Protein AF-G0S4T0-F1 (afdb_monomer)

Organism: Chaetomium thermophilum (strain DSM 1495 / CBS 144.50 / IMI 039719) (NCBI:txid759272)

pLDDT: mean 84.36, std 14.98, range [29.61, 98.5]

Structure (mmCIF, N/CA/C/O backbone):
data_AF-G0S4T0-F1
#
_entry.id   AF-G0S4T0-F1
#
loop_
_atom_site.group_PDB
_atom_site.id
_atom_site.type_symbol
_atom_site.label_atom_id
_atom_site.label_alt_id
_atom_site.label_comp_id
_atom_site.label_asym_id
_atom_site.label_entity_id
_atom_site.label_seq_id
_atom_site.pdbx_PDB_ins_code
_atom_site.Cartn_x
_atom_site.Cartn_y
_atom_site.Cartn_z
_atom_site.occupancy
_atom_site.B_iso_or_equiv
_atom_site.auth_seq_id
_atom_site.auth_comp_id
_atom_site.auth_asym_id
_atom_site.auth_atom_id
_atom_site.pdbx_PDB_model_num
ATOM 1 N N . MET A 1 1 ? -26.804 16.956 -7.515 1.00 52.75 1 MET A N 1
ATOM 2 C CA . MET A 1 1 ? -27.312 18.328 -7.286 1.00 52.75 1 MET A CA 1
ATOM 3 C C . MET A 1 1 ? -27.982 18.770 -8.578 1.00 52.75 1 MET A C 1
ATOM 5 O O . MET A 1 1 ? -27.443 18.426 -9.620 1.00 52.75 1 MET A O 1
ATOM 9 N N . THR A 1 2 ? -29.139 19.435 -8.528 1.00 63.75 2 THR A N 1
ATOM 10 C CA . THR A 1 2 ? -29.900 19.812 -9.740 1.00 63.75 2 THR A CA 1
ATOM 11 C C . THR A 1 2 ? -29.415 21.128 -10.353 1.00 63.75 2 THR A C 1
ATOM 13 O O . THR A 1 2 ? -29.312 21.211 -11.567 1.00 63.75 2 THR A O 1
ATOM 16 N N . ASP A 1 3 ? -29.043 22.106 -9.520 1.00 73.56 3 ASP A N 1
ATOM 17 C CA . ASP A 1 3 ? -28.564 23.423 -9.960 1.00 73.56 3 ASP A CA 1
ATOM 18 C C . ASP A 1 3 ? -27.061 23.533 -9.684 1.00 73.56 3 ASP A C 1
ATOM 20 O O . ASP A 1 3 ? -26.628 24.034 -8.643 1.00 73.56 3 ASP A O 1
ATOM 24 N N . LEU A 1 4 ? -26.254 22.976 -10.587 1.00 81.94 4 LEU A N 1
ATOM 25 C CA . LEU A 1 4 ? -24.801 23.080 -10.504 1.00 81.94 4 LEU A CA 1
ATOM 26 C C . LEU A 1 4 ? -24.353 24.475 -10.945 1.00 81.94 4 LEU A C 1
ATOM 28 O O . LEU A 1 4 ? -24.836 25.025 -11.933 1.00 81.94 4 LEU A O 1
ATOM 32 N N . ARG A 1 5 ? -23.383 25.054 -10.235 1.00 88.00 5 ARG A N 1
ATOM 33 C CA . ARG A 1 5 ? -22.699 26.254 -10.722 1.00 88.00 5 ARG A CA 1
ATOM 34 C C . ARG A 1 5 ? -21.817 25.902 -11.910 1.00 88.00 5 ARG A C 1
ATOM 36 O O . ARG A 1 5 ? -21.495 24.745 -12.156 1.00 88.00 5 ARG A O 1
ATOM 43 N N . LYS A 1 6 ? -21.400 26.921 -12.657 1.00 90.38 6 LYS A N 1
ATOM 44 C CA . LYS A 1 6 ? -20.755 26.747 -13.964 1.00 90.38 6 LYS A CA 1
ATOM 45 C C . LYS A 1 6 ? -19.537 25.814 -13.948 1.00 90.38 6 LYS A C 1
ATOM 47 O O . LYS A 1 6 ? -19.388 25.018 -14.870 1.00 90.38 6 LYS A O 1
ATOM 52 N N . LEU A 1 7 ? -18.661 25.910 -12.944 1.00 89.88 7 LEU A N 1
ATOM 53 C CA . LEU A 1 7 ? -17.497 25.023 -12.855 1.00 89.88 7 LEU A CA 1
ATOM 54 C C . LEU A 1 7 ? -17.924 23.587 -12.544 1.00 89.88 7 LEU A C 1
ATOM 56 O O . LEU A 1 7 ? -17.498 22.667 -13.232 1.00 89.88 7 LEU A O 1
ATOM 60 N N . GLU A 1 8 ? -18.768 23.400 -11.536 1.00 88.00 8 GLU A N 1
ATOM 61 C CA . GLU A 1 8 ? -19.253 22.097 -11.091 1.00 88.00 8 GLU A CA 1
ATOM 62 C C . GLU A 1 8 ? -20.064 21.400 -12.199 1.00 88.00 8 GLU A C 1
ATOM 64 O O . GLU A 1 8 ? -19.932 20.193 -12.386 1.00 88.00 8 GLU A O 1
ATOM 69 N N . ALA A 1 9 ? -20.826 22.155 -12.998 1.00 89.19 9 ALA A N 1
ATOM 70 C CA . ALA A 1 9 ? -21.534 21.663 -14.180 1.00 89.19 9 ALA A CA 1
ATOM 71 C C . ALA A 1 9 ? -20.563 21.177 -15.271 1.00 89.19 9 ALA A C 1
ATOM 73 O O . ALA A 1 9 ? -20.759 20.109 -15.848 1.00 89.19 9 ALA A O 1
ATOM 74 N N . LEU A 1 10 ? -19.477 21.919 -15.522 1.00 91.94 10 LEU A N 1
ATOM 75 C CA . LEU A 1 10 ? -18.427 21.508 -16.460 1.00 91.94 10 LEU A CA 1
ATOM 76 C C . LEU A 1 10 ? -17.632 20.299 -15.955 1.00 91.94 10 LEU A C 1
ATOM 78 O O . LEU A 1 10 ? -17.264 19.444 -16.753 1.00 91.94 10 LEU A O 1
ATOM 82 N N . GLN A 1 11 ? -17.371 20.210 -14.650 1.00 87.56 11 GLN A N 1
ATOM 83 C CA . GLN A 1 11 ? -16.727 19.047 -14.033 1.00 87.56 11 GLN A CA 1
ATOM 84 C C . GLN A 1 11 ? -17.621 17.807 -14.101 1.00 87.56 11 GLN A C 1
ATOM 86 O O . GLN A 1 11 ? -17.123 16.722 -14.386 1.00 87.56 11 GLN A O 1
ATOM 91 N N . ALA A 1 12 ? -18.930 17.966 -13.888 1.00 85.56 12 ALA A N 1
ATOM 92 C CA . ALA A 1 12 ? -19.895 16.890 -14.069 1.00 85.56 12 ALA A CA 1
ATOM 93 C C . ALA A 1 12 ? -19.914 16.419 -15.529 1.00 85.56 12 ALA A C 1
ATOM 95 O O . ALA A 1 12 ? -19.723 15.235 -15.781 1.00 85.56 12 ALA A O 1
ATOM 96 N N . LEU A 1 13 ? -20.028 17.339 -16.497 1.00 91.62 13 LEU A N 1
ATOM 97 C CA . LEU A 1 13 ? -19.987 17.000 -17.924 1.00 91.62 13 LEU A CA 1
ATOM 98 C C . LEU A 1 13 ? -18.681 16.288 -18.304 1.00 91.62 13 LEU A C 1
ATOM 100 O O . LEU A 1 13 ? -18.696 15.306 -19.040 1.00 91.62 13 LEU A O 1
ATOM 104 N N . HIS A 1 14 ? -17.551 16.774 -17.790 1.00 91.75 14 HIS A N 1
ATOM 105 C CA . HIS A 1 14 ? -16.242 16.167 -18.010 1.00 91.75 14 HIS A CA 1
ATOM 106 C C . HIS A 1 14 ? -16.177 14.735 -17.483 1.00 91.75 14 HIS A C 1
ATOM 108 O O . HIS A 1 14 ? -15.740 13.849 -18.213 1.00 91.75 14 HIS A O 1
ATOM 114 N N . ALA A 1 15 ? -16.654 14.495 -16.260 1.00 83.56 15 ALA A N 1
ATOM 115 C CA . ALA A 1 15 ? -16.682 13.163 -15.664 1.00 83.56 15 ALA A CA 1
ATOM 116 C C . ALA A 1 15 ? -17.523 12.183 -16.498 1.00 83.56 15 ALA A C 1
ATOM 118 O O . ALA A 1 15 ? -17.068 11.071 -16.767 1.00 83.56 15 ALA A O 1
ATOM 119 N N . GLU A 1 16 ? -18.691 12.617 -16.980 1.00 88.31 16 GLU A N 1
ATOM 120 C CA . GLU A 1 16 ? -19.539 11.807 -17.862 1.00 88.31 16 GLU A CA 1
ATOM 121 C C . GLU A 1 16 ? -18.854 11.510 -19.210 1.00 88.31 16 GLU A C 1
ATOM 123 O O . GLU A 1 16 ? -18.912 10.390 -19.715 1.00 88.31 16 GLU A O 1
ATOM 128 N N . LEU A 1 17 ? -18.139 12.480 -19.790 1.00 91.69 17 LEU A N 1
ATOM 129 C CA . LEU A 1 17 ? -17.374 12.271 -21.025 1.00 91.69 17 LEU A CA 1
ATOM 130 C C . LEU A 1 17 ? -16.202 11.302 -20.828 1.00 91.69 17 LEU A C 1
ATOM 132 O O . LEU A 1 17 ? -15.964 10.441 -21.674 1.00 91.69 17 LEU A O 1
ATOM 136 N N . VAL A 1 18 ? -15.477 11.408 -19.712 1.00 87.81 18 VAL A N 1
ATOM 137 C CA . VAL A 1 18 ? -14.422 10.448 -19.357 1.00 87.81 18 VAL A CA 1
ATOM 138 C C . VAL A 1 18 ? -15.008 9.048 -19.185 1.00 87.81 18 VAL A C 1
ATOM 140 O O . VAL A 1 18 ? -14.393 8.084 -19.639 1.00 87.81 18 VAL A O 1
ATOM 143 N N . ALA A 1 19 ? -16.196 8.930 -18.585 1.00 84.19 19 ALA A N 1
ATOM 144 C CA . ALA A 1 19 ? -16.891 7.658 -18.447 1.00 84.19 19 ALA A CA 1
ATOM 145 C C . ALA A 1 19 ? -17.165 7.022 -19.818 1.00 84.19 19 ALA A C 1
ATOM 147 O O . ALA A 1 19 ? -16.706 5.906 -20.063 1.00 84.19 19 ALA A O 1
ATOM 148 N N . VAL A 1 20 ? -17.771 7.762 -20.753 1.00 89.50 20 VAL A N 1
ATOM 149 C CA . VAL A 1 20 ? -18.024 7.275 -22.123 1.00 89.50 20 VAL A CA 1
ATOM 150 C C . VAL A 1 20 ? -16.730 6.907 -22.844 1.00 89.50 20 VAL A C 1
ATOM 152 O O . VAL A 1 20 ? -16.654 5.851 -23.470 1.00 89.50 20 VAL A O 1
ATOM 155 N N . ARG A 1 21 ? -15.682 7.729 -22.712 1.00 87.75 21 ARG A N 1
ATOM 156 C CA . ARG A 1 21 ? -14.370 7.460 -23.317 1.00 87.75 21 ARG A CA 1
ATOM 157 C C . ARG A 1 21 ? -13.716 6.184 -22.780 1.00 87.75 21 ARG A C 1
ATOM 159 O O . ARG A 1 21 ? -12.954 5.543 -23.497 1.00 87.75 21 ARG A O 1
ATOM 166 N N . GLN A 1 22 ? -14.018 5.821 -21.538 1.00 84.12 22 GLN A N 1
ATOM 167 C CA . GLN A 1 22 ? -13.604 4.582 -20.879 1.00 84.12 22 GLN A CA 1
ATOM 168 C C . GLN A 1 22 ? -14.656 3.463 -21.041 1.00 84.12 22 GLN A C 1
ATOM 170 O O . GLN A 1 22 ? -14.699 2.537 -20.231 1.00 84.12 22 GLN A O 1
ATOM 175 N N . HIS A 1 23 ? -15.500 3.569 -22.076 1.00 87.12 23 HIS A N 1
ATOM 176 C CA . HIS A 1 23 ? -16.539 2.616 -22.485 1.00 87.12 23 HIS A CA 1
ATOM 177 C C . HIS A 1 23 ? -17.623 2.373 -21.423 1.00 87.12 23 HIS A C 1
ATOM 179 O O . HIS A 1 23 ? -18.139 1.263 -21.282 1.00 87.12 23 HIS A O 1
ATOM 185 N N . ARG A 1 24 ? -17.982 3.425 -20.676 1.00 80.44 24 ARG A N 1
ATOM 186 C CA . ARG A 1 24 ? -19.045 3.422 -19.659 1.00 80.44 24 ARG A CA 1
ATOM 187 C C . ARG A 1 24 ? -20.207 4.314 -20.087 1.00 80.44 24 ARG A C 1
ATOM 189 O O . ARG A 1 24 ? -20.037 5.511 -20.303 1.00 80.44 24 ARG A O 1
ATOM 196 N N . PHE A 1 25 ? -21.388 3.724 -20.244 1.00 86.38 25 PHE A N 1
ATOM 197 C CA . PHE A 1 25 ? -22.523 4.340 -20.946 1.00 86.38 25 PHE A CA 1
ATOM 198 C C . PHE A 1 25 ? -23.758 4.553 -20.056 1.00 86.38 25 PHE A C 1
ATOM 200 O O . PHE A 1 25 ? -24.836 4.875 -20.554 1.00 86.38 25 PHE A O 1
ATOM 207 N N . GLU A 1 26 ? -23.636 4.373 -18.740 1.00 79.50 26 GLU A N 1
ATOM 208 C CA . GLU A 1 26 ? -24.748 4.497 -17.789 1.00 79.50 26 GLU A CA 1
ATOM 209 C C . GLU A 1 26 ? -25.265 5.943 -17.696 1.00 79.50 26 GLU A C 1
ATOM 211 O O . GLU A 1 26 ? -26.459 6.173 -17.498 1.00 79.50 26 GLU A O 1
ATOM 216 N N . GLY A 1 27 ? -24.370 6.918 -17.880 1.00 79.69 27 GLY A N 1
ATOM 217 C CA . GLY A 1 27 ? -24.631 8.348 -17.732 1.00 79.69 27 GLY A CA 1
ATOM 218 C C . GLY A 1 27 ? -25.017 9.096 -19.012 1.00 79.69 27 GLY A C 1
ATOM 219 O O . GLY A 1 27 ? -25.104 10.321 -19.004 1.00 79.69 27 GLY A O 1
ATOM 220 N N . LEU A 1 28 ? -25.302 8.411 -20.126 1.00 86.94 28 LEU A N 1
ATOM 221 C CA . LEU A 1 28 ? -25.573 9.088 -21.407 1.00 86.94 28 LEU A CA 1
ATOM 222 C C . LEU A 1 28 ? -26.723 10.113 -21.339 1.00 86.94 28 LEU A C 1
ATOM 224 O O . LEU A 1 28 ? -26.668 11.150 -21.995 1.00 86.94 28 LEU A O 1
ATOM 228 N N . GLN A 1 29 ? -27.752 9.863 -20.522 1.00 85.19 29 GLN A N 1
ATOM 229 C CA . GLN A 1 29 ? -28.877 10.792 -20.367 1.00 85.19 29 GLN A CA 1
ATOM 230 C C . GLN A 1 29 ? -28.498 12.070 -19.595 1.00 85.19 29 GLN A C 1
ATOM 232 O O . GLN A 1 29 ? -28.962 13.163 -19.935 1.00 85.19 29 GLN A O 1
ATOM 237 N N . VAL A 1 30 ? -27.679 11.944 -18.544 1.00 84.94 30 VAL A N 1
ATOM 238 C CA . VAL A 1 30 ? -27.189 13.107 -17.788 1.00 84.94 30 VAL A CA 1
ATOM 239 C C . VAL A 1 30 ? -26.162 13.881 -18.606 1.00 84.94 30 VAL A C 1
ATOM 241 O O . VAL A 1 30 ? -26.233 15.107 -18.644 1.00 84.94 30 VAL A O 1
ATOM 244 N N . LEU A 1 31 ? -25.304 13.175 -19.347 1.00 88.94 31 LEU A N 1
ATOM 245 C CA . LEU A 1 31 ? -24.364 13.762 -20.293 1.00 88.94 31 LEU A CA 1
ATOM 246 C C . LEU A 1 31 ? -25.091 14.651 -21.299 1.00 88.94 31 LEU A C 1
ATOM 248 O O . LEU A 1 31 ? -24.734 15.815 -21.425 1.00 88.94 31 LEU A O 1
ATOM 252 N N . GLU A 1 32 ? -26.142 14.148 -21.951 1.00 89.50 32 GLU A N 1
ATOM 253 C CA . GLU A 1 32 ? -26.919 14.927 -22.925 1.00 89.50 32 GLU A CA 1
ATOM 254 C C . GLU A 1 32 ? -27.532 16.190 -22.295 1.00 89.50 32 GLU A C 1
ATOM 256 O O . GLU A 1 32 ? -27.494 17.273 -22.877 1.00 89.50 32 GLU A O 1
ATOM 261 N N . THR A 1 33 ? -28.045 16.079 -21.065 1.00 89.88 33 THR A N 1
ATOM 262 C CA . THR A 1 33 ? -28.641 17.211 -20.334 1.00 89.88 33 THR A CA 1
ATOM 263 C C . THR A 1 33 ? -27.601 18.297 -20.043 1.00 89.88 33 THR A C 1
ATOM 265 O O . THR A 1 33 ? -27.838 19.475 -20.312 1.00 89.88 33 THR A O 1
ATOM 268 N N . LEU A 1 34 ? -26.430 17.897 -19.540 1.00 90.50 34 LEU A N 1
ATOM 269 C CA . LEU A 1 34 ? -25.319 18.803 -19.241 1.00 90.50 34 LEU A CA 1
ATOM 270 C C . LEU A 1 34 ? -24.696 19.385 -20.518 1.00 90.50 34 LEU A C 1
ATOM 272 O O . LEU A 1 34 ? -24.255 20.536 -20.534 1.00 90.50 34 LEU A O 1
ATOM 276 N N . LEU A 1 35 ? -24.671 18.611 -21.604 1.00 91.06 35 LEU A N 1
ATOM 277 C CA . LEU A 1 35 ? -24.161 19.047 -22.899 1.00 91.06 35 LEU A CA 1
ATOM 278 C C . LEU A 1 35 ? -25.045 20.150 -23.492 1.00 91.06 35 LEU A C 1
ATOM 280 O O . LEU A 1 35 ? -24.530 21.163 -23.974 1.00 91.06 35 LEU A O 1
ATOM 284 N N . GLU A 1 36 ? -26.369 20.000 -23.396 1.00 89.75 36 GLU A N 1
ATOM 285 C CA . GLU A 1 36 ? -27.314 21.045 -23.789 1.00 89.75 36 GLU A CA 1
ATOM 286 C C . GLU A 1 36 ? -27.168 22.301 -22.921 1.00 89.75 36 GLU A C 1
ATOM 288 O O . GLU A 1 36 ? -27.088 23.406 -23.467 1.00 89.75 36 GLU A O 1
ATOM 293 N N . GLU A 1 37 ? -27.030 22.143 -21.601 1.00 90.12 37 GLU A N 1
ATOM 294 C CA . GLU A 1 37 ? -26.842 23.247 -20.649 1.00 90.12 37 GLU A CA 1
ATOM 295 C C . GLU A 1 37 ? -25.604 24.103 -20.973 1.00 90.12 37 GLU A C 1
ATOM 297 O O . GLU A 1 37 ? -25.636 25.331 -20.871 1.00 90.12 37 GLU A O 1
ATOM 302 N N . GLN A 1 38 ? -24.518 23.475 -21.428 1.00 91.81 38 GLN A N 1
ATOM 303 C CA . GLN A 1 38 ? -23.260 24.163 -21.725 1.00 91.81 38 GLN A CA 1
ATOM 304 C C . GLN A 1 38 ? -23.141 24.662 -23.178 1.00 91.81 38 GLN A C 1
ATOM 306 O O . GLN A 1 38 ? -22.125 25.269 -23.526 1.00 91.81 38 GLN A O 1
ATOM 311 N N . THR A 1 39 ? -24.165 24.500 -24.028 1.00 90.06 39 THR A N 1
ATOM 312 C CA . THR A 1 39 ? -24.124 24.870 -25.464 1.00 90.06 39 THR A CA 1
ATOM 313 C C . THR A 1 39 ? -23.591 26.292 -25.715 1.00 90.06 39 THR A C 1
ATOM 315 O O . THR A 1 39 ? -22.756 26.511 -26.602 1.00 90.06 39 THR A O 1
ATOM 318 N N . ASP A 1 40 ? -24.026 27.276 -24.923 1.00 88.88 40 ASP A N 1
ATOM 319 C CA . ASP A 1 40 ? -23.587 28.669 -25.072 1.00 88.88 40 ASP A CA 1
ATOM 320 C C . ASP A 1 40 ? -22.102 28.855 -24.728 1.00 88.88 40 ASP A C 1
ATOM 322 O O . ASP A 1 40 ? -21.379 29.569 -25.435 1.00 88.88 40 ASP A O 1
ATOM 326 N N . ALA A 1 41 ? -21.626 28.180 -23.677 1.00 90.00 41 ALA A N 1
ATOM 327 C CA . ALA A 1 41 ? -20.220 28.195 -23.284 1.00 90.00 41 ALA A CA 1
ATOM 328 C C . ALA A 1 41 ? -19.342 27.569 -24.377 1.00 90.00 41 ALA A C 1
ATOM 330 O O . ALA A 1 41 ? -18.299 28.131 -24.732 1.00 90.00 41 ALA A O 1
ATOM 331 N N . PHE A 1 42 ? -19.807 26.470 -24.979 1.00 91.31 42 PHE A N 1
ATOM 332 C CA . PHE A 1 42 ? -19.127 25.807 -26.086 1.00 91.31 42 PHE A CA 1
ATOM 333 C C . PHE A 1 42 ? -18.969 26.730 -27.300 1.00 91.31 42 PHE A C 1
ATOM 335 O O . PHE A 1 42 ? -17.863 26.935 -27.813 1.00 91.31 42 PHE A O 1
ATOM 342 N N . LYS A 1 43 ? -20.058 27.387 -27.709 1.00 88.62 43 LYS A N 1
ATOM 343 C CA . LYS A 1 43 ? -20.060 28.303 -28.855 1.00 88.62 43 LYS A CA 1
ATOM 344 C C . LYS A 1 43 ? -19.193 29.544 -28.629 1.00 88.62 43 LYS A C 1
ATOM 346 O O . LYS A 1 43 ? -18.567 30.035 -29.577 1.00 88.62 43 LYS A O 1
ATOM 351 N N . ALA A 1 44 ? -19.150 30.052 -27.396 1.00 88.94 44 ALA A N 1
ATOM 352 C CA . ALA A 1 44 ? -18.340 31.207 -27.019 1.00 88.94 44 ALA A CA 1
ATOM 353 C C . ALA A 1 44 ? -16.828 30.929 -27.082 1.00 88.94 44 ALA A C 1
ATOM 355 O O . ALA A 1 44 ? -16.065 31.870 -27.291 1.00 88.94 44 ALA A O 1
ATOM 356 N N . LEU A 1 45 ? -16.401 29.666 -26.935 1.00 90.62 45 LEU A N 1
ATOM 357 C CA . LEU A 1 45 ? -15.004 29.216 -26.989 1.00 90.62 45 LEU A CA 1
ATOM 358 C C . LEU A 1 45 ? -14.074 30.096 -26.140 1.00 90.62 45 LEU A C 1
ATOM 360 O O . LEU A 1 45 ? -13.277 30.868 -26.674 1.00 90.62 45 LEU A O 1
ATOM 364 N N . ILE A 1 46 ? -14.217 30.005 -24.811 1.00 91.81 46 ILE A N 1
ATOM 365 C CA . ILE A 1 46 ? -13.421 30.732 -23.798 1.00 91.81 46 ILE A CA 1
ATOM 366 C C . ILE A 1 46 ? -13.269 32.247 -24.053 1.00 91.81 46 ILE A C 1
ATOM 368 O O . ILE A 1 46 ? -12.283 32.860 -23.629 1.00 91.81 46 ILE A O 1
ATOM 372 N N . ALA A 1 47 ? -14.232 32.868 -24.743 1.00 88.81 47 ALA A N 1
ATOM 373 C CA . ALA A 1 47 ? -14.249 34.309 -24.957 1.00 88.81 47 ALA A CA 1
ATOM 374 C C . ALA A 1 47 ? -14.250 35.044 -23.610 1.00 88.81 47 ALA A C 1
ATOM 376 O O . ALA A 1 47 ? -15.124 34.831 -22.774 1.00 88.81 47 ALA A O 1
ATOM 377 N N . LYS A 1 48 ? -13.262 35.922 -23.412 1.00 89.94 48 LYS A N 1
ATOM 378 C CA . LYS A 1 48 ? -13.076 36.703 -22.185 1.00 89.94 48 LYS A CA 1
ATOM 379 C C . LYS A 1 48 ? -13.823 38.040 -22.294 1.00 89.94 48 LYS A C 1
ATOM 381 O O . LYS A 1 48 ? -13.402 38.872 -23.104 1.00 89.94 48 LYS A O 1
ATOM 386 N N . PRO A 1 49 ? -14.886 38.292 -21.504 1.00 89.56 49 PRO A N 1
ATOM 387 C CA . PRO A 1 49 ? -15.544 39.595 -21.477 1.00 89.56 49 PRO A CA 1
ATOM 388 C C . PRO A 1 49 ? -14.556 40.693 -21.068 1.00 89.56 49 PRO A C 1
ATOM 390 O O . PRO A 1 49 ? -13.876 40.576 -20.047 1.00 89.56 49 PRO A O 1
ATOM 393 N N . ALA A 1 50 ? -14.464 41.752 -21.875 1.00 88.00 50 ALA A N 1
ATOM 394 C CA . ALA A 1 50 ? -13.542 42.852 -21.620 1.00 88.00 50 ALA A CA 1
ATOM 395 C C . ALA A 1 50 ? -13.971 43.671 -20.394 1.00 88.00 50 ALA A C 1
ATOM 397 O O . ALA A 1 50 ? -15.164 43.807 -20.107 1.00 88.00 50 ALA A O 1
ATOM 398 N N . ARG A 1 51 ? -12.987 44.253 -19.708 1.00 90.44 51 ARG A N 1
ATOM 399 C CA . ARG A 1 51 ? -13.200 45.193 -18.606 1.00 90.44 51 ARG A CA 1
ATOM 400 C C . ARG A 1 51 ? -14.069 46.375 -19.048 1.00 90.44 51 ARG A C 1
ATOM 402 O O . ARG A 1 51 ? -13.816 46.956 -20.106 1.00 90.44 51 ARG A O 1
ATOM 409 N N . ASP A 1 52 ? -15.060 46.756 -18.241 1.00 90.06 52 ASP A N 1
ATOM 410 C CA . ASP A 1 52 ? -15.970 47.864 -18.558 1.00 90.06 52 ASP A CA 1
ATOM 411 C C . ASP A 1 52 ? -15.908 48.937 -17.467 1.00 90.06 52 ASP A C 1
ATOM 413 O O . ASP A 1 52 ? -16.140 48.701 -16.283 1.00 90.06 52 ASP A O 1
ATOM 417 N N . THR A 1 53 ? -15.641 50.175 -17.885 1.00 88.12 53 THR A N 1
ATOM 418 C CA . THR A 1 53 ? -15.639 51.332 -16.982 1.00 88.12 53 THR A CA 1
ATOM 419 C C . THR A 1 53 ? -17.008 51.546 -16.338 1.00 88.12 53 THR A C 1
ATOM 421 O O . THR A 1 53 ? -17.073 51.993 -15.194 1.00 88.12 53 THR A O 1
ATOM 424 N N . LYS A 1 54 ? -18.102 51.200 -17.027 1.00 87.25 54 LYS A N 1
ATOM 425 C CA . LYS A 1 54 ? -19.456 51.301 -16.472 1.00 87.25 54 LYS A CA 1
ATOM 426 C C . LYS A 1 54 ? -19.653 50.348 -15.293 1.00 87.25 54 LYS A C 1
ATOM 428 O O . LYS A 1 54 ? -20.167 50.771 -14.259 1.00 87.25 54 LYS A O 1
ATOM 433 N N . ASP A 1 55 ? -19.234 49.095 -15.441 1.00 86.50 55 ASP A N 1
ATOM 434 C CA . ASP A 1 55 ? -19.352 48.083 -14.389 1.00 86.50 55 ASP A CA 1
ATOM 435 C C . ASP A 1 55 ? -18.407 48.398 -13.219 1.00 86.50 55 ASP A C 1
ATOM 437 O O . ASP A 1 55 ? -18.798 48.294 -12.056 1.00 86.50 55 ASP A O 1
ATOM 441 N N . ARG A 1 56 ? -17.206 48.915 -13.513 1.00 86.75 56 ARG A N 1
ATOM 442 C CA . ARG A 1 56 ? -16.269 49.429 -12.506 1.00 86.75 56 ARG A CA 1
ATOM 443 C C . ARG A 1 56 ? -16.840 50.582 -11.682 1.00 86.75 56 ARG A C 1
ATOM 445 O O . ARG A 1 56 ? -16.715 50.582 -10.456 1.00 86.75 56 ARG A O 1
ATOM 452 N N . GLU A 1 57 ? -17.442 51.578 -12.334 1.00 83.62 57 GLU A N 1
ATOM 453 C CA . GLU A 1 57 ? -18.088 52.693 -11.634 1.00 83.62 57 GLU A CA 1
ATOM 454 C C . GLU A 1 57 ? -19.293 52.221 -10.819 1.00 83.62 57 GLU A C 1
ATOM 456 O O . GLU A 1 57 ? -19.484 52.701 -9.701 1.00 83.62 57 GLU A O 1
ATOM 461 N N . ALA A 1 58 ? -20.077 51.272 -11.340 1.00 82.12 58 ALA A N 1
ATOM 462 C CA . ALA A 1 58 ? -21.215 50.704 -10.625 1.00 82.12 58 ALA A CA 1
ATOM 463 C C . ALA A 1 58 ? -20.773 50.003 -9.330 1.00 82.12 58 ALA A C 1
ATOM 465 O O . ALA A 1 58 ? -21.315 50.307 -8.266 1.00 82.12 58 ALA A O 1
ATOM 466 N N . LEU A 1 59 ? -19.740 49.152 -9.400 1.00 81.44 59 LEU A N 1
ATOM 467 C CA . LEU A 1 59 ? -19.188 48.460 -8.230 1.00 81.44 59 LEU A CA 1
ATOM 468 C C . LEU A 1 59 ? -18.640 49.436 -7.180 1.00 81.44 59 LEU A C 1
ATOM 470 O O . LEU A 1 59 ? -18.860 49.243 -5.989 1.00 81.44 59 LEU A O 1
ATOM 474 N N . GLY A 1 60 ? -17.938 50.490 -7.610 1.00 76.50 60 GLY A N 1
ATOM 475 C CA . GLY A 1 60 ? -17.310 51.442 -6.691 1.00 76.50 60 GLY A CA 1
ATOM 476 C C . GLY A 1 60 ? -18.268 52.474 -6.084 1.00 76.50 60 GLY A C 1
ATOM 477 O O . GLY A 1 60 ? -18.055 52.924 -4.960 1.00 76.50 60 GLY A O 1
ATOM 478 N N . LYS A 1 61 ? -19.308 52.891 -6.818 1.00 77.00 61 LYS A N 1
ATOM 479 C CA . LYS A 1 61 ? -20.195 53.997 -6.414 1.00 77.00 61 LYS A CA 1
ATOM 480 C C . LYS A 1 61 ? -21.412 53.534 -5.621 1.00 77.00 61 LYS A C 1
ATOM 482 O O . LYS A 1 61 ? -21.879 54.272 -4.752 1.00 77.00 61 LYS A O 1
ATOM 487 N N . GLU A 1 62 ? -21.906 52.328 -5.895 1.00 72.94 62 GLU A N 1
ATOM 488 C CA . GLU A 1 62 ? -23.040 51.721 -5.192 1.00 72.94 62 GLU A CA 1
ATOM 489 C C . GLU A 1 62 ? -22.684 50.320 -4.643 1.00 72.94 62 GLU A C 1
ATOM 491 O O . GLU A 1 62 ? -23.336 49.338 -5.002 1.00 72.94 62 GLU A O 1
ATOM 496 N N . PRO A 1 63 ? -21.685 50.202 -3.737 1.00 73.62 63 PRO A N 1
ATOM 497 C CA . PRO A 1 63 ? -21.179 48.928 -3.212 1.00 73.62 63 PRO A CA 1
ATOM 498 C C . PRO A 1 63 ? -22.147 48.323 -2.182 1.00 73.62 63 PRO A C 1
ATOM 500 O O . PRO A 1 63 ? -21.848 48.241 -0.995 1.00 73.62 63 PRO A O 1
ATOM 503 N N . LYS A 1 64 ? -23.377 48.013 -2.596 1.00 73.56 64 LYS A N 1
ATOM 504 C CA . LYS A 1 64 ? -24.416 47.493 -1.695 1.00 73.56 64 LYS A CA 1
ATOM 505 C C . LYS A 1 64 ? -25.145 46.297 -2.263 1.00 73.56 64 LYS A C 1
ATOM 507 O O . LYS A 1 64 ? -25.303 45.310 -1.560 1.00 73.56 64 LYS A O 1
ATOM 512 N N . LYS A 1 65 ? -25.627 46.386 -3.502 1.00 78.38 65 LYS A N 1
ATOM 513 C CA . LYS A 1 65 ? -26.423 45.325 -4.122 1.00 78.38 65 LYS A CA 1
ATOM 514 C C . LYS A 1 65 ? -25.939 45.058 -5.532 1.00 78.38 65 LYS A C 1
ATOM 516 O O . LYS A 1 65 ? -25.860 45.984 -6.334 1.00 78.38 65 LYS A O 1
ATOM 521 N N . LEU A 1 66 ? -25.677 43.795 -5.828 1.00 75.69 66 LEU A N 1
ATOM 522 C CA . LEU A 1 66 ? -25.314 43.326 -7.153 1.00 75.69 66 LEU A CA 1
ATOM 523 C C . LEU A 1 66 ? -26.371 42.345 -7.640 1.00 75.69 66 LEU A C 1
ATOM 525 O O . LEU A 1 66 ? -26.741 41.422 -6.924 1.00 75.69 66 LEU A O 1
ATOM 529 N N . LYS A 1 67 ? -26.839 42.550 -8.869 1.00 80.62 67 LYS A N 1
ATOM 530 C CA . LYS A 1 67 ? -27.704 41.594 -9.560 1.00 80.62 67 LYS A CA 1
ATOM 531 C C . LYS A 1 67 ? -26.896 40.877 -10.631 1.00 80.62 67 LYS A C 1
ATOM 533 O O . LYS A 1 67 ? -26.433 41.530 -11.574 1.00 80.62 67 LYS A O 1
ATOM 538 N N . ILE A 1 68 ? -26.735 39.567 -10.483 1.00 76.06 68 ILE A N 1
ATOM 539 C CA . ILE A 1 68 ? -26.140 38.683 -11.490 1.00 76.06 68 ILE A CA 1
ATOM 540 C C . ILE A 1 68 ? -27.231 37.700 -11.908 1.00 76.06 68 ILE A C 1
ATOM 542 O O . ILE A 1 68 ? -27.711 36.925 -11.092 1.00 76.06 68 ILE A O 1
ATOM 546 N N . GLY A 1 69 ? -27.653 37.762 -13.173 1.00 74.75 69 GLY A N 1
ATOM 547 C CA . GLY A 1 69 ? -28.798 36.980 -13.642 1.00 74.75 69 GLY A CA 1
ATOM 548 C C . GLY A 1 69 ? -30.087 37.360 -12.906 1.00 74.75 69 GLY A C 1
ATOM 549 O O . GLY A 1 69 ? -30.454 38.539 -12.875 1.00 74.75 69 GLY A O 1
ATOM 550 N N . GLU A 1 70 ? -30.757 36.357 -12.340 1.00 77.44 70 GLU A N 1
ATOM 551 C CA . GLU A 1 70 ? -32.018 36.499 -11.598 1.00 77.44 70 GLU A CA 1
ATOM 552 C C . GLU A 1 70 ? -31.820 36.735 -10.087 1.00 77.44 7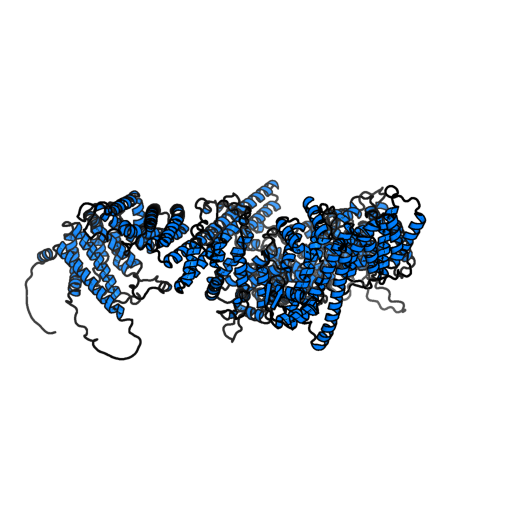0 GLU A C 1
ATOM 554 O O . GLU A 1 70 ? -32.733 37.228 -9.426 1.00 77.44 70 GLU A O 1
ATOM 559 N N . GLU A 1 71 ? -30.619 36.477 -9.559 1.00 80.44 71 GLU A N 1
ATOM 560 C CA . GLU A 1 71 ? -30.304 36.538 -8.126 1.00 80.44 71 GLU A CA 1
ATOM 561 C C . GLU A 1 71 ? -29.755 37.913 -7.685 1.00 80.44 71 GLU A C 1
ATOM 563 O O . GLU A 1 71 ? -29.006 38.591 -8.405 1.00 80.44 71 GLU A O 1
ATOM 568 N N . GLU A 1 72 ? -30.128 38.346 -6.471 1.00 82.62 72 GLU A N 1
ATOM 569 C CA . GLU A 1 72 ? -29.662 39.596 -5.847 1.00 82.62 72 GLU A CA 1
ATOM 570 C C . GLU A 1 72 ? -28.734 39.314 -4.652 1.00 82.62 72 GLU A C 1
ATOM 572 O O . GLU A 1 72 ? -29.171 38.796 -3.627 1.00 82.62 72 GLU A O 1
ATOM 577 N N . TYR A 1 73 ? -27.480 39.769 -4.719 1.00 83.69 73 TYR A N 1
ATOM 578 C CA . TYR A 1 73 ? -26.485 39.608 -3.652 1.00 83.69 73 TYR A CA 1
ATOM 579 C C . TYR A 1 73 ? -26.189 40.937 -2.949 1.00 83.69 73 TYR A C 1
ATOM 581 O O . TYR A 1 73 ? -26.209 42.010 -3.566 1.00 83.69 73 TYR A O 1
ATOM 589 N N . SER A 1 74 ? -25.886 40.881 -1.649 1.00 84.56 74 SER A N 1
ATOM 590 C CA . SER A 1 74 ? -25.443 42.043 -0.870 1.00 84.56 74 SER A CA 1
ATOM 591 C C . SER A 1 74 ? -23.919 42.090 -0.828 1.00 84.56 74 SER A C 1
ATOM 593 O O . SER A 1 74 ? -23.298 41.192 -0.272 1.00 84.56 74 SER A O 1
ATOM 595 N N . LEU A 1 75 ? -23.318 43.149 -1.367 1.00 83.94 75 LEU A N 1
ATOM 596 C CA . LEU A 1 75 ? -21.862 43.292 -1.406 1.00 83.94 75 LEU A CA 1
ATOM 597 C C . LEU A 1 75 ? -21.346 44.015 -0.156 1.00 83.94 75 LEU A C 1
ATOM 599 O O . LEU A 1 75 ? -21.866 45.073 0.202 1.00 83.94 75 LEU A O 1
ATOM 603 N N . ASN A 1 76 ? -20.311 43.471 0.488 1.00 86.75 76 ASN A N 1
ATOM 604 C CA . ASN A 1 76 ? -19.505 44.192 1.477 1.00 86.75 76 ASN A CA 1
ATOM 605 C C . ASN A 1 76 ? -18.295 44.865 0.788 1.00 86.75 76 ASN A C 1
ATOM 607 O O . ASN A 1 76 ? -17.971 44.569 -0.363 1.00 86.75 76 ASN A O 1
ATOM 611 N N . GLU A 1 77 ? -17.640 45.808 1.471 1.00 85.56 77 GLU A N 1
ATOM 612 C CA . GLU A 1 77 ? -16.518 46.558 0.881 1.00 85.56 77 GLU A CA 1
ATOM 613 C C . GLU A 1 77 ? -15.328 45.650 0.522 1.00 85.56 77 GLU A C 1
ATOM 615 O O . GLU A 1 77 ? -14.692 45.861 -0.511 1.00 85.56 77 GLU A O 1
ATOM 620 N N . ASP A 1 78 ? -15.072 44.610 1.320 1.00 87.38 78 ASP A N 1
ATOM 621 C CA . ASP A 1 78 ? -13.997 43.642 1.075 1.00 87.38 78 ASP A CA 1
ATOM 622 C C . ASP A 1 78 ? -14.238 42.836 -0.211 1.00 87.38 78 ASP A C 1
ATOM 624 O O . ASP A 1 78 ? -13.362 42.788 -1.073 1.00 87.38 78 ASP A O 1
ATOM 628 N N . PHE A 1 79 ? -15.454 42.324 -0.425 1.00 89.94 79 PHE A N 1
ATOM 629 C CA . PHE A 1 79 ? -15.817 41.601 -1.646 1.00 89.94 79 PHE A CA 1
ATOM 630 C C . PHE A 1 79 ? -15.732 42.493 -2.888 1.00 89.94 79 PHE A C 1
ATOM 632 O O . PHE A 1 79 ? -15.290 42.052 -3.950 1.00 89.94 79 PHE A O 1
ATOM 639 N N . VAL A 1 80 ? -16.115 43.772 -2.781 1.00 89.12 80 VAL A N 1
ATOM 640 C CA . VAL A 1 80 ? -15.946 44.732 -3.887 1.00 89.12 80 VAL A CA 1
ATOM 641 C C . VAL A 1 80 ? -14.464 44.901 -4.223 1.00 89.12 80 VAL A C 1
ATOM 643 O O . VAL A 1 80 ? -14.108 44.917 -5.402 1.00 89.12 80 VAL A O 1
ATOM 646 N N . ASN A 1 81 ? -13.586 44.982 -3.221 1.00 90.94 81 ASN A N 1
ATOM 647 C CA . ASN A 1 81 ? -12.144 45.063 -3.448 1.00 90.94 81 ASN A CA 1
ATOM 648 C C . ASN A 1 81 ? -11.598 43.798 -4.121 1.00 90.94 81 ASN A C 1
ATOM 650 O O . ASN A 1 81 ? -10.814 43.917 -5.066 1.00 90.94 81 ASN A O 1
ATOM 654 N N . ASP A 1 82 ? -12.055 42.615 -3.709 1.00 92.56 82 ASP A N 1
ATOM 655 C CA . ASP A 1 82 ? -11.685 41.351 -4.349 1.00 92.56 82 ASP A CA 1
ATOM 656 C C . ASP A 1 82 ? -12.185 41.275 -5.800 1.00 92.56 82 ASP A C 1
ATOM 658 O O . ASP A 1 82 ? -11.426 40.874 -6.683 1.00 92.56 82 ASP A O 1
ATOM 662 N N . CYS A 1 83 ? -13.396 41.763 -6.099 1.00 92.25 83 CYS A N 1
ATOM 663 C CA . CYS A 1 83 ? -13.907 41.855 -7.474 1.00 92.25 83 CYS A CA 1
ATOM 664 C C . CYS A 1 83 ? -13.018 42.740 -8.351 1.00 92.25 83 CYS A C 1
ATOM 666 O O . CYS A 1 83 ? -12.672 42.376 -9.478 1.00 92.25 83 CYS A O 1
ATOM 668 N N . LEU A 1 84 ? -12.641 43.919 -7.840 1.00 92.38 84 LEU A N 1
ATOM 669 C CA . LEU A 1 84 ? -11.780 44.856 -8.560 1.00 92.38 84 LEU A CA 1
ATOM 670 C C . LEU A 1 84 ? -10.365 44.298 -8.729 1.00 92.38 84 LEU A C 1
ATOM 672 O O . LEU A 1 84 ? -9.731 44.586 -9.746 1.00 92.38 84 LEU A O 1
ATOM 676 N N . LYS A 1 85 ? -9.882 43.518 -7.754 1.00 92.81 85 LYS A N 1
ATOM 677 C CA . LYS A 1 85 ? -8.589 42.840 -7.811 1.00 92.81 85 LYS A CA 1
ATOM 678 C C . LYS A 1 85 ? -8.601 41.726 -8.852 1.00 92.81 85 LYS A C 1
ATOM 680 O O . LYS A 1 85 ? -7.720 41.709 -9.703 1.00 92.81 85 LYS A O 1
ATOM 685 N N . LEU A 1 86 ? -9.613 40.862 -8.845 1.00 93.75 86 LEU A N 1
ATOM 686 C CA . LEU A 1 86 ? -9.776 39.792 -9.829 1.00 93.75 86 LEU A CA 1
ATOM 687 C C . LEU A 1 86 ? -9.902 40.348 -11.255 1.00 93.75 86 LEU A C 1
ATOM 689 O O . LEU A 1 86 ? -9.213 39.888 -12.165 1.00 93.75 86 LEU A O 1
ATOM 693 N N . ALA A 1 87 ? -10.712 41.399 -11.432 1.00 93.19 87 ALA A N 1
ATOM 694 C CA . ALA A 1 87 ? -10.852 42.102 -12.707 1.00 93.19 87 ALA A CA 1
ATOM 695 C C . ALA A 1 87 ? -9.517 42.672 -13.217 1.00 93.19 87 ALA A C 1
ATOM 697 O O . ALA A 1 87 ? -9.294 42.725 -14.422 1.00 93.19 87 ALA A O 1
ATOM 698 N N . ASP A 1 88 ? -8.619 43.089 -12.320 1.00 91.38 88 ASP A N 1
ATOM 699 C CA . ASP A 1 88 ? -7.294 43.597 -12.682 1.00 91.38 88 ASP A CA 1
ATOM 700 C C . ASP A 1 88 ? -6.275 42.489 -12.978 1.00 91.38 88 ASP A C 1
ATOM 702 O O . ASP A 1 88 ? -5.462 42.626 -13.888 1.00 91.38 88 ASP A O 1
ATOM 706 N N . GLU A 1 89 ? -6.311 41.384 -12.229 1.00 90.12 89 GLU A N 1
ATOM 707 C CA . GLU A 1 89 ? -5.415 40.242 -12.443 1.00 90.12 89 GLU A CA 1
ATOM 708 C C . GLU A 1 89 ? -5.715 39.501 -13.755 1.00 90.12 89 GLU A C 1
ATOM 710 O O . GLU A 1 89 ? -4.784 39.089 -14.445 1.00 90.12 89 GLU A O 1
ATOM 715 N N . LEU A 1 90 ? -6.992 39.372 -14.132 1.00 91.94 90 LEU A N 1
ATOM 716 C CA . LEU A 1 90 ? -7.429 38.644 -15.334 1.00 91.94 90 LEU A CA 1
ATOM 717 C C . LEU A 1 90 ? -7.782 39.560 -16.526 1.00 91.94 90 LEU A C 1
ATOM 719 O O . LEU A 1 90 ? -8.087 39.070 -17.620 1.00 91.94 90 LEU A O 1
ATOM 723 N N . ASP A 1 91 ? -7.774 40.885 -16.333 1.00 92.38 91 ASP A N 1
ATOM 724 C CA . ASP A 1 91 ? -8.331 41.869 -17.280 1.00 92.38 91 ASP A CA 1
ATOM 725 C C . ASP A 1 91 ? -9.797 41.533 -17.658 1.00 92.38 91 ASP A C 1
ATOM 727 O O . ASP A 1 91 ? -10.208 41.524 -18.819 1.00 92.38 91 ASP A O 1
ATOM 731 N N . LEU A 1 92 ? -10.590 41.150 -16.660 1.00 92.62 92 LEU A N 1
ATOM 732 C CA . LEU A 1 92 ? -11.937 40.599 -16.822 1.00 92.62 92 LEU A CA 1
ATOM 733 C C . LEU A 1 92 ? -13.008 41.650 -16.500 1.00 92.62 92 LEU A C 1
ATOM 735 O O . LEU A 1 92 ? -12.780 42.541 -15.683 1.00 92.62 92 LEU A O 1
ATOM 739 N N . ASN A 1 93 ? -14.185 41.541 -17.125 1.00 92.50 93 ASN A N 1
ATOM 740 C CA . ASN A 1 93 ? -15.352 42.351 -16.764 1.00 92.50 93 ASN A CA 1
ATOM 741 C C . ASN A 1 93 ? -15.664 42.234 -15.261 1.00 92.50 93 ASN A C 1
ATOM 743 O O . ASN A 1 93 ? -15.789 41.133 -14.731 1.00 92.50 93 ASN A O 1
ATOM 747 N N . GLU A 1 94 ? -15.849 43.370 -14.589 1.00 90.38 94 GLU A N 1
ATOM 748 C CA . GLU A 1 94 ? -16.114 43.438 -13.152 1.00 90.38 94 GLU A CA 1
ATOM 749 C C . GLU A 1 94 ? -17.347 42.632 -12.690 1.00 90.38 94 GLU A C 1
ATOM 751 O O . GLU A 1 94 ? -17.324 42.071 -11.595 1.00 90.38 94 GLU A O 1
ATOM 756 N N . LYS A 1 95 ? -18.404 42.519 -13.505 1.00 88.94 95 LYS A N 1
ATOM 757 C CA . LYS A 1 95 ? -19.573 41.676 -13.203 1.00 88.94 95 LYS A CA 1
ATOM 758 C C . LYS A 1 95 ? -19.266 40.188 -13.302 1.00 88.94 95 LYS A C 1
ATOM 760 O O . LYS A 1 95 ? -19.773 39.422 -12.491 1.00 88.94 95 LYS A O 1
ATOM 765 N N . GLU A 1 96 ? -18.463 39.788 -14.283 1.00 91.25 96 GLU A N 1
ATOM 766 C CA . GLU A 1 96 ? -18.049 38.389 -14.425 1.00 91.25 96 GLU A CA 1
ATOM 767 C C . GLU A 1 96 ? -17.096 37.998 -13.292 1.00 91.25 96 GLU A C 1
ATOM 769 O O . GLU A 1 96 ? -17.254 36.939 -12.694 1.00 91.25 96 GLU A O 1
ATOM 774 N N . SER A 1 97 ? -16.185 38.898 -12.909 1.00 93.19 97 SER A N 1
ATOM 775 C CA . SER A 1 97 ? -15.373 38.737 -11.701 1.00 93.19 97 SER A CA 1
ATOM 776 C C . SER A 1 97 ? -16.249 38.537 -10.463 1.00 93.19 97 SER A C 1
ATOM 778 O O . SER A 1 97 ? -16.013 37.619 -9.688 1.00 93.19 97 SER A O 1
ATOM 780 N N . ALA A 1 98 ? -17.295 39.349 -10.292 1.00 91.56 98 ALA A N 1
ATOM 781 C CA . ALA A 1 98 ? -18.198 39.207 -9.157 1.00 91.56 98 ALA A CA 1
ATOM 782 C C . ALA A 1 98 ? -18.996 37.892 -9.181 1.00 91.56 98 ALA A C 1
ATOM 784 O O . ALA A 1 98 ? -19.163 37.279 -8.132 1.00 91.56 98 ALA A O 1
ATOM 785 N N . ARG A 1 99 ? -19.435 37.430 -10.362 1.00 92.88 99 ARG A N 1
ATOM 786 C CA . ARG A 1 99 ? -20.082 36.119 -10.546 1.00 92.88 99 ARG A CA 1
ATOM 787 C C . ARG A 1 99 ? -19.165 34.989 -10.080 1.00 92.88 99 ARG A C 1
ATOM 789 O O . ARG A 1 99 ? -19.579 34.166 -9.276 1.00 92.88 99 ARG A O 1
ATOM 796 N N . ILE A 1 100 ? -17.910 34.996 -10.524 1.00 93.81 100 ILE A N 1
ATOM 797 C CA . ILE A 1 100 ? -16.918 33.979 -10.152 1.00 93.81 100 ILE A CA 1
ATOM 798 C C . ILE A 1 100 ? -16.665 33.980 -8.640 1.00 93.81 100 ILE A C 1
ATOM 800 O O . ILE A 1 100 ? -16.594 32.918 -8.034 1.00 93.81 100 ILE A O 1
ATOM 804 N N . LEU A 1 101 ? -16.549 35.154 -8.015 1.00 93.75 101 LEU A N 1
ATOM 805 C CA . LEU A 1 101 ? -16.330 35.237 -6.568 1.00 93.75 101 LEU A CA 1
ATOM 806 C C . LEU A 1 101 ? -17.548 34.806 -5.747 1.00 93.75 101 LEU A C 1
ATOM 808 O O . LEU A 1 101 ? -17.364 34.220 -4.685 1.00 93.75 101 LEU A O 1
ATOM 812 N N . ILE A 1 102 ? -18.769 35.062 -6.230 1.00 91.88 102 ILE A N 1
ATOM 813 C CA . ILE A 1 102 ? -19.993 34.522 -5.619 1.00 91.88 102 ILE A CA 1
ATOM 814 C C . ILE A 1 102 ? -19.964 32.994 -5.664 1.00 91.88 102 ILE A C 1
ATOM 816 O O . ILE A 1 102 ? -20.289 32.356 -4.668 1.00 91.88 102 ILE A O 1
ATOM 820 N N . ASP A 1 103 ? -19.559 32.416 -6.797 1.00 90.88 103 ASP A N 1
ATOM 821 C CA . ASP A 1 103 ? -19.436 30.966 -6.930 1.00 90.88 103 ASP A CA 1
ATOM 822 C C . ASP A 1 103 ? -18.379 30.416 -5.952 1.00 90.88 103 ASP A C 1
ATOM 824 O O . ASP A 1 103 ? -18.660 29.459 -5.240 1.00 90.88 103 ASP A O 1
ATOM 828 N N . CYS A 1 104 ? -17.215 31.067 -5.823 1.00 89.06 104 CYS A N 1
ATOM 829 C CA . CYS A 1 104 ? -16.180 30.664 -4.860 1.00 89.06 104 CYS A CA 1
ATOM 830 C C . CYS A 1 104 ? -16.650 30.700 -3.397 1.00 89.06 104 CYS A C 1
ATOM 832 O O . CYS A 1 104 ? -16.310 29.811 -2.617 1.00 89.06 104 CYS A O 1
ATOM 834 N N . ASP A 1 105 ? -17.375 31.751 -3.011 1.00 86.12 105 ASP A N 1
ATOM 835 C CA . ASP A 1 105 ? -17.881 31.932 -1.645 1.00 86.12 105 ASP A CA 1
ATOM 836 C C . ASP A 1 105 ? -18.990 30.919 -1.329 1.00 86.12 105 ASP A C 1
ATOM 838 O O . ASP A 1 105 ? -19.003 30.301 -0.266 1.00 86.12 105 ASP A O 1
ATOM 842 N N . ALA A 1 106 ? -19.888 30.683 -2.287 1.00 84.12 106 ALA A N 1
ATOM 843 C CA . ALA A 1 106 ? -20.994 29.751 -2.118 1.00 84.12 106 ALA A CA 1
ATOM 844 C C . ALA A 1 106 ? -20.544 28.285 -2.041 1.00 84.12 106 ALA A C 1
ATOM 846 O O . ALA A 1 106 ? -21.067 27.542 -1.210 1.00 84.12 106 ALA A O 1
ATOM 847 N N . GLU A 1 107 ? -19.578 27.882 -2.871 1.00 80.06 107 GLU A N 1
ATOM 848 C CA . GLU A 1 107 ? -19.033 26.516 -2.863 1.00 80.06 107 GLU A CA 1
ATOM 849 C C . GLU A 1 107 ? -17.986 26.300 -1.755 1.00 80.06 107 GLU A C 1
ATOM 851 O O . GLU A 1 107 ? -17.624 25.166 -1.451 1.00 80.06 107 GLU A O 1
ATOM 856 N N . GLY A 1 108 ? -17.521 27.368 -1.092 1.00 71.81 108 GLY A N 1
ATOM 857 C CA . GLY A 1 108 ? -16.551 27.270 0.003 1.00 71.81 108 GLY A CA 1
ATOM 858 C C . GLY A 1 108 ? -15.123 26.965 -0.463 1.00 71.81 108 GLY A C 1
ATOM 859 O O . GLY A 1 108 ? -14.331 26.368 0.274 1.00 71.81 108 GLY A O 1
ATOM 860 N N . ASP A 1 109 ? -14.757 27.393 -1.673 1.00 75.50 109 ASP A N 1
ATOM 861 C CA . ASP A 1 109 ? -13.411 27.178 -2.224 1.00 75.50 109 ASP A CA 1
ATOM 862 C C . ASP A 1 109 ? -12.323 27.830 -1.366 1.00 75.50 109 ASP A C 1
ATOM 864 O O . ASP A 1 109 ? -11.206 27.326 -1.286 1.00 75.50 109 ASP A O 1
ATOM 868 N N . VAL A 1 110 ? -12.655 28.947 -0.713 1.00 77.25 110 VAL A N 1
ATOM 869 C CA . VAL A 1 110 ? -11.757 29.710 0.169 1.00 77.25 110 VAL A CA 1
ATOM 870 C C . VAL A 1 110 ? -11.238 28.839 1.308 1.00 77.25 110 VAL A C 1
ATOM 872 O O . VAL A 1 110 ? -10.044 28.856 1.609 1.00 77.25 110 VAL A O 1
ATOM 875 N N . GLU A 1 111 ? -12.125 28.049 1.909 1.00 68.88 111 GLU A N 1
ATOM 876 C CA . GLU A 1 111 ? -11.805 27.126 2.999 1.00 68.88 111 GLU A CA 1
ATOM 877 C C . GLU A 1 111 ? -11.091 25.887 2.452 1.00 68.88 111 GLU A C 1
ATOM 879 O O . GLU A 1 111 ? -10.069 25.463 2.988 1.00 68.88 111 GLU A O 1
ATOM 884 N N . THR A 1 112 ? -11.586 25.362 1.329 1.00 64.81 112 THR A N 1
ATOM 885 C CA . THR A 1 112 ? -11.056 24.152 0.685 1.00 64.81 112 THR A CA 1
ATOM 886 C C . THR A 1 112 ? -9.614 24.335 0.212 1.00 64.81 112 THR A C 1
ATOM 888 O O . THR A 1 112 ? -8.783 23.441 0.364 1.00 64.81 112 THR A O 1
ATOM 891 N N . GLN A 1 113 ? -9.300 25.501 -0.355 1.00 70.62 113 GLN A N 1
ATOM 892 C CA . GLN A 1 113 ? -7.984 25.820 -0.906 1.00 70.62 113 GLN A CA 1
ATOM 893 C C . GLN A 1 113 ? -7.115 26.629 0.060 1.00 70.62 113 GLN A C 1
ATOM 895 O O . GLN A 1 113 ? -5.921 26.784 -0.200 1.00 70.62 113 GLN A O 1
ATOM 900 N N . SER A 1 114 ? -7.675 27.137 1.165 1.00 71.88 114 SER A N 1
ATOM 901 C CA . SER A 1 114 ? -7.006 27.995 2.157 1.00 71.88 114 SER A CA 1
ATOM 902 C C . SER A 1 114 ? -6.353 29.256 1.562 1.00 71.88 114 SER A C 1
ATOM 904 O O . SER A 1 114 ? -5.247 29.648 1.935 1.00 71.88 114 SER A O 1
ATOM 906 N N . ARG A 1 115 ? -7.033 29.904 0.607 1.00 80.56 115 ARG A N 1
ATOM 907 C CA . ARG A 1 115 ? -6.520 31.060 -0.156 1.00 80.56 115 ARG A CA 1
ATOM 908 C C . ARG A 1 115 ? -7.449 32.266 -0.051 1.00 80.56 115 ARG A C 1
ATOM 910 O O . ARG A 1 115 ? -8.648 32.088 0.136 1.00 80.56 115 ARG A O 1
ATOM 917 N N . PRO A 1 116 ? -6.947 33.501 -0.237 1.00 87.12 116 PRO A N 1
ATOM 918 C CA . PRO A 1 116 ? -7.806 34.674 -0.362 1.00 87.12 116 PRO A CA 1
ATOM 919 C C . PRO A 1 116 ? -8.881 34.498 -1.446 1.00 87.12 116 PRO A C 1
ATOM 921 O O . PRO A 1 116 ? -8.639 33.870 -2.479 1.00 87.12 116 PRO A O 1
ATOM 924 N N . LEU A 1 117 ? -10.047 35.117 -1.247 1.00 90.75 117 LEU A N 1
ATOM 925 C CA . LEU A 1 117 ? -11.200 34.979 -2.142 1.00 90.75 117 LEU A CA 1
ATOM 926 C C . LEU A 1 117 ? -10.870 35.345 -3.601 1.00 90.75 117 LEU A C 1
ATOM 928 O O . LEU A 1 117 ? -11.221 34.604 -4.519 1.00 90.75 117 LEU A O 1
ATOM 932 N N . TRP A 1 118 ? -10.116 36.426 -3.831 1.00 92.75 118 TRP A N 1
ATOM 933 C CA . TRP A 1 118 ? -9.687 36.802 -5.184 1.00 92.75 118 TRP A CA 1
ATOM 934 C C . TRP A 1 118 ? -8.771 35.758 -5.850 1.00 92.75 118 TRP A C 1
ATOM 936 O O . TRP A 1 118 ? -8.808 35.625 -7.071 1.00 92.75 118 TRP A O 1
ATOM 946 N N . GLU A 1 119 ? -7.965 35.011 -5.086 1.00 91.62 119 GLU A N 1
ATOM 947 C CA . GLU A 1 119 ? -7.107 33.942 -5.623 1.00 91.62 119 GLU A CA 1
ATOM 948 C C . GLU A 1 119 ? -7.927 32.715 -6.009 1.00 91.62 119 GLU A C 1
ATOM 950 O O . GLU A 1 119 ? -7.715 32.157 -7.086 1.00 91.62 119 GLU A O 1
ATOM 955 N N . CYS A 1 120 ? -8.920 32.358 -5.190 1.00 90.50 120 CYS A N 1
ATOM 956 C CA . CYS A 1 120 ? -9.897 31.325 -5.536 1.00 90.50 120 CYS A CA 1
ATOM 957 C C . CYS A 1 120 ? -10.623 31.696 -6.835 1.00 90.50 120 CYS A C 1
ATOM 959 O O . CYS A 1 120 ? -10.791 30.858 -7.715 1.00 90.50 120 CYS A O 1
ATOM 961 N N . GLY A 1 121 ? -10.963 32.979 -7.011 1.00 93.06 121 GLY A N 1
ATOM 962 C CA . GLY A 1 121 ? -11.544 33.478 -8.257 1.00 93.06 121 GLY A CA 1
ATOM 963 C C . GLY A 1 121 ? -10.642 33.305 -9.483 1.00 93.06 121 GLY A C 1
ATOM 964 O O . GLY A 1 121 ? -11.126 32.963 -10.561 1.00 93.06 121 GLY A O 1
ATOM 965 N N . VAL A 1 122 ? -9.326 33.486 -9.332 1.00 94.38 122 VAL A N 1
ATOM 966 C CA . VAL A 1 122 ? -8.356 33.206 -10.405 1.00 94.38 122 VAL A CA 1
ATOM 967 C C . VAL A 1 122 ? -8.354 31.713 -10.745 1.00 94.38 122 VAL A C 1
ATOM 969 O O . VAL A 1 122 ? -8.440 31.353 -11.920 1.00 94.38 122 VAL A O 1
ATOM 972 N N . ILE A 1 123 ? -8.313 30.846 -9.732 1.00 91.12 123 ILE A N 1
ATOM 973 C CA . ILE A 1 123 ? -8.314 29.387 -9.909 1.00 91.12 123 ILE A CA 1
ATOM 974 C C . ILE A 1 123 ? -9.604 28.929 -10.598 1.00 91.12 123 ILE A C 1
ATOM 976 O O . ILE A 1 123 ? -9.531 28.256 -11.626 1.00 91.12 123 ILE A O 1
ATOM 980 N N . ARG A 1 124 ? -10.775 29.353 -10.104 1.00 93.00 124 ARG A N 1
ATOM 981 C CA . ARG A 1 124 ? -12.091 29.015 -10.670 1.00 93.00 124 ARG A CA 1
ATOM 982 C C . ARG A 1 124 ? -12.219 29.472 -12.124 1.00 93.00 124 ARG A C 1
ATOM 984 O O . ARG A 1 124 ? -12.619 28.682 -12.975 1.00 93.00 124 ARG A O 1
ATOM 991 N N . PHE A 1 125 ? -11.772 30.688 -12.448 1.00 95.06 125 PHE A N 1
ATOM 992 C CA . PHE A 1 125 ? -11.735 31.181 -13.830 1.00 95.06 125 PHE A CA 1
ATOM 993 C C . PHE A 1 125 ? -10.911 30.281 -14.764 1.00 95.06 125 PHE A C 1
ATOM 995 O O . PHE A 1 125 ? -11.333 29.970 -15.880 1.00 95.06 125 PHE A O 1
ATOM 1002 N N . HIS A 1 126 ? -9.714 29.882 -14.331 1.00 93.94 126 HIS A N 1
ATOM 1003 C CA . HIS A 1 126 ? -8.837 29.027 -15.127 1.00 93.94 126 HIS A CA 1
ATOM 1004 C C . HIS A 1 126 ? -9.386 27.601 -15.253 1.00 93.94 126 HIS A C 1
ATOM 1006 O O . HIS A 1 126 ? -9.347 27.040 -16.350 1.00 93.94 126 HIS A O 1
ATOM 1012 N N . GLN A 1 127 ? -9.972 27.060 -14.184 1.00 90.81 127 GLN A N 1
ATOM 1013 C CA . GLN A 1 127 ? -10.614 25.748 -14.191 1.00 90.81 127 GLN A CA 1
ATOM 1014 C C . GLN A 1 127 ? -11.803 25.691 -15.152 1.00 90.81 127 GLN A C 1
ATOM 1016 O O . GLN A 1 127 ? -11.844 24.794 -15.988 1.00 90.81 127 GLN A O 1
ATOM 1021 N N . GLU A 1 128 ? -12.719 26.668 -15.121 1.00 94.62 128 GLU A N 1
ATOM 1022 C CA . GLU A 1 128 ? -13.858 26.714 -16.056 1.00 94.62 128 GLU A CA 1
ATOM 1023 C C . GLU A 1 128 ? -13.391 26.626 -17.512 1.00 94.62 128 GLU A C 1
ATOM 1025 O O . GLU A 1 128 ? -13.943 25.887 -18.325 1.00 94.62 128 GLU A O 1
ATOM 1030 N N . ARG A 1 129 ? -12.336 27.372 -17.851 1.00 95.69 129 ARG A N 1
ATOM 1031 C CA . ARG A 1 129 ? -11.790 27.398 -19.210 1.00 95.69 129 ARG A CA 1
ATOM 1032 C C . ARG A 1 129 ? -11.109 26.085 -19.579 1.00 95.69 129 ARG A C 1
ATOM 1034 O O . ARG A 1 129 ? -11.280 25.631 -20.706 1.00 95.69 129 ARG A O 1
ATOM 1041 N N . LYS A 1 130 ? -10.348 25.491 -18.656 1.00 93.69 130 LYS A N 1
ATOM 1042 C CA . LYS A 1 130 ? -9.693 24.192 -18.851 1.00 93.69 130 LYS A CA 1
ATOM 1043 C C . LYS A 1 130 ? -10.726 23.092 -19.086 1.00 93.69 130 LYS A C 1
ATOM 1045 O O . LYS A 1 130 ? -10.675 22.447 -20.126 1.00 93.69 130 LYS A O 1
ATOM 1050 N N . TYR A 1 131 ? -11.667 22.912 -18.158 1.00 93.00 131 TYR A N 1
ATOM 1051 C CA . TYR A 1 131 ? -12.666 21.842 -18.229 1.00 93.00 131 TYR A CA 1
ATOM 1052 C C . TYR A 1 131 ? -13.548 21.962 -19.469 1.00 93.00 131 TYR A C 1
ATOM 1054 O O . TYR A 1 131 ? -13.785 20.958 -20.130 1.00 93.00 131 TYR A O 1
ATOM 1062 N N . LEU A 1 132 ? -13.962 23.175 -19.851 1.00 96.00 132 LEU A N 1
ATOM 1063 C CA . LEU A 1 132 ? -14.719 23.392 -21.085 1.00 96.00 132 LEU A CA 1
ATOM 1064 C C . LEU A 1 132 ? -13.967 22.891 -22.328 1.00 96.00 132 LEU A C 1
ATOM 1066 O O . LEU A 1 132 ? -14.542 22.199 -23.165 1.00 96.00 132 LEU A O 1
ATOM 1070 N N . LEU A 1 133 ? -12.687 23.245 -22.460 1.00 96.56 133 LEU A N 1
ATOM 1071 C CA . LEU A 1 133 ? -11.877 22.837 -23.609 1.00 96.56 133 LEU A CA 1
ATOM 1072 C C . LEU A 1 133 ? -11.561 21.340 -23.587 1.00 96.56 133 LEU A C 1
ATOM 1074 O O . LEU A 1 133 ? -11.562 20.701 -24.635 1.00 96.56 133 LEU A O 1
ATOM 1078 N N . ASP A 1 134 ? -11.332 20.768 -22.411 1.00 92.81 134 ASP A N 1
ATOM 1079 C CA . ASP A 1 134 ? -11.088 19.333 -22.288 1.00 92.81 134 ASP A CA 1
ATOM 1080 C C . ASP A 1 134 ? -12.360 18.517 -22.582 1.00 92.81 134 ASP A C 1
ATOM 1082 O O . ASP A 1 134 ? -12.283 17.484 -23.240 1.00 92.81 134 ASP A O 1
ATOM 1086 N N . CYS A 1 135 ? -13.551 19.024 -22.230 1.00 95.25 135 CYS A N 1
ATOM 1087 C CA . CYS A 1 135 ? -14.824 18.433 -22.663 1.00 95.25 135 CYS A CA 1
ATOM 1088 C C . CYS A 1 135 ? -14.947 18.415 -24.194 1.00 95.25 135 CYS A C 1
ATOM 1090 O O . CYS A 1 135 ? -15.300 17.391 -24.773 1.00 95.25 135 CYS A O 1
ATOM 1092 N N . MET A 1 136 ? -14.621 19.524 -24.872 1.00 96.00 136 MET A N 1
ATOM 1093 C CA . MET A 1 136 ? -14.614 19.573 -26.343 1.00 96.00 136 MET A CA 1
ATOM 1094 C C . MET A 1 136 ? -13.660 18.540 -26.946 1.00 96.00 136 MET A C 1
ATOM 1096 O O . MET A 1 136 ? -14.009 17.869 -27.916 1.00 96.00 136 MET A O 1
ATOM 1100 N N . ARG A 1 137 ? -12.459 18.412 -26.371 1.00 95.19 137 ARG A N 1
ATOM 1101 C CA . ARG A 1 137 ? -11.457 17.432 -26.792 1.00 95.19 137 ARG A CA 1
ATOM 1102 C C . ARG A 1 137 ? -11.976 16.002 -26.624 1.00 95.19 137 ARG A C 1
ATOM 1104 O O . ARG A 1 137 ? -11.886 15.226 -27.568 1.00 95.19 137 ARG A O 1
ATOM 1111 N N . LEU A 1 138 ? -12.557 15.674 -25.468 1.00 93.00 138 LEU A N 1
ATOM 1112 C CA . LEU A 1 138 ? -13.127 14.352 -25.194 1.00 93.00 138 LEU A CA 1
ATOM 1113 C C . LEU A 1 138 ? -14.277 14.008 -26.144 1.00 93.00 138 LEU A C 1
ATOM 1115 O O . LEU A 1 138 ? -14.301 12.905 -26.668 1.00 93.00 138 LEU A O 1
ATOM 1119 N N . ILE A 1 139 ? -15.187 14.946 -26.426 1.00 95.12 139 ILE A N 1
ATOM 1120 C CA . ILE A 1 139 ? -16.276 14.739 -27.399 1.00 95.12 139 ILE A CA 1
ATOM 1121 C C . ILE A 1 139 ? -15.718 14.369 -28.776 1.00 95.12 139 ILE A C 1
ATOM 1123 O O . ILE A 1 139 ? -16.222 13.454 -29.421 1.00 95.12 139 ILE A O 1
ATOM 1127 N N . LEU A 1 140 ? -14.669 15.064 -29.224 1.00 93.81 140 LEU A N 1
ATOM 1128 C CA . LEU A 1 140 ? -14.017 14.784 -30.505 1.00 93.81 140 LEU A CA 1
ATOM 1129 C C . LEU A 1 140 ? -13.308 13.429 -30.518 1.00 93.81 140 LEU A C 1
ATOM 1131 O O . LEU A 1 140 ? -13.332 12.757 -31.545 1.00 93.81 140 LEU A O 1
ATOM 1135 N N . GLU A 1 141 ? -12.700 13.046 -29.397 1.00 91.19 141 GLU A N 1
ATOM 1136 C CA . GLU A 1 141 ? -12.031 11.757 -29.236 1.00 91.19 141 GLU A CA 1
ATOM 1137 C C . GLU A 1 141 ? -13.037 10.600 -29.213 1.00 91.19 141 GLU A C 1
ATOM 1139 O O . GLU A 1 141 ? -12.845 9.623 -29.922 1.00 91.19 141 GLU A O 1
ATOM 1144 N N . ILE A 1 142 ? -14.155 10.739 -28.492 1.00 92.69 142 ILE A N 1
ATOM 1145 C CA . ILE A 1 142 ? -15.263 9.768 -28.487 1.00 92.69 142 ILE A CA 1
ATOM 1146 C C . ILE A 1 142 ? -15.863 9.640 -29.890 1.00 92.69 142 ILE A C 1
ATOM 1148 O O . ILE A 1 142 ? -16.126 8.541 -30.360 1.00 92.69 142 ILE A O 1
ATOM 1152 N N . ALA A 1 143 ? -16.025 10.756 -30.603 1.00 93.00 143 ALA A N 1
ATOM 1153 C CA . ALA A 1 143 ? -16.499 10.751 -31.985 1.00 93.00 143 ALA A CA 1
ATOM 1154 C C . ALA A 1 143 ? -15.521 10.095 -32.982 1.00 93.00 143 ALA A C 1
ATOM 1156 O O . ALA A 1 143 ? -15.874 9.938 -34.152 1.00 93.00 143 ALA A O 1
ATOM 1157 N N . ALA A 1 144 ? -14.296 9.782 -32.558 1.00 90.31 144 ALA A N 1
ATOM 1158 C CA . ALA A 1 144 ? -13.270 9.095 -33.338 1.00 90.31 144 ALA A CA 1
ATOM 1159 C C . ALA A 1 144 ? -12.917 7.711 -32.761 1.00 90.31 144 ALA A C 1
ATOM 1161 O O . ALA A 1 144 ? -12.059 7.036 -33.319 1.00 90.31 144 ALA A O 1
ATOM 1162 N N . ASP A 1 145 ? -13.559 7.291 -31.668 1.00 88.38 145 ASP A N 1
ATOM 1163 C CA . ASP A 1 145 ? -13.332 5.985 -31.055 1.00 88.38 145 ASP A CA 1
ATOM 1164 C C . ASP A 1 145 ? -14.031 4.908 -31.901 1.00 88.38 145 ASP A C 1
ATOM 1166 O O . ASP A 1 145 ? -15.252 4.928 -32.054 1.00 88.38 145 ASP A O 1
ATOM 1170 N N . GLU A 1 146 ? -13.255 4.007 -32.504 1.00 87.56 146 GLU A N 1
ATOM 1171 C CA . GLU A 1 146 ? -13.776 2.912 -33.334 1.00 87.56 146 GLU A CA 1
ATOM 1172 C C . GLU A 1 146 ? -14.254 1.711 -32.496 1.00 87.56 146 GLU A C 1
ATOM 1174 O O . GLU A 1 146 ? -14.954 0.843 -33.022 1.00 87.56 146 GLU A O 1
ATOM 1179 N N . ASP A 1 147 ? -13.936 1.676 -31.195 1.00 86.81 147 ASP A N 1
ATOM 1180 C CA . ASP A 1 147 ? -14.279 0.570 -30.292 1.00 86.81 147 ASP A CA 1
ATOM 1181 C C . ASP A 1 147 ? -15.654 0.741 -29.613 1.00 86.81 147 ASP A C 1
ATOM 1183 O O . ASP A 1 147 ? -16.119 -0.157 -28.904 1.00 86.81 147 ASP A O 1
ATOM 1187 N N . ILE A 1 148 ? -16.333 1.877 -29.817 1.00 88.75 148 ILE A N 1
ATOM 1188 C CA . ILE A 1 148 ? -17.684 2.131 -29.290 1.00 88.75 148 ILE A CA 1
ATOM 1189 C C . ILE A 1 148 ? -18.776 1.828 -30.328 1.00 88.75 148 ILE A C 1
ATOM 1191 O O . ILE A 1 148 ? -18.518 1.627 -31.512 1.00 88.75 148 ILE A O 1
ATOM 1195 N N . ASP A 1 149 ? -20.040 1.799 -29.892 1.00 88.00 149 ASP A N 1
ATOM 1196 C CA . ASP A 1 149 ? -21.171 1.636 -30.812 1.00 88.00 149 ASP A CA 1
ATOM 1197 C C . ASP A 1 149 ? -21.157 2.726 -31.899 1.00 88.00 149 ASP A C 1
ATOM 1199 O O . ASP A 1 149 ? -21.132 3.921 -31.596 1.00 88.00 149 ASP A O 1
ATOM 1203 N N . ALA A 1 150 ? -21.231 2.318 -33.169 1.00 90.25 150 ALA A N 1
ATOM 1204 C CA . ALA A 1 150 ? -21.179 3.232 -34.312 1.00 90.25 150 ALA A CA 1
ATOM 1205 C C . ALA A 1 150 ? -22.288 4.305 -34.280 1.00 90.25 150 ALA A C 1
ATOM 1207 O O . ALA A 1 150 ? -22.114 5.402 -34.810 1.00 90.25 150 ALA A O 1
ATOM 1208 N N . GLY A 1 151 ? -23.435 4.016 -33.653 1.00 89.50 151 GLY A N 1
ATOM 1209 C CA . GLY A 1 151 ? -24.498 4.993 -33.434 1.00 89.50 151 GLY A CA 1
ATOM 1210 C C . GLY A 1 151 ? -24.104 6.066 -32.420 1.00 89.50 151 GLY A C 1
ATOM 1211 O O . GLY A 1 151 ? -24.372 7.247 -32.655 1.00 89.50 151 GLY A O 1
ATOM 1212 N N . LEU A 1 152 ? -23.428 5.685 -31.330 1.00 89.31 152 LEU A N 1
ATOM 1213 C CA . LEU A 1 152 ? -22.857 6.641 -30.378 1.00 89.31 152 LEU A CA 1
ATOM 1214 C C . LEU A 1 152 ? -21.744 7.465 -31.019 1.00 89.31 152 LEU A C 1
ATOM 1216 O O . LEU A 1 152 ? -21.806 8.692 -30.950 1.00 89.31 152 LEU A O 1
ATOM 1220 N N . GLN A 1 153 ? -20.795 6.823 -31.698 1.00 90.56 153 GLN A N 1
ATOM 1221 C CA . GLN A 1 153 ? -19.704 7.496 -32.406 1.00 90.56 153 GLN A CA 1
ATOM 1222 C C . GLN A 1 153 ? -20.230 8.592 -33.347 1.00 90.56 153 GLN A C 1
ATOM 1224 O O . GLN A 1 153 ? -19.815 9.750 -33.258 1.00 90.56 153 GLN A O 1
ATOM 1229 N N . GLU A 1 154 ? -21.217 8.262 -34.187 1.00 90.06 154 GLU A N 1
ATOM 1230 C CA . GLU A 1 154 ? -21.832 9.221 -35.108 1.00 90.06 154 GLU A CA 1
ATOM 1231 C C . GLU A 1 154 ? -22.594 10.323 -34.355 1.00 90.06 154 GLU A C 1
ATOM 1233 O O . GLU A 1 154 ? -22.508 11.497 -34.718 1.00 90.06 154 GLU A O 1
ATOM 1238 N N . SER A 1 155 ? -23.313 9.985 -33.276 1.00 89.69 155 SER A N 1
ATOM 1239 C CA . SER A 1 155 ? -24.048 10.981 -32.484 1.00 89.69 155 SER A CA 1
ATOM 1240 C C . SER A 1 155 ? -23.127 12.018 -31.829 1.00 89.69 155 SER A C 1
ATOM 1242 O O . SER A 1 155 ? -23.395 13.218 -31.921 1.00 89.69 155 SER A O 1
ATOM 1244 N N . PHE A 1 156 ? -21.996 11.581 -31.265 1.00 92.19 156 PHE A N 1
ATOM 1245 C CA . PHE A 1 156 ? -20.954 12.460 -30.738 1.00 92.19 156 PHE A CA 1
ATOM 1246 C C . PHE A 1 156 ? -20.258 13.236 -31.858 1.00 92.19 156 PHE A C 1
ATOM 1248 O O . PHE A 1 156 ? -19.933 14.408 -31.673 1.00 92.19 156 PHE A O 1
ATOM 1255 N N . GLY A 1 157 ? -20.100 12.636 -33.042 1.00 91.94 157 GLY A N 1
ATOM 1256 C CA . GLY A 1 157 ? -19.651 13.329 -34.248 1.00 91.94 157 GLY A CA 1
ATOM 1257 C C . GLY A 1 157 ? -20.549 14.515 -34.589 1.00 91.94 157 GLY A C 1
ATOM 1258 O O . GLY A 1 157 ? -20.064 15.637 -34.721 1.00 91.94 157 GLY A O 1
ATOM 1259 N N . VAL A 1 158 ? -21.864 14.305 -34.656 1.00 91.44 158 VAL A N 1
ATOM 1260 C CA . VAL A 1 158 ? -22.825 15.384 -34.922 1.00 91.44 158 VAL A CA 1
ATOM 1261 C C . VAL A 1 158 ? -22.849 16.417 -33.788 1.00 91.44 158 VAL A C 1
ATOM 1263 O O . VAL A 1 158 ? -22.923 17.616 -34.068 1.00 91.44 158 VAL A O 1
ATOM 1266 N N . ALA A 1 159 ? -22.735 15.991 -32.527 1.00 90.81 159 ALA A N 1
ATOM 1267 C CA . ALA A 1 159 ? -22.636 16.900 -31.387 1.00 90.81 159 ALA A CA 1
ATOM 1268 C C . ALA A 1 159 ? -21.373 17.777 -31.456 1.00 90.81 159 ALA A C 1
ATOM 1270 O O . ALA A 1 159 ? -21.439 18.982 -31.207 1.00 90.81 159 ALA A O 1
ATOM 1271 N N . ALA A 1 160 ? -20.234 17.210 -31.860 1.00 91.50 160 ALA A N 1
ATOM 1272 C CA . ALA A 1 160 ? -18.998 17.952 -32.082 1.00 91.50 160 ALA A CA 1
ATOM 1273 C C . ALA A 1 160 ? -19.166 19.007 -33.190 1.00 91.50 160 ALA A C 1
ATOM 1275 O O . ALA A 1 160 ? -18.819 20.178 -33.005 1.00 91.50 160 ALA A O 1
ATOM 1276 N N . GLU A 1 161 ? -19.745 18.610 -34.325 1.00 90.75 161 GLU A N 1
ATOM 1277 C CA . GLU A 1 161 ? -20.022 19.498 -35.458 1.00 90.75 161 GLU A CA 1
ATOM 1278 C C . GLU A 1 161 ? -20.904 20.686 -35.046 1.00 90.75 161 GLU A C 1
ATOM 1280 O O . GLU A 1 161 ? -20.551 21.841 -35.306 1.00 90.75 161 GLU A O 1
ATOM 1285 N N . ASP A 1 162 ? -22.012 20.422 -34.350 1.00 90.50 162 ASP A N 1
ATOM 1286 C CA . ASP A 1 162 ? -22.981 21.445 -33.955 1.00 90.50 162 ASP A CA 1
ATOM 1287 C C . ASP A 1 162 ? -22.454 22.340 -32.826 1.00 90.50 162 ASP A C 1
ATOM 1289 O O . ASP A 1 162 ? -22.338 23.561 -32.984 1.00 90.50 162 ASP A O 1
ATOM 1293 N N . LYS A 1 163 ? -22.076 21.740 -31.692 1.00 89.56 163 LYS A N 1
ATOM 1294 C CA . LYS A 1 163 ? -21.775 22.470 -30.453 1.00 89.56 163 LYS A CA 1
ATOM 1295 C C . LYS A 1 163 ? -20.386 23.113 -30.475 1.00 89.56 163 LYS A C 1
ATOM 1297 O O . LYS A 1 163 ? -20.228 24.237 -29.997 1.00 89.56 163 LYS A O 1
ATOM 1302 N N . ILE A 1 164 ? -19.383 22.444 -31.056 1.00 91.06 164 ILE A N 1
ATOM 1303 C CA . ILE A 1 164 ? -17.987 22.919 -31.071 1.00 91.06 164 ILE A CA 1
ATOM 1304 C C . ILE A 1 164 ? -17.731 23.761 -32.325 1.00 91.06 164 ILE A C 1
ATOM 1306 O O . ILE A 1 164 ? -17.415 24.957 -32.241 1.00 91.06 164 ILE A O 1
ATOM 1310 N N . PHE A 1 165 ? -17.897 23.162 -33.508 1.00 91.44 165 PHE A N 1
ATOM 1311 C CA . PHE A 1 165 ? -17.555 23.818 -34.774 1.00 91.44 165 PHE A CA 1
ATOM 1312 C C . PHE A 1 165 ? -18.624 24.810 -35.252 1.00 91.44 165 PHE A C 1
ATOM 1314 O O . PHE A 1 165 ? -18.332 25.689 -36.076 1.00 91.44 165 PHE A O 1
ATOM 1321 N N . GLY A 1 166 ? -19.831 24.762 -34.682 1.00 87.50 166 GLY A N 1
ATOM 1322 C CA . GLY A 1 166 ? -20.939 25.639 -35.058 1.00 87.50 166 GLY A CA 1
ATOM 1323 C C . GLY A 1 166 ? -21.481 25.314 -36.448 1.00 87.50 166 GLY A C 1
ATOM 1324 O O . GLY A 1 166 ? -21.859 26.228 -37.190 1.00 87.50 166 GLY A O 1
ATOM 1325 N N . ILE A 1 167 ? -21.436 24.038 -36.826 1.00 87.12 167 ILE A N 1
ATOM 1326 C CA . ILE A 1 167 ? -21.896 23.513 -38.103 1.00 87.12 167 ILE A CA 1
ATOM 1327 C C . ILE A 1 167 ? -23.220 22.793 -37.850 1.00 87.12 167 ILE A C 1
ATOM 1329 O O . ILE A 1 167 ? -23.226 21.732 -37.234 1.00 87.12 167 ILE A O 1
ATOM 1333 N N . PRO A 1 168 ? -24.348 23.326 -38.353 1.00 84.50 168 PRO A N 1
ATOM 1334 C CA . PRO A 1 168 ? -25.648 22.754 -38.052 1.00 84.50 168 PRO A CA 1
ATOM 1335 C C . PRO A 1 168 ? -25.735 21.305 -38.551 1.00 84.50 168 PRO A C 1
ATOM 1337 O O . PRO A 1 168 ? -25.167 20.975 -39.612 1.00 84.50 168 PRO A O 1
ATOM 1340 N N . PRO A 1 169 ? -26.480 20.451 -37.833 1.00 84.81 169 PRO A N 1
ATOM 1341 C CA . PRO A 1 169 ? -26.604 19.046 -38.170 1.00 84.81 169 PRO A CA 1
ATOM 1342 C C . PRO A 1 169 ? -27.245 18.860 -39.556 1.00 84.81 169 PRO A C 1
ATOM 1344 O O . PRO A 1 169 ? -27.944 19.759 -40.053 1.00 84.81 169 PRO A O 1
ATOM 1347 N N . PRO A 1 170 ? -27.050 17.699 -40.212 1.00 80.81 170 PRO A N 1
ATOM 1348 C CA . PRO A 1 170 ? -27.478 17.476 -41.596 1.00 80.81 170 PRO A CA 1
ATOM 1349 C C . PRO A 1 170 ? -28.955 17.804 -41.875 1.00 80.81 170 PRO A C 1
ATOM 1351 O O . PRO A 1 170 ? -29.294 18.252 -42.971 1.00 80.81 170 PRO A O 1
ATOM 1354 N N . TRP A 1 171 ? -29.833 17.638 -40.881 1.00 80.06 171 TRP A N 1
ATOM 1355 C CA . TRP A 1 171 ? -31.275 17.868 -41.002 1.00 80.06 171 TRP A CA 1
ATOM 1356 C C . TRP A 1 171 ? -31.715 19.342 -40.949 1.00 80.06 171 TRP A C 1
ATOM 1358 O O . TRP A 1 171 ? -32.851 19.633 -41.329 1.00 80.06 171 TRP A O 1
ATOM 1368 N N . GLU A 1 172 ? -30.868 20.290 -40.525 1.00 75.69 172 GLU A N 1
ATOM 1369 C CA . GLU A 1 172 ? -31.251 21.713 -40.440 1.00 75.69 172 GLU A CA 1
ATOM 1370 C C . GLU A 1 172 ? -30.720 22.587 -41.593 1.00 75.69 172 GLU A C 1
ATOM 1372 O O . GLU A 1 172 ? -31.283 23.647 -41.884 1.00 75.69 172 GLU A O 1
ATOM 1377 N N . ARG A 1 173 ? -29.708 22.114 -42.333 1.00 62.53 173 ARG A N 1
ATOM 1378 C CA . ARG A 1 173 ? -29.008 22.881 -43.387 1.00 62.53 173 ARG A CA 1
ATOM 1379 C C . ARG A 1 173 ? -29.911 23.425 -44.516 1.00 62.53 173 ARG A C 1
ATOM 1381 O O . ARG A 1 173 ? -29.512 24.357 -45.205 1.00 62.53 173 ARG A O 1
ATOM 1388 N N . ASN A 1 174 ? -31.133 22.907 -44.677 1.00 55.66 174 ASN A N 1
ATOM 1389 C CA . ASN A 1 174 ? -32.080 23.286 -45.739 1.00 55.66 174 ASN A CA 1
ATOM 1390 C C . ASN A 1 174 ? -33.049 24.436 -45.388 1.00 55.66 174 ASN A C 1
ATOM 1392 O O . ASN A 1 174 ? -33.907 24.779 -46.203 1.00 55.66 174 ASN A O 1
ATOM 1396 N N . LYS A 1 175 ? -32.954 25.056 -44.204 1.00 52.88 175 LYS A N 1
ATOM 1397 C CA . LYS A 1 175 ? -33.773 26.239 -43.878 1.00 52.88 175 LYS A CA 1
ATOM 1398 C C . LYS A 1 175 ? -33.098 27.514 -44.406 1.00 52.88 175 LYS A C 1
ATOM 1400 O O . LYS A 1 175 ? -32.223 28.066 -43.748 1.00 52.88 175 LYS A O 1
ATOM 1405 N N . GLU A 1 176 ? -33.559 28.023 -45.552 1.00 48.22 176 GLU A N 1
ATOM 1406 C CA . GLU A 1 176 ? -33.085 29.236 -46.269 1.00 48.22 176 GLU A CA 1
ATOM 1407 C C . GLU A 1 176 ? -33.123 30.578 -45.477 1.00 48.22 176 GLU A C 1
ATOM 1409 O O . GLU A 1 176 ? -33.003 31.644 -46.071 1.00 48.22 176 GLU A O 1
ATOM 1414 N N . ASN A 1 177 ? -33.260 30.581 -44.144 1.00 46.78 177 ASN A N 1
ATOM 1415 C CA . ASN A 1 177 ? -33.485 31.787 -43.331 1.00 46.78 177 ASN A CA 1
ATOM 1416 C C . ASN A 1 177 ? -32.535 31.974 -42.126 1.00 46.78 177 ASN A C 1
ATOM 1418 O O . ASN A 1 177 ? -32.860 32.743 -41.219 1.00 46.78 177 ASN A O 1
ATOM 1422 N N . GLN A 1 178 ? -31.362 31.330 -42.076 1.00 47.91 178 GLN A N 1
ATOM 1423 C CA . GLN A 1 178 ? -30.411 31.583 -40.979 1.00 47.91 178 GLN A CA 1
ATOM 1424 C C . GLN A 1 178 ? -29.528 32.835 -41.217 1.00 47.91 178 GLN A C 1
ATOM 1426 O O . GLN A 1 178 ? -29.018 33.028 -42.325 1.00 47.91 178 GLN A O 1
ATOM 1431 N N . PRO A 1 179 ? -29.318 33.702 -40.197 1.00 48.28 179 PRO A N 1
ATOM 1432 C CA . PRO A 1 179 ? -28.532 34.931 -40.330 1.00 48.28 179 PRO A CA 1
ATOM 1433 C C . PRO A 1 179 ? -27.061 34.640 -40.664 1.00 48.28 179 PRO A C 1
ATOM 1435 O O . PRO A 1 179 ? -26.340 33.978 -39.923 1.00 48.28 179 PRO A O 1
ATOM 1438 N N . THR A 1 180 ? -26.603 35.191 -41.781 1.00 47.34 180 THR A N 1
ATOM 1439 C CA . THR A 1 180 ? -25.358 34.879 -42.502 1.00 47.34 180 THR A CA 1
ATOM 1440 C C . THR A 1 180 ? -24.064 35.457 -41.884 1.00 47.34 180 THR A C 1
ATOM 1442 O O . THR A 1 180 ? -23.166 35.856 -42.620 1.00 47.34 180 THR A O 1
ATOM 1445 N N . GLN A 1 181 ? -23.921 35.553 -40.552 1.00 62.22 181 GLN A N 1
ATOM 1446 C CA . GLN A 1 181 ? -22.807 36.314 -39.933 1.00 62.22 181 GLN A CA 1
ATOM 1447 C C . GLN A 1 181 ? -22.014 35.617 -38.807 1.00 62.22 181 GLN A C 1
ATOM 1449 O O . GLN A 1 181 ? -21.405 36.299 -37.984 1.00 62.22 181 GLN A O 1
ATOM 1454 N N . VAL A 1 182 ? -21.948 34.283 -38.746 1.00 68.75 182 VAL A N 1
ATOM 1455 C CA . VAL A 1 182 ? -21.063 33.617 -37.765 1.00 68.75 182 VAL A CA 1
ATOM 1456 C C . VAL A 1 182 ? -19.618 33.530 -38.270 1.00 68.75 182 VAL A C 1
ATOM 1458 O O . VAL A 1 182 ? -19.354 33.086 -39.388 1.00 68.75 182 VAL A O 1
ATOM 1461 N N . LYS A 1 183 ? -18.657 33.938 -37.433 1.00 74.25 183 LYS A N 1
ATOM 1462 C CA . LYS A 1 183 ? -17.228 33.699 -37.680 1.00 74.25 183 LYS A CA 1
ATOM 1463 C C . LYS A 1 183 ? -16.965 32.191 -37.579 1.00 74.25 183 LYS A C 1
ATOM 1465 O O . LYS A 1 183 ? -17.329 31.572 -36.575 1.00 74.25 183 LYS A O 1
ATOM 1470 N N . LYS A 1 184 ? -16.352 31.620 -38.623 1.00 86.75 184 LYS A N 1
ATOM 1471 C CA . LYS A 1 184 ? -15.979 30.197 -38.700 1.00 86.75 184 LYS A CA 1
ATOM 1472 C C . LYS A 1 184 ? -15.120 29.789 -37.501 1.00 86.75 184 LYS A C 1
ATOM 1474 O O . LYS A 1 184 ? -14.388 30.621 -36.966 1.00 86.75 184 LYS A O 1
ATOM 1479 N N . PHE A 1 185 ? -15.212 28.523 -37.098 1.00 90.75 185 PHE A N 1
ATOM 1480 C CA . PHE A 1 185 ? -14.553 27.998 -35.901 1.00 90.75 185 PHE A CA 1
ATOM 1481 C C . PHE A 1 185 ? -13.035 28.225 -35.895 1.00 90.75 185 PHE A C 1
ATOM 1483 O O . PHE A 1 185 ? -12.524 28.811 -34.944 1.00 90.75 185 PHE A O 1
ATOM 1490 N N . ILE A 1 186 ? -12.329 27.847 -36.967 1.00 92.31 186 ILE A N 1
ATOM 1491 C CA . ILE A 1 186 ? -10.858 27.892 -37.023 1.00 92.31 186 ILE A CA 1
ATOM 1492 C C . ILE A 1 186 ? -10.305 29.303 -36.737 1.00 92.31 186 ILE A C 1
ATOM 1494 O O . ILE A 1 186 ? -9.505 29.443 -35.809 1.00 92.31 186 ILE A O 1
ATOM 1498 N N . PRO A 1 187 ? -10.783 30.383 -37.392 1.00 92.12 187 PRO A N 1
ATOM 1499 C CA . PRO A 1 187 ? -10.386 31.744 -37.033 1.00 92.12 187 PRO A CA 1
ATOM 1500 C C . PRO A 1 187 ? -10.657 32.138 -35.573 1.00 92.12 187 PRO A C 1
ATOM 1502 O O . PRO A 1 187 ? -9.920 32.961 -35.030 1.00 92.12 187 PRO A O 1
ATOM 1505 N N . ARG A 1 188 ? -11.713 31.606 -34.935 1.00 91.62 188 ARG A N 1
ATOM 1506 C CA . ARG A 1 188 ? -11.975 31.836 -33.499 1.00 91.62 188 ARG A CA 1
ATOM 1507 C C . ARG A 1 188 ? -10.987 31.061 -32.632 1.00 91.62 188 ARG A C 1
ATOM 1509 O O . ARG A 1 188 ? -10.457 31.626 -31.684 1.00 91.62 188 ARG A O 1
ATOM 1516 N N . CYS A 1 189 ? -10.702 29.809 -32.979 1.00 93.88 189 CYS A N 1
ATOM 1517 C CA . CYS A 1 189 ? -9.751 28.961 -32.262 1.00 93.88 189 CYS A CA 1
ATOM 1518 C C . CYS A 1 189 ? -8.334 29.557 -32.287 1.00 93.88 189 CYS A C 1
ATOM 1520 O O . CYS A 1 189 ? -7.685 29.681 -31.249 1.00 93.88 189 CYS A O 1
ATOM 1522 N N . MET A 1 190 ? -7.887 30.046 -33.449 1.00 93.25 190 MET A N 1
ATOM 1523 C CA . MET A 1 190 ? -6.603 30.747 -33.587 1.00 93.25 190 MET A CA 1
ATOM 1524 C C . MET A 1 190 ? -6.534 32.029 -32.739 1.00 93.25 190 MET A C 1
ATOM 1526 O O . MET A 1 190 ? -5.489 32.342 -32.160 1.00 93.25 190 MET A O 1
ATOM 1530 N N . GLU A 1 191 ? -7.641 32.771 -32.640 1.00 93.44 191 GLU A N 1
ATOM 1531 C CA . GLU A 1 191 ? -7.756 33.963 -31.791 1.00 93.44 191 GLU A CA 1
ATOM 1532 C C . GLU A 1 191 ? -7.757 33.614 -30.294 1.00 93.44 191 GLU A C 1
ATOM 1534 O O . GLU A 1 191 ? -7.060 34.271 -29.520 1.00 93.44 191 GLU A O 1
ATOM 1539 N N . ALA A 1 192 ? -8.450 32.544 -29.898 1.00 94.00 192 ALA A N 1
ATOM 1540 C CA . ALA A 1 192 ? -8.471 32.039 -28.527 1.00 94.00 192 ALA A CA 1
ATOM 1541 C C . ALA A 1 192 ? -7.069 31.611 -28.064 1.00 94.00 192 ALA A C 1
ATOM 1543 O O . ALA A 1 192 ? -6.593 32.079 -27.026 1.00 94.00 192 ALA A O 1
ATOM 1544 N N . MET A 1 193 ? -6.352 30.824 -28.877 1.00 94.88 193 MET A N 1
ATOM 1545 C CA . MET A 1 193 ? -4.964 30.437 -28.595 1.00 94.88 193 MET A CA 1
ATOM 1546 C C . MET A 1 193 ? -4.044 31.657 -28.475 1.00 94.88 193 MET A C 1
ATOM 1548 O O . MET A 1 193 ? -3.208 31.726 -27.574 1.00 94.88 193 MET A O 1
ATOM 1552 N N . LYS A 1 194 ? -4.213 32.662 -29.346 1.00 95.06 194 LYS A N 1
ATOM 1553 C CA . LYS A 1 194 ? -3.467 33.925 -29.247 1.00 95.06 194 LYS A CA 1
ATOM 1554 C C . LYS A 1 194 ? -3.749 34.641 -27.921 1.00 95.06 194 LYS A C 1
ATOM 1556 O O . LYS A 1 194 ? -2.808 35.117 -27.290 1.00 95.06 194 LYS A O 1
ATOM 1561 N N . GLY A 1 195 ? -5.011 34.686 -27.492 1.00 93.25 195 GLY A N 1
ATOM 1562 C CA . GLY A 1 195 ? -5.416 35.263 -26.210 1.00 93.25 195 GLY A CA 1
ATOM 1563 C C . GLY A 1 195 ? -4.758 34.571 -25.015 1.00 93.25 195 GLY A C 1
ATOM 1564 O O . GLY A 1 195 ? -4.237 35.249 -24.133 1.00 93.25 195 GLY A O 1
ATOM 1565 N N . VAL A 1 196 ? -4.706 33.236 -25.022 1.00 95.19 196 VAL A N 1
ATOM 1566 C CA . VAL A 1 196 ? -4.036 32.432 -23.985 1.00 95.19 196 VAL A CA 1
ATOM 1567 C C . VAL A 1 196 ? -2.540 32.754 -23.902 1.00 95.19 196 VAL A C 1
ATOM 1569 O O . VAL A 1 196 ? -2.040 33.043 -22.815 1.00 95.19 196 VAL A O 1
ATOM 1572 N N . ARG A 1 197 ? -1.831 32.811 -25.040 1.00 94.38 197 ARG A N 1
ATOM 1573 C CA . ARG A 1 197 ? -0.397 33.166 -25.064 1.00 94.38 197 ARG A CA 1
ATOM 1574 C C . ARG A 1 197 ? -0.134 34.577 -24.547 1.00 94.38 197 ARG A C 1
ATOM 1576 O O . ARG A 1 197 ? 0.769 34.780 -23.740 1.00 94.38 197 ARG A O 1
ATOM 1583 N N . SER A 1 198 ? -0.926 35.557 -24.989 1.00 92.75 198 SER A N 1
ATOM 1584 C CA . SER A 1 198 ? -0.792 36.944 -24.526 1.00 92.75 198 SER A CA 1
ATOM 1585 C C . SER A 1 198 ? -1.086 37.087 -23.032 1.00 92.75 198 SER A C 1
ATOM 1587 O O . SER A 1 198 ? -0.397 37.845 -22.352 1.00 92.75 198 SER A O 1
ATOM 1589 N N . MET A 1 199 ? -2.065 36.338 -22.516 1.00 93.69 199 MET A N 1
ATOM 1590 C CA . MET A 1 199 ? -2.388 36.309 -21.091 1.00 93.69 199 MET A CA 1
ATOM 1591 C C . MET A 1 199 ? -1.238 35.725 -20.269 1.00 93.69 199 MET A C 1
ATOM 1593 O O . MET A 1 199 ? -0.820 36.355 -19.300 1.00 93.69 199 MET A O 1
ATOM 1597 N N . LEU A 1 200 ? -0.674 34.586 -20.689 1.00 92.94 200 LEU A N 1
ATOM 1598 C CA . LEU A 1 200 ? 0.467 33.976 -20.005 1.00 92.94 200 LEU A CA 1
ATOM 1599 C C . LEU A 1 200 ? 1.685 34.909 -19.996 1.00 92.94 200 LEU A C 1
ATOM 1601 O O . LEU A 1 200 ? 2.325 35.064 -18.960 1.00 92.94 200 LEU A O 1
ATOM 1605 N N . GLN A 1 201 ? 1.982 35.567 -21.122 1.00 91.06 201 GLN A N 1
ATOM 1606 C CA . GLN A 1 201 ? 3.106 36.501 -21.207 1.00 91.06 201 GLN A CA 1
ATOM 1607 C C . GLN A 1 201 ? 2.910 37.716 -20.292 1.00 91.06 201 GLN A C 1
ATOM 1609 O O . GLN A 1 201 ? 3.799 38.046 -19.513 1.00 91.06 201 GLN A O 1
ATOM 1614 N N . CYS A 1 202 ? 1.732 38.350 -20.327 1.00 91.56 202 CYS A N 1
ATOM 1615 C CA . CYS A 1 202 ? 1.426 39.500 -19.471 1.00 91.56 202 CYS A CA 1
ATOM 1616 C C . CYS A 1 202 ? 1.495 39.133 -17.981 1.00 91.56 202 CYS A C 1
ATOM 1618 O O . CYS A 1 202 ? 2.050 39.872 -17.163 1.00 91.56 202 CYS A O 1
ATOM 1620 N N . MET A 1 203 ? 0.980 37.953 -17.639 1.00 91.19 203 MET A N 1
ATOM 1621 C CA . MET A 1 203 ? 1.045 37.400 -16.297 1.00 91.19 203 MET A CA 1
ATOM 1622 C C . MET A 1 203 ? 2.491 37.124 -15.864 1.00 91.19 203 MET A C 1
ATOM 1624 O O . MET A 1 203 ? 2.858 37.475 -14.743 1.00 91.19 203 MET A O 1
ATOM 1628 N N . ALA A 1 204 ? 3.324 36.557 -16.742 1.00 89.25 204 ALA A N 1
ATOM 1629 C CA . ALA A 1 204 ? 4.740 36.315 -16.482 1.00 89.25 204 ALA A CA 1
ATOM 1630 C C . ALA A 1 204 ? 5.519 37.625 -16.287 1.00 89.25 204 ALA A C 1
ATOM 1632 O O . ALA A 1 204 ? 6.306 37.727 -15.346 1.00 89.25 204 ALA A O 1
ATOM 1633 N N . ASP A 1 205 ? 5.257 38.653 -17.098 1.00 91.31 205 ASP A N 1
ATOM 1634 C CA . ASP A 1 205 ? 5.881 39.974 -16.960 1.00 91.31 205 ASP A CA 1
ATOM 1635 C C . ASP A 1 205 ? 5.519 40.617 -15.606 1.00 91.31 205 ASP A C 1
ATOM 1637 O O . ASP A 1 205 ? 6.393 41.103 -14.877 1.00 91.31 205 ASP A O 1
ATOM 1641 N N . LYS A 1 206 ? 4.235 40.557 -15.216 1.00 91.00 206 LYS A N 1
ATOM 1642 C CA . LYS A 1 206 ? 3.745 41.049 -13.916 1.00 91.00 206 LYS A CA 1
ATOM 1643 C C . LYS A 1 206 ? 4.323 40.247 -12.748 1.00 91.00 206 LYS A C 1
ATOM 1645 O O . LYS A 1 206 ? 4.723 40.831 -11.739 1.00 91.00 206 LYS A O 1
ATOM 1650 N N . ALA A 1 207 ? 4.367 38.921 -12.861 1.00 87.75 207 ALA A N 1
ATOM 1651 C CA . ALA A 1 207 ? 4.935 38.034 -11.852 1.00 87.75 207 ALA A CA 1
ATOM 1652 C C . ALA A 1 207 ? 6.436 38.282 -11.676 1.00 87.75 207 ALA A C 1
ATOM 1654 O O . ALA A 1 207 ? 6.884 38.431 -10.545 1.00 87.75 207 ALA A O 1
ATOM 1655 N N . ASN A 1 208 ? 7.197 38.417 -12.765 1.00 88.62 208 ASN A N 1
ATOM 1656 C CA . ASN A 1 208 ? 8.631 38.696 -12.733 1.00 88.62 208 ASN A CA 1
ATOM 1657 C C . ASN A 1 208 ? 8.921 40.049 -12.065 1.00 88.62 208 ASN A C 1
ATOM 1659 O O . ASN A 1 208 ? 9.719 40.112 -11.131 1.00 88.62 208 ASN A O 1
ATOM 1663 N N . ALA A 1 209 ? 8.201 41.111 -12.443 1.00 90.50 209 ALA A N 1
ATOM 1664 C CA . ALA A 1 209 ? 8.356 42.426 -11.820 1.00 90.50 209 ALA A CA 1
ATOM 1665 C C . ALA A 1 209 ? 8.097 42.395 -10.300 1.00 90.50 209 ALA A C 1
ATOM 1667 O O . ALA A 1 209 ? 8.866 42.967 -9.523 1.00 90.50 209 ALA A O 1
ATOM 1668 N N . ARG A 1 210 ? 7.041 41.693 -9.860 1.00 89.56 210 ARG A N 1
ATOM 1669 C CA . ARG A 1 210 ? 6.736 41.522 -8.430 1.00 89.56 210 ARG A CA 1
ATOM 1670 C C . ARG A 1 210 ? 7.753 40.629 -7.728 1.00 89.56 210 ARG A C 1
ATOM 1672 O O . ARG A 1 210 ? 8.192 40.968 -6.635 1.00 89.56 210 ARG A O 1
ATOM 1679 N N . ASN A 1 211 ? 8.152 39.523 -8.350 1.00 86.50 211 ASN A N 1
ATOM 1680 C CA . ASN A 1 211 ? 9.112 38.587 -7.780 1.00 86.50 211 ASN A CA 1
ATOM 1681 C C . ASN A 1 211 ? 10.490 39.241 -7.628 1.00 86.50 211 ASN A C 1
ATOM 1683 O O . ASN A 1 211 ? 11.104 39.092 -6.583 1.00 86.50 211 ASN A O 1
ATOM 1687 N N . MET A 1 212 ? 10.953 40.055 -8.584 1.00 87.19 212 MET A N 1
ATOM 1688 C CA . MET A 1 212 ? 12.193 40.827 -8.422 1.00 87.19 212 MET A CA 1
ATOM 1689 C C . MET A 1 212 ? 12.156 41.729 -7.184 1.00 87.19 212 MET A C 1
ATOM 1691 O O . MET A 1 212 ? 13.127 41.772 -6.430 1.00 87.19 212 MET A O 1
ATOM 1695 N N . LEU A 1 213 ? 11.033 42.412 -6.934 1.00 87.44 213 LEU A N 1
ATOM 1696 C CA . LEU A 1 213 ? 10.854 43.215 -5.724 1.00 87.44 213 LEU A CA 1
ATOM 1697 C C . LEU A 1 213 ? 10.812 42.341 -4.460 1.00 87.44 213 LEU A C 1
ATOM 1699 O O . LEU A 1 213 ? 11.446 42.681 -3.460 1.00 87.44 213 LEU A O 1
ATOM 1703 N N . GLN A 1 214 ? 10.097 41.217 -4.502 1.00 83.69 214 GLN A N 1
ATOM 1704 C CA . GLN A 1 214 ? 9.925 40.305 -3.370 1.00 83.69 214 GLN A CA 1
ATOM 1705 C C . GLN A 1 214 ? 11.238 39.609 -2.987 1.00 83.69 214 GLN A C 1
ATOM 1707 O O . GLN A 1 214 ? 11.605 39.592 -1.815 1.00 83.69 214 GLN A O 1
ATOM 1712 N N . GLN A 1 215 ? 11.997 39.109 -3.964 1.00 79.50 215 GLN A N 1
ATOM 1713 C CA . GLN A 1 215 ? 13.317 38.518 -3.747 1.00 79.50 215 GLN A CA 1
ATOM 1714 C C . GLN A 1 215 ? 14.322 39.560 -3.258 1.00 79.50 215 GLN A C 1
ATOM 1716 O O . GLN A 1 215 ? 15.122 39.264 -2.377 1.00 79.50 215 GLN A O 1
ATOM 1721 N N . ALA A 1 216 ? 14.264 40.796 -3.765 1.00 85.31 216 ALA A N 1
ATOM 1722 C CA . ALA A 1 216 ? 15.150 41.864 -3.306 1.00 85.31 216 ALA A CA 1
ATOM 1723 C C . ALA A 1 216 ? 14.844 42.340 -1.874 1.00 85.31 216 ALA A C 1
ATOM 1725 O O . ALA A 1 216 ? 15.754 42.787 -1.178 1.00 85.31 216 ALA A O 1
ATOM 1726 N N . SER A 1 217 ? 13.581 42.283 -1.438 1.00 86.19 217 SER A N 1
ATOM 1727 C CA . SER A 1 217 ? 13.143 42.836 -0.147 1.00 86.19 217 SER A CA 1
ATOM 1728 C C . SER A 1 217 ? 12.977 41.793 0.959 1.00 86.19 217 SER A C 1
ATOM 1730 O O . SER A 1 217 ? 13.371 42.050 2.095 1.00 86.19 217 SER A O 1
ATOM 1732 N N . LEU A 1 218 ? 12.396 40.635 0.645 1.00 83.75 218 LEU A N 1
ATOM 1733 C CA . LEU A 1 218 ? 11.938 39.643 1.621 1.00 83.75 218 LEU A CA 1
ATOM 1734 C C . LEU A 1 218 ? 12.565 38.255 1.430 1.00 83.75 218 LEU A C 1
ATOM 1736 O O . LEU A 1 218 ? 12.505 37.461 2.364 1.00 83.75 218 LEU A O 1
ATOM 1740 N N . VAL A 1 219 ? 13.163 37.964 0.264 1.00 82.75 219 VAL A N 1
ATOM 1741 C CA . VAL A 1 219 ? 13.771 36.655 -0.073 1.00 82.75 219 VAL A CA 1
ATOM 1742 C C . VAL A 1 219 ? 12.811 35.493 0.231 1.00 82.75 219 VAL A C 1
ATOM 1744 O O . VAL A 1 219 ? 13.176 34.476 0.819 1.00 82.75 219 VAL A O 1
ATOM 1747 N N . ARG A 1 220 ? 11.535 35.679 -0.118 1.00 78.88 220 ARG A N 1
ATOM 1748 C CA . ARG A 1 220 ? 10.472 34.683 0.043 1.00 78.88 220 ARG A CA 1
ATOM 1749 C C . ARG A 1 220 ? 9.631 34.608 -1.235 1.00 78.88 220 ARG A C 1
ATOM 1751 O O . ARG A 1 220 ? 9.608 35.601 -1.970 1.00 78.88 220 ARG A O 1
ATOM 1758 N N . PRO A 1 221 ? 8.951 33.481 -1.509 1.00 77.94 221 PRO A N 1
ATOM 1759 C CA . PRO A 1 221 ? 7.999 33.385 -2.614 1.00 77.94 221 PRO A CA 1
ATOM 1760 C C . PRO A 1 221 ? 6.948 34.502 -2.563 1.00 77.94 221 PRO A C 1
ATOM 1762 O O . PRO A 1 221 ? 6.679 35.077 -1.505 1.00 77.94 221 PRO A O 1
ATOM 1765 N N . LEU A 1 222 ? 6.356 34.832 -3.710 1.00 84.44 222 LEU A N 1
ATOM 1766 C CA . LEU A 1 222 ? 5.181 35.700 -3.719 1.00 84.44 222 LEU A CA 1
ATOM 1767 C C . LEU A 1 222 ? 4.066 35.048 -2.896 1.00 84.44 222 LEU A C 1
ATOM 1769 O O . LEU A 1 222 ? 3.890 33.836 -2.954 1.00 84.44 222 LEU A O 1
ATOM 1773 N N . ASP A 1 223 ? 3.291 35.855 -2.174 1.00 83.06 223 ASP A N 1
ATOM 1774 C CA . ASP A 1 223 ? 2.203 35.332 -1.337 1.00 83.06 223 ASP A CA 1
ATOM 1775 C C . ASP A 1 223 ? 1.174 34.541 -2.182 1.00 83.06 223 ASP A C 1
ATOM 1777 O O . ASP A 1 223 ? 0.595 33.579 -1.703 1.00 83.06 223 ASP A O 1
ATOM 1781 N N . ASN A 1 224 ? 1.034 34.886 -3.470 1.00 86.56 224 ASN A N 1
ATOM 1782 C CA . ASN A 1 224 ? 0.165 34.218 -4.441 1.00 86.56 224 ASN A CA 1
ATOM 1783 C C . ASN A 1 224 ? 0.935 33.325 -5.447 1.00 86.56 224 ASN A C 1
ATOM 1785 O O . ASN A 1 224 ? 0.469 33.136 -6.572 1.00 86.56 224 ASN A O 1
ATOM 1789 N N . GLN A 1 225 ? 2.148 32.860 -5.113 1.00 85.06 225 GLN A N 1
ATOM 1790 C CA . GLN A 1 225 ? 3.016 32.101 -6.031 1.00 85.06 225 GLN A CA 1
ATOM 1791 C C . GLN A 1 225 ? 2.338 30.827 -6.546 1.00 85.06 225 GLN A C 1
ATOM 1793 O O . GLN A 1 225 ? 2.303 30.603 -7.749 1.00 85.06 225 GLN A O 1
ATOM 1798 N N . GLU A 1 226 ? 1.716 30.055 -5.659 1.00 80.31 226 GLU A N 1
ATOM 1799 C CA . GLU A 1 226 ? 1.014 28.821 -6.025 1.00 80.31 226 GLU A CA 1
ATOM 1800 C C . GLU A 1 226 ? -0.138 29.084 -7.008 1.00 80.31 226 GLU A C 1
ATOM 1802 O O . GLU A 1 226 ? -0.336 28.340 -7.962 1.00 80.31 226 GLU A O 1
ATOM 1807 N N . THR A 1 227 ? -0.879 30.181 -6.813 1.00 87.00 227 THR A N 1
ATOM 1808 C CA . THR A 1 227 ? -1.954 30.604 -7.724 1.00 87.00 227 THR A CA 1
ATOM 1809 C C . THR A 1 227 ? -1.390 31.000 -9.089 1.00 87.00 227 THR A C 1
ATOM 1811 O O . THR A 1 227 ? -2.025 30.756 -10.118 1.00 87.00 227 THR A O 1
ATOM 1814 N N . LEU A 1 228 ? -0.183 31.583 -9.128 1.00 88.94 228 LEU A N 1
ATOM 1815 C CA . LEU A 1 228 ? 0.504 31.859 -10.387 1.00 88.94 228 LEU A CA 1
ATOM 1816 C C . LEU A 1 228 ? 0.902 30.559 -11.082 1.00 88.94 228 LEU A C 1
ATOM 1818 O O . LEU A 1 228 ? 0.580 30.389 -12.250 1.00 88.94 228 LEU A O 1
ATOM 1822 N N . ASP A 1 229 ? 1.553 29.636 -10.384 1.00 86.06 229 ASP A N 1
ATOM 1823 C CA . ASP A 1 229 ? 2.022 28.387 -10.988 1.00 86.06 229 ASP A CA 1
ATOM 1824 C C . ASP A 1 229 ? 0.846 27.550 -11.519 1.00 86.06 229 ASP A C 1
ATOM 1826 O O . ASP A 1 229 ? 0.874 27.124 -12.676 1.00 86.06 229 ASP A O 1
ATOM 1830 N N . PHE A 1 230 ? -0.251 27.469 -10.756 1.00 86.44 230 PHE A N 1
ATOM 1831 C CA . PHE A 1 230 ? -1.510 26.864 -11.198 1.00 86.44 230 PHE A CA 1
ATOM 1832 C C . PHE A 1 230 ? -2.060 27.518 -12.474 1.00 86.44 230 PHE A C 1
ATOM 1834 O O . PHE A 1 230 ? -2.411 26.845 -13.443 1.00 86.44 230 PHE A O 1
ATOM 1841 N N . SER A 1 231 ? -2.121 28.851 -12.501 1.00 91.56 231 SER A N 1
ATOM 1842 C CA . SER A 1 231 ? -2.670 29.584 -13.646 1.00 91.56 231 SER A CA 1
ATOM 1843 C C . SER A 1 231 ? -1.800 29.421 -14.895 1.00 91.56 231 SER A C 1
ATOM 1845 O O . SER A 1 231 ? -2.324 29.354 -16.006 1.00 91.56 231 SER A O 1
ATOM 1847 N N . ARG A 1 232 ? -0.473 29.323 -14.731 1.00 91.56 232 ARG A N 1
ATOM 1848 C CA . ARG A 1 232 ? 0.457 29.060 -15.837 1.00 91.56 232 ARG A CA 1
ATOM 1849 C C . ARG A 1 232 ? 0.228 27.673 -16.426 1.00 91.56 232 ARG A C 1
ATOM 1851 O O . ARG A 1 232 ? 0.059 27.582 -17.638 1.00 91.56 232 ARG A O 1
ATOM 1858 N N . LEU A 1 233 ? 0.174 26.645 -15.577 1.00 90.19 233 LEU A N 1
ATOM 1859 C CA . LEU A 1 233 ? -0.116 25.273 -15.992 1.00 90.19 233 LEU A CA 1
ATOM 1860 C C . LEU A 1 233 ? -1.459 25.203 -16.729 1.00 90.19 233 LEU A C 1
ATOM 1862 O O . LEU A 1 233 ? -1.507 24.788 -17.884 1.00 90.19 233 LEU A O 1
ATOM 1866 N N . SER A 1 234 ? -2.520 25.745 -16.123 1.00 92.44 234 SER A N 1
ATOM 1867 C CA . SER A 1 234 ? -3.855 25.743 -16.723 1.00 92.44 234 SER A CA 1
ATOM 1868 C C . SER A 1 234 ? -3.893 26.452 -18.080 1.00 92.44 234 SER A C 1
ATOM 1870 O O . SER A 1 234 ? -4.529 25.969 -19.011 1.00 92.44 234 SER A O 1
ATOM 1872 N N . LEU A 1 235 ? -3.210 27.590 -18.244 1.00 95.56 235 LEU A N 1
ATOM 1873 C CA . LEU A 1 235 ? -3.146 28.277 -19.540 1.00 95.56 235 LEU A CA 1
ATOM 1874 C C . LEU A 1 235 ? -2.416 27.445 -20.605 1.00 95.56 235 LEU A C 1
ATOM 1876 O O . LEU A 1 235 ? -2.812 27.474 -21.771 1.00 95.56 235 LEU A O 1
ATOM 1880 N N . VAL A 1 236 ? -1.365 26.714 -20.233 1.00 94.94 236 VAL A N 1
ATOM 1881 C CA . VAL A 1 236 ? -0.637 25.843 -21.165 1.00 94.94 236 VAL A CA 1
ATOM 1882 C C . VAL A 1 236 ? -1.515 24.674 -21.610 1.00 94.94 236 VAL A C 1
ATOM 1884 O O . VAL A 1 236 ? -1.662 24.471 -22.815 1.00 94.94 236 VAL A O 1
ATOM 1887 N N . GLU A 1 237 ? -2.195 24.010 -20.677 1.00 94.06 237 GLU A N 1
ATOM 1888 C CA . GLU A 1 237 ? -3.154 22.933 -20.963 1.00 94.06 237 GLU A CA 1
ATOM 1889 C C . GLU A 1 237 ? -4.341 23.422 -21.808 1.00 94.06 237 GLU A C 1
ATOM 1891 O O . GLU A 1 237 ? -4.760 22.759 -22.754 1.00 94.06 237 GLU A O 1
ATOM 1896 N N . GLN A 1 238 ? -4.866 24.623 -21.531 1.00 96.44 238 GLN A N 1
ATOM 1897 C CA . GLN A 1 238 ? -5.912 25.242 -22.355 1.00 96.44 238 GLN A CA 1
ATOM 1898 C C . GLN A 1 238 ? -5.437 25.423 -23.804 1.00 96.44 238 GLN A C 1
ATOM 1900 O O . GLN A 1 238 ? -6.182 25.157 -24.747 1.00 96.44 238 GLN A O 1
ATOM 1905 N N . HIS A 1 239 ? -4.196 25.872 -24.005 1.00 97.88 239 HIS A N 1
ATOM 1906 C CA . HIS A 1 239 ? -3.630 25.994 -25.347 1.00 97.88 239 HIS A CA 1
ATOM 1907 C C . HIS A 1 239 ? -3.422 24.630 -26.012 1.00 97.88 239 HIS A C 1
ATOM 1909 O O . HIS A 1 239 ? -3.595 24.512 -27.224 1.00 97.88 239 HIS A O 1
ATOM 1915 N N . GLU A 1 240 ? -3.018 23.620 -25.250 1.00 97.19 240 GLU A N 1
ATOM 1916 C CA . GLU A 1 240 ? -2.848 22.251 -25.734 1.00 97.19 240 GLU A CA 1
ATOM 1917 C C . GLU A 1 240 ? -4.181 21.649 -26.199 1.00 97.19 240 GLU A C 1
ATOM 1919 O O . GLU A 1 240 ? -4.276 21.153 -27.322 1.00 97.19 240 GLU A O 1
ATOM 1924 N N . CYS A 1 241 ? -5.245 21.805 -25.404 1.00 96.38 241 CYS A N 1
ATOM 1925 C CA . CYS A 1 241 ? -6.596 21.383 -25.772 1.00 96.38 241 CYS A CA 1
ATOM 1926 C C . CYS A 1 241 ? -7.072 22.093 -27.044 1.00 96.38 241 CYS A C 1
ATOM 1928 O O . CYS A 1 241 ? -7.544 21.444 -27.970 1.00 96.38 241 CYS A O 1
ATOM 1930 N N . LEU A 1 242 ? -6.894 23.417 -27.143 1.00 97.00 242 LEU A N 1
ATOM 1931 C CA . LEU A 1 242 ? -7.238 24.164 -28.361 1.00 97.00 242 LEU A CA 1
ATOM 1932 C C . LEU A 1 242 ? -6.470 23.673 -29.588 1.00 97.00 242 LEU A C 1
ATOM 1934 O O . LEU A 1 242 ? -7.028 23.662 -30.682 1.00 97.00 242 LEU A O 1
ATOM 1938 N N . ALA A 1 243 ? -5.205 23.286 -29.425 1.00 97.06 243 ALA A N 1
ATOM 1939 C CA . ALA A 1 243 ? -4.414 22.753 -30.522 1.00 97.06 243 ALA A CA 1
ATOM 1940 C C . ALA A 1 243 ? -4.927 21.378 -30.972 1.00 97.06 243 ALA A C 1
ATOM 1942 O O . ALA A 1 243 ? -5.047 21.155 -32.172 1.00 97.06 243 ALA A O 1
ATOM 1943 N N . SER A 1 244 ? -5.319 20.506 -30.038 1.00 96.19 244 SER A N 1
ATOM 1944 C CA . SER A 1 244 ? -5.963 19.221 -30.349 1.00 96.19 244 SER A CA 1
ATOM 1945 C C . SER A 1 244 ? -7.339 19.400 -31.010 1.00 96.19 244 SER A C 1
ATOM 1947 O O . SER A 1 244 ? -7.624 18.765 -32.022 1.00 96.19 244 SER A O 1
ATOM 1949 N N . ILE A 1 245 ? -8.168 20.330 -30.526 1.00 95.75 245 ILE A N 1
ATOM 1950 C CA . ILE A 1 245 ? -9.471 20.643 -31.137 1.00 95.75 245 ILE A CA 1
ATOM 1951 C C . ILE A 1 245 ? -9.283 21.226 -32.546 1.00 95.75 245 ILE A C 1
ATOM 1953 O O . ILE A 1 245 ? -10.028 20.895 -33.469 1.00 95.75 245 ILE A O 1
ATOM 1957 N N . LEU A 1 246 ? -8.288 22.101 -32.733 1.00 96.44 246 LEU A N 1
ATOM 1958 C CA . LEU A 1 246 ? -7.949 22.636 -34.049 1.00 96.44 246 LEU A CA 1
ATOM 1959 C C . LEU A 1 246 ? -7.469 21.527 -34.986 1.00 96.44 246 LEU A C 1
ATOM 1961 O O . LEU A 1 246 ? -7.921 21.481 -36.123 1.00 96.44 246 LEU A O 1
ATOM 1965 N N . HIS A 1 247 ? -6.587 20.648 -34.512 1.00 96.56 247 HIS A N 1
ATOM 1966 C CA . HIS A 1 247 ? -6.105 19.481 -35.249 1.00 96.56 247 HIS A CA 1
ATOM 1967 C C . HIS A 1 247 ? -7.273 18.613 -35.745 1.00 96.56 247 HIS A C 1
ATOM 1969 O O . HIS A 1 247 ? -7.375 18.371 -36.948 1.00 96.56 247 HIS A O 1
ATOM 1975 N N . ALA A 1 248 ? -8.229 18.291 -34.871 1.00 94.12 248 ALA A N 1
ATOM 1976 C CA . ALA A 1 248 ? -9.440 17.559 -35.239 1.00 94.12 248 ALA A CA 1
ATOM 1977 C C . ALA A 1 248 ? -10.313 18.310 -36.266 1.00 94.12 248 ALA A C 1
ATOM 1979 O O . ALA A 1 248 ? -10.872 17.698 -37.174 1.00 94.12 248 ALA A O 1
ATOM 1980 N N . ALA A 1 249 ? -10.419 19.642 -36.169 1.00 94.19 249 ALA A N 1
ATOM 1981 C CA . ALA A 1 249 ? -11.148 20.447 -37.154 1.00 94.19 249 ALA A CA 1
ATOM 1982 C C . ALA A 1 249 ? -10.498 20.412 -38.550 1.00 94.19 249 ALA A C 1
ATOM 1984 O O . ALA A 1 249 ? -11.211 20.480 -39.554 1.00 94.19 249 ALA A O 1
ATOM 1985 N N . VAL A 1 250 ? -9.161 20.316 -38.621 1.00 95.00 250 VAL A N 1
ATOM 1986 C CA . VAL A 1 250 ? -8.436 20.149 -39.892 1.00 95.00 250 VAL A CA 1
ATOM 1987 C C . VAL A 1 250 ? -8.699 18.762 -40.474 1.00 95.00 250 VAL A C 1
ATOM 1989 O O . VAL A 1 250 ? -9.093 18.682 -41.632 1.00 95.00 250 VAL A O 1
ATOM 1992 N N . GLN A 1 251 ? -8.572 17.700 -39.671 1.00 92.25 251 GLN A N 1
ATOM 1993 C CA . GLN A 1 251 ? -8.823 16.322 -40.119 1.00 92.25 251 GLN A CA 1
ATOM 1994 C C . GLN A 1 251 ? -10.272 16.083 -40.566 1.00 92.25 251 GLN A C 1
ATOM 1996 O O . GLN A 1 251 ? -10.514 15.285 -41.459 1.00 92.25 251 GLN A O 1
ATOM 2001 N N . ARG A 1 252 ? -11.244 16.808 -39.999 1.00 90.38 252 ARG A N 1
ATOM 2002 C CA . ARG A 1 252 ? -12.658 16.766 -40.423 1.00 90.38 252 ARG A CA 1
ATOM 2003 C C . ARG A 1 252 ? -12.963 17.627 -41.660 1.00 90.38 252 ARG A C 1
ATOM 2005 O O . ARG A 1 252 ? -14.128 17.879 -41.958 1.00 90.38 252 ARG A O 1
ATOM 2012 N N . HIS A 1 253 ? -11.936 18.095 -42.374 1.00 91.25 253 HIS A N 1
ATOM 2013 C CA . HIS A 1 253 ? -12.030 18.869 -43.620 1.00 91.25 253 HIS A CA 1
ATOM 2014 C C . HIS A 1 253 ? -12.776 20.216 -43.498 1.00 91.25 253 HIS A C 1
ATOM 2016 O O . HIS A 1 253 ? -13.298 20.751 -44.480 1.00 91.25 253 HIS A O 1
ATOM 2022 N N . HIS A 1 254 ? -12.816 20.817 -42.300 1.00 89.88 254 HIS A N 1
ATOM 2023 C CA . HIS A 1 254 ? -13.403 22.157 -42.097 1.00 89.88 254 HIS A CA 1
ATOM 2024 C C . HIS A 1 254 ? -12.420 23.293 -42.374 1.00 89.88 254 HIS A C 1
ATOM 2026 O O . HIS A 1 254 ? -12.807 24.468 -42.401 1.00 89.88 254 HIS A O 1
ATOM 2032 N N . ALA A 1 255 ? -11.149 22.946 -42.560 1.00 91.50 255 ALA A N 1
ATOM 2033 C CA . ALA A 1 255 ? -10.080 23.858 -42.914 1.00 91.50 255 ALA A CA 1
ATOM 2034 C C . ALA A 1 255 ? -10.230 24.395 -44.336 1.00 91.50 255 ALA A C 1
ATOM 2036 O O . ALA A 1 255 ? -10.467 23.663 -45.293 1.00 91.50 255 ALA A O 1
ATOM 2037 N N . THR A 1 256 ? -10.016 25.698 -44.500 1.00 91.62 256 THR A N 1
ATOM 2038 C CA . THR A 1 256 ? -9.888 26.307 -45.823 1.00 91.62 256 THR A CA 1
ATOM 2039 C C . THR A 1 256 ? -8.427 26.596 -46.150 1.00 91.62 256 THR A C 1
ATOM 2041 O O . THR A 1 256 ? -7.577 26.751 -45.274 1.00 91.62 256 THR A O 1
ATOM 2044 N N . ILE A 1 257 ? -8.138 26.781 -47.437 1.00 91.62 257 ILE A N 1
ATOM 2045 C CA . ILE A 1 257 ? -6.819 27.233 -47.909 1.00 91.62 257 ILE A CA 1
ATOM 2046 C C . ILE A 1 257 ? -6.412 28.561 -47.243 1.00 91.62 257 ILE A C 1
ATOM 2048 O O . ILE A 1 257 ? -5.229 28.792 -46.999 1.00 91.62 257 ILE A O 1
ATOM 2052 N N . ALA A 1 258 ? -7.375 29.445 -46.955 1.00 92.88 258 ALA A N 1
ATOM 2053 C CA . ALA A 1 258 ? -7.102 30.714 -46.283 1.00 92.88 258 ALA A CA 1
ATOM 2054 C C . ALA A 1 258 ? -6.633 30.491 -44.837 1.00 92.88 258 ALA A C 1
ATOM 2056 O O . ALA A 1 258 ? -5.663 31.119 -44.413 1.00 92.88 258 ALA A O 1
ATOM 2057 N N . ASP A 1 259 ? -7.265 29.554 -44.125 1.00 94.38 259 ASP A N 1
ATOM 2058 C CA . ASP A 1 259 ? -6.861 29.176 -42.770 1.00 94.38 259 ASP A CA 1
ATOM 2059 C C . ASP A 1 259 ? -5.443 28.592 -42.768 1.00 94.38 259 ASP A C 1
ATOM 2061 O O . ASP A 1 259 ? -4.617 28.992 -41.947 1.00 94.38 259 ASP A O 1
ATOM 2065 N N . PHE A 1 260 ? -5.121 27.736 -43.746 1.00 94.25 260 PHE A N 1
ATOM 2066 C CA . PHE A 1 260 ? -3.773 27.188 -43.903 1.00 94.25 260 PHE A CA 1
ATOM 2067 C C . PHE A 1 260 ? -2.728 28.283 -44.178 1.00 94.25 260 PHE A C 1
ATOM 2069 O O . PHE A 1 260 ? -1.677 28.330 -43.536 1.00 94.25 260 PHE A O 1
ATOM 2076 N N . GLN A 1 261 ? -3.019 29.224 -45.082 1.00 93.38 261 GLN A N 1
ATOM 2077 C CA . GLN A 1 261 ? -2.119 30.348 -45.360 1.00 93.38 261 GLN A CA 1
ATOM 2078 C C . GLN A 1 261 ? -1.874 31.217 -44.123 1.00 93.38 261 GLN A C 1
ATOM 2080 O O . GLN A 1 261 ? -0.748 31.663 -43.897 1.00 93.38 261 GLN A O 1
ATOM 2085 N N . ASP A 1 262 ? -2.906 31.475 -43.323 1.00 94.06 262 ASP A N 1
ATOM 2086 C CA . ASP A 1 262 ? -2.780 32.274 -42.106 1.00 94.06 262 ASP A CA 1
ATOM 2087 C C . ASP A 1 262 ? -2.059 31.516 -40.985 1.00 94.06 262 ASP A C 1
ATOM 2089 O O . ASP A 1 262 ? -1.242 32.110 -40.276 1.00 94.06 262 ASP A O 1
ATOM 2093 N N . PHE A 1 263 ? -2.267 30.203 -40.883 1.00 96.25 263 PHE A N 1
ATOM 2094 C CA . PHE A 1 263 ? -1.514 29.325 -39.993 1.00 96.25 263 PHE A CA 1
ATOM 2095 C C . PHE A 1 263 ? -0.012 29.343 -40.320 1.00 96.25 263 PHE A C 1
ATOM 2097 O O . PHE A 1 263 ? 0.810 29.619 -39.445 1.00 96.25 263 PHE A O 1
ATOM 2104 N N . ILE A 1 264 ? 0.365 29.189 -41.593 1.00 94.06 264 ILE A N 1
ATOM 2105 C CA . ILE A 1 264 ? 1.770 29.277 -42.022 1.00 94.06 264 ILE A CA 1
ATOM 2106 C C . ILE A 1 264 ? 2.354 30.670 -41.767 1.00 94.06 264 ILE A C 1
ATOM 2108 O O . ILE A 1 264 ? 3.494 30.783 -41.320 1.00 94.06 264 ILE A O 1
ATOM 2112 N N . LYS A 1 265 ? 1.593 31.753 -41.979 1.00 92.81 265 LYS A N 1
ATOM 2113 C CA . LYS A 1 265 ? 2.049 33.112 -41.624 1.00 92.81 265 LYS A CA 1
ATOM 2114 C C . LYS A 1 265 ? 2.306 33.268 -40.124 1.00 92.81 265 LYS A C 1
ATOM 2116 O O . LYS A 1 265 ? 3.175 34.055 -39.751 1.00 92.81 265 LYS A O 1
ATOM 2121 N N . ILE A 1 266 ? 1.551 32.574 -39.271 1.00 94.88 266 ILE A N 1
ATOM 2122 C CA . ILE A 1 266 ? 1.794 32.553 -37.824 1.00 94.88 266 ILE A CA 1
ATOM 2123 C C . ILE A 1 266 ? 3.106 31.829 -37.529 1.00 94.88 266 ILE A C 1
ATOM 2125 O O . ILE A 1 266 ? 3.928 32.390 -36.811 1.00 94.88 266 ILE A O 1
ATOM 2129 N N . LEU A 1 267 ? 3.346 30.666 -38.141 1.00 95.06 267 LEU A N 1
ATOM 2130 C CA . LEU A 1 267 ? 4.604 29.930 -37.978 1.00 95.06 267 LEU A CA 1
ATOM 2131 C C . LEU A 1 267 ? 5.819 30.711 -38.506 1.00 95.06 267 LEU A C 1
ATOM 2133 O O . LEU A 1 267 ? 6.848 30.758 -37.841 1.00 95.06 267 LEU A O 1
ATOM 2137 N N . ARG A 1 268 ? 5.698 31.419 -39.638 1.00 93.94 268 ARG A N 1
ATOM 2138 C CA . ARG A 1 268 ? 6.765 32.300 -40.162 1.00 93.94 268 ARG A CA 1
ATOM 2139 C C . ARG A 1 268 ? 7.154 33.415 -39.201 1.00 93.94 268 ARG A C 1
ATOM 2141 O O . ARG A 1 268 ? 8.319 33.798 -39.151 1.00 93.94 268 ARG A O 1
ATOM 2148 N N . LYS A 1 269 ? 6.178 33.951 -38.464 1.00 94.19 269 LYS A N 1
ATOM 2149 C CA . LYS A 1 269 ? 6.370 35.020 -37.472 1.00 94.19 269 LYS A CA 1
ATOM 2150 C C . LYS A 1 269 ? 6.745 34.493 -36.088 1.00 94.19 269 LYS A C 1
ATOM 2152 O O . LYS A 1 269 ? 6.995 35.303 -35.202 1.00 94.19 269 LYS A O 1
ATOM 2157 N N . TRP A 1 270 ? 6.739 33.177 -35.895 1.00 94.88 270 TRP A N 1
ATOM 2158 C CA . TRP A 1 270 ? 7.029 32.556 -34.615 1.00 94.88 270 TRP A CA 1
ATOM 2159 C C . TRP A 1 270 ? 8.528 32.601 -34.340 1.00 94.88 270 TRP A C 1
ATOM 2161 O O . TRP A 1 270 ? 9.320 32.067 -35.112 1.00 94.88 270 TRP A O 1
ATOM 2171 N N . ASP A 1 271 ? 8.919 33.256 -33.254 1.00 92.88 271 ASP A N 1
ATOM 2172 C CA . ASP A 1 271 ? 10.303 33.637 -32.961 1.00 92.88 271 ASP A CA 1
ATOM 2173 C C . ASP A 1 271 ? 10.923 32.868 -31.783 1.00 92.88 271 ASP A C 1
ATOM 2175 O O . ASP A 1 271 ? 12.112 33.027 -31.501 1.00 92.88 271 ASP A O 1
ATOM 2179 N N . LYS A 1 272 ? 10.153 32.004 -31.110 1.00 91.75 272 LYS A N 1
ATOM 2180 C CA . LYS A 1 272 ? 10.591 31.280 -29.912 1.00 91.75 272 LYS A CA 1
ATOM 2181 C C . LYS A 1 272 ? 10.254 29.793 -29.968 1.00 91.75 272 LYS A C 1
ATOM 2183 O O . LYS A 1 272 ? 9.102 29.416 -30.111 1.00 91.75 272 LYS A O 1
ATOM 2188 N N . TYR A 1 273 ? 11.255 28.933 -29.808 1.00 94.44 273 TYR A N 1
ATOM 2189 C CA . TYR A 1 273 ? 11.024 27.500 -29.623 1.00 94.44 273 TYR A CA 1
ATOM 2190 C C . TYR A 1 273 ? 10.526 27.245 -28.190 1.00 94.44 273 TYR A C 1
ATOM 2192 O O . TYR A 1 273 ? 11.256 27.478 -27.224 1.00 94.44 273 TYR A O 1
ATOM 2200 N N . ASP A 1 274 ? 9.259 26.861 -28.041 1.00 94.19 274 ASP A N 1
ATOM 2201 C CA . ASP A 1 274 ? 8.610 26.616 -26.751 1.00 94.19 274 ASP A CA 1
ATOM 2202 C C . ASP A 1 274 ? 7.461 25.599 -26.834 1.00 94.19 274 ASP A C 1
ATOM 2204 O O . ASP A 1 274 ? 7.132 25.103 -27.909 1.00 94.19 274 ASP A O 1
ATOM 2208 N N . HIS A 1 275 ? 6.855 25.284 -25.683 1.00 94.06 275 HIS A N 1
ATOM 2209 C CA . HIS A 1 275 ? 5.763 24.311 -25.565 1.00 94.06 275 HIS A CA 1
ATOM 2210 C C . HIS A 1 275 ? 4.593 24.629 -26.512 1.00 94.06 275 HIS A C 1
ATOM 2212 O O . HIS A 1 275 ? 4.075 23.740 -27.182 1.00 94.06 275 HIS A O 1
ATOM 2218 N N . PHE A 1 276 ? 4.235 25.909 -26.665 1.00 96.38 276 PHE A N 1
ATOM 2219 C CA . PHE A 1 276 ? 3.156 26.318 -27.565 1.00 96.38 276 PHE A CA 1
ATOM 2220 C C . PHE A 1 276 ? 3.455 26.024 -29.035 1.00 96.38 276 PHE A C 1
ATOM 2222 O O . PHE A 1 276 ? 2.524 25.712 -29.774 1.00 96.38 276 PHE A O 1
ATOM 2229 N N . LEU A 1 277 ? 4.717 26.118 -29.467 1.00 97.00 277 LEU A N 1
ATOM 2230 C CA . LEU A 1 277 ? 5.103 25.718 -30.820 1.00 97.00 277 LEU A CA 1
ATOM 2231 C C . LEU A 1 277 ? 4.905 24.214 -31.023 1.00 97.00 277 LEU A C 1
ATOM 2233 O O . LEU A 1 277 ? 4.353 23.817 -32.045 1.00 97.00 277 LEU A O 1
ATOM 2237 N N . ILE A 1 278 ? 5.305 23.400 -30.041 1.00 96.81 278 ILE A N 1
ATOM 2238 C CA . ILE A 1 278 ? 5.150 21.938 -30.081 1.00 96.81 278 ILE A CA 1
ATOM 2239 C C . ILE A 1 278 ? 3.670 21.550 -30.178 1.00 96.81 278 ILE A C 1
ATOM 2241 O O . ILE A 1 278 ? 3.327 20.700 -30.998 1.00 96.81 278 ILE A O 1
ATOM 2245 N N . HIS A 1 279 ? 2.776 22.242 -29.459 1.00 97.50 279 HIS A N 1
ATOM 2246 C CA . HIS A 1 279 ? 1.326 22.019 -29.564 1.00 97.50 279 HIS A CA 1
ATOM 2247 C C . HIS A 1 279 ? 0.808 22.161 -31.009 1.00 97.50 279 HIS A C 1
ATOM 2249 O O . HIS A 1 279 ? -0.157 21.506 -31.389 1.00 97.50 279 HIS A O 1
ATOM 2255 N N . LEU A 1 280 ? 1.433 23.012 -31.832 1.00 97.81 280 LEU A N 1
ATOM 2256 C CA . LEU A 1 280 ? 1.008 23.276 -33.209 1.00 97.81 280 LEU A CA 1
ATOM 2257 C C . LEU A 1 280 ? 1.620 22.319 -34.243 1.00 97.81 280 LEU A C 1
ATOM 2259 O O . LEU A 1 280 ? 1.237 22.392 -35.410 1.00 97.81 280 LEU A O 1
ATOM 2263 N N . ILE A 1 281 ? 2.545 21.433 -33.864 1.00 97.75 281 ILE A N 1
ATOM 2264 C CA . ILE A 1 281 ? 3.181 20.504 -34.812 1.00 97.75 281 ILE A CA 1
ATOM 2265 C C . ILE A 1 281 ? 2.195 19.450 -35.346 1.00 97.75 281 ILE A C 1
ATOM 2267 O O . ILE A 1 281 ? 2.152 19.288 -36.565 1.00 97.75 281 ILE A O 1
ATOM 2271 N N . PRO A 1 282 ? 1.330 18.814 -34.527 1.00 97.19 282 PRO A N 1
ATOM 2272 C CA . PRO A 1 282 ? 0.275 17.948 -35.061 1.00 97.19 282 PRO A CA 1
ATOM 2273 C C . PRO A 1 282 ? -0.684 18.695 -35.998 1.00 97.19 282 PRO A C 1
ATOM 2275 O O . PRO A 1 282 ? -1.065 18.185 -37.046 1.00 97.19 282 PRO A O 1
ATOM 2278 N N . VAL A 1 283 ? -1.020 19.952 -35.675 1.00 97.44 283 VAL A N 1
ATOM 2279 C CA . VAL A 1 283 ? -1.862 20.808 -36.532 1.00 97.44 283 VAL A CA 1
ATOM 2280 C C . VAL A 1 283 ? -1.182 21.084 -37.876 1.00 97.44 283 VAL A C 1
ATOM 2282 O O . VAL A 1 283 ? -1.832 21.030 -38.918 1.00 97.44 283 VAL A O 1
ATOM 2285 N N . LEU A 1 284 ? 0.123 21.377 -37.865 1.00 97.25 284 LEU A N 1
ATOM 2286 C CA . LEU A 1 284 ? 0.918 21.562 -39.078 1.00 97.25 284 LEU A CA 1
ATOM 2287 C C . LEU A 1 284 ? 0.888 20.303 -39.943 1.00 97.25 284 LEU A C 1
ATOM 2289 O O . LEU A 1 284 ? 0.614 20.414 -41.134 1.00 97.25 284 LEU A O 1
ATOM 2293 N N . ALA A 1 285 ? 1.153 19.142 -39.349 1.00 96.75 285 ALA A N 1
ATOM 2294 C CA . ALA A 1 285 ? 1.149 17.878 -40.065 1.00 96.75 285 ALA A CA 1
ATOM 2295 C C . ALA A 1 285 ? -0.225 17.600 -40.690 1.00 96.75 285 ALA A C 1
ATOM 2297 O O . ALA A 1 285 ? -0.286 17.395 -41.894 1.00 96.75 285 ALA A O 1
ATOM 2298 N N . ALA A 1 286 ? -1.324 17.754 -39.943 1.00 95.81 286 ALA A N 1
ATOM 2299 C CA . ALA A 1 286 ? -2.675 17.596 -40.489 1.00 95.81 286 ALA A CA 1
ATOM 2300 C C . ALA A 1 286 ? -2.974 18.550 -41.656 1.00 95.81 286 ALA A C 1
ATOM 2302 O O . ALA A 1 286 ? -3.579 18.142 -42.641 1.00 95.81 286 ALA A O 1
ATOM 2303 N N . TYR A 1 287 ? -2.523 19.810 -41.596 1.00 96.12 287 TYR A N 1
ATOM 2304 C CA . TYR A 1 287 ? -2.657 20.727 -42.732 1.00 96.12 287 TYR A CA 1
ATOM 2305 C C . TYR A 1 287 ? -1.848 20.279 -43.957 1.00 96.12 287 TYR A C 1
ATOM 2307 O O . TYR A 1 287 ? -2.301 20.461 -45.088 1.00 96.12 287 TYR A O 1
ATOM 2315 N N . ILE A 1 288 ? -0.642 19.742 -43.748 1.00 95.94 288 ILE A N 1
ATOM 2316 C CA . ILE A 1 288 ? 0.195 19.224 -44.835 1.00 95.94 288 ILE A CA 1
ATOM 2317 C C . ILE A 1 288 ? -0.441 17.964 -45.426 1.00 95.94 288 ILE A C 1
ATOM 2319 O O . ILE A 1 288 ? -0.527 17.875 -46.645 1.00 95.94 288 ILE A O 1
ATOM 2323 N N . THR A 1 289 ? -0.942 17.041 -44.607 1.00 94.62 289 THR A N 1
ATOM 2324 C CA . THR A 1 289 ? -1.651 15.847 -45.080 1.00 94.62 289 THR A CA 1
ATOM 2325 C C . THR A 1 289 ? -2.905 16.235 -45.873 1.00 94.62 289 THR A C 1
ATOM 2327 O O . THR A 1 289 ? -3.078 15.789 -47.002 1.00 94.62 289 THR A O 1
ATOM 2330 N N . GLU A 1 290 ? -3.711 17.175 -45.368 1.00 92.94 290 GLU A N 1
ATOM 2331 C CA . GLU A 1 290 ? -4.958 17.618 -46.014 1.00 92.94 290 GLU A CA 1
ATOM 2332 C C . GLU A 1 290 ? -4.741 18.286 -47.385 1.00 92.94 290 GLU A C 1
ATOM 2334 O O . GLU A 1 290 ? -5.470 18.022 -48.344 1.00 92.94 290 GLU A O 1
ATOM 2339 N N . PHE A 1 291 ? -3.755 19.185 -47.492 1.00 93.44 291 PHE A N 1
ATOM 2340 C CA . PHE A 1 291 ? -3.550 20.006 -48.696 1.00 93.44 291 PHE A CA 1
ATOM 2341 C C . PHE A 1 291 ? -2.364 19.578 -49.568 1.00 93.44 291 PHE A C 1
ATOM 2343 O O . PHE A 1 291 ? -2.194 20.120 -50.666 1.00 93.44 291 PHE A O 1
ATOM 2350 N N . GLY A 1 292 ? -1.521 18.674 -49.077 1.00 90.31 292 GLY A N 1
ATOM 2351 C CA . GLY A 1 292 ? -0.229 18.321 -49.660 1.00 90.31 292 GLY A CA 1
ATOM 2352 C C . GLY A 1 292 ? 0.012 16.824 -49.835 1.00 90.31 292 GLY A C 1
ATOM 2353 O O . GLY A 1 292 ? 0.901 16.503 -50.616 1.00 90.31 292 GLY A O 1
ATOM 2354 N N . SER A 1 293 ? -0.778 15.937 -49.218 1.00 89.94 293 SER A N 1
ATOM 2355 C CA . SER A 1 293 ? -0.663 14.473 -49.343 1.00 89.94 293 SER A CA 1
ATOM 2356 C C . SER A 1 293 ? -1.802 13.883 -50.191 1.00 89.94 293 SER A C 1
ATOM 2358 O O . SER A 1 293 ? -2.890 14.466 -50.221 1.00 89.94 293 SER A O 1
ATOM 2360 N N . PRO A 1 294 ? -1.603 12.741 -50.882 1.00 86.38 294 PRO A N 1
ATOM 2361 C CA . PRO A 1 294 ? -2.676 12.033 -51.589 1.00 86.38 294 PRO A CA 1
ATOM 2362 C C . PRO A 1 294 ? -3.812 11.518 -50.695 1.00 86.38 294 PRO A C 1
ATOM 2364 O O . PRO A 1 294 ? -4.871 11.191 -51.225 1.00 86.38 294 PRO A O 1
ATOM 2367 N N . GLU A 1 295 ? -3.608 11.442 -49.377 1.00 86.12 295 GLU A N 1
ATOM 2368 C CA . GLU A 1 295 ? -4.648 11.069 -48.408 1.00 86.12 295 GLU A CA 1
ATOM 2369 C C . GLU A 1 295 ? -5.703 12.174 -48.214 1.00 86.12 295 GLU A C 1
ATOM 2371 O O . GLU A 1 295 ? -6.878 11.888 -47.984 1.00 86.12 295 GLU A O 1
ATOM 2376 N N . GLY A 1 296 ? -5.301 13.441 -48.346 1.00 84.38 296 GLY A N 1
ATOM 2377 C CA . GLY A 1 296 ? -6.199 14.584 -48.221 1.00 84.38 296 GLY A CA 1
ATOM 2378 C C . GLY A 1 296 ? -7.099 14.795 -49.442 1.00 84.38 296 GLY A C 1
ATOM 2379 O O . GLY A 1 296 ? -6.914 14.224 -50.517 1.00 84.38 296 GLY A O 1
ATOM 2380 N N . MET A 1 297 ? -8.065 15.709 -49.322 1.00 77.25 297 MET A N 1
ATOM 2381 C CA . MET A 1 297 ? -8.965 16.076 -50.429 1.00 77.25 297 MET A CA 1
ATOM 2382 C C . MET A 1 297 ? -8.350 17.066 -51.448 1.00 77.25 297 MET A C 1
ATOM 2384 O O . MET A 1 297 ? -9.059 17.626 -52.292 1.00 77.25 297 MET A O 1
ATOM 2388 N N . GLY A 1 298 ? -7.044 17.332 -51.366 1.00 65.81 298 GLY A N 1
ATOM 2389 C CA . GLY A 1 298 ? -6.366 18.381 -52.124 1.00 65.81 298 GLY A CA 1
ATOM 2390 C C . GLY A 1 298 ? -6.361 18.172 -53.645 1.00 65.81 298 GLY A C 1
ATOM 2391 O O . GLY A 1 298 ? -5.793 17.215 -54.161 1.00 65.81 298 GLY A O 1
ATOM 2392 N N . ASP A 1 299 ? -6.910 19.138 -54.390 1.00 78.94 299 ASP A N 1
ATOM 2393 C CA . ASP A 1 299 ? -6.670 19.270 -55.835 1.00 78.94 299 ASP A CA 1
ATOM 2394 C C . ASP A 1 299 ? -5.161 19.440 -56.086 1.00 78.94 299 ASP A C 1
ATOM 2396 O O . ASP A 1 299 ? -4.549 20.378 -55.564 1.00 78.94 299 ASP A O 1
ATOM 2400 N N . LEU A 1 300 ? -4.564 18.575 -56.915 1.00 84.88 300 LEU A N 1
ATOM 2401 C CA . LEU A 1 300 ? -3.139 18.612 -57.259 1.00 84.88 300 LEU A CA 1
ATOM 2402 C C . LEU A 1 300 ? -2.697 20.000 -57.752 1.00 84.88 300 LEU A C 1
ATOM 2404 O O . LEU A 1 300 ? -1.590 20.447 -57.442 1.00 84.88 300 LEU A O 1
ATOM 2408 N N . GLN A 1 301 ? -3.555 20.729 -58.476 1.00 86.44 301 GLN A N 1
ATOM 2409 C CA . GLN A 1 301 ? -3.246 22.094 -58.911 1.00 86.44 301 GLN A CA 1
ATOM 2410 C C . GLN A 1 301 ? -3.063 23.039 -57.713 1.00 86.44 301 GLN A C 1
ATOM 2412 O O . GLN A 1 301 ? -2.177 23.901 -57.710 1.00 86.44 301 GLN A O 1
ATOM 2417 N N . GLN A 1 302 ? -3.896 22.881 -56.690 1.00 88.44 302 GLN A N 1
ATOM 2418 C CA . GLN A 1 302 ? -3.848 23.680 -55.478 1.00 88.44 302 GLN A CA 1
ATOM 2419 C C . GLN A 1 302 ? -2.702 23.241 -54.554 1.00 88.44 302 GLN A C 1
ATOM 2421 O O . GLN A 1 302 ? -2.022 24.112 -54.006 1.00 88.44 302 GLN A O 1
ATOM 2426 N N . ALA A 1 303 ? -2.424 21.938 -54.461 1.00 89.06 303 ALA A N 1
ATOM 2427 C CA . ALA A 1 303 ? -1.254 21.401 -53.770 1.00 89.06 303 ALA A CA 1
ATOM 2428 C C . ALA A 1 303 ? 0.039 21.983 -54.369 1.00 89.06 303 ALA A C 1
ATOM 2430 O O . ALA A 1 303 ? 0.835 22.596 -53.663 1.00 89.06 303 ALA A O 1
ATOM 2431 N N . ARG A 1 304 ? 0.206 21.956 -55.698 1.00 89.31 304 ARG A N 1
ATOM 2432 C CA . ARG A 1 304 ? 1.380 22.554 -56.370 1.00 89.31 304 ARG A CA 1
ATOM 2433 C C . ARG A 1 304 ? 1.489 24.067 -56.166 1.00 89.31 304 ARG A C 1
ATOM 2435 O O . ARG A 1 304 ? 2.589 24.602 -56.043 1.00 89.31 304 ARG A O 1
ATOM 2442 N N . ARG A 1 305 ? 0.362 24.780 -56.074 1.00 90.50 305 ARG A N 1
ATOM 2443 C CA . ARG A 1 305 ? 0.361 26.213 -55.734 1.00 90.50 305 ARG A CA 1
ATOM 2444 C C . ARG A 1 305 ? 0.863 26.463 -54.310 1.00 90.50 305 ARG A C 1
ATOM 2446 O O . ARG A 1 305 ? 1.567 27.444 -54.075 1.00 90.50 305 ARG A O 1
ATOM 2453 N N . LEU A 1 306 ? 0.478 25.614 -53.362 1.00 92.12 306 LEU A N 1
ATOM 2454 C CA . LEU A 1 306 ? 0.944 25.697 -51.980 1.00 92.12 306 LEU A CA 1
ATOM 2455 C C . LEU A 1 306 ? 2.406 25.258 -51.850 1.00 92.12 306 LEU A C 1
ATOM 2457 O O . LEU A 1 306 ? 3.135 25.879 -51.086 1.00 92.12 306 LEU A O 1
ATOM 2461 N N . ASN A 1 307 ? 2.870 24.312 -52.668 1.00 91.81 307 ASN A N 1
ATOM 2462 C CA . ASN A 1 307 ? 4.285 23.956 -52.764 1.00 91.81 307 ASN A CA 1
ATOM 2463 C C . ASN A 1 307 ? 5.155 25.184 -53.072 1.00 91.81 307 ASN A C 1
ATOM 2465 O O . ASN A 1 307 ? 6.177 25.396 -52.429 1.00 91.81 307 ASN A O 1
ATOM 2469 N N . ASP A 1 308 ? 4.723 26.049 -53.990 1.00 90.50 308 ASP A N 1
ATOM 2470 C CA . ASP A 1 308 ? 5.436 27.299 -54.263 1.00 90.50 308 ASP A CA 1
ATOM 2471 C C . ASP A 1 308 ? 5.385 28.263 -53.072 1.00 90.50 308 ASP A C 1
ATOM 2473 O O . ASP A 1 308 ? 6.394 28.880 -52.745 1.00 90.50 308 ASP A O 1
ATOM 2477 N N . PHE A 1 309 ? 4.240 28.356 -52.390 1.00 90.88 309 PHE A N 1
ATOM 2478 C CA . PHE A 1 309 ? 4.108 29.174 -51.185 1.00 90.88 309 PHE A CA 1
ATOM 2479 C C . PHE A 1 309 ? 5.030 28.695 -50.057 1.00 90.88 309 PHE A C 1
ATOM 2481 O O . PHE A 1 309 ? 5.571 29.536 -49.351 1.00 90.88 309 PHE A O 1
ATOM 2488 N N . ILE A 1 310 ? 5.226 27.386 -49.883 1.00 91.81 310 ILE A N 1
ATOM 2489 C CA . ILE A 1 310 ? 6.041 26.803 -48.807 1.00 91.81 310 ILE A CA 1
ATOM 2490 C C . ILE A 1 310 ? 7.534 26.738 -49.168 1.00 91.81 310 ILE A C 1
ATOM 2492 O O . ILE A 1 310 ? 8.376 27.056 -48.328 1.00 91.81 310 ILE A O 1
ATOM 2496 N N . CYS A 1 311 ? 7.873 26.314 -50.390 1.00 89.31 311 CYS A N 1
ATOM 2497 C CA . CYS A 1 311 ? 9.240 25.961 -50.782 1.00 89.31 311 CYS A CA 1
ATOM 2498 C C . CYS A 1 311 ? 9.973 27.042 -51.597 1.00 89.31 311 CYS A C 1
ATOM 2500 O O . CYS A 1 311 ? 11.196 27.145 -51.482 1.00 89.31 311 CYS A O 1
ATOM 2502 N N . LYS A 1 312 ? 9.287 27.842 -52.435 1.00 80.25 312 LYS A N 1
ATOM 2503 C CA . LYS A 1 312 ? 9.949 28.821 -53.324 1.00 80.25 312 LYS A CA 1
ATOM 2504 C C . LYS A 1 312 ? 10.130 30.181 -52.633 1.00 80.25 312 LYS A C 1
ATOM 2506 O O . LYS A 1 312 ? 9.271 31.050 -52.717 1.00 80.25 312 LYS A O 1
ATOM 2511 N N . GLY A 1 313 ? 11.311 30.343 -52.028 1.00 62.22 313 GLY A N 1
ATOM 2512 C CA . GLY A 1 313 ? 11.793 31.520 -51.291 1.00 62.22 313 GLY A CA 1
ATOM 2513 C C . GLY A 1 313 ? 11.757 32.870 -52.037 1.00 62.22 313 GLY A C 1
ATOM 2514 O O . GLY A 1 313 ? 12.644 33.130 -52.851 1.00 62.22 313 GLY A O 1
ATOM 2515 N N . GLY A 1 314 ? 10.798 33.751 -51.732 1.00 55.53 314 GLY A N 1
ATOM 2516 C CA . GLY A 1 314 ? 10.806 35.195 -52.039 1.00 55.53 314 GLY A CA 1
ATOM 2517 C C . GLY A 1 314 ? 11.120 36.041 -50.792 1.00 55.53 314 GLY A C 1
ATOM 2518 O O . GLY A 1 314 ? 11.149 35.506 -49.698 1.00 55.53 314 GLY A O 1
ATOM 2519 N N . ASP A 1 315 ? 11.338 37.360 -50.908 1.00 52.00 315 ASP A N 1
ATOM 2520 C CA . ASP A 1 315 ? 11.710 38.281 -49.794 1.00 52.00 315 ASP A CA 1
ATOM 2521 C C . ASP A 1 315 ? 10.802 38.206 -48.528 1.00 52.00 315 ASP A C 1
ATOM 2523 O O . ASP A 1 315 ? 11.164 38.720 -47.473 1.00 52.00 315 ASP A O 1
ATOM 2527 N N . GLU A 1 316 ? 9.630 37.560 -48.604 1.00 55.50 316 GLU A N 1
ATOM 2528 C CA . GLU A 1 316 ? 8.742 37.269 -47.462 1.00 55.50 316 GLU A CA 1
ATOM 2529 C C . GLU A 1 316 ? 9.065 35.957 -46.708 1.00 55.50 316 GLU A C 1
ATOM 2531 O O . GLU A 1 316 ? 8.451 35.674 -45.678 1.00 55.50 316 GLU A O 1
ATOM 2536 N N . ASP A 1 317 ? 10.025 35.156 -47.176 1.00 57.69 317 ASP A N 1
ATOM 2537 C CA . ASP A 1 317 ? 10.433 33.875 -46.579 1.00 57.69 317 ASP A CA 1
ATOM 2538 C C . ASP A 1 317 ? 11.540 34.017 -45.526 1.00 57.69 317 ASP A C 1
ATOM 2540 O O . ASP A 1 317 ? 12.231 33.053 -45.190 1.00 57.69 317 ASP A O 1
ATOM 2544 N N . SER A 1 318 ? 11.692 35.204 -44.931 1.00 75.69 318 SER A N 1
ATOM 2545 C CA . SER A 1 318 ? 12.446 35.337 -43.686 1.00 75.69 318 SER A CA 1
ATOM 2546 C C . SER A 1 318 ? 11.632 34.731 -42.535 1.00 75.69 318 SER A C 1
ATOM 2548 O O . SER A 1 318 ? 10.889 35.429 -41.840 1.00 75.69 318 SER A O 1
ATOM 2550 N N . TRP A 1 319 ? 11.742 33.417 -42.348 1.00 90.19 319 TRP A N 1
ATOM 2551 C CA . TRP A 1 319 ? 11.230 32.734 -41.162 1.00 90.19 319 TRP A CA 1
ATOM 2552 C C . TRP A 1 319 ? 11.954 33.269 -39.923 1.00 90.19 319 TRP A C 1
ATOM 2554 O O . TRP A 1 319 ? 13.185 33.263 -39.879 1.00 90.19 319 TRP A O 1
ATOM 2564 N N . ALA A 1 320 ? 11.206 33.712 -38.909 1.00 92.44 320 ALA A N 1
ATOM 2565 C CA . ALA A 1 320 ? 11.792 34.163 -37.645 1.00 92.44 320 ALA A CA 1
ATOM 2566 C C . ALA A 1 320 ? 12.595 33.036 -36.967 1.00 92.44 320 ALA A C 1
ATOM 2568 O O . ALA A 1 320 ? 13.674 33.281 -36.428 1.00 92.44 320 ALA A O 1
ATOM 2569 N N . LEU A 1 321 ? 12.120 31.792 -37.097 1.00 93.56 321 LEU A N 1
ATOM 2570 C CA . LEU A 1 321 ? 12.885 30.575 -36.835 1.00 93.56 321 LEU A CA 1
ATOM 2571 C C . LEU A 1 321 ? 13.217 29.866 -38.162 1.00 93.56 321 LEU A C 1
ATOM 2573 O O . LEU A 1 321 ? 12.381 29.118 -38.672 1.00 93.56 321 LEU A O 1
ATOM 2577 N N . PRO A 1 322 ? 14.425 30.044 -38.734 1.00 92.25 322 PRO A N 1
ATOM 2578 C CA . PRO A 1 322 ? 14.785 29.429 -40.018 1.00 92.25 322 PRO A CA 1
ATOM 2579 C C . PRO A 1 322 ? 14.703 27.898 -39.982 1.00 92.25 322 PRO A C 1
ATOM 2581 O O . PRO A 1 322 ? 14.252 27.273 -40.939 1.00 92.25 322 PRO A O 1
ATOM 2584 N N . VAL A 1 323 ? 15.042 27.301 -38.839 1.00 94.06 323 VAL A N 1
ATOM 2585 C CA . VAL A 1 323 ? 15.011 25.850 -38.633 1.00 94.06 323 VAL A CA 1
ATOM 2586 C C . VAL A 1 323 ? 13.587 25.269 -38.642 1.00 94.06 323 VAL A C 1
ATOM 2588 O O . VAL A 1 323 ? 13.369 24.169 -39.143 1.00 94.06 323 VAL A O 1
ATOM 2591 N N . LEU A 1 324 ? 12.590 26.043 -38.191 1.00 95.50 324 LEU A N 1
ATOM 2592 C CA . LEU A 1 324 ? 11.174 25.686 -38.329 1.00 95.50 324 LEU A CA 1
ATOM 2593 C C . LEU A 1 324 ? 10.765 25.701 -39.807 1.00 95.50 324 LEU A C 1
ATOM 2595 O O . LEU A 1 324 ? 10.122 24.771 -40.281 1.00 95.50 324 LEU A O 1
ATOM 2599 N N . GLY A 1 325 ? 11.187 26.724 -40.556 1.00 93.38 325 GLY A N 1
ATOM 2600 C CA . GLY A 1 325 ? 10.949 26.795 -42.000 1.00 93.38 325 GLY A CA 1
ATOM 2601 C C . GLY A 1 325 ? 11.598 25.645 -42.776 1.00 93.38 325 GLY A C 1
ATOM 2602 O O . GLY A 1 325 ? 11.061 25.199 -43.789 1.00 93.38 325 GLY A O 1
ATOM 2603 N N . ALA A 1 326 ? 12.744 25.138 -42.313 1.00 94.06 326 ALA A N 1
ATOM 2604 C CA . ALA A 1 326 ? 13.371 23.935 -42.854 1.00 94.06 326 ALA A CA 1
ATOM 2605 C C . ALA A 1 326 ? 12.530 22.675 -42.583 1.00 94.06 326 ALA A C 1
ATOM 2607 O O . ALA A 1 326 ? 12.241 21.933 -43.520 1.00 94.06 326 ALA A O 1
ATOM 2608 N N . ALA A 1 327 ? 12.059 22.477 -41.347 1.00 96.81 327 ALA A N 1
ATOM 2609 C CA . ALA A 1 327 ? 11.186 21.355 -40.995 1.00 96.81 327 ALA A CA 1
ATOM 2610 C C . ALA A 1 327 ? 9.863 21.363 -41.784 1.00 96.81 327 ALA A C 1
ATOM 2612 O O . ALA A 1 327 ? 9.477 20.336 -42.333 1.00 96.81 327 ALA A O 1
ATOM 2613 N N . VAL A 1 328 ? 9.214 22.528 -41.922 1.00 95.94 328 VAL A N 1
ATOM 2614 C CA . VAL A 1 328 ? 7.970 22.682 -42.703 1.00 95.94 328 VAL A CA 1
ATOM 2615 C C . VAL A 1 328 ? 8.183 22.299 -44.172 1.00 95.94 328 VAL A C 1
ATOM 2617 O O . VAL A 1 328 ? 7.362 21.586 -44.746 1.00 95.94 328 VAL A O 1
ATOM 2620 N N . ARG A 1 329 ? 9.289 22.744 -44.789 1.00 95.06 329 ARG A N 1
ATOM 2621 C CA . ARG A 1 329 ? 9.624 22.385 -46.178 1.00 95.06 329 ARG A CA 1
ATOM 2622 C C . ARG A 1 329 ? 9.885 20.889 -46.323 1.00 95.06 329 ARG A C 1
ATOM 2624 O O . ARG A 1 329 ? 9.344 20.286 -47.243 1.00 95.06 329 ARG A O 1
ATOM 2631 N N . ALA A 1 330 ? 10.687 20.299 -45.435 1.00 96.31 330 ALA A N 1
ATOM 2632 C CA . ALA A 1 330 ? 10.994 18.870 -45.474 1.00 96.31 330 ALA A CA 1
ATOM 2633 C C . ALA A 1 330 ? 9.720 18.018 -45.355 1.00 96.31 330 ALA A C 1
ATOM 2635 O O . ALA A 1 330 ? 9.508 17.122 -46.169 1.00 96.31 330 ALA A O 1
ATOM 2636 N N . TRP A 1 331 ? 8.841 18.355 -44.408 1.00 97.38 331 TRP A N 1
ATOM 2637 C CA . TRP A 1 331 ? 7.563 17.668 -44.213 1.00 97.38 331 TRP A CA 1
ATOM 2638 C C . TRP A 1 331 ? 6.662 17.771 -45.441 1.00 97.38 331 TRP A C 1
ATOM 2640 O O . TRP A 1 331 ? 6.176 16.758 -45.935 1.00 97.38 331 TRP A O 1
ATOM 2650 N N . TRP A 1 332 ? 6.517 18.979 -45.995 1.00 96.06 332 TRP A N 1
ATOM 2651 C CA . TRP A 1 332 ? 5.741 19.189 -47.214 1.00 96.06 332 TRP A CA 1
ATOM 2652 C C . TRP A 1 332 ? 6.250 18.330 -48.375 1.00 96.06 332 TRP A C 1
ATOM 2654 O O . TRP A 1 332 ? 5.460 17.701 -49.063 1.00 96.06 332 TRP A O 1
ATOM 2664 N N . ILE A 1 333 ? 7.564 18.284 -48.602 1.00 96.06 333 ILE A N 1
ATOM 2665 C CA . ILE A 1 333 ? 8.142 17.533 -49.725 1.00 96.06 333 ILE A CA 1
ATOM 2666 C C . ILE A 1 333 ? 7.958 16.023 -49.549 1.00 96.06 333 ILE A C 1
ATOM 2668 O O . ILE A 1 333 ? 7.686 15.351 -50.539 1.00 96.06 333 ILE A O 1
ATOM 2672 N N . ALA A 1 334 ? 8.102 15.500 -48.327 1.00 96.19 334 ALA A N 1
ATOM 2673 C CA . ALA A 1 334 ? 7.911 14.078 -48.042 1.00 96.19 334 ALA A CA 1
ATOM 2674 C C . ALA A 1 334 ? 6.498 13.607 -48.414 1.00 96.19 334 ALA A C 1
ATOM 2676 O O . ALA A 1 334 ? 6.348 12.629 -49.143 1.00 96.19 334 ALA A O 1
ATOM 2677 N N . GLU A 1 335 ? 5.485 14.357 -47.983 1.00 94.62 335 GLU A N 1
ATOM 2678 C CA . GLU A 1 335 ? 4.069 14.087 -48.260 1.00 94.62 335 GLU A CA 1
ATOM 2679 C C . GLU A 1 335 ? 3.725 14.340 -49.734 1.00 94.62 335 GLU A C 1
ATOM 2681 O O . GLU A 1 335 ? 3.152 13.496 -50.425 1.00 94.62 335 GLU A O 1
ATOM 2686 N N . HIS A 1 336 ? 4.159 15.486 -50.266 1.00 93.38 336 HIS A N 1
ATOM 2687 C CA . HIS A 1 336 ? 3.818 15.914 -51.618 1.00 93.38 336 HIS A CA 1
ATOM 2688 C C . HIS A 1 336 ? 4.422 15.028 -52.702 1.00 93.38 336 HIS A C 1
ATOM 2690 O O . HIS A 1 336 ? 3.819 14.878 -53.765 1.00 93.38 336 HIS A O 1
ATOM 2696 N N . ASN A 1 337 ? 5.582 14.409 -52.456 1.00 92.81 337 ASN A N 1
ATOM 2697 C CA . ASN A 1 337 ? 6.192 13.520 -53.439 1.00 92.81 337 ASN A CA 1
ATOM 2698 C C . ASN A 1 337 ? 5.355 12.255 -53.704 1.00 92.81 337 ASN A C 1
ATOM 2700 O O . ASN A 1 337 ? 5.434 11.706 -54.802 1.00 92.81 337 ASN A O 1
ATOM 2704 N N . GLY A 1 338 ? 4.503 11.849 -52.755 1.00 90.06 338 GLY A N 1
ATOM 2705 C CA . GLY A 1 338 ? 3.624 10.686 -52.890 1.00 90.06 338 GLY A CA 1
ATOM 2706 C C . GLY A 1 338 ? 2.611 10.804 -54.033 1.00 90.06 338 GLY A C 1
ATOM 2707 O O . GLY A 1 338 ? 2.277 9.804 -54.665 1.00 90.06 338 GLY A O 1
ATOM 2708 N N . PHE A 1 339 ? 2.195 12.026 -54.397 1.00 87.88 339 PHE A N 1
ATOM 2709 C CA . PHE A 1 339 ? 1.306 12.252 -55.545 1.00 87.88 339 PHE A CA 1
ATOM 2710 C C . PHE A 1 339 ? 1.895 11.786 -56.884 1.00 87.88 339 PHE A C 1
ATOM 2712 O O . PHE A 1 339 ? 1.137 11.554 -57.821 1.00 87.88 339 PHE A O 1
ATOM 2719 N N . TYR A 1 340 ? 3.223 11.671 -56.988 1.00 89.06 340 TYR A N 1
ATOM 2720 C CA . TYR A 1 340 ? 3.942 11.440 -58.244 1.00 89.06 340 TYR A CA 1
ATOM 2721 C C . TYR A 1 340 ? 4.470 10.003 -58.394 1.00 89.06 340 TYR A C 1
ATOM 2723 O O . TYR A 1 340 ? 5.262 9.747 -59.298 1.00 89.06 340 TYR A O 1
ATOM 2731 N N . LEU A 1 341 ? 4.057 9.078 -57.516 1.00 85.06 341 LEU A N 1
ATOM 2732 C CA . LEU A 1 341 ? 4.502 7.679 -57.536 1.00 85.06 341 LEU A CA 1
ATOM 2733 C C . LEU A 1 341 ? 3.744 6.805 -58.544 1.00 85.06 341 LEU A C 1
ATOM 2735 O O . LEU A 1 341 ? 4.366 5.990 -59.225 1.00 85.06 341 LEU A O 1
ATOM 2739 N N . ASP A 1 342 ? 2.414 6.941 -58.617 1.00 77.94 342 ASP A N 1
ATOM 2740 C CA . ASP A 1 342 ? 1.557 6.017 -59.368 1.00 77.94 342 ASP A CA 1
ATOM 2741 C C . ASP A 1 342 ? 0.594 6.740 -60.328 1.00 77.94 342 ASP A C 1
ATOM 2743 O O . ASP A 1 342 ? -0.346 7.431 -59.923 1.00 77.94 342 ASP A O 1
ATOM 2747 N N . ASP A 1 343 ? 0.800 6.505 -61.627 1.00 74.81 343 ASP A N 1
ATOM 2748 C CA . ASP A 1 343 ? -0.057 6.966 -62.728 1.00 74.81 343 ASP A CA 1
ATOM 2749 C C . ASP A 1 343 ? -1.476 6.355 -62.698 1.00 74.81 343 ASP A C 1
ATOM 2751 O O . ASP A 1 343 ? -2.353 6.781 -63.455 1.00 74.81 343 ASP A O 1
ATOM 2755 N N . THR A 1 344 ? -1.726 5.316 -61.890 1.00 75.50 344 THR A N 1
ATOM 2756 C CA . THR A 1 344 ? -3.057 4.693 -61.789 1.00 75.50 344 THR A CA 1
ATOM 2757 C C . THR A 1 344 ? -4.034 5.502 -60.940 1.00 75.50 344 THR A C 1
ATOM 2759 O O . THR A 1 344 ? -5.242 5.416 -61.175 1.00 75.50 344 THR A O 1
ATOM 2762 N N . VAL A 1 345 ? -3.529 6.304 -59.998 1.00 73.81 345 VAL A N 1
ATOM 2763 C CA . VAL A 1 345 ? -4.344 7.100 -59.068 1.00 73.81 345 VAL A CA 1
ATOM 2764 C C . VAL A 1 345 ? -4.389 8.575 -59.479 1.00 73.81 345 VAL A C 1
ATOM 2766 O O . VAL A 1 345 ? -5.419 9.224 -59.297 1.00 73.81 345 VAL A O 1
ATOM 2769 N N . GLN A 1 346 ? -3.314 9.105 -60.075 1.00 75.25 346 GLN A N 1
ATOM 2770 C CA . GLN A 1 346 ? -3.182 10.523 -60.433 1.00 75.25 346 GLN A CA 1
ATOM 2771 C C . GLN A 1 346 ? -2.786 10.739 -61.899 1.00 75.25 346 GLN A C 1
ATOM 2773 O O . GLN A 1 346 ? -2.080 9.933 -62.497 1.00 75.25 346 GLN A O 1
ATOM 2778 N N . ASP A 1 347 ? -3.220 11.859 -62.493 1.00 78.94 347 ASP A N 1
ATOM 2779 C CA . ASP A 1 347 ? -2.824 12.235 -63.859 1.00 78.94 347 ASP A CA 1
ATOM 2780 C C . ASP A 1 347 ? -1.523 13.053 -63.844 1.00 78.94 347 ASP A C 1
ATOM 2782 O O . ASP A 1 347 ? -1.529 14.266 -63.620 1.00 78.94 347 ASP A O 1
ATOM 2786 N N . LEU A 1 348 ? -0.395 12.388 -64.110 1.00 81.56 348 LEU A N 1
ATOM 2787 C CA . LEU A 1 348 ? 0.938 13.007 -64.130 1.00 81.56 348 LEU A CA 1
ATOM 2788 C C . LEU A 1 348 ? 1.307 13.623 -65.491 1.00 81.56 348 LEU A C 1
ATOM 2790 O O . LEU A 1 348 ? 2.432 14.094 -65.700 1.00 81.56 348 LEU A O 1
ATOM 2794 N N . ARG A 1 349 ? 0.382 13.657 -66.462 1.00 77.56 349 ARG A N 1
ATOM 2795 C CA . ARG A 1 349 ? 0.677 14.178 -67.804 1.00 77.56 349 ARG A CA 1
ATOM 2796 C C . ARG A 1 349 ? 0.923 15.688 -67.775 1.00 77.56 349 ARG A C 1
ATOM 2798 O O . ARG A 1 349 ? 0.070 16.479 -67.391 1.00 77.56 349 ARG A O 1
ATOM 2805 N N . GLY A 1 350 ? 2.080 16.102 -68.299 1.00 76.31 350 GLY A N 1
ATOM 2806 C CA . GLY A 1 350 ? 2.486 17.513 -68.394 1.00 76.31 350 GLY A CA 1
ATOM 2807 C C . GLY A 1 350 ? 3.376 17.999 -67.246 1.00 76.31 350 GLY A C 1
ATOM 2808 O O . GLY A 1 350 ? 3.727 19.178 -67.218 1.00 76.31 350 GLY A O 1
ATOM 2809 N N . ILE A 1 351 ? 3.758 17.105 -66.331 1.00 80.75 351 ILE A N 1
ATOM 2810 C CA . ILE A 1 351 ? 4.667 17.365 -65.210 1.00 80.75 351 ILE A CA 1
ATOM 2811 C C . ILE A 1 351 ? 6.072 16.881 -65.594 1.00 80.75 351 ILE A C 1
ATOM 2813 O O . ILE A 1 351 ? 6.219 15.791 -66.147 1.00 80.75 351 ILE A O 1
ATOM 2817 N N . ASN A 1 352 ? 7.106 17.691 -65.351 1.00 83.06 352 ASN A N 1
ATOM 2818 C CA . ASN A 1 352 ? 8.488 17.298 -65.636 1.00 83.06 352 ASN A CA 1
ATOM 2819 C C . ASN A 1 352 ? 9.057 16.528 -64.439 1.00 83.06 352 ASN A C 1
ATOM 2821 O O . ASN A 1 352 ? 9.747 17.113 -63.609 1.00 83.06 352 ASN A O 1
ATOM 2825 N N . LEU A 1 353 ? 8.715 15.238 -64.338 1.00 86.38 353 LEU A N 1
ATOM 2826 C CA . LEU A 1 353 ? 9.061 14.393 -63.189 1.00 86.38 353 LEU A CA 1
ATOM 2827 C C . LEU A 1 353 ? 10.563 14.420 -62.876 1.00 86.38 353 LEU A C 1
ATOM 2829 O O . LEU A 1 353 ? 10.919 14.627 -61.723 1.00 86.38 353 LEU A O 1
ATOM 2833 N N . ASP A 1 354 ? 11.424 14.325 -63.897 1.00 87.19 354 ASP A N 1
ATOM 2834 C CA . ASP A 1 354 ? 12.883 14.331 -63.723 1.00 87.19 354 ASP A CA 1
ATOM 2835 C C . ASP A 1 354 ? 13.388 15.645 -63.091 1.00 87.19 354 ASP A C 1
ATOM 2837 O O . ASP A 1 354 ? 14.158 15.632 -62.131 1.00 87.19 354 ASP A O 1
ATOM 2841 N N . GLU A 1 355 ? 12.950 16.796 -63.618 1.00 89.88 355 GLU A N 1
ATOM 2842 C CA . GLU A 1 355 ? 13.375 18.117 -63.123 1.00 89.88 355 GLU A CA 1
ATOM 2843 C C . GLU A 1 355 ? 12.795 18.410 -61.738 1.00 89.88 355 GLU A C 1
ATOM 2845 O O . GLU A 1 355 ? 13.484 18.955 -60.873 1.00 89.88 355 GLU A O 1
ATOM 2850 N N . GLU A 1 356 ? 11.537 18.033 -61.506 1.00 88.31 356 GLU A N 1
ATOM 2851 C CA . GLU A 1 356 ? 10.897 18.222 -60.212 1.00 88.31 356 GLU A CA 1
ATOM 2852 C C . GLU A 1 356 ? 11.493 17.289 -59.156 1.00 88.31 356 GLU A C 1
ATOM 2854 O O . GLU A 1 356 ? 11.689 17.735 -58.030 1.00 88.31 356 GLU A O 1
ATOM 2859 N N . ASP A 1 357 ? 11.830 16.032 -59.464 1.00 89.00 357 ASP A N 1
ATOM 2860 C CA . ASP A 1 357 ? 12.509 15.115 -58.530 1.00 89.00 357 ASP A CA 1
ATOM 2861 C C . ASP A 1 357 ? 13.898 15.629 -58.158 1.00 89.00 357 ASP A C 1
ATOM 2863 O O . ASP A 1 357 ? 14.268 15.630 -56.978 1.00 89.00 357 ASP A O 1
ATOM 2867 N N . GLU A 1 358 ? 14.655 16.136 -59.136 1.00 90.81 358 GLU A N 1
ATOM 2868 C CA . GLU A 1 358 ? 15.957 16.752 -58.886 1.00 90.81 358 GLU A CA 1
ATOM 2869 C C . GLU A 1 358 ? 15.810 18.003 -58.006 1.00 90.81 358 GLU A C 1
ATOM 2871 O O . GLU A 1 358 ? 16.544 18.170 -57.023 1.00 90.81 358 GLU A O 1
ATOM 2876 N N . GLN A 1 359 ? 14.824 18.858 -58.303 1.00 91.06 359 GLN A N 1
ATOM 2877 C CA . GLN A 1 359 ? 14.535 20.047 -57.506 1.00 91.06 359 GLN A CA 1
ATOM 2878 C C . GLN A 1 359 ? 14.107 19.681 -56.080 1.00 91.06 359 GLN A C 1
ATOM 2880 O O . GLN A 1 359 ? 14.651 20.255 -55.136 1.00 91.06 359 GLN A O 1
ATOM 2885 N N . ARG A 1 360 ? 13.172 18.736 -55.918 1.00 91.62 360 ARG A N 1
ATOM 2886 C CA . ARG A 1 360 ? 12.647 18.248 -54.632 1.00 91.62 360 ARG A CA 1
ATOM 2887 C C . ARG A 1 360 ? 13.752 17.644 -53.782 1.00 91.62 360 ARG A C 1
ATOM 2889 O O . ARG A 1 360 ? 13.916 18.043 -52.633 1.00 91.62 360 ARG A O 1
ATOM 2896 N N . THR A 1 361 ? 14.569 16.777 -54.374 1.00 93.38 361 THR A N 1
ATOM 2897 C CA . THR A 1 361 ? 15.740 16.183 -53.718 1.00 93.38 361 THR A CA 1
ATOM 2898 C C . THR A 1 361 ? 16.710 17.259 -53.244 1.00 93.38 361 THR A C 1
ATOM 2900 O O . THR A 1 361 ? 17.202 17.200 -52.119 1.00 93.38 361 THR A O 1
ATOM 2903 N N . LYS A 1 362 ? 16.985 18.264 -54.082 1.00 93.50 362 LYS A N 1
ATOM 2904 C CA . LYS A 1 362 ? 17.901 19.352 -53.736 1.00 93.50 362 LYS A CA 1
ATOM 2905 C C . LYS A 1 362 ? 17.380 20.180 -52.562 1.00 93.50 362 LYS A C 1
ATOM 2907 O O . LYS A 1 362 ? 18.076 20.303 -51.562 1.00 93.50 362 LYS A O 1
ATOM 2912 N N . GLN A 1 363 ? 16.160 20.706 -52.663 1.00 93.00 363 GLN A N 1
ATOM 2913 C CA . GLN A 1 363 ? 15.584 21.548 -51.611 1.00 93.00 363 GLN A CA 1
ATOM 2914 C C . GLN A 1 363 ? 15.345 20.771 -50.302 1.00 93.00 363 GLN A C 1
ATOM 2916 O O . GLN A 1 363 ? 15.428 21.360 -49.229 1.00 93.00 363 GLN A O 1
ATOM 2921 N N . PHE A 1 364 ? 15.088 19.457 -50.377 1.00 95.50 364 PHE A N 1
ATOM 2922 C CA . PHE A 1 364 ? 14.976 18.595 -49.201 1.00 95.50 364 PHE A CA 1
ATOM 2923 C C . PHE A 1 364 ? 16.331 18.429 -48.511 1.00 95.50 364 PHE A C 1
ATOM 2925 O O . PHE A 1 364 ? 16.435 18.697 -47.321 1.00 95.50 364 PHE A O 1
ATOM 2932 N N . LEU A 1 365 ? 17.388 18.063 -49.250 1.00 94.94 365 LEU A N 1
ATOM 2933 C CA . LEU A 1 365 ? 18.746 17.943 -48.699 1.00 94.94 365 LEU A CA 1
ATOM 2934 C C . LEU A 1 365 ? 19.268 19.273 -48.136 1.00 94.94 365 LEU A C 1
ATOM 2936 O O . LEU A 1 365 ? 19.952 19.278 -47.113 1.00 94.94 365 LEU A O 1
ATOM 2940 N N . ASP A 1 366 ? 18.931 20.396 -48.774 1.00 93.81 366 ASP A N 1
ATOM 2941 C CA . ASP A 1 366 ? 19.240 21.730 -48.254 1.00 93.81 366 ASP A CA 1
ATOM 2942 C C . ASP A 1 366 ? 18.496 21.977 -46.926 1.00 93.81 366 ASP A C 1
ATOM 2944 O O . ASP A 1 366 ? 19.107 22.415 -45.953 1.00 93.81 366 ASP A O 1
ATOM 2948 N N . ALA A 1 367 ? 17.214 21.601 -46.830 1.00 94.31 367 ALA A N 1
ATOM 2949 C CA . ALA A 1 367 ? 16.446 21.698 -45.587 1.00 94.31 367 ALA A CA 1
ATOM 2950 C C . ALA A 1 367 ? 17.025 20.826 -44.454 1.00 94.31 367 ALA A C 1
ATOM 2952 O O . ALA A 1 367 ? 17.038 21.259 -43.300 1.00 94.31 367 ALA A O 1
ATOM 2953 N N . LEU A 1 368 ? 17.551 19.633 -44.757 1.00 95.38 368 LEU A N 1
ATOM 2954 C CA . LEU A 1 368 ? 18.239 18.802 -43.759 1.00 95.38 368 LEU A CA 1
ATOM 2955 C C . LEU A 1 368 ? 19.465 19.518 -43.186 1.00 95.38 368 LEU A C 1
ATOM 2957 O O . LEU A 1 368 ? 19.571 19.675 -41.970 1.00 95.38 368 LEU A O 1
ATOM 2961 N N . LYS A 1 369 ? 20.306 20.084 -44.061 1.00 92.81 369 LYS A N 1
ATOM 2962 C CA . LYS A 1 369 ? 21.494 20.871 -43.681 1.00 92.81 369 LYS A CA 1
ATOM 2963 C C . LYS A 1 369 ? 21.153 22.147 -42.908 1.00 92.81 369 LYS A C 1
ATOM 2965 O O . LYS A 1 369 ? 21.945 22.601 -42.081 1.00 92.81 369 LYS A O 1
ATOM 2970 N N . GLU A 1 370 ? 19.972 22.717 -43.142 1.00 92.38 370 GLU A N 1
ATOM 2971 C CA . GLU A 1 370 ? 19.414 23.830 -42.365 1.00 92.38 370 GLU A CA 1
ATOM 2972 C C . GLU A 1 370 ? 18.866 23.406 -40.982 1.00 92.38 370 GLU A C 1
ATOM 2974 O O . GLU A 1 370 ? 18.530 24.270 -40.170 1.00 92.38 370 GLU A O 1
ATOM 2979 N N . GLY A 1 371 ? 18.824 22.103 -40.683 1.00 94.75 371 GLY A N 1
ATOM 2980 C CA . GLY A 1 371 ? 18.455 21.541 -39.382 1.00 94.75 371 GLY A CA 1
ATOM 2981 C C . GLY A 1 371 ? 17.042 20.957 -39.303 1.00 94.75 371 GLY A C 1
ATOM 2982 O O . GLY A 1 371 ? 16.508 20.848 -38.202 1.00 94.75 371 GLY A O 1
ATOM 2983 N N . ALA A 1 372 ? 16.417 20.576 -40.425 1.00 96.44 372 ALA A N 1
ATOM 2984 C CA . ALA A 1 372 ? 15.056 20.025 -40.423 1.00 96.44 372 ALA A CA 1
ATOM 2985 C C . ALA A 1 372 ? 14.908 18.781 -39.527 1.00 96.44 372 ALA A C 1
ATOM 2987 O O . ALA A 1 372 ? 14.025 18.746 -38.672 1.00 96.44 372 ALA A O 1
ATOM 2988 N N . PHE A 1 373 ? 15.784 17.779 -39.669 1.00 97.50 373 PHE A N 1
ATOM 2989 C CA . PHE A 1 373 ? 15.722 16.572 -38.832 1.00 97.50 373 PHE A CA 1
ATOM 2990 C C . PHE A 1 373 ? 16.179 16.829 -37.395 1.00 97.50 373 PHE A C 1
ATOM 2992 O O . PHE A 1 373 ? 15.673 16.186 -36.483 1.00 97.50 373 PHE A O 1
ATOM 2999 N N . ASP A 1 374 ? 17.066 17.802 -37.167 1.00 96.31 374 ASP A N 1
ATOM 3000 C CA . ASP A 1 374 ? 17.421 18.241 -35.811 1.00 96.31 374 ASP A CA 1
ATOM 3001 C C . ASP A 1 374 ? 16.216 18.852 -35.085 1.00 96.31 374 ASP A C 1
ATOM 3003 O O . ASP A 1 374 ? 15.991 18.580 -33.907 1.00 96.31 374 ASP A O 1
ATOM 3007 N N . PHE A 1 375 ? 15.390 19.615 -35.803 1.00 97.31 375 PHE A N 1
ATOM 3008 C CA . PHE A 1 375 ? 14.138 20.156 -35.286 1.00 97.31 375 PHE A CA 1
ATOM 3009 C C . PHE A 1 375 ? 13.096 19.076 -35.019 1.00 97.31 375 PHE A C 1
ATOM 3011 O O . PHE A 1 375 ? 12.584 19.011 -33.907 1.00 97.31 375 PHE A O 1
ATOM 3018 N N . ILE A 1 376 ? 12.794 18.224 -36.004 1.00 97.69 376 ILE A N 1
ATOM 3019 C CA . ILE A 1 376 ? 11.772 17.175 -35.861 1.00 97.69 376 ILE A CA 1
ATOM 3020 C C . ILE A 1 376 ? 12.146 16.222 -34.719 1.00 97.69 376 ILE A C 1
ATOM 3022 O O . ILE A 1 376 ? 11.306 15.917 -33.873 1.00 97.69 376 ILE A O 1
ATOM 3026 N N . LEU A 1 377 ? 13.422 15.829 -34.632 1.00 96.94 377 LEU A N 1
ATOM 3027 C CA . LEU A 1 377 ? 13.918 15.025 -33.521 1.00 96.94 377 LEU A CA 1
ATOM 3028 C C . LEU A 1 377 ? 13.821 15.767 -32.183 1.00 96.94 377 LEU A C 1
ATOM 3030 O O . LEU A 1 377 ? 13.391 15.175 -31.199 1.00 96.94 377 LEU A O 1
ATOM 3034 N N . SER A 1 378 ? 14.205 17.046 -32.125 1.00 96.00 378 SER A N 1
ATOM 3035 C CA . SER A 1 378 ? 14.110 17.826 -30.883 1.00 96.00 378 SER A CA 1
ATOM 3036 C C . SER A 1 378 ? 12.666 17.950 -30.405 1.00 96.00 378 SER A C 1
ATOM 3038 O O . SER A 1 378 ? 12.420 17.814 -29.213 1.00 96.00 378 SER A O 1
ATOM 3040 N N . VAL A 1 379 ? 11.712 18.130 -31.323 1.00 96.62 379 VAL A N 1
ATOM 3041 C CA . VAL A 1 379 ? 10.278 18.145 -31.013 1.00 96.62 379 VAL A CA 1
ATOM 3042 C C . VAL A 1 379 ? 9.828 16.791 -30.471 1.00 96.62 379 VAL A C 1
ATOM 3044 O O . VAL A 1 379 ? 9.156 16.756 -29.446 1.00 96.62 379 VAL A O 1
ATOM 3047 N N . ALA A 1 380 ? 10.218 15.680 -31.104 1.00 95.69 380 ALA A N 1
ATOM 3048 C CA . ALA A 1 380 ? 9.883 14.341 -30.622 1.00 95.69 380 ALA A CA 1
ATOM 3049 C C . ALA A 1 380 ? 10.463 14.080 -29.220 1.00 95.69 380 ALA A C 1
ATOM 3051 O O . ALA A 1 380 ? 9.738 13.669 -28.315 1.00 95.69 380 ALA A O 1
ATOM 3052 N N . ALA A 1 381 ? 11.748 14.394 -29.025 1.00 93.38 381 ALA A N 1
ATOM 3053 C CA . ALA A 1 381 ? 12.463 14.190 -27.771 1.00 93.38 381 ALA A CA 1
ATOM 3054 C C . ALA A 1 381 ? 11.933 15.068 -26.631 1.00 93.38 381 ALA A C 1
ATOM 3056 O O . ALA A 1 381 ? 11.796 14.581 -25.512 1.00 93.38 381 ALA A O 1
ATOM 3057 N N . ASP A 1 382 ? 11.625 16.337 -26.905 1.00 93.19 382 ASP A N 1
ATOM 3058 C CA . ASP A 1 382 ? 11.065 17.257 -25.915 1.00 93.19 382 ASP A CA 1
ATOM 3059 C C . ASP A 1 382 ? 9.598 16.938 -25.605 1.00 93.19 382 ASP A C 1
ATOM 3061 O O . ASP A 1 382 ? 9.178 17.060 -24.459 1.00 93.19 382 ASP A O 1
ATOM 3065 N N . CYS A 1 383 ? 8.813 16.513 -26.601 1.00 92.56 383 CYS A N 1
ATOM 3066 C CA . CYS A 1 383 ? 7.404 16.176 -26.407 1.00 92.56 383 CYS A CA 1
ATOM 3067 C C . CYS A 1 383 ? 7.232 14.902 -25.571 1.00 92.56 383 CYS A C 1
ATOM 3069 O O . CYS A 1 383 ? 6.419 14.869 -24.652 1.00 92.56 383 CYS A O 1
ATOM 3071 N N . LYS A 1 384 ? 8.042 13.872 -25.848 1.00 89.25 384 LYS A N 1
ATOM 3072 C CA . LYS A 1 384 ? 8.101 12.620 -25.075 1.00 89.25 384 LYS A CA 1
ATOM 3073 C C . LYS A 1 384 ? 9.036 12.702 -23.863 1.00 89.25 384 LYS A C 1
ATOM 3075 O O . LYS A 1 384 ? 9.324 11.671 -23.253 1.00 89.25 384 LYS A O 1
ATOM 3080 N N . ALA A 1 385 ? 9.530 13.891 -23.502 1.00 78.69 385 ALA A N 1
ATOM 3081 C CA . ALA A 1 385 ? 10.375 14.060 -22.328 1.00 78.69 385 ALA A CA 1
ATOM 3082 C C . ALA A 1 385 ? 9.579 13.707 -21.066 1.00 78.69 385 ALA A C 1
ATOM 3084 O O . ALA A 1 385 ? 8.718 14.460 -20.614 1.00 78.69 385 ALA A O 1
ATOM 3085 N N . GLN A 1 386 ? 9.875 12.545 -20.490 1.00 77.00 386 GLN A N 1
ATOM 3086 C CA . GLN A 1 386 ? 9.365 12.180 -19.176 1.00 77.00 386 GLN A CA 1
ATOM 3087 C C . GLN A 1 386 ? 9.971 13.121 -18.126 1.00 77.00 386 GLN A C 1
ATOM 3089 O O . GLN A 1 386 ? 11.157 13.452 -18.183 1.00 77.00 386 GLN A O 1
ATOM 3094 N N . GLU A 1 387 ? 9.160 13.544 -17.154 1.00 75.50 387 GLU A N 1
ATOM 3095 C CA . GLU A 1 387 ? 9.603 14.413 -16.052 1.00 75.50 387 GLU A CA 1
ATOM 3096 C C . GLU A 1 387 ? 10.726 13.756 -15.230 1.00 75.50 387 GLU A C 1
ATOM 3098 O O . GLU A 1 387 ? 11.601 14.424 -14.676 1.00 75.50 387 GLU A O 1
ATOM 3103 N N . TRP A 1 388 ? 10.725 12.423 -15.180 1.00 83.06 388 TRP A N 1
ATOM 3104 C CA . TRP A 1 388 ? 11.767 11.627 -14.558 1.00 83.06 388 TRP A CA 1
ATOM 3105 C C . TRP A 1 388 ? 12.576 10.846 -15.586 1.00 83.06 388 TRP A C 1
ATOM 3107 O O . TRP A 1 388 ? 12.136 10.540 -16.689 1.00 83.06 388 TRP A O 1
ATOM 3117 N N . GLN A 1 389 ? 13.789 10.487 -15.187 1.00 84.88 389 GLN A N 1
ATOM 3118 C CA . GLN A 1 389 ? 14.689 9.686 -16.001 1.00 84.88 389 GLN A CA 1
ATOM 3119 C C . GLN A 1 389 ? 14.514 8.211 -15.655 1.00 84.88 389 GLN A C 1
ATOM 3121 O O . GLN A 1 389 ? 14.557 7.847 -14.481 1.00 84.88 389 GLN A O 1
ATOM 3126 N N . ASP A 1 390 ? 14.398 7.352 -16.662 1.00 88.81 390 ASP A N 1
ATOM 3127 C CA . ASP A 1 390 ? 14.595 5.918 -16.480 1.00 88.81 390 ASP A CA 1
ATOM 3128 C C . ASP A 1 390 ? 16.104 5.602 -16.511 1.00 88.81 390 ASP A C 1
ATOM 3130 O O . ASP A 1 390 ? 16.750 5.755 -17.558 1.00 88.81 390 ASP A O 1
ATOM 3134 N N . PRO A 1 391 ? 16.696 5.140 -15.391 1.00 91.00 391 PRO A N 1
ATOM 3135 C CA . PRO A 1 391 ? 18.131 4.898 -15.309 1.00 91.00 391 PRO A CA 1
ATOM 3136 C C . PRO A 1 391 ? 18.637 3.807 -16.257 1.00 91.00 391 PRO A C 1
ATOM 3138 O O . PRO A 1 391 ? 19.842 3.734 -16.494 1.00 91.00 391 PRO A O 1
ATOM 3141 N N . SER A 1 392 ? 17.753 2.945 -16.773 1.00 90.19 392 SER A N 1
ATOM 3142 C CA . SER A 1 392 ? 18.113 1.867 -17.700 1.00 90.19 392 SER A CA 1
ATOM 3143 C C . SER A 1 392 ? 18.397 2.344 -19.126 1.00 90.19 392 SER A C 1
ATOM 3145 O O . SER A 1 392 ? 19.086 1.659 -19.883 1.00 90.19 392 SER A O 1
ATOM 3147 N N . GLN A 1 393 ? 17.937 3.549 -19.469 1.00 88.75 393 GLN A N 1
ATOM 3148 C CA . GLN A 1 393 ? 18.091 4.162 -20.788 1.00 88.75 393 GLN A CA 1
ATOM 3149 C C . GLN A 1 393 ? 18.746 5.550 -20.725 1.00 88.75 393 GLN A C 1
ATOM 3151 O O . GLN A 1 393 ? 18.605 6.353 -21.647 1.00 88.75 393 GLN A O 1
ATOM 3156 N N . LEU A 1 394 ? 19.496 5.852 -19.659 1.00 89.69 394 LEU A N 1
ATOM 3157 C CA . LEU A 1 394 ? 20.253 7.104 -19.575 1.00 89.69 394 LEU A CA 1
ATOM 3158 C C . LEU A 1 394 ? 21.229 7.243 -20.744 1.00 89.69 394 LEU A C 1
ATOM 3160 O O . LEU A 1 394 ? 22.011 6.343 -21.036 1.00 89.69 394 LEU A O 1
ATOM 3164 N N . GLY A 1 395 ? 21.189 8.398 -21.408 1.00 86.19 395 GLY A N 1
ATOM 3165 C CA . GLY A 1 395 ? 21.993 8.678 -22.599 1.00 86.19 395 GLY A CA 1
ATOM 3166 C C . GLY A 1 395 ? 21.481 8.038 -23.891 1.00 86.19 395 GLY A C 1
ATOM 3167 O O . GLY A 1 395 ? 21.989 8.385 -24.960 1.00 86.19 395 GLY A O 1
ATOM 3168 N N . ALA A 1 396 ? 20.470 7.164 -23.830 1.00 85.62 396 ALA A N 1
ATOM 3169 C CA . ALA A 1 396 ? 19.828 6.633 -25.024 1.00 85.62 396 ALA A CA 1
ATOM 3170 C C . ALA A 1 396 ? 19.255 7.786 -25.849 1.00 85.62 396 ALA A C 1
ATOM 3172 O O . ALA A 1 396 ? 18.588 8.664 -25.300 1.00 85.62 396 ALA A O 1
ATOM 3173 N N . ARG A 1 397 ? 19.527 7.798 -27.159 1.00 90.00 397 ARG A N 1
ATOM 3174 C CA . ARG A 1 397 ? 19.020 8.819 -28.105 1.00 90.00 397 ARG A CA 1
ATOM 3175 C C . ARG A 1 397 ? 19.455 10.277 -27.828 1.00 90.00 397 ARG A C 1
ATOM 3177 O O . ARG A 1 397 ? 19.045 11.177 -28.551 1.00 90.00 397 ARG A O 1
ATOM 3184 N N . GLN A 1 398 ? 20.306 10.526 -26.825 1.00 87.69 398 GLN A N 1
ATOM 3185 C CA . GLN A 1 398 ? 20.722 11.870 -26.373 1.00 87.69 398 GLN A CA 1
ATOM 3186 C C . GLN A 1 398 ? 22.174 12.233 -26.735 1.00 87.69 398 GLN A C 1
ATOM 3188 O O . GLN A 1 398 ? 22.719 13.222 -26.249 1.00 87.69 398 GLN A O 1
ATOM 3193 N N . TRP A 1 399 ? 22.828 11.422 -27.563 1.00 89.62 399 TRP A N 1
ATOM 3194 C CA . TRP A 1 399 ? 24.228 11.599 -27.961 1.00 89.62 399 TRP A CA 1
ATOM 3195 C C . TRP A 1 399 ? 24.400 12.372 -29.278 1.00 89.62 399 TRP A C 1
ATOM 3197 O O . TRP A 1 399 ? 25.518 12.763 -29.615 1.00 89.62 399 TRP A O 1
ATOM 3207 N N . LEU A 1 400 ? 23.312 12.593 -30.024 1.00 90.25 400 LEU A N 1
ATOM 3208 C CA . LEU A 1 400 ? 23.329 13.343 -31.276 1.00 90.25 400 LEU A CA 1
ATOM 3209 C C . LEU A 1 400 ? 23.468 14.845 -30.993 1.00 90.25 400 LEU A C 1
ATOM 3211 O O . LEU A 1 400 ? 22.953 15.363 -30.002 1.00 90.25 400 LEU A O 1
ATOM 3215 N N . GLN A 1 401 ? 24.154 15.567 -31.881 1.00 86.62 401 GLN A N 1
ATOM 3216 C CA . GLN A 1 401 ? 24.309 17.013 -31.742 1.00 86.62 401 GLN A CA 1
ATOM 3217 C C . GLN A 1 401 ? 22.958 17.715 -31.917 1.00 86.62 401 GLN A C 1
ATOM 3219 O O . GLN A 1 401 ? 22.360 17.625 -32.988 1.00 86.62 401 GLN A O 1
ATOM 3224 N N . ARG A 1 402 ? 22.548 18.479 -30.901 1.00 89.12 402 ARG A N 1
ATOM 3225 C CA . ARG A 1 402 ? 21.338 19.305 -30.908 1.00 89.12 402 ARG A CA 1
ATOM 3226 C C . ARG A 1 402 ? 21.700 20.784 -31.051 1.00 89.12 402 ARG A C 1
ATOM 3228 O O . ARG A 1 402 ? 22.334 21.353 -30.163 1.00 89.12 402 ARG A O 1
ATOM 3235 N N . LYS A 1 403 ? 21.302 21.415 -32.160 1.00 91.12 403 LYS A N 1
ATOM 3236 C CA . LYS A 1 403 ? 21.450 22.867 -32.398 1.00 91.12 403 LYS A CA 1
ATOM 3237 C C . LYS A 1 403 ? 20.209 23.648 -31.960 1.00 91.12 403 LYS A C 1
ATOM 3239 O O . LYS A 1 403 ? 20.293 24.859 -31.751 1.00 91.12 403 LYS A O 1
ATOM 3244 N N . ILE A 1 404 ? 19.073 22.968 -31.802 1.00 92.94 404 ILE A N 1
ATOM 3245 C CA . ILE A 1 404 ? 17.832 23.543 -31.271 1.00 92.94 404 ILE A CA 1
ATOM 3246 C C . ILE A 1 404 ? 18.013 23.913 -29.791 1.00 92.94 404 ILE A C 1
ATOM 3248 O O . ILE A 1 404 ? 18.481 23.074 -29.016 1.00 92.94 404 ILE A O 1
ATOM 3252 N N . PRO A 1 405 ? 17.619 25.124 -29.353 1.00 90.94 405 PRO A N 1
ATOM 3253 C CA . PRO A 1 405 ? 17.649 25.466 -27.936 1.00 90.94 405 PRO A CA 1
ATOM 3254 C C . PRO A 1 405 ? 16.777 24.497 -27.123 1.00 90.94 405 PRO A C 1
ATOM 3256 O O . PRO A 1 405 ? 15.753 24.006 -27.598 1.00 90.94 405 PRO A O 1
ATOM 3259 N N . SER A 1 406 ? 17.176 24.219 -25.884 1.00 89.19 406 SER A N 1
ATOM 3260 C CA . SER A 1 406 ? 16.303 23.513 -24.944 1.00 89.19 406 SER A CA 1
ATOM 3261 C C . SER A 1 406 ? 15.025 24.315 -24.709 1.00 89.19 406 SER A C 1
ATOM 3263 O O . SER A 1 406 ? 15.041 25.551 -24.766 1.00 89.19 406 SER A O 1
ATOM 3265 N N . LEU A 1 407 ? 13.925 23.621 -24.413 1.00 89.88 407 LEU A N 1
ATOM 3266 C CA . LEU A 1 407 ? 12.714 24.289 -23.953 1.00 89.88 407 LEU A CA 1
ATOM 3267 C C . LEU A 1 407 ? 13.004 25.138 -22.699 1.00 89.88 407 LEU A C 1
ATOM 3269 O O . LEU A 1 407 ? 13.905 24.811 -21.919 1.00 89.88 407 LEU A O 1
ATOM 3273 N N . PRO A 1 408 ? 12.258 26.238 -22.486 1.00 87.19 408 PRO A N 1
ATOM 3274 C CA . PRO A 1 408 ? 12.322 26.981 -21.232 1.00 87.19 408 PRO A CA 1
ATOM 3275 C C . PRO A 1 408 ? 12.085 26.040 -20.045 1.00 87.19 408 PRO A C 1
ATOM 3277 O O . PRO A 1 408 ? 11.205 25.188 -20.124 1.00 87.19 408 PRO A O 1
ATOM 3280 N N . SER A 1 409 ? 12.853 26.212 -18.963 1.00 78.94 409 SER A N 1
ATOM 3281 C CA . SER A 1 409 ? 12.810 25.379 -17.749 1.00 78.94 409 SER A CA 1
ATOM 3282 C C . SER A 1 409 ? 11.528 25.607 -16.937 1.00 78.94 409 SER A C 1
ATOM 3284 O O . SER A 1 409 ? 11.569 26.138 -15.828 1.00 78.94 409 SER A O 1
ATOM 3286 N N . GLU A 1 410 ? 10.394 25.239 -17.514 1.00 78.75 410 GLU A N 1
ATOM 3287 C CA . GLU A 1 410 ? 9.063 25.360 -16.936 1.00 78.75 410 GLU A CA 1
ATOM 3288 C C . GLU A 1 410 ? 8.478 23.960 -16.714 1.00 78.75 410 GLU A C 1
ATOM 3290 O O . GLU A 1 410 ? 8.708 23.078 -17.543 1.00 78.75 410 GLU A O 1
ATOM 3295 N N . PRO A 1 411 ? 7.718 23.735 -15.631 1.00 78.62 411 PRO A N 1
ATOM 3296 C CA . PRO A 1 411 ? 7.122 22.436 -15.320 1.00 78.62 411 PRO A CA 1
ATOM 3297 C C . PRO A 1 411 ? 5.841 22.218 -16.140 1.00 78.62 411 PRO A C 1
A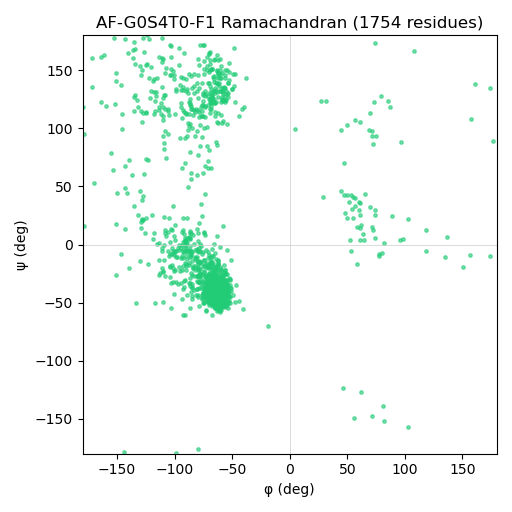TOM 3299 O O . PRO A 1 411 ? 4.749 22.107 -15.591 1.00 78.62 411 PRO A O 1
ATOM 3302 N N . PHE A 1 412 ? 5.961 22.237 -17.468 1.00 86.31 412 PHE A N 1
ATOM 3303 C CA . PHE A 1 412 ? 4.842 22.076 -18.393 1.00 86.31 412 PHE A CA 1
ATOM 3304 C C . PHE A 1 412 ? 4.943 20.721 -19.098 1.00 86.31 412 PHE A C 1
ATOM 3306 O O . PHE A 1 412 ? 5.548 20.638 -20.168 1.00 86.31 412 PHE A O 1
ATOM 3313 N N . PRO A 1 413 ? 4.397 19.648 -18.501 1.00 85.38 413 PRO A N 1
ATOM 3314 C CA . PRO A 1 413 ? 4.341 18.364 -19.177 1.00 85.38 413 PRO A CA 1
ATOM 3315 C C . PRO A 1 413 ? 3.404 18.456 -20.384 1.00 85.38 413 PRO A C 1
ATOM 3317 O O . PRO A 1 413 ? 2.378 19.133 -20.337 1.00 85.38 413 PRO A O 1
ATOM 3320 N N . PHE A 1 414 ? 3.745 17.749 -21.456 1.00 90.88 414 PHE A N 1
ATOM 3321 C CA . PHE A 1 414 ? 2.822 17.541 -22.567 1.00 90.88 414 PHE A CA 1
ATOM 3322 C C . PHE A 1 414 ? 1.828 16.447 -22.199 1.00 90.88 414 PHE A C 1
ATOM 3324 O O . PHE A 1 414 ? 2.221 15.387 -21.701 1.00 90.88 414 PHE A O 1
ATOM 3331 N N . SER A 1 415 ? 0.553 16.675 -22.479 1.00 90.12 415 SER A N 1
ATOM 3332 C CA . SER A 1 415 ? -0.505 15.706 -22.235 1.00 90.12 415 SER A CA 1
ATOM 3333 C C . SER A 1 415 ? -0.296 14.438 -23.061 1.00 90.12 415 SER A C 1
ATOM 3335 O O . SER A 1 415 ? 0.162 14.480 -24.206 1.00 90.12 415 SER A O 1
ATOM 3337 N N . HIS A 1 416 ? -0.710 13.292 -22.517 1.00 88.12 416 HIS A N 1
ATOM 3338 C CA . HIS A 1 416 ? -0.584 11.999 -23.196 1.00 88.12 416 HIS A CA 1
ATOM 3339 C C . HIS A 1 416 ? -1.231 11.996 -24.595 1.00 88.12 416 HIS A C 1
ATOM 3341 O O . HIS A 1 416 ? -0.640 11.489 -25.548 1.00 88.12 416 HIS A O 1
ATOM 3347 N N . PHE A 1 417 ? -2.403 12.630 -24.751 1.00 90.75 417 PHE A N 1
ATOM 3348 C CA . PHE A 1 417 ? -3.088 12.726 -26.047 1.00 90.75 417 PHE A CA 1
ATOM 3349 C C . PHE A 1 417 ? -2.291 13.536 -27.083 1.00 90.75 417 PHE A C 1
ATOM 3351 O O . PHE A 1 417 ? -2.300 13.185 -28.263 1.00 90.75 417 PHE A O 1
ATOM 3358 N N . LEU A 1 418 ? -1.576 14.594 -26.673 1.00 93.94 418 LEU A N 1
ATOM 3359 C CA . LEU A 1 418 ? -0.748 15.380 -27.590 1.00 93.94 418 LEU A CA 1
ATOM 3360 C C . LEU A 1 418 ? 0.481 14.577 -28.004 1.00 93.94 418 LEU A C 1
ATOM 3362 O O . LEU A 1 418 ? 0.804 14.537 -29.188 1.00 93.94 418 LEU A O 1
ATOM 3366 N N . GLN A 1 419 ? 1.138 13.918 -27.044 1.00 93.56 419 GLN A N 1
ATOM 3367 C CA . GLN A 1 419 ? 2.283 13.055 -27.328 1.00 93.56 419 GLN A CA 1
ATOM 3368 C C . GLN A 1 419 ? 1.902 11.971 -28.338 1.00 93.56 419 GLN A C 1
ATOM 3370 O O . GLN A 1 419 ? 2.599 11.799 -29.335 1.00 93.56 419 GLN A O 1
ATOM 3375 N N . HIS A 1 420 ? 0.778 11.283 -28.116 1.00 92.00 420 HIS A N 1
ATOM 3376 C CA . HIS A 1 420 ? 0.257 10.279 -29.040 1.00 92.00 420 HIS A CA 1
ATOM 3377 C C . HIS A 1 420 ? -0.038 10.880 -30.421 1.00 92.00 420 HIS A C 1
ATOM 3379 O O . HIS A 1 420 ? 0.482 10.391 -31.421 1.00 92.00 420 HIS A O 1
ATOM 3385 N N . SER A 1 421 ? -0.795 11.983 -30.475 1.00 94.62 421 SER A N 1
ATOM 3386 C CA . SER A 1 421 ? -1.112 12.682 -31.727 1.00 94.62 421 SER A CA 1
ATOM 3387 C C . SER A 1 421 ? 0.153 13.053 -32.505 1.00 94.62 421 SER A C 1
ATOM 3389 O O . SER A 1 421 ? 0.235 12.806 -33.705 1.00 94.62 421 SER A O 1
ATOM 3391 N N . LEU A 1 422 ? 1.185 13.574 -31.837 1.00 96.75 422 LEU A N 1
ATOM 3392 C CA . LEU A 1 422 ? 2.462 13.875 -32.476 1.00 96.75 422 LEU A CA 1
ATOM 3393 C C . LEU A 1 422 ? 3.138 12.612 -33.027 1.00 96.75 422 LEU A C 1
ATOM 3395 O O . LEU A 1 422 ? 3.588 12.637 -34.169 1.00 96.75 422 LEU A O 1
ATOM 3399 N N . MET A 1 423 ? 3.204 11.526 -32.250 1.00 97.06 423 MET A N 1
ATOM 3400 C CA . MET A 1 423 ? 3.854 10.284 -32.688 1.00 97.06 423 MET A CA 1
ATOM 3401 C C . MET A 1 423 ? 3.174 9.670 -33.919 1.00 97.06 423 MET A C 1
ATOM 3403 O O . MET A 1 423 ? 3.879 9.181 -34.796 1.00 97.06 423 MET A O 1
ATOM 3407 N N . VAL A 1 424 ? 1.845 9.769 -34.031 1.00 94.94 424 VAL A N 1
ATOM 3408 C CA . VAL A 1 424 ? 1.086 9.323 -35.216 1.00 94.94 424 VAL A CA 1
ATOM 3409 C C . VAL A 1 424 ? 1.481 10.116 -36.467 1.00 94.94 424 VAL A C 1
ATOM 3411 O O . VAL A 1 424 ? 1.746 9.540 -37.517 1.00 94.94 424 VAL A O 1
ATOM 3414 N N . HIS A 1 425 ? 1.604 11.443 -36.373 1.00 96.88 425 HIS A N 1
ATOM 3415 C CA . HIS A 1 425 ? 2.047 12.236 -37.528 1.00 96.88 425 HIS A CA 1
ATOM 3416 C C . HIS A 1 425 ? 3.528 12.018 -37.851 1.00 96.88 425 HIS A C 1
ATOM 3418 O O . HIS A 1 425 ? 3.920 12.110 -39.012 1.00 96.88 425 HIS A O 1
ATOM 3424 N N . LEU A 1 426 ? 4.365 11.741 -36.846 1.00 97.50 426 LEU A N 1
ATOM 3425 C CA . LEU A 1 426 ? 5.759 11.365 -37.080 1.00 97.50 426 LEU A CA 1
ATOM 3426 C C . LEU A 1 426 ? 5.869 10.005 -37.769 1.00 97.50 426 LEU A C 1
ATOM 3428 O O . LEU A 1 426 ? 6.736 9.852 -38.621 1.00 97.50 426 LEU A O 1
ATOM 3432 N N . GLU A 1 427 ? 4.997 9.050 -37.447 1.00 96.50 427 GLU A N 1
ATOM 3433 C CA . GLU A 1 427 ? 4.858 7.801 -38.201 1.00 96.50 427 GLU A CA 1
ATOM 3434 C C . GLU A 1 427 ? 4.497 8.081 -39.662 1.00 96.50 427 GLU A C 1
ATOM 3436 O O . GLU A 1 427 ? 5.219 7.610 -40.536 1.00 96.50 427 GLU A O 1
ATOM 3441 N N . GLY A 1 428 ? 3.482 8.914 -39.928 1.00 95.00 428 GLY A N 1
ATOM 3442 C CA . GLY A 1 428 ? 3.119 9.304 -41.298 1.00 95.00 428 GLY A CA 1
ATOM 3443 C C . GLY A 1 428 ? 4.278 9.966 -42.051 1.00 95.00 428 GLY A C 1
ATOM 3444 O O . GLY A 1 428 ? 4.602 9.590 -43.173 1.00 95.00 428 GLY A O 1
ATOM 3445 N N . PHE A 1 429 ? 5.004 10.875 -41.394 1.00 97.25 429 PHE A N 1
ATOM 3446 C CA . PHE A 1 429 ? 6.199 11.505 -41.957 1.00 97.25 429 PHE A CA 1
ATOM 3447 C C . PHE A 1 429 ? 7.337 10.505 -42.240 1.00 97.25 429 PHE A C 1
ATOM 3449 O O . PHE A 1 429 ? 8.013 10.587 -43.272 1.00 97.25 429 PHE A O 1
ATOM 3456 N N . VAL A 1 430 ? 7.577 9.564 -41.323 1.00 97.00 430 VAL A N 1
ATOM 3457 C CA . VAL A 1 430 ? 8.570 8.492 -41.486 1.00 97.00 430 VAL A CA 1
ATOM 3458 C C . VAL A 1 430 ? 8.191 7.589 -42.652 1.00 97.00 430 VAL A C 1
ATOM 3460 O O . VAL A 1 430 ? 9.043 7.321 -43.498 1.00 97.00 430 VAL A O 1
ATOM 3463 N N . ASP A 1 431 ? 6.937 7.146 -42.719 1.00 95.12 431 ASP A N 1
ATOM 3464 C CA . ASP A 1 431 ? 6.463 6.316 -43.820 1.00 95.12 431 ASP A CA 1
ATOM 3465 C C . ASP A 1 431 ? 6.621 7.064 -45.144 1.00 95.12 431 ASP A C 1
ATOM 3467 O O . ASP A 1 431 ? 7.331 6.579 -46.024 1.00 95.12 431 ASP A O 1
ATOM 3471 N N . ALA A 1 432 ? 6.110 8.296 -45.238 1.00 95.19 432 ALA A N 1
ATOM 3472 C CA . ALA A 1 432 ? 6.188 9.127 -46.436 1.00 95.19 432 ALA A CA 1
ATOM 3473 C C . ALA A 1 432 ? 7.634 9.350 -46.910 1.00 95.19 432 ALA A C 1
ATOM 3475 O O . ALA A 1 432 ? 7.922 9.322 -48.104 1.00 95.19 432 ALA A O 1
ATOM 3476 N N . THR A 1 433 ? 8.591 9.550 -46.002 1.00 95.88 433 THR A N 1
ATOM 3477 C CA . THR A 1 433 ? 10.005 9.691 -46.394 1.00 95.88 433 THR A CA 1
ATOM 3478 C C . THR A 1 433 ? 10.629 8.371 -46.861 1.00 95.88 433 THR A C 1
ATOM 3480 O O . THR A 1 433 ? 11.405 8.384 -47.820 1.00 95.88 433 THR A O 1
ATOM 3483 N N . ILE A 1 434 ? 10.292 7.233 -46.242 1.00 96.19 434 ILE A N 1
ATOM 3484 C CA . ILE A 1 434 ? 10.791 5.906 -46.642 1.00 96.19 434 ILE A CA 1
ATOM 3485 C C . ILE A 1 434 ? 10.187 5.467 -47.983 1.00 96.19 434 ILE A C 1
ATOM 3487 O O . ILE A 1 434 ? 10.916 4.964 -48.844 1.00 96.19 434 ILE A O 1
ATOM 3491 N N . SER A 1 435 ? 8.881 5.660 -48.168 1.00 94.75 435 SER A N 1
ATOM 3492 C CA . SER A 1 435 ? 8.127 5.236 -49.349 1.00 94.75 435 SER A CA 1
ATOM 3493 C C . SER A 1 435 ? 8.303 6.200 -50.528 1.00 94.75 435 SER A C 1
ATOM 3495 O O . SER A 1 435 ? 8.576 5.749 -51.644 1.00 94.75 435 SER A O 1
ATOM 3497 N N . ASN A 1 436 ? 8.253 7.518 -50.290 1.00 94.31 436 ASN A N 1
ATOM 3498 C CA . ASN A 1 436 ? 8.267 8.530 -51.353 1.00 94.31 436 ASN A CA 1
ATOM 3499 C C . ASN A 1 436 ? 9.666 9.089 -51.658 1.00 94.31 436 ASN A C 1
ATOM 3501 O O . ASN A 1 436 ? 9.872 9.603 -52.757 1.00 94.31 436 ASN A O 1
ATOM 3505 N N . LEU A 1 437 ? 10.631 9.027 -50.726 1.00 94.44 437 LEU A N 1
ATOM 3506 C CA . LEU A 1 437 ? 11.987 9.593 -50.887 1.00 94.44 437 LEU A CA 1
ATOM 3507 C C . LEU A 1 437 ? 13.145 8.599 -50.604 1.00 94.44 437 LEU A C 1
ATOM 3509 O O . LEU A 1 437 ? 14.175 8.995 -50.039 1.00 94.44 437 LEU A O 1
ATOM 3513 N N . PRO A 1 438 ? 13.086 7.325 -51.049 1.00 93.50 438 PRO A N 1
ATOM 3514 C CA . PRO A 1 438 ? 14.125 6.337 -50.743 1.00 93.50 438 PRO A CA 1
ATOM 3515 C C . PRO A 1 438 ? 15.510 6.710 -51.304 1.00 93.50 438 PRO A C 1
ATOM 3517 O O . PRO A 1 438 ? 16.540 6.340 -50.734 1.00 93.50 438 PRO A O 1
ATOM 3520 N N . ASP A 1 439 ? 15.566 7.458 -52.410 1.00 92.00 439 ASP A N 1
ATOM 3521 C CA . ASP A 1 439 ? 16.825 7.905 -53.017 1.00 92.00 439 ASP A CA 1
ATOM 3522 C C . ASP A 1 439 ? 17.556 8.957 -52.178 1.00 92.00 439 ASP A C 1
ATOM 3524 O O . ASP A 1 439 ? 18.791 8.968 -52.146 1.00 92.00 439 ASP A O 1
ATOM 3528 N N . VAL A 1 440 ? 16.818 9.784 -51.432 1.00 94.62 440 VAL A N 1
ATOM 3529 C CA . VAL A 1 440 ? 17.397 10.761 -50.502 1.00 94.62 440 VAL A CA 1
ATOM 3530 C C . VAL A 1 440 ? 18.133 10.036 -49.377 1.00 94.62 440 VAL A C 1
ATOM 3532 O O . VAL A 1 440 ? 19.291 10.350 -49.105 1.00 94.62 440 VAL A O 1
ATOM 3535 N N . LEU A 1 441 ? 17.512 9.012 -48.783 1.00 93.50 441 LEU A N 1
ATOM 3536 C CA . LEU A 1 441 ? 18.101 8.218 -47.696 1.00 93.50 441 LEU A CA 1
ATOM 3537 C C . LEU A 1 441 ? 19.365 7.467 -48.151 1.00 93.50 441 LEU A C 1
ATOM 3539 O O . LEU A 1 441 ? 20.371 7.426 -47.441 1.00 93.50 441 LEU A O 1
ATOM 3543 N N . ARG A 1 442 ? 19.361 6.918 -49.375 1.00 91.94 442 ARG A N 1
ATOM 3544 C CA . ARG A 1 442 ? 20.551 6.281 -49.979 1.00 91.94 442 ARG A CA 1
ATOM 3545 C C . ARG A 1 442 ? 21.683 7.281 -50.217 1.00 91.94 442 ARG A C 1
ATOM 3547 O O . ARG A 1 442 ? 22.854 6.941 -50.019 1.00 91.94 442 ARG A O 1
ATOM 3554 N N . LYS A 1 443 ? 21.340 8.497 -50.651 1.00 93.06 443 LYS A N 1
ATOM 3555 C CA . LYS A 1 443 ? 22.306 9.569 -50.898 1.00 93.06 443 LYS A CA 1
ATOM 3556 C C . LYS A 1 443 ? 22.922 10.079 -49.596 1.00 93.06 443 LYS A C 1
ATOM 3558 O O . LYS A 1 443 ? 24.144 10.165 -49.547 1.00 93.06 443 LYS A O 1
ATOM 3563 N N . LEU A 1 444 ? 22.114 10.295 -48.553 1.00 91.62 444 LEU A N 1
ATOM 3564 C CA . LEU A 1 444 ? 22.585 10.649 -47.208 1.00 91.62 444 LEU A CA 1
ATOM 3565 C C . LEU A 1 444 ? 23.586 9.627 -46.685 1.00 91.62 444 LEU A C 1
ATOM 3567 O O . LEU A 1 444 ? 24.708 9.994 -46.365 1.00 91.62 444 LEU A O 1
ATOM 3571 N N . ARG A 1 445 ? 23.237 8.334 -46.725 1.00 91.12 445 ARG A N 1
ATOM 3572 C CA . ARG A 1 445 ? 24.139 7.263 -46.276 1.00 91.12 445 ARG A CA 1
ATOM 3573 C C . ARG A 1 445 ? 25.506 7.317 -46.961 1.00 91.12 445 ARG A C 1
ATOM 3575 O O . ARG A 1 445 ? 26.530 7.154 -46.310 1.00 91.12 445 ARG A O 1
ATOM 3582 N N . THR A 1 446 ? 25.523 7.537 -48.276 1.00 90.94 446 THR A N 1
ATOM 3583 C CA . THR A 1 446 ? 26.775 7.603 -49.046 1.00 90.94 446 T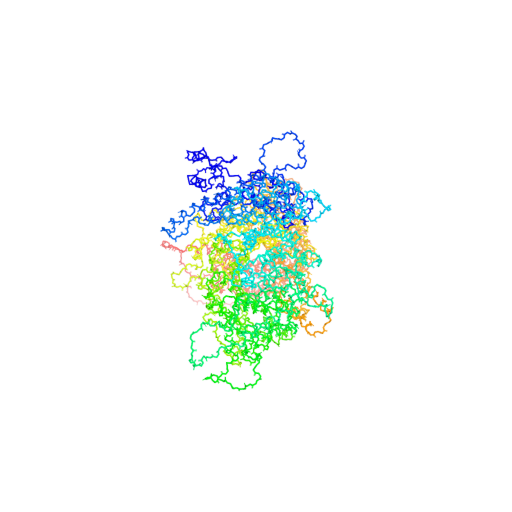HR A CA 1
ATOM 3584 C C . THR A 1 446 ? 27.573 8.868 -48.714 1.00 90.94 446 THR A C 1
ATOM 3586 O O . THR A 1 446 ? 28.785 8.790 -48.536 1.00 90.94 446 THR A O 1
ATOM 3589 N N . GLU A 1 447 ? 26.903 10.021 -48.618 1.00 89.88 447 GLU A N 1
ATOM 3590 C CA . GLU A 1 447 ? 27.518 11.317 -48.299 1.00 89.88 447 GLU A CA 1
ATOM 3591 C C . GLU A 1 447 ? 28.163 11.298 -46.905 1.00 89.88 447 GLU A C 1
ATOM 3593 O O . GLU A 1 447 ? 29.325 11.676 -46.750 1.00 89.88 447 GLU A O 1
ATOM 3598 N N . GLU A 1 448 ? 27.443 10.767 -45.921 1.00 89.62 448 GLU A N 1
ATOM 3599 C CA . GLU A 1 448 ? 27.869 10.614 -44.533 1.00 89.62 448 GLU A CA 1
ATOM 3600 C C . GLU A 1 448 ? 29.039 9.620 -44.386 1.00 89.62 448 GLU A C 1
ATOM 3602 O O . GLU A 1 448 ? 30.079 9.969 -43.814 1.00 89.62 448 GLU A O 1
ATOM 3607 N N . ASP A 1 449 ? 28.945 8.422 -44.982 1.00 86.50 449 ASP A N 1
ATOM 3608 C CA . ASP A 1 449 ? 30.011 7.407 -44.940 1.00 86.50 449 ASP A CA 1
ATOM 3609 C C . ASP A 1 449 ? 31.310 7.892 -45.619 1.00 86.50 449 ASP A C 1
ATOM 3611 O O . ASP A 1 449 ? 32.413 7.671 -45.101 1.00 86.50 449 ASP A O 1
ATOM 3615 N N . GLU A 1 450 ? 31.215 8.568 -46.771 1.00 87.69 450 GLU A N 1
ATOM 3616 C CA . GLU A 1 450 ? 32.379 9.154 -47.449 1.00 87.69 450 GLU A CA 1
ATOM 3617 C C . GLU A 1 450 ? 32.966 10.322 -46.649 1.00 87.69 450 GLU A C 1
ATOM 3619 O O . GLU A 1 450 ? 34.191 10.430 -46.504 1.00 87.69 450 GLU A O 1
ATOM 3624 N N . GLN A 1 451 ? 32.118 11.180 -46.073 1.00 86.81 451 GLN A N 1
ATOM 3625 C CA . GLN A 1 451 ? 32.561 12.287 -45.231 1.00 86.81 451 GLN A CA 1
ATOM 3626 C C . GLN A 1 451 ? 33.304 11.783 -43.994 1.00 86.81 451 GLN A C 1
ATOM 3628 O O . GLN A 1 451 ? 34.348 12.347 -43.662 1.00 86.81 451 GLN A O 1
ATOM 3633 N N . ARG A 1 452 ? 32.858 10.688 -43.370 1.00 84.06 452 ARG A N 1
ATOM 3634 C CA . ARG A 1 452 ? 33.550 10.068 -42.231 1.00 84.06 452 ARG A CA 1
ATOM 3635 C C . ARG A 1 452 ? 34.950 9.578 -42.586 1.00 84.06 452 ARG A C 1
ATOM 3637 O O . ARG A 1 452 ? 35.893 9.763 -41.819 1.00 84.06 452 ARG A O 1
ATOM 3644 N N . GLN A 1 453 ? 35.102 8.969 -43.762 1.00 84.56 453 GLN A N 1
ATOM 3645 C CA . GLN A 1 453 ? 36.390 8.448 -44.233 1.00 84.56 453 GLN A CA 1
ATOM 3646 C C . GLN A 1 453 ? 37.367 9.569 -44.603 1.00 84.56 453 GLN A C 1
ATOM 3648 O O . GLN A 1 453 ? 38.564 9.473 -44.329 1.00 84.56 453 GLN A O 1
ATOM 3653 N N . LEU A 1 454 ? 36.864 10.637 -45.228 1.00 87.38 454 LEU A N 1
ATOM 3654 C CA . LEU A 1 454 ? 37.681 11.747 -45.720 1.00 87.38 454 LEU A CA 1
ATOM 3655 C C . LEU A 1 454 ? 37.942 12.818 -44.650 1.00 87.38 454 LEU A C 1
ATOM 3657 O O . LEU A 1 454 ? 38.961 13.512 -44.706 1.00 87.38 454 LEU A O 1
ATOM 3661 N N . ARG A 1 455 ? 37.023 12.985 -43.693 1.00 84.38 455 ARG A N 1
ATOM 3662 C CA . ARG A 1 455 ? 37.024 14.041 -42.669 1.00 84.38 455 ARG A CA 1
ATOM 3663 C C . ARG A 1 455 ? 36.645 13.492 -41.282 1.00 84.38 455 ARG A C 1
ATOM 3665 O O . ARG A 1 455 ? 35.719 14.010 -40.667 1.00 84.38 455 ARG A O 1
ATOM 3672 N N . PRO A 1 456 ? 37.402 12.530 -40.725 1.00 77.62 456 PRO A N 1
ATOM 3673 C CA . PRO A 1 456 ? 37.058 11.897 -39.446 1.00 77.62 456 PRO A CA 1
ATOM 3674 C C . PRO A 1 456 ? 37.055 12.866 -38.251 1.00 77.62 456 PRO A C 1
ATOM 3676 O O . PRO A 1 456 ? 36.421 12.597 -37.241 1.00 77.62 456 PRO A O 1
ATOM 3679 N N . ASN A 1 457 ? 37.769 13.995 -38.354 1.00 77.94 457 ASN A N 1
ATOM 3680 C CA . ASN A 1 457 ? 37.853 15.007 -37.294 1.00 77.94 457 ASN A CA 1
ATOM 3681 C C . ASN A 1 457 ? 36.810 16.129 -37.435 1.00 77.94 457 ASN A C 1
ATOM 3683 O O . ASN A 1 457 ? 36.787 17.032 -36.601 1.00 77.94 457 ASN A O 1
ATOM 3687 N N . HIS A 1 458 ? 36.044 16.155 -38.530 1.00 71.81 458 HIS A N 1
ATOM 3688 C CA . HIS A 1 458 ? 34.977 17.134 -38.723 1.00 71.81 458 HIS A CA 1
ATOM 3689 C C . HIS A 1 458 ? 33.689 16.545 -38.158 1.00 71.81 458 HIS A C 1
ATOM 3691 O O . HIS A 1 458 ? 33.455 15.353 -38.334 1.00 71.81 458 HIS A O 1
ATOM 3697 N N . GLU A 1 459 ? 32.850 17.367 -37.525 1.00 68.44 459 GLU A N 1
ATOM 3698 C CA . GLU A 1 459 ? 31.481 16.954 -37.207 1.00 68.44 459 GLU A CA 1
ATOM 3699 C C . GLU A 1 459 ? 30.798 16.579 -38.523 1.00 68.44 459 GLU A C 1
ATOM 3701 O O . GLU A 1 459 ? 30.584 17.420 -39.399 1.00 68.44 459 GLU A O 1
ATOM 3706 N N . GLN A 1 460 ? 30.620 15.282 -38.728 1.00 76.00 460 GLN A N 1
ATOM 3707 C CA . GLN A 1 460 ? 29.908 14.742 -39.868 1.00 76.00 460 GLN A CA 1
ATOM 3708 C C . GLN A 1 460 ? 28.431 15.116 -39.733 1.00 76.00 460 GLN A C 1
ATOM 3710 O O . GLN A 1 460 ? 27.932 15.257 -38.614 1.00 76.00 460 GLN A O 1
ATOM 3715 N N . ASP A 1 461 ? 27.744 15.259 -40.860 1.00 84.06 461 ASP A N 1
ATOM 3716 C CA . ASP A 1 461 ? 26.287 15.284 -40.845 1.00 84.06 461 ASP A CA 1
ATOM 3717 C C . ASP A 1 461 ? 25.809 13.925 -40.286 1.00 84.06 461 ASP A C 1
ATOM 3719 O O . ASP A 1 461 ? 26.410 12.884 -40.566 1.00 84.06 461 ASP A O 1
ATOM 3723 N N . MET A 1 462 ? 24.814 13.965 -39.402 1.00 90.69 462 MET A N 1
ATOM 3724 C CA . MET A 1 462 ? 24.267 12.797 -38.691 1.00 90.69 462 MET A CA 1
ATOM 3725 C C . MET A 1 462 ? 22.749 12.779 -38.877 1.00 90.69 462 MET A C 1
ATOM 3727 O O . MET A 1 462 ? 21.988 12.649 -37.914 1.00 90.69 462 MET A O 1
ATOM 3731 N N . ASP A 1 463 ? 22.279 13.133 -40.071 1.00 93.38 463 ASP A N 1
ATOM 3732 C CA . ASP A 1 463 ? 20.850 13.297 -40.326 1.00 93.38 463 ASP A CA 1
ATOM 3733 C C . ASP A 1 463 ? 20.198 11.934 -40.543 1.00 93.38 463 ASP A C 1
ATOM 3735 O O . ASP A 1 463 ? 19.073 11.728 -40.084 1.00 93.38 463 ASP A O 1
ATOM 3739 N N . LEU A 1 464 ? 20.915 10.961 -41.116 1.00 94.56 464 LEU A N 1
ATOM 3740 C CA . LEU A 1 464 ? 20.416 9.589 -41.168 1.00 94.56 464 LEU A CA 1
ATOM 3741 C C . LEU A 1 464 ? 20.252 8.989 -39.765 1.00 94.56 464 LEU A C 1
ATOM 3743 O O . LEU A 1 464 ? 19.229 8.364 -39.487 1.00 94.56 464 LEU A O 1
ATOM 3747 N N . GLU A 1 465 ? 21.205 9.207 -38.854 1.00 95.00 465 GLU A N 1
ATOM 3748 C CA . GLU A 1 465 ? 21.059 8.778 -37.463 1.00 95.00 465 GLU A CA 1
ATOM 3749 C C . GLU A 1 465 ? 19.872 9.473 -36.793 1.00 95.00 465 GLU A C 1
ATOM 3751 O O . GLU A 1 465 ? 19.065 8.795 -36.156 1.00 95.00 465 GLU A O 1
ATOM 3756 N N . ARG A 1 466 ? 19.703 10.795 -36.977 1.00 95.94 466 ARG A N 1
ATOM 3757 C CA . ARG A 1 466 ? 18.526 11.520 -36.460 1.00 95.94 466 ARG A CA 1
ATOM 3758 C C . ARG A 1 466 ? 17.225 10.922 -36.980 1.00 95.94 466 ARG A C 1
ATOM 3760 O O . ARG A 1 466 ? 16.287 10.790 -36.202 1.00 95.94 466 ARG A O 1
ATOM 3767 N N . PHE A 1 467 ? 17.181 10.525 -38.250 1.00 97.31 467 PHE A N 1
ATOM 3768 C CA . PHE A 1 467 ? 16.015 9.880 -38.843 1.00 97.31 467 PHE A CA 1
ATOM 3769 C C . PHE A 1 467 ? 15.662 8.568 -38.132 1.00 97.31 467 PHE A C 1
ATOM 3771 O O . PHE A 1 467 ? 14.518 8.395 -37.729 1.00 97.31 467 PHE A O 1
ATOM 3778 N N . LEU A 1 468 ? 16.637 7.693 -37.857 1.00 96.75 468 LEU A N 1
ATOM 3779 C CA . LEU A 1 468 ? 16.395 6.461 -37.086 1.00 96.75 468 LEU A CA 1
ATOM 3780 C C . LEU A 1 468 ? 15.901 6.743 -35.660 1.00 96.75 468 LEU A C 1
ATOM 3782 O O . LEU A 1 468 ? 15.067 6.006 -35.136 1.00 96.75 468 LEU A O 1
ATOM 3786 N N . ILE A 1 469 ? 16.376 7.822 -35.030 1.00 97.31 469 ILE A N 1
ATOM 3787 C CA . ILE A 1 469 ? 15.875 8.219 -33.711 1.00 97.31 469 ILE A CA 1
ATOM 3788 C C . ILE A 1 469 ? 14.449 8.789 -33.802 1.00 97.31 469 ILE A C 1
ATOM 3790 O O . ILE A 1 469 ? 13.643 8.517 -32.913 1.00 97.31 469 ILE A O 1
ATOM 3794 N N . ILE A 1 470 ? 14.091 9.510 -34.870 1.00 97.62 470 ILE A N 1
ATOM 3795 C CA . ILE A 1 470 ? 12.700 9.934 -35.117 1.00 97.62 470 ILE A CA 1
ATOM 3796 C C . ILE A 1 470 ? 11.785 8.704 -35.206 1.00 97.62 470 ILE A C 1
ATOM 3798 O O . ILE A 1 470 ? 10.754 8.688 -34.538 1.00 97.62 470 ILE A O 1
ATOM 3802 N N . ILE A 1 471 ? 12.199 7.650 -35.924 1.00 97.81 471 ILE A N 1
ATOM 3803 C CA . ILE A 1 471 ? 11.479 6.362 -35.952 1.00 97.81 471 ILE A CA 1
ATOM 3804 C C . ILE A 1 471 ? 11.369 5.796 -34.537 1.00 97.81 471 ILE A C 1
ATOM 3806 O O . ILE A 1 471 ? 10.285 5.413 -34.110 1.00 97.81 471 ILE A O 1
ATOM 3810 N N . SER A 1 472 ? 12.468 5.799 -33.775 1.00 97.06 472 SER A N 1
ATOM 3811 C CA . SER A 1 472 ? 12.443 5.279 -32.407 1.00 97.06 472 SER A CA 1
ATOM 3812 C C . SER A 1 472 ? 11.380 5.969 -31.547 1.00 97.06 472 SER A C 1
ATOM 3814 O O . SER A 1 472 ? 10.656 5.281 -30.850 1.00 97.06 472 SER A O 1
ATOM 3816 N N . TYR A 1 473 ? 11.224 7.295 -31.630 1.00 96.50 473 TYR A N 1
ATOM 3817 C CA . TYR A 1 473 ? 10.185 8.008 -30.880 1.00 96.50 473 TYR A CA 1
ATOM 3818 C C . TYR A 1 473 ? 8.781 7.744 -31.425 1.00 96.50 473 TYR A C 1
ATOM 3820 O O . TYR A 1 473 ? 7.872 7.503 -30.636 1.00 96.50 473 TYR A O 1
ATOM 3828 N N . ALA A 1 474 ? 8.604 7.767 -32.750 1.00 96.75 474 ALA A N 1
ATOM 3829 C CA . ALA A 1 474 ? 7.299 7.590 -33.383 1.00 96.75 474 ALA A CA 1
ATOM 3830 C C . ALA A 1 474 ? 6.651 6.246 -33.016 1.00 96.75 474 ALA A C 1
ATOM 3832 O O . ALA A 1 474 ? 5.448 6.197 -32.770 1.00 96.75 474 ALA A O 1
ATOM 3833 N N . TYR A 1 475 ? 7.440 5.173 -32.942 1.00 97.19 475 TYR A N 1
ATOM 3834 C CA . TYR A 1 475 ? 6.941 3.817 -32.696 1.00 97.19 475 TYR A CA 1
ATOM 3835 C C . TYR A 1 475 ? 7.113 3.341 -31.238 1.00 97.19 475 TYR A C 1
ATOM 3837 O O . TYR A 1 475 ? 6.572 2.301 -30.872 1.00 97.19 475 TYR A O 1
ATOM 3845 N N . GLU A 1 476 ? 7.804 4.108 -30.381 1.00 94.88 476 GLU A N 1
ATOM 3846 C CA . GLU A 1 476 ? 7.988 3.777 -28.958 1.00 94.88 476 GLU A CA 1
ATOM 3847 C C . GLU A 1 476 ? 6.642 3.666 -28.228 1.00 94.88 476 GLU A C 1
ATOM 3849 O O . GLU A 1 476 ? 5.857 4.618 -28.158 1.00 94.88 476 GLU A O 1
ATOM 3854 N N . GLY A 1 477 ? 6.406 2.496 -27.633 1.00 91.62 477 GLY A N 1
ATOM 3855 C CA . GLY A 1 477 ? 5.178 2.169 -26.914 1.00 91.62 477 GLY A CA 1
ATOM 3856 C C . GLY A 1 477 ? 3.957 1.947 -27.811 1.00 91.62 477 GLY A C 1
ATOM 3857 O O . GLY A 1 477 ? 2.846 1.918 -27.288 1.00 91.62 477 GLY A O 1
ATOM 3858 N N . ARG A 1 478 ? 4.140 1.804 -29.131 1.00 93.69 478 ARG A N 1
ATOM 3859 C CA . ARG A 1 478 ? 3.069 1.550 -30.111 1.00 93.69 478 ARG A CA 1
ATOM 3860 C C . ARG A 1 478 ? 3.366 0.287 -30.925 1.00 93.69 478 ARG A C 1
ATOM 3862 O O . ARG A 1 478 ? 3.818 0.372 -32.071 1.00 93.69 478 ARG A O 1
ATOM 3869 N N . PRO A 1 479 ? 3.211 -0.904 -30.316 1.00 92.94 479 PRO A N 1
ATOM 3870 C CA . PRO A 1 479 ? 3.547 -2.159 -30.976 1.00 92.94 479 PRO A CA 1
ATOM 3871 C C . PRO A 1 479 ? 2.674 -2.437 -32.205 1.00 92.94 479 PRO A C 1
ATOM 3873 O O . PRO A 1 479 ? 3.165 -3.024 -33.158 1.00 92.94 479 PRO A O 1
ATOM 3876 N N . ASP A 1 480 ? 1.426 -1.974 -32.198 1.00 91.75 480 ASP A N 1
ATOM 3877 C CA . ASP A 1 480 ? 0.494 -1.978 -33.328 1.00 91.75 480 ASP A CA 1
ATOM 3878 C C . ASP A 1 480 ? 1.090 -1.295 -34.567 1.00 91.75 480 ASP A C 1
ATOM 3880 O O . ASP A 1 480 ? 1.177 -1.906 -35.628 1.00 91.75 480 ASP A O 1
ATOM 3884 N N . ALA A 1 481 ? 1.609 -0.076 -34.415 1.00 94.25 481 ALA A N 1
ATOM 3885 C CA . ALA A 1 481 ? 2.311 0.614 -35.492 1.00 94.25 481 ALA A CA 1
ATOM 3886 C C . ALA A 1 481 ? 3.635 -0.090 -35.837 1.00 94.25 481 ALA A C 1
ATOM 3888 O O . ALA A 1 481 ? 3.987 -0.241 -37.008 1.00 94.25 481 ALA A O 1
ATOM 3889 N N . ALA A 1 482 ? 4.384 -0.564 -34.832 1.00 95.75 482 ALA A N 1
ATOM 3890 C CA . ALA A 1 482 ? 5.680 -1.214 -35.041 1.00 95.75 482 ALA A CA 1
ATOM 3891 C C . ALA A 1 482 ? 5.570 -2.534 -35.824 1.00 95.75 482 ALA A C 1
ATOM 3893 O O . ALA A 1 482 ? 6.518 -2.905 -36.520 1.00 95.75 482 ALA A O 1
ATOM 3894 N N . MET A 1 483 ? 4.420 -3.216 -35.762 1.00 94.38 483 MET A N 1
ATOM 3895 C CA . MET A 1 483 ? 4.147 -4.426 -36.540 1.00 94.38 483 MET A CA 1
ATOM 3896 C C . MET A 1 483 ? 4.254 -4.198 -38.050 1.00 94.38 483 MET A C 1
ATOM 3898 O O . MET A 1 483 ? 4.673 -5.110 -38.757 1.00 94.38 483 MET A O 1
ATOM 3902 N N . SER A 1 484 ? 4.034 -2.981 -38.552 1.00 94.81 484 SER A N 1
ATOM 3903 C CA . SER A 1 484 ? 4.232 -2.645 -39.974 1.00 94.81 484 SER A CA 1
ATOM 3904 C C . SER A 1 484 ? 5.662 -2.916 -40.493 1.00 94.81 484 SER A C 1
ATOM 3906 O O . SER A 1 484 ? 5.859 -3.174 -41.685 1.00 94.81 484 SER A O 1
ATOM 3908 N N . PHE A 1 485 ? 6.671 -2.940 -39.608 1.00 96.31 485 PHE A N 1
ATOM 3909 C CA . PHE A 1 485 ? 8.047 -3.343 -39.936 1.00 96.31 485 PHE A CA 1
ATOM 3910 C C . PHE A 1 485 ? 8.257 -4.865 -39.969 1.00 96.31 485 PHE A C 1
ATOM 3912 O O . PHE A 1 485 ? 9.251 -5.329 -40.539 1.00 96.31 485 PHE A O 1
ATOM 3919 N N . TRP A 1 486 ? 7.370 -5.635 -39.334 1.00 95.00 486 TRP A N 1
ATOM 3920 C CA . TRP A 1 486 ? 7.528 -7.067 -39.066 1.00 95.00 486 TRP A CA 1
ATOM 3921 C C . TRP A 1 486 ? 6.532 -7.958 -39.824 1.00 95.00 486 TRP A C 1
ATOM 3923 O O . TRP A 1 486 ? 6.861 -9.117 -40.079 1.00 95.00 486 TRP A O 1
ATOM 3933 N N . GLU A 1 487 ? 5.357 -7.440 -40.196 1.00 89.75 487 GLU A N 1
ATOM 3934 C CA . GLU A 1 487 ? 4.276 -8.193 -40.849 1.00 89.75 487 GLU A CA 1
ATOM 3935 C C . GLU A 1 487 ? 4.638 -8.661 -42.262 1.00 89.75 487 GLU A C 1
ATOM 3937 O O . GLU A 1 487 ? 4.651 -9.863 -42.534 1.00 89.75 487 GLU A O 1
ATOM 3942 N N . ASP A 1 488 ? 4.928 -7.717 -43.164 1.00 90.75 488 ASP A N 1
ATOM 3943 C CA . ASP A 1 488 ? 5.244 -7.998 -44.565 1.00 90.75 488 ASP A CA 1
ATOM 3944 C C . ASP A 1 488 ? 6.727 -7.717 -44.859 1.00 90.75 488 ASP A C 1
ATOM 3946 O O . ASP A 1 488 ? 7.121 -6.555 -44.968 1.00 90.75 488 ASP A O 1
ATOM 3950 N N . PRO A 1 489 ? 7.569 -8.756 -45.037 1.00 89.31 489 PRO A N 1
ATOM 3951 C CA . PRO A 1 489 ? 8.986 -8.599 -45.360 1.00 89.31 489 PRO A CA 1
ATOM 3952 C C . PRO A 1 489 ? 9.276 -7.870 -46.678 1.00 89.31 489 PRO A C 1
ATOM 3954 O O . PRO A 1 489 ? 10.413 -7.419 -46.861 1.00 89.31 489 PRO A O 1
ATOM 3957 N N . ASP A 1 490 ? 8.296 -7.806 -47.587 1.00 89.25 490 ASP A N 1
ATOM 3958 C CA . ASP A 1 490 ? 8.401 -7.136 -48.885 1.00 89.25 490 ASP A CA 1
ATOM 3959 C C . ASP A 1 490 ? 7.903 -5.674 -48.837 1.00 89.25 490 ASP A C 1
ATOM 3961 O O . ASP A 1 490 ? 8.072 -4.941 -49.818 1.00 89.25 490 ASP A O 1
ATOM 3965 N N . SER A 1 491 ? 7.356 -5.218 -47.701 1.00 93.06 491 SER A N 1
ATOM 3966 C CA . SER A 1 491 ? 6.930 -3.830 -47.504 1.00 93.06 491 SER A CA 1
ATOM 3967 C C . SER A 1 491 ? 8.114 -2.857 -47.517 1.00 93.06 491 SER A C 1
ATOM 3969 O O . SER A 1 491 ? 9.270 -3.217 -47.259 1.00 93.06 491 SER A O 1
ATOM 3971 N N . ASN A 1 492 ? 7.837 -1.576 -47.783 1.00 93.25 492 ASN A N 1
ATOM 3972 C CA . ASN A 1 492 ? 8.870 -0.536 -47.782 1.00 93.25 492 ASN A CA 1
ATOM 3973 C C . ASN A 1 492 ? 9.563 -0.415 -46.412 1.00 93.25 492 ASN A C 1
ATOM 3975 O O . ASN A 1 492 ? 10.784 -0.256 -46.358 1.00 93.25 492 ASN A O 1
ATOM 3979 N N . LEU A 1 493 ? 8.807 -0.541 -45.316 1.00 94.56 493 LEU A N 1
ATOM 3980 C CA . LEU A 1 493 ? 9.306 -0.427 -43.943 1.00 94.56 493 LEU A CA 1
ATOM 3981 C C . LEU A 1 493 ? 10.185 -1.626 -43.552 1.00 94.56 493 LEU A C 1
ATOM 3983 O O . LEU A 1 493 ? 11.308 -1.445 -43.068 1.00 94.56 493 LEU A O 1
ATOM 3987 N N . ALA A 1 494 ? 9.754 -2.855 -43.853 1.00 91.88 494 ALA A N 1
ATOM 3988 C CA . ALA A 1 494 ? 10.578 -4.044 -43.630 1.00 91.88 494 ALA A CA 1
ATOM 3989 C C . ALA A 1 494 ? 11.842 -4.033 -44.513 1.00 91.88 494 ALA A C 1
ATOM 3991 O O . ALA A 1 494 ? 12.949 -4.361 -44.063 1.00 91.88 494 ALA A O 1
ATOM 3992 N N . GLY A 1 495 ? 11.712 -3.581 -45.764 1.00 90.94 495 GLY A N 1
ATOM 3993 C CA . GLY A 1 495 ? 12.832 -3.355 -46.675 1.00 90.94 495 GLY A CA 1
ATOM 3994 C C . GLY A 1 495 ? 13.821 -2.303 -46.157 1.00 90.94 495 GLY A C 1
ATOM 3995 O O . GLY A 1 495 ? 15.040 -2.492 -46.261 1.00 90.94 495 GLY A O 1
ATOM 3996 N N . PHE A 1 496 ? 13.324 -1.227 -45.540 1.00 94.25 496 PHE A N 1
ATOM 3997 C CA . PHE A 1 496 ? 14.137 -0.203 -44.886 1.00 94.25 496 PHE A CA 1
ATOM 3998 C C . PHE A 1 496 ? 14.939 -0.781 -43.714 1.00 94.25 496 PHE A C 1
ATOM 4000 O O . PHE A 1 496 ? 16.145 -0.532 -43.618 1.00 94.25 496 PHE A O 1
ATOM 4007 N N . LEU A 1 497 ? 14.328 -1.634 -42.886 1.00 92.00 497 LEU A N 1
ATOM 4008 C CA . LEU A 1 497 ? 15.015 -2.303 -41.780 1.00 92.00 497 LEU A CA 1
ATOM 4009 C C . LEU A 1 497 ? 16.176 -3.187 -42.274 1.00 92.00 497 LEU A C 1
ATOM 4011 O O . LEU A 1 497 ? 17.305 -3.132 -41.767 1.00 92.00 497 LEU A O 1
ATOM 4015 N N . GLN A 1 498 ? 15.936 -3.963 -43.334 1.00 87.88 498 GLN A N 1
ATOM 4016 C CA . GLN A 1 498 ? 16.975 -4.765 -43.984 1.00 87.88 498 GLN A CA 1
ATOM 4017 C C . GLN A 1 498 ? 18.083 -3.896 -44.595 1.00 87.88 498 GLN A C 1
ATOM 4019 O O . GLN A 1 498 ? 19.252 -4.285 -44.576 1.00 87.88 498 GLN A O 1
ATOM 4024 N N . TRP A 1 499 ? 17.746 -2.728 -45.145 1.00 90.88 499 TRP A N 1
ATOM 4025 C CA . TRP A 1 499 ? 18.721 -1.786 -45.688 1.00 90.88 499 TRP A CA 1
ATOM 4026 C C . TRP A 1 499 ? 19.593 -1.179 -44.586 1.00 90.88 499 TRP A C 1
ATOM 4028 O O . TRP A 1 499 ? 20.823 -1.208 -44.706 1.00 90.88 499 TRP A O 1
ATOM 4038 N N . ALA A 1 500 ? 18.992 -0.681 -43.507 1.00 89.31 500 ALA A N 1
ATOM 4039 C CA . ALA A 1 500 ? 19.700 -0.028 -42.411 1.00 89.31 500 ALA A CA 1
ATOM 4040 C C . ALA A 1 500 ? 20.651 -0.991 -41.670 1.00 89.31 500 ALA A C 1
ATOM 4042 O O . ALA A 1 500 ? 21.772 -0.606 -41.351 1.00 89.31 500 ALA A O 1
ATOM 4043 N N . SER A 1 501 ? 20.289 -2.275 -41.536 1.00 88.31 501 SER A N 1
ATOM 4044 C CA . SER A 1 501 ? 21.133 -3.315 -40.905 1.00 88.31 501 SER A CA 1
ATOM 4045 C C . SER A 1 501 ? 22.379 -3.758 -41.697 1.00 88.31 501 SER A C 1
ATOM 4047 O O . SER A 1 501 ? 23.191 -4.555 -41.206 1.00 88.31 501 SER A O 1
ATOM 4049 N N . ARG A 1 502 ? 22.553 -3.296 -42.944 1.00 84.69 502 ARG A N 1
ATOM 4050 C CA . ARG A 1 502 ? 23.774 -3.548 -43.739 1.00 84.69 502 ARG A CA 1
ATOM 4051 C C . ARG A 1 502 ? 24.965 -2.797 -43.150 1.00 84.69 502 ARG A C 1
ATOM 4053 O O . ARG A 1 502 ? 24.779 -1.875 -42.368 1.00 84.69 502 ARG A O 1
ATOM 4060 N N . ARG A 1 503 ? 26.184 -3.156 -43.580 1.00 69.31 503 ARG A N 1
ATOM 4061 C CA . ARG A 1 503 ? 27.455 -2.571 -43.105 1.00 69.31 503 ARG A CA 1
ATOM 4062 C C . ARG A 1 503 ? 27.331 -1.053 -42.898 1.00 69.31 503 ARG A C 1
ATOM 4064 O O . ARG A 1 503 ? 27.028 -0.326 -43.844 1.00 69.31 503 ARG A O 1
ATOM 4071 N N . ALA A 1 504 ? 27.526 -0.627 -41.659 1.00 72.94 504 ALA A N 1
ATOM 4072 C CA . ALA A 1 504 ? 27.225 0.712 -41.169 1.00 72.94 504 ALA A CA 1
ATOM 4073 C C . ALA A 1 504 ? 28.376 1.234 -40.297 1.00 72.94 504 ALA A C 1
ATOM 4075 O O . ALA A 1 504 ? 29.216 0.458 -39.830 1.00 72.94 504 ALA A O 1
ATOM 4076 N N . SER A 1 505 ? 28.427 2.551 -40.113 1.00 85.88 505 SER A N 1
ATOM 4077 C CA . SER A 1 505 ? 29.335 3.216 -39.177 1.00 85.88 505 SER A CA 1
ATOM 4078 C C . SER A 1 505 ? 28.942 2.914 -37.719 1.00 85.88 505 SER A C 1
ATOM 4080 O O . SER A 1 505 ? 27.801 2.556 -37.434 1.00 85.88 505 SER A O 1
ATOM 4082 N N . THR A 1 506 ? 29.874 3.058 -36.772 1.00 90.00 506 THR A N 1
ATOM 4083 C CA . THR A 1 506 ? 29.613 2.824 -35.337 1.00 90.00 506 THR A CA 1
ATOM 4084 C C . THR A 1 506 ? 28.447 3.670 -34.781 1.00 90.00 506 THR A C 1
ATOM 4086 O O . THR A 1 506 ? 27.593 3.104 -34.090 1.00 90.00 506 THR A O 1
ATOM 4089 N N . PRO A 1 507 ? 28.323 4.979 -35.102 1.00 90.56 507 PRO A N 1
ATOM 4090 C CA . PRO A 1 507 ? 27.150 5.764 -34.702 1.00 90.56 507 PRO A CA 1
ATOM 4091 C C . PRO A 1 507 ? 25.850 5.276 -35.348 1.00 90.56 507 PRO A C 1
ATOM 4093 O O . PRO A 1 507 ? 24.840 5.153 -34.657 1.00 90.56 507 PRO A O 1
ATOM 4096 N N . LEU A 1 508 ? 25.881 4.908 -36.633 1.00 92.12 508 LEU A N 1
ATOM 4097 C CA . LEU A 1 508 ? 24.704 4.409 -37.344 1.00 92.12 508 LEU A CA 1
ATOM 4098 C C . LEU A 1 508 ? 24.210 3.068 -36.785 1.00 92.12 508 LEU A C 1
ATOM 4100 O O . LEU A 1 508 ? 23.007 2.866 -36.646 1.00 92.12 508 LEU A O 1
ATOM 4104 N N . VAL A 1 509 ? 25.123 2.172 -36.394 1.00 93.69 509 VAL A N 1
ATOM 4105 C CA . VAL A 1 509 ? 24.777 0.926 -35.686 1.00 93.69 509 VAL A CA 1
ATOM 4106 C C . VAL A 1 509 ? 24.115 1.226 -34.342 1.00 93.69 509 VAL A C 1
ATOM 4108 O O . VAL A 1 509 ? 23.120 0.589 -33.997 1.00 93.69 509 VAL A O 1
ATOM 4111 N N . SER A 1 510 ? 24.630 2.215 -33.606 1.00 94.25 510 SER A N 1
ATOM 4112 C CA . SER A 1 510 ? 24.043 2.650 -32.335 1.00 94.25 510 SER A CA 1
ATOM 4113 C C . SER A 1 510 ? 22.614 3.159 -32.551 1.00 94.25 510 SER A C 1
ATOM 4115 O O . SER A 1 510 ? 21.689 2.648 -31.927 1.00 94.25 510 SER A O 1
ATOM 4117 N N . ALA A 1 511 ? 22.406 4.074 -33.505 1.00 94.94 511 ALA A N 1
ATOM 4118 C CA . ALA A 1 511 ? 21.083 4.599 -33.856 1.00 94.94 511 ALA A CA 1
ATOM 4119 C C . ALA A 1 511 ? 20.108 3.504 -34.333 1.00 94.94 511 ALA A C 1
ATOM 4121 O O . ALA A 1 511 ? 18.934 3.515 -33.969 1.00 94.94 511 ALA A O 1
ATOM 4122 N N . PHE A 1 512 ? 20.592 2.514 -35.087 1.00 95.88 512 PHE A N 1
ATOM 4123 C CA . PHE A 1 512 ? 19.781 1.379 -35.527 1.00 95.88 512 PHE A CA 1
ATOM 4124 C C . PHE A 1 512 ? 19.353 0.467 -34.366 1.00 95.88 512 PHE A C 1
ATOM 4126 O O . PHE A 1 512 ? 18.210 0.017 -34.326 1.00 95.88 512 PHE A O 1
ATOM 4133 N N . CYS A 1 513 ? 20.233 0.223 -33.389 1.00 96.31 513 CYS A N 1
ATOM 4134 C CA . CYS A 1 513 ? 19.879 -0.537 -32.186 1.00 96.31 513 CYS A CA 1
ATOM 4135 C C . CYS A 1 513 ? 18.868 0.213 -31.307 1.00 96.31 513 CYS A C 1
ATOM 4137 O O . CYS A 1 513 ? 17.972 -0.415 -30.748 1.00 96.31 513 CYS A O 1
ATOM 4139 N N . GLU A 1 514 ? 18.984 1.542 -31.209 1.00 95.75 514 GLU A N 1
ATOM 4140 C CA . GLU A 1 514 ? 18.000 2.385 -30.513 1.00 95.75 514 GLU A CA 1
ATOM 4141 C C . GLU A 1 514 ? 16.620 2.298 -31.170 1.00 95.75 514 GLU A C 1
ATOM 4143 O O . GLU A 1 514 ? 15.618 2.165 -30.472 1.00 95.75 514 GLU A O 1
ATOM 4148 N N . MET A 1 515 ? 16.570 2.308 -32.506 1.00 96.88 515 MET A N 1
ATOM 4149 C CA . MET A 1 515 ? 15.334 2.104 -33.259 1.00 96.88 515 MET A CA 1
ATOM 4150 C C . MET A 1 515 ? 14.739 0.715 -32.996 1.00 96.88 515 MET A C 1
ATOM 4152 O O . MET A 1 515 ? 13.577 0.623 -32.621 1.00 96.88 515 MET A O 1
ATOM 4156 N N . LEU A 1 516 ? 15.532 -0.359 -33.110 1.00 96.62 516 LEU A N 1
ATOM 4157 C CA . LEU A 1 516 ? 15.062 -1.725 -32.833 1.00 96.62 516 LEU A CA 1
ATOM 4158 C C . LEU A 1 516 ? 14.518 -1.892 -31.411 1.00 96.62 516 LEU A C 1
ATOM 4160 O O . LEU A 1 516 ? 13.535 -2.599 -31.214 1.00 96.62 516 LEU A O 1
ATOM 4164 N N . ARG A 1 517 ? 15.136 -1.233 -30.425 1.00 96.62 517 ARG A N 1
ATOM 4165 C CA . ARG A 1 517 ? 14.675 -1.254 -29.032 1.00 96.62 517 ARG A CA 1
ATOM 4166 C C . ARG A 1 517 ? 13.247 -0.708 -28.901 1.00 96.62 517 ARG A C 1
ATOM 4168 O O . ARG A 1 517 ? 12.469 -1.263 -28.136 1.00 96.62 517 ARG A O 1
ATOM 4175 N N . CYS A 1 518 ? 12.921 0.350 -29.640 1.00 96.31 518 CYS A N 1
ATOM 4176 C CA . CYS A 1 518 ? 11.600 0.989 -29.656 1.00 96.31 518 CYS A CA 1
ATOM 4177 C C . CYS A 1 518 ? 10.612 0.341 -30.645 1.00 96.31 518 CYS A C 1
ATOM 4179 O O . CYS A 1 518 ? 9.450 0.714 -30.675 1.00 96.31 518 CYS A O 1
ATOM 4181 N N . LEU A 1 519 ? 11.057 -0.631 -31.448 1.00 97.50 519 LEU A N 1
ATOM 4182 C CA . LEU A 1 519 ? 10.211 -1.448 -32.327 1.00 97.50 519 LEU A CA 1
ATOM 4183 C C . LEU A 1 519 ? 9.901 -2.821 -31.715 1.00 97.50 519 LEU A C 1
ATOM 4185 O O . LEU A 1 519 ? 9.540 -3.739 -32.443 1.00 97.50 519 LEU A O 1
ATOM 4189 N N . ALA A 1 520 ? 10.099 -2.988 -30.405 1.00 96.31 520 ALA A N 1
ATOM 4190 C CA . ALA A 1 520 ? 10.024 -4.266 -29.701 1.00 96.31 520 ALA A CA 1
ATOM 4191 C C . ALA A 1 520 ? 9.358 -4.116 -28.321 1.00 96.31 520 ALA A C 1
ATOM 4193 O O . ALA A 1 520 ? 9.870 -4.622 -27.328 1.00 96.31 520 ALA A O 1
ATOM 4194 N N . ASP A 1 521 ? 8.253 -3.369 -28.253 1.00 93.06 521 ASP A N 1
ATOM 4195 C CA . ASP A 1 521 ? 7.531 -3.046 -27.009 1.00 93.06 521 ASP A CA 1
ATOM 4196 C C . ASP A 1 521 ? 6.437 -4.062 -26.613 1.00 93.06 521 ASP A C 1
ATOM 4198 O O . ASP A 1 521 ? 5.770 -3.878 -25.600 1.00 93.06 521 ASP A O 1
ATOM 4202 N N . ASN A 1 522 ? 6.260 -5.148 -27.369 1.00 94.50 522 ASN A N 1
ATOM 4203 C CA . ASN A 1 522 ? 5.422 -6.293 -27.000 1.00 94.50 522 ASN A CA 1
ATOM 4204 C C . ASN A 1 522 ? 6.149 -7.618 -27.304 1.00 94.50 522 ASN A C 1
ATOM 4206 O O . ASN A 1 522 ? 7.232 -7.631 -27.894 1.00 94.50 522 ASN A O 1
ATOM 4210 N N . GLU A 1 523 ? 5.545 -8.743 -26.914 1.00 94.88 523 GLU A N 1
ATOM 4211 C CA . GLU A 1 523 ? 6.118 -10.077 -27.139 1.00 94.88 523 GLU A CA 1
ATOM 4212 C C . GLU A 1 523 ? 6.336 -10.369 -28.633 1.00 94.88 523 GLU A C 1
ATOM 4214 O O . GLU A 1 523 ? 7.423 -10.805 -29.014 1.00 94.88 523 GLU A O 1
ATOM 4219 N N . GLU A 1 524 ? 5.350 -10.060 -29.480 1.00 95.06 524 GLU A N 1
ATOM 4220 C CA . GLU A 1 524 ? 5.370 -10.387 -30.909 1.00 95.06 524 GLU A CA 1
ATOM 4221 C C . GLU A 1 524 ? 6.474 -9.629 -31.661 1.00 95.06 524 GLU A C 1
ATOM 4223 O O . GLU A 1 524 ? 7.331 -10.246 -32.303 1.00 95.06 524 GLU A O 1
ATOM 4228 N N . CYS A 1 525 ? 6.532 -8.303 -31.509 1.00 96.69 525 CYS A N 1
ATOM 4229 C CA . CYS A 1 525 ? 7.565 -7.465 -32.106 1.00 96.69 525 CYS A CA 1
ATOM 4230 C C . CYS A 1 525 ? 8.958 -7.805 -31.555 1.00 96.69 525 CYS A C 1
ATOM 4232 O O . CYS A 1 525 ? 9.932 -7.841 -32.308 1.00 96.69 525 CYS A O 1
ATOM 4234 N N . ALA A 1 526 ? 9.083 -8.104 -30.255 1.00 96.69 526 ALA A N 1
ATOM 4235 C CA . ALA A 1 526 ? 10.360 -8.512 -29.669 1.00 96.69 526 ALA A CA 1
ATOM 4236 C C . ALA A 1 526 ? 10.835 -9.872 -30.200 1.00 96.69 526 ALA A C 1
ATOM 4238 O O . ALA A 1 526 ? 12.025 -10.050 -30.479 1.00 96.69 526 ALA A O 1
ATOM 4239 N N . THR A 1 527 ? 9.920 -10.819 -30.401 1.00 96.12 527 THR A N 1
ATOM 4240 C CA . THR A 1 527 ? 10.206 -12.105 -31.040 1.00 96.12 527 THR A CA 1
ATOM 4241 C C . THR A 1 527 ? 10.590 -11.914 -32.515 1.00 96.12 527 THR A C 1
ATOM 4243 O O . THR A 1 527 ? 11.563 -12.520 -32.976 1.00 96.12 527 THR A O 1
ATOM 4246 N N . ALA A 1 528 ? 9.923 -11.020 -33.252 1.00 94.88 528 ALA A N 1
ATOM 4247 C CA . ALA A 1 528 ? 10.290 -10.665 -34.624 1.00 94.88 528 ALA A CA 1
ATOM 4248 C C . ALA A 1 528 ? 11.690 -10.029 -34.708 1.00 94.88 528 ALA A C 1
ATOM 4250 O O . ALA A 1 528 ? 12.523 -10.470 -35.505 1.00 94.88 528 ALA A O 1
ATOM 4251 N N . ALA A 1 529 ? 12.003 -9.075 -33.827 1.00 95.50 529 ALA A N 1
ATOM 4252 C CA . ALA A 1 529 ? 13.325 -8.460 -33.718 1.00 95.50 529 ALA A CA 1
ATOM 4253 C C . ALA A 1 529 ? 14.413 -9.473 -33.316 1.00 95.50 529 ALA A C 1
ATOM 4255 O O . ALA A 1 529 ? 15.517 -9.464 -33.869 1.00 95.50 529 ALA A O 1
ATOM 4256 N N . HIS A 1 530 ? 14.103 -10.400 -32.404 1.00 95.69 530 HIS A N 1
ATOM 4257 C CA . HIS A 1 530 ? 15.000 -11.498 -32.046 1.00 95.69 530 HIS A CA 1
ATOM 4258 C C . HIS A 1 530 ? 15.314 -12.380 -33.261 1.00 95.69 530 HIS A C 1
ATOM 4260 O O . HIS A 1 530 ? 16.486 -12.631 -33.550 1.00 95.69 530 HIS A O 1
ATOM 4266 N N . ASN A 1 531 ? 14.285 -12.782 -34.012 1.00 92.75 531 ASN A N 1
ATOM 4267 C CA . ASN A 1 531 ? 14.426 -13.570 -35.236 1.00 92.75 531 ASN A CA 1
ATOM 4268 C C . ASN A 1 531 ? 15.168 -12.804 -36.337 1.00 92.75 531 ASN A C 1
ATOM 4270 O O . ASN A 1 531 ? 15.954 -13.388 -37.082 1.00 92.75 531 ASN A O 1
ATOM 4274 N N . PHE A 1 532 ? 14.978 -11.487 -36.424 1.00 92.25 532 PHE A N 1
ATOM 4275 C CA . PHE A 1 532 ? 15.697 -10.635 -37.363 1.00 92.25 532 PHE A CA 1
ATOM 4276 C C . PHE A 1 532 ? 17.215 -10.668 -37.140 1.00 92.25 532 PHE A C 1
ATOM 4278 O O . PHE A 1 532 ? 17.963 -10.600 -38.124 1.00 92.25 532 PHE A O 1
ATOM 4285 N N . LEU A 1 533 ? 17.649 -10.800 -35.882 1.00 93.69 533 LEU A N 1
ATOM 4286 C CA . LEU A 1 533 ? 19.048 -10.885 -35.459 1.00 93.69 533 LEU A CA 1
ATOM 4287 C C . LEU A 1 533 ? 19.618 -12.316 -35.479 1.00 93.69 533 LEU A C 1
ATOM 4289 O O . LEU A 1 533 ? 20.831 -12.474 -35.335 1.00 93.69 533 LEU A O 1
ATOM 4293 N N . LEU A 1 534 ? 18.797 -13.357 -35.654 1.00 89.88 534 LEU A N 1
ATOM 4294 C CA . LEU A 1 534 ? 19.272 -14.734 -35.822 1.00 89.88 534 LEU A CA 1
ATOM 4295 C C . LEU A 1 534 ? 19.756 -14.997 -37.259 1.00 89.88 534 LEU A C 1
ATOM 4297 O O . LEU A 1 534 ? 19.187 -14.518 -38.238 1.00 89.88 534 LEU A O 1
ATOM 4301 N N . ASP A 1 535 ? 20.786 -15.837 -37.380 1.00 71.94 535 ASP A N 1
ATOM 4302 C CA . ASP A 1 535 ? 21.349 -16.298 -38.661 1.00 71.94 535 ASP A CA 1
ATOM 4303 C C . ASP A 1 535 ? 20.699 -17.611 -39.174 1.00 71.94 535 ASP A C 1
ATOM 4305 O O . ASP A 1 535 ? 21.133 -18.198 -40.174 1.00 71.94 535 ASP A O 1
ATOM 4309 N N . GLU A 1 536 ? 19.653 -18.111 -38.501 1.00 57.38 536 GLU A N 1
ATOM 4310 C CA . GLU A 1 536 ? 19.105 -19.451 -38.748 1.00 57.38 536 GLU A CA 1
ATOM 4311 C C . GLU A 1 536 ? 18.304 -19.560 -40.063 1.00 57.38 536 GLU A C 1
ATOM 4313 O O . GLU A 1 536 ? 17.468 -18.724 -40.400 1.00 57.38 536 GLU A O 1
ATOM 4318 N N . GLY A 1 537 ? 18.609 -20.613 -40.839 1.00 52.88 537 GLY A N 1
ATOM 4319 C CA . GLY A 1 537 ? 18.022 -20.926 -42.154 1.00 52.88 537 GLY A CA 1
ATOM 4320 C C . GLY A 1 537 ? 19.001 -20.953 -43.344 1.00 52.88 537 GLY A C 1
ATOM 4321 O O . GLY A 1 537 ? 18.603 -21.316 -44.451 1.00 52.88 537 GLY A O 1
ATOM 4322 N N . HIS A 1 538 ? 20.284 -20.591 -43.169 1.00 49.19 538 HIS A N 1
ATOM 4323 C CA . HIS A 1 538 ? 21.094 -20.103 -44.302 1.00 49.19 538 HIS A CA 1
ATOM 4324 C C . HIS A 1 538 ? 22.526 -20.641 -44.468 1.00 49.19 538 HIS A C 1
ATOM 4326 O O . HIS A 1 538 ? 23.359 -19.970 -45.079 1.00 49.19 538 HIS A O 1
ATOM 4332 N N . GLN A 1 539 ? 22.814 -21.895 -44.102 1.00 50.25 539 GLN A N 1
ATOM 4333 C CA . GLN A 1 539 ? 24.119 -22.521 -44.406 1.00 50.25 539 GLN A CA 1
ATOM 4334 C C . GLN A 1 539 ? 24.470 -22.626 -45.915 1.00 50.25 539 GLN A C 1
ATOM 4336 O O . GLN A 1 539 ? 25.579 -23.046 -46.241 1.00 50.25 539 GLN A O 1
ATOM 4341 N N . ALA A 1 540 ? 23.606 -22.200 -46.857 1.00 49.91 540 ALA A N 1
ATOM 4342 C CA . ALA A 1 540 ? 23.995 -22.109 -48.273 1.00 49.91 540 ALA A CA 1
ATOM 4343 C C . ALA A 1 540 ? 23.304 -21.039 -49.158 1.00 49.91 540 ALA A C 1
ATOM 4345 O O . ALA A 1 540 ? 23.913 -20.626 -50.147 1.00 49.91 540 ALA A O 1
ATOM 4346 N N . SER A 1 541 ? 22.076 -20.560 -48.890 1.00 49.41 541 SER A N 1
ATOM 4347 C CA . SER A 1 541 ? 21.320 -19.822 -49.934 1.00 49.41 541 SER A CA 1
ATOM 4348 C C . SER A 1 541 ? 20.276 -18.803 -49.433 1.00 49.41 541 SER A C 1
ATOM 4350 O O . SER A 1 541 ? 19.089 -18.957 -49.698 1.00 49.41 541 SER A O 1
ATOM 4352 N N . GLY A 1 542 ? 20.700 -17.739 -48.741 1.00 53.19 542 GLY A N 1
ATOM 4353 C CA . GLY A 1 542 ? 19.820 -16.628 -48.328 1.00 53.19 542 GLY A CA 1
ATOM 4354 C C . GLY A 1 542 ? 20.084 -15.346 -49.105 1.00 53.19 542 GLY A C 1
ATOM 4355 O O . GLY A 1 542 ? 21.181 -14.799 -49.004 1.00 53.19 542 GLY A O 1
ATOM 4356 N N . LYS A 1 543 ? 19.106 -14.857 -49.881 1.00 60.16 543 LYS A N 1
ATOM 4357 C CA . LYS A 1 543 ? 19.247 -13.610 -50.664 1.00 60.16 543 LYS A CA 1
ATOM 4358 C C . LYS A 1 543 ? 19.245 -12.354 -49.785 1.00 60.16 543 LYS A C 1
ATOM 4360 O O . LYS A 1 543 ? 20.021 -11.448 -50.059 1.00 60.16 543 LYS A O 1
ATOM 4365 N N . MET A 1 544 ? 18.415 -12.321 -48.740 1.00 59.06 544 MET A N 1
ATOM 4366 C CA . MET A 1 544 ? 18.227 -11.133 -47.892 1.00 59.06 544 MET A CA 1
ATOM 4367 C C . MET A 1 544 ? 19.281 -11.041 -46.775 1.00 59.06 544 MET A C 1
ATOM 4369 O O . MET A 1 544 ? 19.941 -10.016 -46.617 1.00 59.06 544 MET A O 1
ATOM 4373 N N . LYS A 1 545 ? 19.527 -12.148 -46.061 1.00 59.66 545 LYS A N 1
ATOM 4374 C CA . LYS A 1 545 ? 20.394 -12.168 -44.869 1.00 59.66 545 LYS A CA 1
ATOM 4375 C C . LYS A 1 545 ? 21.900 -12.154 -45.157 1.00 59.66 545 LYS A C 1
ATOM 4377 O O . LYS A 1 545 ? 22.666 -11.704 -44.321 1.00 59.66 545 LYS A O 1
ATOM 4382 N N . ARG A 1 546 ? 22.364 -12.543 -46.357 1.00 63.12 546 ARG A N 1
ATOM 4383 C CA . ARG A 1 546 ? 23.812 -12.535 -46.681 1.00 63.12 546 ARG A CA 1
ATOM 4384 C C . ARG A 1 546 ? 24.430 -11.129 -46.657 1.00 63.12 546 ARG A C 1
ATOM 4386 O O . ARG A 1 546 ? 25.629 -10.999 -46.435 1.00 63.12 546 ARG A O 1
ATOM 4393 N N . SER A 1 547 ? 23.641 -10.093 -46.939 1.00 70.62 547 SER A N 1
ATOM 4394 C CA . SER A 1 547 ? 24.097 -8.696 -46.886 1.00 70.62 547 SER A CA 1
ATOM 4395 C C . SER A 1 547 ? 23.899 -8.028 -45.528 1.00 70.62 547 SER A C 1
ATOM 4397 O O . SER A 1 547 ? 24.375 -6.906 -45.348 1.00 70.62 547 SER A O 1
ATOM 4399 N N . GLN A 1 548 ? 23.174 -8.672 -44.611 1.00 67.81 548 GLN A N 1
ATOM 4400 C CA . GLN A 1 548 ? 22.919 -8.131 -43.284 1.00 67.81 548 GLN A CA 1
ATOM 4401 C C . GLN A 1 548 ? 24.218 -8.184 -42.480 1.00 67.81 548 GLN A C 1
ATOM 4403 O O . GLN A 1 548 ? 24.893 -9.210 -42.451 1.00 67.81 548 GLN A O 1
ATOM 4408 N N . SER A 1 549 ? 24.604 -7.047 -41.900 1.00 70.81 549 SER A N 1
ATOM 4409 C CA . SER A 1 549 ? 25.777 -6.983 -41.032 1.00 70.81 549 SER A CA 1
ATOM 4410 C C . SER A 1 549 ? 25.363 -7.347 -39.617 1.00 70.81 549 SER A C 1
ATOM 4412 O O . SER A 1 549 ? 25.912 -8.287 -39.053 1.00 70.81 549 SER A O 1
ATOM 4414 N N . LEU A 1 550 ? 24.364 -6.639 -39.079 1.00 89.00 550 LEU A N 1
ATOM 4415 C CA . LEU A 1 550 ? 24.005 -6.746 -37.672 1.00 89.00 550 LEU A CA 1
ATOM 4416 C C . LEU A 1 550 ? 23.176 -8.004 -37.392 1.00 89.00 550 LEU A C 1
ATOM 4418 O O . LEU A 1 550 ? 22.008 -8.092 -37.777 1.00 89.00 550 LEU A O 1
ATOM 4422 N N . THR A 1 551 ? 23.795 -8.953 -36.697 1.00 91.50 551 THR A N 1
ATOM 4423 C CA . THR A 1 551 ? 23.189 -10.189 -36.179 1.00 91.50 551 THR A CA 1
ATOM 4424 C C . THR A 1 551 ? 23.675 -10.424 -34.750 1.00 91.50 551 THR A C 1
ATOM 4426 O O . THR A 1 551 ? 24.645 -9.795 -34.311 1.00 91.50 551 THR A O 1
ATOM 4429 N N . TRP A 1 552 ? 23.054 -11.351 -34.016 1.00 93.31 552 TRP A N 1
ATOM 4430 C CA . TRP A 1 552 ? 23.527 -11.753 -32.688 1.00 93.31 552 TRP A CA 1
ATOM 4431 C C . TRP A 1 552 ? 25.003 -12.166 -32.715 1.00 93.31 552 TRP A C 1
ATOM 4433 O O . TRP A 1 552 ? 25.776 -11.747 -31.856 1.00 93.31 552 TRP A O 1
ATOM 4443 N N . SER A 1 553 ? 25.437 -12.886 -33.757 1.00 90.88 553 SER A N 1
ATOM 4444 C CA . SER A 1 553 ? 26.841 -13.287 -33.910 1.00 90.88 553 SER A CA 1
ATOM 4445 C C . SER A 1 553 ? 27.796 -12.090 -33.976 1.00 90.88 553 SER A C 1
ATOM 4447 O O . SER A 1 553 ? 28.907 -12.173 -33.454 1.00 90.88 553 SER A O 1
ATOM 4449 N N . GLN A 1 554 ? 27.394 -10.981 -34.610 1.00 91.44 554 GLN A N 1
ATOM 4450 C CA . GLN A 1 554 ? 28.199 -9.756 -34.632 1.00 91.44 554 GLN A CA 1
ATOM 4451 C C . GLN A 1 554 ? 28.245 -9.106 -33.241 1.00 91.44 554 GLN A C 1
ATOM 4453 O O . GLN A 1 554 ? 29.335 -8.814 -32.749 1.00 91.44 554 GLN A O 1
ATOM 4458 N N . ILE A 1 555 ? 27.085 -8.933 -32.601 1.00 94.19 555 ILE A N 1
ATOM 4459 C CA . ILE A 1 555 ? 26.958 -8.280 -31.288 1.00 94.19 555 ILE A CA 1
ATOM 4460 C C . ILE A 1 555 ? 27.849 -8.969 -30.242 1.00 94.19 555 ILE A C 1
ATOM 4462 O O . ILE A 1 555 ? 28.632 -8.308 -29.557 1.00 94.19 555 ILE A O 1
ATOM 4466 N N . PHE A 1 556 ? 27.794 -10.301 -30.153 1.00 93.75 556 PHE A N 1
ATOM 4467 C CA . PHE A 1 556 ? 28.574 -11.054 -29.164 1.00 93.75 556 PHE A CA 1
ATOM 4468 C C . PHE A 1 556 ? 30.080 -11.050 -29.443 1.00 93.75 556 PHE A C 1
ATOM 4470 O O . PHE A 1 556 ? 30.867 -10.913 -28.507 1.00 93.75 556 PHE A O 1
ATOM 4477 N N . LYS A 1 557 ? 30.501 -11.093 -30.716 1.00 92.50 557 LYS A N 1
ATOM 4478 C CA . LYS A 1 557 ? 31.921 -10.942 -31.087 1.00 92.50 557 LYS A CA 1
ATOM 4479 C C . LYS A 1 557 ? 32.482 -9.584 -30.675 1.00 92.50 557 LYS A C 1
ATOM 4481 O O . LYS A 1 557 ? 33.635 -9.495 -30.256 1.00 92.50 557 LYS A O 1
ATOM 4486 N N . GLU A 1 558 ? 31.688 -8.524 -30.805 1.00 93.12 558 GLU A N 1
ATOM 4487 C CA . GLU A 1 558 ? 32.096 -7.178 -30.398 1.00 93.12 558 GLU A CA 1
ATOM 4488 C C . GLU A 1 558 ? 32.170 -7.051 -28.869 1.00 93.12 558 GLU A C 1
ATOM 4490 O O . GLU A 1 558 ? 33.164 -6.535 -28.352 1.00 93.12 558 GLU A O 1
ATOM 4495 N N . LEU A 1 559 ? 31.196 -7.599 -28.133 1.00 93.56 559 LEU A N 1
ATOM 4496 C CA . LEU A 1 559 ? 31.240 -7.668 -26.665 1.00 93.56 559 LEU A CA 1
ATOM 4497 C C . LEU A 1 559 ? 32.476 -8.433 -26.161 1.00 93.56 559 LEU A C 1
ATOM 4499 O O . LEU A 1 559 ? 33.181 -7.947 -25.272 1.00 93.56 559 LEU A O 1
ATOM 4503 N N . GLU A 1 560 ? 32.784 -9.591 -26.748 1.00 91.88 560 GLU A N 1
ATOM 4504 C CA . GLU A 1 560 ? 33.975 -10.378 -26.409 1.00 91.88 560 GLU A CA 1
ATOM 4505 C C . GLU A 1 560 ? 35.268 -9.601 -26.717 1.00 91.88 560 GLU A C 1
ATOM 4507 O O . GLU A 1 560 ? 36.165 -9.512 -25.871 1.00 91.88 560 GLU A O 1
ATOM 4512 N N . TYR A 1 561 ? 35.349 -8.959 -27.890 1.00 91.12 561 TYR A N 1
ATOM 4513 C CA . TYR A 1 561 ? 36.499 -8.145 -28.287 1.00 91.12 561 TYR A CA 1
ATOM 4514 C C . TYR A 1 561 ? 36.804 -7.042 -27.263 1.00 91.12 561 TYR A C 1
ATOM 4516 O O . TYR A 1 561 ? 37.929 -6.960 -26.758 1.00 91.12 561 TYR A O 1
ATOM 4524 N N . PHE A 1 562 ? 35.811 -6.229 -26.894 1.00 90.38 562 PHE A N 1
ATOM 4525 C CA . PHE A 1 562 ? 36.022 -5.149 -25.925 1.00 90.38 562 PHE A CA 1
ATOM 4526 C C . PHE A 1 562 ? 36.284 -5.667 -24.509 1.00 90.38 562 PHE A C 1
ATOM 4528 O O . PHE A 1 562 ? 37.082 -5.072 -23.785 1.00 90.38 562 PHE A O 1
ATOM 4535 N N . THR A 1 563 ? 35.714 -6.815 -24.140 1.00 88.25 563 THR A N 1
ATOM 4536 C CA . THR A 1 563 ? 36.024 -7.485 -22.871 1.00 88.25 563 THR A CA 1
ATOM 4537 C C . THR A 1 563 ? 37.514 -7.817 -22.771 1.00 88.25 563 THR A C 1
ATOM 4539 O O . THR A 1 563 ? 38.163 -7.468 -21.784 1.00 88.25 563 THR A O 1
ATOM 4542 N N . THR A 1 564 ? 38.107 -8.412 -23.814 1.00 86.44 564 THR A N 1
ATOM 4543 C CA . THR A 1 564 ? 39.553 -8.705 -23.812 1.00 86.44 564 THR A CA 1
ATOM 4544 C C . THR A 1 564 ? 40.406 -7.439 -23.729 1.00 86.44 564 THR A C 1
ATOM 4546 O O . THR A 1 564 ? 41.407 -7.430 -23.010 1.00 86.44 564 THR A O 1
ATOM 4549 N N . LYS A 1 565 ? 39.993 -6.351 -24.392 1.00 85.44 565 LYS A N 1
ATOM 4550 C CA . LYS A 1 565 ? 40.703 -5.064 -24.377 1.00 85.44 565 LYS A CA 1
ATOM 4551 C C . LYS A 1 565 ? 40.785 -4.474 -22.966 1.00 85.44 565 LYS A C 1
ATOM 4553 O O . LYS A 1 565 ? 41.866 -4.097 -22.527 1.00 85.44 565 LYS A O 1
ATOM 4558 N N . VAL A 1 566 ? 39.672 -4.447 -22.232 1.00 81.56 566 VAL A N 1
ATOM 4559 C CA . VAL A 1 566 ? 39.619 -3.826 -20.896 1.00 81.56 566 VAL A CA 1
ATOM 4560 C C . VAL A 1 566 ? 40.256 -4.710 -19.817 1.00 81.56 566 VAL A C 1
ATOM 4562 O O . VAL A 1 566 ? 40.863 -4.210 -18.870 1.00 81.56 566 VAL A O 1
ATOM 4565 N N . CYS A 1 567 ? 40.142 -6.034 -19.939 1.00 73.62 567 CYS A N 1
ATOM 4566 C CA . CYS A 1 567 ? 40.625 -6.960 -18.916 1.00 73.62 567 CYS A CA 1
ATOM 4567 C C . CYS A 1 567 ? 42.149 -7.213 -18.958 1.00 73.62 567 CYS A C 1
ATOM 4569 O O . CYS A 1 567 ? 42.717 -7.620 -17.943 1.00 73.62 567 CYS A O 1
ATOM 4571 N N . SER A 1 568 ? 42.824 -6.982 -20.093 1.00 63.88 568 SER A N 1
ATOM 4572 C CA . SER A 1 568 ? 44.220 -7.417 -20.311 1.00 63.88 568 SER A CA 1
ATOM 4573 C C . SER A 1 568 ? 45.301 -6.401 -19.902 1.00 63.88 568 SER A C 1
ATOM 4575 O O . SER A 1 568 ? 46.457 -6.787 -19.722 1.00 63.88 568 SER A O 1
ATOM 4577 N N . GLU A 1 569 ? 44.973 -5.115 -19.737 1.00 50.53 569 GLU A N 1
ATOM 4578 C CA . GLU A 1 569 ? 45.973 -4.035 -19.679 1.00 50.53 569 GLU A CA 1
ATOM 4579 C C . GLU A 1 569 ? 45.892 -3.191 -18.388 1.00 50.53 569 GLU A C 1
ATOM 4581 O O . GLU A 1 569 ? 45.492 -2.031 -18.405 1.00 50.53 569 GLU A O 1
ATOM 4586 N N . ARG A 1 570 ? 46.317 -3.736 -17.232 1.00 43.38 570 ARG A N 1
ATOM 4587 C CA . ARG A 1 570 ? 46.672 -2.889 -16.066 1.00 43.38 570 ARG A CA 1
ATOM 4588 C C . ARG A 1 570 ? 48.134 -2.416 -16.177 1.00 43.38 570 ARG A C 1
ATOM 4590 O O . ARG A 1 570 ? 49.005 -3.247 -16.449 1.00 43.38 570 ARG A O 1
ATOM 4597 N N . PRO A 1 571 ? 48.456 -1.127 -15.935 1.00 38.03 571 PRO A N 1
ATOM 4598 C CA . PRO A 1 571 ? 49.792 -0.596 -16.185 1.00 38.03 571 PRO A CA 1
ATOM 4599 C C . PRO A 1 571 ? 50.807 -1.154 -15.181 1.00 38.03 571 PRO A C 1
ATOM 4601 O O . PRO A 1 571 ? 50.654 -0.997 -13.968 1.00 38.03 571 PRO A O 1
ATOM 4604 N N . ASN A 1 572 ? 51.892 -1.755 -15.675 1.00 38.41 572 ASN A N 1
ATOM 4605 C CA . ASN A 1 572 ? 53.086 -1.972 -14.857 1.00 38.41 572 ASN A CA 1
ATOM 4606 C C . ASN A 1 572 ? 53.607 -0.605 -14.360 1.00 38.41 572 ASN A C 1
ATOM 4608 O O . ASN A 1 572 ? 53.707 0.320 -15.171 1.00 38.41 572 ASN A O 1
ATOM 4612 N N . PRO A 1 573 ? 53.980 -0.448 -13.073 1.00 43.31 573 PRO A N 1
ATOM 4613 C CA . PRO A 1 573 ? 54.540 0.808 -12.577 1.00 43.31 573 PRO A CA 1
ATOM 4614 C C . PRO A 1 573 ? 55.805 1.154 -13.381 1.00 43.31 573 PRO A C 1
ATOM 4616 O O . PRO A 1 573 ? 56.630 0.262 -13.617 1.00 43.31 573 PRO A O 1
ATOM 4619 N N . PRO A 1 574 ? 55.978 2.411 -13.832 1.00 43.38 574 PRO A N 1
ATOM 4620 C CA . PRO A 1 574 ? 57.006 2.751 -14.803 1.00 43.38 574 PRO A CA 1
ATOM 4621 C C . PRO A 1 574 ? 58.391 2.517 -14.197 1.00 43.38 574 PRO A C 1
ATOM 4623 O O . PRO A 1 574 ? 58.832 3.229 -13.293 1.00 43.38 574 PRO A O 1
ATOM 4626 N N . GLN A 1 575 ? 59.099 1.506 -14.705 1.00 43.38 575 GLN A N 1
ATOM 4627 C CA . GLN A 1 575 ? 60.523 1.360 -14.448 1.00 43.38 575 GLN A CA 1
ATOM 4628 C C . GLN A 1 575 ? 61.252 2.536 -15.098 1.00 43.38 575 GLN A C 1
ATOM 4630 O O . GLN A 1 575 ? 61.102 2.816 -16.286 1.00 43.38 575 GLN A O 1
ATOM 4635 N N . ALA A 1 576 ? 62.034 3.238 -14.284 1.00 36.28 576 ALA A N 1
ATOM 4636 C CA . ALA A 1 576 ? 62.818 4.390 -14.681 1.00 36.28 576 ALA A CA 1
ATOM 4637 C C . ALA A 1 576 ? 63.807 4.038 -15.807 1.00 36.28 576 ALA A C 1
ATOM 4639 O O . ALA A 1 576 ? 64.870 3.472 -15.561 1.00 36.28 576 ALA A O 1
ATOM 4640 N N . SER A 1 577 ? 63.499 4.444 -17.038 1.00 44.00 577 SER A N 1
ATOM 4641 C CA . SER A 1 577 ? 64.500 4.609 -18.091 1.00 44.00 577 SER A CA 1
ATOM 4642 C C . SER A 1 577 ? 64.260 5.916 -18.839 1.00 44.00 577 SER A C 1
ATOM 4644 O O . SER A 1 577 ? 63.234 6.114 -19.484 1.00 44.00 577 SER A O 1
ATOM 4646 N N . MET A 1 578 ? 65.230 6.819 -18.709 1.00 35.12 578 MET A N 1
ATOM 4647 C CA . MET A 1 578 ? 65.328 8.103 -19.396 1.00 35.12 578 MET A CA 1
ATOM 4648 C C . MET A 1 578 ? 65.222 7.953 -20.925 1.00 35.12 578 MET A C 1
ATOM 4650 O O . MET A 1 578 ? 66.029 7.238 -21.508 1.00 35.12 578 MET A O 1
ATOM 4654 N N . HIS A 1 579 ? 64.309 8.689 -21.576 1.00 37.66 579 HIS A N 1
ATOM 4655 C CA . HIS A 1 579 ? 64.605 9.702 -22.611 1.00 37.66 579 HIS A CA 1
ATOM 4656 C C . HIS A 1 579 ? 63.396 10.059 -23.509 1.00 37.66 579 HIS A C 1
ATOM 4658 O O . HIS A 1 579 ? 62.733 9.190 -24.057 1.00 37.66 579 HIS A O 1
ATOM 4664 N N . ARG A 1 580 ? 63.279 11.378 -23.759 1.00 39.03 580 ARG A N 1
ATOM 4665 C CA . ARG A 1 580 ? 62.469 12.153 -24.733 1.00 39.03 580 ARG A CA 1
ATOM 4666 C C . ARG A 1 580 ? 61.015 12.533 -24.374 1.00 39.03 580 ARG A C 1
ATOM 4668 O O . ARG A 1 580 ? 60.191 11.658 -24.160 1.00 39.03 580 ARG A O 1
ATOM 4675 N N . PRO A 1 581 ? 60.679 13.844 -24.410 1.00 38.16 581 PRO A N 1
ATOM 4676 C CA . PRO A 1 581 ? 59.310 14.331 -24.289 1.00 38.16 581 PRO A CA 1
ATOM 4677 C C . PRO A 1 581 ? 58.629 14.328 -25.668 1.00 38.16 581 PRO A C 1
ATOM 4679 O O . PRO A 1 581 ? 59.078 15.007 -26.591 1.00 38.16 581 PRO A O 1
ATOM 4682 N N . GLY A 1 582 ? 57.543 13.574 -25.816 1.00 36.19 582 GLY A N 1
ATOM 4683 C CA . GLY A 1 582 ? 56.684 13.593 -26.999 1.00 36.19 582 GLY A CA 1
ATOM 4684 C C . GLY A 1 582 ? 55.308 13.034 -26.649 1.00 36.19 582 GLY A C 1
ATOM 4685 O O . GLY A 1 582 ? 55.259 11.903 -26.196 1.00 36.19 582 GLY A O 1
ATOM 4686 N N . ARG A 1 583 ? 54.269 13.874 -26.823 1.00 35.94 583 ARG A N 1
ATOM 4687 C CA . ARG A 1 583 ? 52.800 13.690 -26.680 1.00 35.94 583 ARG A CA 1
ATOM 4688 C C . ARG A 1 583 ? 52.297 12.685 -25.616 1.00 35.94 583 ARG A C 1
ATOM 4690 O O . ARG A 1 583 ? 52.617 11.509 -25.727 1.00 35.94 583 ARG A O 1
ATOM 4697 N N . PRO A 1 584 ? 51.439 13.099 -24.657 1.00 37.62 584 PRO A N 1
ATOM 4698 C CA . PRO A 1 584 ? 50.780 12.145 -23.765 1.00 37.62 584 PRO A CA 1
ATOM 4699 C C . PRO A 1 584 ? 49.953 11.174 -24.622 1.00 37.62 584 PRO A C 1
ATOM 4701 O O . PRO A 1 584 ? 49.032 11.592 -25.321 1.00 37.62 584 PRO A O 1
ATOM 4704 N N . GLY A 1 585 ? 50.382 9.911 -24.665 1.00 36.12 585 GLY A N 1
ATOM 4705 C CA . GLY A 1 585 ? 49.652 8.828 -25.313 1.00 36.12 585 GLY A CA 1
ATOM 4706 C C . GLY A 1 585 ? 48.414 8.500 -24.491 1.00 36.12 585 GLY A C 1
ATOM 4707 O O . GLY A 1 585 ? 48.488 8.521 -23.265 1.00 36.12 585 GLY A O 1
ATOM 4708 N N . ALA A 1 586 ? 47.301 8.257 -25.183 1.00 41.44 586 ALA A N 1
ATOM 4709 C CA . ALA A 1 586 ? 46.042 7.816 -24.598 1.00 41.44 586 ALA A CA 1
ATOM 4710 C C . ALA A 1 586 ? 46.279 6.616 -23.671 1.00 41.44 586 ALA A C 1
ATOM 4712 O O . ALA A 1 586 ? 47.020 5.698 -24.037 1.00 41.44 586 ALA A O 1
ATOM 4713 N N . ASP A 1 587 ? 45.686 6.657 -22.477 1.00 44.09 587 ASP A N 1
ATOM 4714 C CA . ASP A 1 587 ? 45.729 5.543 -21.538 1.00 44.09 587 ASP A CA 1
ATOM 4715 C C . ASP A 1 587 ? 45.179 4.282 -22.239 1.00 44.09 587 ASP A C 1
ATOM 4717 O O . ASP A 1 587 ? 44.049 4.308 -22.730 1.00 44.09 587 ASP A O 1
ATOM 4721 N N . PRO A 1 588 ? 45.952 3.179 -22.327 1.00 54.38 588 PRO A N 1
ATOM 4722 C CA . PRO A 1 588 ? 45.569 1.993 -23.105 1.00 54.38 588 PRO A CA 1
ATOM 4723 C C . PRO A 1 588 ? 44.254 1.334 -22.656 1.00 54.38 588 PRO A C 1
ATOM 4725 O O . PRO A 1 588 ? 43.603 0.637 -23.432 1.00 54.38 588 PRO A O 1
ATOM 4728 N N . ALA A 1 589 ? 43.840 1.595 -21.413 1.00 58.16 589 ALA A N 1
ATOM 4729 C CA . ALA A 1 589 ? 42.637 1.039 -20.811 1.00 58.16 589 ALA A CA 1
ATOM 4730 C C . ALA A 1 589 ? 41.334 1.778 -21.182 1.00 58.16 589 ALA A C 1
ATOM 4732 O O . ALA A 1 589 ? 40.265 1.321 -20.781 1.00 58.16 589 ALA A O 1
ATOM 4733 N N . GLU A 1 590 ? 41.379 2.893 -21.922 1.00 67.44 590 GLU A N 1
ATOM 4734 C CA . GLU A 1 590 ? 40.162 3.642 -22.262 1.00 67.44 590 GLU A CA 1
ATOM 4735 C C . GLU A 1 590 ? 39.487 3.146 -23.556 1.00 67.44 590 GLU A C 1
ATOM 4737 O O . GLU A 1 590 ? 40.109 2.970 -24.611 1.00 67.44 590 GLU A O 1
ATOM 4742 N N . ILE A 1 591 ? 38.173 2.912 -23.473 1.00 81.69 591 ILE A N 1
ATOM 4743 C CA . ILE A 1 591 ? 37.305 2.633 -24.624 1.00 81.69 591 ILE A CA 1
ATOM 4744 C C . ILE A 1 591 ? 36.938 3.967 -25.292 1.00 81.69 591 ILE A C 1
ATOM 4746 O O . ILE A 1 591 ? 36.638 4.945 -24.615 1.00 81.69 591 ILE A O 1
ATOM 4750 N N . GLU A 1 592 ? 36.927 4.003 -26.625 1.00 85.62 592 GLU A N 1
ATOM 4751 C CA . GLU A 1 592 ? 36.481 5.178 -27.382 1.00 85.62 592 GLU A CA 1
ATOM 4752 C C . GLU A 1 592 ? 34.996 5.484 -27.105 1.00 85.62 592 GLU A C 1
ATOM 4754 O O . GLU A 1 592 ? 34.200 4.551 -27.010 1.00 85.62 592 GLU A O 1
ATOM 4759 N N . PRO A 1 593 ? 34.575 6.759 -27.030 1.00 87.31 593 PRO A N 1
ATOM 4760 C CA . PRO A 1 593 ? 33.213 7.118 -26.625 1.00 87.31 593 PRO A CA 1
ATOM 4761 C C . PRO A 1 593 ? 32.130 6.526 -27.538 1.00 87.31 593 PRO A C 1
ATOM 4763 O O . PRO A 1 593 ? 31.143 5.993 -27.040 1.00 87.31 593 PRO A O 1
ATOM 4766 N N . GLU A 1 594 ? 32.328 6.540 -28.861 1.00 89.12 594 GLU A N 1
ATOM 4767 C CA . GLU A 1 594 ? 31.391 5.920 -29.813 1.00 89.12 594 GLU A CA 1
ATOM 4768 C C . GLU A 1 594 ? 31.334 4.392 -29.653 1.00 89.12 594 GLU A C 1
ATOM 4770 O O . GLU A 1 594 ? 30.269 3.794 -29.782 1.00 89.12 594 GLU A O 1
ATOM 4775 N N . SER A 1 595 ? 32.466 3.755 -29.332 1.00 91.75 595 SER A N 1
ATOM 4776 C CA . SER A 1 595 ? 32.506 2.316 -29.055 1.00 91.75 595 SER A CA 1
ATOM 4777 C C . SER A 1 595 ? 31.776 1.987 -27.754 1.00 91.75 595 SER A C 1
ATOM 4779 O O . SER A 1 595 ? 31.000 1.041 -27.716 1.00 91.75 595 SER A O 1
ATOM 4781 N N . ALA A 1 596 ? 31.982 2.775 -26.694 1.00 92.06 596 ALA A N 1
ATOM 4782 C CA . ALA A 1 596 ? 31.270 2.604 -25.431 1.00 92.06 596 ALA A CA 1
ATOM 4783 C C . ALA A 1 596 ? 29.754 2.758 -25.625 1.00 92.06 596 ALA A C 1
ATOM 4785 O O . ALA A 1 596 ? 28.997 1.902 -25.173 1.00 92.06 596 ALA A O 1
ATOM 4786 N N . LEU A 1 597 ? 29.326 3.779 -26.372 1.00 92.94 597 LEU A N 1
ATOM 4787 C CA . LEU A 1 597 ? 27.923 4.000 -26.719 1.00 92.94 597 LEU A CA 1
ATOM 4788 C C . LEU A 1 597 ? 27.326 2.829 -27.512 1.00 92.94 597 LEU A C 1
ATOM 4790 O O . LEU A 1 597 ? 26.212 2.400 -27.219 1.00 92.94 597 LEU A O 1
ATOM 4794 N N . MET A 1 598 ? 28.057 2.291 -28.490 1.00 94.69 598 MET A N 1
ATOM 4795 C CA . MET A 1 598 ? 27.614 1.124 -29.256 1.00 94.69 598 MET A CA 1
ATOM 4796 C C . MET A 1 598 ? 27.374 -0.083 -28.341 1.00 94.69 598 MET A C 1
ATOM 4798 O O . MET A 1 598 ? 26.333 -0.732 -28.439 1.00 94.69 598 MET A O 1
ATOM 4802 N N . LEU A 1 599 ? 28.292 -0.349 -27.404 1.00 95.50 599 LEU A N 1
ATOM 4803 C CA . LEU A 1 599 ? 28.129 -1.423 -26.419 1.00 95.50 599 LEU A CA 1
ATOM 4804 C C . LEU A 1 599 ? 26.925 -1.181 -25.501 1.00 95.50 599 LEU A C 1
ATOM 4806 O O . LEU A 1 599 ? 26.184 -2.116 -25.208 1.00 95.50 599 LEU A O 1
ATOM 4810 N N . GLU A 1 600 ? 26.695 0.062 -25.074 1.00 96.69 600 GLU A N 1
ATOM 4811 C CA . GLU A 1 600 ? 25.497 0.428 -24.312 1.00 96.69 600 GLU A CA 1
ATOM 4812 C C . GLU A 1 600 ? 24.220 0.159 -25.120 1.00 96.69 600 GLU A C 1
ATOM 4814 O O . GLU A 1 600 ? 23.289 -0.441 -24.587 1.00 96.69 600 GLU A O 1
ATOM 4819 N N . CYS A 1 601 ? 24.177 0.536 -26.403 1.00 96.31 601 CYS A N 1
ATOM 4820 C CA . CYS A 1 601 ? 23.025 0.291 -27.277 1.00 96.31 601 CYS A CA 1
ATOM 4821 C C . CYS A 1 601 ? 22.762 -1.209 -27.469 1.00 96.31 601 CYS A C 1
ATOM 4823 O O . CYS A 1 601 ? 21.611 -1.638 -27.404 1.00 96.31 601 CYS A O 1
ATOM 4825 N N . TYR A 1 602 ? 23.810 -2.022 -27.632 1.00 97.31 602 TYR A N 1
ATOM 4826 C CA . TYR A 1 602 ? 23.673 -3.478 -27.689 1.00 97.31 602 TYR A CA 1
ATOM 4827 C C . TYR A 1 602 ? 23.112 -4.061 -26.399 1.00 97.31 602 TYR A C 1
ATOM 4829 O O . TYR A 1 602 ? 22.165 -4.840 -26.447 1.00 97.31 602 TYR A O 1
ATOM 4837 N N . LEU A 1 603 ? 23.665 -3.687 -25.244 1.00 97.94 603 LEU A N 1
ATOM 4838 C CA . LEU A 1 603 ? 23.192 -4.196 -23.958 1.00 97.94 603 LEU A CA 1
ATOM 4839 C C . LEU A 1 603 ? 21.755 -3.742 -23.673 1.00 97.94 603 LEU A C 1
ATOM 4841 O O . LEU A 1 603 ? 20.954 -4.530 -23.179 1.00 97.94 603 LEU A O 1
ATOM 4845 N N . ARG A 1 604 ? 21.389 -2.510 -24.042 1.00 97.50 604 ARG A N 1
ATOM 4846 C CA . ARG A 1 604 ? 20.012 -2.010 -23.918 1.00 97.50 604 ARG A CA 1
ATOM 4847 C C . ARG A 1 604 ? 19.043 -2.755 -24.841 1.00 97.50 604 ARG A C 1
ATOM 4849 O O . ARG A 1 604 ? 17.946 -3.089 -24.401 1.00 97.50 604 ARG A O 1
ATOM 4856 N N . LEU A 1 605 ? 19.453 -3.083 -26.068 1.00 97.62 605 LEU A N 1
ATOM 4857 C CA . LEU A 1 605 ? 18.668 -3.924 -26.977 1.00 97.62 605 LEU A CA 1
ATOM 4858 C C . LEU A 1 605 ? 18.509 -5.353 -26.433 1.00 97.62 605 LEU A C 1
ATOM 4860 O O . LEU A 1 605 ? 17.395 -5.864 -26.395 1.00 97.62 605 LEU A O 1
ATOM 4864 N N . ILE A 1 606 ? 19.592 -5.976 -25.950 1.00 98.00 606 ILE A N 1
ATOM 4865 C CA . ILE A 1 606 ? 19.555 -7.302 -25.305 1.00 98.00 606 ILE A CA 1
ATOM 4866 C C . ILE A 1 606 ? 18.571 -7.297 -24.137 1.00 98.00 606 ILE A C 1
ATOM 4868 O O . ILE A 1 606 ? 17.734 -8.192 -24.044 1.00 98.00 606 ILE A O 1
ATOM 4872 N N . ALA A 1 607 ? 18.664 -6.290 -23.263 1.00 97.62 607 ALA A N 1
ATOM 4873 C CA . ALA A 1 607 ? 17.783 -6.169 -22.113 1.00 97.62 607 ALA A CA 1
ATOM 4874 C C . ALA A 1 607 ? 16.318 -6.074 -22.554 1.00 97.62 607 ALA A C 1
ATOM 4876 O O . ALA A 1 607 ? 15.507 -6.858 -22.077 1.00 97.62 607 ALA A O 1
ATOM 4877 N N . LYS A 1 608 ? 15.998 -5.188 -23.506 1.00 97.25 608 LYS A N 1
ATOM 4878 C CA . LYS A 1 608 ? 14.624 -4.995 -23.988 1.00 97.25 608 LYS A CA 1
ATOM 4879 C C . LYS A 1 608 ? 14.044 -6.266 -24.611 1.00 97.25 608 LYS A C 1
ATOM 4881 O O . LYS A 1 608 ? 12.957 -6.691 -24.243 1.00 97.25 608 LYS A O 1
ATOM 4886 N N . LEU A 1 609 ? 14.785 -6.930 -25.495 1.00 97.75 609 LEU A N 1
ATOM 4887 C CA . LEU A 1 609 ? 14.298 -8.162 -26.120 1.00 97.75 609 LEU A CA 1
ATOM 4888 C C . LEU A 1 609 ? 14.127 -9.294 -25.098 1.00 97.75 609 LEU A C 1
ATOM 4890 O O . LEU A 1 609 ? 13.145 -10.026 -25.167 1.00 97.75 609 LEU A O 1
ATOM 4894 N N . ALA A 1 610 ? 15.038 -9.423 -24.128 1.00 97.31 610 ALA A N 1
ATOM 4895 C CA . ALA A 1 610 ? 14.927 -10.428 -23.072 1.00 97.31 610 ALA A CA 1
ATOM 4896 C C . ALA A 1 610 ? 13.771 -10.147 -22.094 1.00 97.31 610 ALA A C 1
ATOM 4898 O O . ALA A 1 610 ? 13.177 -11.093 -21.574 1.00 97.31 610 ALA A O 1
ATOM 4899 N N . THR A 1 611 ? 13.425 -8.878 -21.840 1.00 96.25 611 THR A N 1
ATOM 4900 C CA . THR A 1 611 ? 12.262 -8.553 -21.005 1.00 96.25 611 THR A CA 1
ATOM 4901 C C . THR A 1 611 ? 10.949 -8.818 -21.719 1.00 96.25 611 THR A C 1
ATOM 4903 O O . THR A 1 611 ? 10.057 -9.394 -21.102 1.00 96.25 611 THR A O 1
ATOM 4906 N N . GLU A 1 612 ? 10.831 -8.472 -22.998 1.00 96.75 612 GLU A N 1
ATOM 4907 C CA . GLU A 1 612 ? 9.550 -8.561 -23.713 1.00 96.75 612 GLU A CA 1
ATOM 4908 C C . GLU A 1 612 ? 9.295 -9.947 -24.332 1.00 96.75 612 GLU A C 1
ATOM 4910 O O . GLU A 1 612 ? 8.161 -10.416 -24.322 1.00 96.75 612 GLU A O 1
ATOM 4915 N N . SER A 1 613 ? 10.334 -10.662 -24.788 1.00 96.88 613 SER A N 1
ATOM 4916 C CA . SER A 1 613 ? 10.203 -11.996 -25.398 1.00 96.88 613 SER A CA 1
ATOM 4917 C C . SER A 1 613 ? 10.817 -13.098 -24.532 1.00 96.88 613 SER A C 1
ATOM 4919 O O . SER A 1 613 ? 12.015 -13.117 -24.232 1.00 96.88 613 SER A O 1
ATOM 4921 N N . GLU A 1 614 ? 9.999 -14.086 -24.161 1.00 95.25 614 GLU A N 1
ATOM 4922 C CA . GLU A 1 614 ? 10.468 -15.280 -23.447 1.00 95.25 614 GLU A CA 1
ATOM 4923 C C . GLU A 1 614 ? 11.362 -16.167 -24.327 1.00 95.25 614 GLU A C 1
ATOM 4925 O O . GLU A 1 614 ? 12.320 -16.765 -23.830 1.00 95.25 614 GLU A O 1
ATOM 4930 N N . ILE A 1 615 ? 11.095 -16.210 -25.638 1.00 95.88 615 ILE A N 1
ATOM 4931 C CA . ILE A 1 615 ? 11.927 -16.928 -26.613 1.00 95.88 615 ILE A CA 1
ATOM 4932 C C . ILE A 1 615 ? 13.326 -16.312 -26.638 1.00 95.88 615 ILE A C 1
ATOM 4934 O O . ILE A 1 615 ? 14.319 -17.034 -26.504 1.00 95.88 615 ILE A O 1
ATOM 4938 N N . ALA A 1 616 ? 13.406 -14.981 -26.737 1.00 96.44 616 ALA A N 1
ATOM 4939 C CA . ALA A 1 616 ? 14.674 -14.268 -26.701 1.00 96.44 616 ALA A CA 1
ATOM 4940 C C . ALA A 1 616 ? 15.409 -14.504 -25.375 1.00 96.44 616 ALA A C 1
ATOM 4942 O O . ALA A 1 616 ? 16.586 -14.857 -25.395 1.00 96.44 616 ALA A O 1
ATOM 4943 N N . ARG A 1 617 ? 14.723 -14.384 -24.228 1.00 97.31 617 ARG A N 1
ATOM 4944 C CA . ARG A 1 617 ? 15.312 -14.605 -22.896 1.00 97.31 617 ARG A CA 1
ATOM 4945 C C . ARG A 1 617 ? 15.949 -15.987 -22.775 1.00 97.31 617 ARG A C 1
ATOM 4947 O O . ARG A 1 617 ? 17.133 -16.084 -22.449 1.00 97.31 617 ARG A O 1
ATOM 4954 N N . LYS A 1 618 ? 15.184 -17.044 -23.079 1.00 95.94 618 LYS A N 1
ATOM 4955 C CA . LYS A 1 618 ? 15.671 -18.427 -23.021 1.00 95.94 618 LYS A CA 1
ATOM 4956 C C . LYS A 1 618 ? 16.840 -18.636 -23.969 1.00 95.94 618 LYS A C 1
ATOM 4958 O O . LYS A 1 618 ? 17.845 -19.206 -23.572 1.00 95.94 618 LYS A O 1
ATOM 4963 N N . ARG A 1 619 ? 16.767 -18.133 -25.200 1.00 94.88 619 ARG A N 1
ATOM 4964 C CA . ARG A 1 619 ? 17.882 -18.270 -26.139 1.00 94.88 619 ARG A CA 1
ATOM 4965 C C . ARG A 1 619 ? 19.146 -17.573 -25.626 1.00 94.88 619 ARG A C 1
ATOM 4967 O O . ARG A 1 619 ? 20.212 -18.171 -25.614 1.00 94.88 619 ARG A O 1
ATOM 4974 N N . LEU A 1 620 ? 19.027 -16.331 -25.168 1.00 96.00 620 LEU A N 1
ATOM 4975 C CA . LEU A 1 620 ? 20.159 -15.506 -24.743 1.00 96.00 620 LEU A CA 1
ATOM 4976 C C . LEU A 1 620 ? 20.836 -16.010 -23.457 1.00 96.00 620 LEU A C 1
ATOM 4978 O O . LEU A 1 620 ? 22.041 -15.820 -23.305 1.00 96.00 620 LEU A O 1
ATOM 4982 N N . ILE A 1 621 ? 20.094 -16.640 -22.536 1.00 95.00 621 ILE A N 1
ATOM 4983 C CA . ILE A 1 621 ? 20.651 -17.132 -21.264 1.00 95.00 621 ILE A CA 1
ATOM 4984 C C . ILE A 1 621 ? 21.424 -18.453 -21.407 1.00 95.00 621 ILE A C 1
ATOM 4986 O O . ILE A 1 621 ? 22.374 -18.663 -20.656 1.00 95.00 621 ILE A O 1
ATOM 4990 N N . MET A 1 622 ? 21.032 -19.333 -22.341 1.00 91.00 622 MET A N 1
ATOM 4991 C CA . MET A 1 622 ? 21.529 -20.720 -22.418 1.00 91.00 622 MET A CA 1
ATOM 4992 C C . MET A 1 622 ? 22.269 -21.079 -23.722 1.00 91.00 622 MET A C 1
ATOM 4994 O O . MET A 1 622 ? 22.611 -22.243 -23.917 1.00 91.00 622 MET A O 1
ATOM 4998 N N . ASP A 1 623 ? 22.494 -20.126 -24.633 1.00 90.81 623 ASP A N 1
ATOM 4999 C CA . ASP A 1 623 ? 23.241 -20.370 -25.876 1.00 90.81 623 ASP A CA 1
ATOM 5000 C C . ASP A 1 623 ? 24.758 -20.209 -25.664 1.00 90.81 623 ASP A C 1
ATOM 5002 O O . ASP A 1 623 ? 25.264 -19.126 -25.355 1.00 90.81 623 ASP A O 1
ATOM 5006 N N . GLU A 1 624 ? 25.482 -21.311 -25.855 1.00 90.06 624 GLU A N 1
ATOM 5007 C CA . GLU A 1 624 ? 26.937 -21.407 -25.699 1.00 90.06 624 GLU A CA 1
ATOM 5008 C C . GLU A 1 624 ? 27.716 -20.637 -26.779 1.00 90.06 624 GLU A C 1
ATOM 5010 O O . GLU A 1 624 ? 28.824 -20.172 -26.511 1.00 90.06 624 GLU A O 1
ATOM 5015 N N . ASP A 1 625 ? 27.159 -20.465 -27.985 1.00 89.31 625 ASP A N 1
ATOM 5016 C CA . ASP A 1 625 ? 27.804 -19.682 -29.050 1.00 89.31 625 ASP A CA 1
ATOM 5017 C C . ASP A 1 625 ? 27.769 -18.182 -28.724 1.00 89.31 625 ASP A C 1
ATOM 5019 O O . ASP A 1 625 ? 28.641 -17.420 -29.149 1.00 89.31 625 ASP A O 1
ATOM 5023 N N . PHE A 1 626 ? 26.753 -17.749 -27.973 1.00 92.62 626 PHE A N 1
ATOM 5024 C CA . PHE A 1 626 ? 26.614 -16.367 -27.519 1.00 92.62 626 PHE A CA 1
ATOM 5025 C C . PHE A 1 626 ? 27.382 -16.121 -26.221 1.00 92.62 626 PHE A C 1
ATOM 5027 O O . PHE A 1 626 ? 28.003 -15.069 -26.066 1.00 92.62 626 PHE A O 1
ATOM 5034 N N . ASN A 1 627 ? 27.323 -17.081 -25.290 1.00 92.12 627 ASN A N 1
ATOM 5035 C CA . ASN A 1 627 ? 27.969 -17.046 -23.977 1.00 92.12 627 ASN A CA 1
ATOM 5036 C C . ASN A 1 627 ? 27.794 -15.689 -23.255 1.00 92.12 627 ASN A C 1
ATOM 5038 O O . ASN A 1 627 ? 28.746 -15.087 -22.739 1.00 92.12 627 ASN A O 1
ATOM 5042 N N . LEU A 1 628 ? 26.558 -15.173 -23.269 1.00 93.94 628 LEU A N 1
ATOM 5043 C CA . LEU A 1 628 ? 26.229 -13.812 -22.840 1.00 93.94 628 LEU A CA 1
ATOM 5044 C C . LEU A 1 628 ? 26.644 -13.554 -21.386 1.00 93.94 628 LEU A C 1
ATOM 5046 O O . LEU A 1 628 ? 27.362 -12.590 -21.120 1.00 93.94 628 LEU A O 1
ATOM 5050 N N . VAL A 1 629 ? 26.201 -14.410 -20.457 1.00 93.75 629 VAL A N 1
ATOM 5051 C CA . VAL A 1 629 ? 26.336 -14.202 -19.002 1.00 93.75 629 VAL A CA 1
ATOM 5052 C C . VAL A 1 629 ? 27.805 -14.093 -18.582 1.00 93.75 629 VAL A C 1
ATOM 5054 O O . VAL A 1 629 ? 28.184 -13.147 -17.893 1.00 93.75 629 VAL A O 1
ATOM 5057 N N . ASP A 1 630 ? 28.652 -15.017 -19.036 1.00 92.00 630 ASP A N 1
ATOM 5058 C CA . ASP A 1 630 ? 30.085 -15.020 -18.725 1.00 92.00 630 ASP A CA 1
ATOM 5059 C C . ASP A 1 630 ? 30.802 -13.806 -19.339 1.00 92.00 630 ASP A C 1
ATOM 5061 O O . ASP A 1 630 ? 31.610 -13.151 -18.674 1.00 92.00 630 ASP A O 1
ATOM 5065 N N . THR A 1 631 ? 30.467 -13.450 -20.583 1.00 92.88 631 THR A N 1
ATOM 5066 C CA . THR A 1 631 ? 31.094 -12.326 -21.297 1.00 92.88 631 THR A CA 1
ATOM 5067 C C . THR A 1 631 ? 30.801 -10.985 -20.625 1.00 92.88 631 THR A C 1
ATOM 5069 O O . THR A 1 631 ? 31.720 -10.205 -20.366 1.00 92.88 631 THR A O 1
ATOM 5072 N N . ILE A 1 632 ? 29.541 -10.707 -20.279 1.00 94.94 632 ILE A N 1
ATOM 5073 C CA . ILE A 1 632 ? 29.181 -9.425 -19.653 1.00 94.94 632 ILE A CA 1
ATOM 5074 C C . ILE A 1 632 ? 29.668 -9.336 -18.203 1.00 94.94 632 ILE A C 1
ATOM 5076 O O . ILE A 1 632 ? 30.056 -8.259 -17.748 1.00 94.94 632 ILE A O 1
ATOM 5080 N N . LEU A 1 633 ? 29.729 -10.455 -17.474 1.00 93.00 633 LEU A N 1
ATOM 5081 C CA . LEU A 1 633 ? 30.294 -10.464 -16.126 1.00 93.00 633 LEU A CA 1
ATOM 5082 C C . LEU A 1 633 ? 31.810 -10.210 -16.152 1.00 93.00 633 LEU A C 1
ATOM 5084 O O . LEU A 1 633 ? 32.285 -9.385 -15.368 1.00 93.00 633 LEU A O 1
ATOM 5088 N N . LYS A 1 634 ? 32.551 -10.784 -17.114 1.00 90.56 634 LYS A N 1
ATOM 5089 C CA . LYS A 1 634 ? 33.962 -10.432 -17.386 1.00 90.56 634 LYS A CA 1
ATOM 5090 C C . LYS A 1 634 ? 34.130 -8.941 -17.651 1.00 90.56 634 LYS A C 1
ATOM 5092 O O . LYS A 1 634 ? 34.983 -8.300 -17.033 1.00 90.56 634 LYS A O 1
ATOM 5097 N N . LEU A 1 635 ? 33.295 -8.385 -18.530 1.00 91.25 635 LEU A N 1
ATOM 5098 C CA . LEU A 1 635 ? 33.335 -6.968 -18.884 1.00 91.25 635 LEU A CA 1
ATOM 5099 C C . LEU A 1 635 ? 33.146 -6.071 -17.649 1.00 91.25 635 LEU A C 1
ATOM 5101 O O . LEU A 1 635 ? 33.850 -5.073 -17.504 1.00 91.25 635 LEU A O 1
ATOM 5105 N N . SER A 1 636 ? 32.263 -6.460 -16.721 1.00 91.00 636 SER A N 1
ATOM 5106 C CA . SER A 1 636 ? 31.957 -5.687 -15.508 1.00 91.00 636 SER A CA 1
ATOM 5107 C C . SER A 1 636 ? 33.134 -5.535 -14.529 1.00 91.00 636 SER A C 1
ATOM 5109 O O . SER A 1 636 ? 33.202 -4.524 -13.822 1.00 91.00 636 SER A O 1
ATOM 5111 N N . VAL A 1 637 ? 34.069 -6.499 -14.516 1.00 86.12 637 VAL A N 1
ATOM 5112 C CA . VAL A 1 637 ? 35.298 -6.486 -13.693 1.00 86.12 637 VAL A CA 1
ATOM 5113 C C . VAL A 1 637 ? 36.334 -5.500 -14.239 1.00 86.12 637 VAL A C 1
ATOM 5115 O O . VAL A 1 637 ? 37.184 -4.995 -13.498 1.00 86.12 637 VAL A O 1
ATOM 5118 N N . GLY A 1 638 ? 36.272 -5.227 -15.542 1.00 81.44 638 GLY A N 1
ATOM 5119 C CA . GLY A 1 638 ? 37.114 -4.251 -16.210 1.00 81.44 638 GLY A CA 1
ATOM 5120 C C . GLY A 1 638 ? 36.895 -2.814 -15.721 1.00 81.44 638 GLY A C 1
ATOM 5121 O O . GLY A 1 638 ? 35.883 -2.469 -15.102 1.00 81.44 638 GLY A O 1
ATOM 5122 N N . VAL A 1 639 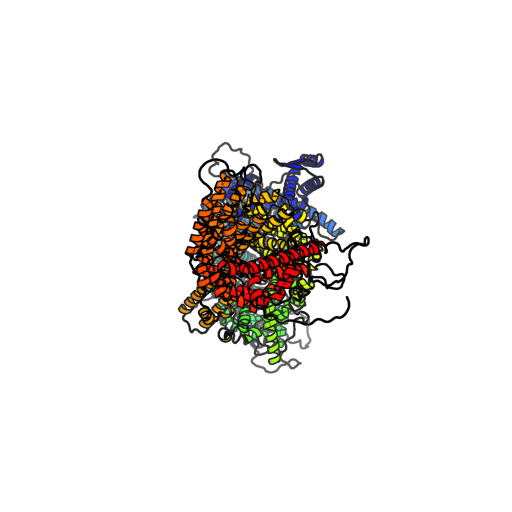? 37.857 -1.943 -16.035 1.00 86.19 639 VAL A N 1
ATOM 5123 C CA . VAL A 1 639 ? 37.712 -0.492 -15.851 1.00 86.19 639 VAL A CA 1
ATOM 5124 C C . VAL A 1 639 ? 36.863 0.050 -17.001 1.00 86.19 639 VAL A C 1
ATOM 5126 O O . VAL A 1 639 ? 37.381 0.471 -18.029 1.00 86.19 639 VAL A O 1
ATOM 5129 N N . ILE A 1 640 ? 35.546 -0.028 -16.838 1.00 90.31 640 ILE A N 1
ATOM 5130 C CA . ILE A 1 640 ? 34.549 0.466 -17.793 1.00 90.31 640 ILE A CA 1
ATOM 5131 C C . ILE A 1 640 ? 33.801 1.686 -17.233 1.00 90.31 640 ILE A C 1
ATOM 5133 O O . ILE A 1 640 ? 33.774 1.873 -16.011 1.00 90.31 640 ILE A O 1
ATOM 5137 N N . PRO A 1 641 ? 33.149 2.497 -18.087 1.00 92.12 641 PRO A N 1
ATOM 5138 C CA . PRO A 1 641 ? 32.253 3.557 -17.633 1.00 92.12 641 PRO A CA 1
ATOM 5139 C C . PRO A 1 641 ? 31.130 3.018 -16.735 1.00 92.12 641 PRO A C 1
ATOM 5141 O O . PRO A 1 641 ? 30.610 1.923 -16.964 1.00 92.12 641 PRO A O 1
ATOM 5144 N N . HIS A 1 642 ? 30.703 3.807 -15.741 1.00 93.81 642 HIS A N 1
ATOM 5145 C CA . HIS A 1 642 ? 29.637 3.400 -14.812 1.00 93.81 642 HIS A CA 1
ATOM 5146 C C . HIS A 1 642 ? 28.322 3.064 -15.532 1.00 93.81 642 HIS A C 1
ATOM 5148 O O . HIS A 1 642 ? 27.643 2.119 -15.138 1.00 93.81 642 HIS A O 1
ATOM 5154 N N . ARG A 1 643 ? 27.994 3.798 -16.604 1.00 94.19 643 ARG A N 1
ATOM 5155 C CA . ARG A 1 643 ? 26.813 3.557 -17.443 1.00 94.19 643 ARG A CA 1
ATOM 5156 C C . ARG A 1 643 ? 26.854 2.213 -18.150 1.00 94.19 643 ARG A C 1
ATOM 5158 O O . ARG A 1 643 ? 25.887 1.456 -18.103 1.00 94.19 643 ARG A O 1
ATOM 5165 N N . LEU A 1 644 ? 27.997 1.884 -18.747 1.00 95.12 644 LEU A N 1
ATOM 5166 C CA . LEU A 1 644 ? 28.195 0.593 -19.392 1.00 95.12 644 LEU A CA 1
ATOM 5167 C C . LEU A 1 644 ? 28.048 -0.547 -18.375 1.00 95.12 644 LEU A C 1
ATOM 5169 O O . LEU A 1 644 ? 27.373 -1.538 -18.649 1.00 95.12 644 LEU A O 1
ATOM 5173 N N . ARG A 1 645 ? 28.592 -0.375 -17.161 1.00 95.50 645 ARG A N 1
ATOM 5174 C CA . ARG A 1 645 ? 28.400 -1.340 -16.069 1.00 95.50 645 ARG A CA 1
ATOM 5175 C C . ARG A 1 645 ? 26.936 -1.454 -15.637 1.00 95.50 645 ARG A C 1
ATOM 5177 O O . ARG A 1 645 ? 26.461 -2.560 -15.396 1.00 95.50 645 ARG A O 1
ATOM 5184 N N . ALA A 1 646 ? 26.209 -0.341 -15.581 1.00 96.50 646 ALA A N 1
ATOM 5185 C CA . ALA A 1 646 ? 24.779 -0.345 -15.297 1.00 96.50 646 ALA A CA 1
ATOM 5186 C C . ALA A 1 646 ? 23.990 -1.126 -16.363 1.00 96.50 646 ALA A C 1
ATOM 5188 O O . ALA A 1 646 ? 23.163 -1.963 -16.008 1.00 96.50 646 ALA A O 1
ATOM 5189 N N . CYS A 1 647 ? 24.300 -0.940 -17.652 1.00 97.19 647 CYS A N 1
ATOM 5190 C CA . CYS A 1 647 ? 23.675 -1.689 -18.749 1.00 97.19 647 CYS A CA 1
ATOM 5191 C C . CYS A 1 647 ? 23.882 -3.206 -18.604 1.00 97.19 647 CYS A C 1
ATOM 5193 O O . CYS A 1 647 ? 22.946 -3.972 -18.819 1.00 97.19 647 CYS A O 1
ATOM 5195 N N . ILE A 1 648 ? 25.068 -3.648 -18.166 1.00 97.38 648 ILE A N 1
ATOM 5196 C CA . ILE A 1 648 ? 25.339 -5.066 -17.866 1.00 97.38 648 ILE A CA 1
ATOM 5197 C C . ILE A 1 648 ? 24.388 -5.586 -16.781 1.00 97.38 648 ILE A C 1
ATOM 5199 O O . ILE A 1 648 ? 23.786 -6.648 -16.937 1.00 97.38 648 ILE A O 1
ATOM 5203 N N . PHE A 1 649 ? 24.219 -4.841 -15.686 1.00 97.81 649 PHE A N 1
ATOM 5204 C CA . PHE A 1 649 ? 23.316 -5.249 -14.609 1.00 97.81 649 PHE A CA 1
ATOM 5205 C C . PHE A 1 649 ? 21.850 -5.261 -15.043 1.00 97.81 649 PHE A C 1
ATOM 5207 O O . PHE A 1 649 ? 21.112 -6.150 -14.622 1.00 97.81 649 PHE A O 1
ATOM 5214 N N . TYR A 1 650 ? 21.431 -4.347 -15.921 1.00 98.19 650 TYR A N 1
ATOM 5215 C CA . TYR A 1 650 ? 20.087 -4.386 -16.498 1.00 98.19 650 TYR A CA 1
ATOM 5216 C C . TYR A 1 650 ? 19.872 -5.574 -17.435 1.00 98.19 650 TYR A C 1
ATOM 5218 O O . TYR A 1 650 ? 18.784 -6.140 -17.423 1.00 98.19 650 TYR A O 1
ATOM 5226 N N . VAL A 1 651 ? 20.894 -6.018 -18.173 1.00 98.19 651 VAL A N 1
ATOM 5227 C CA . VAL A 1 651 ? 20.823 -7.274 -18.936 1.00 98.19 651 VAL A CA 1
ATOM 5228 C C . VAL A 1 651 ? 20.671 -8.468 -17.998 1.00 98.19 651 VAL A C 1
ATOM 5230 O O . VAL A 1 651 ? 19.769 -9.276 -18.186 1.00 98.19 651 VAL A O 1
ATOM 5233 N N . LEU A 1 652 ? 21.486 -8.563 -16.943 1.00 98.00 652 LEU A N 1
ATOM 5234 C CA . LEU A 1 652 ? 21.348 -9.640 -15.955 1.00 98.00 652 LEU A CA 1
ATOM 5235 C C . LEU A 1 652 ? 19.969 -9.617 -15.284 1.00 98.00 652 LEU A C 1
ATOM 5237 O O . LEU A 1 652 ? 19.366 -10.668 -15.091 1.00 98.00 652 LEU A O 1
ATOM 5241 N N . LYS A 1 653 ? 19.436 -8.428 -14.984 1.00 98.12 653 LYS A N 1
ATOM 5242 C CA . LYS A 1 653 ? 18.061 -8.263 -14.505 1.00 98.12 653 LYS A CA 1
ATOM 5243 C C . LYS A 1 653 ? 17.058 -8.781 -15.537 1.00 98.12 653 LYS A C 1
ATOM 5245 O O . LYS A 1 653 ? 16.165 -9.533 -15.166 1.00 98.12 653 LYS A O 1
ATOM 5250 N N . ALA A 1 654 ? 17.200 -8.403 -16.806 1.00 97.62 654 ALA A N 1
ATOM 5251 C CA . ALA A 1 654 ? 16.298 -8.801 -17.884 1.00 97.62 654 ALA A CA 1
ATOM 5252 C C . ALA A 1 654 ? 16.253 -10.322 -18.081 1.00 97.62 654 ALA A C 1
ATOM 5254 O O . ALA A 1 654 ? 15.183 -10.880 -18.289 1.00 97.62 654 ALA A O 1
ATOM 5255 N N . LEU A 1 655 ? 17.383 -11.014 -17.923 1.00 97.88 655 LEU A N 1
ATOM 5256 C CA . LEU A 1 655 ? 17.431 -12.480 -17.972 1.00 97.88 655 LEU A CA 1
ATOM 5257 C C . LEU A 1 655 ? 16.697 -13.151 -16.796 1.00 97.88 655 LEU A C 1
ATOM 5259 O O . LEU A 1 655 ? 16.286 -14.304 -16.916 1.00 97.88 655 LEU A O 1
ATOM 5263 N N . MET A 1 656 ? 16.523 -12.427 -15.686 1.00 97.56 656 MET A N 1
ATOM 5264 C CA . MET A 1 656 ? 15.952 -12.919 -14.426 1.00 97.56 656 MET A CA 1
ATOM 5265 C C . MET A 1 656 ? 14.557 -12.367 -14.113 1.00 97.56 656 MET A C 1
ATOM 5267 O O . MET A 1 656 ? 13.988 -12.716 -13.073 1.00 97.56 656 MET A O 1
ATOM 5271 N N . ILE A 1 657 ? 14.009 -11.513 -14.987 1.00 94.50 657 ILE A N 1
ATOM 5272 C CA . ILE A 1 657 ? 12.677 -10.914 -14.825 1.00 94.50 657 ILE A CA 1
ATOM 5273 C C . ILE A 1 657 ? 11.595 -11.994 -14.738 1.00 94.50 657 ILE A C 1
ATOM 5275 O O . ILE A 1 657 ? 10.727 -11.948 -13.873 1.00 94.50 657 ILE A O 1
ATOM 5279 N N . ARG A 1 658 ? 11.729 -13.012 -15.589 1.00 93.25 658 ARG A N 1
ATOM 5280 C CA . ARG A 1 658 ? 11.075 -14.315 -15.520 1.00 93.25 658 ARG A CA 1
ATOM 5281 C C . ARG A 1 658 ? 12.183 -15.343 -15.382 1.00 93.25 658 ARG A C 1
ATOM 5283 O O . ARG A 1 658 ? 13.249 -15.159 -15.968 1.00 93.25 658 ARG A O 1
ATOM 5290 N N . LYS A 1 659 ? 11.960 -16.383 -14.585 1.00 95.69 659 LYS A N 1
ATOM 5291 C CA . LYS A 1 659 ? 12.975 -17.403 -14.318 1.00 95.69 659 LYS A CA 1
ATOM 5292 C C . LYS A 1 659 ? 12.369 -18.685 -13.777 1.00 95.69 659 LYS A C 1
ATOM 5294 O O . LYS A 1 659 ? 11.259 -18.674 -13.256 1.00 95.69 659 LYS A O 1
ATOM 5299 N N . THR A 1 660 ? 13.140 -19.760 -13.840 1.00 94.12 660 THR A N 1
ATOM 5300 C CA . THR A 1 660 ? 12.894 -21.006 -13.102 1.00 94.12 660 THR A CA 1
ATOM 5301 C C . THR A 1 660 ? 13.827 -21.114 -11.889 1.00 94.12 660 THR A C 1
ATOM 5303 O O . THR A 1 660 ? 14.778 -20.339 -11.756 1.00 94.12 660 THR A O 1
ATOM 5306 N N . HIS A 1 661 ? 13.596 -22.095 -11.008 1.00 91.38 661 HIS A N 1
ATOM 5307 C CA . HIS A 1 661 ? 14.534 -22.418 -9.918 1.00 91.38 661 HIS A CA 1
ATOM 5308 C C . HIS A 1 661 ? 15.929 -22.791 -10.438 1.00 91.38 661 HIS A C 1
ATOM 5310 O O . HIS A 1 661 ? 16.932 -22.347 -9.889 1.00 91.38 661 HIS A O 1
ATOM 5316 N N . GLU A 1 662 ? 16.007 -23.548 -11.537 1.00 94.12 662 GLU A N 1
ATOM 5317 C CA . GLU A 1 662 ? 17.285 -23.948 -12.141 1.00 94.12 662 GLU A CA 1
ATOM 5318 C C . GLU A 1 662 ? 18.065 -22.741 -12.681 1.00 94.12 662 GLU A C 1
ATOM 5320 O O . GLU A 1 662 ? 19.265 -22.603 -12.427 1.00 94.12 662 GLU A O 1
ATOM 5325 N N . GLU A 1 663 ? 17.378 -21.838 -13.385 1.00 96.44 663 GLU A N 1
ATOM 5326 C CA . GLU A 1 663 ? 17.965 -20.605 -13.914 1.00 96.44 663 GLU A CA 1
ATOM 5327 C C . GLU A 1 663 ? 18.417 -19.670 -12.780 1.00 96.44 663 GLU A C 1
ATOM 5329 O O . GLU A 1 663 ? 19.498 -19.079 -12.855 1.00 96.44 663 GLU A O 1
ATOM 5334 N N . LEU A 1 664 ? 17.633 -19.575 -11.698 1.00 96.06 664 LEU A N 1
ATOM 5335 C CA . LEU A 1 664 ? 17.979 -18.808 -10.500 1.00 96.06 664 LEU A CA 1
ATOM 5336 C C . LEU A 1 664 ? 19.245 -19.335 -9.831 1.00 96.06 664 LEU A C 1
ATOM 5338 O O . LEU A 1 664 ? 20.167 -18.564 -9.549 1.00 96.06 664 LEU A O 1
ATOM 5342 N N . ASP A 1 665 ? 19.315 -20.644 -9.625 1.00 95.50 665 ASP A N 1
ATOM 5343 C CA . ASP A 1 665 ? 20.479 -21.303 -9.053 1.00 95.50 665 ASP A CA 1
ATOM 5344 C C . ASP A 1 665 ? 21.724 -21.105 -9.917 1.00 95.50 665 ASP A C 1
ATOM 5346 O O . ASP A 1 665 ? 22.801 -20.793 -9.401 1.00 95.50 665 ASP A O 1
ATOM 5350 N N . ALA A 1 666 ? 21.590 -21.261 -11.236 1.00 95.19 666 ALA A N 1
ATOM 5351 C CA . ALA A 1 666 ? 22.674 -21.022 -12.179 1.00 95.19 666 ALA A CA 1
ATOM 5352 C C . ALA A 1 666 ? 23.167 -19.570 -12.109 1.00 95.19 666 ALA A C 1
ATOM 5354 O O . ALA A 1 666 ? 24.373 -19.337 -12.002 1.00 95.19 666 ALA A O 1
ATOM 5355 N N . MET A 1 667 ? 22.257 -18.594 -12.088 1.00 96.38 667 MET A N 1
ATOM 5356 C CA . MET A 1 667 ? 22.613 -17.180 -11.978 1.00 96.38 667 MET A CA 1
ATOM 5357 C C . MET A 1 667 ? 23.314 -16.862 -10.652 1.00 96.38 667 MET A C 1
ATOM 5359 O O . MET A 1 667 ? 24.322 -16.155 -10.643 1.00 96.38 667 MET A O 1
ATOM 5363 N N . TRP A 1 668 ? 22.855 -17.425 -9.530 1.00 96.06 668 TRP A N 1
ATOM 5364 C CA . TRP A 1 668 ? 23.527 -17.258 -8.240 1.00 96.06 668 TRP A CA 1
ATOM 5365 C C . TRP A 1 668 ? 24.936 -17.855 -8.225 1.00 96.06 668 TRP A C 1
ATOM 5367 O O . TRP A 1 668 ? 25.834 -17.232 -7.654 1.00 96.06 668 TRP A O 1
ATOM 5377 N N . ARG A 1 669 ? 25.171 -18.997 -8.893 1.00 94.00 669 ARG A N 1
ATOM 5378 C CA . ARG A 1 669 ? 26.531 -19.553 -9.068 1.00 94.00 669 ARG A CA 1
ATOM 5379 C C . ARG A 1 669 ? 27.438 -18.577 -9.807 1.00 94.00 669 ARG A C 1
ATOM 5381 O O . ARG A 1 669 ? 28.573 -18.367 -9.377 1.00 94.00 669 ARG A O 1
ATOM 5388 N N . TRP A 1 670 ? 26.939 -17.961 -10.880 1.00 93.50 670 TRP A N 1
ATOM 5389 C CA . TRP A 1 670 ? 27.674 -16.928 -11.606 1.00 93.50 670 TRP A CA 1
ATOM 5390 C C . TRP A 1 670 ? 27.983 -15.740 -10.694 1.00 93.50 670 TRP A C 1
ATOM 5392 O O . TRP A 1 670 ? 29.152 -15.432 -10.464 1.00 93.50 670 TRP A O 1
ATOM 5402 N N . VAL A 1 671 ? 26.965 -15.111 -10.105 1.00 93.19 671 VAL A N 1
ATOM 5403 C CA . VAL A 1 671 ? 27.142 -13.935 -9.239 1.00 93.19 671 VAL A CA 1
ATOM 5404 C C . VAL A 1 671 ? 28.106 -14.228 -8.082 1.00 93.19 671 VAL A C 1
ATOM 5406 O O . VAL A 1 671 ? 28.991 -13.419 -7.809 1.00 93.19 671 VAL A O 1
ATOM 5409 N N . GLU A 1 672 ? 28.002 -15.388 -7.428 1.00 90.75 672 GLU A N 1
ATOM 5410 C CA . GLU A 1 672 ? 28.910 -15.771 -6.342 1.00 90.75 672 GLU A CA 1
ATOM 5411 C C . GLU A 1 672 ? 30.359 -15.930 -6.821 1.00 90.75 672 GLU A C 1
ATOM 5413 O O . GLU A 1 672 ? 31.271 -15.389 -6.190 1.00 90.75 672 GLU A O 1
ATOM 5418 N N . ALA A 1 673 ? 30.597 -16.610 -7.945 1.00 89.06 673 ALA A N 1
ATOM 5419 C CA . ALA A 1 673 ? 31.943 -16.761 -8.497 1.00 89.06 673 ALA A CA 1
ATOM 5420 C C . ALA A 1 673 ? 32.579 -15.398 -8.830 1.00 89.06 673 ALA A C 1
ATOM 5422 O O . ALA A 1 673 ? 33.734 -15.138 -8.480 1.00 89.06 673 ALA A O 1
ATOM 5423 N N . TRP A 1 674 ? 31.802 -14.498 -9.435 1.00 87.62 674 TRP A N 1
ATOM 5424 C CA . TRP A 1 674 ? 32.259 -13.174 -9.860 1.00 87.62 674 TRP A CA 1
ATOM 5425 C C . TRP A 1 674 ? 32.499 -12.206 -8.700 1.00 87.62 674 TRP A C 1
ATOM 5427 O O . TRP A 1 674 ? 33.486 -11.469 -8.706 1.00 87.62 674 TRP A O 1
ATOM 5437 N N . MET A 1 675 ? 31.656 -12.245 -7.668 1.00 88.44 675 MET A N 1
ATOM 5438 C CA . MET A 1 675 ? 31.828 -11.421 -6.468 1.00 88.44 675 MET A CA 1
ATOM 5439 C C . MET A 1 675 ? 33.050 -11.835 -5.635 1.00 88.44 675 MET A C 1
ATOM 5441 O O . MET A 1 675 ? 33.612 -11.010 -4.919 1.00 88.44 675 MET A O 1
ATOM 5445 N N . THR A 1 676 ? 33.459 -13.104 -5.700 1.00 85.88 676 THR A N 1
ATOM 5446 C CA . THR A 1 676 ? 34.467 -13.677 -4.790 1.00 85.88 676 THR A CA 1
ATOM 5447 C C . THR A 1 676 ? 35.836 -13.848 -5.434 1.00 85.88 676 THR A C 1
ATOM 5449 O O . THR A 1 676 ? 36.854 -13.781 -4.741 1.00 85.88 676 THR A O 1
ATOM 5452 N N . ASN A 1 677 ? 35.891 -14.041 -6.754 1.00 82.12 677 ASN A N 1
ATOM 5453 C CA . ASN A 1 677 ? 37.139 -14.292 -7.464 1.00 82.12 677 ASN A CA 1
ATOM 5454 C C . ASN A 1 677 ? 37.196 -13.629 -8.854 1.00 82.12 677 ASN A C 1
ATOM 5456 O O . ASN A 1 677 ? 37.278 -14.328 -9.871 1.00 82.12 677 ASN A O 1
ATOM 5460 N N . PRO A 1 678 ? 37.244 -12.285 -8.917 1.00 73.56 678 PRO A N 1
ATOM 5461 C CA . PRO A 1 678 ? 37.188 -11.537 -10.177 1.00 73.56 678 PRO A CA 1
ATOM 5462 C C . PRO A 1 678 ? 38.351 -11.818 -11.150 1.00 73.56 678 PRO A C 1
ATOM 5464 O O . PRO A 1 678 ? 38.271 -11.444 -12.315 1.00 73.56 678 PRO A O 1
ATOM 5467 N N . PHE A 1 679 ? 39.441 -12.468 -10.711 1.00 61.81 679 PHE A N 1
ATOM 5468 C CA . PHE A 1 679 ? 40.675 -12.624 -11.501 1.00 61.81 679 PHE A CA 1
ATOM 5469 C C . PHE A 1 679 ? 40.973 -14.051 -11.987 1.00 61.81 679 PHE A C 1
ATOM 5471 O O . PHE A 1 679 ? 41.945 -14.260 -12.713 1.00 61.81 679 PHE A O 1
ATOM 5478 N N . SER A 1 680 ? 40.188 -15.053 -11.594 1.00 56.47 680 SER A N 1
ATOM 5479 C CA . SER A 1 680 ? 40.512 -16.458 -11.901 1.00 56.47 680 SER A CA 1
ATOM 5480 C C . SER A 1 680 ? 40.135 -16.925 -13.309 1.00 56.47 680 SER A C 1
ATOM 5482 O O . SER A 1 680 ? 40.647 -17.947 -13.763 1.00 56.47 680 SER A O 1
ATOM 5484 N N . SER A 1 681 ? 39.308 -16.165 -14.024 1.00 49.25 681 SER A N 1
ATOM 5485 C CA . SER A 1 681 ? 38.795 -16.498 -15.359 1.00 49.25 681 SER A CA 1
ATOM 5486 C C . SER A 1 681 ? 39.531 -15.798 -16.513 1.00 49.25 681 SER A C 1
ATOM 5488 O O . SER A 1 681 ? 39.158 -15.977 -17.671 1.00 49.25 681 SER A O 1
ATOM 5490 N N . LEU A 1 682 ? 40.596 -15.033 -16.233 1.00 51.34 682 LEU A N 1
ATOM 5491 C CA . LEU A 1 682 ? 41.398 -14.348 -17.257 1.00 51.34 682 LEU A CA 1
ATOM 5492 C C . LEU A 1 682 ? 42.183 -15.358 -18.129 1.00 51.34 682 LEU A C 1
ATOM 5494 O O . LEU A 1 682 ? 43.055 -16.072 -17.609 1.00 51.34 682 LEU A O 1
ATOM 5498 N N . PRO A 1 683 ? 41.942 -15.410 -19.455 1.00 40.88 683 PRO A N 1
ATOM 5499 C CA . PRO A 1 683 ? 42.712 -16.245 -20.372 1.00 40.88 683 PRO A CA 1
ATOM 5500 C C . PRO A 1 683 ? 44.164 -15.748 -20.419 1.00 40.88 683 PRO A C 1
ATOM 5502 O O . PRO A 1 683 ? 44.435 -14.633 -20.849 1.00 40.88 683 PRO A O 1
ATOM 5505 N N . GLY A 1 684 ? 45.109 -16.562 -19.937 1.00 48.88 684 GLY A N 1
ATOM 5506 C CA . GLY A 1 684 ? 46.540 -16.217 -19.876 1.00 48.88 684 GLY A CA 1
ATOM 5507 C C . GLY A 1 684 ? 47.239 -16.553 -18.553 1.00 48.88 684 GLY A C 1
ATOM 5508 O O . GLY A 1 684 ? 48.465 -16.549 -18.497 1.00 48.88 684 GLY A O 1
ATOM 5509 N N . SER A 1 685 ? 46.490 -16.916 -17.502 1.00 43.22 685 SER A N 1
ATOM 5510 C CA . SER A 1 685 ? 47.059 -17.292 -16.190 1.00 43.22 685 SER A CA 1
ATOM 5511 C C . SER A 1 685 ? 47.448 -18.782 -16.066 1.00 43.22 685 SER A C 1
ATOM 5513 O O . SER A 1 685 ? 48.009 -19.221 -15.059 1.00 43.22 685 SER A O 1
ATOM 5515 N N . GLN A 1 686 ? 47.221 -19.591 -17.106 1.00 37.16 686 GLN A N 1
ATOM 5516 C CA . GLN A 1 686 ? 47.669 -20.988 -17.143 1.00 37.16 686 GLN A CA 1
ATOM 5517 C C . GLN A 1 686 ? 49.164 -21.067 -17.501 1.00 37.16 686 GLN A C 1
ATOM 5519 O O . GLN A 1 686 ? 49.526 -21.357 -18.637 1.00 37.16 686 GLN A O 1
ATOM 5524 N N . GLY A 1 687 ? 50.057 -20.780 -16.545 1.00 35.59 687 GLY A N 1
ATOM 5525 C CA . GLY A 1 687 ? 51.491 -20.982 -16.794 1.00 35.59 687 GLY A CA 1
ATOM 5526 C C . GLY A 1 687 ? 52.522 -20.519 -15.764 1.00 35.59 687 GLY A C 1
ATOM 5527 O O . GLY A 1 687 ? 53.684 -20.889 -15.916 1.00 35.59 687 GLY A O 1
ATOM 5528 N N . ALA A 1 688 ? 52.180 -19.759 -14.718 1.00 32.88 688 ALA A N 1
ATOM 5529 C CA . ALA A 1 688 ? 53.196 -19.317 -13.755 1.00 32.88 688 ALA A CA 1
ATOM 5530 C C . ALA A 1 688 ? 52.661 -19.235 -12.317 1.00 32.88 688 ALA A C 1
ATOM 5532 O O . ALA A 1 688 ? 51.882 -18.333 -12.010 1.00 32.88 688 ALA A O 1
ATOM 5533 N N . PRO A 1 689 ? 53.115 -20.101 -11.387 1.00 34.56 689 PRO A N 1
ATOM 5534 C CA . PRO A 1 689 ? 53.042 -19.748 -9.983 1.00 34.56 689 PRO A CA 1
ATOM 5535 C C . PRO A 1 689 ? 54.071 -18.625 -9.755 1.00 34.56 689 PRO A C 1
ATOM 5537 O O . PRO A 1 689 ? 55.132 -18.622 -10.370 1.00 34.56 689 PRO A O 1
ATOM 5540 N N . GLN A 1 690 ? 53.804 -17.709 -8.825 1.00 35.31 690 GLN A N 1
ATOM 5541 C CA . GLN A 1 690 ? 54.789 -16.752 -8.297 1.00 35.31 690 GLN A CA 1
ATOM 5542 C C . GLN A 1 690 ? 55.158 -15.571 -9.221 1.00 35.31 690 GLN A C 1
ATOM 5544 O O . GLN A 1 690 ? 56.160 -15.603 -9.929 1.00 35.31 690 GLN A O 1
ATOM 5549 N N . ARG A 1 691 ? 54.460 -14.437 -9.068 1.00 36.19 691 ARG A N 1
ATOM 5550 C CA . ARG A 1 691 ? 55.107 -13.107 -9.004 1.00 36.19 691 ARG A CA 1
ATOM 5551 C C . ARG A 1 691 ? 54.231 -12.105 -8.255 1.00 36.19 691 ARG A C 1
ATOM 5553 O O . ARG A 1 691 ? 53.530 -11.267 -8.797 1.00 36.19 691 ARG A O 1
ATOM 5560 N N . ILE A 1 692 ? 54.331 -12.289 -6.947 1.00 34.16 692 ILE A N 1
ATOM 5561 C CA . ILE A 1 692 ? 53.905 -11.453 -5.833 1.00 34.16 692 ILE A CA 1
ATOM 5562 C C . ILE A 1 692 ? 54.591 -10.081 -5.927 1.00 34.16 692 ILE A C 1
ATOM 5564 O O . ILE A 1 692 ? 55.821 -10.009 -5.941 1.00 34.16 692 ILE A O 1
ATOM 5568 N N . SER A 1 693 ? 53.823 -8.991 -5.922 1.00 37.03 693 SER A N 1
ATOM 5569 C CA . SER A 1 693 ? 54.344 -7.650 -5.647 1.00 37.03 693 SER A CA 1
ATOM 5570 C C . SER A 1 693 ? 54.324 -7.378 -4.136 1.00 37.03 693 SER A C 1
ATOM 5572 O O . SER A 1 693 ? 53.286 -7.111 -3.545 1.00 37.03 693 SER A O 1
ATOM 5574 N N . PHE A 1 694 ? 55.506 -7.492 -3.527 1.00 40.00 694 PHE A N 1
ATOM 5575 C CA . PHE A 1 694 ? 56.011 -6.875 -2.286 1.00 40.00 694 PHE A CA 1
ATOM 5576 C C . PHE A 1 694 ? 55.259 -6.955 -0.934 1.00 40.00 694 PHE A C 1
ATOM 5578 O O . PHE A 1 694 ? 55.887 -6.619 0.067 1.00 40.00 694 PHE A O 1
ATOM 5585 N N . LEU A 1 695 ? 54.036 -7.495 -0.833 1.00 38.75 695 LEU A N 1
ATOM 5586 C CA . LEU A 1 695 ? 53.352 -7.805 0.446 1.00 38.75 695 LEU A CA 1
ATOM 5587 C C . LEU A 1 695 ? 52.518 -9.113 0.392 1.00 38.75 695 LEU A C 1
ATOM 5589 O O . LEU A 1 695 ? 51.368 -9.144 0.788 1.00 38.75 695 LEU A O 1
ATOM 5593 N N . GLY A 1 696 ? 53.086 -10.217 -0.103 1.00 34.31 696 GLY A N 1
ATOM 5594 C CA . GLY A 1 696 ? 52.827 -11.594 0.379 1.00 34.31 696 GLY A CA 1
ATOM 5595 C C . GLY A 1 696 ? 51.415 -12.214 0.529 1.00 34.31 696 GLY A C 1
ATOM 5596 O O . GLY A 1 696 ? 51.375 -13.349 0.996 1.00 34.31 696 GLY A O 1
ATOM 5597 N N . GLN A 1 697 ? 50.290 -11.588 0.173 1.00 45.75 697 GLN A N 1
ATOM 5598 C CA . GLN A 1 697 ? 48.945 -12.171 0.344 1.00 45.75 697 GLN A CA 1
ATOM 5599 C C . GLN A 1 697 ? 48.092 -11.970 -0.918 1.00 45.75 697 GLN A C 1
ATOM 5601 O O . GLN A 1 697 ? 47.984 -10.860 -1.432 1.00 45.75 697 GLN A O 1
ATOM 5606 N N . THR A 1 698 ? 47.513 -13.052 -1.450 1.00 57.78 698 THR A N 1
ATOM 5607 C CA . THR A 1 698 ? 46.377 -12.965 -2.385 1.00 57.78 698 THR A CA 1
ATOM 5608 C C . THR A 1 698 ? 45.210 -12.304 -1.649 1.00 57.78 698 THR A C 1
ATOM 5610 O O . THR A 1 698 ? 45.003 -12.678 -0.490 1.00 57.78 698 THR A O 1
ATOM 5613 N N . PRO A 1 699 ? 44.452 -11.377 -2.263 1.00 68.25 699 PRO A N 1
ATOM 5614 C CA . PRO A 1 699 ? 43.277 -10.815 -1.602 1.00 68.25 699 PRO A CA 1
ATOM 5615 C C . PRO A 1 699 ? 42.329 -11.959 -1.232 1.00 68.25 699 PRO A C 1
ATOM 5617 O O . PRO A 1 699 ? 42.139 -12.896 -2.015 1.00 68.25 699 PRO A O 1
ATOM 5620 N N . GLY A 1 700 ? 41.810 -11.939 -0.005 1.00 75.88 700 GLY A N 1
ATOM 5621 C CA . GLY A 1 700 ? 40.893 -12.982 0.447 1.00 75.88 700 GLY A CA 1
ATOM 5622 C C . GLY A 1 700 ? 39.611 -12.975 -0.398 1.00 75.88 700 GLY A C 1
ATOM 5623 O O . GLY A 1 700 ? 39.186 -11.905 -0.829 1.00 75.88 700 GLY A O 1
ATOM 5624 N N . PRO A 1 701 ? 38.936 -14.120 -0.608 1.00 83.06 701 PRO A N 1
ATOM 5625 C CA . PRO A 1 701 ? 37.702 -14.159 -1.402 1.00 83.06 701 PRO A CA 1
ATOM 5626 C C . PRO A 1 701 ? 36.608 -13.230 -0.845 1.00 83.06 701 PRO A C 1
ATOM 5628 O O . PRO A 1 701 ? 35.861 -12.614 -1.599 1.00 83.06 701 PRO A O 1
ATOM 5631 N N . GLN A 1 702 ? 36.546 -13.073 0.481 1.00 81.56 702 GLN A N 1
ATOM 5632 C CA . GLN A 1 702 ? 35.644 -12.121 1.133 1.00 81.56 702 GLN A CA 1
ATOM 5633 C C . GLN A 1 702 ? 36.096 -10.660 0.961 1.00 81.56 702 GLN A C 1
ATOM 5635 O O . GLN A 1 702 ? 35.263 -9.777 0.797 1.00 81.56 702 GLN A O 1
ATOM 5640 N N . GLU A 1 703 ? 37.402 -10.394 0.961 1.00 84.00 703 GLU A N 1
ATOM 5641 C CA . GLU A 1 703 ? 37.946 -9.044 0.762 1.00 84.00 703 GLU A CA 1
ATOM 5642 C C . GLU A 1 703 ? 37.689 -8.555 -0.673 1.00 84.00 703 GLU A C 1
ATOM 5644 O O . GLU A 1 703 ? 37.295 -7.409 -0.881 1.00 84.00 703 GLU A O 1
ATOM 5649 N N . CYS A 1 704 ? 37.797 -9.450 -1.663 1.00 86.88 704 CYS A N 1
ATOM 5650 C CA . CYS A 1 704 ? 37.349 -9.189 -3.032 1.00 86.88 704 CYS A CA 1
ATOM 5651 C C . CYS A 1 704 ? 35.869 -8.789 -3.070 1.00 86.88 704 CYS A C 1
ATOM 5653 O O . CYS A 1 704 ? 35.515 -7.820 -3.737 1.00 86.88 704 CYS A O 1
ATOM 5655 N N . MET A 1 705 ? 35.016 -9.482 -2.313 1.00 89.00 705 MET A N 1
ATOM 5656 C CA . MET A 1 705 ? 33.590 -9.165 -2.244 1.00 89.00 705 MET A CA 1
ATOM 5657 C C . MET A 1 705 ? 33.335 -7.749 -1.706 1.00 89.00 705 MET A C 1
ATOM 5659 O O . MET A 1 705 ? 32.511 -7.016 -2.255 1.00 89.00 705 MET A O 1
ATOM 5663 N N . GLU A 1 706 ? 34.069 -7.333 -0.671 1.00 87.81 706 GLU A N 1
ATOM 5664 C CA . GLU A 1 706 ? 34.002 -5.968 -0.133 1.00 87.81 706 GLU A CA 1
ATOM 5665 C C . GLU A 1 706 ? 34.443 -4.922 -1.169 1.00 87.81 706 GLU A C 1
ATOM 5667 O O . GLU A 1 706 ? 33.799 -3.877 -1.300 1.00 87.81 706 GLU A O 1
ATOM 5672 N N . MET A 1 707 ? 35.490 -5.211 -1.953 1.00 88.88 707 MET A N 1
ATOM 5673 C CA . MET A 1 707 ? 35.921 -4.344 -3.057 1.00 88.88 707 MET A CA 1
ATOM 5674 C C . MET A 1 707 ? 34.830 -4.190 -4.122 1.00 88.88 707 MET A C 1
ATOM 5676 O O . MET A 1 707 ? 34.562 -3.068 -4.555 1.00 88.88 707 MET A O 1
ATOM 5680 N N . MET A 1 708 ? 34.170 -5.286 -4.505 1.00 91.25 708 MET A N 1
ATOM 5681 C CA . MET A 1 708 ? 33.096 -5.271 -5.504 1.00 91.25 708 MET A CA 1
ATOM 5682 C C . MET A 1 708 ? 31.893 -4.455 -5.024 1.00 91.25 708 MET A C 1
ATOM 5684 O O . MET A 1 708 ? 31.419 -3.578 -5.738 1.00 91.25 708 MET A O 1
ATOM 5688 N N . PHE A 1 709 ? 31.450 -4.642 -3.777 1.00 93.12 709 PHE A N 1
ATOM 5689 C CA . PHE A 1 709 ? 30.394 -3.808 -3.193 1.00 93.12 709 PHE A CA 1
ATOM 5690 C C . PHE A 1 709 ? 30.796 -2.337 -3.066 1.00 93.12 709 PHE A C 1
ATOM 5692 O O . PHE A 1 709 ? 29.959 -1.436 -3.194 1.00 93.12 709 PHE A O 1
ATOM 5699 N N . ARG A 1 710 ? 32.075 -2.048 -2.796 1.00 92.12 710 ARG A N 1
ATOM 5700 C CA . ARG A 1 710 ? 32.550 -0.664 -2.768 1.00 92.12 710 ARG A CA 1
ATOM 5701 C C . ARG A 1 710 ? 32.410 -0.017 -4.138 1.00 92.12 710 ARG A C 1
ATOM 5703 O O . ARG A 1 710 ? 31.858 1.081 -4.192 1.00 92.12 710 ARG A O 1
ATOM 5710 N N . GLU A 1 711 ? 32.829 -0.708 -5.191 1.00 91.25 711 GLU A N 1
ATOM 5711 C CA . GLU A 1 711 ? 32.703 -0.253 -6.575 1.00 91.25 711 GLU A CA 1
ATOM 5712 C C . GLU A 1 711 ? 31.233 -0.102 -6.980 1.00 91.25 711 GLU A C 1
ATOM 5714 O O . GLU A 1 711 ? 30.797 0.998 -7.297 1.00 91.25 711 GLU A O 1
ATOM 5719 N N . PHE A 1 712 ? 30.433 -1.163 -6.868 1.00 94.06 712 PHE A N 1
ATOM 5720 C CA . PHE A 1 712 ? 29.050 -1.178 -7.357 1.00 94.06 712 PHE A CA 1
ATOM 5721 C C . PHE A 1 712 ? 28.141 -0.194 -6.621 1.00 94.06 712 PHE A C 1
ATOM 5723 O O . PHE A 1 712 ? 27.183 0.307 -7.193 1.00 94.06 712 PHE A O 1
ATOM 5730 N N . GLY A 1 713 ? 28.457 0.146 -5.371 1.00 91.62 713 GLY A N 1
ATOM 5731 C CA . GLY A 1 713 ? 27.746 1.182 -4.625 1.00 91.62 713 GLY A CA 1
ATOM 5732 C C . GLY A 1 713 ? 28.227 2.612 -4.897 1.00 91.62 713 GLY A C 1
ATOM 5733 O O . GLY A 1 713 ? 27.883 3.496 -4.117 1.00 91.62 713 GLY A O 1
ATOM 5734 N N . THR A 1 714 ? 29.106 2.858 -5.872 1.00 92.50 714 THR A N 1
ATOM 5735 C CA . THR A 1 714 ? 29.658 4.198 -6.144 1.00 92.50 714 THR A CA 1
ATOM 5736 C C . THR A 1 714 ? 28.855 4.910 -7.232 1.00 92.50 714 THR A C 1
ATOM 5738 O O . THR A 1 714 ? 28.775 4.442 -8.360 1.00 92.50 714 THR A O 1
ATOM 5741 N N . GLY A 1 715 ? 28.299 6.083 -6.931 1.00 90.88 715 GLY A N 1
ATOM 5742 C CA . GLY A 1 715 ? 27.496 6.853 -7.889 1.00 90.88 715 GLY A CA 1
ATOM 5743 C C . GLY A 1 715 ? 26.102 6.268 -8.140 1.00 90.88 715 GLY A C 1
ATOM 5744 O O . GLY A 1 715 ? 25.762 5.196 -7.646 1.00 90.88 715 GLY A O 1
ATOM 5745 N N . PHE A 1 716 ? 25.278 6.996 -8.894 1.00 94.81 716 PHE A N 1
ATOM 5746 C CA . PHE A 1 716 ? 23.870 6.656 -9.118 1.00 94.81 716 PHE A CA 1
ATOM 5747 C C . PHE A 1 716 ? 23.670 5.457 -10.056 1.00 94.81 716 PHE A C 1
ATOM 5749 O O . PHE A 1 716 ? 23.043 4.478 -9.664 1.00 94.81 716 PHE A O 1
ATOM 5756 N N . GLU A 1 717 ? 24.223 5.520 -11.274 1.00 94.56 717 GLU A N 1
ATOM 5757 C CA . GLU A 1 717 ? 23.867 4.598 -12.366 1.00 94.56 717 GLU A CA 1
ATOM 5758 C C . GLU A 1 717 ? 24.089 3.122 -11.988 1.00 94.56 717 GLU A C 1
ATOM 5760 O O . GLU A 1 717 ? 23.167 2.309 -12.060 1.00 94.56 717 GLU A O 1
ATOM 5765 N N . GLN A 1 718 ? 25.292 2.782 -11.511 1.00 92.88 718 GLN A N 1
ATOM 5766 C CA . GLN A 1 718 ? 25.639 1.401 -11.165 1.00 92.88 718 GLN A CA 1
ATOM 5767 C C . GLN A 1 718 ? 25.024 0.922 -9.846 1.00 92.88 718 GLN A C 1
ATOM 5769 O O . GLN A 1 718 ? 24.630 -0.242 -9.768 1.00 92.88 718 GLN A O 1
ATOM 5774 N N . SER A 1 719 ? 24.889 1.794 -8.836 1.00 96.44 719 SER A N 1
ATOM 5775 C CA . SER A 1 719 ? 24.282 1.391 -7.560 1.00 96.44 719 SER A CA 1
ATOM 5776 C C . SER A 1 719 ? 22.803 1.085 -7.738 1.00 96.44 719 SER A C 1
ATOM 5778 O O . SER A 1 719 ? 22.343 0.036 -7.293 1.00 96.44 719 SER A O 1
ATOM 5780 N N . ASN A 1 720 ? 22.083 1.926 -8.482 1.00 97.50 720 ASN A N 1
ATOM 5781 C CA . ASN A 1 720 ? 20.690 1.682 -8.822 1.00 97.50 720 ASN A CA 1
ATOM 5782 C C . ASN A 1 720 ? 20.523 0.378 -9.616 1.00 97.50 720 ASN A C 1
ATOM 5784 O O . ASN A 1 720 ? 19.726 -0.478 -9.234 1.00 97.50 720 ASN A O 1
ATOM 5788 N N . ALA A 1 721 ? 21.304 0.198 -10.685 1.00 97.50 721 ALA A N 1
ATOM 5789 C CA . ALA A 1 721 ? 21.201 -0.972 -11.554 1.00 97.50 721 ALA A CA 1
ATOM 5790 C C . ALA A 1 721 ? 21.533 -2.286 -10.826 1.00 97.50 721 ALA A C 1
ATOM 5792 O O . ALA A 1 721 ? 20.838 -3.288 -10.995 1.00 97.50 721 ALA A O 1
ATOM 5793 N N . PHE A 1 722 ? 22.555 -2.283 -9.964 1.00 98.06 722 PHE A N 1
ATOM 5794 C CA . PHE A 1 722 ? 22.923 -3.464 -9.189 1.00 98.06 722 PHE A CA 1
ATOM 5795 C C . PHE A 1 722 ? 21.870 -3.808 -8.126 1.00 98.06 722 PHE A C 1
ATOM 5797 O O . PHE A 1 722 ? 21.531 -4.975 -7.957 1.00 98.06 722 PHE A O 1
ATOM 5804 N N . ILE A 1 723 ? 21.281 -2.814 -7.451 1.00 98.38 723 ILE A N 1
ATOM 5805 C CA . ILE A 1 723 ? 20.180 -3.048 -6.500 1.00 98.38 723 ILE A CA 1
ATOM 5806 C C . ILE A 1 723 ? 18.943 -3.601 -7.220 1.00 98.38 723 ILE A C 1
ATOM 5808 O O . ILE A 1 723 ? 18.303 -4.524 -6.721 1.00 98.38 723 ILE A O 1
ATOM 5812 N N . GLN A 1 724 ? 18.634 -3.098 -8.414 1.00 98.06 724 GLN A N 1
ATOM 5813 C CA . GLN A 1 724 ? 17.544 -3.600 -9.256 1.00 98.06 724 GLN A CA 1
ATOM 5814 C C . GLN A 1 724 ? 17.761 -5.066 -9.682 1.00 98.06 724 GLN A C 1
ATOM 5816 O O . GLN A 1 724 ? 16.817 -5.863 -9.663 1.00 98.06 724 GLN A O 1
ATOM 5821 N N . LEU A 1 725 ? 19.003 -5.455 -9.992 1.00 98.12 725 LEU A N 1
ATOM 5822 C CA . LEU A 1 725 ? 19.378 -6.856 -10.205 1.00 98.12 725 LEU A CA 1
ATOM 5823 C C . LEU A 1 725 ? 19.135 -7.697 -8.942 1.00 98.12 725 LEU A C 1
ATOM 5825 O O . LEU A 1 725 ? 18.429 -8.701 -9.008 1.00 98.12 725 LEU A O 1
ATOM 5829 N N . LEU A 1 726 ? 19.667 -7.275 -7.789 1.00 97.94 726 LEU A N 1
ATOM 5830 C CA . LEU A 1 726 ? 19.501 -7.998 -6.521 1.00 97.94 726 LEU A CA 1
ATOM 5831 C C . LEU A 1 726 ? 18.029 -8.153 -6.127 1.00 97.94 726 LEU A C 1
ATOM 5833 O O . LEU A 1 726 ? 17.627 -9.217 -5.669 1.00 97.94 726 LEU A O 1
ATOM 5837 N N . THR A 1 727 ? 17.223 -7.117 -6.349 1.00 98.06 727 THR A N 1
ATOM 5838 C CA . THR A 1 727 ? 15.774 -7.143 -6.109 1.00 98.06 727 THR A CA 1
ATOM 5839 C C . THR A 1 727 ? 15.113 -8.233 -6.949 1.00 98.06 727 THR A C 1
ATOM 5841 O O . THR A 1 727 ? 14.376 -9.060 -6.422 1.00 98.06 727 THR A O 1
ATOM 5844 N N . THR A 1 728 ? 15.441 -8.298 -8.242 1.00 97.38 728 THR A N 1
ATOM 5845 C CA . THR A 1 728 ? 14.861 -9.265 -9.191 1.00 97.38 728 THR A CA 1
ATOM 5846 C C . THR A 1 728 ? 15.280 -10.708 -8.891 1.00 97.38 728 THR A C 1
ATOM 5848 O O . THR A 1 728 ? 14.495 -11.635 -9.096 1.00 97.38 728 THR A O 1
ATOM 5851 N N . LEU A 1 729 ? 16.491 -10.916 -8.367 1.00 97.56 729 LEU A N 1
ATOM 5852 C CA . LEU A 1 729 ? 16.960 -12.238 -7.939 1.00 97.56 729 LEU A CA 1
ATOM 5853 C C . LEU A 1 729 ? 16.194 -12.785 -6.727 1.00 97.56 729 LEU A C 1
ATOM 5855 O O . LEU A 1 729 ? 16.145 -13.997 -6.568 1.00 97.56 729 LEU A O 1
ATOM 5859 N N . LEU A 1 730 ? 15.608 -11.917 -5.896 1.00 96.75 730 LEU A N 1
ATOM 5860 C CA . LEU A 1 730 ? 14.844 -12.314 -4.706 1.00 96.75 730 LEU A CA 1
ATOM 5861 C C . LEU A 1 730 ? 13.341 -12.457 -4.954 1.00 96.75 730 LEU A C 1
ATOM 5863 O O . LEU A 1 730 ? 12.633 -12.966 -4.090 1.00 96.75 730 LEU A O 1
ATOM 5867 N N . VAL A 1 731 ? 12.843 -12.032 -6.117 1.00 95.88 731 VAL A N 1
ATOM 5868 C CA . VAL A 1 731 ? 11.476 -12.362 -6.536 1.00 95.88 731 VAL A CA 1
ATOM 5869 C C . VAL A 1 731 ? 11.434 -13.865 -6.845 1.00 95.88 731 VAL A C 1
ATOM 5871 O O . VAL A 1 731 ? 12.208 -14.293 -7.701 1.00 95.88 731 VAL A O 1
ATOM 5874 N N . PRO A 1 732 ? 10.579 -14.678 -6.206 1.00 93.44 732 PRO A N 1
ATOM 5875 C CA . PRO A 1 732 ? 10.511 -16.113 -6.480 1.00 93.44 732 PRO A CA 1
ATOM 5876 C C . PRO A 1 732 ? 10.151 -16.427 -7.943 1.00 93.44 732 PRO A C 1
ATOM 5878 O O . PRO A 1 732 ? 9.488 -15.610 -8.591 1.00 93.44 732 PRO A O 1
ATOM 5881 N N . PRO A 1 733 ? 10.558 -17.592 -8.480 1.00 92.06 733 PRO A N 1
ATOM 5882 C CA . PRO A 1 733 ? 10.119 -18.074 -9.794 1.00 92.06 733 PRO A CA 1
ATOM 5883 C C . PRO A 1 733 ? 8.592 -18.128 -9.964 1.00 92.06 733 PRO A C 1
ATOM 5885 O O . PRO A 1 733 ? 8.086 -17.840 -11.044 1.00 92.06 733 PRO A O 1
ATOM 5888 N N . GLU A 1 734 ? 7.861 -18.442 -8.893 1.00 88.25 734 GLU A N 1
ATOM 5889 C CA . GLU A 1 734 ? 6.394 -18.514 -8.845 1.00 88.25 734 GLU A CA 1
ATOM 5890 C C . GLU A 1 734 ? 5.715 -17.135 -8.897 1.00 88.25 734 GLU A C 1
ATOM 5892 O O . GLU A 1 734 ? 4.511 -17.039 -9.134 1.00 88.25 734 GLU A O 1
ATOM 5897 N N . GLY A 1 735 ? 6.475 -16.063 -8.658 1.00 85.50 735 GLY A N 1
ATOM 5898 C CA . GLY A 1 735 ? 5.972 -14.706 -8.469 1.00 85.50 735 GLY A CA 1
ATOM 5899 C C . GLY A 1 735 ? 6.072 -14.226 -7.017 1.00 85.50 735 GLY A C 1
ATOM 5900 O O . GLY A 1 735 ? 6.338 -14.983 -6.090 1.00 85.50 735 GLY A O 1
ATOM 5901 N N . LEU A 1 736 ? 5.893 -12.918 -6.808 1.00 82.56 736 LEU A N 1
ATOM 5902 C CA . LEU A 1 736 ? 6.181 -12.274 -5.519 1.00 82.56 736 LEU A CA 1
ATOM 5903 C C . LEU A 1 736 ? 5.211 -12.663 -4.389 1.00 82.56 736 LEU A C 1
ATOM 5905 O O . LEU A 1 736 ? 5.654 -12.878 -3.265 1.00 82.56 736 LEU A O 1
ATOM 5909 N N . ASN A 1 737 ? 3.913 -12.748 -4.691 1.00 79.12 737 ASN A N 1
ATOM 5910 C CA . ASN A 1 737 ? 2.833 -12.995 -3.723 1.00 79.12 737 ASN A CA 1
ATOM 5911 C C . ASN A 1 737 ? 2.359 -14.461 -3.743 1.00 79.12 737 ASN A C 1
ATOM 5913 O O . ASN A 1 737 ? 1.166 -14.730 -3.613 1.00 79.12 737 ASN A O 1
ATOM 5917 N N . SER A 1 738 ? 3.272 -15.397 -4.006 1.00 78.81 738 SER A N 1
ATOM 5918 C CA . SER A 1 738 ? 2.966 -16.829 -4.002 1.00 78.81 738 SER A CA 1
ATOM 5919 C C . SER A 1 738 ? 2.929 -17.397 -2.573 1.00 78.81 738 SER A C 1
ATOM 5921 O O . SER A 1 738 ? 3.095 -16.672 -1.592 1.00 78.81 738 SER A O 1
ATOM 5923 N N . LEU A 1 739 ? 2.733 -18.711 -2.438 1.00 80.31 739 LEU A N 1
ATOM 5924 C CA . LEU A 1 739 ? 3.041 -19.407 -1.190 1.00 80.31 739 LEU A CA 1
ATOM 5925 C C . LEU A 1 739 ? 4.568 -19.532 -1.073 1.00 80.31 739 LEU A C 1
ATOM 5927 O O . LEU A 1 739 ? 5.164 -20.395 -1.715 1.00 80.31 739 LEU A O 1
ATOM 5931 N N . ASN A 1 740 ? 5.205 -18.667 -0.286 1.00 84.56 740 ASN A N 1
ATOM 5932 C CA . ASN A 1 740 ? 6.667 -18.579 -0.205 1.00 84.56 740 ASN A CA 1
ATOM 5933 C C . ASN A 1 740 ? 7.242 -19.489 0.896 1.00 84.56 740 ASN A C 1
ATOM 5935 O O . ASN A 1 740 ? 7.719 -19.015 1.931 1.00 84.56 740 ASN A O 1
ATOM 5939 N N . ASP A 1 741 ? 7.183 -20.800 0.670 1.00 86.12 741 ASP A N 1
ATOM 5940 C CA . ASP A 1 741 ? 7.638 -21.860 1.580 1.00 86.12 741 ASP A CA 1
ATOM 5941 C C . ASP A 1 741 ? 9.103 -22.302 1.364 1.00 86.12 741 ASP A C 1
ATOM 5943 O O . ASP A 1 741 ? 9.656 -23.056 2.166 1.00 86.12 741 ASP A O 1
ATOM 5947 N N . SER A 1 742 ? 9.769 -21.794 0.324 1.00 88.94 742 SER A N 1
ATOM 5948 C CA . SER A 1 742 ? 11.212 -21.934 0.095 1.00 88.94 742 SER A CA 1
ATOM 5949 C C . SER A 1 742 ? 11.954 -20.609 0.291 1.00 88.94 742 SER A C 1
ATOM 5951 O O . SER A 1 742 ? 11.387 -19.518 0.216 1.00 88.94 742 SER A O 1
ATOM 5953 N N . VAL A 1 743 ? 13.266 -20.682 0.520 1.00 92.19 743 VAL A N 1
ATOM 5954 C CA . VAL A 1 743 ? 14.128 -19.490 0.513 1.00 92.19 743 VAL A CA 1
ATOM 5955 C C . VAL A 1 743 ? 14.256 -18.982 -0.938 1.00 92.19 743 VAL A C 1
ATOM 5957 O O . VAL A 1 743 ? 14.433 -19.803 -1.835 1.00 92.19 743 VAL A O 1
ATOM 5960 N N . PRO A 1 744 ? 14.212 -17.660 -1.215 1.00 92.81 744 PRO A N 1
ATOM 5961 C CA . PRO A 1 744 ? 14.227 -17.115 -2.585 1.00 92.81 744 PRO A CA 1
ATOM 5962 C C . PRO A 1 744 ? 15.619 -17.131 -3.254 1.00 92.81 744 PRO A C 1
ATOM 5964 O O . PRO A 1 744 ? 15.935 -16.301 -4.104 1.00 92.81 744 PRO A O 1
ATOM 5967 N N . PHE A 1 745 ? 16.500 -18.025 -2.817 1.00 94.88 745 PHE A N 1
ATOM 5968 C CA . PHE A 1 745 ? 17.849 -18.233 -3.329 1.00 94.88 745 PHE A CA 1
ATOM 5969 C C . PHE A 1 745 ? 18.362 -19.596 -2.822 1.00 94.88 745 PHE A C 1
ATOM 5971 O O . PHE A 1 745 ? 17.851 -20.100 -1.816 1.00 94.88 745 PHE A O 1
ATOM 5978 N N . PRO A 1 746 ? 19.398 -20.184 -3.444 1.00 93.56 746 PRO A N 1
ATOM 5979 C CA . PRO A 1 746 ? 19.898 -21.485 -3.020 1.00 93.56 746 PRO A CA 1
ATOM 5980 C C . PRO A 1 746 ? 20.488 -21.476 -1.604 1.00 93.56 746 PRO A C 1
ATOM 5982 O O . PRO A 1 746 ? 21.351 -20.663 -1.271 1.00 93.56 746 PRO A O 1
ATOM 5985 N N . GLU A 1 747 ? 20.115 -22.454 -0.781 1.00 91.25 747 GLU A N 1
ATOM 5986 C CA . GLU A 1 747 ? 20.539 -22.549 0.627 1.00 91.25 747 GLU A CA 1
ATOM 5987 C C . GLU A 1 747 ? 22.068 -22.685 0.792 1.00 91.25 747 GLU A C 1
ATOM 5989 O O . GLU A 1 747 ? 22.636 -22.294 1.815 1.00 91.25 747 GLU A O 1
ATOM 5994 N N . TRP A 1 748 ? 22.755 -23.210 -0.231 1.00 91.19 748 TRP A N 1
ATOM 5995 C CA . TRP A 1 748 ? 24.211 -23.373 -0.272 1.00 91.19 748 TRP A CA 1
ATOM 5996 C C . TRP A 1 748 ? 24.974 -22.075 -0.603 1.00 91.19 748 TRP A C 1
ATOM 5998 O O . TRP A 1 748 ? 26.208 -22.070 -0.532 1.00 91.19 748 TRP A O 1
ATOM 6008 N N . LEU A 1 749 ? 24.284 -20.974 -0.927 1.00 92.69 749 LEU A N 1
ATOM 6009 C CA . LEU A 1 749 ? 24.888 -19.687 -1.286 1.00 92.69 749 LEU A CA 1
ATOM 6010 C C . LEU A 1 749 ? 25.813 -19.167 -0.172 1.00 92.69 749 LEU A C 1
ATOM 6012 O O . LEU A 1 749 ? 25.405 -18.985 0.980 1.00 92.69 749 LEU A O 1
ATOM 6016 N N . GLY A 1 750 ? 27.075 -18.885 -0.506 1.00 88.81 750 GLY A N 1
ATOM 6017 C CA . GLY A 1 750 ? 28.073 -18.375 0.440 1.00 88.81 750 GLY A CA 1
ATOM 6018 C C . GLY A 1 750 ? 28.726 -19.435 1.332 1.00 88.81 750 GLY A C 1
ATOM 6019 O O . GLY A 1 750 ? 29.692 -19.110 2.029 1.00 88.81 750 GLY A O 1
ATOM 6020 N N . SER A 1 751 ? 28.258 -20.690 1.297 1.00 86.25 751 SER A N 1
ATOM 6021 C CA . SER A 1 751 ? 28.717 -21.787 2.172 1.00 86.25 751 SER A CA 1
ATOM 6022 C C . SER A 1 751 ? 30.226 -22.037 2.139 1.00 86.25 751 SER A C 1
ATOM 6024 O O . SER A 1 751 ? 30.790 -22.535 3.112 1.00 86.25 751 SER A O 1
ATOM 6026 N N . SER A 1 752 ? 30.888 -21.669 1.041 1.00 80.94 752 SER A N 1
ATOM 6027 C CA . SER A 1 752 ? 32.313 -21.931 0.828 1.00 80.94 752 SER A CA 1
ATOM 6028 C C . SER A 1 752 ? 33.249 -20.949 1.539 1.00 80.94 752 SER A C 1
ATOM 6030 O O . SER A 1 752 ? 34.394 -21.300 1.817 1.00 80.94 752 SER A O 1
ATOM 6032 N N . ILE A 1 753 ? 32.811 -19.712 1.798 1.00 80.69 753 ILE A N 1
ATOM 6033 C CA . ILE A 1 753 ? 33.731 -18.618 2.170 1.00 80.69 753 ILE A CA 1
ATOM 6034 C C . ILE A 1 753 ? 33.223 -17.683 3.270 1.00 80.69 753 ILE A C 1
ATOM 6036 O O . ILE A 1 753 ? 34.030 -16.966 3.857 1.00 80.69 753 ILE A O 1
ATOM 6040 N N . ARG A 1 754 ? 31.912 -17.634 3.530 1.00 79.94 754 ARG A N 1
ATOM 6041 C CA . ARG A 1 754 ? 31.290 -16.634 4.407 1.00 79.94 754 ARG A CA 1
ATOM 6042 C C . ARG A 1 754 ? 30.137 -17.243 5.202 1.00 79.94 754 ARG A C 1
ATOM 6044 O O . ARG A 1 754 ? 29.844 -18.430 5.092 1.00 79.94 754 ARG A O 1
ATOM 6051 N N . THR A 1 755 ? 29.467 -16.431 6.016 1.00 73.19 755 THR A N 1
ATOM 6052 C CA . THR A 1 755 ? 28.204 -16.850 6.634 1.00 73.19 755 THR A CA 1
ATOM 6053 C C . THR A 1 755 ? 27.174 -17.171 5.551 1.00 73.19 755 THR A C 1
ATOM 6055 O O . THR A 1 755 ? 27.003 -16.381 4.623 1.00 73.19 755 THR A O 1
ATOM 6058 N N . LEU A 1 756 ? 26.502 -18.319 5.687 1.00 79.50 756 LEU A N 1
ATOM 6059 C CA . LEU A 1 756 ? 25.469 -18.780 4.757 1.00 79.50 756 LEU A CA 1
ATOM 6060 C C . LEU A 1 756 ? 24.455 -17.671 4.453 1.00 79.50 756 LEU A C 1
ATOM 6062 O O . LEU A 1 756 ? 24.001 -16.975 5.367 1.00 79.50 756 LEU A O 1
ATOM 6066 N N . GLY A 1 757 ? 24.104 -17.553 3.172 1.00 87.62 757 GLY A N 1
ATOM 6067 C CA . GLY A 1 757 ? 22.980 -16.762 2.690 1.00 87.62 757 GLY A CA 1
ATOM 6068 C C . GLY A 1 757 ? 23.317 -15.408 2.058 1.00 87.62 757 GLY A C 1
ATOM 6069 O O . GLY A 1 757 ? 24.413 -15.164 1.529 1.00 87.62 757 GLY A O 1
ATOM 6070 N N . ILE A 1 758 ? 22.304 -14.539 2.085 1.00 93.50 758 ILE A N 1
ATOM 6071 C CA . ILE A 1 758 ? 22.199 -13.295 1.308 1.00 93.50 758 ILE A CA 1
ATOM 6072 C C . ILE A 1 758 ? 22.584 -12.029 2.094 1.00 93.50 758 ILE A C 1
ATOM 6074 O O . ILE A 1 758 ? 22.667 -10.939 1.533 1.00 93.50 758 ILE A O 1
ATOM 6078 N N . GLU A 1 759 ? 22.859 -12.149 3.392 1.00 92.94 759 GLU A N 1
ATOM 6079 C CA . GLU A 1 759 ? 23.093 -11.002 4.280 1.00 92.94 759 GLU A CA 1
ATOM 6080 C C . GLU A 1 759 ? 24.145 -9.988 3.789 1.00 92.94 759 GLU A C 1
ATOM 6082 O O . GLU A 1 759 ? 23.898 -8.799 3.962 1.00 92.94 759 GLU A O 1
ATOM 6087 N N . PRO A 1 760 ? 25.270 -10.362 3.138 1.00 93.25 760 PRO A N 1
ATOM 6088 C CA . PRO A 1 760 ? 26.207 -9.364 2.611 1.00 93.25 760 PRO A CA 1
ATOM 6089 C C . PRO A 1 760 ? 25.590 -8.451 1.546 1.00 93.25 760 PRO A C 1
ATOM 6091 O O . PRO A 1 760 ? 25.934 -7.274 1.473 1.00 93.25 760 PRO A O 1
ATOM 6094 N N . TYR A 1 761 ? 24.666 -8.976 0.738 1.00 96.06 761 TYR A N 1
ATOM 6095 C CA . TYR A 1 761 ? 23.934 -8.184 -0.249 1.00 96.06 761 TYR A CA 1
ATOM 6096 C C . TYR A 1 761 ? 22.897 -7.283 0.432 1.00 96.06 761 TYR A C 1
ATOM 6098 O O . TYR A 1 761 ? 22.750 -6.129 0.044 1.00 96.06 761 TYR A O 1
ATOM 6106 N N . VAL A 1 762 ? 22.237 -7.769 1.490 1.00 96.81 762 VAL A N 1
ATOM 6107 C CA . VAL A 1 762 ? 21.324 -6.957 2.316 1.00 96.81 762 VAL A CA 1
ATOM 6108 C C . VAL A 1 762 ? 22.078 -5.794 2.969 1.00 96.81 762 VAL A C 1
ATOM 6110 O O . VAL A 1 762 ? 21.666 -4.642 2.847 1.00 96.81 762 VAL A O 1
ATOM 6113 N N . ASP A 1 763 ? 23.215 -6.074 3.609 1.00 96.25 763 ASP A N 1
ATOM 6114 C CA . ASP A 1 763 ? 24.064 -5.065 4.250 1.00 96.25 763 ASP A CA 1
ATOM 6115 C C . ASP A 1 763 ? 24.565 -4.019 3.243 1.00 96.25 763 ASP A C 1
ATOM 6117 O O . ASP A 1 763 ? 24.641 -2.835 3.574 1.00 96.25 763 ASP A O 1
ATOM 6121 N N . PHE A 1 764 ? 24.860 -4.432 2.006 1.00 96.31 764 PHE A N 1
ATOM 6122 C CA . PHE A 1 764 ? 25.201 -3.523 0.914 1.00 96.31 764 PHE A CA 1
ATOM 6123 C C . PHE A 1 764 ? 24.053 -2.561 0.572 1.00 96.31 764 PHE A C 1
ATOM 6125 O O . PHE A 1 764 ? 24.281 -1.351 0.517 1.00 96.31 764 PHE A O 1
ATOM 6132 N N . VAL A 1 765 ? 22.826 -3.060 0.378 1.00 97.88 765 VAL A N 1
ATOM 6133 C CA . VAL A 1 765 ? 21.670 -2.213 0.024 1.00 97.88 765 VAL A CA 1
ATOM 6134 C C . VAL A 1 765 ? 21.400 -1.179 1.120 1.00 97.88 765 VAL A C 1
ATOM 6136 O O . VAL A 1 765 ? 21.205 0.003 0.830 1.00 97.88 765 VAL A O 1
ATOM 6139 N N . PHE A 1 766 ? 21.460 -1.586 2.391 1.00 97.69 766 PHE A N 1
ATOM 6140 C CA . PHE A 1 766 ? 21.286 -0.657 3.507 1.00 97.69 766 PHE A CA 1
ATOM 6141 C C . PHE A 1 766 ? 22.457 0.321 3.674 1.00 97.69 766 PHE A C 1
ATOM 6143 O O . PHE A 1 766 ? 22.219 1.469 4.056 1.00 97.69 766 PHE A O 1
ATOM 6150 N N . ASP A 1 767 ? 23.701 -0.061 3.355 1.00 96.81 767 ASP A N 1
ATOM 6151 C CA . ASP A 1 767 ? 24.822 0.891 3.297 1.00 96.81 767 ASP A CA 1
ATOM 6152 C C . ASP A 1 767 ? 24.575 1.974 2.240 1.00 96.81 767 ASP A C 1
ATOM 6154 O O . ASP A 1 767 ? 24.780 3.163 2.509 1.00 96.81 767 ASP A O 1
ATOM 6158 N N . VAL A 1 768 ? 24.075 1.580 1.063 1.00 97.06 768 VAL A N 1
ATOM 6159 C CA . VAL A 1 768 ? 23.694 2.526 0.011 1.00 97.06 768 VAL A CA 1
ATOM 6160 C C . VAL A 1 768 ? 22.596 3.457 0.517 1.00 97.06 768 VAL A C 1
ATOM 6162 O O . VAL A 1 768 ? 22.811 4.669 0.552 1.00 97.06 768 VAL A O 1
ATOM 6165 N N . PHE A 1 769 ? 21.474 2.906 0.987 1.00 97.88 769 PHE A N 1
ATOM 6166 C CA . PHE A 1 769 ? 20.311 3.672 1.441 1.00 97.88 769 PHE A CA 1
ATOM 6167 C C . PHE A 1 769 ? 20.608 4.625 2.609 1.00 97.88 769 PHE A C 1
ATOM 6169 O O . PHE A 1 769 ? 20.107 5.746 2.629 1.00 97.88 769 PHE A O 1
ATOM 6176 N N . ALA A 1 770 ? 21.410 4.195 3.589 1.00 96.75 770 ALA A N 1
ATOM 6177 C CA . ALA A 1 770 ? 21.643 4.960 4.814 1.00 96.75 770 ALA A CA 1
ATOM 6178 C C . ALA A 1 770 ? 22.851 5.908 4.737 1.00 96.75 770 ALA A C 1
ATOM 6180 O O . ALA A 1 770 ? 22.884 6.939 5.425 1.00 96.75 770 ALA A O 1
ATOM 6181 N N . ASN A 1 771 ? 23.883 5.553 3.962 1.00 96.12 771 ASN A N 1
ATOM 6182 C CA . ASN A 1 771 ? 25.141 6.300 3.922 1.00 96.12 771 ASN A CA 1
ATOM 6183 C C . ASN A 1 771 ? 25.423 6.907 2.543 1.00 96.12 771 ASN A C 1
ATOM 6185 O O . ASN A 1 771 ? 25.714 8.101 2.486 1.00 96.12 771 ASN A O 1
ATOM 6189 N N . ARG A 1 772 ? 25.336 6.132 1.454 1.00 94.06 772 ARG A N 1
ATOM 6190 C CA . ARG A 1 772 ? 25.815 6.572 0.125 1.00 94.06 772 ARG A CA 1
ATOM 6191 C C . ARG A 1 772 ? 24.830 7.412 -0.669 1.00 94.06 772 ARG A C 1
ATOM 6193 O O . ARG A 1 772 ? 25.246 8.168 -1.537 1.00 94.06 772 ARG A O 1
ATOM 6200 N N . THR A 1 773 ? 23.543 7.383 -0.335 1.00 94.75 773 THR A N 1
ATOM 6201 C CA . THR A 1 773 ? 22.572 8.342 -0.890 1.00 94.75 773 THR A CA 1
ATOM 6202 C C . THR A 1 773 ? 22.977 9.797 -0.635 1.00 94.75 773 THR A C 1
ATOM 6204 O O . THR A 1 773 ? 22.535 10.682 -1.353 1.00 94.75 773 THR A O 1
ATOM 6207 N N . LYS A 1 774 ? 23.823 10.066 0.372 1.00 94.00 774 LYS A N 1
ATOM 6208 C CA . LYS A 1 774 ? 24.365 11.407 0.651 1.00 94.00 774 LYS A CA 1
ATOM 6209 C C . LYS A 1 774 ? 25.348 11.901 -0.412 1.00 94.00 774 LYS A C 1
ATOM 6211 O O . LYS A 1 774 ? 25.577 13.103 -0.486 1.00 94.00 774 LYS A O 1
ATOM 6216 N N . ASP A 1 775 ? 25.906 10.994 -1.212 1.00 93.75 775 ASP A N 1
ATOM 6217 C CA . ASP A 1 775 ? 26.807 11.323 -2.317 1.00 93.75 775 ASP A CA 1
ATOM 6218 C C . ASP A 1 775 ? 26.024 11.724 -3.587 1.00 93.75 775 ASP A C 1
ATOM 6220 O O . ASP A 1 775 ? 26.607 12.239 -4.541 1.00 93.75 775 ASP A O 1
ATOM 6224 N N . ILE A 1 776 ? 24.700 11.514 -3.611 1.00 94.88 776 ILE A N 1
ATOM 6225 C CA . ILE A 1 776 ? 23.828 11.848 -4.742 1.00 94.88 776 ILE A CA 1
ATOM 6226 C C . ILE A 1 776 ? 23.277 13.261 -4.559 1.00 94.88 776 ILE A C 1
ATOM 6228 O O . ILE A 1 776 ? 22.525 13.532 -3.625 1.00 94.88 776 ILE A O 1
ATOM 6232 N N . SER A 1 777 ? 23.671 14.168 -5.454 1.00 92.06 777 SER A N 1
ATOM 6233 C CA . SER A 1 777 ? 23.258 15.578 -5.398 1.00 92.06 777 SER A CA 1
ATOM 6234 C C . SER A 1 777 ? 21.941 15.844 -6.124 1.00 92.06 777 SER A C 1
ATOM 6236 O O . SER A 1 777 ? 21.184 16.714 -5.704 1.00 92.06 777 SER A O 1
ATOM 6238 N N . ASP A 1 778 ? 21.675 15.113 -7.210 1.00 90.44 778 ASP A N 1
ATOM 6239 C CA . ASP A 1 778 ? 20.468 15.308 -8.008 1.00 90.44 778 ASP A CA 1
ATOM 6240 C C . ASP A 1 778 ? 19.233 14.727 -7.289 1.00 90.44 778 ASP A C 1
ATOM 6242 O O . ASP A 1 778 ? 19.228 13.534 -6.960 1.00 90.44 778 ASP A O 1
ATOM 6246 N N . PRO A 1 779 ? 18.179 15.527 -7.033 1.00 91.25 779 PRO A N 1
ATOM 6247 C CA . PRO A 1 779 ? 16.997 15.051 -6.323 1.00 91.25 779 PRO A CA 1
ATOM 6248 C C . PRO A 1 779 ? 16.268 13.916 -7.044 1.00 91.25 779 PRO A C 1
ATOM 6250 O O . PRO A 1 779 ? 15.772 13.008 -6.378 1.00 91.25 779 PRO A O 1
ATOM 6253 N N . SER A 1 780 ? 16.204 13.936 -8.381 1.00 90.25 780 SER A N 1
ATOM 6254 C CA . SER A 1 780 ? 15.513 12.897 -9.155 1.00 90.25 780 SER A CA 1
ATOM 6255 C C . SER A 1 780 ? 16.240 11.555 -9.037 1.00 90.25 780 SER A C 1
ATOM 6257 O O . SER A 1 780 ? 15.630 10.547 -8.678 1.00 90.25 780 SER A O 1
ATOM 6259 N N . GLN A 1 781 ? 17.566 11.562 -9.181 1.00 94.44 781 GLN A N 1
ATOM 6260 C CA . GLN A 1 781 ? 18.415 10.386 -9.001 1.00 94.44 781 GLN A CA 1
ATOM 6261 C C . GLN A 1 781 ? 18.381 9.881 -7.558 1.00 94.44 781 GLN A C 1
ATOM 6263 O O . GLN A 1 781 ? 18.306 8.676 -7.319 1.00 94.44 781 GLN A O 1
ATOM 6268 N N . LEU A 1 782 ? 18.383 10.789 -6.577 1.00 96.00 782 LEU A N 1
ATOM 6269 C CA . LEU A 1 782 ? 18.260 10.432 -5.166 1.00 96.00 782 LEU A CA 1
ATOM 6270 C C . LEU A 1 782 ? 16.943 9.694 -4.888 1.00 96.00 782 LEU A C 1
ATOM 6272 O O . LEU A 1 782 ? 16.948 8.687 -4.178 1.00 96.00 782 LEU A O 1
ATOM 6276 N N . ARG A 1 783 ? 15.828 10.181 -5.447 1.00 95.94 783 ARG A N 1
ATOM 6277 C CA . ARG A 1 783 ? 14.499 9.563 -5.314 1.00 95.94 783 ARG A CA 1
ATOM 6278 C C . ARG A 1 783 ? 14.470 8.173 -5.942 1.00 95.94 783 ARG A C 1
ATOM 6280 O O . ARG A 1 783 ? 14.042 7.235 -5.279 1.00 95.94 783 ARG A O 1
ATOM 6287 N N . ILE A 1 784 ? 14.993 8.021 -7.161 1.00 96.56 784 ILE A N 1
ATOM 6288 C CA . ILE A 1 784 ? 15.036 6.728 -7.860 1.00 96.56 784 ILE A CA 1
ATOM 6289 C C . ILE A 1 784 ? 15.924 5.718 -7.119 1.00 96.56 784 ILE A C 1
ATOM 6291 O O . ILE A 1 784 ? 15.530 4.570 -6.929 1.00 96.56 784 ILE A O 1
ATOM 6295 N N . LEU A 1 785 ? 17.091 6.145 -6.627 1.00 97.88 785 LEU A N 1
ATOM 6296 C CA . LEU A 1 785 ? 17.976 5.267 -5.859 1.00 97.88 785 LEU A CA 1
ATOM 6297 C C . LEU A 1 785 ? 17.314 4.807 -4.556 1.00 97.88 785 LEU A C 1
ATOM 6299 O O . LEU A 1 785 ? 17.367 3.628 -4.213 1.00 97.88 785 LEU A O 1
ATOM 6303 N N . ARG A 1 786 ? 16.677 5.734 -3.831 1.00 97.88 786 ARG A N 1
ATOM 6304 C CA . ARG A 1 786 ? 15.920 5.408 -2.616 1.00 97.88 786 ARG A CA 1
ATOM 6305 C C . ARG A 1 786 ? 14.769 4.460 -2.920 1.00 97.88 786 ARG A C 1
ATOM 6307 O O . ARG A 1 786 ? 14.600 3.506 -2.173 1.00 97.88 786 ARG A O 1
ATOM 6314 N N . LEU A 1 787 ? 14.037 4.685 -4.010 1.00 98.19 787 LEU A N 1
ATOM 6315 C CA . LEU A 1 787 ? 12.981 3.785 -4.462 1.00 98.19 787 LEU A CA 1
ATOM 6316 C C . LEU A 1 787 ? 13.525 2.370 -4.689 1.00 98.19 787 LEU A C 1
ATOM 6318 O O . LEU A 1 787 ? 13.032 1.445 -4.056 1.00 98.19 787 LEU A O 1
ATOM 6322 N N . SER A 1 788 ? 14.608 2.208 -5.455 1.00 97.88 788 SER A N 1
ATOM 6323 C CA . SER A 1 788 ? 15.238 0.897 -5.680 1.00 97.88 788 SER A CA 1
ATOM 6324 C C . SER A 1 788 ? 15.664 0.207 -4.378 1.00 97.88 788 SER A C 1
ATOM 6326 O O . SER A 1 788 ? 15.465 -0.996 -4.216 1.00 97.88 788 SER A O 1
ATOM 6328 N N . CYS A 1 789 ? 16.222 0.951 -3.415 1.00 98.38 789 CYS A N 1
ATOM 6329 C CA . CYS A 1 789 ? 16.543 0.401 -2.095 1.00 98.38 789 CYS A CA 1
ATOM 6330 C C . CYS A 1 789 ? 15.291 -0.067 -1.340 1.00 98.38 789 CYS A C 1
ATOM 6332 O O . CYS A 1 789 ? 15.317 -1.103 -0.680 1.00 98.38 789 CYS A O 1
ATOM 6334 N N . LEU A 1 790 ? 14.204 0.700 -1.400 1.00 98.50 790 LEU A N 1
ATOM 6335 C CA . LEU A 1 790 ? 12.967 0.391 -0.689 1.00 98.50 790 LEU A CA 1
ATOM 6336 C C . LEU A 1 790 ? 12.182 -0.742 -1.359 1.00 98.50 790 LEU A C 1
ATOM 6338 O O . LEU A 1 790 ? 11.568 -1.538 -0.655 1.00 98.50 790 LEU A O 1
ATOM 6342 N N . ASP A 1 791 ? 12.256 -0.870 -2.684 1.00 98.12 791 ASP A N 1
ATOM 6343 C CA . ASP A 1 791 ? 11.734 -2.015 -3.433 1.00 98.12 791 ASP A CA 1
ATOM 6344 C C . ASP A 1 791 ? 12.412 -3.311 -2.987 1.00 98.12 791 ASP A C 1
ATOM 6346 O O . ASP A 1 791 ? 11.728 -4.282 -2.664 1.00 98.12 791 ASP A O 1
ATOM 6350 N N . PHE A 1 792 ? 13.744 -3.305 -2.870 1.00 98.50 792 PHE A N 1
ATOM 6351 C CA . PHE A 1 792 ? 14.501 -4.436 -2.334 1.00 98.50 792 PHE A CA 1
ATOM 6352 C C . PHE A 1 792 ? 14.026 -4.832 -0.929 1.00 98.50 792 PHE A C 1
ATOM 6354 O O . PHE A 1 792 ? 13.783 -6.010 -0.654 1.00 98.50 792 PHE A O 1
ATOM 6361 N N . VAL A 1 793 ? 13.877 -3.845 -0.035 1.00 98.44 793 VAL A N 1
ATOM 6362 C CA . VAL A 1 793 ? 13.390 -4.074 1.334 1.00 98.44 793 VAL A CA 1
ATOM 6363 C C . VAL A 1 793 ? 11.983 -4.662 1.306 1.00 98.44 793 VAL A C 1
ATOM 6365 O O . VAL A 1 793 ? 11.724 -5.635 2.009 1.00 98.44 793 VAL A O 1
ATOM 6368 N N . MET A 1 794 ? 11.097 -4.120 0.470 1.00 97.94 794 MET A N 1
ATOM 6369 C CA . MET A 1 794 ? 9.723 -4.593 0.353 1.00 97.94 794 MET A CA 1
ATOM 6370 C C . MET A 1 794 ? 9.663 -6.046 -0.124 1.00 97.94 794 MET A C 1
ATOM 6372 O O . MET A 1 794 ? 8.968 -6.844 0.499 1.00 97.94 794 MET A O 1
ATOM 6376 N N . VAL A 1 795 ? 10.437 -6.418 -1.151 1.00 97.44 795 VAL A N 1
ATOM 6377 C CA . VAL A 1 795 ? 10.528 -7.811 -1.622 1.00 97.44 795 VAL A CA 1
ATOM 6378 C C . VAL A 1 795 ? 10.952 -8.730 -0.478 1.00 97.44 795 VAL A C 1
ATOM 6380 O O . VAL A 1 795 ? 10.272 -9.710 -0.206 1.00 97.44 795 VAL A O 1
ATOM 6383 N N . CYS A 1 796 ? 11.992 -8.369 0.276 1.00 97.50 796 CYS A N 1
ATOM 6384 C CA . CYS A 1 796 ? 12.465 -9.189 1.394 1.00 97.50 796 CYS A CA 1
ATOM 6385 C C . CYS A 1 796 ? 11.454 -9.345 2.545 1.00 97.50 796 CYS A C 1
ATOM 6387 O O . CYS A 1 796 ? 11.555 -10.305 3.309 1.00 97.50 796 CYS A O 1
ATOM 6389 N N . LEU A 1 797 ? 10.547 -8.382 2.735 1.00 96.94 797 LEU A N 1
ATOM 6390 C CA . LEU A 1 797 ? 9.499 -8.450 3.756 1.00 96.94 797 LEU A CA 1
ATOM 6391 C C . LEU A 1 797 ? 8.286 -9.248 3.270 1.00 96.94 797 LEU A C 1
ATOM 6393 O O . LEU A 1 797 ? 7.708 -9.993 4.050 1.00 96.94 797 LEU A O 1
ATOM 6397 N N . VAL A 1 798 ? 7.902 -9.088 2.001 1.00 94.88 798 VAL A N 1
ATOM 6398 C CA . VAL A 1 798 ? 6.742 -9.766 1.402 1.00 94.88 798 VAL A CA 1
ATOM 6399 C C . VAL A 1 798 ? 7.013 -11.248 1.188 1.00 94.88 798 VAL A C 1
ATOM 6401 O O . VAL A 1 798 ? 6.131 -12.058 1.440 1.00 94.88 798 VAL A O 1
ATOM 6404 N N . THR A 1 799 ? 8.232 -11.622 0.787 1.00 94.62 799 THR A N 1
ATOM 6405 C CA . THR A 1 799 ? 8.552 -13.035 0.551 1.00 94.62 799 THR A CA 1
ATOM 6406 C C . THR A 1 799 ? 8.625 -13.868 1.829 1.00 94.62 799 THR A C 1
ATOM 6408 O O . THR A 1 799 ? 8.733 -15.088 1.744 1.00 94.62 799 THR A O 1
ATOM 6411 N N . PHE A 1 800 ? 8.591 -13.227 3.001 1.00 95.00 800 PHE A N 1
ATOM 6412 C CA . PHE A 1 800 ? 8.571 -13.907 4.286 1.00 95.00 800 PHE A CA 1
ATOM 6413 C C . PHE A 1 800 ? 7.145 -14.305 4.657 1.00 95.00 800 PHE A C 1
ATOM 6415 O O . PHE A 1 800 ? 6.317 -13.455 4.985 1.00 95.00 800 PHE A O 1
ATOM 6422 N N . ASN A 1 801 ? 6.880 -15.605 4.658 1.00 91.31 801 ASN A N 1
ATOM 6423 C CA . ASN A 1 801 ? 5.595 -16.147 5.059 1.00 91.31 801 ASN A CA 1
ATOM 6424 C C . ASN A 1 801 ? 5.517 -16.252 6.589 1.00 91.31 801 ASN A C 1
ATOM 6426 O O . ASN A 1 801 ? 5.966 -17.236 7.176 1.00 91.31 801 ASN A O 1
ATOM 6430 N N . GLU A 1 802 ? 4.974 -15.224 7.248 1.00 90.56 802 GLU A N 1
ATOM 6431 C CA . GLU A 1 802 ? 4.833 -15.227 8.708 1.00 90.56 802 GLU A CA 1
ATOM 6432 C C . GLU A 1 802 ? 3.854 -16.289 9.210 1.00 90.56 802 GLU A C 1
ATOM 6434 O O . GLU A 1 802 ? 4.093 -16.878 10.266 1.00 90.56 802 GLU A O 1
ATOM 6439 N N . ASP A 1 803 ? 2.798 -16.575 8.444 1.00 85.44 803 ASP A N 1
ATOM 6440 C CA . ASP A 1 803 ? 1.780 -17.548 8.829 1.00 85.44 803 ASP A CA 1
ATOM 6441 C C . ASP A 1 803 ? 2.401 -18.923 8.975 1.00 85.44 803 ASP A C 1
ATOM 6443 O O . ASP A 1 803 ? 2.189 -19.583 9.985 1.00 85.44 803 ASP A O 1
ATOM 6447 N N . LEU A 1 804 ? 3.257 -19.313 8.033 1.00 85.12 804 LEU A N 1
ATOM 6448 C CA . LEU A 1 804 ? 3.992 -20.571 8.081 1.00 85.12 804 LEU A CA 1
ATOM 6449 C C . LEU A 1 804 ? 4.816 -20.720 9.372 1.00 85.12 804 LEU A C 1
ATOM 6451 O O . LEU A 1 804 ? 4.852 -21.797 9.972 1.00 85.12 804 LEU A O 1
ATOM 6455 N N . ILE A 1 805 ? 5.421 -19.627 9.852 1.00 86.69 805 ILE A N 1
ATOM 6456 C CA . ILE A 1 805 ? 6.198 -19.623 11.100 1.00 86.69 805 ILE A CA 1
ATOM 6457 C C . ILE A 1 805 ? 5.283 -19.734 12.322 1.00 86.69 805 ILE A C 1
ATOM 6459 O O . ILE A 1 805 ? 5.565 -20.511 13.236 1.00 86.69 805 ILE A O 1
ATOM 6463 N N . VAL A 1 806 ? 4.186 -18.971 12.346 1.00 85.06 806 VAL A N 1
ATOM 6464 C CA . VAL A 1 806 ? 3.210 -19.003 13.443 1.00 85.06 806 VAL A CA 1
ATOM 6465 C C . VAL A 1 806 ? 2.556 -20.382 13.525 1.00 85.06 806 VAL A C 1
ATOM 6467 O O . VAL A 1 806 ? 2.468 -20.953 14.609 1.00 85.06 806 VAL A O 1
ATOM 6470 N N . LEU A 1 807 ? 2.182 -20.967 12.384 1.00 81.69 807 LEU A N 1
ATOM 6471 C CA . LEU A 1 807 ? 1.638 -22.318 12.293 1.00 81.69 807 LEU A CA 1
ATOM 6472 C C . LEU A 1 807 ? 2.639 -23.356 12.807 1.00 81.69 807 LEU A C 1
ATOM 6474 O O . LEU A 1 807 ? 2.249 -24.223 13.585 1.00 81.69 807 LEU A O 1
ATOM 6478 N N . GLY A 1 808 ? 3.919 -23.257 12.443 1.00 80.06 808 GLY A N 1
ATOM 6479 C CA . GLY A 1 808 ? 4.944 -24.206 12.898 1.00 80.06 808 GLY A CA 1
ATOM 6480 C C . GLY A 1 808 ? 5.245 -24.124 14.386 1.00 80.06 808 GLY A C 1
ATOM 6481 O O . GLY A 1 808 ? 5.673 -25.106 14.986 1.00 80.06 808 GLY A O 1
ATOM 6482 N N . HIS A 1 809 ? 5.003 -22.963 14.994 1.00 78.50 809 HIS A N 1
ATOM 6483 C CA . HIS A 1 809 ? 5.179 -22.771 16.427 1.00 78.50 809 HIS A CA 1
ATOM 6484 C C . HIS A 1 809 ? 3.934 -23.153 17.245 1.00 78.50 809 HIS A C 1
ATOM 6486 O O . HIS A 1 809 ? 4.065 -23.649 18.362 1.00 78.50 809 HIS A O 1
ATOM 6492 N N . GLU A 1 810 ? 2.734 -22.906 16.711 1.00 74.88 810 GLU A N 1
ATOM 6493 C CA . GLU A 1 810 ? 1.458 -23.065 17.423 1.00 74.88 810 GLU A CA 1
ATOM 6494 C C . GLU A 1 810 ? 0.799 -24.441 17.205 1.00 74.88 810 GLU A C 1
ATOM 6496 O O . GLU A 1 810 ? -0.017 -24.873 18.022 1.00 74.88 810 GLU A O 1
ATOM 6501 N N . SER A 1 811 ? 1.145 -25.151 16.127 1.00 70.12 811 SER A N 1
ATOM 6502 C CA . SER A 1 811 ? 0.530 -26.429 15.752 1.00 70.12 811 SER A CA 1
ATOM 6503 C C . SER A 1 811 ? 1.500 -27.614 15.837 1.00 70.12 811 SER A C 1
ATOM 6505 O O . SER A 1 811 ? 2.715 -27.458 15.835 1.00 70.12 811 SER A O 1
ATOM 6507 N N . ASN A 1 812 ? 0.951 -28.831 15.891 1.00 64.56 812 ASN A N 1
ATOM 6508 C CA . ASN A 1 812 ? 1.735 -30.074 15.880 1.00 64.56 812 ASN A CA 1
ATOM 6509 C C . ASN A 1 812 ? 2.056 -30.562 14.452 1.00 64.56 812 ASN A C 1
ATOM 6511 O O . ASN A 1 812 ? 2.469 -31.710 14.286 1.00 64.56 812 ASN A O 1
ATOM 6515 N N . ILE A 1 813 ? 1.791 -29.738 13.433 1.00 65.31 813 ILE A N 1
ATOM 6516 C CA . ILE A 1 813 ? 1.966 -30.093 12.023 1.00 65.31 813 ILE A CA 1
ATOM 6517 C C . ILE A 1 813 ? 3.462 -30.288 11.763 1.00 65.31 813 ILE A C 1
ATOM 6519 O O . ILE A 1 813 ? 4.274 -29.449 12.156 1.00 65.31 813 ILE A O 1
ATOM 6523 N N . SER A 1 814 ? 3.840 -31.382 11.099 1.00 69.06 814 SER A N 1
ATOM 6524 C CA . SER A 1 814 ? 5.214 -31.623 10.642 1.00 69.06 814 SER A CA 1
ATOM 6525 C C . SER A 1 814 ? 5.540 -30.728 9.443 1.00 69.06 814 SER A C 1
ATOM 6527 O O . SER A 1 814 ? 5.696 -31.190 8.319 1.00 69.06 814 SER A O 1
ATOM 6529 N N . ILE A 1 815 ? 5.611 -29.417 9.687 1.00 70.12 815 ILE A N 1
ATOM 6530 C CA . ILE A 1 815 ? 5.824 -28.392 8.657 1.00 70.12 815 ILE A CA 1
ATOM 6531 C C . ILE A 1 815 ? 7.110 -28.638 7.859 1.00 70.12 815 ILE A C 1
ATOM 6533 O O . ILE A 1 815 ? 7.140 -28.361 6.665 1.00 70.12 815 ILE A O 1
ATOM 6537 N N . ASP A 1 816 ? 8.136 -29.219 8.485 1.00 75.25 816 ASP A N 1
ATOM 6538 C CA . ASP A 1 816 ? 9.394 -29.562 7.815 1.00 75.25 816 ASP A CA 1
ATOM 6539 C C . ASP A 1 816 ? 9.212 -30.551 6.646 1.00 75.25 816 ASP A C 1
ATOM 6541 O O . ASP A 1 816 ? 9.982 -30.491 5.695 1.00 75.25 816 ASP A O 1
ATOM 6545 N N . ASP A 1 817 ? 8.206 -31.436 6.691 1.00 76.94 817 ASP A N 1
ATOM 6546 C CA . ASP A 1 817 ? 7.934 -32.395 5.608 1.00 76.94 817 ASP A CA 1
ATOM 6547 C C . ASP A 1 817 ? 7.112 -31.769 4.465 1.00 76.94 817 ASP A C 1
ATOM 6549 O O . ASP A 1 817 ? 7.122 -32.276 3.344 1.00 76.94 817 ASP A O 1
ATOM 6553 N N . ALA A 1 818 ? 6.392 -30.682 4.760 1.00 70.50 818 ALA A N 1
ATOM 6554 C CA . ALA A 1 818 ? 5.437 -30.048 3.856 1.00 70.50 818 ALA A CA 1
ATOM 6555 C C . ALA A 1 818 ? 6.005 -28.813 3.131 1.00 70.50 818 ALA A C 1
ATOM 6557 O O . ALA A 1 818 ? 5.484 -28.418 2.092 1.00 70.50 818 ALA A O 1
ATOM 6558 N N . MET A 1 819 ? 7.056 -28.189 3.675 1.00 79.75 819 MET A N 1
ATOM 6559 C CA . MET A 1 819 ? 7.745 -27.054 3.053 1.00 79.75 819 MET A CA 1
ATOM 6560 C C . MET A 1 819 ? 8.776 -27.509 2.018 1.00 79.75 819 MET A C 1
ATOM 6562 O O . MET A 1 819 ? 9.485 -28.492 2.213 1.00 79.75 819 MET A O 1
ATOM 6566 N N . ALA A 1 820 ? 8.964 -26.715 0.965 1.00 75.88 820 ALA A N 1
ATOM 6567 C CA . ALA A 1 820 ? 10.067 -26.902 0.024 1.00 75.88 820 ALA A CA 1
ATOM 6568 C C . ALA A 1 820 ? 11.459 -26.582 0.622 1.00 75.88 820 ALA A C 1
ATOM 6570 O O . ALA A 1 820 ? 12.479 -27.015 0.082 1.00 75.88 820 ALA A O 1
ATOM 6571 N N . ALA A 1 821 ? 11.534 -25.821 1.722 1.00 77.19 821 ALA A N 1
ATOM 6572 C CA . ALA A 1 821 ? 12.782 -25.613 2.460 1.00 77.19 821 ALA A CA 1
ATOM 6573 C C . ALA A 1 821 ? 13.183 -26.857 3.271 1.00 77.19 821 ALA A C 1
ATOM 6575 O O . ALA A 1 821 ? 12.342 -27.574 3.793 1.00 77.19 821 ALA A O 1
ATOM 6576 N N . THR A 1 822 ? 14.486 -27.056 3.488 1.00 82.56 822 THR A N 1
ATOM 6577 C CA . THR A 1 822 ? 15.002 -28.226 4.235 1.00 82.56 822 THR A CA 1
ATOM 6578 C C . THR A 1 822 ? 14.510 -28.365 5.683 1.00 82.56 822 THR A C 1
ATOM 6580 O O . THR A 1 822 ? 14.543 -29.463 6.236 1.00 82.56 822 THR A O 1
ATOM 6583 N N . ASN A 1 823 ? 14.166 -27.254 6.336 1.00 84.06 823 ASN A N 1
ATOM 6584 C CA . ASN A 1 823 ? 13.420 -27.185 7.596 1.00 84.06 823 ASN A CA 1
ATOM 6585 C C . ASN A 1 823 ? 13.049 -25.724 7.898 1.00 84.06 823 ASN A C 1
ATOM 6587 O O . ASN A 1 823 ? 13.712 -24.784 7.436 1.00 84.06 823 ASN A O 1
ATOM 6591 N N . LEU A 1 824 ? 12.051 -25.528 8.757 1.00 86.38 824 LEU A N 1
ATOM 6592 C CA . LEU A 1 824 ? 11.548 -24.219 9.174 1.00 86.38 824 LEU A CA 1
ATOM 6593 C C . LEU A 1 824 ? 12.638 -23.349 9.822 1.00 86.38 824 LEU A C 1
ATOM 6595 O O . LEU A 1 824 ? 12.738 -22.149 9.559 1.00 86.38 824 LEU A O 1
ATOM 6599 N N . ALA A 1 825 ? 13.521 -23.947 10.629 1.00 88.19 825 ALA A N 1
ATOM 6600 C CA . ALA A 1 825 ? 14.630 -23.222 11.250 1.00 88.19 825 ALA A CA 1
ATOM 6601 C C . ALA A 1 825 ? 15.612 -22.665 10.201 1.00 88.19 825 ALA A C 1
ATOM 6603 O O . ALA A 1 825 ? 16.145 -21.567 10.358 1.00 88.19 825 ALA A O 1
ATOM 6604 N N . THR A 1 826 ? 15.860 -23.401 9.116 1.00 89.81 826 THR A N 1
ATOM 6605 C CA . THR A 1 826 ? 16.729 -22.986 8.006 1.00 89.81 826 THR A CA 1
ATOM 6606 C C . THR A 1 826 ? 16.069 -21.890 7.188 1.00 89.81 826 THR A C 1
ATOM 6608 O O . THR A 1 826 ? 16.741 -20.903 6.889 1.00 89.81 826 THR A O 1
ATOM 6611 N N . TYR A 1 827 ? 14.760 -21.986 6.943 1.00 91.75 827 TYR A N 1
ATOM 6612 C CA . TYR A 1 827 ? 13.985 -20.897 6.351 1.00 91.75 827 TYR A CA 1
ATOM 6613 C C . TYR A 1 827 ? 14.162 -19.598 7.154 1.00 91.75 827 TYR A C 1
ATOM 6615 O O . TYR A 1 827 ? 14.646 -18.602 6.619 1.00 91.75 827 TYR A O 1
ATOM 6623 N N . VAL A 1 828 ? 13.908 -19.627 8.468 1.00 91.94 828 VAL A N 1
ATOM 6624 C CA . VAL A 1 828 ? 14.040 -18.451 9.353 1.00 91.94 828 VAL A CA 1
ATOM 6625 C C . VAL A 1 828 ? 15.473 -17.899 9.388 1.00 91.94 828 VAL A C 1
ATOM 6627 O O . VAL A 1 828 ? 15.674 -16.684 9.439 1.00 91.94 828 VAL A O 1
ATOM 6630 N N . ARG A 1 829 ? 16.484 -18.776 9.355 1.00 89.25 829 ARG A N 1
ATOM 6631 C CA . ARG A 1 829 ? 17.908 -18.398 9.421 1.00 89.25 829 ARG A CA 1
ATOM 6632 C C . ARG A 1 829 ? 18.436 -17.769 8.135 1.00 89.25 829 ARG A C 1
ATOM 6634 O O . ARG A 1 829 ? 19.303 -16.899 8.220 1.00 89.25 829 ARG A O 1
ATOM 6641 N N . LEU A 1 830 ? 18.007 -18.267 6.975 1.00 93.19 830 LEU A N 1
ATOM 6642 C CA . LEU A 1 830 ? 18.541 -17.860 5.673 1.00 93.19 830 LEU A CA 1
ATOM 6643 C C . LEU A 1 830 ? 17.719 -16.743 5.032 1.00 93.19 830 LEU A C 1
ATOM 6645 O O . LEU A 1 830 ? 18.294 -15.890 4.354 1.00 93.19 830 LEU A O 1
ATOM 6649 N N . HIS A 1 831 ? 16.405 -16.717 5.252 1.00 94.81 831 HIS A N 1
ATOM 6650 C CA . HIS A 1 831 ? 15.537 -15.714 4.650 1.00 94.81 831 HIS A CA 1
ATOM 6651 C C . HIS A 1 831 ? 15.993 -14.285 5.027 1.00 94.81 831 HIS A C 1
ATOM 6653 O O . HIS A 1 831 ? 16.286 -14.016 6.201 1.00 94.81 831 HIS A O 1
ATOM 6659 N N . PRO A 1 832 ? 16.046 -13.329 4.071 1.00 95.81 832 PRO A N 1
ATOM 6660 C CA . PRO A 1 832 ? 16.569 -11.981 4.316 1.00 95.81 832 PRO A CA 1
ATOM 6661 C C . PRO A 1 832 ? 15.806 -11.217 5.401 1.00 95.81 832 PRO A C 1
ATOM 6663 O O . PRO A 1 832 ? 16.377 -10.314 6.010 1.00 95.81 832 PRO A O 1
ATOM 6666 N N . PHE A 1 833 ? 14.555 -11.598 5.680 1.00 96.81 833 PHE A N 1
ATOM 6667 C CA . PHE A 1 833 ? 13.701 -11.012 6.718 1.00 96.81 833 PHE A CA 1
ATOM 6668 C C . PHE A 1 833 ? 14.428 -10.769 8.042 1.00 96.81 833 PHE A C 1
ATOM 6670 O O . PHE A 1 833 ? 14.378 -9.655 8.560 1.00 96.81 833 PHE A O 1
ATOM 6677 N N . SER A 1 834 ? 15.166 -11.766 8.552 1.00 94.69 834 SER A N 1
ATOM 6678 C CA . SER A 1 834 ? 15.908 -11.633 9.813 1.00 94.69 834 SER A CA 1
ATOM 6679 C C . SER A 1 834 ? 16.843 -10.422 9.793 1.00 94.69 834 SER A C 1
ATOM 6681 O O . SER A 1 834 ? 16.892 -9.643 10.746 1.00 94.69 834 SER A O 1
ATOM 6683 N N . ARG A 1 835 ? 17.615 -10.264 8.713 1.00 95.81 835 ARG A N 1
ATOM 6684 C CA . ARG A 1 835 ? 18.630 -9.212 8.609 1.00 95.81 835 ARG A CA 1
ATOM 6685 C C . ARG A 1 835 ? 18.019 -7.867 8.229 1.00 95.81 835 ARG A C 1
ATOM 6687 O O . ARG A 1 835 ? 18.438 -6.844 8.761 1.00 95.81 835 ARG A O 1
ATOM 6694 N N . VAL A 1 836 ? 17.017 -7.866 7.353 1.00 97.69 836 VAL A N 1
ATOM 6695 C CA . VAL A 1 836 ? 16.278 -6.665 6.941 1.00 97.69 836 VAL A CA 1
ATOM 6696 C C . VAL A 1 836 ? 15.570 -6.032 8.135 1.00 97.69 836 VAL A C 1
ATOM 6698 O O . VAL A 1 836 ? 15.717 -4.832 8.358 1.00 97.69 836 VAL A O 1
ATOM 6701 N N . MET A 1 837 ? 14.895 -6.831 8.965 1.00 96.94 837 MET A N 1
ATOM 6702 C CA . MET A 1 837 ? 14.293 -6.338 10.203 1.00 96.94 837 MET A CA 1
ATOM 6703 C C . MET A 1 837 ? 15.334 -5.789 11.175 1.00 96.94 837 MET A C 1
ATOM 6705 O O . MET A 1 837 ? 15.124 -4.732 11.761 1.00 96.94 837 MET A O 1
ATOM 6709 N N . GLU A 1 838 ? 16.497 -6.427 11.313 1.00 96.31 838 GLU A N 1
ATOM 6710 C CA . GLU A 1 838 ? 17.574 -5.878 12.143 1.00 96.31 838 GLU A CA 1
ATOM 6711 C C . GLU A 1 838 ? 18.019 -4.478 11.671 1.00 96.31 838 GLU A C 1
ATOM 6713 O O . GLU A 1 838 ? 18.238 -3.586 12.496 1.00 96.31 838 GLU A O 1
ATOM 6718 N N . TRP A 1 839 ? 18.108 -4.256 10.356 1.00 97.88 839 TRP A N 1
ATOM 6719 C CA . TRP A 1 839 ? 18.445 -2.956 9.768 1.00 97.88 839 TRP A CA 1
ATOM 6720 C C . TRP A 1 839 ? 17.351 -1.903 9.922 1.00 97.88 839 TRP A C 1
ATOM 6722 O O . TRP A 1 839 ? 17.672 -0.735 10.127 1.00 97.88 839 TRP A O 1
ATOM 6732 N N . LEU A 1 840 ? 16.074 -2.281 9.867 1.00 97.31 840 LEU A N 1
ATOM 6733 C CA . LEU A 1 840 ? 14.969 -1.343 10.092 1.00 97.31 840 LEU A CA 1
ATOM 6734 C C . LEU A 1 840 ? 14.972 -0.774 11.519 1.00 97.31 840 LEU A C 1
ATOM 6736 O O . LEU A 1 840 ? 14.489 0.329 11.736 1.00 97.31 840 LEU A O 1
ATOM 6740 N N . PHE A 1 841 ? 15.613 -1.456 12.472 1.00 96.25 841 PHE A N 1
ATOM 6741 C CA . PHE A 1 841 ? 15.858 -0.958 13.831 1.00 96.25 841 PHE A CA 1
ATOM 6742 C C . PHE A 1 841 ? 17.149 -0.116 13.948 1.00 96.25 841 PHE A C 1
ATOM 6744 O O . PHE A 1 841 ? 17.614 0.173 15.054 1.00 96.25 841 PHE A O 1
ATOM 6751 N N . ASN A 1 842 ? 17.775 0.278 12.835 1.00 96.44 842 ASN A N 1
ATOM 6752 C CA . ASN A 1 842 ? 18.936 1.165 12.827 1.00 96.44 842 ASN A CA 1
ATOM 6753 C C . ASN A 1 842 ? 18.520 2.645 12.748 1.00 96.44 842 ASN A C 1
ATOM 6755 O O . ASN A 1 842 ? 17.749 3.048 11.881 1.00 96.44 842 ASN A O 1
ATOM 6759 N N . GLU A 1 843 ? 19.129 3.486 13.586 1.00 95.00 843 GLU A N 1
ATOM 6760 C CA . GLU A 1 843 ? 18.853 4.931 13.647 1.00 95.00 843 GLU A CA 1
ATOM 6761 C C . GLU A 1 843 ? 19.038 5.651 12.295 1.00 95.00 843 GLU A C 1
ATOM 6763 O O . GLU A 1 843 ? 18.214 6.483 11.908 1.00 95.00 843 GLU A O 1
ATOM 6768 N N . LYS A 1 844 ? 20.086 5.317 11.526 1.00 96.38 844 LYS A N 1
ATOM 6769 C CA . LYS A 1 844 ? 20.347 5.952 10.221 1.00 96.38 844 LYS A CA 1
ATOM 6770 C C . LYS A 1 844 ? 19.349 5.516 9.155 1.00 96.38 844 LYS A C 1
ATOM 6772 O O . LYS A 1 844 ? 18.993 6.325 8.299 1.00 96.38 844 LYS A O 1
ATOM 6777 N N . VAL A 1 845 ? 18.927 4.253 9.190 1.00 97.38 845 VAL A N 1
ATOM 6778 C CA . VAL A 1 845 ? 17.929 3.712 8.258 1.00 97.38 845 VAL A CA 1
ATOM 6779 C C . VAL A 1 845 ? 16.588 4.388 8.502 1.00 97.38 845 VAL A C 1
ATOM 6781 O O . VAL A 1 845 ? 16.014 4.926 7.561 1.00 97.38 845 VAL A O 1
ATOM 6784 N N . ILE A 1 846 ? 16.152 4.472 9.762 1.00 96.19 846 ILE A N 1
ATOM 6785 C CA . ILE A 1 846 ? 14.933 5.196 10.140 1.00 96.19 846 ILE A CA 1
ATOM 6786 C C . ILE A 1 846 ? 15.029 6.660 9.703 1.00 96.19 846 ILE A C 1
ATOM 6788 O O . ILE A 1 846 ? 14.165 7.139 8.977 1.00 96.19 846 ILE A O 1
ATOM 6792 N N . THR A 1 847 ? 16.130 7.349 10.012 1.00 96.56 847 THR A N 1
ATOM 6793 C CA . THR A 1 847 ? 16.351 8.735 9.557 1.00 96.56 847 THR A CA 1
ATOM 6794 C C . THR A 1 847 ? 16.246 8.870 8.030 1.00 96.56 847 THR A C 1
ATOM 6796 O O . THR A 1 847 ? 15.718 9.859 7.525 1.00 96.56 847 THR A O 1
ATOM 6799 N N . SER A 1 848 ? 16.724 7.880 7.273 1.00 97.06 848 SER A N 1
ATOM 6800 C CA . SER A 1 848 ? 16.654 7.881 5.807 1.00 97.06 848 SER A CA 1
ATOM 6801 C C . SER A 1 848 ? 15.236 7.630 5.290 1.00 97.06 848 SER A C 1
ATOM 6803 O O . SER A 1 848 ? 14.846 8.263 4.311 1.00 97.06 848 SER A O 1
ATOM 6805 N N . LEU A 1 849 ? 14.439 6.797 5.971 1.00 97.44 849 LEU A N 1
ATOM 6806 C CA . LEU A 1 849 ? 13.004 6.651 5.702 1.00 97.44 849 LEU A CA 1
ATOM 6807 C C . LEU A 1 849 ? 12.273 7.983 5.917 1.00 97.44 849 LEU A C 1
ATOM 6809 O O . LEU A 1 849 ? 11.593 8.447 5.005 1.00 97.44 849 LEU A O 1
ATOM 6813 N N . ILE A 1 850 ? 12.486 8.652 7.059 1.00 96.38 850 ILE A N 1
ATOM 6814 C CA . ILE A 1 850 ? 11.880 9.967 7.333 1.00 96.38 850 ILE A CA 1
ATOM 6815 C C . ILE A 1 850 ? 12.302 10.999 6.281 1.00 96.38 850 ILE A C 1
ATOM 6817 O O . ILE A 1 850 ? 11.450 11.686 5.738 1.00 96.38 850 ILE A O 1
ATOM 6821 N N . ASN A 1 851 ? 13.589 11.083 5.933 1.00 95.88 851 ASN A N 1
ATOM 6822 C CA . ASN A 1 851 ? 14.076 12.022 4.912 1.00 95.88 851 ASN A CA 1
ATOM 6823 C C . ASN A 1 851 ? 13.620 11.678 3.484 1.00 95.88 851 ASN A C 1
ATOM 6825 O O . ASN A 1 851 ? 13.799 12.486 2.572 1.00 95.88 851 ASN A O 1
ATOM 6829 N N . THR A 1 852 ? 13.142 10.456 3.251 1.00 97.12 852 THR A N 1
ATOM 6830 C CA . THR A 1 852 ? 12.513 10.077 1.980 1.00 97.12 852 THR A CA 1
ATOM 6831 C C . THR A 1 852 ? 11.079 10.578 1.956 1.00 97.12 852 THR A C 1
ATOM 6833 O O . THR A 1 852 ? 10.694 11.210 0.982 1.00 97.12 852 THR A O 1
ATOM 6836 N N . ILE A 1 853 ? 10.343 10.382 3.054 1.00 96.88 853 ILE A N 1
ATOM 6837 C CA . ILE A 1 853 ? 8.958 10.836 3.203 1.00 96.88 853 ILE A CA 1
ATOM 6838 C C . ILE A 1 853 ? 8.876 12.362 3.217 1.00 96.88 853 ILE A C 1
ATOM 6840 O O . ILE A 1 853 ? 8.044 12.916 2.516 1.00 96.88 853 ILE A O 1
ATOM 6844 N N . HIS A 1 854 ? 9.731 13.044 3.978 1.00 95.06 854 HIS A N 1
ATOM 6845 C CA . HIS A 1 854 ? 9.706 14.496 4.147 1.00 95.06 854 HIS A CA 1
ATOM 6846 C C . HIS A 1 854 ? 10.181 15.212 2.872 1.00 95.06 854 HIS A C 1
ATOM 6848 O O . HIS A 1 854 ? 11.382 15.274 2.595 1.00 95.06 854 HIS A O 1
ATOM 6854 N N . GLN A 1 855 ? 9.233 15.727 2.091 1.00 92.94 855 GLN A N 1
ATOM 6855 C CA . GLN A 1 855 ? 9.428 16.437 0.827 1.00 92.94 855 GLN A CA 1
ATOM 6856 C C . GLN A 1 855 ? 8.568 17.707 0.812 1.00 92.94 855 GLN A C 1
ATOM 6858 O O . GLN A 1 855 ? 7.708 17.905 1.669 1.00 92.94 855 GLN A O 1
ATOM 6863 N N . ASP A 1 856 ? 8.813 18.585 -0.159 1.00 87.50 856 ASP A N 1
ATOM 6864 C CA . ASP A 1 856 ? 8.011 19.795 -0.331 1.00 87.50 856 ASP A CA 1
ATOM 6865 C C . ASP A 1 856 ? 6.600 19.445 -0.858 1.00 87.50 856 ASP A C 1
ATOM 6867 O O . ASP A 1 856 ? 6.495 18.867 -1.947 1.00 87.50 856 ASP A O 1
ATOM 6871 N N . PRO A 1 857 ? 5.517 19.777 -0.125 1.00 84.81 857 PRO A N 1
ATOM 6872 C CA . PRO A 1 857 ? 4.162 19.353 -0.474 1.00 84.81 857 PRO A CA 1
ATOM 6873 C C . PRO A 1 857 ? 3.655 19.969 -1.785 1.00 84.81 857 PRO A C 1
ATOM 6875 O O . PRO A 1 857 ? 2.876 19.325 -2.480 1.00 84.81 857 PRO A O 1
ATOM 6878 N N . ILE A 1 858 ? 4.114 21.168 -2.158 1.00 80.56 858 ILE A N 1
ATOM 6879 C CA . ILE A 1 858 ? 3.693 21.846 -3.395 1.00 80.56 858 ILE A CA 1
ATOM 6880 C C . ILE A 1 858 ? 4.258 21.103 -4.610 1.00 80.56 858 ILE A C 1
ATOM 6882 O O . ILE A 1 858 ? 3.520 20.764 -5.538 1.00 80.56 858 ILE A O 1
ATOM 6886 N N . SER A 1 859 ? 5.558 20.786 -4.574 1.00 83.69 859 SER A N 1
ATOM 6887 C CA . SER A 1 859 ? 6.201 19.977 -5.613 1.00 83.69 859 SER A CA 1
ATOM 6888 C C . SER A 1 859 ? 5.591 18.579 -5.715 1.00 83.69 859 SER A C 1
ATOM 6890 O O . SER A 1 859 ? 5.437 18.056 -6.812 1.00 83.69 859 SER A O 1
ATOM 6892 N N . LEU A 1 860 ? 5.197 17.992 -4.580 1.00 87.94 860 LEU A N 1
ATOM 6893 C CA . LEU A 1 860 ? 4.591 16.667 -4.528 1.00 87.94 860 LEU A CA 1
ATOM 6894 C C . LEU A 1 860 ? 3.166 16.659 -5.097 1.00 87.94 860 LEU A C 1
ATOM 6896 O O . LEU A 1 860 ? 2.823 15.737 -5.828 1.00 87.94 860 LEU A O 1
ATOM 6900 N N . GLY A 1 861 ? 2.356 17.681 -4.805 1.00 80.88 861 GLY A N 1
ATOM 6901 C CA . GLY A 1 861 ? 1.004 17.816 -5.360 1.00 80.88 861 GLY A CA 1
ATOM 6902 C C . GLY A 1 861 ? 0.975 18.143 -6.853 1.00 80.88 861 GLY A C 1
ATOM 6903 O O . GLY A 1 861 ? 0.014 17.798 -7.526 1.00 80.88 861 GLY A O 1
ATOM 6904 N N . SER A 1 862 ? 2.033 18.766 -7.379 1.00 79.69 862 SER A N 1
ATOM 6905 C CA . SER A 1 862 ? 2.149 19.083 -8.813 1.00 79.69 862 SER A CA 1
ATOM 6906 C C . SER A 1 862 ? 2.759 17.948 -9.644 1.00 79.69 862 SER A C 1
ATOM 6908 O O . SER A 1 862 ? 2.674 17.978 -10.868 1.00 79.69 862 SER A O 1
ATOM 6910 N N . ALA A 1 863 ? 3.410 16.977 -8.998 1.00 85.94 863 ALA A N 1
ATOM 6911 C CA . ALA A 1 863 ? 4.077 15.868 -9.671 1.00 85.94 863 ALA A CA 1
ATOM 6912 C C . ALA A 1 863 ? 3.084 14.789 -10.118 1.00 85.94 863 ALA A C 1
ATOM 6914 O O . ALA A 1 863 ? 2.041 14.590 -9.497 1.00 85.94 863 ALA A O 1
ATOM 6915 N N . SER A 1 864 ? 3.453 14.028 -11.150 1.00 85.94 864 SER A N 1
ATOM 6916 C CA . SER A 1 864 ? 2.698 12.835 -11.550 1.00 85.94 864 SER A CA 1
ATOM 6917 C C . SER A 1 864 ? 2.645 11.790 -10.417 1.00 85.94 864 SER A C 1
ATOM 6919 O O . SER A 1 864 ? 3.663 11.600 -9.733 1.00 85.94 864 SER A O 1
ATOM 6921 N N . PRO A 1 865 ? 1.520 11.063 -10.239 1.00 87.31 865 PRO A N 1
ATOM 6922 C CA . PRO A 1 865 ? 1.415 9.967 -9.270 1.00 87.31 865 PRO A CA 1
ATOM 6923 C C . PRO A 1 865 ? 2.455 8.856 -9.496 1.00 87.31 865 PRO A C 1
ATOM 6925 O O . PRO A 1 865 ? 2.886 8.217 -8.535 1.00 87.31 865 PRO A O 1
ATOM 6928 N N . ASP A 1 866 ? 2.918 8.677 -10.737 1.00 88.25 866 ASP A N 1
ATOM 6929 C CA . ASP A 1 866 ? 3.916 7.667 -11.118 1.00 88.25 866 ASP A CA 1
ATOM 6930 C C . ASP A 1 866 ? 5.360 8.167 -10.994 1.00 88.25 866 ASP A C 1
ATOM 6932 O O . ASP A 1 866 ? 6.321 7.407 -11.150 1.00 88.25 866 ASP A O 1
ATOM 6936 N N . SER A 1 867 ? 5.541 9.456 -10.697 1.00 91.44 867 SER A N 1
ATOM 6937 C CA . SER A 1 867 ? 6.870 10.033 -10.561 1.00 91.44 867 SER A CA 1
ATOM 6938 C C . SER A 1 867 ? 7.642 9.368 -9.407 1.00 91.44 867 SER A C 1
ATOM 6940 O O . SER A 1 867 ? 7.081 9.091 -8.339 1.00 91.44 867 SER A O 1
ATOM 6942 N N . PRO A 1 868 ? 8.973 9.198 -9.521 1.00 94.12 868 PRO A 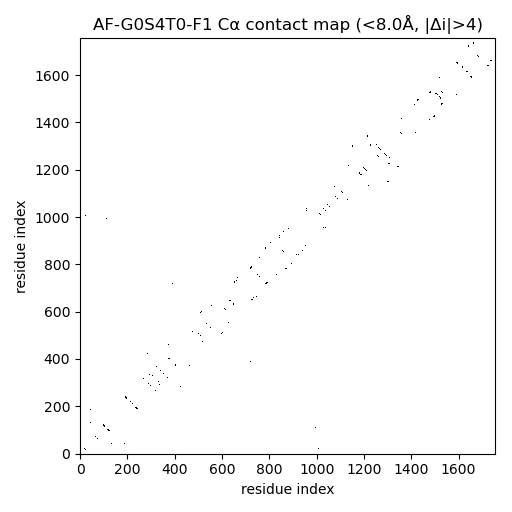N 1
ATOM 6943 C CA . PRO A 1 868 ? 9.797 8.704 -8.420 1.00 94.12 868 PRO A CA 1
ATOM 6944 C C . PRO A 1 868 ? 9.682 9.547 -7.144 1.00 94.12 868 PRO A C 1
ATOM 6946 O O . PRO A 1 868 ? 9.969 9.048 -6.058 1.00 94.12 868 PRO A O 1
ATOM 6949 N N . LEU A 1 869 ? 9.264 10.816 -7.245 1.00 93.75 869 LEU A N 1
ATOM 6950 C CA . LEU A 1 869 ? 8.953 11.651 -6.086 1.00 93.75 869 LEU A CA 1
ATOM 6951 C C . LEU A 1 869 ? 7.793 11.054 -5.276 1.00 93.75 869 LEU A C 1
ATOM 6953 O O . LEU A 1 869 ? 7.989 10.754 -4.101 1.00 93.75 869 LEU A O 1
ATOM 6957 N N . VAL A 1 870 ? 6.638 10.819 -5.901 1.00 95.06 870 VAL A N 1
ATOM 6958 C CA . VAL A 1 870 ? 5.461 10.241 -5.231 1.00 95.06 870 VAL A CA 1
ATOM 6959 C C . VAL A 1 870 ? 5.733 8.796 -4.807 1.00 95.06 870 VAL A C 1
ATOM 6961 O O . VAL A 1 870 ? 5.522 8.430 -3.647 1.00 95.06 870 VAL A O 1
ATOM 6964 N N . VAL A 1 871 ? 6.281 7.976 -5.709 1.00 96.69 871 VAL A N 1
ATOM 6965 C CA . VAL A 1 871 ? 6.451 6.534 -5.475 1.00 96.69 871 VAL A CA 1
ATOM 6966 C C . VAL A 1 871 ? 7.513 6.240 -4.408 1.00 96.69 871 VAL A C 1
ATOM 6968 O O . VAL A 1 871 ? 7.338 5.316 -3.612 1.00 96.69 871 VAL A O 1
ATOM 6971 N N . SER A 1 872 ? 8.592 7.030 -4.311 1.00 96.94 872 SER A N 1
ATOM 6972 C CA . SER A 1 872 ? 9.592 6.842 -3.244 1.00 96.94 872 SER A CA 1
ATOM 6973 C C . SER A 1 872 ? 9.024 7.123 -1.848 1.00 96.94 872 SER A C 1
ATOM 6975 O O . SER A 1 872 ? 9.344 6.395 -0.905 1.00 96.94 872 SER A O 1
ATOM 6977 N N . ILE A 1 873 ? 8.140 8.120 -1.715 1.00 97.88 873 ILE A N 1
ATOM 6978 C CA . ILE A 1 873 ? 7.415 8.409 -0.469 1.00 97.88 873 ILE A CA 1
ATOM 6979 C C . ILE A 1 873 ? 6.449 7.267 -0.158 1.00 97.88 873 ILE A C 1
ATOM 6981 O O . ILE A 1 873 ? 6.494 6.713 0.943 1.00 97.88 873 ILE A O 1
ATOM 6985 N N . LEU A 1 874 ? 5.624 6.876 -1.135 1.00 97.62 874 LEU A N 1
ATOM 6986 C CA . LEU A 1 874 ? 4.686 5.761 -1.009 1.00 97.62 874 LEU A CA 1
ATOM 6987 C C . LEU A 1 874 ? 5.405 4.494 -0.529 1.00 97.62 874 LEU A C 1
ATOM 6989 O O . LEU A 1 874 ? 4.982 3.869 0.445 1.00 97.62 874 LEU A O 1
ATOM 6993 N N . ARG A 1 875 ? 6.530 4.136 -1.158 1.00 98.19 875 ARG A N 1
ATOM 6994 C CA . ARG A 1 875 ? 7.279 2.928 -0.806 1.00 98.19 875 ARG A CA 1
ATOM 6995 C C . ARG A 1 875 ? 7.930 3.027 0.573 1.00 98.19 875 ARG A C 1
ATOM 6997 O O . ARG A 1 875 ? 7.933 2.041 1.306 1.00 98.19 875 ARG A O 1
ATOM 7004 N N . ALA A 1 876 ? 8.419 4.202 0.975 1.00 98.19 876 ALA A N 1
ATOM 7005 C CA . ALA A 1 876 ? 8.945 4.413 2.325 1.00 98.19 876 ALA A CA 1
ATOM 7006 C C . ALA A 1 876 ? 7.860 4.209 3.398 1.00 98.19 876 ALA A C 1
ATOM 7008 O O . ALA A 1 876 ? 8.114 3.567 4.420 1.00 98.19 876 ALA A O 1
ATOM 7009 N N . ILE A 1 877 ? 6.640 4.692 3.141 1.00 98.00 877 ILE A N 1
ATOM 7010 C CA . ILE A 1 877 ? 5.475 4.490 4.012 1.00 98.00 877 ILE A CA 1
ATOM 7011 C C . ILE A 1 877 ? 5.085 3.009 4.056 1.00 98.00 877 ILE A C 1
ATOM 7013 O O . ILE A 1 877 ? 4.900 2.459 5.140 1.00 98.00 877 ILE A O 1
ATOM 7017 N N . GLN A 1 878 ? 5.018 2.333 2.906 1.00 97.88 878 GLN A N 1
ATOM 7018 C CA . GLN A 1 878 ? 4.712 0.899 2.830 1.00 97.88 878 GLN A CA 1
ATOM 7019 C C . GLN A 1 878 ? 5.723 0.048 3.611 1.00 97.88 878 GLN A C 1
ATOM 7021 O O . GLN A 1 878 ? 5.320 -0.872 4.320 1.00 97.88 878 GLN A O 1
ATOM 7026 N N . VAL A 1 879 ? 7.016 0.389 3.563 1.00 98.12 879 VAL A N 1
ATOM 7027 C CA . VAL A 1 879 ? 8.047 -0.268 4.381 1.00 98.12 879 VAL A CA 1
ATOM 7028 C C . VAL A 1 879 ? 7.790 -0.054 5.876 1.00 98.12 879 VAL A C 1
ATOM 7030 O O . VAL A 1 879 ? 7.872 -1.014 6.636 1.00 98.12 879 VAL A O 1
ATOM 7033 N N . MET A 1 880 ? 7.429 1.159 6.316 1.00 97.38 880 MET A N 1
ATOM 7034 C CA . MET A 1 880 ? 7.072 1.409 7.723 1.00 97.38 880 MET A CA 1
ATOM 7035 C C . MET A 1 880 ? 5.826 0.622 8.161 1.00 97.38 880 MET A C 1
ATOM 7037 O O . MET A 1 880 ? 5.818 0.044 9.246 1.00 97.38 880 MET A O 1
ATOM 7041 N N . ILE A 1 881 ? 4.792 0.558 7.316 1.00 97.19 881 ILE A N 1
ATOM 7042 C CA . ILE A 1 881 ? 3.576 -0.234 7.562 1.00 97.19 881 ILE A CA 1
ATOM 7043 C C . ILE A 1 881 ? 3.939 -1.710 7.718 1.00 97.19 881 ILE A C 1
ATOM 7045 O O . ILE A 1 881 ? 3.564 -2.326 8.716 1.00 97.19 881 ILE A O 1
ATOM 7049 N N . LYS A 1 882 ? 4.695 -2.268 6.765 1.00 96.31 882 LYS A N 1
ATOM 7050 C CA . LYS A 1 882 ? 5.043 -3.691 6.764 1.00 96.31 882 LYS A CA 1
ATOM 7051 C C . LYS A 1 882 ? 6.004 -4.054 7.896 1.00 96.31 882 LYS A C 1
ATOM 7053 O O . LYS A 1 882 ? 5.898 -5.139 8.462 1.00 96.31 882 LYS A O 1
ATOM 7058 N N . ALA A 1 883 ? 6.883 -3.130 8.288 1.00 96.62 883 ALA A N 1
ATOM 7059 C CA . ALA A 1 883 ? 7.715 -3.272 9.478 1.00 96.62 883 ALA A CA 1
ATOM 7060 C C . ALA A 1 883 ? 6.863 -3.395 10.752 1.00 96.62 883 ALA A C 1
ATOM 7062 O O . ALA A 1 883 ? 7.100 -4.295 11.552 1.00 96.62 883 ALA A O 1
ATOM 7063 N N . LEU A 1 884 ? 5.849 -2.537 10.919 1.00 95.50 884 LEU A N 1
ATOM 7064 C CA . LEU A 1 884 ? 4.933 -2.574 12.066 1.00 95.50 884 LEU A CA 1
ATOM 7065 C C . LEU A 1 884 ? 4.022 -3.811 12.075 1.00 95.50 884 LEU A C 1
ATOM 7067 O O . LEU A 1 884 ? 3.626 -4.247 13.150 1.00 95.50 884 LEU A O 1
ATOM 7071 N N . GLU A 1 885 ? 3.679 -4.366 10.911 1.00 94.31 885 GLU A N 1
ATOM 7072 C CA . GLU A 1 885 ? 2.904 -5.613 10.805 1.00 94.31 885 GLU A CA 1
ATOM 7073 C C . GLU A 1 885 ? 3.719 -6.829 11.234 1.00 94.31 885 GLU A C 1
ATOM 7075 O O . GLU A 1 885 ? 3.274 -7.606 12.067 1.00 94.31 885 GLU A O 1
ATOM 7080 N N . LEU A 1 886 ? 4.940 -6.956 10.715 1.00 95.94 886 LEU A N 1
ATOM 7081 C CA . LEU A 1 886 ? 5.764 -8.148 10.909 1.00 95.94 886 LEU A CA 1
ATOM 7082 C C . LEU A 1 886 ? 6.665 -8.079 12.163 1.00 95.94 886 LEU A C 1
ATOM 7084 O O . LEU A 1 886 ? 7.399 -9.030 12.453 1.00 95.94 886 LEU A O 1
ATOM 7088 N N . GLN A 1 887 ? 6.672 -6.963 12.911 1.00 95.00 887 GLN A N 1
ATOM 7089 C CA . GLN A 1 887 ? 7.576 -6.799 14.062 1.00 95.00 887 GLN A CA 1
ATOM 7090 C C . GLN A 1 887 ? 7.292 -7.778 15.206 1.00 95.00 887 GLN A C 1
ATOM 7092 O O . GLN A 1 887 ? 8.229 -8.158 15.908 1.00 95.00 887 GLN A O 1
ATOM 7097 N N . GLU A 1 888 ? 6.035 -8.189 15.406 1.00 93.62 888 GLU A N 1
ATOM 7098 C CA . GLU A 1 888 ? 5.663 -9.126 16.472 1.00 93.62 888 GLU A CA 1
ATOM 7099 C C . GLU A 1 888 ? 6.305 -10.494 16.208 1.00 93.62 888 GLU A C 1
ATOM 7101 O O . GLU A 1 888 ? 7.094 -10.988 17.020 1.00 93.62 888 GLU A O 1
ATOM 7106 N N . THR A 1 889 ? 6.087 -11.032 15.006 1.00 94.12 889 THR A N 1
ATOM 7107 C CA . THR A 1 889 ? 6.719 -12.261 14.513 1.00 94.12 889 THR A CA 1
ATOM 7108 C C . THR A 1 889 ? 8.250 -12.167 14.574 1.00 94.12 889 THR A C 1
ATOM 7110 O O . THR A 1 889 ? 8.930 -13.098 15.021 1.00 94.12 889 THR A O 1
ATOM 7113 N N . TYR A 1 890 ? 8.822 -11.016 14.203 1.00 96.38 890 TYR A N 1
ATOM 7114 C CA . TYR A 1 890 ? 10.266 -10.796 14.273 1.00 96.38 890 TYR A CA 1
ATOM 7115 C C . TYR A 1 890 ? 10.819 -10.851 15.703 1.00 96.38 890 TYR A C 1
ATOM 7117 O O . TYR A 1 890 ? 11.777 -11.581 15.966 1.00 96.38 890 TYR A O 1
ATOM 7125 N N . LEU A 1 891 ? 10.255 -10.073 16.630 1.00 95.50 891 LEU A N 1
ATOM 7126 C CA . LEU A 1 891 ? 10.788 -9.929 17.985 1.00 95.50 891 LEU A CA 1
ATOM 7127 C C . LEU A 1 891 ? 10.608 -11.203 18.819 1.00 95.50 891 LEU A C 1
ATOM 7129 O O . LEU A 1 891 ? 11.481 -11.503 19.639 1.00 95.50 891 LEU A O 1
ATOM 7133 N N . HIS A 1 892 ? 9.514 -11.941 18.610 1.00 94.25 892 HIS A N 1
ATOM 7134 C CA . HIS A 1 892 ? 9.143 -13.083 19.446 1.00 94.25 892 HIS A CA 1
ATOM 7135 C C . HIS A 1 892 ? 9.568 -14.445 18.886 1.00 94.25 892 HIS A C 1
ATOM 7137 O O . HIS A 1 892 ? 9.927 -15.312 19.682 1.00 94.25 892 HIS A O 1
ATOM 7143 N N . LEU A 1 893 ? 9.568 -14.643 17.561 1.00 93.06 893 LEU A N 1
ATOM 7144 C CA . LEU A 1 893 ? 9.874 -15.945 16.950 1.00 93.06 893 LEU A CA 1
ATOM 7145 C C . LEU A 1 893 ? 11.228 -15.933 16.221 1.00 93.06 893 LEU A C 1
ATOM 7147 O O . LEU A 1 893 ? 12.074 -16.790 16.473 1.00 93.06 893 LEU A O 1
ATOM 7151 N N . VAL A 1 894 ? 11.485 -14.940 15.363 1.00 94.81 894 VAL A N 1
ATOM 7152 C CA . VAL A 1 894 ? 12.674 -14.941 14.483 1.00 94.81 894 VAL A CA 1
ATOM 7153 C C . VAL A 1 894 ? 13.956 -14.529 15.203 1.00 94.81 894 VAL A C 1
ATOM 7155 O O . VAL A 1 894 ? 14.963 -15.239 15.164 1.00 94.81 894 VAL A O 1
ATOM 7158 N N . ARG A 1 895 ? 13.951 -13.375 15.877 1.00 93.62 895 ARG A N 1
ATOM 7159 C CA . ARG A 1 895 ? 15.143 -12.817 16.530 1.00 93.62 895 ARG A CA 1
ATOM 7160 C C . ARG A 1 895 ? 15.735 -13.764 17.583 1.00 93.62 895 ARG A C 1
ATOM 7162 O O . ARG A 1 895 ? 16.960 -13.924 17.580 1.00 93.62 895 ARG A O 1
ATOM 7169 N N . PRO A 1 896 ? 14.941 -14.413 18.462 1.00 93.62 896 PRO A N 1
ATOM 7170 C CA . PRO A 1 896 ? 15.478 -15.375 19.420 1.00 93.62 896 PRO A CA 1
ATOM 7171 C C . PRO A 1 896 ? 16.132 -16.577 18.738 1.00 93.62 896 PRO A C 1
ATOM 7173 O O . PRO A 1 896 ? 17.213 -16.988 19.160 1.00 93.62 896 PRO A O 1
ATOM 7176 N N . GLU A 1 897 ? 15.533 -17.093 17.661 1.00 91.50 897 GLU A N 1
ATOM 7177 C CA . GLU A 1 897 ? 16.057 -18.247 16.926 1.00 91.50 897 GLU A CA 1
ATOM 7178 C C . GLU A 1 897 ? 17.399 -17.935 16.247 1.00 91.50 897 GLU A C 1
ATOM 7180 O O . GLU A 1 897 ? 18.355 -18.709 16.333 1.00 91.50 897 GLU A O 1
ATOM 7185 N N . VAL A 1 898 ? 17.529 -16.744 15.661 1.00 91.75 898 VAL A N 1
ATOM 7186 C CA . VAL A 1 898 ? 18.771 -16.293 15.014 1.00 91.75 898 VAL A CA 1
ATOM 7187 C C . VAL A 1 898 ? 19.886 -16.073 16.038 1.00 91.75 898 VAL A C 1
ATOM 7189 O O . VAL A 1 898 ? 21.015 -16.523 15.825 1.00 91.75 898 VAL A O 1
ATOM 7192 N N . LEU A 1 899 ? 19.589 -15.424 17.170 1.00 91.69 899 LEU A N 1
ATOM 7193 C CA . LEU A 1 899 ? 20.565 -15.217 18.247 1.00 91.69 899 LEU A CA 1
ATOM 7194 C C . LEU A 1 899 ? 21.001 -16.544 18.885 1.00 91.69 899 LEU A C 1
ATOM 7196 O O . LEU A 1 899 ? 22.185 -16.720 19.187 1.00 91.69 899 LEU A O 1
ATOM 7200 N N . ARG A 1 900 ? 20.066 -17.490 19.050 1.00 91.50 900 ARG A N 1
ATOM 7201 C CA . ARG A 1 900 ? 20.344 -18.852 19.524 1.00 91.50 900 ARG A CA 1
ATOM 7202 C C . ARG A 1 900 ? 21.300 -19.569 18.571 1.00 91.50 900 ARG A C 1
ATOM 7204 O O . ARG A 1 900 ? 22.339 -20.058 19.013 1.00 91.50 900 ARG A O 1
ATOM 7211 N N . TYR A 1 901 ? 21.000 -19.558 17.272 1.00 89.75 901 TYR A N 1
ATOM 7212 C CA . TYR A 1 901 ? 21.834 -20.187 16.250 1.00 89.75 901 TYR A CA 1
ATOM 7213 C C . TYR A 1 901 ? 23.233 -19.561 16.156 1.00 89.75 901 TYR A C 1
ATOM 7215 O O . TYR A 1 901 ? 24.227 -20.279 16.094 1.00 89.75 901 TYR A O 1
ATOM 7223 N N . GLN A 1 902 ? 23.350 -18.229 16.180 1.00 87.31 902 GLN A N 1
ATOM 7224 C CA . GLN A 1 902 ? 24.653 -17.548 16.164 1.00 87.31 902 GLN A CA 1
ATOM 7225 C C . GLN A 1 902 ? 25.505 -17.896 17.392 1.00 87.31 902 GLN A C 1
ATOM 7227 O O . GLN A 1 902 ? 26.726 -18.036 17.285 1.00 87.31 902 GLN A O 1
ATOM 7232 N N . GLY A 1 903 ? 24.864 -18.063 18.554 1.00 86.50 903 GLY A N 1
ATOM 7233 C CA . GLY A 1 903 ? 25.515 -18.545 19.770 1.00 86.50 903 GLY A CA 1
ATOM 7234 C C . GLY A 1 903 ? 26.061 -19.968 19.629 1.00 86.50 903 GLY A C 1
ATOM 7235 O O . GLY A 1 903 ? 27.167 -20.236 20.092 1.00 86.50 903 GLY A O 1
ATOM 7236 N N . GLU A 1 904 ? 25.316 -20.850 18.960 1.00 87.69 904 GLU A N 1
ATOM 7237 C CA . GLU A 1 904 ? 25.672 -22.257 18.736 1.00 87.69 904 GLU A CA 1
ATOM 7238 C C . GLU A 1 904 ? 26.742 -22.436 17.645 1.00 87.69 904 GLU A C 1
ATOM 7240 O O . GLU A 1 904 ? 27.739 -23.126 17.854 1.00 87.69 904 GLU A O 1
ATOM 7245 N N . ALA A 1 905 ? 26.585 -21.766 16.501 1.00 86.56 905 ALA A N 1
ATOM 7246 C CA . ALA A 1 905 ? 27.504 -21.848 15.366 1.00 86.56 905 ALA A CA 1
ATOM 7247 C C . ALA A 1 905 ? 28.793 -21.023 15.553 1.00 86.56 905 ALA A C 1
ATOM 7249 O O . ALA A 1 905 ? 29.749 -21.182 14.796 1.00 86.56 905 ALA A O 1
ATOM 7250 N N . GLY A 1 906 ? 28.829 -20.110 16.530 1.00 83.50 906 GLY A N 1
ATOM 7251 C CA . GLY A 1 906 ? 29.989 -19.259 16.818 1.00 83.50 906 GLY A CA 1
ATOM 7252 C C . GLY A 1 906 ? 30.222 -18.117 15.819 1.00 83.50 906 GLY A C 1
ATOM 7253 O O . GLY A 1 906 ? 31.217 -17.398 15.936 1.00 83.50 906 GLY A O 1
ATOM 7254 N N . VAL A 1 907 ? 29.316 -17.909 14.859 1.00 79.94 907 VAL A N 1
ATOM 7255 C CA . VAL A 1 907 ? 29.381 -16.803 13.894 1.00 79.94 907 VAL A CA 1
ATOM 7256 C C . VAL A 1 907 ? 28.763 -15.544 14.501 1.00 79.94 907 VAL A C 1
ATOM 7258 O O . VAL A 1 907 ? 27.579 -15.507 14.822 1.00 79.94 907 VAL A O 1
ATOM 7261 N N . ARG A 1 908 ? 29.564 -14.488 14.678 1.00 75.25 908 ARG A N 1
ATOM 7262 C CA . ARG A 1 908 ? 29.085 -13.194 15.189 1.00 75.25 908 ARG A CA 1
ATOM 7263 C C . ARG A 1 908 ? 29.119 -12.148 14.091 1.00 75.25 908 ARG A C 1
ATOM 7265 O O . ARG A 1 908 ? 30.188 -11.706 13.679 1.00 75.25 908 ARG A O 1
ATOM 7272 N N . ARG A 1 909 ? 27.934 -11.745 13.650 1.00 82.62 909 ARG A N 1
ATOM 7273 C CA . ARG A 1 909 ? 27.745 -10.657 12.689 1.00 82.62 909 ARG A CA 1
ATOM 7274 C C . ARG A 1 909 ? 27.856 -9.312 13.397 1.00 82.62 909 ARG A C 1
ATOM 7276 O O . ARG A 1 909 ? 27.701 -9.221 14.616 1.00 82.62 909 ARG A O 1
ATOM 7283 N N . LYS A 1 910 ? 28.128 -8.254 12.633 1.00 86.56 910 LYS A N 1
ATOM 7284 C CA . LYS A 1 910 ? 28.099 -6.891 13.167 1.00 86.56 910 LYS A CA 1
ATOM 7285 C C . LYS A 1 910 ? 26.647 -6.540 13.533 1.00 86.56 910 LYS A C 1
ATOM 7287 O O . LYS A 1 910 ? 25.800 -6.602 12.635 1.00 86.56 910 LYS A O 1
ATOM 7292 N N . PRO A 1 911 ? 26.359 -6.162 14.792 1.00 89.19 911 PRO A N 1
ATOM 7293 C CA . PRO A 1 911 ? 25.026 -5.718 15.173 1.00 89.19 911 PRO A CA 1
ATOM 7294 C C . PRO A 1 911 ? 24.731 -4.382 14.489 1.00 89.19 911 PRO A C 1
ATOM 7296 O O . PRO A 1 911 ? 25.540 -3.451 14.573 1.00 89.19 911 PRO A O 1
ATOM 7299 N N . VAL A 1 912 ? 23.600 -4.301 13.792 1.00 93.75 912 VAL A N 1
ATOM 7300 C CA . VAL A 1 912 ? 23.167 -3.077 13.091 1.00 93.75 912 VAL A CA 1
ATOM 7301 C C . VAL A 1 912 ? 21.982 -2.409 13.779 1.00 93.75 912 VAL A C 1
ATOM 7303 O O . VAL A 1 912 ? 21.861 -1.187 13.710 1.00 93.75 912 VAL A O 1
ATOM 7306 N N . ALA A 1 913 ? 21.160 -3.173 14.500 1.00 92.56 913 ALA A N 1
ATOM 7307 C CA . ALA A 1 913 ? 20.053 -2.632 15.279 1.00 92.56 913 ALA A CA 1
ATOM 7308 C C . ALA A 1 913 ? 20.545 -1.754 16.441 1.00 92.56 913 ALA A C 1
ATOM 7310 O O . ALA A 1 913 ? 21.549 -2.051 17.096 1.00 92.56 913 ALA A O 1
ATOM 7311 N N . ASN A 1 914 ? 19.788 -0.703 16.751 1.00 91.94 914 ASN A N 1
ATOM 7312 C CA . ASN A 1 914 ? 19.990 0.067 17.966 1.00 91.94 914 ASN A CA 1
ATOM 7313 C C . ASN A 1 914 ? 19.406 -0.697 19.162 1.00 91.94 914 ASN A C 1
ATOM 7315 O O . ASN A 1 914 ? 18.203 -0.928 19.235 1.00 91.94 914 ASN A O 1
ATOM 7319 N N . ALA A 1 915 ? 20.250 -1.058 20.130 1.00 89.56 915 ALA A N 1
ATOM 7320 C CA . ALA A 1 915 ? 19.811 -1.745 21.345 1.00 89.56 915 ALA A CA 1
ATOM 7321 C C . ALA A 1 915 ? 18.839 -0.911 22.205 1.00 89.56 915 ALA A C 1
ATOM 7323 O O . ALA A 1 915 ? 18.160 -1.473 23.060 1.00 89.56 915 ALA A O 1
ATOM 7324 N N . ALA A 1 916 ? 18.767 0.410 21.989 1.00 89.75 916 ALA A N 1
ATOM 7325 C CA . ALA A 1 916 ? 17.789 1.278 22.642 1.00 89.75 916 ALA A CA 1
ATOM 7326 C C . ALA A 1 916 ? 16.356 1.092 22.109 1.00 89.75 916 ALA A C 1
ATOM 7328 O O . ALA A 1 916 ? 15.415 1.484 22.793 1.00 89.75 916 ALA A O 1
ATOM 7329 N N . TYR A 1 917 ? 16.182 0.509 20.918 1.00 92.44 917 TYR A N 1
ATOM 7330 C CA . TYR A 1 917 ? 14.870 0.270 20.322 1.00 92.44 917 TYR A CA 1
ATOM 7331 C C . TYR A 1 917 ? 14.380 -1.132 20.678 1.00 92.44 917 TYR A C 1
ATOM 7333 O O . TYR A 1 917 ? 14.898 -2.149 20.207 1.00 92.44 917 TYR A O 1
ATOM 7341 N N . SER A 1 918 ? 13.375 -1.172 21.547 1.00 90.44 918 SER A N 1
ATOM 7342 C CA . SER A 1 918 ? 12.662 -2.387 21.934 1.00 90.44 918 SER A CA 1
ATOM 7343 C C . SER A 1 918 ? 11.569 -2.762 20.930 1.00 90.44 918 SER A C 1
ATOM 7345 O O . SER A 1 918 ? 11.261 -3.942 20.793 1.00 90.44 918 SER A O 1
ATOM 7347 N N . ALA A 1 919 ? 11.035 -1.770 20.218 1.00 92.88 919 ALA A N 1
ATOM 7348 C CA . ALA A 1 919 ? 10.077 -1.898 19.124 1.00 92.88 919 ALA A CA 1
ATOM 7349 C C . ALA A 1 919 ? 10.419 -0.894 18.009 1.00 92.88 919 ALA A C 1
ATOM 7351 O O . ALA A 1 919 ? 11.204 0.033 18.235 1.00 92.88 919 ALA A O 1
ATOM 7352 N N . PHE A 1 920 ? 9.850 -1.066 16.814 1.00 94.38 920 PHE A N 1
ATOM 7353 C CA . PHE A 1 920 ? 10.120 -0.154 15.695 1.00 94.38 920 PHE A CA 1
ATOM 7354 C C . PHE A 1 920 ? 9.616 1.268 15.997 1.00 94.38 920 PHE A C 1
ATOM 7356 O O . PHE A 1 920 ? 10.248 2.261 15.626 1.00 94.38 920 PHE A O 1
ATOM 7363 N N . GLU A 1 921 ? 8.527 1.367 16.764 1.00 92.50 921 GLU A N 1
ATOM 7364 C CA . GLU A 1 921 ? 7.952 2.625 17.232 1.00 92.50 921 GLU A CA 1
ATOM 7365 C C . GLU A 1 921 ? 8.968 3.516 17.952 1.00 92.50 921 GLU A C 1
ATOM 7367 O O . GLU A 1 921 ? 8.968 4.727 17.739 1.00 92.50 921 GLU A O 1
ATOM 7372 N N . ASP A 1 922 ? 9.884 2.933 18.733 1.00 90.69 922 ASP A N 1
ATOM 7373 C CA . ASP A 1 922 ? 10.878 3.678 19.516 1.00 90.69 922 ASP A CA 1
ATOM 7374 C C . ASP A 1 922 ? 11.778 4.564 18.633 1.00 90.69 922 ASP A C 1
ATOM 7376 O O . ASP A 1 922 ? 12.262 5.605 19.086 1.00 90.69 922 ASP A O 1
ATOM 7380 N N . GLY A 1 923 ? 11.977 4.182 17.367 1.00 88.31 923 GLY A N 1
ATOM 7381 C CA . GLY A 1 923 ? 12.763 4.954 16.410 1.00 88.31 923 GLY A CA 1
ATOM 7382 C C . GLY A 1 923 ? 11.981 6.056 15.696 1.00 88.31 923 GLY A C 1
ATOM 7383 O O . GLY A 1 923 ? 12.523 7.136 15.480 1.00 88.31 923 GLY A O 1
ATOM 7384 N N . ILE A 1 924 ? 10.706 5.839 15.358 1.00 90.56 924 ILE A N 1
ATOM 7385 C CA . ILE A 1 924 ? 9.876 6.872 14.706 1.00 90.56 924 ILE A CA 1
ATOM 7386 C C . ILE A 1 924 ? 9.345 7.914 15.701 1.00 90.56 924 ILE A C 1
ATOM 7388 O O . ILE A 1 924 ? 9.041 9.041 15.312 1.00 90.56 924 ILE A O 1
ATOM 7392 N N . LEU A 1 925 ? 9.302 7.580 16.995 1.00 82.88 925 LEU A N 1
ATOM 7393 C CA . LEU A 1 925 ? 8.826 8.449 18.074 1.00 82.88 925 LEU A CA 1
ATOM 7394 C C . LEU A 1 925 ? 9.536 9.806 18.169 1.00 82.88 925 LEU A C 1
ATOM 7396 O O . LEU A 1 925 ? 8.921 10.795 18.574 1.00 82.88 925 LEU A O 1
ATOM 7400 N N . SER A 1 926 ? 10.818 9.877 17.803 1.00 80.56 926 SER A N 1
ATOM 7401 C CA . SER A 1 926 ? 11.583 11.129 17.801 1.00 80.56 926 SER A CA 1
ATOM 7402 C C . SER A 1 926 ? 11.231 12.067 16.643 1.00 80.56 926 SER A C 1
ATOM 7404 O O . SER A 1 926 ? 11.605 13.239 16.680 1.00 80.56 926 SER A O 1
ATOM 7406 N N . HIS A 1 927 ? 10.506 11.589 15.629 1.00 86.88 927 HIS A N 1
ATOM 7407 C CA . HIS A 1 927 ? 10.245 12.312 14.385 1.00 86.88 927 HIS A CA 1
ATOM 7408 C C . HIS A 1 927 ? 8.799 12.808 14.304 1.00 86.88 927 HIS A C 1
ATOM 7410 O O . HIS A 1 927 ? 7.985 12.305 13.534 1.00 86.88 927 HIS A O 1
ATOM 7416 N N . LEU A 1 928 ? 8.485 13.856 15.071 1.00 83.44 928 LEU A N 1
ATOM 7417 C CA . LEU A 1 928 ? 7.149 14.474 15.082 1.00 83.44 928 LEU A CA 1
ATOM 7418 C C . LEU A 1 928 ? 6.723 15.068 13.724 1.00 83.44 928 LEU A C 1
ATOM 7420 O O . LEU A 1 928 ? 5.541 15.326 13.530 1.00 83.44 928 LEU A O 1
ATOM 7424 N N . SER A 1 929 ? 7.650 15.291 12.787 1.00 87.56 929 SER A N 1
ATOM 7425 C CA . SER A 1 929 ? 7.311 15.727 11.426 1.00 87.56 929 SER A CA 1
ATOM 7426 C C . SER A 1 929 ? 6.523 14.668 10.655 1.00 87.56 929 SER A C 1
ATOM 7428 O O . SER A 1 929 ? 5.637 15.029 9.894 1.00 87.56 929 SER A O 1
ATOM 7430 N N . LEU A 1 930 ? 6.773 13.376 10.914 1.00 91.25 930 LEU A N 1
ATOM 7431 C CA . LEU A 1 930 ? 6.146 12.271 10.188 1.00 91.25 930 LEU A CA 1
ATOM 7432 C C . LEU A 1 930 ? 4.617 12.359 10.240 1.00 91.25 930 LEU A C 1
ATOM 7434 O O . LEU A 1 930 ? 3.969 12.316 9.206 1.00 91.25 930 LEU A O 1
ATOM 7438 N N . VAL A 1 931 ? 4.034 12.541 11.429 1.00 86.75 931 VAL A N 1
ATOM 7439 C CA . VAL A 1 931 ? 2.569 12.625 11.580 1.00 86.75 931 VAL A CA 1
ATOM 7440 C C . VAL A 1 931 ? 1.969 13.820 10.827 1.00 86.75 931 VAL A C 1
ATOM 7442 O O . VAL A 1 931 ? 0.864 13.713 10.303 1.00 86.75 931 VAL A O 1
ATOM 7445 N N . VAL A 1 932 ? 2.704 14.932 10.723 1.00 87.38 932 VAL A N 1
ATOM 7446 C CA . VAL A 1 932 ? 2.263 16.124 9.982 1.00 87.38 932 VAL A CA 1
ATOM 7447 C C . VAL A 1 932 ? 2.347 15.889 8.477 1.00 87.38 932 VAL A C 1
ATOM 7449 O O . VAL A 1 932 ? 1.396 16.201 7.764 1.00 87.38 932 VAL A O 1
ATOM 7452 N N . ASP A 1 933 ? 3.455 15.323 7.997 1.00 91.50 933 ASP A N 1
ATOM 7453 C CA . ASP A 1 933 ? 3.681 15.067 6.573 1.00 91.50 933 ASP A CA 1
ATOM 7454 C C . ASP A 1 933 ? 2.634 14.088 6.021 1.00 91.50 933 ASP A C 1
ATOM 7456 O O . ASP A 1 933 ? 2.016 14.364 4.997 1.00 91.50 933 ASP A O 1
ATOM 7460 N N . LEU A 1 934 ? 2.343 13.000 6.748 1.00 91.94 934 LEU A N 1
ATOM 7461 C CA . LEU A 1 934 ? 1.308 12.035 6.354 1.00 91.94 934 LEU A CA 1
ATOM 7462 C C . LEU A 1 934 ? -0.072 12.695 6.216 1.00 91.94 934 LEU A C 1
ATOM 7464 O O . LEU A 1 934 ? -0.813 12.386 5.285 1.00 91.94 934 LEU A O 1
ATOM 7468 N N . GLY A 1 935 ? -0.405 13.621 7.120 1.00 87.88 935 GLY A N 1
ATOM 7469 C CA . GLY A 1 935 ? -1.643 14.390 7.038 1.00 87.88 935 GLY A CA 1
ATOM 7470 C C . GLY A 1 935 ? -1.665 15.331 5.833 1.00 87.88 935 GLY A C 1
ATOM 7471 O O . GLY A 1 935 ? -2.625 15.315 5.070 1.00 87.88 935 GLY A O 1
ATOM 7472 N N . LYS A 1 936 ? -0.590 16.100 5.608 1.00 87.81 936 LYS A N 1
ATOM 7473 C CA . LYS A 1 936 ? -0.469 17.016 4.458 1.00 87.81 936 LYS A CA 1
ATOM 7474 C C . LYS A 1 936 ? -0.594 16.289 3.124 1.00 87.81 936 LYS A C 1
ATOM 7476 O O . LYS A 1 936 ? -1.199 16.816 2.199 1.00 87.81 936 LYS A O 1
ATOM 7481 N N . TYR A 1 937 ? -0.043 15.084 3.021 1.00 91.31 937 TYR A N 1
ATOM 7482 C CA . TYR A 1 937 ? -0.033 14.331 1.767 1.00 91.31 937 TYR A CA 1
ATOM 7483 C C . TYR A 1 937 ? -1.406 13.799 1.363 1.00 91.31 937 TYR A C 1
ATOM 7485 O O . TYR A 1 937 ? -1.630 13.569 0.178 1.00 91.31 937 TYR A O 1
ATOM 7493 N N . CYS A 1 938 ? -2.346 13.702 2.306 1.00 86.94 938 CYS A N 1
ATOM 7494 C CA . CYS A 1 938 ? -3.746 13.417 1.992 1.00 86.94 938 CYS A CA 1
ATOM 7495 C C . CYS A 1 938 ? -4.401 14.552 1.180 1.00 86.94 938 CYS A C 1
ATOM 7497 O O . CYS A 1 938 ? -5.405 14.325 0.518 1.00 86.94 938 CYS A O 1
ATOM 7499 N N . ASN A 1 939 ? -3.829 15.763 1.200 1.00 79.62 939 ASN A N 1
ATOM 7500 C CA . ASN A 1 939 ? -4.365 16.946 0.520 1.00 79.62 939 ASN A CA 1
ATOM 7501 C C . ASN A 1 939 ? -3.854 17.115 -0.913 1.00 79.62 939 ASN A C 1
ATOM 7503 O O . ASN A 1 939 ? -4.177 18.105 -1.562 1.00 79.62 939 ASN A O 1
ATOM 7507 N N . LEU A 1 940 ? -3.019 16.194 -1.394 1.00 82.50 940 LEU A N 1
ATOM 7508 C CA . LEU A 1 940 ? -2.295 16.362 -2.654 1.00 82.50 940 LEU A CA 1
ATOM 7509 C C . LEU A 1 940 ? -2.976 15.691 -3.852 1.00 82.50 940 LEU A C 1
ATOM 7511 O O . LEU A 1 940 ? -2.489 15.831 -4.965 1.00 82.50 940 LEU A O 1
ATOM 7515 N N . GLY A 1 941 ? -4.075 14.961 -3.638 1.00 77.88 941 GLY A N 1
ATOM 7516 C CA . GLY A 1 941 ? -4.833 14.302 -4.711 1.00 77.88 941 GLY A CA 1
ATOM 7517 C C . GLY A 1 941 ? -4.274 12.951 -5.176 1.00 77.88 941 GLY A C 1
ATOM 7518 O O . GLY A 1 941 ? -4.865 12.319 -6.042 1.00 77.88 941 GLY A O 1
ATOM 7519 N N . HIS A 1 942 ? -3.182 12.460 -4.582 1.00 88.81 942 HIS A N 1
ATOM 7520 C CA . HIS A 1 942 ? -2.601 11.152 -4.914 1.00 88.81 942 HIS A CA 1
ATOM 7521 C C . HIS A 1 942 ? -3.262 10.032 -4.098 1.00 88.81 942 HIS A C 1
ATOM 7523 O O . HIS A 1 942 ? -2.962 9.865 -2.911 1.00 88.81 942 HIS A O 1
ATOM 7529 N N . ALA A 1 943 ? -4.153 9.248 -4.713 1.00 88.94 943 ALA A N 1
ATOM 7530 C CA . ALA A 1 943 ? -5.002 8.279 -4.009 1.00 88.94 943 ALA A CA 1
ATOM 7531 C C . ALA A 1 943 ? -4.223 7.154 -3.293 1.00 88.94 943 ALA A C 1
ATOM 7533 O O . ALA A 1 943 ? -4.424 6.928 -2.097 1.00 88.94 943 ALA A O 1
ATOM 7534 N N . GLU A 1 944 ? -3.298 6.473 -3.980 1.00 91.62 944 GLU A N 1
ATOM 7535 C CA . GLU A 1 944 ? -2.493 5.383 -3.392 1.00 91.62 944 GLU A CA 1
ATOM 7536 C C . GLU A 1 944 ? -1.562 5.884 -2.275 1.00 91.62 944 GLU A C 1
ATOM 7538 O O . GLU A 1 944 ? -1.413 5.233 -1.235 1.00 91.62 944 GLU A O 1
ATOM 7543 N N . LEU A 1 945 ? -0.992 7.084 -2.443 1.00 95.25 945 LEU A N 1
ATOM 7544 C CA . LEU A 1 945 ? -0.213 7.746 -1.396 1.00 95.25 945 LEU A CA 1
ATOM 7545 C C . LEU A 1 945 ? -1.088 8.050 -0.175 1.00 95.25 945 LEU A C 1
ATOM 7547 O O . LEU A 1 945 ? -0.708 7.718 0.945 1.00 95.25 945 LEU A O 1
ATOM 7551 N N . THR A 1 946 ? -2.276 8.616 -0.390 1.00 92.94 946 THR A N 1
ATOM 7552 C CA . THR A 1 946 ? -3.242 8.932 0.673 1.00 92.94 946 THR A CA 1
ATOM 7553 C C . THR A 1 946 ? -3.644 7.677 1.448 1.00 92.94 946 THR A C 1
ATOM 7555 O O . THR A 1 946 ? -3.613 7.668 2.680 1.00 92.94 946 THR A O 1
ATOM 7558 N N . LEU A 1 947 ? -3.937 6.578 0.747 1.00 93.94 947 LEU A N 1
ATOM 7559 C CA . LEU A 1 947 ? -4.279 5.294 1.358 1.00 93.94 947 LEU A CA 1
ATOM 7560 C C . LEU A 1 947 ? -3.148 4.765 2.252 1.00 93.94 947 LEU A C 1
ATOM 7562 O O . LEU A 1 947 ? -3.401 4.296 3.365 1.00 93.94 947 LEU A O 1
ATOM 7566 N N . ALA A 1 948 ? -1.899 4.849 1.788 1.00 95.94 948 ALA A N 1
ATOM 7567 C CA . ALA A 1 948 ? -0.738 4.453 2.575 1.00 95.94 948 ALA A CA 1
ATOM 7568 C C . ALA A 1 948 ? -0.524 5.382 3.783 1.00 95.94 948 ALA A C 1
ATOM 7570 O O . ALA A 1 948 ? -0.293 4.898 4.892 1.00 95.94 948 ALA A O 1
ATOM 7571 N N . CYS A 1 949 ? -0.662 6.700 3.606 1.00 95.44 949 CYS A N 1
ATOM 7572 C CA . CYS A 1 949 ? -0.558 7.675 4.691 1.00 95.44 949 CYS A CA 1
ATOM 7573 C C . CYS A 1 949 ? -1.556 7.383 5.817 1.00 95.44 949 CYS A C 1
ATOM 7575 O O . CYS A 1 949 ? -1.162 7.297 6.981 1.00 95.44 949 CYS A O 1
ATOM 7577 N N . LEU A 1 950 ? -2.828 7.166 5.473 1.00 93.25 950 LEU A N 1
ATOM 7578 C CA . LEU A 1 950 ? -3.897 6.891 6.436 1.00 93.25 950 LEU A CA 1
ATOM 7579 C C . LEU A 1 950 ? -3.694 5.555 7.159 1.00 93.25 950 LEU A C 1
ATOM 7581 O O . LEU A 1 950 ? -3.818 5.502 8.382 1.00 93.25 950 LEU A O 1
ATOM 7585 N N . LYS A 1 951 ? -3.289 4.497 6.444 1.00 93.50 951 LYS A N 1
ATOM 7586 C CA . LYS A 1 951 ? -2.956 3.195 7.053 1.00 93.50 951 LYS A CA 1
ATOM 7587 C C . LYS A 1 951 ? -1.778 3.283 8.025 1.00 93.50 951 LYS A C 1
ATOM 7589 O O . LYS A 1 951 ? -1.788 2.638 9.074 1.00 93.50 951 LYS A O 1
ATOM 7594 N N . LEU A 1 952 ? -0.749 4.071 7.706 1.00 94.56 952 LEU A N 1
ATOM 7595 C CA . LEU A 1 952 ? 0.366 4.286 8.628 1.00 94.56 952 LEU A CA 1
ATOM 7596 C C . LEU A 1 952 ? -0.074 5.117 9.841 1.00 94.56 952 LEU A C 1
ATOM 7598 O O . LEU A 1 952 ? 0.256 4.754 10.970 1.00 94.56 952 LEU A O 1
ATOM 7602 N N . LEU A 1 953 ? -0.857 6.181 9.635 1.00 91.25 953 LEU A N 1
ATOM 7603 C CA . LEU A 1 953 ? -1.435 6.974 10.723 1.00 91.25 953 LEU A CA 1
ATOM 7604 C C . LEU A 1 953 ? -2.309 6.125 11.651 1.00 91.25 953 LEU A C 1
ATOM 7606 O O . LEU A 1 953 ? -2.248 6.314 12.865 1.00 91.25 953 LEU A O 1
ATOM 7610 N N . GLU A 1 954 ? -3.067 5.171 11.114 1.00 91.06 954 GLU A N 1
ATOM 7611 C CA . GLU A 1 954 ? -3.848 4.204 11.887 1.00 91.06 954 GLU A CA 1
ATOM 7612 C C . GLU A 1 954 ? -2.953 3.360 12.802 1.00 91.06 954 GLU A C 1
ATOM 7614 O O . GLU A 1 954 ? -3.175 3.334 14.016 1.00 91.06 954 GLU A O 1
ATOM 7619 N N . LYS A 1 955 ? -1.909 2.718 12.258 1.00 91.38 955 LYS A N 1
ATOM 7620 C CA . LYS A 1 955 ? -0.986 1.889 13.056 1.00 91.38 955 LYS A CA 1
ATOM 7621 C C . LYS A 1 955 ? -0.227 2.714 14.096 1.00 91.38 955 LYS A C 1
ATOM 7623 O O . LYS A 1 955 ? -0.087 2.280 15.237 1.00 91.38 955 LYS A O 1
ATOM 7628 N N . ILE A 1 956 ? 0.206 3.923 13.733 1.00 90.00 956 ILE A N 1
ATOM 7629 C CA . ILE A 1 956 ? 0.878 4.854 14.648 1.00 90.00 956 ILE A CA 1
ATOM 7630 C C . ILE A 1 956 ? -0.066 5.271 15.784 1.00 90.00 956 ILE A C 1
ATOM 7632 O O . ILE A 1 956 ? 0.319 5.238 16.951 1.00 90.00 956 ILE A O 1
ATOM 7636 N N . SER A 1 957 ? -1.307 5.633 15.455 1.00 85.25 957 SER A N 1
ATOM 7637 C CA . SER A 1 957 ? -2.289 6.142 16.423 1.00 85.25 957 SER A CA 1
ATOM 7638 C C . SER A 1 957 ? -2.939 5.047 17.264 1.00 85.25 957 SER A C 1
ATOM 7640 O O . SER A 1 957 ? -3.545 5.360 18.280 1.00 85.25 957 SER A O 1
ATOM 7642 N N . THR A 1 958 ? -2.826 3.782 16.859 1.00 86.38 958 THR A N 1
ATOM 7643 C CA . THR A 1 958 ? -3.332 2.618 17.606 1.00 86.38 958 THR A CA 1
ATOM 7644 C C . THR A 1 958 ? -2.231 1.965 18.451 1.00 86.38 958 THR A C 1
ATOM 7646 O O . THR A 1 958 ? -2.529 1.262 19.417 1.00 86.38 958 THR A O 1
ATOM 7649 N N . SER A 1 959 ? -0.951 2.217 18.142 1.00 85.62 959 SER A N 1
ATOM 7650 C CA . SER A 1 959 ? 0.172 1.668 18.906 1.00 85.62 959 SER A CA 1
ATOM 7651 C C . SER A 1 959 ? 0.200 2.229 20.329 1.00 85.62 959 SER A C 1
ATOM 7653 O O . SER A 1 959 ? 0.339 3.434 20.565 1.00 85.62 959 SER A O 1
ATOM 7655 N N . SER A 1 960 ? 0.130 1.322 21.303 1.00 82.94 960 SER A N 1
ATOM 7656 C CA . SER A 1 960 ? 0.145 1.651 22.731 1.00 82.94 960 SER A CA 1
ATOM 7657 C C . SER A 1 960 ? 1.409 2.411 23.146 1.00 82.94 960 SER A C 1
ATOM 7659 O O . SER A 1 960 ? 1.342 3.305 23.993 1.00 82.94 960 SER A O 1
ATOM 7661 N N . ARG A 1 961 ? 2.556 2.116 22.516 1.00 82.94 961 ARG A N 1
ATOM 7662 C CA . ARG A 1 961 ? 3.837 2.790 22.787 1.00 82.94 961 ARG A CA 1
ATOM 7663 C C . ARG A 1 961 ? 3.809 4.250 22.363 1.00 82.94 961 ARG A C 1
ATOM 7665 O O . ARG A 1 961 ? 4.270 5.113 23.110 1.00 82.94 961 ARG A O 1
ATOM 7672 N N . ILE A 1 962 ? 3.238 4.528 21.193 1.00 79.94 962 ILE A N 1
ATOM 7673 C CA . ILE A 1 962 ? 3.208 5.880 20.640 1.00 79.94 962 ILE A CA 1
ATOM 7674 C C . ILE A 1 962 ? 2.212 6.757 21.382 1.00 79.94 962 ILE A C 1
ATOM 7676 O O . ILE A 1 962 ? 2.569 7.851 21.828 1.00 79.94 962 ILE A O 1
ATOM 7680 N N . LEU A 1 963 ? 1.007 6.234 21.615 1.00 77.31 963 LEU A N 1
ATOM 7681 C CA . LEU A 1 963 ? 0.000 6.903 22.433 1.00 77.31 963 LEU A CA 1
ATOM 7682 C C . LEU A 1 963 ? 0.546 7.245 23.828 1.00 77.31 963 LEU A C 1
ATOM 7684 O O . LEU A 1 963 ? 0.386 8.376 24.293 1.00 77.31 963 LEU A O 1
ATOM 7688 N N . SER A 1 964 ? 1.266 6.312 24.461 1.00 77.75 964 SER A N 1
ATOM 7689 C CA . SER A 1 964 ? 1.894 6.554 25.762 1.00 77.75 964 SER A CA 1
ATOM 7690 C C . SER A 1 964 ? 2.965 7.650 25.704 1.00 77.75 964 SER A C 1
ATOM 7692 O O . SER A 1 964 ? 3.015 8.480 26.608 1.00 77.75 964 SER A O 1
ATOM 7694 N N . ALA A 1 965 ? 3.807 7.690 24.667 1.00 76.19 965 ALA A N 1
ATOM 7695 C CA . ALA A 1 965 ? 4.908 8.657 24.549 1.00 76.19 965 ALA A CA 1
ATOM 7696 C C . ALA A 1 965 ? 4.461 10.088 24.181 1.00 76.19 965 ALA A C 1
ATOM 7698 O O . ALA A 1 965 ? 5.184 11.069 24.432 1.00 76.19 965 ALA A O 1
ATOM 7699 N N . TRP A 1 966 ? 3.293 10.217 23.547 1.00 76.50 966 TRP A N 1
ATOM 7700 C CA . TRP A 1 966 ? 2.676 11.505 23.227 1.00 76.50 966 TRP A CA 1
ATOM 7701 C C . TRP A 1 966 ? 1.852 12.077 24.375 1.00 76.50 966 TRP A C 1
ATOM 7703 O O . TRP A 1 966 ? 1.725 13.301 24.457 1.00 76.50 966 TRP A O 1
ATOM 7713 N N . SER A 1 967 ? 1.333 11.224 25.261 1.00 72.38 967 SER A N 1
ATOM 7714 C CA . SER A 1 967 ? 0.683 11.646 26.502 1.00 72.38 967 SER A CA 1
ATOM 7715 C C . SER A 1 967 ? 1.692 12.280 27.486 1.00 72.38 967 SER A C 1
ATOM 7717 O O . SER A 1 967 ? 2.886 11.975 27.431 1.00 72.38 967 SER A O 1
ATOM 7719 N N . PRO A 1 968 ? 1.268 13.214 28.357 1.00 59.25 968 PRO A N 1
ATOM 7720 C CA . PRO A 1 968 ? 2.176 13.887 29.284 1.00 59.25 968 PRO A CA 1
ATOM 7721 C C . PRO A 1 968 ? 2.774 12.918 30.315 1.00 59.25 968 PRO A C 1
ATOM 7723 O O . PRO A 1 968 ? 2.045 12.216 31.016 1.00 59.25 968 PRO A O 1
ATOM 7726 N N . ASP A 1 969 ? 4.102 12.957 30.483 1.00 56.94 969 ASP A N 1
ATOM 7727 C CA . ASP A 1 969 ? 4.783 12.286 31.593 1.00 56.94 969 ASP A CA 1
ATOM 7728 C C . ASP A 1 969 ? 4.195 12.769 32.927 1.00 56.94 969 ASP A C 1
ATOM 7730 O O . ASP A 1 969 ? 4.188 13.968 33.240 1.00 56.94 969 ASP A O 1
ATOM 7734 N N . SER A 1 970 ? 3.722 11.821 33.734 1.00 50.88 970 SER A N 1
ATOM 7735 C CA . SER A 1 970 ? 3.173 12.066 35.068 1.00 50.88 970 SER A CA 1
ATOM 7736 C C . SER A 1 970 ? 4.252 12.648 35.993 1.00 50.88 970 SER A C 1
ATOM 7738 O O . SER A 1 970 ? 4.935 11.914 36.700 1.00 50.88 970 SER A O 1
ATOM 7740 N N . GLY A 1 971 ? 4.451 13.972 35.992 1.00 52.69 971 GLY A N 1
ATOM 7741 C CA . GLY A 1 971 ? 5.316 14.621 36.986 1.00 52.69 971 GLY A CA 1
ATOM 7742 C C . GLY A 1 971 ? 5.940 15.980 36.661 1.00 52.69 971 GLY A C 1
ATOM 7743 O O . GLY A 1 971 ? 6.507 16.585 37.570 1.00 52.69 971 GLY A O 1
ATOM 7744 N N . ARG A 1 972 ? 5.873 16.512 35.431 1.00 46.16 972 ARG A N 1
ATOM 7745 C CA . ARG A 1 972 ? 6.498 17.818 35.112 1.00 46.16 972 ARG A CA 1
ATOM 7746 C C . ARG A 1 972 ? 5.705 18.627 34.091 1.00 46.16 972 ARG A C 1
ATOM 7748 O O . ARG A 1 972 ? 5.898 18.355 32.921 1.00 46.16 972 ARG A O 1
ATOM 7755 N N . LEU A 1 973 ? 4.902 19.617 34.526 1.00 48.03 973 LEU A N 1
ATOM 7756 C CA . LEU A 1 973 ? 4.345 20.755 33.736 1.00 48.03 973 LEU A CA 1
ATOM 7757 C C . LEU A 1 973 ? 4.128 20.474 32.224 1.00 48.03 973 LEU A C 1
ATOM 7759 O O . LEU A 1 973 ? 4.468 21.286 31.368 1.00 48.03 973 LEU A O 1
ATOM 7763 N N . GLY A 1 974 ? 3.637 19.276 31.904 1.00 51.00 974 GLY A N 1
ATOM 7764 C CA . GLY A 1 974 ? 3.984 18.588 30.663 1.00 51.00 974 GLY A CA 1
ATOM 7765 C C . GLY A 1 974 ? 2.989 18.893 29.568 1.00 51.00 974 GLY A C 1
ATOM 7766 O O . GLY A 1 974 ? 1.789 18.902 29.824 1.00 51.00 974 GLY A O 1
ATOM 7767 N N . HIS A 1 975 ? 3.512 19.163 28.373 1.00 54.03 975 HIS A N 1
ATOM 7768 C CA . HIS A 1 975 ? 2.773 19.449 27.147 1.00 54.03 975 HIS A CA 1
ATOM 7769 C C . HIS A 1 975 ? 1.507 18.586 27.004 1.00 54.03 975 HIS A C 1
ATOM 7771 O O . HIS A 1 975 ? 1.516 17.400 27.338 1.00 54.03 975 HIS A O 1
ATOM 7777 N N . ARG A 1 976 ? 0.440 19.185 26.449 1.00 66.88 976 ARG A N 1
ATOM 7778 C CA . ARG A 1 976 ? -0.707 18.459 25.871 1.00 66.88 976 ARG A CA 1
ATOM 7779 C C . ARG A 1 976 ? -0.196 17.359 24.919 1.00 66.88 976 ARG A C 1
ATOM 7781 O O . ARG A 1 976 ? 0.985 17.351 24.572 1.00 66.88 976 ARG A O 1
ATOM 7788 N N . ASN A 1 977 ? -1.074 16.453 24.483 1.00 75.81 977 ASN A N 1
ATOM 7789 C CA . ASN A 1 977 ? -0.723 15.401 23.522 1.00 75.81 977 ASN A CA 1
ATOM 7790 C C . ASN A 1 977 ? 0.189 15.955 22.402 1.00 75.81 977 ASN A C 1
ATOM 7792 O O . ASN A 1 977 ? -0.211 16.866 21.674 1.00 75.81 977 ASN A O 1
ATOM 7796 N N . LYS A 1 978 ? 1.433 15.454 22.312 1.00 82.38 978 LYS A N 1
ATOM 7797 C CA . LYS A 1 978 ? 2.474 16.044 21.447 1.00 82.38 978 LYS A CA 1
ATOM 7798 C C . LYS A 1 978 ? 2.063 16.085 19.978 1.00 82.38 978 LYS A C 1
ATOM 7800 O O . LYS A 1 978 ? 2.392 17.058 19.309 1.00 82.38 978 LYS A O 1
ATOM 7805 N N . ALA A 1 979 ? 1.353 15.065 19.492 1.00 82.50 979 ALA A N 1
ATOM 7806 C CA . ALA A 1 979 ? 0.881 15.025 18.111 1.00 82.50 979 ALA A CA 1
ATOM 7807 C C . ALA A 1 979 ? -0.179 16.103 17.846 1.00 82.50 979 ALA A C 1
ATOM 7809 O O . ALA A 1 979 ? -0.091 16.802 16.843 1.00 82.50 979 ALA A O 1
ATOM 7810 N N . ILE A 1 980 ? -1.108 16.309 18.786 1.00 84.12 980 ILE A N 1
ATOM 7811 C CA . ILE A 1 980 ? -2.151 17.344 18.682 1.00 84.12 980 ILE A CA 1
ATOM 7812 C C . ILE A 1 980 ? -1.526 18.743 18.624 1.00 84.12 980 ILE A C 1
ATOM 7814 O O . ILE A 1 980 ? -1.802 19.526 17.718 1.00 84.12 980 ILE A O 1
ATOM 7818 N N . VAL A 1 981 ? -0.592 19.024 19.539 1.00 82.81 981 VAL A N 1
ATOM 7819 C CA . VAL A 1 981 ? 0.143 20.302 19.576 1.00 82.81 981 VAL A CA 1
ATOM 7820 C C . VAL A 1 981 ? 0.975 20.516 18.312 1.00 82.81 981 VAL A C 1
ATOM 7822 O O . VAL A 1 981 ? 1.209 21.652 17.901 1.00 82.81 981 VAL A O 1
ATOM 7825 N N . GLN A 1 982 ? 1.472 19.435 17.712 1.00 82.44 982 GLN A N 1
ATOM 7826 C CA . GLN A 1 982 ? 2.251 19.512 16.488 1.00 82.44 982 GLN A CA 1
ATOM 7827 C C . GLN A 1 982 ? 1.369 19.859 15.282 1.00 82.44 982 GLN A C 1
ATOM 7829 O O . GLN A 1 982 ? 1.792 20.675 14.472 1.00 82.44 982 GLN A O 1
ATOM 7834 N N . LEU A 1 983 ? 0.151 19.313 15.204 1.00 82.62 983 LEU A N 1
ATOM 7835 C CA . LEU A 1 983 ? -0.837 19.666 14.177 1.00 82.62 983 LEU A CA 1
ATOM 7836 C C . LEU A 1 983 ? -1.362 21.106 14.333 1.00 82.62 983 LEU A C 1
ATOM 7838 O O . LEU A 1 983 ? -1.692 21.749 13.341 1.00 82.62 983 LEU A O 1
ATOM 7842 N N . GLU A 1 984 ? -1.409 21.640 15.558 1.00 81.94 984 GLU A N 1
ATOM 7843 C CA . GLU A 1 984 ? -1.768 23.048 15.812 1.00 81.94 984 GLU A CA 1
ATOM 7844 C C . GLU A 1 984 ? -0.645 24.031 15.439 1.00 81.94 984 GLU A C 1
ATOM 7846 O O . GLU A 1 984 ? -0.914 25.211 15.214 1.00 81.94 984 GLU A O 1
ATOM 7851 N N . ARG A 1 985 ? 0.621 23.584 15.383 1.00 75.56 985 ARG A N 1
ATOM 7852 C CA . ARG A 1 985 ? 1.793 24.477 15.367 1.00 75.56 985 ARG A CA 1
ATOM 7853 C C . ARG A 1 985 ? 1.788 25.476 14.212 1.00 75.56 985 ARG A C 1
ATOM 7855 O O . ARG A 1 985 ? 2.116 26.635 14.466 1.00 75.56 985 ARG A O 1
ATOM 7862 N N . ASN A 1 986 ? 1.451 25.048 12.995 1.00 74.00 986 ASN A N 1
ATOM 7863 C CA . ASN A 1 986 ? 1.325 25.946 11.846 1.00 74.00 986 ASN A CA 1
ATOM 7864 C C . ASN A 1 986 ? -0.098 25.941 11.253 1.00 74.00 986 ASN A C 1
ATOM 7866 O O . ASN A 1 986 ? -0.261 26.240 10.075 1.00 74.00 986 ASN A O 1
ATOM 7870 N N . GLY A 1 987 ? -1.120 25.604 12.053 1.00 75.19 987 GLY A N 1
ATOM 7871 C CA . GLY A 1 987 ? -2.519 25.560 11.597 1.00 75.19 987 GLY A CA 1
ATOM 7872 C C . GLY A 1 987 ? -2.841 24.395 10.654 1.00 75.19 987 GLY A C 1
ATOM 7873 O O . GLY A 1 987 ? -3.879 24.388 9.998 1.00 75.19 987 GLY A O 1
ATOM 7874 N N . GLU A 1 988 ? -1.968 23.389 10.576 1.00 75.69 988 GLU A N 1
ATOM 7875 C CA . GLU A 1 988 ? -2.098 22.314 9.588 1.00 75.69 988 GLU A CA 1
ATOM 7876 C C . GLU A 1 988 ? -3.223 21.339 9.926 1.00 75.69 988 GLU A C 1
ATOM 7878 O O . GLU A 1 988 ? -3.809 20.754 9.021 1.00 75.69 988 GLU A O 1
ATOM 7883 N N . GLY A 1 989 ? -3.562 21.184 11.210 1.00 83.56 989 GLY A N 1
ATOM 7884 C CA . GLY A 1 989 ? -4.666 20.327 11.645 1.00 83.56 989 GLY A CA 1
ATOM 7885 C C . GLY A 1 989 ? -6.004 20.703 11.000 1.00 83.56 989 GLY A C 1
ATOM 7886 O O . GLY A 1 989 ? -6.748 19.818 10.584 1.00 83.56 989 GLY A O 1
ATOM 7887 N N . GLU A 1 990 ? -6.278 22.001 10.852 1.00 83.88 990 GLU A N 1
ATOM 7888 C CA . GLU A 1 990 ? -7.490 22.498 10.192 1.00 83.88 990 GLU A CA 1
ATOM 7889 C C . GLU A 1 990 ? -7.431 22.292 8.673 1.00 83.88 990 GLU A C 1
ATOM 7891 O O . GLU A 1 990 ? -8.390 21.806 8.083 1.00 83.88 990 GLU A O 1
ATOM 7896 N N . THR A 1 991 ? -6.275 22.543 8.049 1.00 78.44 991 THR A N 1
ATOM 7897 C CA . THR A 1 991 ? -6.081 22.337 6.600 1.00 78.44 991 THR A CA 1
ATOM 7898 C C . THR A 1 991 ? -6.225 20.863 6.205 1.00 78.44 991 THR A C 1
ATOM 7900 O O . THR A 1 991 ? -6.822 20.529 5.182 1.00 78.44 991 THR A O 1
ATOM 7903 N N . ILE A 1 992 ? -5.694 19.950 7.021 1.00 84.31 992 ILE A N 1
ATOM 7904 C CA . ILE A 1 992 ? -5.845 18.504 6.817 1.00 84.31 992 ILE A CA 1
ATOM 7905 C C . ILE A 1 992 ? -7.312 18.108 7.030 1.00 84.31 992 ILE A C 1
ATOM 7907 O O . ILE A 1 992 ? -7.873 17.394 6.207 1.00 84.31 992 ILE A O 1
ATOM 7911 N N . SER A 1 993 ? -7.964 18.610 8.086 1.00 87.81 993 SER A N 1
ATOM 7912 C CA . SER A 1 993 ? -9.390 18.357 8.348 1.00 87.81 993 SER A CA 1
ATOM 7913 C C . SER A 1 993 ? -10.292 18.802 7.187 1.00 87.81 993 SER A C 1
ATOM 7915 O O . SER A 1 993 ? -11.160 18.037 6.759 1.00 87.81 993 SER A O 1
ATOM 7917 N N . ALA A 1 994 ? -10.057 19.991 6.627 1.00 82.44 994 ALA A N 1
ATOM 7918 C CA . ALA A 1 994 ? -10.807 20.523 5.489 1.00 82.44 994 ALA A CA 1
ATOM 7919 C C . ALA A 1 994 ? -10.639 19.656 4.230 1.00 82.44 994 ALA A C 1
ATOM 7921 O O . ALA A 1 994 ? -11.612 19.312 3.565 1.00 82.44 994 ALA A O 1
ATOM 7922 N N . SER A 1 995 ? -9.423 19.202 3.943 1.00 81.81 995 SER A N 1
ATOM 7923 C CA . SER A 1 995 ? -9.165 18.305 2.812 1.00 81.81 995 SER A CA 1
ATOM 7924 C C . SER A 1 995 ? -9.770 16.910 2.988 1.00 81.81 995 SER A C 1
ATOM 7926 O O . SER A 1 995 ? -10.362 16.359 2.057 1.00 81.81 995 SER A O 1
ATOM 7928 N N . LEU A 1 996 ? -9.695 16.336 4.194 1.00 89.00 996 LEU A N 1
ATOM 7929 C CA . LEU A 1 996 ? -10.398 15.089 4.492 1.00 89.00 996 LEU A CA 1
ATOM 7930 C C . LEU A 1 996 ? -11.912 15.269 4.317 1.00 89.00 996 LEU A C 1
ATOM 7932 O O . LEU A 1 996 ? -12.574 14.349 3.845 1.00 89.00 996 LEU A O 1
ATOM 7936 N N . SER A 1 997 ? -12.441 16.456 4.638 1.00 89.31 997 SER A N 1
ATOM 7937 C CA . SER A 1 997 ? -13.848 16.816 4.423 1.00 89.31 997 SER A CA 1
ATOM 7938 C C . SER A 1 997 ? -14.189 16.812 2.933 1.00 89.31 997 SER A C 1
ATOM 7940 O O . SER A 1 997 ? -15.128 16.130 2.526 1.00 89.31 997 SER A O 1
ATOM 7942 N N . ALA A 1 998 ? -13.371 17.463 2.103 1.00 82.25 998 ALA A N 1
ATOM 7943 C CA . ALA A 1 998 ? -13.517 17.428 0.649 1.00 82.25 998 ALA A CA 1
ATOM 7944 C C . ALA A 1 998 ? -13.428 15.993 0.095 1.00 82.25 998 ALA A C 1
ATOM 7946 O O . ALA A 1 998 ? -14.246 15.594 -0.730 1.00 82.25 998 ALA A O 1
ATOM 7947 N N . SER A 1 999 ? -12.512 15.174 0.618 1.00 86.75 999 SER A N 1
ATOM 7948 C CA . SER A 1 999 ? -12.338 13.772 0.211 1.00 86.75 999 SER A CA 1
ATOM 7949 C C . SER A 1 999 ? -13.568 12.912 0.525 1.00 86.75 999 SER A C 1
ATOM 7951 O O . SER A 1 999 ? -13.967 12.071 -0.282 1.00 86.75 999 SER A O 1
ATOM 7953 N N . ILE A 1 1000 ? -14.218 13.122 1.679 1.00 89.31 1000 ILE A N 1
ATOM 7954 C CA . ILE A 1 1000 ? -15.455 12.398 2.015 1.00 89.31 1000 ILE A CA 1
ATOM 7955 C C . ILE A 1 1000 ? -16.693 12.923 1.290 1.00 89.31 1000 ILE A C 1
ATOM 7957 O O . ILE A 1 1000 ? -17.619 12.143 1.046 1.00 89.31 1000 ILE A O 1
ATOM 7961 N N . MET A 1 1001 ? -16.682 14.191 0.882 1.00 87.12 1001 MET A N 1
ATOM 7962 C CA . MET A 1 1001 ? -17.731 14.817 0.075 1.00 87.12 1001 MET A CA 1
ATOM 7963 C C . MET A 1 1001 ? -17.559 14.584 -1.433 1.00 87.12 1001 MET A C 1
ATOM 7965 O O . MET A 1 1001 ? -18.517 14.775 -2.177 1.00 87.12 1001 MET A O 1
ATOM 7969 N N . ALA A 1 1002 ? -16.388 14.118 -1.883 1.00 83.00 1002 ALA A N 1
ATOM 7970 C CA . ALA A 1 1002 ? -16.102 13.844 -3.289 1.00 83.00 1002 ALA A CA 1
ATOM 7971 C C . ALA A 1 1002 ? -17.154 12.920 -3.923 1.00 83.00 1002 ALA A C 1
ATOM 7973 O O . ALA A 1 1002 ? -17.624 11.968 -3.291 1.00 83.00 1002 ALA A O 1
ATOM 7974 N N . THR A 1 1003 ? -17.519 13.175 -5.179 1.00 78.06 1003 THR A N 1
ATOM 7975 C CA . THR A 1 1003 ? -18.504 12.345 -5.885 1.00 78.06 1003 THR A CA 1
ATOM 7976 C C . THR A 1 1003 ? -18.004 10.905 -6.069 1.00 78.06 1003 THR A C 1
ATOM 7978 O O . THR A 1 1003 ? -16.797 10.647 -6.141 1.00 78.06 1003 THR A O 1
ATOM 7981 N N . LEU A 1 1004 ? -18.934 9.952 -6.101 1.00 82.44 1004 LEU A N 1
ATOM 7982 C CA . LEU A 1 1004 ? -18.655 8.541 -6.363 1.00 82.44 1004 LEU A CA 1
ATOM 7983 C C . LEU A 1 1004 ? -19.223 8.184 -7.736 1.00 82.44 1004 LEU A C 1
ATOM 7985 O O . LEU A 1 1004 ? -20.406 8.407 -7.965 1.00 82.44 1004 LEU A O 1
ATOM 7989 N N . ASP A 1 1005 ? -18.391 7.619 -8.610 1.00 73.75 1005 ASP A N 1
ATOM 7990 C CA . ASP A 1 1005 ? -18.807 7.098 -9.917 1.00 73.75 1005 ASP A CA 1
ATOM 7991 C C . ASP A 1 1005 ? -19.447 5.701 -9.719 1.00 73.75 1005 ASP A C 1
ATOM 7993 O O . ASP A 1 1005 ? -18.752 4.782 -9.257 1.00 73.75 1005 ASP A O 1
ATOM 7997 N N . PRO A 1 1006 ? -20.753 5.515 -10.014 1.00 75.44 1006 PRO A N 1
ATOM 7998 C CA . PRO A 1 1006 ? -21.435 4.226 -9.869 1.00 75.44 1006 PRO A CA 1
ATOM 7999 C C . PRO A 1 1006 ? -20.818 3.096 -10.700 1.00 75.44 1006 PRO A C 1
ATOM 8001 O O . PRO A 1 1006 ? -20.937 1.929 -10.319 1.00 75.44 1006 PRO A O 1
ATOM 8004 N N . ALA A 1 1007 ? -20.139 3.430 -11.799 1.00 69.25 1007 ALA A N 1
ATOM 8005 C CA . ALA A 1 1007 ? -19.564 2.466 -12.721 1.00 69.25 1007 ALA A CA 1
ATOM 8006 C C . ALA A 1 1007 ? -18.168 1.991 -12.270 1.00 69.25 1007 ALA A C 1
ATOM 8008 O O . ALA A 1 1007 ? -17.849 0.809 -12.390 1.00 69.25 1007 ALA A O 1
ATOM 8009 N N . LEU A 1 1008 ? -17.366 2.865 -11.641 1.00 75.31 1008 LEU A N 1
ATOM 8010 C CA . LEU A 1 1008 ? -16.142 2.446 -10.933 1.00 75.31 1008 LEU A CA 1
ATOM 8011 C C . LEU A 1 1008 ? -16.448 1.712 -9.614 1.00 75.31 1008 LEU A C 1
ATOM 8013 O O . LEU A 1 1008 ? -15.624 0.920 -9.144 1.00 75.31 1008 LEU A O 1
ATOM 8017 N N . ALA A 1 1009 ? -17.606 1.989 -9.004 1.00 84.69 1009 ALA A N 1
ATOM 8018 C CA . ALA A 1 1009 ? -18.129 1.341 -7.801 1.00 84.69 1009 ALA A CA 1
ATOM 8019 C C . ALA A 1 1009 ? -17.079 1.199 -6.671 1.00 84.69 1009 ALA A C 1
ATOM 8021 O O . ALA A 1 1009 ? -16.485 2.184 -6.225 1.00 84.69 1009 ALA A O 1
ATOM 8022 N N . ALA A 1 1010 ? -16.832 -0.027 -6.194 1.00 85.19 1010 ALA A N 1
ATOM 8023 C CA . ALA A 1 1010 ? -15.907 -0.318 -5.094 1.00 85.19 1010 ALA A CA 1
ATOM 8024 C C . ALA A 1 1010 ? -14.417 -0.131 -5.455 1.00 85.19 1010 ALA A C 1
ATOM 8026 O O . ALA A 1 1010 ? -13.585 0.025 -4.559 1.00 85.19 1010 ALA A O 1
ATOM 8027 N N . SER A 1 1011 ? -14.070 -0.140 -6.747 1.00 79.12 1011 SER A N 1
ATOM 8028 C CA . SER A 1 1011 ? -12.698 0.074 -7.234 1.00 79.12 1011 SER A CA 1
ATOM 8029 C C . SER A 1 1011 ? -12.331 1.547 -7.427 1.00 79.12 1011 SER A C 1
ATOM 8031 O O . SER A 1 1011 ? -11.157 1.849 -7.631 1.00 79.12 1011 SER A O 1
ATOM 8033 N N . GLY A 1 1012 ? -13.296 2.467 -7.323 1.00 81.88 1012 GLY A N 1
ATOM 8034 C CA . GLY A 1 1012 ? -13.051 3.898 -7.491 1.00 81.88 1012 GLY A CA 1
ATOM 8035 C C . GLY A 1 1012 ? -12.101 4.473 -6.436 1.00 81.88 1012 GLY A C 1
ATOM 8036 O O . GLY A 1 1012 ? -12.206 4.171 -5.244 1.00 81.88 1012 GLY A O 1
ATOM 8037 N N . GLU A 1 1013 ? -11.198 5.358 -6.861 1.00 86.81 1013 GLU A N 1
ATOM 8038 C CA . GLU A 1 1013 ? -10.212 5.998 -5.980 1.00 86.81 1013 GLU A CA 1
ATOM 8039 C C . GLU A 1 1013 ? -10.876 6.768 -4.833 1.00 86.81 1013 GLU A C 1
ATOM 8041 O O . GLU A 1 1013 ? -10.551 6.535 -3.667 1.00 86.81 1013 GLU A O 1
ATOM 8046 N N . ASN A 1 1014 ? -11.883 7.596 -5.142 1.00 88.19 1014 ASN A N 1
ATOM 8047 C CA . ASN A 1 1014 ? -12.645 8.347 -4.140 1.00 88.19 1014 ASN A CA 1
ATOM 8048 C C . ASN A 1 1014 ? -13.280 7.417 -3.099 1.00 88.19 1014 ASN A C 1
ATOM 8050 O O . ASN A 1 1014 ? -13.208 7.684 -1.903 1.00 88.19 1014 ASN A O 1
ATOM 8054 N N . TYR A 1 1015 ? -13.867 6.294 -3.526 1.00 91.94 1015 TYR A N 1
ATOM 8055 C CA . TYR A 1 1015 ? -14.467 5.326 -2.607 1.00 91.94 1015 TYR A CA 1
ATOM 8056 C C . TYR A 1 1015 ? -13.421 4.702 -1.672 1.00 91.94 1015 TYR A C 1
ATOM 8058 O O . TYR A 1 1015 ? -13.617 4.656 -0.455 1.00 91.94 1015 TYR A O 1
ATOM 8066 N N . ARG A 1 1016 ? -12.280 4.268 -2.222 1.00 92.19 1016 ARG A N 1
ATOM 8067 C CA . ARG A 1 1016 ? -11.182 3.668 -1.448 1.00 92.19 1016 ARG A CA 1
ATOM 8068 C C . ARG A 1 1016 ? -10.581 4.657 -0.448 1.00 92.19 1016 ARG A C 1
ATOM 8070 O O . ARG A 1 1016 ? -10.346 4.281 0.702 1.00 92.19 1016 ARG A O 1
ATOM 8077 N N . VAL A 1 1017 ? -10.386 5.914 -0.852 1.00 92.44 1017 VAL A N 1
ATOM 8078 C CA . VAL A 1 1017 ? -9.918 6.991 0.034 1.00 92.44 1017 VAL A CA 1
ATOM 8079 C C . VAL A 1 1017 ? -10.934 7.242 1.150 1.00 92.44 1017 VAL A C 1
ATOM 8081 O O . VAL A 1 1017 ? -10.545 7.274 2.316 1.00 92.44 1017 VAL A O 1
ATOM 8084 N N . LYS A 1 1018 ? -12.239 7.309 0.843 1.00 94.31 1018 LYS A N 1
ATOM 8085 C CA . LYS A 1 1018 ? -13.292 7.428 1.867 1.00 94.31 1018 LYS A CA 1
ATOM 8086 C C . LYS A 1 1018 ? -13.212 6.311 2.898 1.00 94.31 1018 LYS A C 1
ATOM 8088 O O . LYS A 1 1018 ? -13.159 6.595 4.091 1.00 94.31 1018 LYS A O 1
ATOM 8093 N N . LEU A 1 1019 ? -13.162 5.051 2.464 1.00 94.88 1019 LEU A N 1
ATOM 8094 C CA . LEU A 1 1019 ? -13.060 3.912 3.381 1.00 94.88 1019 LEU A CA 1
ATOM 8095 C C . LEU A 1 1019 ? -11.821 4.012 4.274 1.00 94.88 1019 LEU A C 1
ATOM 8097 O O . LEU A 1 1019 ? -11.936 3.818 5.481 1.00 94.88 1019 LEU A O 1
ATOM 8101 N N . ALA A 1 1020 ? -10.674 4.392 3.710 1.00 93.62 1020 ALA A N 1
ATOM 8102 C CA . ALA A 1 1020 ? -9.430 4.548 4.456 1.00 93.62 1020 ALA A CA 1
ATOM 8103 C C . ALA A 1 1020 ? -9.500 5.641 5.529 1.00 93.62 1020 ALA A C 1
ATOM 8105 O O . ALA A 1 1020 ? -9.017 5.438 6.642 1.00 93.62 1020 ALA A O 1
ATOM 8106 N N . ILE A 1 1021 ? -10.134 6.780 5.227 1.00 94.31 1021 ILE A N 1
ATOM 8107 C CA . ILE A 1 1021 ? -10.351 7.858 6.203 1.00 94.31 1021 ILE A CA 1
ATOM 8108 C C . ILE A 1 1021 ? -11.231 7.342 7.345 1.00 94.31 1021 ILE A C 1
ATOM 8110 O O . ILE A 1 1021 ? -10.919 7.542 8.519 1.00 94.31 1021 ILE A O 1
ATOM 8114 N N . LEU A 1 1022 ? -12.317 6.642 7.016 1.00 96.38 1022 LEU A N 1
ATOM 8115 C CA . LEU A 1 1022 ? -13.267 6.123 8.002 1.00 96.38 1022 LEU A CA 1
ATOM 8116 C C . LEU A 1 1022 ? -12.684 4.985 8.850 1.00 96.38 1022 LEU A C 1
ATOM 8118 O O . LEU A 1 1022 ? -13.035 4.844 10.023 1.00 96.38 1022 LEU A O 1
ATOM 8122 N N . ASP A 1 1023 ? -11.807 4.163 8.278 1.00 94.75 1023 ASP A N 1
ATOM 8123 C CA . ASP A 1 1023 ? -11.054 3.136 8.998 1.00 94.75 1023 ASP A CA 1
ATOM 8124 C C . ASP A 1 1023 ? -10.047 3.780 9.958 1.00 94.75 1023 ASP A C 1
ATOM 8126 O O . ASP A 1 1023 ? -10.081 3.476 11.152 1.00 94.75 1023 ASP A O 1
ATOM 8130 N N . PHE A 1 1024 ? -9.273 4.764 9.490 1.00 94.31 1024 PHE A N 1
ATOM 8131 C CA . PHE A 1 1024 ? -8.335 5.523 10.319 1.00 94.31 1024 PHE A CA 1
ATOM 8132 C C . PHE A 1 1024 ? -9.021 6.207 11.512 1.00 94.31 1024 PHE A C 1
ATOM 8134 O O . PHE A 1 1024 ? -8.605 6.018 12.660 1.00 94.31 1024 PHE A O 1
ATOM 8141 N N . LEU A 1 1025 ? -10.088 6.979 11.266 1.00 95.50 1025 LEU A N 1
ATOM 8142 C CA . LEU A 1 1025 ? -10.817 7.684 12.324 1.00 95.50 1025 LEU A CA 1
ATOM 8143 C C . LEU A 1 1025 ? -11.397 6.698 13.343 1.00 95.50 1025 LEU A C 1
ATOM 8145 O O . LEU A 1 1025 ? -11.242 6.891 14.549 1.00 95.50 1025 LEU A O 1
ATOM 8149 N N . TYR A 1 1026 ? -12.033 5.622 12.873 1.00 96.31 1026 TYR A N 1
ATOM 8150 C CA . TYR A 1 1026 ? -12.623 4.609 13.745 1.00 96.31 1026 TYR A CA 1
ATOM 8151 C C . TYR A 1 1026 ? -11.571 3.891 14.598 1.00 96.31 1026 TYR A C 1
ATOM 8153 O O . TYR A 1 1026 ? -11.747 3.772 15.811 1.00 96.31 1026 TYR A O 1
ATOM 8161 N N . ALA A 1 1027 ? -10.477 3.429 13.991 1.00 93.56 1027 ALA A N 1
ATOM 8162 C CA . ALA A 1 1027 ? -9.412 2.717 14.688 1.00 93.56 1027 ALA A CA 1
ATOM 8163 C C . ALA A 1 1027 ? -8.726 3.606 15.738 1.00 93.56 1027 ALA A C 1
ATOM 8165 O O . ALA A 1 1027 ? -8.563 3.190 16.887 1.00 93.56 1027 ALA A O 1
ATOM 8166 N N . CYS A 1 1028 ? -8.438 4.865 15.388 1.00 92.44 1028 CYS A N 1
ATOM 8167 C CA . CYS A 1 1028 ? -7.861 5.843 1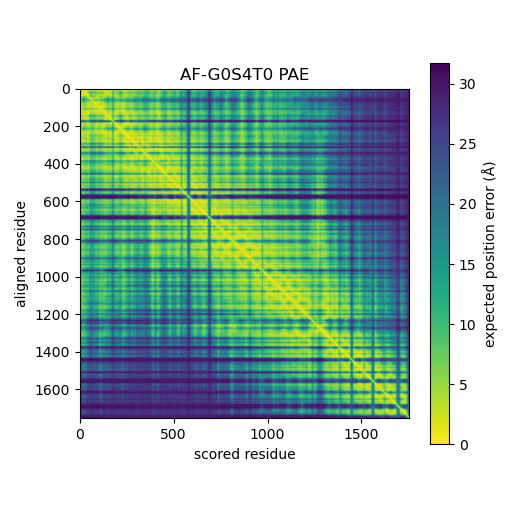6.307 1.00 92.44 1028 CYS A CA 1
ATOM 8168 C C . CYS A 1 1028 ? -8.787 6.145 17.502 1.00 92.44 1028 CYS A C 1
ATOM 8170 O O . CYS A 1 1028 ? -8.318 6.230 18.636 1.00 92.44 1028 CYS A O 1
ATOM 8172 N N . LEU A 1 1029 ? -10.102 6.271 17.281 1.00 93.88 1029 LEU A N 1
ATOM 8173 C CA . LEU A 1 1029 ? -11.081 6.475 18.359 1.00 93.88 1029 LEU A CA 1
ATOM 8174 C C . LEU A 1 1029 ? -11.267 5.225 19.228 1.00 93.88 1029 LEU A C 1
ATOM 8176 O O . LEU A 1 1029 ? -11.438 5.332 20.440 1.00 93.88 1029 LEU A O 1
ATOM 8180 N N . ARG A 1 1030 ? -11.234 4.033 18.626 1.00 93.44 1030 ARG A N 1
ATOM 8181 C CA . ARG A 1 1030 ? -11.433 2.760 19.331 1.00 93.44 1030 ARG A CA 1
ATOM 8182 C C . ARG A 1 1030 ? -10.268 2.407 20.260 1.00 93.44 1030 ARG A C 1
ATOM 8184 O O . ARG A 1 1030 ? -10.507 1.750 21.270 1.00 93.44 1030 ARG A O 1
ATOM 8191 N N . ALA A 1 1031 ? -9.039 2.805 19.926 1.00 89.69 1031 ALA A N 1
ATOM 8192 C CA . ALA A 1 1031 ? -7.840 2.465 20.696 1.00 89.69 1031 ALA A CA 1
ATOM 8193 C C . ALA A 1 1031 ? -7.842 3.075 22.112 1.00 89.69 1031 ALA A C 1
ATOM 8195 O O . ALA A 1 1031 ? -7.553 2.384 23.090 1.00 89.69 1031 ALA A O 1
ATOM 8196 N N . THR A 1 1032 ? -8.206 4.354 22.230 1.00 86.81 1032 THR A N 1
ATOM 8197 C CA . THR A 1 1032 ? -8.279 5.099 23.500 1.00 86.81 1032 THR A CA 1
ATOM 8198 C C . THR A 1 1032 ? -9.525 5.998 23.529 1.00 86.81 1032 THR A C 1
ATOM 8200 O O . THR A 1 1032 ? -9.415 7.221 23.447 1.00 86.81 1032 THR A O 1
ATOM 8203 N N . PRO A 1 1033 ? -10.732 5.416 23.682 1.00 87.31 1033 PRO A N 1
ATOM 8204 C CA . PRO A 1 1033 ? -12.006 6.130 23.519 1.00 87.31 1033 PRO A CA 1
ATOM 8205 C C . PRO A 1 1033 ? -12.291 7.176 24.608 1.00 87.31 1033 PRO A C 1
ATOM 8207 O O . PRO A 1 1033 ? -13.148 8.040 24.414 1.00 87.31 1033 PRO A O 1
ATOM 8210 N N . ASP A 1 1034 ? -11.583 7.100 25.739 1.00 87.12 1034 ASP A N 1
ATOM 8211 C CA . ASP A 1 1034 ? -11.741 7.978 26.905 1.00 87.12 1034 ASP A CA 1
ATOM 8212 C C . ASP A 1 1034 ? -10.683 9.096 26.978 1.00 87.12 1034 ASP A C 1
ATOM 8214 O O . ASP A 1 1034 ? -10.624 9.831 27.967 1.00 87.12 1034 ASP A O 1
ATOM 8218 N N . GLN A 1 1035 ? -9.841 9.257 25.948 1.00 86.75 1035 GLN A N 1
ATOM 8219 C CA . GLN A 1 1035 ? -8.902 10.379 25.827 1.00 86.75 1035 GLN A CA 1
ATOM 8220 C C . GLN A 1 1035 ? -9.025 11.063 24.454 1.00 86.75 1035 GLN A C 1
ATOM 8222 O O . GLN A 1 1035 ? -9.263 10.388 23.456 1.00 86.75 1035 GLN A O 1
ATOM 8227 N N . PRO A 1 1036 ? -8.830 12.393 24.363 1.00 88.94 1036 PRO A N 1
ATOM 8228 C CA . PRO A 1 1036 ? -8.727 13.059 23.070 1.00 88.94 1036 PRO A CA 1
ATOM 8229 C C . PRO A 1 1036 ? -7.512 12.562 22.274 1.00 88.94 1036 PRO A C 1
ATOM 8231 O O . PRO A 1 1036 ? -6.381 12.509 22.768 1.00 88.94 1036 PRO A O 1
ATOM 8234 N N . THR A 1 1037 ? -7.765 12.226 21.014 1.00 88.94 1037 THR A N 1
ATOM 8235 C CA . THR A 1 1037 ? -6.815 11.648 20.051 1.00 88.94 1037 THR A CA 1
ATOM 8236 C C . THR A 1 1037 ? -6.712 12.538 18.811 1.00 88.94 1037 THR A C 1
ATOM 8238 O O . THR A 1 1037 ? -7.447 13.518 18.685 1.00 88.94 1037 THR A O 1
ATOM 8241 N N . ILE A 1 1038 ? -5.831 12.188 17.867 1.00 88.56 1038 ILE A N 1
ATOM 8242 C CA . ILE A 1 1038 ? -5.700 12.901 16.584 1.00 88.56 1038 ILE A CA 1
ATOM 8243 C C . ILE A 1 1038 ? -7.043 12.932 15.835 1.00 88.56 1038 ILE A C 1
ATOM 8245 O O . ILE A 1 1038 ? -7.424 13.971 15.304 1.00 88.56 1038 ILE A O 1
ATOM 8249 N N . ALA A 1 1039 ? -7.808 11.833 15.861 1.00 92.56 1039 ALA A N 1
ATOM 8250 C CA . ALA A 1 1039 ? -9.127 11.774 15.232 1.00 92.56 1039 ALA A CA 1
ATOM 8251 C C . ALA A 1 1039 ? -10.109 12.805 15.810 1.00 92.56 1039 ALA A C 1
ATOM 8253 O O . ALA A 1 1039 ? -10.859 13.413 15.056 1.00 92.56 1039 ALA A O 1
ATOM 8254 N N . HIS A 1 1040 ? -10.083 13.058 17.124 1.00 93.19 1040 HIS A N 1
ATOM 8255 C CA . HIS A 1 1040 ? -10.946 14.071 17.737 1.00 93.19 1040 HIS A CA 1
ATOM 8256 C C . HIS A 1 1040 ? -10.616 15.484 17.226 1.00 93.19 1040 HIS A C 1
ATOM 8258 O O . HIS A 1 1040 ? -11.530 16.229 16.876 1.00 93.19 1040 HIS A O 1
ATOM 8264 N N . GLN A 1 1041 ? -9.328 15.824 17.113 1.00 91.19 1041 GLN A N 1
ATOM 8265 C CA . GLN A 1 1041 ? -8.892 17.110 16.565 1.00 91.19 1041 GLN A CA 1
ATOM 8266 C C . GLN A 1 1041 ? -9.287 17.257 15.091 1.00 91.19 1041 GLN A C 1
ATOM 8268 O O . GLN A 1 1041 ? -9.859 18.273 14.708 1.00 91.19 1041 GLN A O 1
ATOM 8273 N N . LEU A 1 1042 ? -9.036 16.230 14.271 1.00 92.06 1042 LEU A N 1
ATOM 8274 C CA . LEU A 1 1042 ? -9.368 16.250 12.843 1.00 92.06 1042 LEU A CA 1
ATOM 8275 C C . LEU A 1 1042 ? -10.880 16.269 12.582 1.00 92.06 1042 LEU A C 1
ATOM 8277 O O . LEU A 1 1042 ? -11.304 16.819 11.574 1.00 92.06 1042 LEU A O 1
ATOM 8281 N N . LEU A 1 1043 ? -11.707 15.733 13.484 1.00 94.75 1043 LEU A N 1
ATOM 8282 C CA . LEU A 1 1043 ? -13.170 15.867 13.429 1.00 94.75 1043 LEU A CA 1
ATOM 8283 C C . LEU A 1 1043 ? -13.660 17.304 13.705 1.00 94.75 1043 LEU A C 1
ATOM 8285 O O . LEU A 1 1043 ? -14.832 17.612 13.473 1.00 94.75 1043 LEU A O 1
ATOM 8289 N N . GLY A 1 1044 ? -12.770 18.184 14.172 1.00 92.00 1044 GLY A N 1
ATOM 8290 C CA . GLY A 1 1044 ? -13.045 19.579 14.507 1.00 92.00 1044 GLY A CA 1
ATOM 8291 C C . GLY A 1 1044 ? -13.279 19.834 15.998 1.00 92.00 1044 GLY A C 1
ATOM 8292 O O . GLY A 1 1044 ? -13.597 20.963 16.365 1.00 92.00 1044 GLY A O 1
ATOM 8293 N N . PHE A 1 1045 ? -13.130 18.829 16.873 1.00 93.44 1045 PHE A N 1
ATOM 8294 C CA . PHE A 1 1045 ? -13.217 19.058 18.316 1.00 93.44 1045 PHE A CA 1
ATOM 8295 C C . PHE A 1 1045 ? -11.945 19.734 18.826 1.00 93.44 1045 PHE A C 1
ATOM 8297 O O . PHE A 1 1045 ? -10.832 19.244 18.623 1.00 93.44 1045 PHE A O 1
ATOM 8304 N N . HIS A 1 1046 ? -12.109 20.813 19.584 1.00 90.69 1046 HIS A N 1
ATOM 8305 C CA . HIS A 1 1046 ? -11.007 21.433 20.302 1.00 90.69 1046 HIS A CA 1
ATOM 8306 C C . HIS A 1 1046 ? -10.550 20.491 21.427 1.00 90.69 1046 HIS A C 1
ATOM 8308 O O . HIS A 1 1046 ? -11.321 20.162 22.337 1.00 90.69 1046 HIS A O 1
ATOM 8314 N N . CYS A 1 1047 ? -9.307 20.016 21.346 1.00 87.94 1047 CYS A N 1
ATOM 8315 C CA . CYS A 1 1047 ? -8.791 18.955 22.207 1.00 87.94 1047 CYS A CA 1
ATOM 8316 C C . CYS A 1 1047 ? -7.947 19.512 23.362 1.00 87.94 1047 CYS A C 1
ATOM 8318 O O . CYS A 1 1047 ? -6.825 19.979 23.173 1.00 87.94 1047 CYS A O 1
ATOM 8320 N N . GLU A 1 1048 ? -8.447 19.377 24.592 1.00 81.44 1048 GLU A N 1
ATOM 8321 C CA . GLU A 1 1048 ? -7.684 19.627 25.818 1.00 81.44 1048 GLU A CA 1
ATOM 8322 C C . GLU A 1 1048 ? -7.408 18.324 26.583 1.00 81.44 1048 GLU A C 1
ATOM 8324 O O . GLU A 1 1048 ? -7.839 17.244 26.194 1.00 81.44 1048 GLU A O 1
ATOM 8329 N N . LEU A 1 1049 ? -6.674 18.389 27.698 1.00 79.25 1049 LEU A N 1
ATOM 8330 C CA . LEU A 1 1049 ? -6.411 17.204 28.520 1.00 79.25 1049 LEU A CA 1
ATOM 8331 C C . LEU A 1 1049 ? -7.722 16.627 29.081 1.00 79.25 1049 LEU A C 1
ATOM 8333 O O . LEU A 1 1049 ? -8.373 17.255 29.915 1.00 79.25 1049 LEU A O 1
ATOM 8337 N N . SER A 1 1050 ? -8.084 15.422 28.629 1.00 82.44 1050 SER A N 1
ATOM 8338 C CA . SER A 1 1050 ? -9.283 14.673 29.044 1.00 82.44 1050 SER A CA 1
ATOM 8339 C C . SER A 1 1050 ? -10.609 15.429 28.880 1.00 82.44 1050 SER A C 1
ATOM 8341 O O . SER A 1 1050 ? -11.587 15.118 29.561 1.00 82.44 1050 SER A O 1
ATOM 8343 N N . LYS A 1 1051 ? -10.658 16.432 27.996 1.00 87.81 1051 LYS A N 1
ATOM 8344 C CA . LYS A 1 1051 ? -11.863 17.217 27.727 1.00 87.81 1051 LYS A CA 1
ATOM 8345 C C . LYS A 1 1051 ? -11.908 17.638 26.262 1.00 87.81 1051 LYS A C 1
ATOM 8347 O O . LYS A 1 1051 ? -10.901 18.075 25.711 1.00 87.81 1051 LYS A O 1
ATOM 8352 N N . LEU A 1 1052 ? -13.090 17.532 25.664 1.00 91.31 1052 LEU A N 1
ATOM 8353 C CA . LEU A 1 1052 ? -13.393 18.095 24.354 1.00 91.31 1052 LEU A CA 1
ATOM 8354 C C . LEU A 1 1052 ? -14.187 19.394 24.505 1.00 91.31 1052 LEU A C 1
ATOM 8356 O O . LEU A 1 1052 ? -14.961 19.565 25.452 1.00 91.31 1052 LEU A O 1
ATOM 8360 N N . GLY A 1 1053 ? -13.993 20.301 23.557 1.00 91.62 1053 GLY A N 1
ATOM 8361 C CA . GLY A 1 1053 ? -14.779 21.516 23.399 1.00 91.62 1053 GLY A CA 1
ATOM 8362 C C . GLY A 1 1053 ? -14.998 21.853 21.929 1.00 91.62 1053 GLY A C 1
ATOM 8363 O O . GLY A 1 1053 ? -14.478 21.184 21.039 1.00 91.62 1053 GLY A O 1
ATOM 8364 N N . ILE A 1 1054 ? -15.763 22.911 21.693 1.00 92.81 1054 ILE A N 1
ATOM 8365 C CA . ILE A 1 1054 ? -15.968 23.515 20.376 1.00 92.81 1054 ILE A CA 1
ATOM 8366 C C . ILE A 1 1054 ? -15.380 24.922 20.459 1.00 92.81 1054 ILE A C 1
ATOM 8368 O O . ILE A 1 1054 ? -15.677 25.663 21.400 1.00 92.81 1054 ILE A O 1
ATOM 8372 N N . GLU A 1 1055 ? -14.501 25.269 19.522 1.00 89.75 1055 GLU A N 1
ATOM 8373 C CA . GLU A 1 1055 ? -13.941 26.616 19.434 1.00 89.75 1055 GLU A CA 1
ATOM 8374 C C . GLU A 1 1055 ? -14.959 27.545 18.749 1.00 89.75 1055 GLU A C 1
ATOM 8376 O O . GLU A 1 1055 ? -15.441 27.207 17.665 1.00 89.75 1055 GLU A O 1
ATOM 8381 N N . PRO A 1 1056 ? -15.332 28.686 19.361 1.00 88.44 1056 PRO A N 1
ATOM 8382 C CA . PRO A 1 1056 ? -16.329 29.582 18.784 1.00 88.44 1056 PRO A CA 1
ATOM 8383 C C . PRO A 1 1056 ? -15.810 30.177 17.474 1.00 88.44 1056 PRO A C 1
ATOM 8385 O O . PRO A 1 1056 ? -14.679 30.661 17.429 1.00 88.44 1056 PRO A O 1
ATOM 8388 N N . LYS A 1 1057 ? -16.651 30.198 16.434 1.00 86.81 1057 LYS A N 1
ATOM 8389 C CA . LYS A 1 1057 ? -16.268 30.535 15.047 1.00 86.81 1057 LYS A CA 1
ATOM 8390 C C . LYS A 1 1057 ? -15.220 29.602 14.428 1.00 86.81 1057 LYS A C 1
ATOM 8392 O O . LYS A 1 1057 ? -14.620 29.959 13.420 1.00 86.81 1057 LYS A O 1
ATOM 8397 N N . GLY A 1 1058 ? -14.972 28.446 15.038 1.00 85.94 1058 GLY A N 1
ATOM 8398 C CA . GLY A 1 1058 ? -14.202 27.379 14.416 1.00 85.94 1058 GLY A CA 1
ATOM 8399 C C . GLY A 1 1058 ? -15.047 26.599 13.402 1.00 85.94 1058 GLY A C 1
ATOM 8400 O O . GLY A 1 1058 ? -16.275 26.748 13.367 1.00 85.94 1058 GLY A O 1
ATOM 8401 N N . PRO A 1 1059 ? -14.427 25.693 12.628 1.00 87.75 1059 PRO A N 1
ATOM 8402 C CA . PRO A 1 1059 ? -15.123 24.915 11.604 1.00 8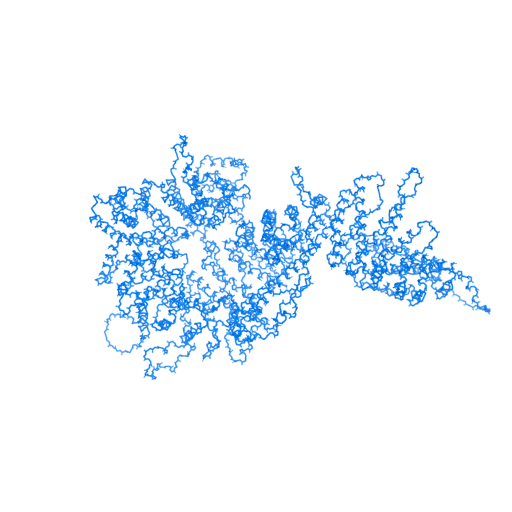7.75 1059 PRO A CA 1
ATOM 8403 C C . PRO A 1 1059 ? -16.252 24.051 12.182 1.00 87.75 1059 PRO A C 1
ATOM 8405 O O . PRO A 1 1059 ? -17.239 23.792 11.504 1.00 87.75 1059 PRO A O 1
ATOM 8408 N N . PHE A 1 1060 ? -16.151 23.608 13.439 1.00 92.69 1060 PHE A N 1
ATOM 8409 C CA . PHE A 1 1060 ? -17.218 22.834 14.078 1.00 92.69 1060 PHE A CA 1
ATOM 8410 C C . PHE A 1 1060 ? -18.441 23.706 14.410 1.00 92.69 1060 PHE A C 1
ATOM 8412 O O . PHE A 1 1060 ? -19.546 23.342 14.037 1.00 92.69 1060 PHE A O 1
ATOM 8419 N N . ASP A 1 1061 ? -18.247 24.873 15.034 1.00 92.38 1061 ASP A N 1
ATOM 8420 C CA . ASP A 1 1061 ? -19.330 25.814 15.395 1.00 92.38 1061 ASP A CA 1
ATOM 8421 C C . ASP A 1 1061 ? -20.089 26.328 14.156 1.00 92.38 1061 ASP A C 1
ATOM 8423 O O . ASP A 1 1061 ? -21.290 26.574 14.195 1.00 92.38 1061 ASP A O 1
ATOM 8427 N N . MET A 1 1062 ? -19.388 26.448 13.025 1.00 88.50 1062 MET A N 1
ATOM 8428 C CA . MET A 1 1062 ? -19.954 26.885 11.743 1.00 88.50 1062 MET A CA 1
ATOM 8429 C C . MET A 1 1062 ? -20.509 25.738 10.880 1.00 88.50 1062 MET A C 1
ATOM 8431 O O . MET A 1 1062 ? -20.899 25.979 9.739 1.00 88.50 1062 MET A O 1
ATOM 8435 N N . GLN A 1 1063 ? -20.545 24.504 11.397 1.00 91.19 1063 GLN A N 1
ATOM 8436 C CA . GLN A 1 1063 ? -21.019 23.303 10.690 1.00 91.19 1063 GLN A CA 1
ATOM 8437 C C . GLN A 1 1063 ? -20.234 22.966 9.406 1.00 91.19 1063 GLN A C 1
ATOM 8439 O O . GLN A 1 1063 ? -20.761 22.374 8.464 1.00 91.19 1063 GLN A O 1
ATOM 8444 N N . LYS A 1 1064 ? -18.949 23.332 9.372 1.00 86.38 1064 LYS A N 1
ATOM 8445 C CA . LYS A 1 1064 ? -18.002 23.094 8.269 1.00 86.38 1064 LYS A CA 1
ATOM 8446 C C . LYS A 1 1064 ? -16.976 21.997 8.561 1.00 86.38 1064 LYS A C 1
ATOM 8448 O O . LYS A 1 1064 ? -16.189 21.643 7.692 1.00 86.38 1064 LYS A O 1
ATOM 8453 N N . SER A 1 1065 ? -16.948 21.452 9.778 1.00 91.50 1065 SER A N 1
ATOM 8454 C CA . SER A 1 1065 ? -15.931 20.463 10.152 1.00 91.50 1065 SER A CA 1
ATOM 8455 C C . SER A 1 1065 ? -16.107 19.109 9.457 1.00 91.50 1065 SER A C 1
ATOM 8457 O O . SER A 1 1065 ? -17.186 18.753 8.975 1.00 91.50 1065 SER A O 1
ATOM 8459 N N . LEU A 1 1066 ? -15.056 18.286 9.516 1.00 93.06 1066 LEU A N 1
ATOM 8460 C CA . LEU A 1 1066 ? -15.088 16.896 9.059 1.00 93.06 1066 LEU A CA 1
ATOM 8461 C C . LEU A 1 1066 ? -16.213 16.082 9.711 1.00 93.06 1066 LEU A C 1
ATOM 8463 O O . LEU A 1 1066 ? -16.843 15.272 9.038 1.00 93.06 1066 LEU A O 1
ATOM 8467 N N . PHE A 1 1067 ? -16.520 16.325 10.992 1.00 96.44 1067 PHE A N 1
ATOM 8468 C CA . PHE A 1 1067 ? -17.674 15.708 11.655 1.00 96.44 1067 PHE A CA 1
ATOM 8469 C C . PHE A 1 1067 ? -18.990 16.006 10.922 1.00 96.44 1067 PHE A C 1
ATOM 8471 O O . PHE A 1 1067 ? -19.768 15.090 10.675 1.00 96.44 1067 PHE A O 1
ATOM 8478 N N . HIS A 1 1068 ? -19.218 17.254 10.511 1.00 94.81 1068 HIS A N 1
ATOM 8479 C CA . HIS A 1 1068 ? -20.425 17.643 9.776 1.00 94.81 1068 HIS A CA 1
ATOM 8480 C C . HIS A 1 1068 ? -20.445 17.056 8.368 1.00 94.81 1068 HIS A C 1
ATOM 8482 O O . HIS A 1 1068 ? -21.496 16.638 7.894 1.00 94.81 1068 HIS A O 1
ATOM 8488 N N . SER A 1 1069 ? -19.283 16.933 7.732 1.00 92.94 1069 SER A N 1
ATOM 8489 C CA . SER A 1 1069 ? -19.153 16.268 6.435 1.00 92.94 1069 SER A CA 1
ATOM 8490 C C . SER A 1 1069 ? -19.490 14.766 6.518 1.00 92.94 1069 SER A C 1
ATOM 8492 O O . SER A 1 1069 ? -20.118 14.230 5.606 1.00 92.94 1069 SER A O 1
ATOM 8494 N N . LEU A 1 1070 ? -19.195 14.093 7.645 1.00 95.75 1070 LEU A N 1
ATOM 8495 C CA . LEU A 1 1070 ? -19.670 12.725 7.921 1.00 95.75 1070 LEU A CA 1
ATOM 8496 C C . LEU A 1 1070 ? -21.201 12.647 8.061 1.00 95.75 1070 LEU A C 1
ATOM 8498 O O . LEU A 1 1070 ? -21.816 11.669 7.635 1.00 95.75 1070 LEU A O 1
ATOM 8502 N N . LEU A 1 1071 ? -21.839 13.667 8.639 1.00 94.69 1071 LEU A N 1
ATOM 8503 C CA . LEU A 1 1071 ? -23.303 13.740 8.678 1.00 94.69 1071 LEU A CA 1
ATOM 8504 C C . LEU A 1 1071 ? -23.872 14.003 7.284 1.00 94.69 1071 LEU A C 1
ATOM 8506 O O . LEU A 1 1071 ? -24.811 13.327 6.874 1.00 94.69 1071 LEU A O 1
ATOM 8510 N N . ASN A 1 1072 ? -23.273 14.937 6.543 1.00 91.19 1072 ASN A N 1
ATOM 8511 C CA . ASN A 1 1072 ? -23.715 15.335 5.213 1.00 91.19 1072 ASN A CA 1
ATOM 8512 C C . ASN A 1 1072 ? -23.692 14.149 4.235 1.00 91.19 1072 ASN A C 1
ATOM 8514 O O . ASN A 1 1072 ? -24.691 13.876 3.567 1.00 91.19 1072 ASN A O 1
ATOM 8518 N N . VAL A 1 1073 ? -22.615 13.354 4.229 1.00 90.69 1073 VAL A N 1
ATOM 8519 C CA . VAL A 1 1073 ? -22.571 12.132 3.413 1.00 90.69 1073 VAL A CA 1
ATOM 8520 C C . VAL A 1 1073 ? -23.697 11.163 3.804 1.00 90.69 1073 VAL A C 1
ATOM 8522 O O . VAL A 1 1073 ? -24.407 10.673 2.936 1.00 90.69 1073 VAL A O 1
ATOM 8525 N N . LEU A 1 1074 ? -23.977 10.948 5.094 1.00 92.00 1074 LEU A N 1
ATOM 8526 C CA . LEU A 1 1074 ? -25.066 10.054 5.516 1.00 92.00 1074 LEU A CA 1
ATOM 8527 C C . LEU A 1 1074 ? -26.456 10.526 5.070 1.00 92.00 1074 LEU A C 1
ATOM 8529 O O . LEU A 1 1074 ? -27.260 9.709 4.623 1.00 92.00 1074 LEU A O 1
ATOM 8533 N N . ILE A 1 1075 ? -26.742 11.826 5.173 1.00 90.12 1075 ILE A N 1
ATOM 8534 C CA . ILE A 1 1075 ? -28.052 12.391 4.813 1.00 90.12 1075 ILE A CA 1
ATOM 8535 C C . ILE A 1 1075 ? -28.228 12.609 3.304 1.00 90.12 1075 ILE A C 1
ATOM 8537 O O . ILE A 1 1075 ? -29.316 13.005 2.880 1.00 90.12 1075 ILE A O 1
ATOM 8541 N N . THR A 1 1076 ? -27.193 12.378 2.494 1.00 85.94 1076 THR A N 1
ATOM 8542 C CA . THR A 1 1076 ? -27.239 12.474 1.023 1.00 85.94 1076 THR A CA 1
ATOM 8543 C C . THR A 1 1076 ? -27.140 11.112 0.337 1.00 85.94 1076 THR A C 1
ATOM 8545 O O . THR A 1 1076 ? -27.650 10.965 -0.776 1.00 85.94 1076 THR A O 1
ATOM 8548 N N . LEU A 1 1077 ? -26.562 10.103 1.000 1.00 86.75 1077 LEU A N 1
ATOM 8549 C CA . LEU A 1 1077 ? -26.408 8.759 0.448 1.00 86.75 1077 LEU A CA 1
ATOM 8550 C C . LEU A 1 1077 ? -27.754 8.130 0.057 1.00 86.75 1077 LEU A C 1
ATOM 8552 O O . LEU A 1 1077 ? -28.706 8.071 0.838 1.00 86.75 1077 LEU A O 1
ATOM 8556 N N . THR A 1 1078 ? -27.795 7.597 -1.162 1.00 87.88 1078 THR A N 1
ATOM 8557 C CA . THR A 1 1078 ? -28.871 6.738 -1.666 1.00 87.88 1078 THR A CA 1
ATOM 8558 C C . THR A 1 1078 ? -28.238 5.393 -1.977 1.00 87.88 1078 THR A C 1
ATOM 8560 O O . THR A 1 1078 ? -27.370 5.305 -2.834 1.00 87.88 1078 THR A O 1
ATOM 8563 N N . VAL A 1 1079 ? -28.593 4.367 -1.205 1.00 90.88 1079 VAL A N 1
ATOM 8564 C CA . VAL A 1 1079 ? -27.946 3.043 -1.276 1.00 90.88 1079 VAL A CA 1
ATOM 8565 C C . VAL A 1 1079 ? -28.659 2.071 -2.219 1.00 90.88 1079 VAL A C 1
ATOM 8567 O O . VAL A 1 1079 ? -28.115 1.010 -2.508 1.00 90.88 1079 VAL A O 1
ATOM 8570 N N . SER A 1 1080 ? -29.868 2.415 -2.667 1.00 87.88 1080 SER A N 1
ATOM 8571 C CA . SER A 1 1080 ? -30.715 1.598 -3.535 1.00 87.88 1080 SER A CA 1
ATOM 8572 C C . SER A 1 1080 ? -30.806 2.195 -4.937 1.00 87.88 1080 SER A C 1
ATOM 8574 O O . SER A 1 1080 ? -31.176 3.360 -5.081 1.00 87.88 1080 SER A O 1
ATOM 8576 N N . GLU A 1 1081 ? -30.543 1.374 -5.947 1.00 83.62 1081 GLU A N 1
ATOM 8577 C CA . GLU A 1 1081 ? -30.765 1.661 -7.366 1.00 83.62 1081 GLU A CA 1
ATOM 8578 C C . GLU A 1 1081 ? -31.902 0.747 -7.845 1.00 83.62 1081 GLU A C 1
ATOM 8580 O O . GLU A 1 1081 ? -31.735 -0.467 -7.842 1.00 83.62 1081 GLU A O 1
ATOM 8585 N N . GLU A 1 1082 ? -33.066 1.322 -8.175 1.00 75.62 1082 GLU A N 1
ATOM 8586 C CA . GLU A 1 1082 ? -34.359 0.657 -8.465 1.00 75.62 1082 GLU A CA 1
ATOM 8587 C C . GLU A 1 1082 ? -34.292 -0.847 -8.831 1.00 75.62 1082 GLU A C 1
ATOM 8589 O O . GLU A 1 1082 ? -34.698 -1.691 -8.031 1.00 75.62 1082 GLU A O 1
ATOM 8594 N N . GLU A 1 1083 ? -33.768 -1.199 -10.013 1.00 68.56 1083 GLU A N 1
ATOM 8595 C CA . GLU A 1 1083 ? -33.764 -2.580 -10.534 1.00 68.56 1083 GLU A CA 1
ATOM 8596 C C . GLU A 1 1083 ? -32.562 -3.417 -10.043 1.00 68.56 1083 GLU A C 1
ATOM 8598 O O . GLU A 1 1083 ? -32.627 -4.645 -9.983 1.00 68.56 1083 GLU A O 1
ATOM 8603 N N . GLN A 1 1084 ? -31.455 -2.770 -9.675 1.00 79.62 1084 GLN A N 1
ATOM 8604 C CA . GLN A 1 1084 ? -30.187 -3.390 -9.272 1.00 79.62 1084 GLN A CA 1
ATOM 8605 C C . GLN A 1 1084 ? -30.144 -3.707 -7.769 1.00 79.62 1084 GLN A C 1
ATOM 8607 O O . GLN A 1 1084 ? -29.343 -4.532 -7.313 1.00 79.62 1084 GLN A O 1
ATOM 8612 N N . GLY A 1 1085 ? -31.036 -3.083 -7.001 1.00 88.19 1085 GLY A N 1
ATOM 8613 C CA . GLY A 1 1085 ? -31.163 -3.250 -5.565 1.00 88.19 1085 GLY A CA 1
ATOM 8614 C C . GLY A 1 1085 ? -30.167 -2.415 -4.769 1.00 88.19 1085 GLY A C 1
ATOM 8615 O O . GLY A 1 1085 ? -29.752 -1.326 -5.160 1.00 88.19 1085 GLY A O 1
ATOM 8616 N N . MET A 1 1086 ? -29.818 -2.912 -3.589 1.00 93.81 1086 MET A N 1
ATOM 8617 C CA . MET A 1 1086 ? -28.884 -2.269 -2.672 1.00 93.81 1086 MET A CA 1
ATOM 8618 C C . MET A 1 1086 ? -27.449 -2.451 -3.155 1.00 93.81 1086 MET A C 1
ATOM 8620 O O . MET A 1 1086 ? -26.969 -3.580 -3.225 1.00 93.81 1086 MET A O 1
ATOM 8624 N N . ARG A 1 1087 ? -26.731 -1.360 -3.421 1.00 93.12 1087 ARG A N 1
ATOM 8625 C CA . ARG A 1 1087 ? -25.312 -1.422 -3.786 1.00 93.12 1087 ARG A CA 1
ATOM 8626 C C . ARG A 1 1087 ? -24.463 -1.626 -2.539 1.00 93.12 1087 ARG A C 1
ATOM 8628 O O . ARG A 1 1087 ? -24.396 -0.754 -1.666 1.00 93.12 1087 ARG A O 1
ATOM 8635 N N . GLY A 1 1088 ? -23.802 -2.775 -2.443 1.00 93.81 1088 GLY A N 1
ATOM 8636 C CA . GLY A 1 1088 ? -23.155 -3.212 -1.213 1.00 93.81 1088 GLY A CA 1
ATOM 8637 C C . GLY A 1 1088 ? -22.041 -2.282 -0.754 1.00 93.81 1088 GLY A C 1
ATOM 8638 O O . GLY A 1 1088 ? -21.950 -1.944 0.427 1.00 93.81 1088 GLY A O 1
ATOM 8639 N N . TYR A 1 1089 ? -21.275 -1.749 -1.706 1.00 93.19 1089 TYR A N 1
ATOM 8640 C CA . TYR A 1 1089 ? -20.203 -0.796 -1.427 1.00 93.19 1089 TYR A CA 1
ATOM 8641 C C . TYR A 1 1089 ? -20.716 0.501 -0.759 1.00 93.19 1089 TYR A C 1
ATOM 8643 O O . TYR A 1 1089 ? -20.085 0.996 0.182 1.00 93.19 1089 TYR A O 1
ATOM 8651 N N . LEU A 1 1090 ? -21.886 1.024 -1.159 1.00 94.31 1090 LEU A N 1
ATOM 8652 C CA . LEU A 1 1090 ? -22.503 2.218 -0.554 1.00 94.31 1090 LEU A CA 1
ATOM 8653 C C . LEU A 1 1090 ? -23.082 1.932 0.835 1.00 94.31 1090 LEU A C 1
ATOM 8655 O O . LEU A 1 1090 ? -23.005 2.776 1.733 1.00 94.31 1090 LEU A O 1
ATOM 8659 N N . VAL A 1 1091 ? -23.627 0.732 1.039 1.00 95.62 1091 VAL A N 1
ATOM 8660 C CA . VAL A 1 1091 ? -24.099 0.288 2.355 1.00 95.62 1091 VAL A CA 1
ATOM 8661 C C . VAL A 1 1091 ? -22.937 0.180 3.342 1.00 95.62 1091 VAL A C 1
ATOM 8663 O O . VAL A 1 1091 ? -23.027 0.705 4.456 1.00 95.62 1091 VAL A O 1
ATOM 8666 N N . THR A 1 1092 ? -21.822 -0.421 2.924 1.00 96.12 1092 THR A N 1
ATOM 8667 C CA . THR A 1 1092 ? -20.599 -0.461 3.729 1.00 96.12 1092 THR A CA 1
ATOM 8668 C C . THR A 1 1092 ? -20.110 0.952 4.035 1.00 96.12 1092 THR A C 1
ATOM 8670 O O . THR A 1 1092 ? -19.813 1.238 5.191 1.00 96.12 1092 THR A O 1
ATOM 8673 N N . LEU A 1 1093 ? -20.108 1.881 3.070 1.00 95.50 1093 LEU A N 1
ATOM 8674 C CA . LEU A 1 1093 ? -19.743 3.281 3.327 1.00 95.50 1093 LEU A CA 1
ATOM 8675 C C . LEU A 1 1093 ? -20.592 3.897 4.452 1.00 95.50 1093 LEU A C 1
ATOM 8677 O O . LEU A 1 1093 ? -20.038 4.445 5.406 1.00 95.50 1093 LEU A O 1
ATOM 8681 N N . LYS A 1 1094 ? -21.919 3.732 4.397 1.00 96.56 1094 LYS A N 1
ATOM 8682 C CA . LYS A 1 1094 ? -22.838 4.174 5.460 1.00 96.56 1094 LYS A CA 1
ATOM 8683 C C . LYS A 1 1094 ? -22.483 3.554 6.817 1.00 96.56 1094 LYS A C 1
ATOM 8685 O O . LYS A 1 1094 ? -22.402 4.275 7.814 1.00 96.56 1094 LYS A O 1
ATOM 8690 N N . TYR A 1 1095 ? -22.218 2.249 6.868 1.00 97.31 1095 TYR A N 1
ATOM 8691 C CA . TYR A 1 1095 ? -21.827 1.574 8.108 1.00 97.31 1095 TYR A CA 1
ATOM 8692 C C . TYR A 1 1095 ? -20.519 2.126 8.687 1.00 97.31 1095 TYR A C 1
ATOM 8694 O O . TYR A 1 1095 ? -20.436 2.410 9.887 1.00 97.31 1095 TYR A O 1
ATOM 8702 N N . ARG A 1 1096 ? -19.505 2.327 7.834 1.00 97.19 1096 ARG A N 1
ATOM 8703 C CA . ARG A 1 1096 ? -18.187 2.844 8.229 1.00 97.19 1096 ARG A CA 1
ATOM 8704 C C . ARG A 1 1096 ? -18.272 4.238 8.848 1.00 97.19 1096 ARG A C 1
ATOM 8706 O O . ARG A 1 1096 ? -17.519 4.510 9.782 1.00 97.19 1096 ARG A O 1
ATOM 8713 N N . VAL A 1 1097 ? -19.209 5.073 8.396 1.00 97.19 1097 VAL A N 1
ATOM 8714 C CA . VAL A 1 1097 ? -19.499 6.371 9.021 1.00 97.19 1097 VAL A CA 1
ATOM 8715 C C . VAL A 1 1097 ? -20.269 6.200 10.337 1.00 97.19 1097 VAL A C 1
ATOM 8717 O O . VAL A 1 1097 ? -19.857 6.733 11.368 1.00 97.19 1097 VAL A O 1
ATOM 8720 N N . LEU A 1 1098 ? -21.359 5.425 10.349 1.00 97.25 1098 LEU A N 1
ATOM 8721 C CA . LEU A 1 1098 ? -22.225 5.285 11.529 1.00 97.25 1098 LEU A CA 1
ATOM 8722 C C . LEU A 1 1098 ? -21.496 4.720 12.748 1.00 97.25 1098 LEU A C 1
ATOM 8724 O O . LEU A 1 1098 ? -21.723 5.187 13.862 1.00 97.25 1098 LEU A O 1
ATOM 8728 N N . ARG A 1 1099 ? -20.580 3.765 12.566 1.00 96.50 1099 ARG A N 1
ATOM 8729 C CA . ARG A 1 1099 ? -19.794 3.208 13.680 1.00 96.50 1099 ARG A CA 1
ATOM 8730 C C . ARG A 1 1099 ? -18.854 4.234 14.339 1.00 96.50 1099 ARG A C 1
ATOM 8732 O O . ARG A 1 1099 ? -18.515 4.067 15.509 1.00 96.50 1099 ARG A O 1
ATOM 8739 N N . ILE A 1 1100 ? -18.435 5.285 13.621 1.00 97.00 1100 ILE A N 1
ATOM 8740 C CA . ILE A 1 1100 ? -17.651 6.399 14.186 1.00 97.00 1100 ILE A CA 1
ATOM 8741 C C . ILE A 1 1100 ? -18.551 7.221 15.104 1.00 97.00 1100 ILE A C 1
ATOM 8743 O O . ILE A 1 1100 ? -18.225 7.412 16.275 1.00 97.00 1100 ILE A O 1
ATOM 8747 N N . LEU A 1 1101 ? -19.717 7.635 14.600 1.00 96.50 1101 LEU A N 1
ATOM 8748 C CA . LEU A 1 1101 ? -20.709 8.362 15.395 1.00 96.50 1101 LEU A CA 1
ATOM 8749 C C . LEU A 1 1101 ? -21.149 7.537 16.615 1.00 96.50 1101 LEU A C 1
ATOM 8751 O O . LEU A 1 1101 ? -21.273 8.071 17.717 1.00 96.50 1101 LEU A O 1
ATOM 8755 N N . GLN A 1 1102 ? -21.256 6.214 16.448 1.00 96.00 1102 GLN A N 1
ATOM 8756 C CA . GLN A 1 1102 ? -21.572 5.283 17.523 1.00 96.00 1102 GLN A CA 1
ATOM 8757 C C . GLN A 1 1102 ? -20.569 5.322 18.674 1.00 96.00 1102 GLN A C 1
ATOM 8759 O O . GLN A 1 1102 ? -20.975 5.331 19.836 1.00 96.00 1102 GLN A O 1
ATOM 8764 N N . LEU A 1 1103 ? -19.266 5.378 18.389 1.00 95.31 1103 LEU A N 1
ATOM 8765 C CA . LEU A 1 1103 ? -18.261 5.584 19.434 1.00 95.31 1103 LEU A CA 1
ATOM 8766 C C . LEU A 1 1103 ? -18.410 6.969 20.079 1.00 95.31 1103 LEU A C 1
ATOM 8768 O O . LEU A 1 1103 ? -18.377 7.080 21.304 1.00 95.31 1103 LEU A O 1
ATOM 8772 N N . LEU A 1 1104 ? -18.660 8.002 19.273 1.00 95.94 1104 LEU A N 1
ATOM 8773 C CA . LEU A 1 1104 ? -18.753 9.391 19.722 1.00 95.94 1104 LEU A CA 1
ATOM 8774 C C . LEU A 1 1104 ? -19.959 9.694 20.633 1.00 95.94 1104 LEU A C 1
ATOM 8776 O O . LEU A 1 1104 ? -19.864 10.581 21.473 1.00 95.94 1104 LEU A O 1
ATOM 8780 N N . TRP A 1 1105 ? -21.074 8.960 20.544 1.00 94.62 1105 TRP A N 1
ATOM 8781 C CA . TRP A 1 1105 ? -22.175 9.083 21.519 1.00 94.62 1105 TRP A CA 1
ATOM 8782 C C . TRP A 1 1105 ? -22.147 8.027 22.634 1.00 94.62 1105 TRP A C 1
ATOM 8784 O O . TRP A 1 1105 ? -23.014 8.024 23.518 1.00 94.62 1105 TRP A O 1
ATOM 8794 N N . LYS A 1 1106 ? -21.203 7.080 22.602 1.00 92.25 1106 LYS A N 1
ATOM 8795 C CA . LYS A 1 1106 ? -20.976 6.105 23.686 1.00 92.25 1106 LYS A CA 1
ATOM 8796 C C . LYS A 1 1106 ? -19.919 6.591 24.669 1.00 92.25 1106 LYS A C 1
ATOM 8798 O O . LYS A 1 1106 ? -20.111 6.398 25.867 1.00 92.25 1106 LYS A O 1
ATOM 8803 N N . SER A 1 1107 ? -18.862 7.237 24.181 1.00 92.12 1107 SER A N 1
ATOM 8804 C CA . SER A 1 1107 ? -17.815 7.810 25.023 1.00 92.12 1107 SER A CA 1
ATOM 8805 C C . SER A 1 1107 ? -18.332 9.006 25.832 1.00 92.12 1107 SER A C 1
ATOM 8807 O O . SER A 1 1107 ? -18.948 9.912 25.264 1.00 92.12 1107 SER A O 1
ATOM 8809 N N . PRO A 1 1108 ? -18.036 9.088 27.142 1.00 90.50 1108 PRO A N 1
ATOM 8810 C CA . PRO A 1 1108 ? -18.458 10.214 27.977 1.00 90.50 1108 PRO A CA 1
ATOM 8811 C C . PRO A 1 1108 ? -17.801 11.545 27.575 1.00 90.50 1108 PRO A C 1
ATOM 8813 O O . PRO A 1 1108 ? -18.315 12.604 27.926 1.00 90.50 1108 PRO A O 1
ATOM 8816 N N . LEU A 1 1109 ? -16.681 11.500 26.843 1.00 90.31 1109 LEU A N 1
ATOM 8817 C CA . LEU A 1 1109 ? -15.971 12.681 26.350 1.00 90.31 1109 LEU A CA 1
ATOM 8818 C C . LEU A 1 1109 ? -16.765 13.490 25.321 1.00 90.31 1109 LEU A C 1
ATOM 8820 O O . LEU A 1 1109 ? -16.767 14.718 25.371 1.00 90.31 1109 LEU A O 1
ATOM 8824 N N . SER A 1 1110 ? -17.377 12.794 24.367 1.00 93.38 1110 SER A N 1
ATOM 8825 C CA . SER A 1 1110 ? -17.943 13.369 23.147 1.00 93.38 1110 SER A CA 1
ATOM 8826 C C . SER A 1 1110 ? -19.467 13.331 23.133 1.00 93.38 1110 SER A C 1
ATOM 8828 O O . SER A 1 1110 ? -20.076 14.182 22.486 1.00 93.38 1110 SER A O 1
ATOM 8830 N N . ALA A 1 1111 ? -20.099 12.436 23.905 1.00 92.00 1111 ALA A N 1
ATOM 8831 C CA . ALA A 1 1111 ? -21.546 12.244 23.874 1.00 92.00 1111 ALA A CA 1
ATOM 8832 C C . ALA A 1 1111 ? -22.349 13.523 24.149 1.00 92.00 1111 ALA A C 1
ATOM 8834 O O . ALA A 1 1111 ? -23.402 13.706 23.549 1.00 92.00 1111 ALA A O 1
ATOM 8835 N N . SER A 1 1112 ? -21.868 14.420 25.013 1.00 90.38 1112 SER A N 1
ATOM 8836 C CA . SER A 1 1112 ? -22.552 15.689 25.293 1.00 90.38 1112 SER A CA 1
ATOM 8837 C C . SER A 1 1112 ? -22.574 16.629 24.085 1.00 90.38 1112 SER A C 1
ATOM 8839 O O . SER A 1 1112 ? -23.637 17.140 23.753 1.00 90.38 1112 SER A O 1
ATOM 8841 N N . LEU A 1 1113 ? -21.431 16.825 23.419 1.00 94.19 1113 LEU A N 1
ATOM 8842 C CA . LEU A 1 1113 ? -21.301 17.699 22.246 1.00 94.19 1113 LEU A CA 1
ATOM 8843 C C . LEU A 1 1113 ? -21.997 17.091 21.024 1.00 94.19 1113 LEU A C 1
ATOM 8845 O O . LEU A 1 1113 ? -22.744 17.759 20.322 1.00 94.19 1113 LEU A O 1
ATOM 8849 N N . VAL A 1 1114 ? -21.793 15.793 20.803 1.00 95.62 1114 VAL A N 1
ATOM 8850 C CA . VAL A 1 1114 ? -22.308 15.074 19.632 1.00 95.62 1114 VAL A CA 1
ATOM 8851 C C . VAL A 1 1114 ? -23.825 14.966 19.685 1.00 95.62 1114 VAL A C 1
ATOM 8853 O O . VAL A 1 1114 ? -24.487 15.246 18.696 1.00 95.62 1114 VAL A O 1
ATOM 8856 N N . MET A 1 1115 ? -24.409 14.608 20.834 1.00 92.50 1115 MET A N 1
ATOM 8857 C CA . MET A 1 1115 ? -25.871 14.547 20.961 1.00 92.50 1115 MET A CA 1
ATOM 8858 C C . MET A 1 1115 ? -26.530 15.924 20.835 1.00 92.50 1115 MET A C 1
ATOM 8860 O O . MET A 1 1115 ? -27.721 15.986 20.536 1.00 92.50 1115 MET A O 1
ATOM 8864 N N . ASP A 1 1116 ? -25.810 17.011 21.115 1.00 91.56 1116 ASP A N 1
ATOM 8865 C CA . ASP A 1 1116 ? -26.309 18.370 20.903 1.00 91.56 1116 ASP A CA 1
ATOM 8866 C C . ASP A 1 1116 ? -26.318 18.730 19.415 1.00 91.56 1116 ASP A C 1
ATOM 8868 O O . ASP A 1 1116 ? -27.365 19.080 18.868 1.00 91.56 1116 ASP A O 1
ATOM 8872 N N . GLU A 1 1117 ? -25.201 18.496 18.728 1.00 94.31 1117 GLU A N 1
ATOM 8873 C CA . GLU A 1 1117 ? -25.065 18.798 17.301 1.00 94.31 1117 GLU A CA 1
ATOM 8874 C C . GLU A 1 1117 ? -25.960 17.910 16.416 1.00 94.31 1117 GLU A C 1
ATOM 8876 O O . GLU A 1 1117 ? -26.610 18.385 15.484 1.00 94.31 1117 GLU A O 1
ATOM 8881 N N . LEU A 1 1118 ? -26.088 16.613 16.733 1.00 94.56 1118 LEU A N 1
ATOM 8882 C CA . LEU A 1 1118 ? -26.993 15.703 16.013 1.00 94.56 1118 LEU A CA 1
ATOM 8883 C C . LEU A 1 1118 ? -28.467 16.126 16.138 1.00 94.56 1118 LEU A C 1
ATOM 8885 O O . LEU A 1 1118 ? -29.266 15.884 15.231 1.00 94.56 1118 LEU A O 1
ATOM 8889 N N . ARG A 1 1119 ? -28.834 16.765 17.257 1.00 91.56 1119 ARG A N 1
ATOM 8890 C CA . ARG A 1 1119 ? -30.174 17.331 17.456 1.00 91.56 1119 ARG A CA 1
ATOM 8891 C C . ARG A 1 1119 ? -30.361 18.600 16.631 1.00 91.56 1119 ARG A C 1
ATOM 8893 O O . ARG A 1 1119 ? -31.412 18.749 16.018 1.00 91.56 1119 ARG A O 1
ATOM 8900 N N . ALA A 1 1120 ? -29.361 19.481 16.590 1.00 91.25 1120 ALA A N 1
ATOM 8901 C CA . ALA A 1 1120 ? -29.400 20.706 15.787 1.00 91.25 1120 ALA A CA 1
ATOM 8902 C C . ALA A 1 1120 ? -29.500 20.415 14.278 1.00 91.25 1120 ALA A C 1
ATOM 8904 O O . ALA A 1 1120 ? -30.221 21.102 13.559 1.00 91.25 1120 ALA A O 1
ATOM 8905 N N . THR A 1 1121 ? -28.835 19.355 13.818 1.00 90.50 1121 THR A N 1
ATOM 8906 C CA . THR A 1 1121 ? -28.810 18.914 12.412 1.00 90.50 1121 THR A CA 1
ATOM 8907 C C . THR A 1 1121 ? -29.968 17.988 12.021 1.00 90.50 1121 THR A C 1
ATOM 8909 O O . THR A 1 1121 ? -29.996 17.487 10.900 1.00 90.50 1121 THR A O 1
ATOM 8912 N N . ASN A 1 1122 ? -30.940 17.739 12.914 1.00 91.62 1122 ASN A N 1
ATOM 8913 C CA . ASN A 1 1122 ? -32.094 16.863 12.659 1.00 91.62 1122 ASN A CA 1
ATOM 8914 C C . ASN A 1 1122 ? -31.713 15.447 12.175 1.00 91.62 1122 ASN A C 1
ATOM 8916 O O . ASN A 1 1122 ? -32.472 14.802 11.443 1.00 91.62 1122 ASN A O 1
ATOM 8920 N N . PHE A 1 1123 ? -30.554 14.939 12.607 1.00 93.00 1123 PHE A N 1
ATOM 8921 C CA . PHE A 1 1123 ? -29.938 13.722 12.071 1.00 93.00 1123 PHE A CA 1
ATOM 8922 C C . PHE A 1 1123 ? -30.886 12.513 12.066 1.00 93.00 1123 PHE A C 1
ATOM 8924 O O . PHE A 1 1123 ? -31.000 11.823 11.054 1.00 93.00 1123 PHE A O 1
ATOM 8931 N N . LEU A 1 1124 ? -31.634 12.284 13.156 1.00 93.12 1124 LEU A N 1
ATOM 8932 C CA . LEU A 1 1124 ? -32.554 11.141 13.255 1.00 93.12 1124 LEU A CA 1
ATOM 8933 C C . LEU A 1 1124 ? -33.612 11.119 12.139 1.00 93.12 1124 LEU A C 1
ATOM 8935 O O . LEU A 1 1124 ? -33.962 10.049 11.648 1.00 93.12 1124 LEU A O 1
ATOM 8939 N N . PHE A 1 1125 ? -34.114 12.288 11.736 1.00 91.56 1125 PHE A N 1
ATOM 8940 C CA . PHE A 1 1125 ? -35.194 12.407 10.759 1.00 91.56 1125 PHE A CA 1
ATOM 8941 C C . PHE A 1 1125 ? -34.681 12.134 9.348 1.00 91.56 1125 PHE A C 1
ATOM 8943 O O . PHE A 1 1125 ? -35.320 11.400 8.598 1.00 91.56 1125 PHE A O 1
ATOM 8950 N N . HIS A 1 1126 ? -33.496 12.654 9.018 1.00 91.75 1126 HIS A N 1
ATOM 8951 C CA . HIS A 1 1126 ? -32.844 12.376 7.741 1.00 91.75 1126 HIS A CA 1
ATOM 8952 C C . HIS A 1 1126 ? -32.516 10.893 7.570 1.00 91.75 1126 HIS A C 1
ATOM 8954 O O . HIS A 1 1126 ? -32.727 10.348 6.488 1.00 91.75 1126 HIS A O 1
ATOM 8960 N N . MET A 1 1127 ? -32.050 10.229 8.634 1.00 93.00 1127 MET A N 1
ATOM 8961 C CA . MET A 1 1127 ? -31.789 8.791 8.583 1.00 93.00 1127 MET A CA 1
ATOM 8962 C C . MET A 1 1127 ? -33.078 8.006 8.341 1.00 93.00 1127 MET A C 1
ATOM 8964 O O . MET A 1 1127 ? -33.131 7.218 7.403 1.00 93.00 1127 MET A O 1
ATOM 8968 N N . LEU A 1 1128 ? -34.136 8.257 9.123 1.00 92.81 1128 LEU A N 1
ATOM 8969 C CA . LEU A 1 1128 ? -35.422 7.568 8.957 1.00 92.81 1128 LEU A CA 1
ATOM 8970 C C . LEU A 1 1128 ? -36.023 7.774 7.560 1.00 92.81 1128 LEU A C 1
ATOM 8972 O O . LEU A 1 1128 ? -36.563 6.827 7.001 1.00 92.81 1128 LEU A O 1
ATOM 8976 N N . LEU A 1 1129 ? -35.885 8.970 6.978 1.00 90.44 1129 LEU A N 1
ATOM 8977 C CA . LEU A 1 1129 ? -36.385 9.286 5.635 1.00 90.44 1129 LEU A CA 1
ATOM 8978 C C . LEU A 1 1129 ? -35.724 8.446 4.532 1.00 90.44 1129 LEU A C 1
ATOM 8980 O O . LEU A 1 1129 ? -36.344 8.201 3.502 1.00 90.44 1129 LEU A O 1
ATOM 8984 N N . ARG A 1 1130 ? -34.479 8.010 4.743 1.00 90.62 1130 ARG A N 1
ATOM 8985 C CA . ARG A 1 1130 ? -33.684 7.250 3.766 1.00 90.62 1130 ARG A CA 1
ATOM 8986 C C . ARG A 1 1130 ? -33.582 5.759 4.070 1.00 90.62 1130 ARG A C 1
ATOM 8988 O O . ARG A 1 1130 ? -33.038 5.011 3.259 1.00 90.62 1130 ARG A O 1
ATOM 8995 N N . GLU A 1 1131 ? -34.049 5.313 5.232 1.00 91.94 1131 GLU A N 1
ATOM 8996 C CA . GLU A 1 1131 ? -34.086 3.888 5.544 1.00 91.94 1131 GLU A CA 1
ATOM 8997 C C . GLU A 1 1131 ? -35.113 3.174 4.662 1.00 91.94 1131 GLU A C 1
ATOM 8999 O O . GLU A 1 1131 ? -36.269 3.575 4.553 1.00 91.94 1131 GLU A O 1
ATOM 9004 N N . VAL A 1 1132 ? -34.681 2.072 4.054 1.00 91.94 1132 VAL A N 1
ATOM 9005 C CA . VAL A 1 1132 ? -35.492 1.260 3.146 1.00 91.94 1132 VAL A CA 1
ATOM 9006 C C . VAL A 1 1132 ? -35.946 0.011 3.888 1.00 91.94 1132 VAL A C 1
ATOM 9008 O O . VAL A 1 1132 ? -35.229 -0.532 4.734 1.00 91.94 1132 VAL A O 1
ATOM 9011 N N . GLN A 1 1133 ? -37.149 -0.454 3.579 1.00 92.75 1133 GLN A N 1
ATOM 9012 C CA . GLN A 1 1133 ? -37.667 -1.690 4.143 1.00 92.75 1133 GLN A CA 1
ATOM 9013 C C . GLN A 1 1133 ? -36.978 -2.905 3.502 1.00 92.75 1133 GLN A C 1
ATOM 9015 O O . GLN A 1 1133 ? -36.930 -3.024 2.278 1.00 92.75 1133 GLN A O 1
ATOM 9020 N N . ILE A 1 1134 ? -36.469 -3.829 4.316 1.00 93.12 1134 ILE A N 1
ATOM 9021 C CA . ILE A 1 1134 ? -35.909 -5.100 3.846 1.00 93.12 1134 ILE A CA 1
ATOM 9022 C C . ILE A 1 1134 ? -37.057 -5.971 3.318 1.00 93.12 1134 ILE A C 1
ATOM 9024 O O . ILE A 1 1134 ? -38.031 -6.240 4.020 1.00 93.12 1134 ILE A O 1
ATOM 9028 N N . GLN A 1 1135 ? -36.939 -6.437 2.074 1.00 90.00 1135 GLN A N 1
ATOM 9029 C CA . GLN A 1 1135 ? -37.935 -7.293 1.424 1.00 90.00 1135 GLN A CA 1
ATOM 9030 C C . GLN A 1 1135 ? -37.269 -8.531 0.806 1.00 90.00 1135 GLN A C 1
ATOM 9032 O O . GLN A 1 1135 ? -36.106 -8.457 0.415 1.00 90.00 1135 GLN A O 1
ATOM 9037 N N . PRO A 1 1136 ? -37.983 -9.665 0.654 1.00 87.56 1136 PRO A N 1
ATOM 9038 C CA . PRO A 1 1136 ? -37.413 -10.870 0.040 1.00 87.56 1136 PRO A CA 1
ATOM 9039 C C . PRO A 1 1136 ? -36.904 -10.663 -1.394 1.00 87.56 1136 PRO A C 1
ATOM 9041 O O . PRO A 1 1136 ? -35.926 -11.291 -1.786 1.00 87.56 1136 PRO A O 1
ATOM 9044 N N . GLN A 1 1137 ? -37.564 -9.784 -2.159 1.00 88.50 1137 GLN A N 1
ATOM 9045 C CA . GLN A 1 1137 ? -37.229 -9.482 -3.554 1.00 88.50 1137 GLN A CA 1
ATOM 9046 C C . GLN A 1 1137 ? -36.269 -8.290 -3.698 1.00 88.50 1137 GLN A C 1
ATOM 9048 O O . GLN A 1 1137 ? -35.951 -7.918 -4.819 1.00 88.50 1137 GLN A O 1
ATOM 9053 N N . LEU A 1 1138 ? -35.811 -7.692 -2.591 1.00 91.44 1138 LEU A N 1
ATOM 9054 C CA . LEU A 1 1138 ? -34.812 -6.625 -2.621 1.00 91.44 1138 LEU A CA 1
ATOM 9055 C C . LEU A 1 1138 ? -33.432 -7.257 -2.877 1.00 91.44 1138 LEU A C 1
ATOM 9057 O O . LEU A 1 1138 ? -32.934 -7.963 -1.989 1.00 91.44 1138 LEU A O 1
ATOM 9061 N N . PRO A 1 1139 ? -32.817 -7.043 -4.055 1.00 93.31 1139 PRO A N 1
ATOM 9062 C CA . PRO A 1 1139 ? -31.484 -7.554 -4.321 1.00 93.31 1139 PRO A CA 1
ATOM 9063 C C . PRO A 1 1139 ? -30.429 -6.739 -3.567 1.00 93.31 1139 PRO A C 1
ATOM 9065 O O . PRO A 1 1139 ? -30.640 -5.578 -3.215 1.00 93.31 1139 PRO A O 1
ATOM 9068 N N . TRP A 1 1140 ? -29.275 -7.356 -3.353 1.00 93.44 1140 TRP A N 1
ATOM 9069 C CA . TRP A 1 1140 ? -28.073 -6.764 -2.775 1.00 93.44 1140 TRP A CA 1
ATOM 9070 C C . TRP A 1 1140 ? -26.935 -7.069 -3.747 1.00 93.44 1140 TRP A C 1
ATOM 9072 O O . TRP A 1 1140 ? -26.639 -8.237 -3.973 1.00 93.44 1140 TRP A O 1
ATOM 9082 N N . ASP A 1 1141 ? -26.376 -6.051 -4.400 1.00 90.62 1141 ASP A N 1
ATOM 9083 C CA . ASP A 1 1141 ? -25.489 -6.198 -5.566 1.00 90.62 1141 ASP A CA 1
ATOM 9084 C C . ASP A 1 1141 ? -26.049 -7.169 -6.627 1.00 90.62 1141 ASP A C 1
ATOM 9086 O O . ASP A 1 1141 ? -25.345 -8.022 -7.161 1.00 90.62 1141 ASP A O 1
ATOM 9090 N N . GLY A 1 1142 ? -27.357 -7.076 -6.899 1.00 88.88 1142 GLY A N 1
ATOM 9091 C CA . GLY A 1 1142 ? -28.075 -7.983 -7.802 1.00 88.88 1142 GLY A CA 1
ATOM 9092 C C . GLY A 1 1142 ? -28.413 -9.364 -7.216 1.00 88.88 1142 GLY A C 1
ATOM 9093 O O . GLY A 1 1142 ? -29.209 -10.093 -7.808 1.00 88.88 1142 GLY A O 1
ATOM 9094 N N . GLN A 1 1143 ? -27.885 -9.727 -6.042 1.00 91.69 1143 GLN A N 1
ATOM 9095 C CA . GLN A 1 1143 ? -28.094 -11.033 -5.417 1.00 91.69 1143 GLN A CA 1
ATOM 9096 C C . GLN A 1 1143 ? -29.257 -11.022 -4.414 1.00 91.69 1143 GLN A C 1
ATOM 9098 O O . GLN A 1 1143 ? -29.359 -10.167 -3.535 1.00 91.69 1143 GLN A O 1
ATOM 9103 N N . LEU A 1 1144 ? -30.134 -12.021 -4.502 1.00 92.56 1144 LEU A N 1
ATOM 9104 C CA . LEU A 1 1144 ? -31.259 -12.194 -3.578 1.00 92.56 1144 LEU A CA 1
ATOM 9105 C C . LEU A 1 1144 ? -30.828 -12.961 -2.323 1.00 92.56 1144 LEU A C 1
ATOM 9107 O O . LEU A 1 1144 ? -30.055 -13.916 -2.412 1.00 92.56 1144 LEU A O 1
ATOM 9111 N N . VAL A 1 1145 ? -31.405 -12.605 -1.169 1.00 91.00 1145 VAL A N 1
ATOM 9112 C CA . VAL A 1 1145 ? -31.071 -13.187 0.148 1.00 91.00 1145 VAL A CA 1
ATOM 9113 C C . VAL A 1 1145 ? -31.230 -14.713 0.178 1.00 91.00 1145 VAL A C 1
ATOM 9115 O O . VAL A 1 1145 ? -30.434 -15.408 0.799 1.00 91.00 1145 VAL A O 1
ATOM 9118 N N . THR A 1 1146 ? -32.232 -15.262 -0.513 1.00 87.44 1146 THR A N 1
ATOM 9119 C CA . THR A 1 1146 ? -32.499 -16.713 -0.553 1.00 87.44 1146 THR A CA 1
ATOM 9120 C C . THR A 1 1146 ? -31.728 -17.459 -1.649 1.00 87.44 1146 THR A C 1
ATOM 9122 O O . THR A 1 1146 ? -32.014 -18.629 -1.900 1.00 87.44 1146 THR A O 1
ATOM 9125 N N . GLY A 1 1147 ? -30.812 -16.793 -2.357 1.00 86.56 1147 GLY A N 1
ATOM 9126 C CA . GLY A 1 1147 ? -30.010 -17.412 -3.413 1.00 86.56 1147 GLY A CA 1
ATOM 9127 C C . GLY A 1 1147 ? -28.947 -18.371 -2.868 1.00 86.56 1147 GLY A C 1
ATOM 9128 O O . GLY A 1 1147 ? -28.473 -18.204 -1.746 1.00 86.56 1147 GLY A O 1
ATOM 9129 N N . CYS A 1 1148 ? -28.543 -19.355 -3.680 1.00 80.06 1148 CYS A N 1
ATOM 9130 C CA . CYS A 1 1148 ? -27.570 -20.389 -3.294 1.00 80.06 1148 CYS A CA 1
ATOM 9131 C C . CYS A 1 1148 ? -26.225 -19.813 -2.825 1.00 80.06 1148 CYS A C 1
ATOM 9133 O O . CYS A 1 1148 ? -25.638 -20.328 -1.879 1.00 80.06 1148 CYS A O 1
ATOM 9135 N N . GLU A 1 1149 ? -25.780 -18.721 -3.445 1.00 79.38 1149 GLU A N 1
ATOM 9136 C CA . GLU A 1 1149 ? -24.463 -18.114 -3.218 1.00 79.38 1149 GLU A CA 1
ATOM 9137 C C . GLU A 1 1149 ? -24.542 -16.780 -2.457 1.00 79.38 1149 GLU A C 1
ATOM 9139 O O . GLU A 1 1149 ? -23.555 -16.048 -2.372 1.00 79.38 1149 GLU A O 1
ATOM 9144 N N . PHE A 1 1150 ? -25.698 -16.436 -1.868 1.00 92.62 1150 PHE A N 1
ATOM 9145 C CA . PHE A 1 1150 ? -25.873 -15.144 -1.190 1.00 92.62 1150 PHE A CA 1
ATOM 9146 C C . PHE A 1 1150 ? -24.791 -14.902 -0.133 1.00 92.62 1150 PHE A C 1
ATOM 9148 O O . PHE A 1 1150 ? -24.134 -13.865 -0.160 1.00 92.62 1150 PHE A O 1
ATOM 9155 N N . LEU A 1 1151 ? -24.557 -15.890 0.739 1.00 93.56 1151 LEU A N 1
ATOM 9156 C CA . LEU A 1 1151 ? -23.560 -15.824 1.812 1.00 93.56 1151 LEU A CA 1
ATOM 9157 C C . LEU A 1 1151 ? -22.104 -15.876 1.316 1.00 93.56 1151 LEU A C 1
ATOM 9159 O O . LEU A 1 1151 ? -21.204 -15.588 2.101 1.00 93.56 1151 LEU A O 1
ATOM 9163 N N . LEU A 1 1152 ? -21.856 -16.209 0.047 1.00 90.94 1152 LEU A N 1
ATOM 9164 C CA . LEU A 1 1152 ? -20.516 -16.243 -0.547 1.00 90.94 1152 LEU A CA 1
ATOM 9165 C C . LEU A 1 1152 ? -20.119 -14.891 -1.152 1.00 90.94 1152 LEU A C 1
ATOM 9167 O O . LEU A 1 1152 ? -19.006 -14.418 -0.940 1.00 90.94 1152 LEU A O 1
ATOM 9171 N N . SER A 1 1153 ? -21.045 -14.245 -1.861 1.00 92.25 1153 SER A N 1
ATOM 9172 C CA . SER A 1 1153 ? -20.826 -12.940 -2.504 1.00 92.25 1153 SER A CA 1
ATOM 9173 C C . SER A 1 1153 ? -20.737 -11.778 -1.504 1.00 92.25 1153 SER A C 1
ATOM 9175 O O . SER A 1 1153 ? -21.217 -11.879 -0.372 1.00 92.25 1153 SER A O 1
ATOM 9177 N N . ASP A 1 1154 ? -20.174 -10.638 -1.903 1.00 91.81 1154 ASP A N 1
ATOM 9178 C CA . ASP A 1 1154 ? -20.077 -9.447 -1.039 1.00 91.81 1154 ASP A CA 1
ATOM 9179 C C . ASP A 1 1154 ? -21.439 -8.788 -0.725 1.00 91.81 1154 ASP A C 1
ATOM 9181 O O . ASP A 1 1154 ? -21.575 -8.016 0.227 1.00 91.81 1154 ASP A O 1
ATOM 9185 N N . ALA A 1 1155 ? -22.504 -9.211 -1.408 1.00 93.19 1155 ALA A N 1
ATOM 9186 C CA . ALA A 1 1155 ? -23.879 -8.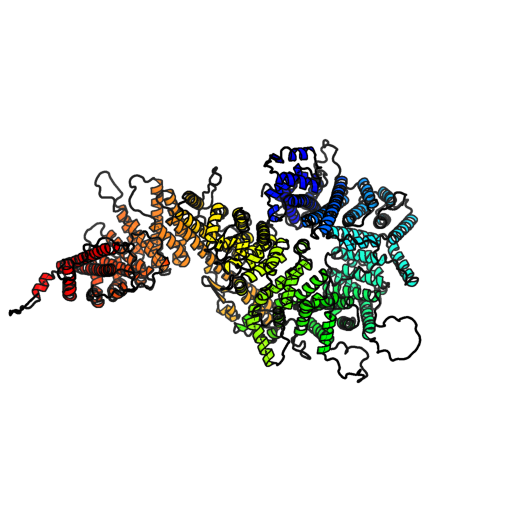926 -1.010 1.00 93.19 1155 ALA A CA 1
ATOM 9187 C C . ALA A 1 1155 ? -24.173 -9.359 0.443 1.00 93.19 1155 ALA A C 1
ATOM 9189 O O . ALA A 1 1155 ? -24.922 -8.696 1.166 1.00 93.19 1155 ALA A O 1
ATOM 9190 N N . SER A 1 1156 ? -23.542 -10.446 0.911 1.00 94.88 1156 SER A N 1
ATOM 9191 C CA . SER A 1 1156 ? -23.673 -10.918 2.292 1.00 94.88 1156 SER A CA 1
ATOM 9192 C C . SER A 1 1156 ? -23.129 -9.918 3.305 1.00 94.88 1156 SER A C 1
ATOM 9194 O O . SER A 1 1156 ? -23.806 -9.627 4.292 1.00 94.88 1156 SER A O 1
ATOM 9196 N N . LEU A 1 1157 ? -21.916 -9.401 3.082 1.00 93.19 1157 LEU A N 1
ATOM 9197 C CA . LEU A 1 1157 ? -21.303 -8.431 3.991 1.00 93.19 1157 LEU A CA 1
ATOM 9198 C C . LEU A 1 1157 ? -22.039 -7.092 3.944 1.00 93.19 1157 LEU A C 1
ATOM 9200 O O . LEU A 1 1157 ? -22.225 -6.475 4.988 1.00 93.19 1157 LEU A O 1
ATOM 9204 N N . ALA A 1 1158 ? -22.575 -6.716 2.782 1.00 95.44 1158 ALA A N 1
ATOM 9205 C CA . ALA A 1 1158 ? -23.411 -5.535 2.643 1.00 95.44 1158 ALA A CA 1
ATOM 9206 C C . ALA A 1 1158 ? -24.682 -5.643 3.488 1.00 95.44 1158 ALA A C 1
ATOM 9208 O O . ALA A 1 1158 ? -25.026 -4.717 4.222 1.00 95.44 1158 ALA A O 1
ATOM 9209 N N . TYR A 1 1159 ? -25.354 -6.795 3.447 1.00 96.25 1159 TYR A N 1
ATOM 9210 C CA . TYR A 1 1159 ? -26.521 -7.043 4.287 1.00 96.25 1159 TYR A CA 1
ATOM 9211 C C . TYR A 1 1159 ? -26.169 -6.963 5.779 1.00 96.25 1159 TYR A C 1
ATOM 9213 O O . TYR A 1 1159 ? -26.865 -6.299 6.545 1.00 96.25 1159 TYR A O 1
ATOM 9221 N N . ILE A 1 1160 ? -25.053 -7.572 6.196 1.00 96.12 1160 ILE A N 1
ATOM 9222 C CA . ILE A 1 1160 ? -24.556 -7.516 7.582 1.00 96.12 1160 ILE A CA 1
ATOM 9223 C C . ILE A 1 1160 ? -24.294 -6.065 8.022 1.00 96.12 1160 ILE A C 1
ATOM 9225 O O . ILE A 1 1160 ? -24.757 -5.650 9.090 1.00 96.12 1160 ILE A O 1
ATOM 9229 N N . ASP A 1 1161 ? -23.612 -5.282 7.188 1.00 97.19 1161 ASP A N 1
ATOM 9230 C CA . ASP A 1 1161 ? -23.310 -3.868 7.425 1.00 97.19 1161 ASP A CA 1
ATOM 9231 C C . ASP A 1 1161 ? -24.588 -3.015 7.484 1.00 97.19 1161 ASP A C 1
ATOM 9233 O O . ASP A 1 1161 ? -24.684 -2.080 8.290 1.00 97.19 1161 ASP A O 1
ATOM 9237 N N . TYR A 1 1162 ? -25.612 -3.358 6.695 1.00 97.06 1162 TYR A N 1
ATOM 9238 C CA . TYR A 1 1162 ? -26.924 -2.715 6.758 1.00 97.06 1162 TYR A CA 1
ATOM 9239 C C . TYR A 1 1162 ? -27.612 -2.959 8.103 1.00 97.06 1162 TYR A C 1
ATOM 9241 O O . TYR A 1 1162 ? -28.101 -2.013 8.729 1.00 97.06 1162 TYR A O 1
ATOM 9249 N N . LEU A 1 1163 ? -27.607 -4.207 8.589 1.00 97.31 1163 LEU A N 1
ATOM 9250 C CA . LEU A 1 1163 ? -28.184 -4.552 9.892 1.00 97.31 1163 LEU A CA 1
ATOM 9251 C C . LEU A 1 1163 ? -27.464 -3.816 11.029 1.00 97.31 1163 LEU A C 1
ATOM 9253 O O . LEU A 1 1163 ? -28.106 -3.268 11.929 1.00 97.31 1163 LEU A O 1
ATOM 9257 N N . ALA A 1 1164 ? -26.132 -3.756 10.973 1.00 96.38 1164 ALA A N 1
ATOM 9258 C CA . ALA A 1 1164 ? -25.328 -3.033 11.953 1.00 96.38 1164 ALA A CA 1
ATOM 9259 C C . ALA A 1 1164 ? -25.587 -1.514 11.908 1.00 96.38 1164 ALA A C 1
ATOM 9261 O O . ALA A 1 1164 ? -25.712 -0.874 12.955 1.00 96.38 1164 ALA A O 1
ATOM 9262 N N . SER A 1 1165 ? -25.740 -0.947 10.709 1.00 96.50 1165 SER A N 1
ATOM 9263 C CA . SER A 1 1165 ? -26.121 0.456 10.508 1.00 96.50 1165 SER A CA 1
ATOM 9264 C C . SER A 1 1165 ? -27.480 0.774 11.128 1.00 96.50 1165 SER A C 1
ATOM 9266 O O . SER A 1 1165 ? -27.609 1.740 11.882 1.00 96.50 1165 SER A O 1
ATOM 9268 N N . ARG A 1 1166 ? -28.488 -0.067 10.867 1.00 96.56 1166 ARG A N 1
ATOM 9269 C CA . ARG A 1 1166 ? -29.835 0.085 11.433 1.00 96.56 1166 ARG A CA 1
ATOM 9270 C C . ARG A 1 1166 ? -29.806 0.020 12.962 1.00 96.56 1166 ARG A C 1
ATOM 9272 O O . ARG A 1 1166 ? -30.474 0.814 13.623 1.00 96.56 1166 ARG A O 1
ATOM 9279 N N . ALA A 1 1167 ? -28.982 -0.864 13.528 1.00 96.88 1167 ALA A N 1
ATOM 9280 C CA . ALA A 1 1167 ? -28.832 -0.992 14.974 1.00 96.88 1167 ALA A CA 1
ATOM 9281 C C . ALA A 1 1167 ? -28.255 0.288 15.599 1.00 96.88 1167 ALA A C 1
ATOM 9283 O O . ALA A 1 1167 ? -28.762 0.754 16.618 1.00 96.88 1167 ALA A O 1
ATOM 9284 N N . ALA A 1 1168 ? -27.241 0.891 14.966 1.00 96.25 1168 ALA A N 1
ATOM 9285 C CA . ALA A 1 1168 ? -26.650 2.150 15.419 1.00 96.25 1168 ALA A CA 1
ATOM 9286 C C . ALA A 1 1168 ? -27.658 3.314 15.384 1.00 96.25 1168 ALA A C 1
ATOM 9288 O O . ALA A 1 1168 ? -27.705 4.113 16.320 1.00 96.25 1168 ALA A O 1
ATOM 9289 N N . ILE A 1 1169 ? -28.503 3.380 14.348 1.00 96.19 1169 ILE A N 1
ATOM 9290 C CA . ILE A 1 1169 ? -29.572 4.386 14.242 1.00 96.19 1169 ILE A CA 1
ATOM 9291 C C . ILE A 1 1169 ? -30.580 4.217 15.384 1.00 96.19 1169 ILE A C 1
ATOM 9293 O O . ILE A 1 1169 ? -30.902 5.188 16.067 1.00 96.19 1169 ILE A O 1
ATOM 9297 N N . PHE A 1 1170 ? -31.045 2.993 15.647 1.00 96.81 1170 PHE A N 1
ATOM 9298 C CA . PHE A 1 1170 ? -31.993 2.731 16.736 1.00 96.81 1170 PHE A CA 1
ATOM 9299 C C . PHE A 1 1170 ? -31.400 2.996 18.121 1.00 96.81 1170 PHE A C 1
ATOM 9301 O O . PHE A 1 1170 ? -32.090 3.552 18.978 1.00 96.81 1170 PHE A O 1
ATOM 9308 N N . GLU A 1 1171 ? -30.121 2.674 18.336 1.00 96.00 1171 GLU A N 1
ATOM 9309 C CA . GLU A 1 1171 ? -29.408 3.026 19.567 1.00 96.00 1171 GLU A CA 1
ATOM 9310 C C . GLU A 1 1171 ? -29.398 4.549 19.780 1.00 96.00 1171 GLU A C 1
ATOM 9312 O O . GLU A 1 1171 ? -29.737 5.024 20.868 1.00 96.00 1171 GLU A O 1
ATOM 9317 N N . TYR A 1 1172 ? -29.058 5.321 18.743 1.00 95.38 1172 TYR A N 1
ATOM 9318 C CA . TYR A 1 1172 ? -29.062 6.781 18.807 1.00 95.38 1172 TYR A CA 1
ATOM 9319 C C . TYR A 1 1172 ? -30.462 7.347 19.077 1.00 95.38 1172 TYR A C 1
ATOM 9321 O O . TYR A 1 1172 ? -30.610 8.157 19.992 1.00 95.38 1172 TYR A O 1
ATOM 9329 N N . ILE A 1 1173 ? -31.500 6.886 18.365 1.00 95.00 1173 ILE A N 1
ATOM 9330 C CA . ILE A 1 1173 ? -32.885 7.333 18.599 1.00 95.00 1173 ILE A CA 1
ATOM 9331 C C . ILE A 1 1173 ? -33.302 7.034 20.046 1.00 95.00 1173 ILE A C 1
ATOM 9333 O O . ILE A 1 1173 ? -33.920 7.880 20.691 1.00 95.00 1173 ILE A O 1
ATOM 9337 N N . GLY A 1 1174 ? -32.922 5.874 20.592 1.00 92.69 1174 GLY A N 1
ATOM 9338 C CA . GLY A 1 1174 ? -33.163 5.536 21.995 1.00 92.69 1174 GLY A CA 1
ATOM 9339 C C . GLY A 1 1174 ? -32.497 6.523 22.962 1.00 92.69 1174 GLY A C 1
ATOM 9340 O O . GLY A 1 1174 ? -33.143 7.019 23.888 1.00 92.69 1174 GLY A O 1
ATOM 9341 N N . LYS A 1 1175 ? -31.224 6.873 22.732 1.00 92.44 1175 LYS A N 1
ATOM 9342 C CA . LYS A 1 1175 ? -30.505 7.869 23.549 1.00 92.44 1175 LYS A CA 1
ATOM 9343 C C . LYS A 1 1175 ? -31.090 9.274 23.419 1.00 92.44 1175 LYS A C 1
ATOM 9345 O O . LYS A 1 1175 ? -31.233 9.965 24.430 1.00 92.44 1175 LYS A O 1
ATOM 9350 N N . GLU A 1 1176 ? -31.451 9.687 22.209 1.00 92.00 1176 GLU A N 1
ATOM 9351 C CA . GLU A 1 1176 ? -32.064 10.991 21.960 1.00 92.00 1176 GLU A CA 1
ATOM 9352 C C . GLU A 1 1176 ? -33.422 11.083 22.652 1.00 92.00 1176 GLU A C 1
ATOM 9354 O O . GLU A 1 1176 ? -33.689 12.048 23.367 1.00 92.00 1176 GLU A O 1
ATOM 9359 N N . LEU A 1 1177 ? -34.242 10.034 22.560 1.00 90.81 1177 LEU A N 1
ATOM 9360 C CA . LEU A 1 1177 ? -35.540 9.980 23.222 1.00 90.81 1177 LEU A CA 1
ATOM 9361 C C . LEU A 1 1177 ? -35.409 10.050 24.753 1.00 90.81 1177 LEU A C 1
ATOM 9363 O O . LEU A 1 1177 ? -36.179 10.769 25.395 1.00 90.81 1177 LEU A O 1
ATOM 9367 N N . CYS A 1 1178 ? -34.405 9.389 25.337 1.00 89.50 1178 CYS A N 1
ATOM 9368 C CA . CYS A 1 1178 ? -34.061 9.531 26.756 1.00 89.50 1178 CYS A CA 1
ATOM 9369 C C . CYS A 1 1178 ? -33.678 10.976 27.121 1.00 89.50 1178 CYS A C 1
ATOM 9371 O O . CYS A 1 1178 ? -34.236 11.534 28.069 1.00 89.50 1178 CYS A O 1
ATOM 9373 N N . SER A 1 1179 ? -32.769 11.596 26.361 1.00 87.62 1179 SER A N 1
ATOM 9374 C CA . SER A 1 1179 ? -32.286 12.965 26.602 1.00 87.62 1179 SER A CA 1
ATOM 9375 C C . SER A 1 1179 ? -33.418 14.001 26.499 1.00 87.62 1179 SER A C 1
ATOM 9377 O O . SER A 1 1179 ? -33.620 14.826 27.393 1.00 87.62 1179 SER A O 1
ATOM 9379 N N . VAL A 1 1180 ? -34.250 13.893 25.460 1.00 87.44 1180 VAL A N 1
ATOM 9380 C CA . VAL A 1 1180 ? -35.444 14.723 25.216 1.00 87.44 1180 VAL A CA 1
ATOM 9381 C C . VAL A 1 1180 ? -36.484 14.551 26.329 1.00 87.44 1180 VAL A C 1
ATOM 9383 O O . VAL A 1 1180 ? -37.094 15.531 26.770 1.00 87.44 1180 VAL A O 1
ATOM 9386 N N . SER A 1 1181 ? -36.692 13.319 26.808 1.00 86.06 1181 SER A N 1
ATOM 9387 C CA . SER A 1 1181 ? -37.638 13.021 27.891 1.00 86.06 1181 SER A CA 1
ATOM 9388 C C . SER A 1 1181 ? -37.180 13.624 29.228 1.00 86.06 1181 SER A C 1
ATOM 9390 O O . SER A 1 1181 ? -38.002 14.193 29.949 1.00 86.06 1181 SER A O 1
ATOM 9392 N N . GLN A 1 1182 ? -35.874 13.589 29.521 1.00 84.12 1182 GLN A N 1
ATOM 9393 C CA . GLN A 1 1182 ? -35.277 14.201 30.716 1.00 84.12 1182 GLN A CA 1
ATOM 9394 C C . GLN A 1 1182 ? -35.300 15.738 30.663 1.00 84.12 1182 GLN A C 1
ATOM 9396 O O . GLN A 1 1182 ? -35.678 16.379 31.644 1.00 84.12 1182 GLN A O 1
ATOM 9401 N N . ASN A 1 1183 ? -34.985 16.331 29.505 1.00 77.62 1183 ASN A N 1
ATOM 9402 C CA . ASN A 1 1183 ? -34.990 17.787 29.295 1.00 77.62 1183 ASN A CA 1
ATOM 9403 C C . ASN A 1 1183 ? -36.393 18.386 29.096 1.00 77.62 1183 ASN A C 1
ATOM 9405 O O . ASN A 1 1183 ? -36.551 19.605 29.055 1.00 77.62 1183 ASN A O 1
ATOM 9409 N N . ARG A 1 1184 ? -37.432 17.543 29.022 1.00 65.12 1184 ARG A N 1
ATOM 9410 C CA . ARG A 1 1184 ? -38.848 17.942 29.018 1.00 65.12 1184 ARG A CA 1
ATOM 9411 C C . ARG A 1 1184 ? -39.232 18.860 27.844 1.00 65.12 1184 ARG A C 1
ATOM 9413 O O . ARG A 1 1184 ? -40.090 19.726 28.004 1.00 65.12 1184 ARG A O 1
ATOM 9420 N N . ILE A 1 1185 ? -38.649 18.624 26.662 1.00 76.00 1185 ILE A N 1
ATOM 9421 C CA . ILE A 1 1185 ? -38.991 19.275 25.380 1.00 76.00 1185 ILE A CA 1
ATOM 9422 C C . ILE A 1 1185 ? -39.994 18.410 24.579 1.00 76.00 1185 ILE A C 1
ATOM 9424 O O . ILE A 1 1185 ? -39.599 17.521 23.824 1.00 76.00 1185 ILE A O 1
ATOM 9428 N N . PRO A 1 1186 ? -41.321 18.613 24.735 1.00 79.25 1186 PRO A N 1
ATOM 9429 C CA . PRO A 1 1186 ? -42.334 17.712 24.179 1.00 79.25 1186 PRO A CA 1
ATOM 9430 C C . PRO A 1 1186 ? -42.482 17.788 22.652 1.00 79.25 1186 PRO A C 1
ATOM 9432 O O . PRO A 1 1186 ? -43.073 16.879 22.075 1.00 79.25 1186 PRO A O 1
ATOM 9435 N N . SER A 1 1187 ? -41.989 18.850 22.004 1.00 83.88 1187 SER A N 1
ATOM 9436 C CA . SER A 1 1187 ? -42.043 19.025 20.545 1.00 83.88 1187 SER A CA 1
ATOM 9437 C C . SER A 1 1187 ? -41.218 17.963 19.825 1.00 83.88 1187 SER A C 1
ATOM 9439 O O . SER A 1 1187 ? -41.775 17.203 19.040 1.00 83.88 1187 SER A O 1
ATOM 9441 N N . ILE A 1 1188 ? -39.936 17.839 20.178 1.00 85.19 1188 ILE A N 1
ATOM 9442 C CA . ILE A 1 1188 ? -39.026 16.839 19.603 1.00 85.19 1188 ILE A CA 1
ATOM 9443 C C . ILE A 1 1188 ? -39.529 15.428 19.905 1.00 85.19 1188 ILE A C 1
ATOM 9445 O O . ILE A 1 1188 ? -39.579 14.577 19.029 1.00 85.19 1188 ILE A O 1
ATOM 9449 N N . LYS A 1 1189 ? -40.015 15.192 21.129 1.00 86.75 1189 LYS A N 1
ATOM 9450 C CA . LYS A 1 1189 ? -40.607 13.903 21.514 1.00 86.75 1189 LYS A CA 1
ATOM 9451 C C . LYS A 1 1189 ? -41.796 13.513 20.637 1.00 86.75 1189 LYS A C 1
ATOM 9453 O O . LYS A 1 1189 ? -41.945 12.342 20.298 1.00 86.75 1189 LYS A O 1
ATOM 9458 N N . ARG A 1 1190 ? -42.652 14.482 20.301 1.00 86.19 1190 ARG A N 1
ATOM 9459 C CA . ARG A 1 1190 ? -43.786 14.272 19.399 1.00 86.19 1190 ARG A CA 1
ATOM 9460 C C . ARG A 1 1190 ? -43.302 14.006 17.979 1.00 86.19 1190 ARG A C 1
ATOM 9462 O O . ARG A 1 1190 ? -43.722 13.012 17.415 1.00 86.19 1190 ARG A O 1
ATOM 9469 N N . GLN A 1 1191 ? -42.383 14.817 17.459 1.00 88.94 1191 GLN A N 1
ATOM 9470 C CA . GLN A 1 1191 ? -41.811 14.614 16.126 1.00 88.94 1191 GLN A CA 1
ATOM 9471 C C . GLN A 1 1191 ? -41.141 13.241 15.991 1.00 88.94 1191 GLN A C 1
ATOM 9473 O O . GLN A 1 1191 ? -41.382 12.557 15.008 1.00 88.94 1191 GLN A O 1
ATOM 9478 N N . ILE A 1 1192 ? -40.361 12.799 16.987 1.00 91.06 1192 ILE A N 1
ATOM 9479 C CA . ILE A 1 1192 ? -39.763 11.454 17.010 1.00 91.06 1192 ILE A CA 1
ATOM 9480 C C . ILE A 1 1192 ? -40.861 10.386 17.004 1.00 91.06 1192 ILE A C 1
ATOM 9482 O O . ILE A 1 1192 ? -40.784 9.429 16.241 1.00 91.06 1192 ILE A O 1
ATOM 9486 N N . PHE A 1 1193 ? -41.888 10.535 17.846 1.00 88.88 1193 PHE A N 1
ATOM 9487 C CA . PHE A 1 1193 ? -42.984 9.571 17.897 1.00 88.88 1193 PHE A CA 1
ATOM 9488 C C . PHE A 1 1193 ? -43.742 9.500 16.568 1.00 88.88 1193 PHE A C 1
ATOM 9490 O O . PHE A 1 1193 ? -43.997 8.402 16.085 1.00 88.88 1193 PHE A O 1
ATOM 9497 N N . ASP A 1 1194 ? -44.063 10.640 15.962 1.00 88.81 1194 ASP A N 1
ATOM 9498 C CA . ASP A 1 1194 ? -44.762 10.714 14.680 1.00 88.81 1194 ASP A CA 1
ATOM 9499 C C . ASP A 1 1194 ? -43.892 10.130 13.553 1.00 88.81 1194 ASP A C 1
ATOM 9501 O O . ASP A 1 1194 ? -44.380 9.309 12.778 1.00 88.81 1194 ASP A O 1
ATOM 9505 N N . ALA A 1 1195 ? -42.585 10.425 13.537 1.00 91.44 1195 ALA A N 1
ATOM 9506 C CA . ALA A 1 1195 ? -41.631 9.862 12.581 1.00 91.44 1195 ALA A CA 1
ATOM 9507 C C . ALA A 1 1195 ? -41.561 8.331 12.677 1.00 91.44 1195 ALA A C 1
ATOM 9509 O O . ALA A 1 1195 ? -41.630 7.642 11.665 1.00 91.44 1195 ALA A O 1
ATOM 9510 N N . LEU A 1 1196 ? -41.520 7.781 13.897 1.00 92.19 1196 LEU A N 1
ATOM 9511 C CA . LEU A 1 1196 ? -41.567 6.332 14.140 1.00 92.19 1196 LEU A CA 1
ATOM 9512 C C . LEU A 1 1196 ? -42.939 5.711 13.810 1.00 92.19 1196 LEU A C 1
ATOM 9514 O O . LEU A 1 1196 ? -43.041 4.502 13.610 1.00 92.19 1196 LEU A O 1
ATOM 9518 N N . ASN A 1 1197 ? -44.000 6.516 13.733 1.00 88.12 1197 ASN A N 1
ATOM 9519 C CA . ASN A 1 1197 ? -45.316 6.112 13.225 1.00 88.12 1197 ASN A CA 1
ATOM 9520 C C . ASN A 1 1197 ? -45.473 6.364 11.713 1.00 88.12 1197 ASN A C 1
ATOM 9522 O O . ASN A 1 1197 ? -46.547 6.113 11.169 1.00 88.12 1197 ASN A O 1
ATOM 9526 N N . GLY A 1 1198 ? -44.420 6.829 11.035 1.00 86.31 1198 GLY A N 1
ATOM 9527 C CA . GLY A 1 1198 ? -44.392 7.015 9.589 1.00 86.31 1198 GLY A CA 1
ATOM 9528 C C . GLY A 1 1198 ? -44.882 8.375 9.094 1.00 86.31 1198 GLY A C 1
ATOM 9529 O O . GLY A 1 1198 ? -45.364 8.468 7.965 1.00 86.31 1198 GLY A O 1
ATOM 9530 N N . GLN A 1 1199 ? -44.814 9.425 9.919 1.00 87.69 1199 GLN A N 1
ATOM 9531 C CA . GLN A 1 1199 ? -45.216 10.789 9.559 1.00 87.69 1199 GLN A CA 1
ATOM 9532 C C . GLN A 1 1199 ? -44.134 11.803 9.959 1.00 87.69 1199 GLN A C 1
ATOM 9534 O O . GLN A 1 1199 ? -43.854 11.975 11.145 1.00 87.69 1199 GLN A O 1
ATOM 9539 N N . ILE A 1 1200 ? -43.557 12.521 8.990 1.00 87.19 1200 ILE A N 1
ATOM 9540 C CA . ILE A 1 1200 ? -42.669 13.667 9.254 1.00 87.19 1200 ILE A CA 1
ATOM 9541 C C . ILE A 1 1200 ? -43.241 14.930 8.614 1.00 87.19 1200 ILE A C 1
ATOM 9543 O O . ILE A 1 1200 ? -43.604 14.941 7.441 1.00 87.19 1200 ILE A O 1
ATOM 9547 N N . PHE A 1 1201 ? -43.279 16.016 9.382 1.00 84.19 1201 PHE A N 1
ATOM 9548 C CA . PHE A 1 1201 ? -43.708 17.336 8.922 1.00 84.19 1201 PHE A CA 1
ATOM 9549 C C . PHE A 1 1201 ? -42.472 18.230 8.756 1.00 84.19 1201 PHE A C 1
ATOM 9551 O O . PHE A 1 1201 ? -42.000 18.792 9.743 1.00 84.19 1201 PHE A O 1
ATOM 9558 N N . VAL A 1 1202 ? -41.924 18.309 7.537 1.00 77.00 1202 VAL A N 1
ATOM 9559 C CA . VAL A 1 1202 ? -40.798 19.211 7.215 1.00 77.00 1202 VAL A CA 1
ATOM 9560 C C . VAL A 1 1202 ? -41.329 20.543 6.683 1.00 77.00 1202 VAL A C 1
ATOM 9562 O O . VAL A 1 1202 ? -41.156 21.559 7.344 1.00 77.00 1202 VAL A O 1
ATOM 9565 N N . ASP A 1 1203 ? -42.065 20.514 5.567 1.00 73.62 1203 ASP A N 1
ATOM 9566 C CA . ASP A 1 1203 ? -42.518 21.723 4.852 1.00 73.62 1203 ASP A CA 1
ATOM 9567 C C . ASP A 1 1203 ? -43.993 22.098 5.102 1.00 73.62 1203 ASP A C 1
ATOM 9569 O O . ASP A 1 1203 ? -44.554 22.918 4.383 1.00 73.62 1203 ASP A O 1
ATOM 9573 N N . GLU A 1 1204 ? -44.644 21.492 6.105 1.00 73.06 1204 GLU A N 1
ATOM 9574 C CA . GLU A 1 1204 ? -46.044 21.723 6.540 1.00 73.06 1204 GLU A CA 1
ATOM 9575 C C . GLU A 1 1204 ? -47.160 21.503 5.481 1.00 73.06 1204 GLU A C 1
ATOM 9577 O O . GLU A 1 1204 ? -48.309 21.291 5.869 1.00 73.06 1204 GLU A O 1
ATOM 9582 N N . GLU A 1 1205 ? -46.845 21.462 4.180 1.00 75.50 1205 GLU A N 1
ATOM 9583 C CA . GLU A 1 1205 ? -47.759 21.230 3.044 1.00 75.50 1205 GLU A CA 1
ATOM 9584 C C . GLU A 1 1205 ? -48.437 19.853 3.109 1.00 75.50 1205 GLU A C 1
ATOM 9586 O O . GLU A 1 1205 ? -49.659 19.730 3.008 1.00 75.50 1205 GLU A O 1
ATOM 9591 N N . ALA A 1 1206 ? -47.642 18.803 3.312 1.00 80.81 1206 ALA A N 1
ATOM 9592 C CA . ALA A 1 1206 ? -48.112 17.436 3.483 1.00 80.81 1206 ALA A CA 1
ATOM 9593 C C . ALA A 1 1206 ? -47.128 16.648 4.361 1.00 80.81 1206 ALA A C 1
ATOM 9595 O O . ALA A 1 1206 ? -45.922 16.901 4.310 1.00 80.81 1206 ALA A O 1
ATOM 9596 N N . PRO A 1 1207 ? -47.604 15.684 5.167 1.00 83.31 1207 PRO A N 1
ATOM 9597 C CA . PRO A 1 1207 ? -46.705 14.799 5.888 1.00 83.31 1207 PRO A CA 1
ATOM 9598 C C . PRO A 1 1207 ? -45.956 13.888 4.911 1.00 83.31 1207 PRO A C 1
ATOM 9600 O O . PRO A 1 1207 ? -46.571 13.186 4.106 1.00 83.31 1207 PRO A O 1
ATOM 9603 N N . LEU A 1 1208 ? -44.630 13.853 5.026 1.00 86.12 1208 LEU A N 1
ATOM 9604 C CA . LEU A 1 1208 ? -43.805 12.843 4.376 1.00 86.12 1208 LEU A CA 1
ATOM 9605 C C . LEU A 1 1208 ? -44.101 11.488 5.027 1.00 86.12 1208 LEU A C 1
ATOM 9607 O O . LEU A 1 1208 ? -44.021 11.345 6.252 1.00 86.12 1208 LEU A O 1
ATOM 9611 N N . THR A 1 1209 ? -44.457 10.503 4.207 1.00 87.38 1209 THR A N 1
ATOM 9612 C CA . THR A 1 1209 ? -44.731 9.134 4.650 1.00 87.38 1209 THR A CA 1
ATOM 9613 C C . THR A 1 1209 ? -43.445 8.322 4.678 1.00 87.38 1209 THR A C 1
ATOM 9615 O O . THR A 1 1209 ? -42.790 8.176 3.649 1.00 87.38 1209 THR A O 1
ATOM 9618 N N . ILE A 1 1210 ? -43.116 7.763 5.837 1.00 90.94 1210 ILE A N 1
ATOM 9619 C CA . ILE A 1 1210 ? -41.956 6.885 6.052 1.00 90.94 1210 ILE A CA 1
ATOM 9620 C C . ILE A 1 1210 ? -42.473 5.536 6.561 1.00 90.94 1210 ILE A C 1
ATOM 9622 O O . ILE A 1 1210 ? -43.543 5.512 7.179 1.00 90.94 1210 ILE A O 1
ATOM 9626 N N . PRO A 1 1211 ? -41.772 4.411 6.333 1.00 92.50 1211 PRO A N 1
ATOM 9627 C CA . PRO A 1 1211 ? -42.113 3.163 7.001 1.00 92.50 1211 PRO A CA 1
ATOM 9628 C C . PRO A 1 1211 ? -42.163 3.337 8.527 1.00 92.50 1211 PRO A C 1
ATOM 9630 O O . PRO A 1 1211 ? -41.338 4.023 9.134 1.00 92.50 1211 PRO A O 1
ATOM 9633 N N . SER A 1 1212 ? -43.150 2.722 9.169 1.00 92.06 1212 SER A N 1
ATOM 9634 C CA . SER A 1 1212 ? -43.252 2.718 10.623 1.00 92.06 1212 SER A CA 1
ATOM 9635 C C . SER A 1 1212 ? -42.080 1.953 11.247 1.00 92.06 1212 SER A C 1
ATOM 9637 O O . SER A 1 1212 ? -41.491 1.058 10.643 1.00 92.06 1212 SER A O 1
ATOM 9639 N N . ILE A 1 1213 ? -41.794 2.207 12.524 1.00 93.38 1213 ILE A N 1
ATOM 9640 C CA . ILE A 1 1213 ? -40.873 1.386 13.316 1.00 93.38 1213 ILE A CA 1
ATOM 9641 C C . ILE A 1 1213 ? -41.251 -0.104 13.314 1.00 93.38 1213 ILE A C 1
ATOM 9643 O O . ILE A 1 1213 ? -40.385 -0.960 13.493 1.00 93.38 1213 ILE A O 1
ATOM 9647 N N . PHE A 1 1214 ? -42.530 -0.422 13.099 1.00 92.94 1214 PHE A N 1
ATOM 9648 C CA . PHE A 1 1214 ? -43.013 -1.795 12.949 1.00 92.94 1214 PHE A CA 1
ATOM 9649 C C . PHE A 1 1214 ? -42.787 -2.360 11.543 1.00 92.94 1214 PHE A C 1
ATOM 9651 O O . PHE A 1 1214 ? -42.608 -3.565 11.414 1.00 92.94 1214 PHE A O 1
ATOM 9658 N N . ASP A 1 1215 ? -42.732 -1.512 10.513 1.00 93.00 1215 ASP A N 1
ATOM 9659 C CA . ASP A 1 1215 ? -42.346 -1.916 9.155 1.00 93.00 1215 ASP A CA 1
ATOM 9660 C C . ASP A 1 1215 ? -40.840 -2.187 9.084 1.00 93.00 1215 ASP A C 1
ATOM 9662 O O . ASP A 1 1215 ? -40.414 -3.119 8.410 1.00 93.00 1215 ASP A O 1
ATOM 9666 N N . PHE A 1 1216 ? -40.047 -1.447 9.869 1.00 94.75 1216 PHE A N 1
ATOM 9667 C CA . PHE A 1 1216 ? -38.629 -1.724 10.115 1.00 94.75 1216 PHE A CA 1
ATOM 9668 C C . PHE A 1 1216 ? -38.375 -2.915 11.049 1.00 94.75 1216 PHE A C 1
ATOM 9670 O O . PHE A 1 1216 ? -37.237 -3.137 11.462 1.00 94.75 1216 PHE A O 1
ATOM 9677 N N . PHE A 1 1217 ? -39.405 -3.697 11.378 1.00 94.19 1217 PHE A N 1
ATOM 9678 C CA . PHE A 1 1217 ? -39.260 -5.043 11.931 1.00 94.19 1217 PHE A CA 1
ATOM 9679 C C . PHE A 1 1217 ? -39.175 -6.079 10.791 1.00 94.19 1217 PHE A C 1
ATOM 9681 O O . PHE A 1 1217 ? -39.894 -7.073 10.749 1.00 94.19 1217 PHE A O 1
ATOM 9688 N N . ASP A 1 1218 ? -38.295 -5.797 9.833 1.00 92.31 1218 ASP A N 1
ATOM 9689 C CA . ASP A 1 1218 ? -38.099 -6.488 8.552 1.00 92.31 1218 ASP A CA 1
ATOM 9690 C C . ASP A 1 1218 ? -36.855 -7.402 8.543 1.00 92.31 1218 ASP A C 1
ATOM 9692 O O . ASP A 1 1218 ? -36.741 -8.342 7.757 1.00 92.31 1218 ASP A O 1
ATOM 9696 N N . PHE A 1 1219 ? -35.931 -7.163 9.471 1.00 93.00 1219 PHE A N 1
ATOM 9697 C CA . PHE A 1 1219 ? -34.640 -7.838 9.607 1.00 93.00 1219 PHE A CA 1
ATOM 9698 C C . PHE A 1 1219 ? -34.715 -9.281 10.136 1.00 93.00 1219 PHE A C 1
ATOM 9700 O O . PHE A 1 1219 ? -33.689 -9.968 10.220 1.00 93.00 1219 PHE A O 1
ATOM 9707 N N . ILE A 1 1220 ? -35.906 -9.763 10.510 1.00 92.00 1220 ILE A N 1
ATOM 9708 C CA . ILE A 1 1220 ? -36.125 -11.139 10.961 1.00 92.00 1220 ILE A CA 1
ATOM 9709 C C . ILE A 1 1220 ? -37.218 -11.810 10.136 1.00 92.00 1220 ILE A C 1
ATOM 9711 O O . ILE A 1 1220 ? -38.400 -11.524 10.288 1.00 92.00 1220 ILE A O 1
ATOM 9715 N N . ASN A 1 1221 ? -36.808 -12.809 9.359 1.00 87.50 1221 ASN A N 1
ATOM 9716 C CA . ASN A 1 1221 ? -37.682 -13.862 8.871 1.00 87.50 1221 ASN A CA 1
ATOM 9717 C C . ASN A 1 1221 ? -37.187 -15.192 9.456 1.00 87.50 1221 ASN A C 1
ATOM 9719 O O . ASN A 1 1221 ? -36.012 -15.549 9.325 1.00 87.50 1221 ASN A O 1
ATOM 9723 N N . THR A 1 1222 ? -38.074 -15.893 10.153 1.00 81.06 1222 THR A N 1
ATOM 9724 C CA . THR A 1 1222 ? -37.778 -17.153 10.848 1.00 81.06 1222 THR A CA 1
ATOM 9725 C C . THR A 1 1222 ? -37.461 -18.297 9.888 1.00 81.06 1222 THR A C 1
ATOM 9727 O O . THR A 1 1222 ? -36.780 -19.242 10.279 1.00 81.06 1222 THR A O 1
ATOM 9730 N N . ASP A 1 1223 ? -37.882 -18.192 8.627 1.00 83.69 1223 ASP A N 1
ATOM 9731 C CA . ASP A 1 1223 ? -37.784 -19.272 7.646 1.00 83.69 1223 ASP A CA 1
ATOM 9732 C C . ASP A 1 1223 ? -36.395 -19.367 6.996 1.00 83.69 1223 ASP A C 1
ATOM 9734 O O . ASP A 1 1223 ? -36.080 -20.382 6.378 1.00 83.69 1223 ASP A O 1
ATOM 9738 N N . TYR A 1 1224 ? -35.527 -18.359 7.169 1.00 86.81 1224 TYR A N 1
ATOM 9739 C CA . TYR A 1 1224 ? -34.195 -18.348 6.548 1.00 86.81 1224 TYR A CA 1
ATOM 9740 C C . TYR A 1 1224 ? -33.208 -19.372 7.125 1.00 86.81 1224 TYR A C 1
ATOM 9742 O O . TYR A 1 1224 ? -32.274 -19.762 6.434 1.00 86.81 1224 TY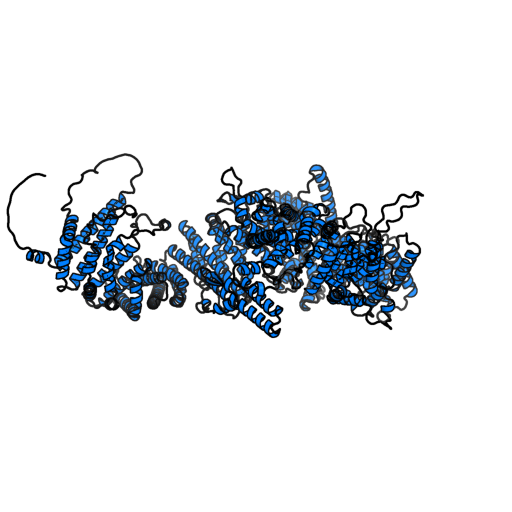R A O 1
ATOM 9750 N N . LYS A 1 1225 ? -33.391 -19.816 8.377 1.00 86.56 1225 LYS A N 1
ATOM 9751 C CA . LYS A 1 1225 ? -32.644 -20.949 8.970 1.00 86.56 1225 LYS A CA 1
ATOM 9752 C C . LYS A 1 1225 ? -31.110 -20.880 8.856 1.00 86.56 1225 LYS A C 1
ATOM 9754 O O . LYS A 1 1225 ? -30.441 -21.904 8.756 1.00 86.56 1225 LYS A O 1
ATOM 9759 N N . TRP A 1 1226 ? -30.534 -19.682 8.964 1.00 86.62 1226 TRP A N 1
ATOM 9760 C CA . TRP A 1 1226 ? -29.085 -19.443 8.861 1.00 86.62 1226 TRP A CA 1
ATOM 9761 C C . TRP A 1 1226 ? -28.213 -20.319 9.779 1.00 86.62 1226 TRP A C 1
ATOM 9763 O O . TRP A 1 1226 ? -27.077 -20.639 9.442 1.00 86.62 1226 TRP A O 1
ATOM 9773 N N . GLU A 1 1227 ? -28.733 -20.722 10.939 1.00 83.62 1227 GLU A N 1
ATOM 9774 C CA . GLU A 1 1227 ? -28.008 -21.554 11.906 1.00 83.62 1227 GLU A CA 1
ATOM 9775 C C . GLU A 1 1227 ? -27.976 -23.044 11.524 1.00 83.62 1227 GLU A C 1
ATOM 9777 O O . GLU A 1 1227 ? -27.032 -23.737 11.907 1.00 83.62 1227 GLU A O 1
ATOM 9782 N N . GLU A 1 1228 ? -28.955 -23.513 10.736 1.00 84.81 1228 GLU A N 1
ATOM 9783 C CA . GLU A 1 1228 ? -29.105 -24.910 10.287 1.00 84.81 1228 GLU A CA 1
ATOM 9784 C C . GLU A 1 1228 ? -28.167 -25.267 9.115 1.00 84.81 1228 GLU A C 1
ATOM 9786 O O . GLU A 1 1228 ? -28.128 -26.422 8.688 1.00 84.81 1228 GLU A O 1
ATOM 9791 N N . ILE A 1 1229 ? -27.386 -24.305 8.603 1.00 85.06 1229 ILE A N 1
ATOM 9792 C CA . ILE A 1 1229 ? -26.361 -24.558 7.582 1.00 85.06 1229 ILE A CA 1
ATOM 9793 C C . ILE A 1 1229 ? -25.230 -25.380 8.226 1.00 85.06 1229 ILE A C 1
ATOM 9795 O O . ILE A 1 1229 ? -24.638 -24.919 9.214 1.00 85.06 1229 ILE A O 1
ATOM 9799 N N . PRO A 1 1230 ? -24.914 -26.582 7.703 1.00 84.31 1230 PRO A N 1
ATOM 9800 C CA . PRO A 1 1230 ? -23.946 -27.474 8.325 1.00 84.31 1230 PRO A CA 1
ATOM 9801 C C . PRO A 1 1230 ? -22.557 -26.831 8.366 1.00 84.31 1230 PRO A C 1
ATOM 9803 O O . PRO A 1 1230 ? -22.180 -26.069 7.482 1.00 84.31 1230 PRO A O 1
ATOM 9806 N N . SER A 1 1231 ? -21.789 -27.155 9.399 1.00 82.06 1231 SER A N 1
ATOM 9807 C CA . SER A 1 1231 ? -20.369 -26.816 9.518 1.00 82.06 1231 SER A CA 1
ATOM 9808 C C . SER A 1 1231 ? -19.537 -28.054 9.145 1.00 82.06 1231 SER A C 1
ATOM 9810 O O . SER A 1 1231 ? -19.988 -29.173 9.430 1.00 82.06 1231 SER A O 1
ATOM 9812 N N . PRO A 1 1232 ? -18.355 -27.899 8.512 1.00 80.81 1232 PRO A N 1
ATOM 9813 C CA . PRO A 1 1232 ? -17.466 -29.025 8.264 1.00 80.81 1232 PRO A CA 1
ATOM 9814 C C . PRO A 1 1232 ? -17.156 -29.744 9.569 1.00 80.81 1232 PRO A C 1
ATOM 9816 O O . PRO A 1 1232 ? -16.829 -29.125 10.584 1.00 80.81 1232 PRO A O 1
ATOM 9819 N N . HIS A 1 1233 ? -17.282 -31.068 9.553 1.00 79.69 1233 HIS A N 1
ATOM 9820 C CA . HIS A 1 1233 ? -17.119 -31.849 10.768 1.00 79.69 1233 HIS A CA 1
ATOM 9821 C C . HIS A 1 1233 ? -15.703 -31.638 11.323 1.00 79.69 1233 HIS A C 1
ATOM 9823 O O . HIS A 1 1233 ? -14.728 -31.746 10.584 1.00 79.69 1233 HIS A O 1
ATOM 9829 N N . PHE A 1 1234 ? -15.569 -31.360 12.623 1.00 73.44 1234 PHE A N 1
ATOM 9830 C CA . PHE A 1 1234 ? -14.263 -31.049 13.223 1.00 73.44 1234 PHE A CA 1
ATOM 9831 C C . PHE A 1 1234 ? -13.208 -32.129 12.975 1.00 73.44 1234 PHE A C 1
ATOM 9833 O O . PHE A 1 1234 ? -12.026 -31.818 12.899 1.00 73.44 1234 PHE A O 1
ATOM 9840 N N . THR A 1 1235 ? -13.628 -33.392 12.857 1.00 77.94 1235 THR A N 1
ATOM 9841 C CA . THR A 1 1235 ? -12.746 -34.504 12.486 1.00 77.94 1235 THR A CA 1
ATOM 9842 C C . THR A 1 1235 ? -12.177 -34.312 11.088 1.00 77.94 1235 THR A C 1
ATOM 9844 O O . THR A 1 1235 ? -10.967 -34.319 10.957 1.00 77.94 1235 THR A O 1
ATOM 9847 N N . TYR A 1 1236 ? -13.018 -34.010 10.096 1.00 80.69 1236 TYR A N 1
ATOM 9848 C CA . TYR A 1 1236 ? -12.582 -33.759 8.721 1.00 80.69 1236 TYR A CA 1
ATOM 9849 C C . TYR A 1 1236 ? -11.569 -32.608 8.640 1.00 80.69 1236 TYR A C 1
ATOM 9851 O O . TYR A 1 1236 ? -10.536 -32.734 7.997 1.00 80.69 1236 TYR A O 1
ATOM 9859 N N . LEU A 1 1237 ? -11.808 -31.514 9.373 1.00 79.31 1237 LEU A N 1
ATOM 9860 C CA . LEU A 1 1237 ? -10.851 -30.403 9.434 1.00 79.31 1237 LEU A CA 1
ATOM 9861 C C . LEU A 1 1237 ? -9.533 -30.808 10.108 1.00 79.31 1237 LEU A C 1
ATOM 9863 O O . LEU A 1 1237 ? -8.465 -30.425 9.647 1.00 79.31 1237 LEU A O 1
ATOM 9867 N N . LYS A 1 1238 ? -9.591 -31.591 11.190 1.00 78.94 1238 LYS A N 1
ATOM 9868 C CA . LYS A 1 1238 ? -8.392 -32.099 11.874 1.00 78.94 1238 LYS A CA 1
ATOM 9869 C C . LYS A 1 1238 ? -7.616 -33.111 11.037 1.00 78.94 1238 LYS A C 1
ATOM 9871 O O . LYS A 1 1238 ? -6.400 -33.138 11.157 1.00 78.94 1238 LYS A O 1
ATOM 9876 N N . ASP A 1 1239 ? -8.296 -33.905 10.216 1.00 82.19 1239 ASP A N 1
ATOM 9877 C CA . ASP A 1 1239 ? -7.668 -34.859 9.298 1.00 82.19 1239 ASP A CA 1
ATOM 9878 C C . ASP A 1 1239 ? -6.851 -34.128 8.215 1.00 82.19 1239 ASP A C 1
ATOM 9880 O O . ASP A 1 1239 ? -5.861 -34.662 7.726 1.00 82.19 1239 ASP A O 1
ATOM 9884 N N . LEU A 1 1240 ? -7.234 -32.885 7.895 1.00 81.25 1240 LEU A N 1
ATOM 9885 C CA . LEU A 1 1240 ? -6.500 -31.954 7.031 1.00 81.25 1240 LEU A CA 1
ATOM 9886 C C . LEU A 1 1240 ? -5.562 -31.011 7.807 1.00 81.25 1240 LEU A C 1
ATOM 9888 O O . LEU A 1 1240 ? -5.102 -30.013 7.260 1.00 81.25 1240 LEU A O 1
ATOM 9892 N N . ASP A 1 1241 ? -5.308 -31.281 9.091 1.00 78.44 1241 ASP A N 1
ATOM 9893 C CA . ASP A 1 1241 ? -4.472 -30.466 9.979 1.00 78.44 1241 ASP A CA 1
ATOM 9894 C C . ASP A 1 1241 ? -4.966 -29.015 10.222 1.00 78.44 1241 ASP A C 1
ATOM 9896 O O . ASP A 1 1241 ? -4.254 -28.186 10.785 1.00 78.44 1241 ASP A O 1
ATOM 9900 N N . LEU A 1 1242 ? -6.228 -28.693 9.916 1.00 80.69 1242 LEU A N 1
ATOM 9901 C CA . LEU A 1 1242 ? -6.822 -27.349 10.050 1.00 80.69 1242 LEU A CA 1
ATOM 9902 C C . LEU A 1 1242 ? -7.220 -26.974 11.495 1.00 80.69 1242 LEU A C 1
ATOM 9904 O O . LEU A 1 1242 ? -7.990 -26.049 11.733 1.00 80.69 1242 LEU A O 1
ATOM 9908 N N . GLY A 1 1243 ? -6.686 -27.655 12.508 1.00 76.75 1243 GLY A N 1
ATOM 9909 C CA . GLY A 1 1243 ? -6.911 -27.310 13.918 1.00 76.75 1243 GLY A CA 1
ATOM 9910 C C . GLY A 1 1243 ? -6.643 -25.836 14.300 1.00 76.75 1243 GLY A C 1
ATOM 9911 O O . GLY A 1 1243 ? -7.485 -25.257 14.991 1.00 76.75 1243 GLY A O 1
ATOM 9912 N N . PRO A 1 1244 ? -5.533 -25.197 13.868 1.00 74.00 1244 PRO A N 1
ATOM 9913 C CA . PRO A 1 1244 ? -5.173 -23.839 14.293 1.00 74.00 1244 PRO A CA 1
ATOM 9914 C C . PRO A 1 1244 ? -5.983 -22.734 13.598 1.00 74.00 1244 PRO A C 1
ATOM 9916 O O . PRO A 1 1244 ? -5.765 -21.553 13.885 1.00 74.00 1244 PRO A O 1
ATOM 9919 N N . CYS A 1 1245 ? -6.893 -23.088 12.682 1.00 79.31 1245 CYS A N 1
ATOM 9920 C CA . CYS A 1 1245 ? -7.803 -22.133 12.055 1.00 79.31 1245 CYS A CA 1
ATOM 9921 C C . CYS A 1 1245 ? -9.125 -21.983 12.826 1.00 79.31 1245 CYS A C 1
ATOM 9923 O O . CYS A 1 1245 ? -9.942 -21.151 12.450 1.00 79.31 1245 CYS A O 1
ATOM 9925 N N . ILE A 1 1246 ? -9.373 -22.772 13.878 1.00 80.38 1246 ILE A N 1
ATOM 9926 C CA . ILE A 1 1246 ? -10.626 -22.734 14.643 1.00 80.38 1246 ILE A CA 1
ATOM 9927 C C . ILE A 1 1246 ? -10.540 -21.662 15.739 1.00 80.38 1246 ILE A C 1
ATOM 9929 O O . ILE A 1 1246 ? -9.690 -21.728 16.624 1.00 80.38 1246 ILE A O 1
ATOM 9933 N N . LEU A 1 1247 ? -11.459 -20.697 15.701 1.00 78.06 1247 LEU A N 1
ATOM 9934 C CA . LEU A 1 1247 ? -11.613 -19.611 16.668 1.00 78.06 1247 LEU A CA 1
ATOM 9935 C C . LEU A 1 1247 ? -12.966 -19.743 17.380 1.00 78.06 1247 LEU A C 1
ATOM 9937 O O . LEU A 1 1247 ? -14.011 -19.861 16.741 1.00 78.06 1247 LEU A O 1
ATOM 9941 N N . GLU A 1 1248 ? -12.968 -19.670 18.708 1.00 70.62 1248 GLU A N 1
ATOM 9942 C CA . GLU A 1 1248 ? -14.201 -19.588 19.500 1.00 70.62 1248 GLU A CA 1
ATOM 9943 C C . GLU A 1 1248 ? -14.602 -18.117 19.661 1.00 70.62 1248 GLU A C 1
ATOM 9945 O O . GLU A 1 1248 ? -14.003 -17.366 20.436 1.00 70.62 1248 GLU A O 1
ATOM 9950 N N . HIS A 1 1249 ? -15.619 -17.674 18.922 1.00 67.81 1249 HIS A N 1
ATOM 9951 C CA . HIS A 1 1249 ? -16.147 -16.322 19.060 1.00 67.81 1249 HIS A CA 1
ATOM 9952 C C . HIS A 1 1249 ? -17.205 -16.279 20.167 1.00 67.81 1249 HIS A C 1
ATOM 9954 O O . HIS A 1 1249 ? -18.216 -16.978 20.099 1.00 67.81 1249 HIS A O 1
ATOM 9960 N N . LYS A 1 1250 ? -17.022 -15.388 21.153 1.00 66.25 1250 LYS A N 1
ATOM 9961 C CA . LYS A 1 1250 ? -17.815 -15.311 22.400 1.00 66.25 1250 LYS A CA 1
ATOM 9962 C C . LYS A 1 1250 ? -19.340 -15.396 22.217 1.00 66.25 1250 LYS A C 1
ATOM 9964 O O . LYS A 1 1250 ? -20.016 -15.936 23.084 1.00 66.25 1250 LYS A O 1
ATOM 9969 N N . TYR A 1 1251 ? -19.869 -14.841 21.126 1.00 58.22 1251 TYR A N 1
ATOM 9970 C CA . TYR A 1 1251 ? -21.314 -14.760 20.857 1.00 58.22 1251 TYR A CA 1
ATOM 9971 C C . TYR A 1 1251 ? -21.783 -15.591 19.660 1.00 58.22 1251 TYR A C 1
ATOM 9973 O O . TYR A 1 1251 ? -22.979 -15.769 19.471 1.00 58.22 1251 TYR A O 1
ATOM 9981 N N . ALA A 1 1252 ? -20.847 -16.065 18.842 1.00 63.09 1252 ALA A N 1
ATOM 9982 C CA . ALA A 1 1252 ? -21.134 -16.638 17.532 1.00 63.09 1252 ALA A CA 1
ATOM 9983 C C . ALA A 1 1252 ? -20.848 -18.167 17.546 1.00 63.09 1252 ALA A C 1
ATOM 9985 O O . ALA A 1 1252 ? -21.384 -18.946 16.764 1.00 63.09 1252 ALA A O 1
ATOM 9986 N N . GLY A 1 1253 ? -20.041 -18.651 18.495 1.00 73.50 1253 GLY A N 1
ATOM 9987 C CA . GLY A 1 1253 ? -19.573 -20.035 18.525 1.00 73.50 1253 GLY A CA 1
ATOM 9988 C C . GLY A 1 1253 ? -18.385 -20.217 17.585 1.00 73.50 1253 GLY A C 1
ATOM 9989 O O . GLY A 1 1253 ? -17.519 -19.345 17.510 1.00 73.50 1253 GLY A O 1
ATOM 9990 N N . VAL A 1 1254 ? -18.352 -21.333 16.857 1.00 79.88 1254 VAL A N 1
ATOM 9991 C CA . VAL A 1 1254 ? -17.218 -21.691 15.995 1.00 79.88 1254 VAL A CA 1
ATOM 9992 C C . VAL A 1 1254 ? -17.122 -20.741 14.801 1.00 79.88 1254 VAL A C 1
ATOM 9994 O O . VAL A 1 1254 ? -18.058 -20.612 14.006 1.00 79.88 1254 VAL A O 1
ATOM 9997 N N . HIS A 1 1255 ? -15.969 -20.095 14.682 1.00 85.44 1255 HIS A N 1
ATOM 9998 C CA . HIS A 1 1255 ? -15.556 -19.260 13.564 1.00 85.44 1255 HIS A CA 1
ATOM 9999 C C . HIS A 1 1255 ? -14.216 -19.782 13.034 1.00 85.44 1255 HIS A C 1
ATOM 10001 O O . HIS A 1 1255 ? -13.453 -20.406 13.768 1.00 85.44 1255 HIS A O 1
ATOM 10007 N N . TYR A 1 1256 ? -13.911 -19.529 11.767 1.00 86.75 1256 TYR A N 1
ATOM 10008 C CA . TYR A 1 1256 ? -12.684 -20.007 11.133 1.00 86.75 1256 TYR A CA 1
ATOM 10009 C C . TYR A 1 1256 ? -11.809 -18.850 10.651 1.00 86.75 1256 TYR A C 1
ATOM 10011 O O . TYR A 1 1256 ? -12.322 -17.866 10.118 1.00 86.75 1256 TYR A O 1
ATOM 10019 N N . ASP A 1 1257 ? -10.494 -18.962 10.808 1.00 88.62 1257 ASP A N 1
ATOM 10020 C CA . ASP A 1 1257 ? -9.526 -18.111 10.120 1.00 88.62 1257 ASP A CA 1
ATOM 10021 C C . ASP A 1 1257 ? -9.325 -18.646 8.698 1.00 88.62 1257 ASP A C 1
ATOM 10023 O O . ASP A 1 1257 ? -8.593 -19.610 8.465 1.00 88.62 1257 ASP A O 1
ATOM 10027 N N . ILE A 1 1258 ? -10.027 -18.025 7.750 1.00 89.75 1258 ILE A N 1
ATOM 10028 C CA . ILE A 1 1258 ? -10.024 -18.428 6.339 1.00 89.75 1258 ILE A CA 1
ATOM 10029 C C . ILE A 1 1258 ? -8.638 -18.321 5.700 1.00 89.75 1258 ILE A C 1
ATOM 10031 O O . ILE A 1 1258 ? -8.308 -19.128 4.837 1.00 89.75 1258 ILE A O 1
ATOM 10035 N N . ARG A 1 1259 ? -7.808 -17.372 6.147 1.00 86.00 1259 ARG A N 1
ATOM 10036 C CA . ARG A 1 1259 ? -6.481 -17.130 5.581 1.00 86.00 1259 ARG A CA 1
ATOM 10037 C C . ARG A 1 1259 ? -5.515 -18.216 6.034 1.00 86.00 1259 ARG A C 1
ATOM 10039 O O . ARG A 1 1259 ? -4.909 -18.864 5.191 1.00 86.00 1259 ARG A O 1
ATOM 10046 N N . LYS A 1 1260 ? -5.458 -18.498 7.344 1.00 85.31 1260 LYS A N 1
ATOM 10047 C CA . LYS A 1 1260 ? -4.655 -19.620 7.872 1.00 85.31 1260 LYS A CA 1
ATOM 10048 C C . LYS A 1 1260 ? -5.100 -20.957 7.274 1.00 85.31 1260 LYS A C 1
ATOM 10050 O O . LYS A 1 1260 ? -4.258 -21.803 6.999 1.00 85.31 1260 LYS A O 1
ATOM 10055 N N . ALA A 1 1261 ? -6.406 -21.154 7.070 1.00 88.06 1261 ALA A N 1
ATOM 10056 C CA . ALA A 1 1261 ? -6.917 -22.369 6.440 1.00 88.06 1261 ALA A CA 1
ATOM 10057 C C . ALA A 1 1261 ? -6.437 -22.502 4.987 1.00 88.06 1261 ALA A C 1
ATOM 10059 O O . ALA A 1 1261 ? -5.914 -23.549 4.619 1.00 88.06 1261 ALA A O 1
ATOM 10060 N N . GLN A 1 1262 ? -6.555 -21.441 4.184 1.00 87.88 1262 GLN A N 1
ATOM 10061 C CA . GLN A 1 1262 ? -6.069 -21.430 2.804 1.00 87.88 1262 GLN A CA 1
ATOM 10062 C C . GLN A 1 1262 ? -4.554 -21.671 2.722 1.00 87.88 1262 GLN A C 1
ATOM 10064 O O . GLN A 1 1262 ? -4.109 -22.381 1.825 1.00 87.88 1262 GLN A O 1
ATOM 10069 N N . GLU A 1 1263 ? -3.784 -21.148 3.677 1.00 84.19 1263 GLU A N 1
ATOM 10070 C CA . GLU A 1 1263 ? -2.334 -21.345 3.745 1.00 84.19 1263 GLU A CA 1
ATOM 10071 C C . GLU A 1 1263 ? -1.953 -22.814 3.986 1.00 84.19 1263 GLU A C 1
ATOM 10073 O O . GLU A 1 1263 ? -1.073 -23.348 3.314 1.00 84.19 1263 GLU A O 1
ATOM 10078 N N . ILE A 1 1264 ? -2.650 -23.501 4.903 1.00 85.06 1264 ILE A N 1
ATOM 10079 C CA . ILE A 1 1264 ? -2.435 -24.937 5.169 1.00 85.06 1264 ILE A CA 1
ATOM 10080 C C . ILE A 1 1264 ? -2.773 -25.764 3.933 1.00 85.06 1264 ILE A C 1
ATOM 10082 O O . ILE A 1 1264 ? -2.010 -26.655 3.566 1.00 85.06 1264 ILE A O 1
ATOM 10086 N N . LEU A 1 1265 ? -3.902 -25.466 3.288 1.00 88.06 1265 LEU A N 1
ATOM 10087 C CA . LEU A 1 1265 ? -4.327 -26.164 2.077 1.00 88.06 1265 LEU A CA 1
ATOM 10088 C C . LEU A 1 1265 ? -3.306 -25.967 0.948 1.00 88.06 1265 LEU A C 1
ATOM 10090 O O . LEU A 1 1265 ? -2.848 -26.942 0.361 1.00 88.06 1265 LEU A O 1
ATOM 10094 N N . ALA A 1 1266 ? -2.842 -24.734 0.730 1.00 86.38 1266 ALA A N 1
ATOM 10095 C CA . ALA A 1 1266 ? -1.801 -24.442 -0.251 1.00 86.38 1266 ALA A CA 1
ATOM 10096 C C . ALA A 1 1266 ? -0.480 -25.179 0.052 1.00 86.38 1266 ALA A C 1
ATOM 10098 O O . ALA A 1 1266 ? 0.172 -25.672 -0.870 1.00 86.38 1266 ALA A O 1
ATOM 10099 N N . LEU A 1 1267 ? -0.097 -25.297 1.329 1.00 85.06 1267 LEU A N 1
ATOM 10100 C CA . LEU A 1 1267 ? 1.097 -26.038 1.747 1.00 85.06 1267 LEU A CA 1
ATOM 10101 C C . LEU A 1 1267 ? 0.962 -27.538 1.449 1.00 85.06 1267 LEU A C 1
ATOM 10103 O O . LEU A 1 1267 ? 1.869 -28.137 0.876 1.00 85.06 1267 LEU A O 1
ATOM 10107 N N . LYS A 1 1268 ? -0.194 -28.139 1.756 1.00 83.94 1268 LYS A N 1
ATOM 10108 C CA . LYS A 1 1268 ? -0.481 -29.544 1.421 1.00 83.94 1268 LYS A CA 1
ATOM 10109 C C . LYS A 1 1268 ? -0.509 -29.778 -0.087 1.00 83.94 1268 LYS A C 1
ATOM 10111 O O . LYS A 1 1268 ? 0.007 -30.790 -0.556 1.00 83.94 1268 LYS A O 1
ATOM 10116 N N . ARG A 1 1269 ? -1.053 -28.839 -0.861 1.00 84.88 1269 ARG A N 1
ATOM 10117 C CA . ARG A 1 1269 ? -1.025 -28.901 -2.324 1.00 84.88 1269 ARG A CA 1
ATOM 10118 C C . ARG A 1 1269 ? 0.407 -28.975 -2.851 1.00 84.88 1269 ARG A C 1
ATOM 10120 O O . ARG A 1 1269 ? 0.711 -29.862 -3.648 1.00 84.88 1269 ARG A O 1
ATOM 10127 N N . LYS A 1 1270 ? 1.294 -28.102 -2.358 1.00 81.12 1270 LYS A N 1
ATOM 10128 C CA . LYS A 1 1270 ? 2.720 -28.122 -2.712 1.00 81.12 1270 LYS A CA 1
ATOM 10129 C C . LYS A 1 1270 ? 3.419 -29.410 -2.279 1.00 81.12 1270 LYS A C 1
ATOM 10131 O O . LYS A 1 1270 ? 4.200 -29.949 -3.057 1.00 81.12 1270 LYS A O 1
ATOM 10136 N N . GLU A 1 1271 ? 3.102 -29.953 -1.104 1.00 83.12 1271 GLU A N 1
ATOM 10137 C CA . GLU A 1 1271 ? 3.608 -31.258 -0.645 1.00 83.12 1271 GLU A CA 1
ATOM 10138 C C . GLU A 1 1271 ? 3.274 -32.379 -1.659 1.00 83.12 1271 GLU A C 1
ATOM 10140 O O . GLU A 1 1271 ? 4.140 -33.167 -2.060 1.00 83.12 1271 GLU A O 1
ATOM 10145 N N . TYR A 1 1272 ? 2.032 -32.421 -2.156 1.00 83.94 1272 TYR A N 1
ATOM 10146 C CA . TYR A 1 1272 ? 1.602 -33.386 -3.177 1.00 83.94 1272 TYR A CA 1
ATOM 10147 C C . TYR A 1 1272 ? 2.218 -33.131 -4.558 1.00 83.94 1272 TYR A C 1
ATOM 10149 O O . TYR A 1 1272 ? 2.581 -34.084 -5.252 1.00 83.94 1272 TYR A O 1
ATOM 10157 N N . GLU A 1 1273 ? 2.350 -31.867 -4.953 1.00 80.38 1273 GLU A N 1
ATOM 10158 C CA . GLU A 1 1273 ? 2.940 -31.472 -6.232 1.00 80.38 1273 GLU A CA 1
ATOM 10159 C C . GLU A 1 1273 ? 4.436 -31.824 -6.293 1.00 80.38 1273 GLU A C 1
ATOM 10161 O O . GLU A 1 1273 ? 4.884 -32.510 -7.216 1.00 80.38 1273 GLU A O 1
ATOM 10166 N N . HIS A 1 1274 ? 5.206 -31.439 -5.270 1.00 75.06 1274 HIS A N 1
ATOM 10167 C CA . HIS A 1 1274 ? 6.648 -31.682 -5.201 1.00 75.06 1274 HIS A CA 1
ATOM 10168 C C . HIS A 1 1274 ? 7.000 -33.155 -4.983 1.00 75.06 1274 HIS A C 1
ATOM 10170 O O . HIS A 1 1274 ? 8.010 -33.626 -5.513 1.00 75.06 1274 HIS A O 1
ATOM 10176 N N . SER A 1 1275 ? 6.178 -33.909 -4.245 1.00 78.50 1275 SER A N 1
ATOM 10177 C CA . SER A 1 1275 ? 6.399 -35.351 -4.072 1.00 78.50 1275 SER A CA 1
ATOM 10178 C C . SER A 1 1275 ? 6.187 -36.153 -5.363 1.00 78.50 1275 SER A C 1
ATOM 10180 O O . SER A 1 1275 ? 6.600 -37.313 -5.421 1.00 78.50 1275 SER A O 1
ATOM 10182 N N . GLN A 1 1276 ? 5.553 -35.560 -6.391 1.00 73.81 1276 GLN A N 1
ATOM 10183 C CA . GLN A 1 1276 ? 5.144 -36.217 -7.642 1.00 73.81 1276 GLN A CA 1
ATOM 10184 C C . GLN A 1 1276 ? 4.369 -37.529 -7.423 1.00 73.81 1276 GLN A C 1
ATOM 10186 O O . GLN A 1 1276 ? 4.324 -38.399 -8.297 1.00 73.81 1276 GLN A O 1
ATOM 10191 N N . LEU A 1 1277 ? 3.760 -37.698 -6.245 1.00 76.75 1277 LEU A N 1
ATOM 10192 C CA . LEU A 1 1277 ? 3.010 -38.903 -5.900 1.00 76.75 1277 LEU A CA 1
ATOM 10193 C C . LEU A 1 1277 ? 1.618 -38.899 -6.550 1.00 76.75 1277 LEU A C 1
ATOM 10195 O O . LEU A 1 1277 ? 1.034 -39.960 -6.778 1.00 76.75 1277 LEU A O 1
ATOM 10199 N N . ALA A 1 1278 ? 1.102 -37.709 -6.863 1.00 74.31 1278 ALA A N 1
ATOM 10200 C CA . ALA A 1 1278 ? -0.207 -37.479 -7.452 1.00 74.31 1278 ALA A CA 1
ATOM 10201 C C . ALA A 1 1278 ? -0.140 -37.222 -8.965 1.00 74.31 1278 ALA A C 1
ATOM 10203 O O . ALA A 1 1278 ? 0.745 -36.532 -9.466 1.00 74.31 1278 ALA A O 1
ATOM 10204 N N . THR A 1 1279 ? -1.127 -37.738 -9.701 1.00 76.44 1279 THR A N 1
ATOM 10205 C CA . THR A 1 1279 ? -1.368 -37.356 -11.100 1.00 76.44 1279 THR A CA 1
ATOM 10206 C C . THR A 1 1279 ? -1.870 -35.906 -11.180 1.00 76.44 1279 THR A C 1
ATOM 10208 O O . THR A 1 1279 ? -2.578 -35.480 -10.269 1.00 76.44 1279 THR A O 1
ATOM 10211 N N . PRO A 1 1280 ? -1.605 -35.161 -12.272 1.00 83.19 1280 PRO A N 1
ATOM 10212 C CA . PRO A 1 1280 ? -2.109 -33.790 -12.439 1.00 83.19 1280 PRO A CA 1
ATOM 10213 C C . PRO A 1 1280 ? -3.639 -33.711 -12.310 1.00 83.19 1280 PRO A C 1
ATOM 10215 O O . PRO A 1 1280 ? -4.150 -32.796 -11.679 1.00 83.19 1280 PRO A O 1
ATOM 10218 N N . GLU A 1 1281 ? -4.360 -34.730 -12.792 1.00 85.50 1281 GLU A N 1
ATOM 10219 C CA . GLU A 1 1281 ? -5.818 -34.845 -12.620 1.00 85.50 1281 GLU A CA 1
ATOM 10220 C C . GLU A 1 1281 ? -6.238 -34.918 -11.141 1.00 85.50 1281 GLU A C 1
ATOM 10222 O O . GLU A 1 1281 ? -7.265 -34.369 -10.760 1.00 85.50 1281 GLU A O 1
ATOM 10227 N N . PHE A 1 1282 ? -5.446 -35.574 -10.284 1.00 89.19 1282 PHE A N 1
ATOM 10228 C CA . PHE A 1 1282 ? -5.742 -35.641 -8.850 1.00 89.19 1282 PHE A CA 1
ATOM 10229 C C . PHE A 1 1282 ? -5.485 -34.287 -8.186 1.00 89.19 1282 PHE A C 1
ATOM 10231 O O . PHE A 1 1282 ? -6.296 -33.841 -7.381 1.00 89.19 1282 PHE A O 1
ATOM 10238 N N . LEU A 1 1283 ? -4.398 -33.609 -8.560 1.00 86.62 1283 LEU A N 1
ATOM 10239 C CA . LEU A 1 1283 ? -4.077 -32.284 -8.035 1.00 86.62 1283 LEU A CA 1
ATOM 10240 C C . LEU A 1 1283 ? -5.164 -31.257 -8.379 1.00 86.62 1283 LEU A C 1
ATOM 10242 O O . LEU A 1 1283 ? -5.568 -30.500 -7.505 1.00 86.62 1283 LEU A O 1
ATOM 10246 N N . GLU A 1 1284 ? -5.702 -31.293 -9.602 1.00 85.81 1284 GLU A N 1
ATOM 10247 C CA . GLU A 1 1284 ? -6.829 -30.445 -10.017 1.00 85.81 1284 GLU A CA 1
ATOM 10248 C C . GLU A 1 1284 ? -8.092 -30.727 -9.181 1.00 85.81 1284 GLU A C 1
ATOM 10250 O O . GLU A 1 1284 ? -8.776 -29.800 -8.744 1.00 85.81 1284 GLU A O 1
ATOM 10255 N N . THR A 1 1285 ? -8.383 -32.002 -8.881 1.00 90.12 1285 THR A N 1
ATOM 10256 C CA . THR A 1 1285 ? -9.516 -32.349 -8.002 1.00 90.12 1285 THR A CA 1
ATOM 10257 C C . THR A 1 1285 ? -9.317 -31.887 -6.561 1.00 90.12 1285 THR A C 1
ATOM 10259 O O . THR A 1 1285 ? -10.271 -31.412 -5.948 1.00 90.12 1285 THR A O 1
ATOM 10262 N N . VAL A 1 1286 ? -8.091 -31.980 -6.037 1.00 88.50 1286 VAL A N 1
ATOM 10263 C CA . VAL A 1 1286 ? -7.740 -31.487 -4.699 1.00 88.50 1286 VAL A CA 1
ATOM 10264 C C . VAL A 1 1286 ? -7.846 -29.965 -4.658 1.00 88.50 1286 VAL A C 1
ATOM 10266 O O . VAL A 1 1286 ? -8.459 -29.426 -3.747 1.00 88.50 1286 VAL A O 1
ATOM 10269 N N . GLU A 1 1287 ? -7.345 -29.262 -5.674 1.00 87.69 1287 GLU A N 1
ATOM 10270 C CA . GLU A 1 1287 ? -7.470 -27.808 -5.779 1.00 87.69 1287 GLU A CA 1
ATOM 10271 C C . GLU A 1 1287 ? -8.938 -27.356 -5.796 1.00 87.69 1287 GLU A C 1
ATOM 10273 O O . GLU A 1 1287 ? -9.293 -26.393 -5.111 1.00 87.69 1287 GLU A O 1
ATOM 10278 N N . LEU A 1 1288 ? -9.811 -28.068 -6.516 1.00 90.25 1288 LEU A N 1
ATOM 10279 C CA . LEU A 1 1288 ? -11.249 -27.807 -6.484 1.00 90.25 1288 LEU A CA 1
ATOM 10280 C C . LEU A 1 1288 ? -11.842 -28.056 -5.087 1.00 90.25 1288 LEU A C 1
ATOM 10282 O O . LEU A 1 1288 ? -12.604 -27.227 -4.591 1.00 90.25 1288 LEU A O 1
ATOM 10286 N N . GLU A 1 1289 ? -11.490 -29.167 -4.437 1.00 91.00 1289 GLU A N 1
ATOM 10287 C CA . GLU A 1 1289 ? -11.954 -29.498 -3.083 1.00 91.00 1289 GLU A CA 1
ATOM 10288 C C . GLU A 1 1289 ? -11.506 -28.454 -2.049 1.00 91.00 1289 GLU A C 1
ATOM 10290 O O . GLU A 1 1289 ? -12.295 -28.050 -1.195 1.00 91.00 1289 GLU A O 1
ATOM 10295 N N . GLU A 1 1290 ? -10.283 -27.937 -2.172 1.00 89.69 1290 GLU A N 1
ATOM 10296 C CA . GLU A 1 1290 ? -9.771 -26.841 -1.350 1.00 89.69 1290 GLU A CA 1
ATOM 10297 C C . GLU A 1 1290 ? -10.598 -25.564 -1.533 1.00 89.69 1290 GLU A C 1
ATOM 10299 O O . GLU A 1 1290 ? -10.976 -24.934 -0.541 1.00 89.69 1290 GLU A O 1
ATOM 10304 N N . LYS A 1 1291 ? -10.928 -25.195 -2.783 1.00 89.25 1291 LYS A N 1
ATOM 10305 C CA . LYS A 1 1291 ? -11.783 -24.034 -3.090 1.00 89.25 1291 LYS A CA 1
ATOM 10306 C C . LYS A 1 1291 ? -13.194 -24.190 -2.514 1.00 89.25 1291 LYS A C 1
ATOM 10308 O O . LYS A 1 1291 ? -13.715 -23.250 -1.916 1.00 89.25 1291 LYS A O 1
ATOM 10313 N N . VAL A 1 1292 ? -13.780 -25.380 -2.615 1.00 91.50 1292 VAL A N 1
ATOM 10314 C CA . VAL A 1 1292 ? -15.099 -25.682 -2.035 1.00 91.50 1292 VAL A CA 1
ATOM 10315 C C . VAL A 1 1292 ? -15.049 -25.666 -0.504 1.00 91.50 1292 VAL A C 1
ATOM 10317 O O . VAL A 1 1292 ? -15.984 -25.200 0.150 1.00 91.50 1292 VAL A O 1
ATOM 10320 N N . LEU A 1 1293 ? -13.954 -26.135 0.100 1.00 91.56 1293 LEU A N 1
ATOM 10321 C CA . LEU A 1 1293 ? -13.792 -26.115 1.549 1.00 91.56 1293 LEU A CA 1
ATOM 10322 C C . LEU A 1 1293 ? -13.701 -24.683 2.085 1.00 91.56 1293 LEU A C 1
ATOM 10324 O O . LEU A 1 1293 ? -14.409 -24.353 3.038 1.00 91.56 1293 LEU A O 1
ATOM 10328 N N . ILE A 1 1294 ? -12.880 -23.818 1.480 1.00 91.12 1294 ILE A N 1
ATOM 10329 C CA . ILE A 1 1294 ? -12.803 -22.409 1.900 1.00 91.12 1294 ILE A CA 1
ATOM 10330 C C . ILE A 1 1294 ? -14.145 -21.696 1.697 1.00 91.12 1294 ILE A C 1
ATOM 10332 O O . ILE A 1 1294 ? -14.572 -20.960 2.587 1.00 91.12 1294 ILE A O 1
ATOM 10336 N N . GLU A 1 1295 ? -14.857 -21.968 0.600 1.00 91.06 1295 GLU A N 1
ATOM 10337 C CA . GLU A 1 1295 ? -16.206 -21.453 0.352 1.00 91.06 1295 GLU A CA 1
ATOM 10338 C C . GLU A 1 1295 ? -17.153 -21.868 1.485 1.00 91.06 1295 GLU A C 1
ATOM 10340 O O . GLU A 1 1295 ? -17.796 -21.025 2.115 1.00 91.06 1295 GLU A O 1
ATOM 10345 N N . TRP A 1 1296 ? -17.160 -23.149 1.848 1.00 90.62 1296 TRP A N 1
ATOM 10346 C CA . TRP A 1 1296 ? -17.996 -23.648 2.932 1.00 90.62 1296 TRP A CA 1
ATOM 10347 C C . TRP A 1 1296 ? -17.660 -22.992 4.286 1.00 90.62 1296 TRP A C 1
ATOM 10349 O O . TRP A 1 1296 ? -18.566 -22.585 5.026 1.00 90.62 1296 TRP A O 1
ATOM 10359 N N . LEU A 1 1297 ? -16.371 -22.809 4.601 1.00 90.88 1297 LEU A N 1
ATOM 10360 C CA . LEU A 1 1297 ? -15.933 -22.096 5.808 1.00 90.88 1297 LEU A CA 1
ATOM 10361 C C . LEU A 1 1297 ? -16.391 -20.627 5.800 1.00 90.88 1297 LEU A C 1
ATOM 10363 O O . LEU A 1 1297 ? -16.871 -20.131 6.824 1.00 90.88 1297 LEU A O 1
ATOM 10367 N N . THR A 1 1298 ? -16.301 -19.936 4.657 1.00 92.12 1298 THR A N 1
ATOM 10368 C CA . THR A 1 1298 ? -16.750 -18.538 4.526 1.00 92.12 1298 THR A CA 1
ATOM 10369 C C . THR A 1 1298 ? -18.256 -18.396 4.725 1.00 92.12 1298 THR A C 1
ATOM 10371 O O . THR A 1 1298 ? -18.679 -17.528 5.492 1.00 92.12 1298 THR A O 1
ATOM 10374 N N . VAL A 1 1299 ? -19.062 -19.285 4.133 1.00 91.94 1299 VAL A N 1
ATOM 10375 C CA . VAL A 1 1299 ? -20.522 -19.308 4.299 1.00 91.94 1299 VAL A CA 1
ATOM 10376 C C . VAL A 1 1299 ? -20.886 -19.489 5.769 1.00 91.94 1299 VAL A C 1
ATOM 10378 O O . VAL A 1 1299 ? -21.727 -18.755 6.294 1.00 91.94 1299 VAL A O 1
ATOM 10381 N N . ARG A 1 1300 ? -20.220 -20.416 6.474 1.00 89.75 1300 ARG A N 1
ATOM 10382 C CA . ARG A 1 1300 ? -20.490 -20.639 7.899 1.00 89.75 1300 ARG A CA 1
ATOM 10383 C C . ARG A 1 1300 ? -20.108 -19.428 8.751 1.00 89.75 1300 ARG A C 1
ATOM 10385 O O . ARG A 1 1300 ? -20.892 -19.033 9.614 1.00 89.75 1300 ARG A O 1
ATOM 10392 N N . ASN A 1 1301 ? -18.947 -18.824 8.504 1.00 90.19 1301 ASN A N 1
ATOM 10393 C CA . ASN A 1 1301 ? -18.500 -17.620 9.207 1.00 90.19 1301 ASN A CA 1
ATOM 10394 C C . ASN A 1 1301 ? -19.460 -16.444 9.002 1.00 90.19 1301 ASN A C 1
ATOM 10396 O O . ASN A 1 1301 ? -19.854 -15.783 9.963 1.00 90.19 1301 ASN A O 1
ATOM 10400 N N . ARG A 1 1302 ? -19.872 -16.200 7.756 1.00 91.25 1302 ARG A N 1
ATOM 10401 C CA . ARG A 1 1302 ? -20.761 -15.088 7.407 1.00 91.25 1302 ARG A CA 1
ATOM 10402 C C . ARG A 1 1302 ? -22.178 -15.298 7.920 1.00 91.25 1302 ARG A C 1
ATOM 10404 O O . ARG A 1 1302 ? -22.758 -14.352 8.444 1.00 91.25 1302 ARG A O 1
ATOM 10411 N N . ALA A 1 1303 ? -22.703 -16.526 7.884 1.00 90.19 1303 ALA A N 1
ATOM 10412 C CA . ALA A 1 1303 ? -23.959 -16.854 8.561 1.00 90.19 1303 ALA A CA 1
ATOM 10413 C C . ALA A 1 1303 ? -23.873 -16.499 10.052 1.00 90.19 1303 ALA A C 1
ATOM 10415 O O . ALA A 1 1303 ? -24.751 -15.838 10.599 1.00 90.19 1303 ALA A O 1
ATOM 10416 N N . ASN A 1 1304 ? -22.770 -16.868 10.698 1.00 88.94 1304 ASN A N 1
ATOM 10417 C CA . ASN A 1 1304 ? -22.556 -16.605 12.111 1.00 88.94 1304 ASN A CA 1
ATOM 10418 C C . ASN A 1 1304 ? -22.476 -15.102 12.452 1.00 88.94 1304 ASN A C 1
ATOM 10420 O O . ASN A 1 1304 ? -23.100 -14.608 13.400 1.00 88.94 1304 ASN A O 1
ATOM 10424 N N . LEU A 1 1305 ? -21.753 -14.349 11.622 1.00 89.31 1305 LEU A N 1
ATOM 10425 C CA . LEU A 1 1305 ? -21.665 -12.896 11.715 1.00 89.31 1305 LEU A CA 1
ATOM 10426 C C . LEU A 1 1305 ? -23.037 -12.233 11.498 1.00 89.31 1305 LEU A C 1
ATOM 10428 O O . LEU A 1 1305 ? -23.405 -11.329 12.250 1.00 89.31 1305 LEU A O 1
ATOM 10432 N N . LEU A 1 1306 ? -23.828 -12.732 10.542 1.00 92.31 1306 LEU A N 1
ATOM 10433 C CA . LEU A 1 1306 ? -25.196 -12.282 10.278 1.00 92.31 1306 LEU A CA 1
ATOM 10434 C C . LEU A 1 1306 ? -26.099 -12.494 11.493 1.00 92.31 1306 LEU A C 1
ATOM 10436 O O . LEU A 1 1306 ? -26.782 -11.554 11.897 1.00 92.31 1306 LEU A O 1
ATOM 10440 N N . LEU A 1 1307 ? -26.087 -13.677 12.120 1.00 90.62 1307 LEU A N 1
ATOM 10441 C CA . LEU A 1 1307 ? -26.865 -13.915 13.343 1.00 90.62 1307 LEU A CA 1
ATOM 10442 C C . LEU A 1 1307 ? -26.481 -12.936 14.461 1.00 90.62 1307 LEU A C 1
ATOM 10444 O O . LEU A 1 1307 ? -27.363 -12.398 15.131 1.00 90.62 1307 LEU A O 1
ATOM 10448 N N . THR A 1 1308 ? -25.184 -12.667 14.628 1.00 90.31 1308 THR A N 1
ATOM 10449 C CA . THR A 1 1308 ? -24.681 -11.726 15.640 1.00 90.31 1308 THR A CA 1
ATOM 10450 C C . THR A 1 1308 ? -25.171 -10.299 15.366 1.00 90.31 1308 THR A C 1
ATOM 10452 O O . THR A 1 1308 ? -25.680 -9.631 16.269 1.00 90.31 1308 THR A O 1
ATOM 10455 N N . ALA A 1 1309 ? -25.079 -9.839 14.115 1.00 92.44 1309 ALA A N 1
ATOM 10456 C CA . ALA A 1 1309 ? -25.563 -8.522 13.704 1.00 92.44 1309 ALA A CA 1
ATOM 10457 C C . ALA A 1 1309 ? -27.090 -8.398 13.848 1.00 92.44 1309 ALA A C 1
ATOM 10459 O O . ALA A 1 1309 ? -27.586 -7.391 14.358 1.00 92.44 1309 ALA A O 1
ATOM 10460 N N . ARG A 1 1310 ? -27.836 -9.445 13.476 1.00 93.81 1310 ARG A N 1
ATOM 10461 C CA . ARG A 1 1310 ? -29.298 -9.513 13.607 1.00 93.81 1310 ARG A CA 1
ATOM 10462 C C . ARG A 1 1310 ? -29.745 -9.461 15.066 1.00 93.81 1310 ARG A C 1
ATOM 10464 O O . ARG A 1 1310 ? -30.684 -8.736 15.381 1.00 93.81 1310 ARG A O 1
ATOM 10471 N N . LEU A 1 1311 ? -29.078 -10.195 15.959 1.00 92.19 1311 LEU A N 1
ATOM 10472 C CA . LEU A 1 1311 ? -29.375 -10.160 17.393 1.00 92.19 1311 LEU A CA 1
ATOM 10473 C C . LEU A 1 1311 ? -29.093 -8.772 17.985 1.00 92.19 1311 LEU A C 1
ATOM 10475 O O . LEU A 1 1311 ? -29.918 -8.246 18.729 1.00 92.19 1311 LEU A O 1
ATOM 10479 N N . ASN A 1 1312 ? -27.972 -8.147 17.618 1.00 93.44 1312 ASN A N 1
ATOM 10480 C CA . ASN A 1 1312 ? -27.648 -6.784 18.045 1.00 93.44 1312 ASN A CA 1
ATOM 10481 C C . ASN A 1 1312 ? -28.695 -5.760 17.560 1.00 93.44 1312 ASN A C 1
ATOM 10483 O O . ASN A 1 1312 ? -29.110 -4.881 18.315 1.00 93.44 1312 ASN A O 1
ATOM 10487 N N . LEU A 1 1313 ? -29.181 -5.903 16.324 1.00 96.31 1313 LEU A N 1
ATOM 10488 C CA . LEU A 1 1313 ? -30.270 -5.081 15.797 1.00 96.31 1313 LEU A CA 1
ATOM 10489 C C . LEU A 1 1313 ? -31.590 -5.315 16.544 1.00 96.31 1313 LEU A C 1
ATOM 10491 O O . LEU A 1 1313 ? -32.274 -4.351 16.889 1.00 96.31 1313 LEU A O 1
ATOM 10495 N N . LEU A 1 1314 ? -31.925 -6.570 16.857 1.00 95.38 1314 LEU A N 1
ATOM 10496 C CA . LEU A 1 1314 ? -33.107 -6.891 17.653 1.00 95.38 1314 LEU A CA 1
ATOM 10497 C C . LEU A 1 1314 ? -33.049 -6.237 19.038 1.00 95.38 1314 LEU A C 1
ATOM 10499 O O . LEU A 1 1314 ? -34.046 -5.675 19.482 1.00 95.38 1314 LEU A O 1
ATOM 10503 N N . GLN A 1 1315 ? -31.885 -6.258 19.694 1.00 94.62 1315 GLN A N 1
ATOM 10504 C CA . GLN A 1 1315 ? -31.680 -5.573 20.972 1.00 94.62 1315 GLN A CA 1
ATOM 10505 C C . GLN A 1 1315 ? -31.889 -4.061 20.843 1.00 94.62 1315 GLN A C 1
ATOM 10507 O O . GLN A 1 1315 ? -32.553 -3.470 21.694 1.00 94.62 1315 GLN A O 1
ATOM 10512 N N . ALA A 1 1316 ? -31.366 -3.436 19.784 1.00 95.06 1316 ALA A N 1
ATOM 10513 C CA . ALA A 1 1316 ? -31.532 -2.004 19.546 1.00 95.06 1316 ALA A CA 1
ATOM 10514 C C . ALA A 1 1316 ? -33.004 -1.629 19.286 1.00 95.06 1316 ALA A C 1
ATOM 10516 O O . ALA A 1 1316 ? -33.513 -0.691 19.900 1.00 95.06 1316 ALA A O 1
ATOM 10517 N N . TRP A 1 1317 ? -33.711 -2.398 18.450 1.00 97.00 1317 TRP A N 1
ATOM 10518 C CA . TRP A 1 1317 ? -35.138 -2.203 18.172 1.00 97.00 1317 TRP A CA 1
ATOM 10519 C C . TRP A 1 1317 ? -36.000 -2.424 19.423 1.00 97.00 1317 TRP A C 1
ATOM 10521 O O . TRP A 1 1317 ? -36.849 -1.597 19.757 1.00 97.00 1317 TRP A O 1
ATOM 10531 N N . ALA A 1 1318 ? -35.741 -3.503 20.168 1.00 94.50 1318 ALA A N 1
ATOM 10532 C CA . ALA A 1 1318 ? -36.444 -3.803 21.409 1.00 94.50 1318 ALA A CA 1
ATOM 10533 C C . ALA A 1 1318 ? -36.224 -2.695 22.446 1.00 94.50 1318 ALA A C 1
ATOM 10535 O O . ALA A 1 1318 ? -37.189 -2.186 23.013 1.00 94.50 1318 ALA A O 1
ATOM 10536 N N . ASN A 1 1319 ? -34.974 -2.274 22.665 1.00 93.38 1319 ASN A N 1
ATOM 10537 C CA . ASN A 1 1319 ? -34.635 -1.214 23.615 1.00 93.38 1319 ASN A CA 1
ATOM 10538 C C . ASN A 1 1319 ? -35.285 0.124 23.227 1.00 93.38 1319 ASN A C 1
ATOM 10540 O O . ASN A 1 1319 ? -35.888 0.774 24.078 1.00 93.38 1319 ASN A O 1
ATOM 10544 N N . LEU A 1 1320 ? -35.276 0.485 21.940 1.00 93.62 1320 LEU A N 1
ATOM 10545 C CA . LEU A 1 1320 ? -35.984 1.664 21.437 1.00 93.62 1320 LEU A CA 1
ATOM 10546 C C . LEU A 1 1320 ? -37.482 1.624 21.786 1.00 93.62 1320 LEU A C 1
ATOM 10548 O O . LEU A 1 1320 ? -38.026 2.612 22.288 1.00 93.62 1320 LEU A O 1
ATOM 10552 N N . LEU A 1 1321 ? -38.147 0.481 21.585 1.00 92.75 1321 LEU A N 1
ATOM 10553 C CA . LEU A 1 1321 ? -39.545 0.309 21.986 1.00 92.75 1321 LEU A CA 1
ATOM 10554 C C . LEU A 1 1321 ? -39.728 0.437 23.501 1.00 92.75 1321 LEU A C 1
ATOM 10556 O O . LEU A 1 1321 ? -40.673 1.097 23.926 1.00 92.75 1321 LEU A O 1
ATOM 10560 N N . LEU A 1 1322 ? -38.841 -0.141 24.317 1.00 92.06 1322 LEU A N 1
ATOM 10561 C CA . LEU A 1 1322 ? -38.888 0.002 25.777 1.00 92.06 1322 LEU A CA 1
ATOM 10562 C C . LEU A 1 1322 ? -38.793 1.478 26.192 1.00 92.06 1322 LEU A C 1
ATOM 10564 O O . LEU A 1 1322 ? -39.668 1.967 26.906 1.00 92.06 1322 LEU A O 1
ATOM 10568 N N . VAL A 1 1323 ? -37.794 2.209 25.687 1.00 90.94 1323 VAL A N 1
ATOM 10569 C CA . VAL A 1 1323 ? -37.593 3.639 25.982 1.00 90.94 1323 VAL A CA 1
ATOM 10570 C C . VAL A 1 1323 ? -38.803 4.465 25.553 1.00 90.94 1323 VAL A C 1
ATOM 10572 O O . VAL A 1 1323 ? -39.228 5.377 26.268 1.00 90.94 1323 VAL A O 1
ATOM 10575 N N . MET A 1 1324 ? -39.400 4.139 24.407 1.00 89.62 1324 MET A N 1
ATOM 10576 C CA . MET A 1 1324 ? -40.598 4.809 23.915 1.00 89.62 1324 MET A CA 1
ATOM 10577 C C . MET A 1 1324 ? -41.837 4.492 24.761 1.00 89.62 1324 MET A C 1
ATOM 10579 O O . MET A 1 1324 ? -42.626 5.400 25.036 1.00 89.62 1324 MET A O 1
ATOM 10583 N N . ILE A 1 1325 ? -41.987 3.245 25.221 1.00 87.12 1325 ILE A N 1
ATOM 10584 C CA . ILE A 1 1325 ? -43.080 2.814 26.102 1.00 87.12 1325 ILE A CA 1
ATOM 10585 C C . ILE A 1 1325 ? -42.987 3.495 27.475 1.00 87.12 1325 ILE A C 1
ATOM 10587 O O . ILE A 1 1325 ? -43.995 3.937 28.029 1.00 87.12 1325 ILE A O 1
ATOM 10591 N N . GLU A 1 1326 ? -41.781 3.603 28.026 1.00 86.50 1326 GLU A N 1
ATOM 10592 C CA . GLU A 1 1326 ? -41.541 4.234 29.325 1.00 86.50 1326 GLU A CA 1
ATOM 10593 C C . GLU A 1 1326 ? -41.669 5.756 29.260 1.00 86.50 1326 GLU A C 1
ATOM 10595 O O . GLU A 1 1326 ? -42.238 6.368 30.167 1.00 86.50 1326 GLU A O 1
ATOM 10600 N N . SER A 1 1327 ? -41.198 6.364 28.167 1.00 84.25 1327 SER A N 1
ATOM 10601 C CA . SER A 1 1327 ? -41.247 7.810 27.973 1.00 84.25 1327 SER A CA 1
ATOM 10602 C C . SER A 1 1327 ? -42.661 8.311 27.678 1.00 84.25 1327 SER A C 1
ATOM 10604 O O . SER A 1 1327 ? -43.021 9.401 28.126 1.00 84.25 1327 SER A O 1
ATOM 10606 N N . ASN A 1 1328 ? -43.478 7.581 26.916 1.00 81.19 1328 ASN A N 1
ATOM 10607 C CA . ASN A 1 1328 ? -44.794 8.052 26.481 1.00 81.19 1328 ASN A CA 1
ATOM 10608 C C . ASN A 1 1328 ? -45.922 7.484 27.355 1.00 81.19 1328 ASN A C 1
ATOM 10610 O O . ASN A 1 1328 ? -46.019 6.284 27.548 1.00 81.19 1328 ASN A O 1
ATOM 10614 N N . ASP A 1 1329 ? -46.858 8.322 27.815 1.00 71.88 1329 ASP A N 1
ATOM 10615 C CA . ASP A 1 1329 ? -48.047 7.814 28.520 1.00 71.88 1329 ASP A CA 1
ATOM 10616 C C . ASP A 1 1329 ? -49.119 7.316 27.543 1.00 71.88 1329 ASP A C 1
ATOM 10618 O O . ASP A 1 1329 ? -49.682 8.112 26.785 1.00 71.88 1329 ASP A O 1
ATOM 10622 N N . PHE A 1 1330 ? -49.432 6.019 27.579 1.00 70.25 1330 PHE A N 1
ATOM 10623 C CA . PHE A 1 1330 ? -50.341 5.308 26.664 1.00 70.25 1330 PHE A CA 1
ATOM 10624 C C . PHE A 1 1330 ? -51.819 5.383 27.081 1.00 70.25 1330 PHE A C 1
ATOM 10626 O O . PHE A 1 1330 ? -52.474 4.365 27.282 1.00 70.25 1330 PHE A O 1
ATOM 10633 N N . LYS A 1 1331 ? -52.356 6.599 27.237 1.00 72.00 1331 LYS A N 1
ATOM 10634 C CA . LYS A 1 1331 ? -53.759 6.811 27.654 1.00 72.00 1331 LYS A CA 1
ATOM 10635 C C . LYS A 1 1331 ? -54.719 7.166 26.508 1.00 72.00 1331 LYS A C 1
ATOM 10637 O O . LYS A 1 1331 ? -55.922 7.006 26.666 1.00 72.00 1331 LYS A O 1
ATOM 10642 N N . SER A 1 1332 ? -54.214 7.647 25.370 1.00 76.38 1332 SER A N 1
ATOM 10643 C CA . SER A 1 1332 ? -55.031 8.095 24.231 1.00 76.38 1332 SER A CA 1
ATOM 10644 C C . SER A 1 1332 ? -55.201 7.017 23.154 1.00 76.38 1332 SER A C 1
ATOM 10646 O O . SER A 1 1332 ? -54.321 6.174 22.983 1.00 76.38 1332 SER A O 1
ATOM 10648 N N . THR A 1 1333 ? -56.287 7.083 22.373 1.00 78.00 1333 THR A N 1
ATOM 10649 C CA . THR A 1 1333 ? -56.582 6.178 21.243 1.00 78.00 1333 THR A CA 1
ATOM 10650 C C . THR A 1 1333 ? -55.405 5.950 20.282 1.00 78.00 1333 THR A C 1
ATOM 10652 O O . THR A 1 1333 ? -55.079 4.786 20.060 1.00 78.00 1333 THR A O 1
ATOM 10655 N N . PRO A 1 1334 ? -54.688 6.975 19.762 1.00 76.38 1334 PRO A N 1
ATOM 10656 C CA . PRO A 1 1334 ? -53.554 6.742 18.855 1.00 76.38 1334 PRO A CA 1
ATOM 10657 C C . PRO A 1 1334 ? -52.397 5.996 19.528 1.00 76.38 1334 PRO A C 1
ATOM 10659 O O . PRO A 1 1334 ? -51.739 5.166 18.911 1.00 76.38 1334 PRO A O 1
ATOM 10662 N N . LYS A 1 1335 ? -52.178 6.217 20.826 1.00 74.69 1335 LYS A N 1
ATOM 10663 C CA . LYS A 1 1335 ? -51.158 5.479 21.575 1.00 74.69 1335 LYS A CA 1
ATOM 10664 C C . LYS A 1 1335 ? -51.608 4.043 21.851 1.00 74.69 1335 LYS A C 1
ATOM 10666 O O . LYS A 1 1335 ? -50.809 3.116 21.778 1.00 74.69 1335 LYS A O 1
ATOM 10671 N N . MET A 1 1336 ? -52.898 3.841 22.106 1.00 80.44 1336 MET A N 1
ATOM 10672 C CA . MET A 1 1336 ? -53.488 2.509 22.214 1.00 80.44 1336 MET A CA 1
ATOM 10673 C C . MET A 1 1336 ? -53.438 1.747 20.875 1.00 80.44 1336 MET A C 1
ATOM 10675 O O . MET A 1 1336 ? -53.266 0.534 20.855 1.00 80.44 1336 MET A O 1
ATOM 10679 N N . ALA A 1 1337 ? -53.513 2.445 19.742 1.00 83.94 1337 ALA A N 1
ATOM 10680 C CA . ALA A 1 1337 ? -53.284 1.848 18.430 1.00 83.94 1337 ALA A CA 1
ATOM 10681 C C . ALA A 1 1337 ? -51.802 1.486 18.221 1.00 83.94 1337 ALA A C 1
ATOM 10683 O O . ALA A 1 1337 ? -51.508 0.391 17.751 1.00 83.94 1337 ALA A O 1
ATOM 10684 N N . PHE A 1 1338 ? -50.871 2.339 18.660 1.00 85.38 1338 PHE A N 1
ATOM 10685 C CA . PHE A 1 1338 ? -49.431 2.059 18.610 1.00 85.38 1338 PHE A CA 1
ATOM 10686 C C . PHE A 1 1338 ? -49.053 0.782 19.375 1.00 85.38 1338 PHE A C 1
ATOM 10688 O O . PHE A 1 1338 ? -48.336 -0.072 18.862 1.00 85.38 1338 PHE A O 1
ATOM 10695 N N . LEU A 1 1339 ? -49.552 0.611 20.606 1.00 82.12 1339 LEU A N 1
ATOM 10696 C CA . LEU A 1 1339 ? -49.239 -0.592 21.386 1.00 82.12 1339 LEU A CA 1
ATOM 10697 C C . LEU A 1 1339 ? -49.872 -1.853 20.774 1.00 82.12 1339 LEU A C 1
ATOM 10699 O O . LEU A 1 1339 ? -49.302 -2.937 20.876 1.00 82.12 1339 LEU A O 1
ATOM 10703 N N . LEU A 1 1340 ? -51.021 -1.718 20.101 1.00 87.69 1340 LEU A N 1
ATOM 10704 C CA . LEU A 1 1340 ? -51.607 -2.808 19.326 1.00 87.69 1340 LEU A CA 1
ATOM 10705 C C . LEU A 1 1340 ? -50.702 -3.192 18.149 1.00 87.69 1340 LEU A C 1
ATOM 10707 O O . LEU A 1 1340 ? -50.455 -4.380 17.963 1.00 87.69 1340 LEU A O 1
ATOM 10711 N N . GLN A 1 1341 ? -50.182 -2.219 17.399 1.00 89.50 1341 GLN A N 1
ATOM 10712 C CA . GLN A 1 1341 ? -49.250 -2.470 16.294 1.00 89.50 1341 GLN A CA 1
ATOM 10713 C C . GLN A 1 1341 ? -47.953 -3.131 16.781 1.00 89.50 1341 GLN A C 1
ATOM 10715 O O . GLN A 1 1341 ? -47.522 -4.125 16.202 1.00 89.50 1341 GLN A O 1
ATOM 10720 N N . ALA A 1 1342 ? -47.396 -2.671 17.907 1.00 88.88 1342 ALA A N 1
ATOM 10721 C CA . ALA A 1 1342 ? -46.231 -3.301 18.530 1.00 88.88 1342 ALA A CA 1
ATOM 10722 C C . ALA A 1 1342 ? -46.486 -4.774 18.852 1.00 88.88 1342 ALA A C 1
ATOM 10724 O O . ALA A 1 1342 ? -45.674 -5.642 18.535 1.00 88.88 1342 ALA A O 1
ATOM 10725 N N . LEU A 1 1343 ? -47.645 -5.070 19.441 1.00 88.56 1343 LEU A N 1
ATOM 10726 C CA . LEU A 1 1343 ? -48.031 -6.432 19.775 1.00 88.56 1343 LEU A CA 1
ATOM 10727 C C . LEU A 1 1343 ? -48.296 -7.276 18.513 1.00 88.56 1343 LEU A C 1
ATOM 10729 O O . LEU A 1 1343 ? -47.946 -8.450 18.473 1.00 88.56 1343 LEU A O 1
ATOM 10733 N N . GLN A 1 1344 ? -48.868 -6.688 17.462 1.00 90.69 1344 GLN A N 1
ATOM 10734 C CA . GLN A 1 1344 ? -49.074 -7.360 16.175 1.00 90.69 1344 GLN A CA 1
ATOM 10735 C C . GLN A 1 1344 ? -47.757 -7.712 15.471 1.00 90.69 1344 GLN A C 1
ATOM 10737 O O . GLN A 1 1344 ? -47.704 -8.759 14.831 1.00 90.69 1344 GLN A O 1
ATOM 10742 N N . ALA A 1 1345 ? -46.711 -6.894 15.624 1.00 89.75 1345 ALA A N 1
ATOM 10743 C CA . ALA A 1 1345 ? -45.397 -7.136 15.031 1.00 89.75 1345 ALA A CA 1
ATOM 10744 C C . ALA A 1 1345 ? -44.592 -8.213 15.781 1.00 89.75 1345 ALA A C 1
ATOM 10746 O O . ALA A 1 1345 ? -44.046 -9.122 15.161 1.00 89.75 1345 ALA A O 1
ATOM 10747 N N . ILE A 1 1346 ? -44.538 -8.157 17.119 1.00 93.19 1346 ILE A N 1
ATOM 10748 C CA . ILE A 1 1346 ? -43.669 -9.063 17.895 1.00 93.19 1346 ILE A CA 1
ATOM 10749 C C . ILE A 1 1346 ? -44.226 -10.481 18.040 1.00 93.19 1346 ILE A C 1
ATOM 10751 O O . ILE A 1 1346 ? -43.447 -11.420 18.192 1.00 93.19 1346 ILE A O 1
ATOM 10755 N N . LEU A 1 1347 ? -45.554 -10.660 18.048 1.00 91.25 1347 LEU A N 1
ATOM 10756 C CA . LEU A 1 1347 ? -46.162 -11.954 18.379 1.00 91.25 1347 LEU A CA 1
ATOM 10757 C C . LEU A 1 1347 ? -45.881 -13.064 17.361 1.00 91.25 1347 LEU A C 1
ATOM 10759 O O . LEU A 1 1347 ? -45.504 -14.140 17.819 1.00 91.25 1347 LEU A O 1
ATOM 10763 N N . PRO A 1 1348 ? -46.016 -12.853 16.035 1.00 89.38 1348 PRO A N 1
ATOM 10764 C CA . PRO A 1 1348 ? -45.710 -13.897 15.055 1.00 89.38 1348 PRO A CA 1
ATOM 10765 C C . PRO A 1 1348 ? -44.276 -14.420 15.199 1.00 89.38 1348 PRO A C 1
ATOM 10767 O O . PRO A 1 1348 ? -44.033 -15.624 15.184 1.00 89.38 1348 PRO A O 1
ATOM 10770 N N . THR A 1 1349 ? -43.331 -13.507 15.423 1.00 90.56 1349 THR A N 1
ATOM 10771 C CA . THR A 1 1349 ? -41.905 -13.820 15.539 1.00 90.56 1349 THR A CA 1
ATOM 10772 C C . THR A 1 1349 ? -41.570 -14.462 16.882 1.00 90.56 1349 THR A C 1
ATOM 10774 O O . THR A 1 1349 ? -40.831 -15.444 16.931 1.00 90.56 1349 THR A O 1
ATOM 10777 N N . LEU A 1 1350 ? -42.152 -13.968 17.979 1.00 91.75 1350 LEU A N 1
ATOM 10778 C CA . LEU A 1 1350 ? -41.999 -14.589 19.293 1.00 91.75 1350 LEU A CA 1
ATOM 10779 C C . LEU A 1 1350 ? -42.580 -16.007 19.299 1.00 91.75 1350 LEU A C 1
ATOM 10781 O O . LEU A 1 1350 ? -41.946 -16.905 19.838 1.00 91.75 1350 LEU A O 1
ATOM 10785 N N . GLU A 1 1351 ? -43.744 -16.224 18.684 1.00 87.75 1351 GLU A N 1
ATOM 10786 C CA . GLU A 1 1351 ? -44.373 -17.544 18.563 1.00 87.75 1351 GLU A CA 1
ATOM 10787 C C . GLU A 1 1351 ? -43.463 -18.539 17.828 1.00 87.75 1351 GLU A C 1
ATOM 10789 O O . GLU A 1 1351 ? -43.313 -19.672 18.283 1.00 87.75 1351 GLU A O 1
ATOM 10794 N N . ALA A 1 1352 ? -42.785 -18.097 16.765 1.00 85.44 1352 ALA A N 1
ATOM 10795 C CA . ALA A 1 1352 ? -41.845 -18.920 16.011 1.00 85.44 1352 ALA A CA 1
ATOM 10796 C C . ALA A 1 1352 ? -40.543 -19.230 16.779 1.00 85.44 1352 ALA A C 1
ATOM 10798 O O . ALA A 1 1352 ? -40.112 -20.383 16.812 1.00 85.44 1352 ALA A O 1
ATOM 10799 N N . PHE A 1 1353 ? -39.907 -18.240 17.422 1.00 82.56 1353 PHE A N 1
ATOM 10800 C CA . PHE A 1 1353 ? -38.630 -18.463 18.126 1.00 82.56 1353 PHE A CA 1
ATOM 10801 C C . PHE A 1 1353 ? -38.770 -19.098 19.502 1.00 82.56 1353 PHE A C 1
ATOM 10803 O O . PHE A 1 1353 ? -37.793 -19.659 19.998 1.00 82.56 1353 PHE A O 1
ATOM 10810 N N . SER A 1 1354 ? -39.954 -19.048 20.115 1.00 80.44 1354 SER A N 1
ATOM 10811 C CA . SER A 1 1354 ? -40.158 -19.531 21.484 1.00 80.44 1354 SER A CA 1
ATOM 10812 C C . SER A 1 1354 ? -39.775 -21.006 21.682 1.00 80.44 1354 SER A C 1
ATOM 10814 O O . SER A 1 1354 ? -39.400 -21.388 22.789 1.00 80.44 1354 SER A O 1
ATOM 10816 N N . SER A 1 1355 ? -39.813 -21.815 20.616 1.00 81.94 1355 SER A N 1
ATOM 10817 C CA . SER A 1 1355 ? -39.366 -23.215 20.613 1.00 81.94 1355 SER A CA 1
ATOM 10818 C C . SER A 1 1355 ? -37.971 -23.456 20.011 1.00 81.94 1355 SER A C 1
ATOM 10820 O O . SER A 1 1355 ? -37.490 -24.584 20.045 1.00 81.94 1355 SER A O 1
ATOM 10822 N N . LEU A 1 1356 ? -37.347 -22.448 19.388 1.00 79.81 1356 LEU A N 1
ATOM 10823 C CA . LEU A 1 1356 ? -36.107 -22.612 18.614 1.00 79.81 1356 LEU A CA 1
ATOM 10824 C C . LEU A 1 1356 ? -34.876 -22.114 19.377 1.00 79.81 1356 LEU A C 1
ATOM 10826 O O . LEU A 1 1356 ? -33.913 -22.862 19.532 1.00 79.81 1356 LEU A O 1
ATOM 10830 N N . LYS A 1 1357 ? -34.892 -20.855 19.840 1.00 78.19 1357 LYS A N 1
ATOM 10831 C CA . LYS A 1 1357 ? -33.712 -20.192 20.416 1.00 78.19 1357 LYS A CA 1
ATOM 10832 C C . LYS A 1 1357 ? -34.088 -19.145 21.461 1.00 78.19 1357 LYS A C 1
ATOM 10834 O O . LYS A 1 1357 ? -35.056 -18.406 21.306 1.00 78.19 1357 LYS A O 1
ATOM 10839 N N . SER A 1 1358 ? -33.302 -19.090 22.537 1.00 84.00 1358 SER A N 1
ATOM 10840 C CA . SER A 1 1358 ? -33.623 -18.285 23.719 1.00 84.00 1358 SER A CA 1
ATOM 10841 C C . SER A 1 1358 ? -33.273 -16.799 23.587 1.00 84.00 1358 SER A C 1
ATOM 10843 O O . SER A 1 1358 ? -33.958 -15.992 24.209 1.00 84.00 1358 SER A O 1
ATOM 10845 N N . ASP A 1 1359 ? -32.234 -16.427 22.835 1.00 86.75 1359 ASP A N 1
ATOM 10846 C CA . ASP A 1 1359 ? -31.706 -15.052 22.831 1.00 86.75 1359 ASP A CA 1
ATOM 10847 C C . ASP A 1 1359 ? -32.668 -14.064 22.157 1.00 86.75 1359 ASP A C 1
ATOM 10849 O O . ASP A 1 1359 ? -33.044 -13.052 22.751 1.00 86.75 1359 ASP A O 1
ATOM 10853 N N . GLU A 1 1360 ? -33.150 -14.375 20.950 1.00 90.06 1360 GLU A N 1
ATOM 10854 C CA . GLU A 1 1360 ? -34.138 -13.534 20.268 1.00 90.06 1360 GLU A CA 1
ATOM 10855 C C . GLU A 1 1360 ? -35.498 -13.553 20.978 1.00 90.06 1360 GLU A C 1
ATOM 10857 O O . GLU A 1 1360 ? -36.157 -12.518 21.121 1.00 90.06 1360 GLU A O 1
ATOM 10862 N N . ALA A 1 1361 ? -35.910 -14.723 21.475 1.00 91.69 1361 ALA A N 1
ATOM 10863 C CA . ALA A 1 1361 ? -37.156 -14.866 22.216 1.00 91.69 1361 ALA A CA 1
ATOM 10864 C C . ALA A 1 1361 ? -37.153 -14.041 23.515 1.00 91.69 1361 ALA A C 1
ATOM 10866 O O . ALA A 1 1361 ? -38.199 -13.516 23.897 1.00 91.69 1361 ALA A O 1
ATOM 10867 N N . PHE A 1 1362 ? -35.997 -13.882 24.169 1.00 93.19 1362 PHE A N 1
ATOM 10868 C CA . PHE A 1 1362 ? -35.836 -13.049 25.362 1.00 93.19 1362 PHE A CA 1
ATOM 10869 C C . PHE A 1 1362 ? -36.113 -11.577 25.088 1.00 93.19 1362 PHE A C 1
ATOM 10871 O O . PHE A 1 1362 ? -36.929 -10.974 25.787 1.00 93.19 1362 PHE A O 1
ATOM 10878 N N . GLU A 1 1363 ? -35.515 -11.013 24.045 1.00 93.38 1363 GLU A N 1
ATOM 10879 C CA . GLU A 1 1363 ? -35.707 -9.605 23.693 1.00 93.38 1363 GLU A CA 1
ATOM 10880 C C . GLU A 1 1363 ? -37.171 -9.297 23.338 1.00 93.38 1363 GLU A C 1
ATOM 10882 O O . GLU A 1 1363 ? -37.753 -8.330 23.840 1.00 93.38 1363 GLU A O 1
ATOM 10887 N N . LEU A 1 1364 ? -37.817 -10.174 22.565 1.00 93.81 1364 LEU A N 1
ATOM 10888 C CA . LEU A 1 1364 ? -39.228 -10.024 22.196 1.00 93.81 1364 LEU A CA 1
ATOM 10889 C C . LEU A 1 1364 ? -40.174 -10.219 23.389 1.00 93.81 1364 LEU A C 1
ATOM 10891 O O . LEU A 1 1364 ? -41.110 -9.436 23.582 1.00 93.81 1364 LEU A O 1
ATOM 10895 N N . ALA A 1 1365 ? -39.919 -11.223 24.233 1.00 92.75 1365 ALA A N 1
ATOM 10896 C CA . ALA A 1 1365 ? -40.685 -11.437 25.457 1.00 92.75 1365 ALA A CA 1
ATOM 10897 C C . ALA A 1 1365 ? -40.526 -10.263 26.435 1.00 92.75 1365 ALA A C 1
ATOM 10899 O O . ALA A 1 1365 ? -41.471 -9.926 27.154 1.00 92.75 1365 ALA A O 1
ATOM 10900 N N . ARG A 1 1366 ? -39.361 -9.601 26.447 1.00 94.00 1366 ARG A N 1
ATOM 10901 C CA . ARG A 1 1366 ? -39.099 -8.429 27.290 1.00 94.00 1366 ARG A CA 1
ATOM 10902 C C . ARG A 1 1366 ? -39.973 -7.252 26.876 1.00 94.00 1366 ARG A C 1
ATOM 10904 O O . ARG A 1 1366 ? -40.619 -6.656 27.739 1.00 94.00 1366 ARG A O 1
ATOM 10911 N N . VAL A 1 1367 ? -40.060 -6.965 25.575 1.00 92.81 1367 VAL A N 1
ATOM 10912 C CA . VAL A 1 1367 ? -40.974 -5.942 25.032 1.00 92.81 1367 VAL A CA 1
ATOM 10913 C C . VAL A 1 1367 ? -42.421 -6.286 25.387 1.00 92.81 1367 VAL A C 1
ATOM 10915 O O . VAL A 1 1367 ? -43.137 -5.442 25.928 1.00 92.81 1367 VAL A O 1
ATOM 10918 N N . ALA A 1 1368 ? -42.841 -7.537 25.167 1.00 92.44 1368 ALA A N 1
ATOM 10919 C CA . ALA A 1 1368 ? -44.199 -7.992 25.469 1.00 92.44 1368 ALA A CA 1
ATOM 10920 C C . ALA A 1 1368 ? -44.556 -7.837 26.960 1.00 92.44 1368 ALA A C 1
ATOM 10922 O O . ALA A 1 1368 ? -45.652 -7.380 27.294 1.00 92.44 1368 ALA A O 1
ATOM 10923 N N . LYS A 1 1369 ? -43.618 -8.158 27.862 1.00 92.38 1369 LYS A N 1
ATOM 10924 C CA . LYS A 1 1369 ? -43.753 -7.928 29.306 1.00 92.38 1369 LYS A CA 1
ATOM 10925 C C . LYS A 1 1369 ? -43.949 -6.442 29.602 1.00 92.38 1369 LYS A C 1
ATOM 10927 O O . LYS A 1 1369 ? -44.936 -6.092 30.239 1.00 92.38 1369 LYS A O 1
ATOM 10932 N N . VAL A 1 1370 ? -43.040 -5.570 29.164 1.00 89.44 1370 VAL A N 1
ATOM 10933 C CA . VAL A 1 1370 ? -43.114 -4.129 29.477 1.00 89.44 1370 VAL A CA 1
ATOM 10934 C C . VAL A 1 1370 ? -44.409 -3.516 28.932 1.00 89.44 1370 VAL A C 1
ATOM 10936 O O . VAL A 1 1370 ? -45.093 -2.789 29.652 1.00 89.44 1370 VAL A O 1
ATOM 10939 N N . LEU A 1 1371 ? -44.811 -3.898 27.717 1.00 87.31 1371 LEU A N 1
ATOM 10940 C CA . LEU A 1 1371 ? -46.065 -3.473 27.095 1.00 87.31 1371 LEU A CA 1
ATOM 10941 C C . LEU A 1 1371 ? -47.286 -3.900 27.924 1.00 87.31 1371 LEU A C 1
ATOM 10943 O O . LEU A 1 1371 ? -48.124 -3.063 28.263 1.00 87.31 1371 LEU A O 1
ATOM 10947 N N . LEU A 1 1372 ? -47.365 -5.177 28.319 1.00 88.38 1372 LEU A N 1
ATOM 10948 C CA . LEU A 1 1372 ? -48.455 -5.686 29.157 1.00 88.38 1372 LEU A CA 1
ATOM 10949 C C . LEU A 1 1372 ? -48.512 -4.982 30.520 1.00 88.38 1372 LEU A C 1
ATOM 10951 O O . LEU A 1 1372 ? -49.592 -4.749 31.063 1.00 88.38 1372 LEU A O 1
ATOM 10955 N N . TRP A 1 1373 ? -47.357 -4.637 31.084 1.00 88.31 1373 TRP A N 1
ATOM 10956 C CA . TRP A 1 1373 ? -47.286 -4.003 32.395 1.00 88.31 1373 TRP A CA 1
ATOM 10957 C C . TRP A 1 1373 ? -47.626 -2.510 32.372 1.00 88.31 1373 TRP A C 1
ATOM 10959 O O . TRP A 1 1373 ? -48.105 -2.009 33.390 1.00 88.31 1373 TRP A O 1
ATOM 10969 N N . LYS A 1 1374 ? -47.442 -1.831 31.231 1.00 84.19 1374 LYS A N 1
ATOM 10970 C CA . LYS A 1 1374 ? -47.788 -0.414 31.027 1.00 84.19 1374 LYS A CA 1
ATOM 10971 C C . LYS A 1 1374 ? -49.281 -0.183 30.755 1.00 84.19 1374 LYS A C 1
ATOM 10973 O O . LYS A 1 1374 ? -49.767 0.939 30.892 1.00 84.19 1374 LYS A O 1
ATOM 10978 N N . LEU A 1 1375 ? -50.024 -1.232 30.394 1.00 78.56 1375 LEU A N 1
ATOM 10979 C CA . LEU A 1 1375 ? -51.485 -1.209 30.300 1.00 78.56 1375 LEU A CA 1
ATOM 10980 C C . LEU A 1 1375 ? -52.094 -1.123 31.711 1.00 78.56 1375 LEU A C 1
ATOM 10982 O O . LEU A 1 1375 ? -52.486 -2.122 32.324 1.00 78.56 1375 LEU A O 1
ATOM 10986 N N . ASP A 1 1376 ? -52.137 0.093 32.251 1.00 67.38 1376 ASP A N 1
ATOM 10987 C CA . ASP A 1 1376 ? -52.819 0.395 33.505 1.00 67.38 1376 ASP A CA 1
ATOM 10988 C C . ASP A 1 1376 ? -54.326 0.435 33.258 1.00 67.38 1376 ASP A C 1
ATOM 10990 O O . ASP A 1 1376 ? -54.891 1.469 32.896 1.00 67.38 1376 ASP A O 1
ATOM 10994 N N . PHE A 1 1377 ? -54.973 -0.712 33.463 1.00 67.44 1377 PHE A N 1
ATOM 10995 C CA . PHE A 1 1377 ? -56.429 -0.876 33.390 1.00 67.44 1377 PHE A CA 1
ATOM 10996 C C . PHE A 1 1377 ? -57.186 -0.130 34.514 1.00 67.44 1377 PHE A C 1
ATOM 10998 O O . PHE A 1 1377 ? -58.412 -0.159 34.559 1.00 67.44 1377 PHE A O 1
ATOM 11005 N N . SER A 1 1378 ? -56.483 0.511 35.455 1.00 53.97 1378 SER A N 1
ATOM 11006 C CA . SER A 1 1378 ? -57.062 1.123 36.653 1.00 53.97 1378 SER A CA 1
ATOM 11007 C C . SER A 1 1378 ? -57.628 2.531 36.411 1.00 53.97 1378 SER A C 1
ATOM 11009 O O . SER A 1 1378 ? -56.869 3.458 36.129 1.00 53.97 1378 SER A O 1
ATOM 11011 N N . GLN A 1 1379 ? -58.954 2.629 36.590 1.00 47.44 1379 GLN A N 1
ATOM 11012 C CA . GLN A 1 1379 ? -59.768 3.730 37.144 1.00 47.44 1379 GLN A CA 1
ATOM 11013 C C . GLN A 1 1379 ? -59.436 5.162 36.680 1.00 47.44 1379 GLN A C 1
ATOM 11015 O O . GLN A 1 1379 ? -58.533 5.766 37.243 1.00 47.44 1379 GLN A O 1
ATOM 11020 N N . ASP A 1 1380 ? -60.203 5.689 35.697 1.00 41.91 1380 ASP A N 1
ATOM 11021 C CA . ASP A 1 1380 ? -60.669 7.105 35.680 1.00 41.91 1380 ASP A CA 1
ATOM 11022 C C . ASP A 1 1380 ? -61.581 7.554 34.492 1.00 41.91 1380 ASP A C 1
ATOM 11024 O O . ASP A 1 1380 ? -61.761 8.754 34.294 1.00 41.91 1380 ASP A O 1
ATOM 11028 N N . SER A 1 1381 ? -62.213 6.689 33.672 1.00 43.91 1381 SER A N 1
ATOM 11029 C CA . SER A 1 1381 ? -63.016 7.217 32.529 1.00 43.91 1381 SER A CA 1
ATOM 11030 C C . SER A 1 1381 ? -64.231 6.407 32.036 1.00 43.91 1381 SER A C 1
ATOM 11032 O O . SER A 1 1381 ? -64.513 6.373 30.840 1.00 43.91 1381 SER A O 1
ATOM 11034 N N . ASP A 1 1382 ? -65.066 5.888 32.943 1.00 47.28 1382 ASP A N 1
ATOM 11035 C CA . ASP A 1 1382 ? -66.361 5.238 32.614 1.00 47.28 1382 ASP A CA 1
ATOM 11036 C C . ASP A 1 1382 ? -67.423 6.153 31.944 1.00 47.28 1382 ASP A C 1
ATOM 11038 O O . ASP A 1 1382 ? -68.563 5.743 31.731 1.00 47.28 1382 ASP A O 1
ATOM 11042 N N . ALA A 1 1383 ? -67.082 7.390 31.564 1.00 49.59 1383 ALA A N 1
ATOM 11043 C CA . ALA A 1 1383 ? -67.999 8.338 30.922 1.00 49.59 1383 ALA A CA 1
ATOM 11044 C C . ALA A 1 1383 ? -67.512 8.917 29.574 1.00 49.59 1383 ALA A C 1
ATOM 11046 O O . ALA A 1 1383 ? -68.144 9.846 29.071 1.00 49.59 1383 ALA A O 1
ATOM 11047 N N . GLY A 1 1384 ? -66.423 8.412 28.971 1.00 57.47 1384 GLY A N 1
ATOM 11048 C CA . GLY A 1 1384 ? -65.794 9.111 27.835 1.00 57.47 1384 GLY A CA 1
ATOM 11049 C C . GLY A 1 1384 ? -65.046 8.288 26.783 1.00 57.47 1384 GLY A C 1
ATOM 11050 O O . GLY A 1 1384 ? -64.262 8.887 26.056 1.00 57.47 1384 GLY A O 1
ATOM 11051 N N . LEU A 1 1385 ? -65.250 6.969 26.677 1.00 65.81 1385 LEU A N 1
ATOM 11052 C CA . LEU A 1 1385 ? -64.575 6.161 25.648 1.00 65.81 1385 LEU A CA 1
ATOM 11053 C C . LEU A 1 1385 ? -65.193 6.381 24.258 1.00 65.81 1385 LEU A C 1
ATOM 11055 O O . LEU A 1 1385 ? -66.401 6.230 24.058 1.00 65.81 1385 LEU A O 1
ATOM 11059 N N . ASP A 1 1386 ? -64.357 6.688 23.275 1.00 69.56 1386 ASP A N 1
ATOM 11060 C CA . ASP A 1 1386 ? -64.705 6.701 21.859 1.00 69.56 1386 ASP A CA 1
ATOM 11061 C C . ASP A 1 1386 ? -64.900 5.274 21.314 1.00 69.56 1386 ASP A C 1
ATOM 11063 O O . ASP A 1 1386 ? -64.284 4.299 21.752 1.00 69.56 1386 ASP A O 1
ATOM 11067 N N . ARG A 1 1387 ? -65.778 5.135 20.308 1.00 79.00 1387 ARG A N 1
ATOM 11068 C CA . ARG A 1 1387 ? -66.049 3.848 19.635 1.00 79.00 1387 ARG A CA 1
ATOM 11069 C C . ARG A 1 1387 ? -64.767 3.215 19.076 1.00 79.00 1387 ARG A C 1
ATOM 11071 O O . ARG A 1 1387 ? -64.658 1.989 19.002 1.00 79.00 1387 ARG A O 1
ATOM 11078 N N . GLU A 1 1388 ? -63.819 4.050 18.664 1.00 79.81 1388 GLU A N 1
ATOM 11079 C CA . GLU A 1 1388 ? -62.523 3.630 18.137 1.00 79.81 1388 GLU A CA 1
ATOM 11080 C C . GLU A 1 1388 ? -61.639 3.058 19.247 1.00 79.81 1388 GLU A C 1
ATOM 11082 O O . GLU A 1 1388 ? -61.207 1.913 19.119 1.00 79.81 1388 GLU A O 1
ATOM 11087 N N . GLN A 1 1389 ? -61.483 3.753 20.379 1.00 78.75 1389 GLN A N 1
ATOM 11088 C CA . GLN A 1 1389 ? -60.756 3.237 21.545 1.00 78.75 1389 GLN A CA 1
ATOM 11089 C C . GLN A 1 1389 ? -61.294 1.895 22.052 1.00 78.75 1389 GLN A C 1
ATOM 11091 O O . GLN A 1 1389 ? -60.503 0.996 22.336 1.00 78.75 1389 GLN A O 1
ATOM 11096 N N . PHE A 1 1390 ? -62.617 1.700 22.094 1.00 78.00 1390 PHE A N 1
ATOM 11097 C CA . PHE A 1 1390 ? -63.193 0.396 22.452 1.00 78.00 1390 PHE A CA 1
ATOM 11098 C C . PHE A 1 1390 ? -62.806 -0.711 21.454 1.00 78.00 1390 PHE A C 1
ATOM 11100 O O . PHE A 1 1390 ? -62.477 -1.831 21.848 1.00 78.00 1390 PHE A O 1
ATOM 11107 N N . THR A 1 1391 ? -62.809 -0.399 20.154 1.00 83.69 1391 THR A N 1
ATOM 11108 C CA . THR A 1 1391 ? -62.442 -1.357 19.097 1.00 83.69 1391 THR A CA 1
ATOM 11109 C C . THR A 1 1391 ? -60.966 -1.746 19.197 1.00 83.69 1391 THR A C 1
ATOM 11111 O O . THR A 1 1391 ? -60.637 -2.931 19.157 1.00 83.69 1391 THR A O 1
ATOM 11114 N N . VAL A 1 1392 ? -60.087 -0.759 19.392 1.00 82.88 1392 VAL A N 1
ATOM 11115 C CA . VAL A 1 1392 ? -58.645 -0.963 19.588 1.00 82.88 1392 VAL A CA 1
ATOM 11116 C C . VAL A 1 1392 ? -58.386 -1.784 20.854 1.00 82.88 1392 VAL A C 1
ATOM 11118 O O . VAL A 1 1392 ? -57.647 -2.767 20.808 1.00 82.88 1392 VAL A O 1
ATOM 11121 N N . GLY A 1 1393 ? -59.062 -1.460 21.961 1.00 80.88 1393 GLY A N 1
ATOM 11122 C CA . GLY A 1 1393 ? -58.971 -2.210 23.214 1.00 80.88 1393 GLY A CA 1
ATOM 11123 C C . GLY A 1 1393 ? -59.359 -3.682 23.078 1.00 80.88 1393 GLY A C 1
ATOM 11124 O O . GLY A 1 1393 ? -58.668 -4.551 23.610 1.00 80.88 1393 GLY A O 1
ATOM 11125 N N . ASN A 1 1394 ? -60.405 -3.988 22.309 1.00 83.06 1394 ASN A N 1
ATOM 11126 C CA . ASN A 1 1394 ? -60.817 -5.369 22.058 1.00 83.06 1394 ASN A CA 1
ATOM 11127 C C . ASN A 1 1394 ? -59.767 -6.162 21.252 1.00 83.06 1394 ASN A C 1
ATOM 11129 O O . ASN A 1 1394 ? -59.491 -7.318 21.571 1.00 83.06 1394 ASN A O 1
ATOM 11133 N N . LEU A 1 1395 ? -59.139 -5.541 20.247 1.00 87.06 1395 LEU A N 1
ATOM 11134 C CA . LEU A 1 1395 ? -58.062 -6.171 19.469 1.00 87.06 1395 LEU A CA 1
ATOM 11135 C C . LEU A 1 1395 ? -56.810 -6.430 20.319 1.00 87.06 1395 LEU A C 1
ATOM 11137 O O . LEU A 1 1395 ? -56.168 -7.468 20.167 1.00 87.06 1395 LEU A O 1
ATOM 11141 N N . ILE A 1 1396 ? -56.489 -5.528 21.253 1.00 86.50 1396 ILE A N 1
ATOM 11142 C CA . ILE A 1 1396 ? -55.401 -5.741 22.220 1.00 86.50 1396 ILE A CA 1
ATOM 11143 C C . ILE A 1 1396 ? -55.713 -6.944 23.108 1.00 86.50 1396 ILE A C 1
ATOM 11145 O O . ILE A 1 1396 ? -54.850 -7.795 23.305 1.00 86.50 1396 ILE A O 1
ATOM 11149 N N . GLY A 1 1397 ? -56.950 -7.054 23.603 1.00 84.62 1397 GLY A N 1
ATOM 11150 C CA . GLY A 1 1397 ? -57.389 -8.194 24.407 1.00 84.62 1397 GLY A CA 1
ATOM 11151 C C . GLY A 1 1397 ? -57.210 -9.542 23.697 1.00 84.62 1397 GLY A C 1
ATOM 11152 O O . GLY A 1 1397 ? -56.713 -10.490 24.309 1.00 84.62 1397 GLY A O 1
ATOM 11153 N N . ASP A 1 1398 ? -57.546 -9.615 22.406 1.00 86.88 1398 ASP A N 1
ATOM 11154 C CA . ASP A 1 1398 ? -57.351 -10.813 21.574 1.00 86.88 1398 ASP A CA 1
ATOM 11155 C C . ASP A 1 1398 ? -55.865 -11.189 21.450 1.00 86.88 1398 ASP A C 1
ATOM 11157 O O . ASP A 1 1398 ? -55.462 -12.323 21.728 1.00 86.88 1398 ASP A O 1
ATOM 11161 N N . LYS A 1 1399 ? -55.010 -10.208 21.141 1.00 90.75 1399 LYS A N 1
ATOM 11162 C CA . LYS A 1 1399 ? -53.561 -10.424 21.029 1.00 90.75 1399 LYS A CA 1
ATOM 11163 C C . LYS A 1 1399 ? -52.897 -10.787 22.353 1.00 90.75 1399 LYS A C 1
ATOM 11165 O O . LYS A 1 1399 ? -52.018 -11.646 22.373 1.00 90.75 1399 LYS A O 1
ATOM 11170 N N . LEU A 1 1400 ? -53.352 -10.228 23.472 1.00 91.25 1400 LEU A N 1
ATOM 11171 C CA . LEU A 1 1400 ? -52.879 -10.628 24.798 1.00 91.25 1400 LEU A CA 1
ATOM 11172 C C . LEU A 1 1400 ? -53.279 -12.066 25.157 1.00 91.25 1400 LEU A C 1
ATOM 11174 O O . LEU A 1 1400 ? -52.518 -12.750 25.838 1.00 91.25 1400 LEU A O 1
ATOM 11178 N N . PHE A 1 1401 ? -54.432 -12.556 24.692 1.00 90.69 1401 PHE A N 1
ATOM 11179 C CA . PHE A 1 1401 ? -54.804 -13.962 24.870 1.00 90.69 1401 PHE A CA 1
ATOM 11180 C C . PHE A 1 1401 ? -53.946 -14.897 24.000 1.00 90.69 1401 PHE A C 1
ATOM 11182 O O . PHE A 1 1401 ? -53.535 -15.957 24.472 1.00 90.69 1401 PHE A O 1
ATOM 11189 N N . GLN A 1 1402 ? -53.613 -14.505 22.762 1.00 91.75 1402 GLN A N 1
ATOM 11190 C CA . GLN A 1 1402 ? -52.642 -15.235 21.930 1.00 91.75 1402 GLN A CA 1
ATOM 11191 C C . GLN A 1 1402 ? -51.260 -15.286 22.606 1.00 91.75 1402 GLN A C 1
ATOM 11193 O O . GLN A 1 1402 ? -50.692 -16.369 22.741 1.00 91.75 1402 GLN A O 1
ATOM 11198 N N . LEU A 1 1403 ? -50.769 -14.151 23.119 1.00 93.00 1403 LEU A N 1
ATOM 11199 C CA . LEU A 1 1403 ? -49.535 -14.073 23.912 1.00 93.00 1403 LEU A CA 1
ATOM 11200 C C . LEU A 1 1403 ? -49.578 -14.991 25.138 1.00 93.00 1403 LEU A C 1
ATOM 11202 O O . LEU A 1 1403 ? -48.632 -15.716 25.421 1.00 93.00 1403 LEU A O 1
ATOM 11206 N N . PHE A 1 1404 ? -50.686 -14.999 25.873 1.00 93.50 1404 PHE A N 1
ATOM 11207 C CA . PHE A 1 1404 ? -50.834 -15.891 27.016 1.00 93.50 1404 PHE A CA 1
ATOM 11208 C C . PHE A 1 1404 ? -50.715 -17.365 26.596 1.00 93.50 1404 PHE A C 1
ATOM 11210 O O . PHE A 1 1404 ? -49.961 -18.123 27.203 1.00 93.50 1404 PHE A O 1
ATOM 11217 N N . GLN A 1 1405 ? -51.399 -17.772 25.522 1.00 92.56 1405 GLN A N 1
ATOM 11218 C CA . GLN A 1 1405 ? -51.335 -19.146 25.013 1.00 92.56 1405 GLN A CA 1
ATOM 11219 C C . GLN A 1 1405 ? -49.929 -19.546 24.547 1.00 92.56 1405 GLN A C 1
ATOM 11221 O O . GLN A 1 1405 ? -49.503 -20.663 24.855 1.00 92.56 1405 GLN A O 1
ATOM 11226 N N . LEU A 1 1406 ? -49.203 -18.654 23.859 1.00 92.19 1406 LEU A N 1
ATOM 11227 C CA . LEU A 1 1406 ? -47.833 -18.936 23.421 1.00 92.19 1406 LEU A CA 1
ATOM 11228 C C . LEU A 1 1406 ? -46.904 -19.100 24.626 1.00 92.19 1406 LEU A C 1
ATOM 11230 O O . LEU A 1 1406 ? -46.151 -20.068 24.674 1.00 92.19 1406 LEU A O 1
ATOM 11234 N N . CYS A 1 1407 ? -47.008 -18.231 25.640 1.00 93.94 1407 CYS A N 1
ATOM 11235 C CA . CYS A 1 1407 ? -46.202 -18.345 26.854 1.00 93.94 1407 CYS A CA 1
ATOM 11236 C C . CYS A 1 1407 ? -46.475 -19.665 27.589 1.00 93.94 1407 CYS A C 1
ATOM 11238 O O . CYS A 1 1407 ? -45.536 -20.318 28.035 1.00 93.94 1407 CYS A O 1
ATOM 11240 N N . LEU A 1 1408 ? -47.736 -20.104 27.673 1.00 93.62 1408 LEU A N 1
ATOM 11241 C CA . LEU A 1 1408 ? -48.083 -21.411 28.244 1.00 93.62 1408 LEU A CA 1
ATOM 11242 C C . LEU A 1 1408 ? -47.428 -22.562 27.470 1.00 93.62 1408 LEU A C 1
ATOM 11244 O O . LEU A 1 1408 ? -46.856 -23.467 28.080 1.00 93.62 1408 LEU A O 1
ATOM 11248 N N . SER A 1 1409 ? -47.493 -22.518 26.137 1.00 92.56 1409 SER A N 1
ATOM 11249 C CA . SER A 1 1409 ? -46.856 -23.518 25.278 1.00 92.56 1409 SER A CA 1
ATOM 11250 C C . SER A 1 1409 ? -45.342 -23.551 25.501 1.00 92.56 1409 SER A C 1
ATOM 11252 O O . SER A 1 1409 ? -44.793 -24.611 25.804 1.00 92.56 1409 SER A O 1
ATOM 11254 N N . ALA A 1 1410 ? -44.692 -22.388 25.465 1.00 91.88 1410 ALA A N 1
ATOM 11255 C CA . ALA A 1 1410 ? -43.256 -22.210 25.656 1.00 91.88 1410 ALA A CA 1
ATOM 11256 C C . ALA A 1 1410 ? -42.755 -22.779 26.987 1.00 91.88 1410 ALA A C 1
ATOM 11258 O O . ALA A 1 1410 ? -41.801 -23.560 27.031 1.00 91.88 1410 ALA A O 1
ATOM 11259 N N . ILE A 1 1411 ? -43.451 -22.435 28.077 1.00 93.75 1411 ILE A N 1
ATOM 11260 C CA . ILE A 1 1411 ? -43.157 -22.958 29.411 1.00 93.75 1411 ILE A CA 1
ATOM 11261 C C . ILE A 1 1411 ? -43.315 -24.478 29.406 1.00 93.75 1411 ILE A C 1
ATOM 11263 O O . ILE A 1 1411 ? -42.418 -25.182 29.852 1.00 93.75 1411 ILE A O 1
ATOM 11267 N N . SER A 1 1412 ? -44.416 -25.008 28.861 1.00 92.06 1412 SER A N 1
ATOM 11268 C CA . SER A 1 1412 ? -44.658 -26.456 28.843 1.00 92.06 1412 SER A CA 1
ATOM 11269 C C . SER A 1 1412 ? -43.601 -27.242 28.052 1.00 92.06 1412 SER A C 1
ATOM 11271 O O . SER A 1 1412 ? -43.365 -28.420 28.330 1.00 92.06 1412 SER A O 1
ATOM 11273 N N . GLN A 1 1413 ? -42.953 -26.613 27.068 1.00 88.94 1413 GLN A N 1
ATOM 11274 C CA . GLN A 1 1413 ? -41.870 -27.214 26.291 1.00 88.94 1413 GLN A CA 1
ATOM 11275 C C . GLN A 1 1413 ? -40.512 -27.141 26.998 1.00 88.94 1413 GLN A C 1
ATOM 11277 O O . GLN A 1 1413 ? -39.641 -27.936 26.661 1.00 88.94 1413 GLN A O 1
ATOM 11282 N N . CYS A 1 1414 ? -40.349 -26.258 27.991 1.00 87.69 1414 CYS A N 1
ATOM 11283 C CA . CYS A 1 1414 ? -39.070 -25.976 28.651 1.00 87.69 1414 CYS A CA 1
ATOM 11284 C C . CYS A 1 1414 ? -37.977 -25.522 27.657 1.00 87.69 1414 CYS A C 1
ATOM 11286 O O . CYS A 1 1414 ? -36.803 -25.841 27.814 1.00 87.69 1414 CYS A O 1
ATOM 11288 N N . SER A 1 1415 ? -38.369 -24.804 26.598 1.00 76.19 1415 SER A N 1
ATOM 11289 C CA . SER A 1 1415 ? -37.505 -24.539 25.435 1.00 76.19 1415 SER A CA 1
ATOM 11290 C C . SER A 1 1415 ? -36.534 -23.356 25.598 1.00 76.19 1415 SER A C 1
ATOM 11292 O O . SER A 1 1415 ? -35.783 -23.042 24.678 1.00 76.19 1415 SER A O 1
ATOM 11294 N N . GLY A 1 1416 ? -36.546 -22.680 26.748 1.00 83.00 1416 GLY A N 1
ATOM 11295 C CA . GLY A 1 1416 ? -35.773 -21.464 27.001 1.00 83.00 1416 GLY A CA 1
ATOM 11296 C C . GLY A 1 1416 ? -34.909 -21.554 28.252 1.00 83.00 1416 GLY A C 1
ATOM 11297 O O . GLY A 1 1416 ? -35.129 -22.403 29.119 1.00 83.00 1416 GLY A O 1
ATOM 11298 N N . THR A 1 1417 ? -33.960 -20.627 28.390 1.00 89.75 1417 THR A N 1
ATOM 11299 C CA . THR A 1 1417 ? -33.201 -20.475 29.639 1.00 89.75 1417 THR A CA 1
ATOM 11300 C C . THR A 1 1417 ? -34.139 -20.141 30.815 1.00 89.75 1417 THR A C 1
ATOM 11302 O O . THR A 1 1417 ? -35.275 -19.695 30.605 1.00 89.75 1417 THR A O 1
ATOM 11305 N N . PRO A 1 1418 ? -33.727 -20.373 32.078 1.00 90.81 1418 PRO A N 1
ATOM 11306 C CA . PRO A 1 1418 ? -34.491 -19.921 33.247 1.00 90.81 1418 PRO A CA 1
ATOM 11307 C C . PRO A 1 1418 ? -34.862 -18.431 33.184 1.00 90.81 1418 PRO A C 1
ATOM 11309 O O . PRO A 1 1418 ? -36.004 -18.080 33.464 1.00 90.81 1418 PRO A O 1
ATOM 11312 N N . GLU A 1 1419 ? -33.951 -17.583 32.710 1.00 89.88 1419 GLU A N 1
ATOM 11313 C CA . GLU A 1 1419 ? -34.177 -16.142 32.568 1.00 89.88 1419 GLU A CA 1
ATOM 11314 C C . GLU A 1 1419 ? -35.283 -15.818 31.540 1.00 89.88 1419 GLU A C 1
ATOM 11316 O O . GLU A 1 1419 ? -36.147 -14.984 31.792 1.00 89.88 1419 GLU A O 1
ATOM 11321 N N . LEU A 1 1420 ? -35.367 -16.538 30.414 1.00 91.75 1420 LEU A N 1
ATOM 11322 C CA . LEU A 1 1420 ? -36.492 -16.389 29.478 1.00 91.75 1420 LEU A CA 1
ATOM 11323 C C . LEU A 1 1420 ? -37.822 -16.853 30.095 1.00 91.75 1420 LEU A C 1
ATOM 11325 O O . LEU A 1 1420 ? -38.865 -16.208 29.947 1.00 91.75 1420 LEU A O 1
ATOM 11329 N N . ARG A 1 1421 ? -37.798 -17.974 30.819 1.00 93.12 1421 ARG A N 1
ATOM 11330 C CA . ARG A 1 1421 ? -38.993 -18.504 31.487 1.00 93.12 1421 ARG A CA 1
ATOM 11331 C C . ARG A 1 1421 ? -39.476 -17.571 32.599 1.00 93.12 1421 ARG A C 1
ATOM 11333 O O . ARG A 1 1421 ? -40.686 -17.397 32.732 1.00 93.12 1421 ARG A O 1
ATOM 11340 N N . SER A 1 1422 ? -38.575 -16.880 33.302 1.00 92.62 1422 SER A N 1
ATOM 11341 C CA . SER A 1 1422 ? -38.920 -15.848 34.290 1.00 92.62 1422 SER A CA 1
ATOM 11342 C C . SER A 1 1422 ? -39.762 -14.719 33.666 1.00 92.62 1422 SER A C 1
ATOM 11344 O O . SER A 1 1422 ? -40.770 -14.287 34.243 1.00 92.62 1422 SER A O 1
ATOM 11346 N N . LEU A 1 1423 ? -39.440 -14.312 32.430 1.00 93.19 1423 LEU A N 1
ATOM 11347 C CA . LEU A 1 1423 ? -40.234 -13.359 31.652 1.00 93.19 1423 LEU A CA 1
ATOM 11348 C C . LEU A 1 1423 ? -41.616 -13.922 31.311 1.00 93.19 1423 LEU A C 1
ATOM 11350 O O . LEU A 1 1423 ? -42.619 -13.251 31.573 1.00 93.19 1423 LEU A O 1
ATOM 11354 N N . TYR A 1 1424 ? -41.704 -15.153 30.803 1.00 94.62 1424 TYR A N 1
ATOM 11355 C CA . TYR A 1 1424 ? -42.996 -15.791 30.518 1.00 94.62 1424 TYR A CA 1
ATOM 11356 C C . TYR A 1 1424 ? -43.870 -15.918 31.767 1.00 94.62 1424 TYR A C 1
ATOM 11358 O O . TYR A 1 1424 ? -45.076 -15.660 31.703 1.00 94.62 1424 TYR A O 1
ATOM 11366 N N . TYR A 1 1425 ? -43.270 -16.224 32.920 1.00 95.19 1425 TYR A N 1
ATOM 11367 C CA . TYR A 1 1425 ? -43.969 -16.264 34.200 1.00 95.19 1425 TYR A CA 1
ATOM 11368 C C . TYR A 1 1425 ? -44.550 -14.906 34.574 1.00 95.19 1425 TYR A C 1
ATOM 11370 O O . TYR A 1 1425 ? -45.718 -14.823 34.959 1.00 95.19 1425 TYR A O 1
ATOM 11378 N N . SER A 1 1426 ? -43.787 -13.831 34.374 1.00 94.00 1426 SER A N 1
ATOM 11379 C CA . SER A 1 1426 ? -44.256 -12.467 34.631 1.00 94.00 1426 SER A CA 1
ATOM 11380 C C . SER A 1 1426 ? -45.394 -12.022 33.697 1.00 94.00 1426 SER A C 1
ATOM 11382 O O . SER A 1 1426 ? -46.311 -11.323 34.140 1.00 94.00 1426 SER A O 1
ATOM 11384 N N . ILE A 1 1427 ? -45.382 -12.458 32.430 1.00 94.00 1427 ILE A N 1
ATOM 11385 C CA . ILE A 1 1427 ? -46.451 -12.192 31.451 1.00 94.00 1427 ILE A CA 1
ATOM 11386 C C . ILE A 1 1427 ? -47.726 -12.933 31.858 1.00 94.00 1427 ILE A C 1
ATOM 11388 O O . ILE A 1 1427 ? -48.789 -12.321 31.984 1.00 94.00 1427 ILE A O 1
ATOM 11392 N N . CYS A 1 1428 ? -47.614 -14.234 32.142 1.00 94.50 1428 CYS A N 1
ATOM 11393 C CA . CYS A 1 1428 ? -48.742 -15.049 32.582 1.00 94.50 1428 CYS A CA 1
ATOM 11394 C C . CYS A 1 1428 ? -49.342 -14.504 33.882 1.00 94.50 1428 CYS A C 1
ATOM 11396 O O . CYS A 1 1428 ? -50.556 -14.346 33.981 1.00 94.50 1428 CYS A O 1
ATOM 11398 N N . TYR A 1 1429 ? -48.503 -14.147 34.857 1.00 93.81 1429 TYR A N 1
ATOM 11399 C CA . TYR A 1 1429 ? -48.939 -13.560 36.121 1.00 93.81 1429 TYR A CA 1
ATOM 11400 C C . TYR A 1 1429 ? -49.748 -12.273 35.915 1.00 93.81 1429 TYR A C 1
ATOM 11402 O O . TYR A 1 1429 ? -50.847 -12.147 36.459 1.00 93.81 1429 TYR A O 1
ATOM 11410 N N . ARG A 1 1430 ? -49.250 -11.323 35.109 1.00 91.38 1430 ARG A N 1
ATOM 11411 C CA . ARG A 1 1430 ? -49.955 -10.054 34.859 1.00 91.38 1430 ARG A CA 1
ATOM 11412 C C . ARG A 1 1430 ? -51.252 -10.268 34.078 1.00 91.38 1430 ARG A C 1
ATOM 11414 O O . ARG A 1 1430 ? -52.249 -9.621 34.389 1.00 91.38 1430 ARG A O 1
ATOM 11421 N N . TYR A 1 1431 ? -51.285 -11.209 33.133 1.00 91.12 1431 TYR A N 1
ATOM 11422 C CA . TYR A 1 1431 ? -52.521 -11.584 32.438 1.00 91.12 1431 TYR A CA 1
ATOM 11423 C C . TYR A 1 1431 ? -53.577 -12.123 33.420 1.00 91.12 1431 TYR A C 1
ATOM 11425 O O . TYR A 1 1431 ? -54.731 -11.688 33.413 1.00 91.12 1431 TYR A O 1
ATOM 11433 N N . LEU A 1 1432 ? -53.158 -13.011 34.327 1.00 90.88 1432 LEU A N 1
ATOM 11434 C CA . LEU A 1 1432 ? -54.022 -13.619 35.340 1.00 90.88 1432 LEU A CA 1
ATOM 11435 C C . LEU A 1 1432 ? -54.483 -12.645 36.431 1.00 90.88 1432 LEU A C 1
ATOM 11437 O O . LEU A 1 1432 ? -55.536 -12.868 37.011 1.00 90.88 1432 LEU A O 1
ATOM 11441 N N . THR A 1 1433 ? -53.728 -11.587 36.717 1.00 88.38 1433 THR A N 1
ATOM 11442 C CA . THR A 1 1433 ? -54.053 -10.640 37.800 1.00 88.38 1433 THR A CA 1
ATOM 11443 C C . THR A 1 1433 ? -54.746 -9.371 37.318 1.00 88.38 1433 THR A C 1
ATOM 11445 O O . THR A 1 1433 ? -55.571 -8.823 38.041 1.00 88.38 1433 THR A O 1
ATOM 11448 N N . ALA A 1 1434 ? -54.440 -8.888 36.110 1.00 83.50 1434 ALA A N 1
ATOM 11449 C CA . ALA A 1 1434 ? -54.924 -7.594 35.626 1.00 83.50 1434 ALA A CA 1
ATOM 11450 C C . ALA A 1 1434 ? -55.912 -7.684 34.453 1.00 83.50 1434 ALA A C 1
ATOM 11452 O O . ALA A 1 1434 ? -56.706 -6.769 34.284 1.00 83.50 1434 ALA A O 1
ATOM 11453 N N . VAL A 1 1435 ? -55.895 -8.753 33.648 1.00 82.38 1435 VAL A N 1
ATOM 11454 C CA . VAL A 1 1435 ? -56.806 -8.874 32.490 1.00 82.38 1435 VAL A CA 1
ATOM 11455 C C . VAL A 1 1435 ? -58.072 -9.637 32.870 1.00 82.38 1435 VAL A C 1
ATOM 11457 O O . VAL A 1 1435 ? -59.178 -9.194 32.579 1.00 82.38 1435 VAL A O 1
ATOM 11460 N N . VAL A 1 1436 ? -57.937 -10.774 33.561 1.00 82.62 1436 VAL A N 1
ATOM 11461 C CA . VAL A 1 1436 ? -59.094 -11.625 33.908 1.00 82.62 1436 VAL A CA 1
ATOM 11462 C C . VAL A 1 1436 ? -59.833 -11.196 35.182 1.00 82.62 1436 VAL A C 1
ATOM 11464 O O . VAL A 1 1436 ? -60.993 -11.575 35.357 1.00 82.62 1436 VAL A O 1
ATOM 11467 N N . ASP A 1 1437 ? -59.193 -10.420 36.064 1.00 74.19 1437 ASP A N 1
ATOM 11468 C CA . ASP A 1 1437 ? -59.758 -10.033 37.367 1.00 74.19 1437 ASP A CA 1
ATOM 11469 C C . ASP A 1 1437 ? -60.274 -8.583 37.434 1.00 74.19 1437 ASP A C 1
ATOM 11471 O O . ASP A 1 1437 ? -61.105 -8.280 38.292 1.00 74.19 1437 ASP A O 1
ATOM 11475 N N . ASN A 1 1438 ? -59.858 -7.696 36.523 1.00 58.66 1438 ASN A N 1
ATOM 11476 C CA . ASN A 1 1438 ? -59.967 -6.243 36.720 1.00 58.66 1438 ASN A CA 1
ATOM 11477 C C . ASN A 1 1438 ? -61.248 -5.571 36.180 1.00 58.66 1438 ASN A C 1
ATOM 11479 O O . ASN A 1 1438 ? -61.374 -4.357 36.253 1.00 58.66 1438 ASN A O 1
ATOM 11483 N N . ASP A 1 1439 ? -62.249 -6.344 35.750 1.00 49.34 1439 ASP A N 1
ATOM 11484 C CA . ASP A 1 1439 ? -63.618 -5.840 35.497 1.00 49.34 1439 ASP A CA 1
ATOM 11485 C C . ASP A 1 1439 ? -64.523 -5.940 36.752 1.00 49.34 1439 ASP A C 1
ATOM 11487 O O . ASP A 1 1439 ? -65.712 -5.617 36.726 1.00 49.34 1439 ASP A O 1
ATOM 11491 N N . ALA A 1 1440 ? -63.992 -6.433 37.880 1.00 40.97 1440 ALA A N 1
ATOM 11492 C CA . ALA A 1 1440 ? -64.791 -6.794 39.054 1.00 40.97 1440 ALA A CA 1
ATOM 11493 C C . ALA A 1 1440 ? -64.991 -5.671 40.094 1.00 40.97 1440 ALA A C 1
ATOM 11495 O O . ALA A 1 1440 ? -65.690 -5.900 41.082 1.00 40.97 1440 ALA A O 1
ATOM 11496 N N . THR A 1 1441 ? -64.429 -4.470 39.912 1.00 40.69 1441 THR A N 1
ATOM 11497 C CA . THR A 1 1441 ? -64.430 -3.430 40.966 1.00 40.69 1441 THR A CA 1
ATOM 11498 C C . THR A 1 1441 ? -65.420 -2.273 40.769 1.00 40.69 1441 THR A C 1
ATOM 11500 O O . THR A 1 1441 ? -65.497 -1.417 41.646 1.00 40.69 1441 THR A O 1
ATOM 11503 N N . VAL A 1 1442 ? -66.254 -2.265 39.715 1.00 41.28 1442 VAL A N 1
ATOM 11504 C CA . VAL A 1 1442 ? -67.202 -1.148 39.450 1.00 41.28 1442 VAL A CA 1
ATOM 11505 C C . VAL A 1 1442 ? -68.693 -1.489 39.674 1.00 41.28 1442 VAL A C 1
ATOM 11507 O O . VAL A 1 1442 ? -69.528 -0.599 39.827 1.00 41.28 1442 VAL A O 1
ATOM 11510 N N . ALA A 1 1443 ? -69.087 -2.757 39.821 1.00 35.00 1443 ALA A N 1
ATOM 11511 C CA . ALA A 1 1443 ? -70.508 -3.123 39.934 1.00 35.00 1443 ALA A CA 1
ATOM 11512 C C . ALA A 1 1443 ? -71.025 -3.238 41.388 1.00 35.00 1443 ALA A C 1
ATOM 11514 O O . ALA A 1 1443 ? -71.433 -4.310 41.832 1.00 35.00 1443 ALA A O 1
ATOM 11515 N N . ALA A 1 1444 ? -71.062 -2.120 42.118 1.00 36.78 1444 ALA A N 1
ATOM 11516 C CA . ALA A 1 1444 ? -71.846 -1.974 43.353 1.00 36.78 1444 ALA A CA 1
ATOM 11517 C C . ALA A 1 1444 ? -72.700 -0.692 43.340 1.00 36.78 1444 ALA A C 1
ATOM 11519 O O . ALA A 1 1444 ? -72.755 0.051 44.315 1.00 36.78 1444 ALA A O 1
ATOM 11520 N N . THR A 1 1445 ? -73.401 -0.426 42.236 1.00 42.16 1445 THR A N 1
ATOM 11521 C CA . THR A 1 1445 ? -74.542 0.505 42.214 1.00 42.16 1445 THR A CA 1
ATOM 11522 C C . THR A 1 1445 ? -75.776 -0.207 41.644 1.00 42.16 1445 THR A C 1
ATOM 11524 O O . THR A 1 1445 ? -75.783 -0.616 40.484 1.00 42.16 1445 THR A O 1
ATOM 11527 N N . PRO A 1 1446 ? -76.835 -0.425 42.449 1.00 35.84 1446 PRO A N 1
ATOM 11528 C CA . PRO A 1 1446 ? -78.036 -1.117 42.006 1.00 35.84 1446 PRO A CA 1
ATOM 11529 C C . PRO A 1 1446 ? -79.052 -0.108 41.459 1.00 35.84 1446 PRO A C 1
ATOM 11531 O O . PRO A 1 1446 ? -79.861 0.407 42.222 1.00 35.84 1446 PRO A O 1
ATOM 11534 N N . ALA A 1 1447 ? -79.056 0.180 40.154 1.00 38.62 1447 ALA A N 1
ATOM 11535 C CA . ALA A 1 1447 ? -80.213 0.819 39.518 1.00 38.62 1447 ALA A CA 1
ATOM 11536 C C . ALA A 1 1447 ? -80.202 0.709 37.985 1.00 38.62 1447 ALA A C 1
ATOM 11538 O O . ALA A 1 1447 ? -79.336 1.260 37.322 1.00 38.62 1447 ALA A O 1
ATOM 11539 N N . SER A 1 1448 ? -81.285 0.127 37.458 1.00 38.25 1448 SER A N 1
ATOM 11540 C CA . SER A 1 1448 ? -81.837 0.335 36.111 1.00 38.25 1448 SER A CA 1
ATOM 11541 C C . SER A 1 1448 ? -81.196 -0.379 34.904 1.00 38.25 1448 SER A C 1
ATOM 11543 O O . SER A 1 1448 ? -80.028 -0.227 34.581 1.00 38.25 1448 SER A O 1
ATOM 11545 N N . SER A 1 1449 ? -82.090 -1.049 34.164 1.00 39.34 1449 SER A N 1
ATOM 11546 C CA . SER A 1 1449 ? -82.018 -1.502 32.763 1.00 39.34 1449 SER A CA 1
ATOM 11547 C C . SER A 1 1449 ? -81.086 -2.666 32.378 1.00 39.34 1449 SER A C 1
ATOM 11549 O O . SER A 1 1449 ? -79.944 -2.497 31.982 1.00 39.34 1449 SER A O 1
ATOM 11551 N N . THR A 1 1450 ? -81.696 -3.859 32.382 1.00 38.28 1450 THR A N 1
ATOM 11552 C CA . THR A 1 1450 ? -81.736 -4.827 31.262 1.00 38.28 1450 THR A CA 1
ATOM 11553 C C . THR A 1 1450 ? -80.433 -5.227 30.545 1.00 38.28 1450 THR A C 1
ATOM 11555 O O . THR A 1 1450 ? -80.026 -4.598 29.582 1.00 38.28 1450 THR A O 1
ATOM 11558 N N . ILE A 1 1451 ? -79.971 -6.437 30.904 1.00 36.81 1451 ILE A N 1
ATOM 11559 C CA . ILE A 1 1451 ? -79.354 -7.466 30.038 1.00 36.81 1451 ILE A CA 1
ATOM 11560 C C . ILE A 1 1451 ? -77.931 -7.162 29.513 1.00 36.81 1451 ILE A C 1
ATOM 11562 O O . ILE A 1 1451 ? -77.756 -6.592 28.447 1.00 36.81 1451 ILE A O 1
ATOM 11566 N N . GLY A 1 1452 ? -76.927 -7.726 30.207 1.00 37.66 1452 GLY A N 1
ATOM 11567 C CA . GLY A 1 1452 ? -75.631 -8.148 29.637 1.00 37.66 1452 GLY A CA 1
ATOM 11568 C C . GLY A 1 1452 ? -74.470 -7.158 29.781 1.00 37.66 1452 GLY A C 1
ATOM 11569 O O . GLY A 1 1452 ? -74.270 -6.347 28.888 1.00 37.66 1452 GLY A O 1
ATOM 11570 N N . PRO A 1 1453 ? -73.695 -7.205 30.889 1.00 49.03 1453 PRO A N 1
ATOM 11571 C CA . PRO A 1 1453 ? -72.246 -7.487 30.745 1.00 49.03 1453 PRO A CA 1
ATOM 11572 C C . PRO A 1 1453 ? -71.574 -8.294 31.893 1.00 49.03 1453 PRO A C 1
ATOM 11574 O O . PRO A 1 1453 ? -70.447 -8.760 31.745 1.00 49.03 1453 PRO A O 1
ATOM 11577 N N . THR A 1 1454 ? -72.239 -8.564 33.025 1.00 57.38 1454 THR A N 1
ATOM 11578 C CA . THR A 1 1454 ? -71.563 -9.050 34.259 1.00 57.38 1454 THR A CA 1
ATOM 11579 C C . THR A 1 1454 ? -71.107 -10.519 34.258 1.00 57.38 1454 THR A C 1
ATOM 11581 O O . THR A 1 1454 ? -70.309 -10.920 35.102 1.00 57.38 1454 THR A O 1
ATOM 11584 N N . ARG A 1 1455 ? -71.558 -11.351 33.305 1.00 60.44 1455 ARG A N 1
ATOM 11585 C CA . ARG A 1 1455 ? -71.063 -12.738 33.147 1.00 60.44 1455 ARG A CA 1
ATOM 11586 C C . ARG A 1 1455 ? -69.788 -12.854 32.304 1.00 60.44 1455 ARG A C 1
ATOM 11588 O O . ARG A 1 1455 ? -69.231 -13.948 32.239 1.00 60.44 1455 ARG A O 1
ATOM 11595 N N . SER A 1 1456 ? -69.309 -11.767 31.693 1.00 67.00 1456 SER A N 1
ATOM 11596 C CA . SER A 1 1456 ? -68.131 -11.800 30.814 1.00 67.00 1456 SER A CA 1
ATOM 11597 C C . SER A 1 1456 ? -66.866 -12.253 31.558 1.00 67.00 1456 SER A C 1
ATOM 11599 O O . SER A 1 1456 ? -66.200 -13.193 31.128 1.00 67.00 1456 SER A O 1
ATOM 11601 N N . VAL A 1 1457 ? -66.620 -11.708 32.756 1.00 71.38 1457 VAL A N 1
ATOM 11602 C CA . VAL A 1 1457 ? -65.440 -12.035 33.583 1.00 71.38 1457 VAL A CA 1
ATOM 11603 C C . VAL A 1 1457 ? -65.381 -13.495 34.026 1.00 71.38 1457 VAL A C 1
ATOM 11605 O O . VAL A 1 1457 ? -64.330 -14.127 33.988 1.00 71.38 1457 VAL A O 1
ATOM 11608 N N . THR A 1 1458 ? -66.521 -14.080 34.407 1.00 73.25 1458 THR A N 1
ATOM 11609 C CA . THR A 1 1458 ? -66.565 -15.498 34.813 1.00 73.25 1458 THR A CA 1
ATOM 11610 C C . THR A 1 1458 ? -66.312 -16.426 33.628 1.00 73.25 1458 THR A C 1
ATOM 11612 O O . THR A 1 1458 ? -65.664 -17.458 33.786 1.00 73.25 1458 THR A O 1
ATOM 11615 N N . ASN A 1 1459 ? -66.749 -16.033 32.428 1.00 79.12 1459 ASN A N 1
ATOM 11616 C CA . ASN A 1 1459 ? -66.441 -16.745 31.192 1.00 79.12 1459 ASN A CA 1
ATOM 11617 C C . ASN A 1 1459 ? -64.953 -16.614 30.829 1.00 79.12 1459 ASN A C 1
ATOM 11619 O O . ASN A 1 1459 ? -64.325 -17.619 30.507 1.00 79.12 1459 ASN A O 1
ATOM 11623 N N . ALA A 1 1460 ? -64.369 -15.417 30.956 1.00 79.69 1460 ALA A N 1
ATOM 11624 C CA . ALA A 1 1460 ? -62.937 -15.198 30.756 1.00 79.69 1460 ALA A CA 1
ATOM 11625 C C . ALA A 1 1460 ? -62.102 -16.089 31.691 1.00 79.69 1460 ALA A C 1
ATOM 11627 O O . ALA A 1 1460 ? -61.277 -16.865 31.215 1.00 79.69 1460 ALA A O 1
ATOM 11628 N N . ARG A 1 1461 ? -62.406 -16.097 32.997 1.00 82.69 1461 ARG A N 1
ATOM 11629 C CA . ARG A 1 1461 ? -61.759 -16.985 33.982 1.00 82.69 1461 ARG A CA 1
ATOM 11630 C C . ARG A 1 1461 ? -61.876 -18.465 33.610 1.00 82.69 1461 ARG A C 1
ATOM 11632 O O . ARG A 1 1461 ? -60.878 -19.179 33.648 1.00 82.69 1461 ARG A O 1
ATOM 11639 N N . ALA A 1 1462 ? -63.064 -18.920 33.205 1.00 83.25 1462 ALA A N 1
ATOM 11640 C CA . ALA A 1 1462 ? -63.281 -20.312 32.813 1.00 83.25 1462 ALA A CA 1
ATOM 11641 C C . ALA A 1 1462 ? -62.486 -20.701 31.554 1.00 83.25 1462 ALA A C 1
ATOM 11643 O O . ALA A 1 1462 ? -61.925 -21.797 31.491 1.00 83.25 1462 ALA A O 1
ATOM 11644 N N . ARG A 1 1463 ? -62.405 -19.811 30.556 1.00 85.75 1463 ARG A N 1
ATOM 11645 C CA . ARG A 1 1463 ? -61.614 -20.030 29.334 1.00 85.75 1463 ARG A CA 1
ATOM 11646 C C . ARG A 1 1463 ? -60.121 -20.078 29.633 1.00 85.75 1463 ARG A C 1
ATOM 11648 O O . ARG A 1 1463 ? -59.455 -21.009 29.189 1.00 85.75 1463 ARG A O 1
ATOM 11655 N N . THR A 1 1464 ? -59.625 -19.135 30.426 1.00 89.00 1464 THR A N 1
ATOM 11656 C CA . THR A 1 1464 ? -58.219 -19.075 30.836 1.00 89.00 1464 THR A CA 1
ATOM 11657 C C . THR A 1 1464 ? -57.825 -20.308 31.649 1.00 89.00 1464 THR A C 1
ATOM 11659 O O . THR A 1 1464 ? -56.825 -20.950 31.339 1.00 89.00 1464 THR A O 1
ATOM 11662 N N . LEU A 1 1465 ? -58.647 -20.726 32.620 1.00 87.56 1465 LEU A N 1
ATOM 11663 C CA . LEU A 1 1465 ? -58.403 -21.951 33.388 1.00 87.56 1465 LEU A CA 1
ATOM 11664 C C . LEU A 1 1465 ? -58.393 -23.199 32.496 1.00 87.56 1465 LEU A C 1
ATOM 11666 O O . LEU A 1 1465 ? -57.541 -24.076 32.659 1.00 87.56 1465 LEU A O 1
ATOM 11670 N N . LYS A 1 1466 ? -59.317 -23.285 31.534 1.00 87.69 1466 LYS A N 1
ATOM 11671 C CA . LYS A 1 1466 ? -59.350 -24.390 30.571 1.00 87.69 1466 LYS A CA 1
ATOM 11672 C C . LYS A 1 1466 ? -58.095 -24.418 29.689 1.00 87.69 1466 LYS A C 1
ATOM 11674 O O . LYS A 1 1466 ? -57.580 -25.499 29.433 1.00 87.69 1466 LYS A O 1
ATOM 11679 N N . ALA A 1 1467 ? -57.586 -23.260 29.268 1.00 89.62 1467 ALA A N 1
ATOM 11680 C CA . ALA A 1 1467 ? -56.342 -23.161 28.504 1.00 89.62 1467 ALA A CA 1
ATOM 11681 C C . ALA A 1 1467 ? -55.116 -23.608 29.320 1.00 89.62 1467 ALA A C 1
ATOM 11683 O O . ALA A 1 1467 ? -54.286 -24.347 28.804 1.00 89.62 1467 ALA A O 1
ATOM 11684 N N . ILE A 1 1468 ? -55.034 -23.242 30.606 1.00 91.69 1468 ILE A N 1
ATOM 11685 C CA . ILE A 1 1468 ? -53.964 -23.700 31.514 1.00 91.69 1468 ILE A CA 1
ATOM 11686 C C . ILE A 1 1468 ? -54.020 -25.221 31.690 1.00 91.69 1468 ILE A C 1
ATOM 11688 O O . ILE A 1 1468 ? -53.030 -25.921 31.492 1.00 91.69 1468 ILE A O 1
ATOM 11692 N N . THR A 1 1469 ? -55.197 -25.745 32.037 1.00 87.44 1469 THR A N 1
ATOM 11693 C CA . THR A 1 1469 ? -55.386 -27.177 32.326 1.00 87.44 1469 THR A CA 1
ATOM 11694 C C . THR A 1 1469 ? -55.251 -28.074 31.094 1.00 87.44 1469 THR A C 1
ATOM 11696 O O . THR A 1 1469 ? -54.994 -29.266 31.252 1.00 87.44 1469 THR A O 1
ATOM 11699 N N . LEU A 1 1470 ? -55.342 -27.521 29.878 1.00 89.75 1470 LEU A N 1
ATOM 11700 C CA . LEU A 1 1470 ? -55.135 -28.251 28.622 1.00 89.75 1470 LEU A CA 1
ATOM 11701 C C . LEU A 1 1470 ? -53.719 -28.839 28.497 1.00 89.75 1470 LEU A C 1
ATOM 11703 O O . LEU A 1 1470 ? -53.566 -29.925 27.946 1.00 89.75 1470 LEU A O 1
ATOM 11707 N N . TYR A 1 1471 ? -52.702 -28.165 29.043 1.00 91.00 1471 TYR A N 1
ATOM 11708 C CA . TYR A 1 1471 ? -51.316 -28.656 29.046 1.00 91.00 1471 TYR A CA 1
ATOM 11709 C C . TYR A 1 1471 ? -51.050 -29.707 30.138 1.00 91.00 1471 TYR A C 1
ATOM 11711 O O . TYR A 1 1471 ? -49.971 -30.305 30.184 1.00 91.00 1471 TYR A O 1
ATOM 11719 N N . GLY A 1 1472 ? -52.032 -29.949 31.013 1.00 89.56 1472 GLY A N 1
ATOM 11720 C CA . GLY A 1 1472 ? -51.956 -30.909 32.106 1.00 89.56 1472 GLY A CA 1
ATOM 11721 C C . GLY A 1 1472 ? -50.772 -30.669 33.044 1.00 89.56 1472 GLY A C 1
ATOM 11722 O O . GLY A 1 1472 ? -50.298 -29.549 33.236 1.00 89.56 1472 GLY A O 1
ATOM 11723 N N . ASP A 1 1473 ? -50.270 -31.758 33.617 1.00 91.38 1473 ASP A N 1
ATOM 11724 C CA . ASP A 1 1473 ? -49.134 -31.751 34.539 1.00 91.38 1473 ASP A CA 1
ATOM 11725 C C . ASP A 1 1473 ? -47.819 -31.286 33.892 1.00 91.38 1473 ASP A C 1
ATOM 11727 O O . ASP A 1 1473 ? -46.910 -30.876 34.607 1.00 91.38 1473 ASP A O 1
ATOM 11731 N N . ARG A 1 1474 ? -47.685 -31.334 32.557 1.00 92.38 1474 ARG A N 1
ATOM 11732 C CA . ARG A 1 1474 ? -46.444 -30.952 31.858 1.00 92.38 1474 ARG A CA 1
ATOM 11733 C C . ARG A 1 1474 ? -46.081 -29.491 32.110 1.00 92.38 1474 ARG A C 1
ATOM 11735 O O . ARG A 1 1474 ? -44.928 -29.200 32.400 1.00 92.38 1474 ARG A O 1
ATOM 11742 N N . LEU A 1 1475 ? -47.068 -28.598 32.035 1.00 93.38 1475 LEU A N 1
ATOM 11743 C CA . LEU A 1 1475 ? -46.880 -27.178 32.329 1.00 93.38 1475 LEU A CA 1
ATOM 11744 C C . LEU A 1 1475 ? -46.464 -26.965 33.789 1.00 93.38 1475 LEU A C 1
ATOM 11746 O O . LEU A 1 1475 ? -45.530 -26.220 34.060 1.00 93.38 1475 LEU A O 1
ATOM 11750 N N . LEU A 1 1476 ? -47.144 -27.634 34.724 1.00 93.44 1476 LEU A N 1
ATOM 11751 C CA . LEU A 1 1476 ? -46.864 -27.463 36.148 1.00 93.44 1476 LEU A CA 1
ATOM 11752 C C . LEU A 1 1476 ? -45.506 -28.035 36.554 1.00 93.44 1476 LEU A C 1
ATOM 11754 O O . LEU A 1 1476 ? -44.848 -27.402 37.363 1.00 93.44 1476 LEU A O 1
ATOM 11758 N N . ASN A 1 1477 ? -45.057 -29.151 35.970 1.00 92.81 1477 ASN A N 1
ATOM 11759 C CA . ASN A 1 1477 ? -43.723 -29.708 36.228 1.00 92.81 1477 ASN A CA 1
ATOM 11760 C C . ASN A 1 1477 ? -42.620 -28.668 36.011 1.00 92.81 1477 ASN A C 1
ATOM 11762 O O . ASN A 1 1477 ? -41.817 -28.440 36.907 1.00 92.81 1477 ASN A O 1
ATOM 11766 N N . VAL A 1 1478 ? -42.631 -27.981 34.862 1.00 93.69 1478 VAL A N 1
ATOM 11767 C CA . VAL A 1 1478 ? -41.598 -26.985 34.538 1.00 93.69 1478 VAL A CA 1
ATOM 11768 C C . VAL A 1 1478 ? -41.612 -25.827 35.537 1.00 93.69 1478 VAL A C 1
ATOM 11770 O O . VAL A 1 1478 ? -40.564 -25.453 36.055 1.00 93.69 1478 VAL A O 1
ATOM 11773 N N . ILE A 1 1479 ? -42.798 -25.303 35.866 1.00 95.12 1479 ILE A N 1
ATOM 11774 C CA . ILE A 1 1479 ? -42.934 -24.197 36.826 1.00 95.12 1479 ILE A CA 1
ATOM 11775 C C . ILE A 1 1479 ? -42.498 -24.640 38.236 1.00 95.12 1479 ILE A C 1
ATOM 11777 O O . ILE A 1 1479 ? -41.881 -23.872 38.970 1.00 95.12 1479 ILE A O 1
ATOM 11781 N N . CYS A 1 1480 ? -42.819 -25.874 38.629 1.00 93.50 1480 CYS A N 1
ATOM 11782 C CA . CYS A 1 1480 ? -42.462 -26.446 39.924 1.00 93.50 1480 CYS A CA 1
ATOM 11783 C C . CYS A 1 1480 ? -40.955 -26.662 40.085 1.00 93.50 1480 CYS A C 1
ATOM 11785 O O . CYS A 1 1480 ? -40.422 -26.341 41.146 1.00 93.50 1480 CYS A O 1
ATOM 11787 N N . ASP A 1 1481 ? -40.281 -27.172 39.056 1.00 91.00 1481 ASP A N 1
ATOM 11788 C CA . ASP A 1 1481 ? -38.834 -27.393 39.079 1.00 91.00 1481 ASP A CA 1
ATOM 11789 C C . ASP A 1 1481 ? -38.077 -26.056 39.063 1.00 91.00 1481 ASP A C 1
ATOM 11791 O O . ASP A 1 1481 ? -37.150 -25.852 39.848 1.00 91.00 1481 ASP A O 1
ATOM 11795 N N . ASP A 1 1482 ? -38.528 -25.095 38.247 1.00 93.25 1482 ASP A N 1
ATOM 11796 C CA . ASP A 1 1482 ? -37.944 -23.748 38.197 1.00 93.25 1482 ASP A CA 1
ATOM 11797 C C . ASP A 1 1482 ? -38.085 -22.987 39.520 1.00 93.25 1482 ASP A C 1
ATOM 11799 O O . ASP A 1 1482 ? -37.215 -22.191 39.870 1.00 93.25 1482 ASP A O 1
ATOM 11803 N N . ALA A 1 1483 ? -39.139 -23.259 40.294 1.00 92.81 1483 ALA A N 1
ATOM 11804 C CA . ALA A 1 1483 ? -39.345 -22.686 41.623 1.00 92.81 1483 ALA A CA 1
ATOM 11805 C C . ALA A 1 1483 ? -38.288 -23.117 42.667 1.00 92.81 1483 ALA A C 1
ATOM 11807 O O . ALA A 1 1483 ? -38.282 -22.561 43.770 1.00 92.81 1483 ALA A O 1
ATOM 11808 N N . TYR A 1 1484 ? -37.403 -24.063 42.329 1.00 90.88 1484 TYR A N 1
ATOM 11809 C CA . TYR A 1 1484 ? -36.236 -24.487 43.117 1.00 90.88 1484 TYR A CA 1
ATOM 11810 C C . TYR A 1 1484 ? -34.929 -24.475 42.299 1.00 90.88 1484 TYR A C 1
ATOM 11812 O O . TYR A 1 1484 ? -33.975 -25.178 42.637 1.00 90.88 1484 TYR A O 1
ATOM 11820 N N . GLY A 1 1485 ? -34.885 -23.709 41.204 1.00 85.75 1485 GLY A N 1
ATOM 11821 C CA . GLY A 1 1485 ? -33.704 -23.578 40.350 1.00 85.75 1485 GLY A CA 1
ATOM 11822 C C . GLY A 1 1485 ? -32.587 -22.718 40.958 1.00 85.75 1485 GLY A C 1
ATOM 11823 O O . GLY A 1 1485 ? -32.762 -22.045 41.969 1.00 85.75 1485 GLY A O 1
ATOM 11824 N N . SER A 1 1486 ? -31.423 -22.696 40.302 1.00 85.25 1486 SER A N 1
ATOM 11825 C CA . SER A 1 1486 ? -30.287 -21.842 40.697 1.00 85.25 1486 SER A CA 1
ATOM 11826 C C . SER A 1 1486 ? -30.512 -20.352 40.420 1.00 85.25 1486 SER A C 1
ATOM 11828 O O . SER A 1 1486 ? -29.812 -19.503 40.968 1.00 85.25 1486 SER A O 1
ATOM 11830 N N . ASP A 1 1487 ? -31.454 -20.029 39.536 1.00 85.12 1487 ASP A N 1
ATOM 11831 C CA . ASP A 1 1487 ? -31.756 -18.666 39.123 1.00 85.12 1487 ASP A CA 1
ATOM 11832 C C . ASP A 1 1487 ? -32.777 -18.019 40.072 1.00 85.12 1487 ASP A C 1
ATOM 11834 O O . ASP A 1 1487 ? -33.950 -18.402 40.124 1.00 85.12 1487 ASP A O 1
ATOM 11838 N N . THR A 1 1488 ? -32.318 -17.007 40.815 1.00 85.62 1488 THR A N 1
ATOM 11839 C CA . THR A 1 1488 ? -33.134 -16.312 41.817 1.00 85.62 1488 THR A CA 1
ATOM 11840 C C . THR A 1 1488 ? -34.319 -15.546 41.223 1.00 85.62 1488 THR A C 1
ATOM 11842 O O . THR A 1 1488 ? -35.359 -15.438 41.884 1.00 85.62 1488 THR A O 1
ATOM 11845 N N . THR A 1 1489 ? -34.214 -15.038 39.991 1.00 88.00 1489 THR A N 1
ATOM 11846 C CA . THR A 1 1489 ? -35.303 -14.303 39.330 1.00 88.00 1489 THR A CA 1
ATOM 11847 C C . THR A 1 1489 ? -36.373 -15.291 38.865 1.00 88.00 1489 THR A C 1
ATOM 11849 O O . THR A 1 1489 ? -37.565 -15.090 39.131 1.00 88.00 1489 THR A O 1
ATOM 11852 N N . CYS A 1 1490 ? -35.940 -16.410 38.272 1.00 91.88 1490 CYS A N 1
ATOM 11853 C CA . CYS A 1 1490 ? -36.804 -17.466 37.761 1.00 91.88 1490 CYS A CA 1
ATOM 11854 C C . CYS A 1 1490 ? -37.611 -18.127 38.878 1.00 91.88 1490 CYS A C 1
ATOM 11856 O O . CYS A 1 1490 ? -38.842 -18.159 38.797 1.00 91.88 1490 CYS A O 1
ATOM 11858 N N . GLN A 1 1491 ? -36.956 -18.557 39.965 1.00 92.38 1491 GLN A N 1
ATOM 11859 C CA . GLN A 1 1491 ? -37.657 -19.210 41.074 1.00 92.38 1491 GLN A CA 1
ATOM 11860 C C . GLN A 1 1491 ? -38.702 -18.292 41.720 1.00 92.38 1491 GLN A C 1
ATOM 11862 O O . GLN A 1 1491 ? -39.794 -18.733 42.087 1.00 92.38 1491 GLN A O 1
ATOM 11867 N N . THR A 1 1492 ? -38.399 -16.991 41.813 1.00 91.62 1492 THR A N 1
ATOM 11868 C CA . THR A 1 1492 ? -39.316 -15.985 42.360 1.00 91.62 1492 THR A CA 1
ATOM 11869 C C . THR A 1 1492 ? -40.540 -15.848 41.463 1.00 91.62 1492 THR A C 1
ATOM 11871 O O . THR A 1 1492 ? -41.672 -15.953 41.938 1.00 91.62 1492 THR A O 1
ATOM 11874 N N . ALA A 1 1493 ? -40.330 -15.663 40.158 1.00 93.31 1493 ALA A N 1
ATOM 11875 C CA . ALA A 1 1493 ? -41.411 -15.504 39.193 1.00 93.31 1493 ALA A CA 1
ATOM 11876 C C . ALA A 1 1493 ? -42.275 -16.773 39.071 1.00 93.31 1493 ALA A C 1
ATOM 11878 O O . ALA A 1 1493 ? -43.502 -16.671 39.025 1.00 93.31 1493 ALA A O 1
ATOM 11879 N N . ALA A 1 1494 ? -41.659 -17.959 39.095 1.00 94.44 1494 ALA A N 1
ATOM 11880 C CA . ALA A 1 1494 ? -42.347 -19.247 39.072 1.00 94.44 1494 ALA A CA 1
ATOM 11881 C C . ALA A 1 1494 ? -43.257 -19.422 40.298 1.00 94.44 1494 ALA A C 1
ATOM 11883 O O . ALA A 1 1494 ? -44.440 -19.746 40.163 1.00 94.44 1494 ALA A O 1
ATOM 11884 N N . MET A 1 1495 ? -42.744 -19.122 41.497 1.00 94.44 1495 MET A N 1
ATOM 11885 C CA . MET A 1 1495 ? -43.508 -19.208 42.745 1.00 94.44 1495 MET A CA 1
ATOM 11886 C C . MET A 1 1495 ? -44.698 -18.234 42.761 1.00 94.44 1495 MET A C 1
ATOM 11888 O O . MET A 1 1495 ? -45.809 -18.597 43.159 1.00 94.44 1495 MET A O 1
ATOM 11892 N N . ILE A 1 1496 ? -44.489 -17.008 42.269 1.00 94.81 1496 ILE A N 1
ATOM 11893 C CA . ILE A 1 1496 ? -45.543 -15.994 42.114 1.00 94.81 1496 ILE A CA 1
ATOM 11894 C C . ILE A 1 1496 ? -46.603 -16.450 41.099 1.00 94.81 1496 ILE A C 1
ATOM 11896 O O . ILE A 1 1496 ? -47.803 -16.284 41.339 1.00 94.81 1496 ILE A O 1
ATOM 11900 N N . LEU A 1 1497 ? -46.190 -17.059 39.985 1.00 95.06 1497 LEU A N 1
ATOM 11901 C CA . LEU A 1 1497 ? -47.112 -17.574 38.981 1.00 95.06 1497 LEU A CA 1
ATOM 11902 C C . LEU A 1 1497 ? -47.982 -18.703 39.553 1.00 95.06 1497 LEU A C 1
ATOM 11904 O O . LEU A 1 1497 ? -49.206 -18.649 39.415 1.00 95.06 1497 LEU A O 1
ATOM 11908 N N . LEU A 1 1498 ? -47.392 -19.683 40.249 1.00 94.75 1498 LEU A N 1
ATOM 11909 C CA . LEU A 1 1498 ? -48.143 -20.765 40.903 1.00 94.75 1498 LEU A CA 1
ATOM 11910 C C . LEU A 1 1498 ? -49.211 -20.218 41.855 1.00 94.75 1498 LEU A C 1
ATOM 11912 O O . LEU A 1 1498 ? -50.345 -20.702 41.854 1.00 94.75 1498 LEU A O 1
ATOM 11916 N N . ASN A 1 1499 ? -48.876 -19.166 42.608 1.00 93.81 1499 ASN A N 1
ATOM 11917 C CA . ASN A 1 1499 ? -49.802 -18.472 43.500 1.00 93.81 1499 ASN A CA 1
ATOM 11918 C C . ASN A 1 1499 ? -51.013 -17.881 42.743 1.00 93.81 1499 ASN A C 1
ATOM 11920 O O . ASN A 1 1499 ? -52.154 -18.005 43.196 1.00 93.81 1499 ASN A O 1
ATOM 11924 N N . ALA A 1 1500 ? -50.801 -17.308 41.554 1.00 92.25 1500 ALA A N 1
ATOM 11925 C CA . ALA A 1 1500 ? -51.881 -16.800 40.703 1.00 92.25 1500 ALA A CA 1
ATOM 11926 C C . ALA A 1 1500 ? -52.710 -17.917 40.034 1.00 92.25 1500 ALA A C 1
ATOM 11928 O O . ALA A 1 1500 ? -53.934 -17.791 39.921 1.00 92.25 1500 ALA A O 1
ATOM 11929 N N . LEU A 1 1501 ? -52.092 -19.038 39.637 1.00 92.38 1501 LEU A N 1
ATOM 11930 C CA . LEU A 1 1501 ? -52.811 -20.193 39.073 1.00 92.38 1501 LEU A CA 1
ATOM 11931 C C . LEU A 1 1501 ? -53.783 -20.798 40.091 1.00 92.38 1501 LEU A C 1
ATOM 11933 O O . LEU A 1 1501 ? -54.943 -21.064 39.764 1.00 92.38 1501 LEU A O 1
ATOM 11937 N N . VAL A 1 1502 ? -53.342 -20.988 41.341 1.00 90.81 1502 VAL A N 1
ATOM 11938 C CA . VAL A 1 1502 ? -54.235 -21.502 42.391 1.00 90.81 1502 VAL A CA 1
ATOM 11939 C C . VAL A 1 1502 ? -55.344 -20.501 42.716 1.00 90.81 1502 VAL A C 1
ATOM 11941 O O . VAL A 1 1502 ? -56.479 -20.914 42.954 1.00 90.81 1502 VAL A O 1
ATOM 11944 N N . HIS A 1 1503 ? -55.062 -19.194 42.671 1.00 88.62 1503 HIS A N 1
ATOM 11945 C CA . HIS A 1 1503 ? -56.059 -18.152 42.915 1.00 88.62 1503 HIS A CA 1
ATOM 11946 C C . HIS A 1 1503 ? -57.167 -18.146 41.852 1.00 88.62 1503 HIS A C 1
ATOM 11948 O O . HIS A 1 1503 ? -58.349 -18.288 42.179 1.00 88.62 1503 HIS A O 1
ATOM 11954 N N . THR A 1 1504 ? -56.788 -18.058 40.576 1.00 85.38 1504 THR A N 1
ATOM 11955 C CA . THR A 1 1504 ? -57.725 -18.010 39.442 1.00 85.38 1504 THR A CA 1
ATOM 11956 C C . THR A 1 1504 ? -58.538 -19.300 39.307 1.00 85.38 1504 THR A C 1
ATOM 11958 O O . THR A 1 1504 ? -59.746 -19.246 39.060 1.00 85.38 1504 THR A O 1
ATOM 11961 N N . SER A 1 1505 ? -57.933 -20.465 39.575 1.00 86.12 1505 SER A N 1
ATOM 11962 C CA . SER A 1 1505 ? -58.642 -21.751 39.587 1.00 86.12 1505 SER A CA 1
ATOM 11963 C C . SER A 1 1505 ? -59.715 -21.825 40.682 1.00 86.12 1505 SER A C 1
ATOM 11965 O O . SER A 1 1505 ? -60.823 -22.324 40.444 1.00 86.12 1505 SER A O 1
ATOM 11967 N N . ARG A 1 1506 ? -59.435 -21.283 41.878 1.00 82.62 1506 ARG A N 1
ATOM 11968 C CA . ARG A 1 1506 ? -60.432 -21.182 42.959 1.00 82.62 1506 ARG A CA 1
ATOM 11969 C C . ARG A 1 1506 ? -61.541 -20.193 42.606 1.00 82.62 1506 ARG A C 1
ATOM 11971 O O . ARG A 1 1506 ? -62.711 -20.526 42.777 1.00 82.62 1506 ARG A O 1
ATOM 11978 N N . ALA A 1 1507 ? -61.197 -19.024 42.061 1.00 77.94 1507 ALA A N 1
ATOM 11979 C CA . ALA A 1 1507 ? -62.170 -18.009 41.654 1.00 77.94 1507 ALA A CA 1
ATOM 11980 C C . ALA A 1 1507 ? -63.116 -18.508 40.548 1.00 77.94 1507 ALA A C 1
ATOM 11982 O O . ALA A 1 1507 ? -64.308 -18.200 40.569 1.00 77.94 1507 ALA A O 1
ATOM 11983 N N . SER A 1 1508 ? -62.612 -19.315 39.608 1.00 76.19 1508 SER A N 1
ATOM 11984 C CA . SER A 1 1508 ? -63.441 -19.929 38.568 1.00 76.19 1508 SER A CA 1
ATOM 11985 C C . SER A 1 1508 ? -64.358 -21.028 39.115 1.00 76.19 1508 SER A C 1
ATOM 11987 O O . SER A 1 1508 ? -65.482 -21.158 38.637 1.00 76.19 1508 SER A O 1
ATOM 11989 N N . SER A 1 1509 ? -63.905 -21.803 40.105 1.00 68.69 1509 SER A N 1
ATOM 11990 C CA . SER A 1 1509 ? -64.696 -22.889 40.711 1.00 68.69 1509 SER A CA 1
ATOM 11991 C C . SER A 1 1509 ? -65.752 -22.380 41.702 1.00 68.69 1509 SER A C 1
ATOM 11993 O O . SER A 1 1509 ? -66.793 -23.007 41.873 1.00 68.69 1509 SER A O 1
ATOM 11995 N N . ALA A 1 1510 ? -65.523 -21.216 42.321 1.00 59.25 1510 ALA A N 1
ATOM 11996 C CA . ALA A 1 1510 ? -66.461 -20.570 43.245 1.00 59.25 1510 ALA A CA 1
ATOM 11997 C C . ALA A 1 1510 ? -67.652 -19.884 42.543 1.00 59.25 1510 ALA A C 1
ATOM 11999 O O . ALA A 1 1510 ? -68.595 -19.446 43.209 1.00 59.25 1510 ALA A O 1
ATOM 12000 N N . ALA A 1 1511 ? -67.636 -19.788 41.206 1.00 54.53 1511 ALA A N 1
ATOM 12001 C CA . ALA A 1 1511 ? -68.687 -19.174 40.398 1.00 54.53 1511 ALA A CA 1
ATOM 12002 C C . ALA A 1 1511 ? -69.968 -20.037 40.378 1.00 54.53 1511 ALA A C 1
ATOM 12004 O O . ALA A 1 1511 ? -70.312 -20.656 39.375 1.00 54.53 1511 ALA A O 1
ATOM 12005 N N . GLY A 1 1512 ? -70.684 -20.079 41.503 1.00 52.81 1512 GLY A N 1
ATOM 12006 C CA . GLY A 1 1512 ? -71.995 -20.718 41.618 1.00 52.81 1512 GLY A CA 1
ATOM 12007 C C . GLY A 1 1512 ? -72.345 -21.280 42.996 1.00 52.81 1512 GLY A C 1
ATOM 12008 O O . GLY A 1 1512 ? -73.530 -21.473 43.254 1.00 52.81 1512 GLY A O 1
ATOM 12009 N N . VAL A 1 1513 ? -71.372 -21.523 43.887 1.00 48.62 1513 VAL A N 1
ATOM 12010 C CA . VAL A 1 1513 ? -71.603 -22.105 45.227 1.00 48.62 1513 VAL A CA 1
ATOM 12011 C C . VAL A 1 1513 ? -70.515 -21.624 46.211 1.00 48.62 1513 VAL A C 1
ATOM 12013 O O . VAL A 1 1513 ? -69.336 -21.863 45.985 1.00 48.62 1513 VAL A O 1
ATOM 12016 N N . SER A 1 1514 ? -70.899 -20.953 47.305 1.00 50.09 1514 SER A N 1
ATOM 12017 C CA . SER A 1 1514 ? -70.061 -20.751 48.513 1.00 50.09 1514 SER A CA 1
ATOM 12018 C C . SER A 1 1514 ? -70.153 -22.033 49.357 1.00 50.09 1514 SER A C 1
ATOM 12020 O O . SER A 1 1514 ? -71.278 -22.521 49.497 1.00 50.09 1514 SER A O 1
ATOM 12022 N N . PRO A 1 1515 ? -69.066 -22.650 49.872 1.00 65.31 1515 PRO A N 1
ATOM 12023 C CA . PRO A 1 1515 ? -67.941 -22.047 50.599 1.00 65.31 1515 PRO A CA 1
ATOM 12024 C C . PRO A 1 1515 ? -66.563 -22.352 49.964 1.00 65.31 1515 PRO A C 1
ATOM 12026 O O . PRO A 1 1515 ? -66.476 -23.049 48.962 1.00 65.31 1515 PRO A O 1
ATOM 12029 N N . ALA A 1 1516 ? -65.470 -21.847 50.552 1.00 63.88 1516 ALA A N 1
ATOM 12030 C CA . ALA A 1 1516 ? -64.072 -21.958 50.081 1.00 63.88 1516 ALA A CA 1
ATOM 12031 C C . ALA A 1 1516 ? -63.534 -23.391 49.815 1.00 63.88 1516 ALA A C 1
ATOM 12033 O O . ALA A 1 1516 ? -62.420 -23.563 49.313 1.00 63.88 1516 ALA A O 1
ATOM 12034 N N . ASP A 1 1517 ? -64.327 -24.415 50.118 1.00 65.62 1517 ASP A N 1
ATOM 12035 C CA . ASP A 1 1517 ? -64.008 -25.835 50.009 1.00 65.62 1517 ASP A CA 1
ATOM 12036 C C . ASP A 1 1517 ? -64.281 -26.390 48.601 1.00 65.62 1517 ASP A C 1
ATOM 12038 O O . ASP A 1 1517 ? -65.105 -27.288 48.419 1.00 65.62 1517 ASP A O 1
ATOM 12042 N N . VAL A 1 1518 ? -63.587 -25.857 47.596 1.00 73.19 1518 VAL A N 1
ATOM 12043 C CA . VAL A 1 1518 ? -63.657 -26.354 46.213 1.00 73.19 1518 VAL A CA 1
ATOM 12044 C C . VAL A 1 1518 ? -62.542 -27.357 45.917 1.00 73.19 1518 VAL A C 1
ATOM 12046 O O . VAL A 1 1518 ? -61.409 -27.213 46.386 1.00 73.19 1518 VAL A O 1
ATOM 12049 N N . ASP A 1 1519 ? -62.870 -28.366 45.112 1.00 77.50 1519 ASP A N 1
ATOM 12050 C CA . ASP A 1 1519 ? -61.877 -29.235 44.490 1.00 77.50 1519 ASP A CA 1
ATOM 12051 C C . ASP A 1 1519 ? -61.184 -28.456 43.365 1.00 77.50 1519 ASP A C 1
ATOM 12053 O O . ASP A 1 1519 ? -61.824 -27.953 42.444 1.00 77.50 1519 ASP A O 1
ATOM 12057 N N . CYS A 1 1520 ? -59.878 -28.263 43.501 1.00 85.19 1520 CYS A N 1
ATOM 12058 C CA . CYS A 1 1520 ? -59.058 -27.447 42.612 1.00 85.19 1520 CYS A CA 1
ATOM 12059 C C . CYS A 1 1520 ? -58.073 -28.360 41.869 1.00 85.19 1520 CYS A C 1
ATOM 12061 O O . CYS A 1 1520 ? -57.178 -28.914 42.519 1.00 85.19 1520 CYS A O 1
ATOM 12063 N N . PRO A 1 1521 ? -58.176 -28.476 40.531 1.00 87.75 1521 PRO A N 1
ATOM 12064 C CA . PRO A 1 1521 ? -57.358 -29.405 39.750 1.00 87.75 1521 PRO A CA 1
ATOM 12065 C C . PRO A 1 1521 ? -55.861 -29.078 39.819 1.00 87.75 1521 PRO A C 1
ATOM 12067 O O . PRO A 1 1521 ? -55.029 -29.980 39.812 1.00 87.75 1521 PRO A O 1
ATOM 12070 N N . ILE A 1 1522 ? -55.508 -27.793 39.944 1.00 91.19 1522 ILE A N 1
ATOM 12071 C CA . ILE A 1 1522 ? -54.113 -27.353 40.065 1.00 91.19 1522 ILE A CA 1
ATOM 12072 C C . ILE A 1 1522 ? -53.493 -27.861 41.373 1.00 91.19 1522 ILE A C 1
ATOM 12074 O O . ILE A 1 1522 ? -52.386 -28.382 41.360 1.00 91.19 1522 ILE A O 1
ATOM 12078 N N . ILE A 1 1523 ? -54.208 -27.764 42.499 1.00 92.31 1523 ILE A N 1
ATOM 12079 C CA . ILE A 1 1523 ? -53.701 -28.219 43.807 1.00 92.31 1523 ILE A CA 1
ATOM 12080 C C . ILE A 1 1523 ? -53.488 -29.738 43.813 1.00 92.31 1523 ILE A C 1
ATOM 12082 O O . ILE A 1 1523 ? -52.501 -30.213 44.374 1.00 92.31 1523 ILE A O 1
ATOM 12086 N N . ASP A 1 1524 ? -54.381 -30.497 43.173 1.00 91.12 1524 ASP A N 1
ATOM 12087 C CA . ASP A 1 1524 ? -54.229 -31.948 43.059 1.00 91.12 1524 ASP A CA 1
ATOM 12088 C C . ASP A 1 1524 ? -53.015 -32.331 42.200 1.00 91.12 1524 ASP A C 1
ATOM 12090 O O . ASP A 1 1524 ? -52.222 -33.194 42.580 1.00 91.12 1524 ASP A O 1
ATOM 12094 N N . ALA A 1 1525 ? -52.797 -31.625 41.088 1.00 91.88 1525 ALA A N 1
ATOM 12095 C CA . ALA A 1 1525 ? -51.599 -31.794 40.274 1.00 91.88 1525 ALA A CA 1
ATOM 12096 C C . ALA A 1 1525 ? -50.312 -31.450 41.048 1.00 91.88 1525 ALA A C 1
ATOM 12098 O O . ALA A 1 1525 ? -49.395 -32.263 41.070 1.00 91.88 1525 ALA A O 1
ATOM 12099 N N . LEU A 1 1526 ? -50.253 -30.328 41.777 1.00 94.00 1526 LEU A N 1
ATOM 12100 C CA . LEU A 1 1526 ? -49.079 -29.967 42.592 1.00 94.00 1526 LEU A CA 1
ATOM 12101 C C . LEU A 1 1526 ? -48.738 -31.026 43.653 1.00 94.00 1526 LEU A C 1
ATOM 12103 O O . LEU A 1 1526 ? -47.565 -31.261 43.947 1.00 94.00 1526 LEU A O 1
ATOM 12107 N N . ASN A 1 1527 ? -49.746 -31.684 44.230 1.00 93.94 1527 ASN A N 1
ATOM 12108 C CA . ASN A 1 1527 ? -49.522 -32.812 45.130 1.00 93.94 1527 ASN A CA 1
ATOM 12109 C C . ASN A 1 1527 ? -48.960 -34.033 44.386 1.00 93.94 1527 ASN A C 1
ATOM 12111 O O . ASN A 1 1527 ? -48.003 -34.649 44.847 1.00 93.94 1527 ASN A O 1
ATOM 12115 N N . ARG A 1 1528 ? -49.542 -34.376 43.229 1.00 92.19 1528 ARG A N 1
ATOM 12116 C CA . ARG A 1 1528 ? -49.108 -35.506 42.388 1.00 92.19 1528 ARG A CA 1
ATOM 12117 C C . ARG A 1 1528 ? -47.669 -35.351 41.892 1.00 92.19 1528 ARG A C 1
ATOM 12119 O O . ARG A 1 1528 ? -46.952 -36.344 41.837 1.00 92.19 1528 ARG A O 1
ATOM 12126 N N . LEU A 1 1529 ? -47.243 -34.122 41.603 1.00 92.81 1529 LEU A N 1
ATOM 12127 C CA . LEU A 1 1529 ? -45.872 -33.778 41.210 1.00 92.81 1529 LEU A CA 1
ATOM 12128 C C . LEU A 1 1529 ? -44.899 -33.681 42.396 1.00 92.81 1529 LEU A C 1
ATOM 12130 O O . LEU A 1 1529 ? -43.741 -33.327 42.222 1.00 92.81 1529 LEU A O 1
ATOM 12134 N N . ASN A 1 1530 ? -45.362 -33.974 43.617 1.00 93.38 1530 ASN A N 1
ATOM 12135 C CA . ASN A 1 1530 ? -44.601 -33.853 44.860 1.00 93.38 1530 ASN A CA 1
ATOM 12136 C C . ASN A 1 1530 ? -44.069 -32.433 45.151 1.00 93.38 1530 ASN A C 1
ATOM 12138 O O . ASN A 1 1530 ? -43.252 -32.246 46.052 1.00 93.38 1530 ASN A O 1
ATOM 12142 N N . PHE A 1 1531 ? -44.584 -31.413 44.460 1.00 94.12 1531 PHE A N 1
ATOM 12143 C CA . PHE A 1 1531 ? -44.203 -30.024 44.691 1.00 94.12 1531 PHE A CA 1
ATOM 12144 C C . PHE A 1 1531 ? -44.574 -29.581 46.104 1.00 94.12 1531 PHE A C 1
ATOM 12146 O O . PHE A 1 1531 ? -43.767 -28.968 46.786 1.00 94.12 1531 PHE A O 1
ATOM 12153 N N . ILE A 1 1532 ? -45.763 -29.954 46.594 1.00 94.25 1532 ILE A N 1
ATOM 12154 C CA . ILE A 1 1532 ? -46.186 -29.640 47.972 1.00 94.25 1532 ILE A CA 1
ATOM 12155 C C . ILE A 1 1532 ? -45.253 -30.300 49.002 1.00 94.25 1532 ILE A C 1
ATOM 12157 O O . ILE A 1 1532 ? -44.982 -29.708 50.046 1.00 94.25 1532 ILE A O 1
ATOM 12161 N N . GLY A 1 1533 ? -44.743 -31.499 48.701 1.00 93.38 1533 GLY A N 1
ATOM 12162 C CA . GLY A 1 1533 ? -43.765 -32.199 49.533 1.00 93.38 1533 GLY A CA 1
ATOM 12163 C C . GLY A 1 1533 ? -42.460 -31.416 49.652 1.00 93.38 1533 GLY A C 1
ATOM 12164 O O . GLY A 1 1533 ? -42.063 -31.056 50.759 1.00 93.38 1533 GLY A O 1
ATOM 12165 N N . VAL A 1 1534 ? -41.850 -31.077 48.511 1.00 93.19 1534 VAL A N 1
ATOM 12166 C CA . VAL A 1 1534 ? -40.608 -30.282 48.449 1.00 93.19 1534 VAL A CA 1
ATOM 12167 C C . VAL A 1 1534 ? -40.814 -28.877 49.024 1.00 93.19 1534 VAL A C 1
ATOM 12169 O O . VAL A 1 1534 ? -39.959 -28.367 49.744 1.00 93.19 1534 VAL A O 1
ATOM 12172 N N . LEU A 1 1535 ? -41.984 -28.279 48.795 1.00 93.88 1535 LEU A N 1
ATOM 12173 C CA . LEU A 1 1535 ? -42.366 -26.978 49.328 1.00 93.88 1535 LEU A CA 1
ATOM 12174 C C . LEU A 1 1535 ? -42.350 -26.958 50.838 1.00 93.88 1535 LEU A C 1
ATOM 12176 O O . LEU A 1 1535 ? -41.650 -26.124 51.406 1.00 93.88 1535 LEU A O 1
ATOM 12180 N N . VAL A 1 1536 ? -43.046 -27.895 51.478 1.00 94.69 1536 VAL A N 1
ATOM 12181 C CA . VAL A 1 1536 ? -43.023 -28.035 52.934 1.00 94.69 1536 VAL A CA 1
ATOM 12182 C C . VAL A 1 1536 ? -41.624 -28.382 53.432 1.00 94.69 1536 VAL A C 1
ATOM 12184 O O . VAL A 1 1536 ? -41.185 -27.849 54.449 1.00 94.69 1536 VAL A O 1
ATOM 12187 N N . ASP A 1 1537 ? -40.889 -29.218 52.704 1.00 92.75 1537 ASP A N 1
ATOM 12188 C CA . ASP A 1 1537 ? -39.541 -29.598 53.094 1.00 92.75 1537 ASP A CA 1
ATOM 12189 C C . ASP A 1 1537 ? -38.543 -28.436 53.051 1.00 92.75 1537 ASP A C 1
ATOM 12191 O O . ASP A 1 1537 ? -37.682 -28.379 53.931 1.00 92.75 1537 ASP A O 1
ATOM 12195 N N . SER A 1 1538 ? -38.697 -27.503 52.108 1.00 91.94 1538 SER A N 1
ATOM 12196 C CA . SER A 1 1538 ? -37.873 -26.293 51.989 1.00 91.94 1538 SER A CA 1
ATOM 12197 C C . SER A 1 1538 ? -38.087 -25.296 53.135 1.00 91.94 1538 SER A C 1
ATOM 12199 O O . SER A 1 1538 ? -37.241 -24.439 53.364 1.00 91.94 1538 SER A O 1
ATOM 12201 N N . LEU A 1 1539 ? -39.162 -25.426 53.933 1.00 92.31 1539 LEU A N 1
ATOM 12202 C CA . LEU A 1 1539 ? -39.338 -24.582 55.126 1.00 92.31 1539 LEU A CA 1
ATOM 12203 C C . LEU A 1 1539 ? -38.292 -24.855 56.206 1.00 92.31 1539 LEU A C 1
ATOM 12205 O O . LEU A 1 1539 ? -38.122 -24.007 57.076 1.00 92.31 1539 LEU A O 1
ATOM 12209 N N . LYS A 1 1540 ? -37.591 -25.996 56.168 1.00 92.31 1540 LYS A N 1
ATOM 12210 C CA . LYS A 1 1540 ? -36.522 -26.303 57.131 1.00 92.31 1540 LYS A CA 1
ATOM 12211 C C . LYS A 1 1540 ? -35.411 -25.252 57.120 1.00 92.31 1540 LYS A C 1
ATOM 12213 O O . LYS A 1 1540 ? -34.832 -24.991 58.163 1.00 92.31 1540 LYS A O 1
ATOM 12218 N N . GLU A 1 1541 ? -35.146 -24.628 55.976 1.00 87.12 1541 GLU A N 1
ATOM 12219 C CA . GLU A 1 1541 ? -34.100 -23.609 55.827 1.00 87.12 1541 GLU A CA 1
ATOM 12220 C C . GLU A 1 1541 ? -34.662 -22.180 55.778 1.00 87.12 1541 GLU A C 1
ATOM 12222 O O . GLU A 1 1541 ? -33.934 -21.242 55.468 1.00 87.12 1541 GLU A O 1
ATOM 12227 N N . ILE A 1 1542 ? -35.941 -21.975 56.131 1.00 87.88 1542 ILE A N 1
ATOM 12228 C CA . ILE A 1 1542 ? -36.610 -20.673 55.968 1.00 87.88 1542 ILE A CA 1
ATOM 12229 C C . ILE A 1 1542 ? -35.887 -19.527 56.682 1.00 87.88 1542 ILE A C 1
ATOM 12231 O O . ILE A 1 1542 ? -35.840 -18.419 56.160 1.00 87.88 1542 ILE A O 1
ATOM 12235 N N . LEU A 1 1543 ? -35.300 -19.789 57.854 1.00 82.12 1543 LEU A N 1
ATOM 12236 C CA . LEU A 1 1543 ? -34.540 -18.787 58.598 1.00 82.12 1543 LEU A CA 1
ATOM 12237 C C . LEU A 1 1543 ? -33.233 -18.436 57.872 1.00 82.12 1543 LEU A C 1
ATOM 12239 O O . LEU A 1 1543 ? -32.892 -17.262 57.777 1.00 82.12 1543 LEU A O 1
ATOM 12243 N N . ASN A 1 1544 ? -32.544 -19.432 57.311 1.00 80.94 1544 ASN A N 1
ATOM 12244 C CA . ASN A 1 1544 ? -31.298 -19.239 56.571 1.00 80.94 1544 ASN A CA 1
ATOM 12245 C C . ASN A 1 1544 ? -31.544 -18.445 55.283 1.00 80.94 1544 ASN A C 1
ATOM 12247 O O . ASN A 1 1544 ? -30.813 -17.502 54.999 1.00 80.94 1544 ASN A O 1
ATOM 12251 N N . GLU A 1 1545 ? -32.595 -18.784 54.529 1.00 79.81 1545 GLU A N 1
ATOM 12252 C CA . GLU A 1 1545 ? -32.975 -18.062 53.308 1.00 79.81 1545 GLU A CA 1
ATOM 12253 C C . GLU A 1 1545 ? -33.407 -16.614 53.606 1.00 79.81 1545 GLU A C 1
ATOM 12255 O O . GLU A 1 1545 ? -33.111 -15.705 52.829 1.00 79.81 1545 GLU A O 1
ATOM 12260 N N . TRP A 1 1546 ? -34.095 -16.389 54.733 1.00 80.44 1546 TRP A N 1
ATOM 12261 C CA . TRP A 1 1546 ? -34.573 -15.065 55.145 1.00 80.44 1546 TRP A CA 1
ATOM 12262 C C . TRP A 1 1546 ? -33.458 -14.162 55.688 1.00 80.44 1546 TRP A C 1
ATOM 12264 O O . TRP A 1 1546 ? -33.533 -12.943 55.533 1.00 80.44 1546 TRP A O 1
ATOM 12274 N N . LEU A 1 1547 ? -32.441 -14.750 56.328 1.00 69.06 1547 LEU A N 1
ATOM 12275 C CA . LEU A 1 1547 ? -31.291 -14.044 56.906 1.00 69.06 1547 LEU A CA 1
ATOM 12276 C C . LEU A 1 1547 ? -30.076 -13.968 55.966 1.00 69.06 1547 LEU A C 1
ATOM 12278 O O . LEU A 1 1547 ? -29.079 -13.352 56.333 1.00 69.06 1547 LEU A O 1
ATOM 12282 N N . ALA A 1 1548 ? -30.132 -14.575 54.777 1.00 63.72 1548 ALA A N 1
ATOM 12283 C CA . ALA A 1 1548 ? -29.008 -14.598 53.845 1.00 63.72 1548 ALA A CA 1
ATOM 12284 C C . ALA A 1 1548 ? -28.516 -13.165 53.517 1.00 63.72 1548 ALA A C 1
ATOM 12286 O O . ALA A 1 1548 ? -29.319 -12.339 53.061 1.00 63.72 1548 ALA A O 1
ATOM 12287 N N . PRO A 1 1549 ? -27.220 -12.851 53.735 1.00 53.41 1549 PRO A N 1
ATOM 12288 C CA . PRO A 1 1549 ? -26.682 -11.510 53.532 1.00 53.41 1549 PRO A CA 1
ATOM 12289 C C . PRO A 1 1549 ? -26.763 -11.080 52.062 1.00 53.41 1549 PRO A C 1
ATOM 12291 O O . PRO A 1 1549 ? -26.487 -11.857 51.148 1.00 53.41 1549 PRO A O 1
ATOM 12294 N N . SER A 1 1550 ? -27.128 -9.814 51.847 1.00 52.28 1550 SER A N 1
ATOM 12295 C CA . SER A 1 1550 ? -27.287 -9.147 50.548 1.00 52.28 1550 SER A CA 1
ATOM 12296 C C . SER A 1 1550 ? -25.942 -8.956 49.822 1.00 52.28 1550 SER A C 1
ATOM 12298 O O . SER A 1 1550 ? -25.486 -7.831 49.651 1.00 52.28 1550 SER A O 1
ATOM 12300 N N . SER A 1 1551 ? -25.257 -10.022 49.412 1.00 45.97 1551 SER A N 1
ATOM 12301 C CA . SER A 1 1551 ? -23.903 -9.926 48.837 1.00 45.97 1551 SER A CA 1
ATOM 12302 C C . SER A 1 1551 ? -23.845 -9.471 47.369 1.00 45.97 1551 SER A C 1
ATOM 12304 O O . SER A 1 1551 ? -22.752 -9.337 46.826 1.00 45.97 1551 SER A O 1
ATOM 12306 N N . THR A 1 1552 ? -24.979 -9.188 46.717 1.00 46.00 1552 THR A N 1
ATOM 12307 C CA . THR A 1 1552 ? -25.028 -8.886 45.269 1.00 46.00 1552 THR A CA 1
ATOM 12308 C C . THR A 1 1552 ? -25.745 -7.584 44.901 1.00 46.00 1552 THR A C 1
ATOM 12310 O O . THR A 1 1552 ? -26.175 -7.426 43.760 1.00 46.00 1552 THR A O 1
ATOM 12313 N N . PHE A 1 1553 ? -25.895 -6.633 45.828 1.00 45.50 1553 PHE A N 1
ATOM 12314 C CA . PHE A 1 1553 ? -26.476 -5.331 45.484 1.00 45.50 1553 PHE A CA 1
ATOM 12315 C C . PHE A 1 1553 ? -25.436 -4.453 44.773 1.00 45.50 1553 PHE A C 1
ATOM 12317 O O . PHE A 1 1553 ? -24.554 -3.889 45.416 1.00 45.50 1553 PHE A O 1
ATOM 12324 N N . ASP A 1 1554 ? -25.545 -4.340 43.447 1.00 42.75 1554 ASP A N 1
ATOM 12325 C CA . ASP A 1 1554 ? -24.823 -3.335 42.668 1.00 42.75 1554 ASP A CA 1
ATOM 12326 C C . ASP A 1 1554 ? -25.410 -1.946 43.009 1.00 42.75 1554 ASP A C 1
ATOM 12328 O O . ASP A 1 1554 ? -26.587 -1.687 42.724 1.00 42.75 1554 ASP A O 1
ATOM 12332 N N . PRO A 1 1555 ? -24.653 -1.040 43.657 1.00 39.84 1555 PRO A N 1
ATOM 12333 C CA . PRO A 1 1555 ? -25.158 0.267 44.083 1.00 39.84 1555 PRO A CA 1
ATOM 12334 C C . PRO A 1 1555 ? -25.606 1.161 42.913 1.00 39.84 1555 PRO A C 1
ATOM 12336 O O . PRO A 1 1555 ? -26.290 2.166 43.130 1.00 39.84 1555 PRO A O 1
ATOM 12339 N N . SER A 1 1556 ? -25.231 0.812 41.677 1.00 39.16 1556 SER A N 1
ATOM 12340 C CA . SER A 1 1556 ? -25.425 1.634 40.479 1.00 39.16 1556 SER A CA 1
ATOM 12341 C C . SER A 1 1556 ? -26.874 1.719 39.964 1.00 39.16 1556 SER A C 1
ATOM 12343 O O . SER A 1 1556 ? -27.196 2.658 39.240 1.00 39.16 1556 SER A O 1
ATOM 12345 N N . LEU A 1 1557 ? -27.784 0.829 40.382 1.00 43.16 1557 LEU A N 1
ATOM 12346 C CA . LEU A 1 1557 ? -29.175 0.776 39.885 1.00 43.16 1557 LEU A CA 1
ATOM 12347 C C . LEU A 1 1557 ? -30.185 1.683 40.634 1.00 43.16 1557 LEU A C 1
ATOM 12349 O O . LEU A 1 1557 ? -31.380 1.629 40.351 1.00 43.16 1557 LEU A O 1
ATOM 12353 N N . SER A 1 1558 ? -29.753 2.526 41.585 1.00 36.84 1558 SER A N 1
ATOM 12354 C CA . SER A 1 1558 ? -30.664 3.211 42.534 1.00 36.84 1558 SER A CA 1
ATOM 12355 C C . SER A 1 1558 ? -30.900 4.720 42.332 1.00 36.84 1558 SER A C 1
ATOM 12357 O O . SER A 1 1558 ? -31.564 5.348 43.155 1.00 36.84 1558 SER A O 1
ATOM 12359 N N . THR A 1 1559 ? -30.426 5.345 41.252 1.00 34.12 1559 THR A N 1
ATOM 12360 C CA . THR A 1 1559 ? -30.355 6.821 41.191 1.00 34.12 1559 THR A CA 1
ATOM 12361 C C . THR A 1 1559 ? -31.650 7.575 40.855 1.00 34.12 1559 THR A C 1
ATOM 12363 O O . THR A 1 1559 ? -31.633 8.798 40.943 1.00 34.12 1559 THR A O 1
ATOM 12366 N N . ASN A 1 1560 ? -32.785 6.922 40.559 1.00 34.91 1560 ASN A N 1
ATOM 12367 C CA . ASN A 1 1560 ? -34.007 7.631 40.114 1.00 34.91 1560 ASN A CA 1
ATOM 12368 C C . ASN A 1 1560 ? -35.323 7.293 40.849 1.00 34.91 1560 ASN A C 1
ATOM 12370 O O . ASN A 1 1560 ? -36.398 7.690 40.394 1.00 34.91 1560 ASN A O 1
ATOM 12374 N N . ALA A 1 1561 ? -35.291 6.627 42.007 1.00 33.44 1561 ALA A N 1
ATOM 12375 C CA . ALA A 1 1561 ? -36.511 6.392 42.783 1.00 33.44 1561 ALA A CA 1
ATOM 12376 C C . ALA A 1 1561 ? -36.820 7.574 43.719 1.00 33.44 1561 ALA A C 1
ATOM 12378 O O . ALA A 1 1561 ? -36.038 7.931 44.598 1.00 33.44 1561 ALA A O 1
ATOM 12379 N N . SER A 1 1562 ? -37.992 8.181 43.522 1.00 31.61 1562 SER A N 1
ATOM 12380 C CA . SER A 1 1562 ? -38.563 9.221 44.381 1.00 31.61 1562 SER A CA 1
ATOM 12381 C C . SER A 1 1562 ? -38.540 8.817 45.873 1.00 31.61 1562 SER A C 1
ATOM 12383 O O . SER A 1 1562 ? -38.704 7.633 46.171 1.00 31.61 1562 SER A O 1
ATOM 12385 N N . PRO A 1 1563 ? -38.372 9.765 46.819 1.00 32.09 1563 PRO A N 1
ATOM 12386 C CA . PRO A 1 1563 ? -38.048 9.508 48.235 1.00 32.09 1563 PRO A CA 1
ATOM 12387 C C . PRO A 1 1563 ? -39.212 8.948 49.091 1.00 32.09 1563 PRO A C 1
ATOM 12389 O O . PRO A 1 1563 ? -39.436 9.386 50.217 1.00 32.09 1563 PRO A O 1
ATOM 12392 N N . SER A 1 1564 ? -39.976 7.988 48.568 1.00 33.81 1564 SER A N 1
ATOM 12393 C CA . SER A 1 1564 ? -41.201 7.456 49.181 1.00 33.81 1564 SER A CA 1
ATOM 12394 C C . SER A 1 1564 ? -41.429 5.948 48.995 1.00 33.81 1564 SER A C 1
ATOM 12396 O O . SER A 1 1564 ? -42.534 5.481 49.263 1.00 33.81 1564 SER A O 1
ATOM 12398 N N . LEU A 1 1565 ? -40.437 5.170 48.548 1.00 35.19 1565 LEU A N 1
ATOM 12399 C CA . LEU A 1 1565 ? -40.569 3.715 48.365 1.00 35.19 1565 LEU A CA 1
ATOM 12400 C C . LEU A 1 1565 ? -39.715 2.938 49.393 1.00 35.19 1565 LEU A C 1
ATOM 12402 O O . LEU A 1 1565 ? -38.571 3.324 49.631 1.00 35.19 1565 LEU A O 1
ATOM 12406 N N . PRO A 1 1566 ? -40.252 1.869 50.019 1.00 42.12 1566 PRO A N 1
ATOM 12407 C CA . PRO A 1 1566 ? -39.546 1.087 51.033 1.00 42.12 1566 PRO A CA 1
ATOM 12408 C C . PRO A 1 1566 ? -38.271 0.437 50.474 1.00 42.12 1566 PRO A C 1
ATOM 12410 O O . PRO A 1 1566 ? -38.273 -0.070 49.353 1.00 42.12 1566 PRO A O 1
ATOM 12413 N N . ILE A 1 1567 ? -37.196 0.453 51.277 1.00 47.31 1567 ILE A N 1
ATOM 12414 C CA . ILE A 1 1567 ? -35.868 -0.100 50.950 1.00 47.31 1567 ILE A CA 1
ATOM 12415 C C . ILE A 1 1567 ? -36.036 -1.519 50.376 1.00 47.31 1567 ILE A C 1
ATOM 12417 O O . ILE A 1 1567 ? -36.623 -2.365 51.068 1.00 47.31 1567 ILE A O 1
ATOM 12421 N N . PRO A 1 1568 ? -35.541 -1.798 49.152 1.00 51.69 1568 PRO A N 1
ATOM 12422 C CA . PRO A 1 1568 ? -35.767 -3.071 48.478 1.00 51.69 1568 PRO A CA 1
ATOM 12423 C C . PRO A 1 1568 ? -35.325 -4.248 49.361 1.00 51.69 1568 PRO A C 1
ATOM 12425 O O . PRO A 1 1568 ? -34.244 -4.252 49.953 1.00 51.69 1568 PRO A O 1
ATOM 12428 N N . ALA A 1 1569 ? -36.220 -5.224 49.520 1.00 56.91 1569 ALA A N 1
ATOM 12429 C CA . ALA A 1 1569 ? -35.960 -6.464 50.244 1.00 56.91 1569 ALA A CA 1
ATOM 12430 C C . ALA A 1 1569 ? -34.961 -7.342 49.468 1.00 56.91 1569 ALA A C 1
ATOM 12432 O O . ALA A 1 1569 ? -34.851 -7.227 48.247 1.00 56.91 1569 ALA A O 1
ATOM 12433 N N . SER A 1 1570 ? -34.241 -8.225 50.169 1.00 67.88 1570 SER A N 1
ATOM 12434 C CA . SER A 1 1570 ? -33.316 -9.175 49.530 1.00 67.88 1570 SER A CA 1
ATOM 12435 C C . SER A 1 1570 ? -34.054 -10.030 48.479 1.00 67.88 1570 SER A C 1
ATOM 12437 O O . SER A 1 1570 ? -35.209 -10.408 48.715 1.00 67.88 1570 SER A O 1
ATOM 12439 N N . PRO A 1 1571 ? -33.430 -10.377 47.333 1.00 70.62 1571 PRO A N 1
ATOM 12440 C CA . PRO A 1 1571 ? -34.053 -11.221 46.310 1.00 70.62 1571 PRO A CA 1
ATOM 12441 C C . PRO A 1 1571 ? -34.508 -12.588 46.856 1.00 70.62 1571 PRO A C 1
ATOM 12443 O O . PRO A 1 1571 ? -35.530 -13.117 46.424 1.00 70.62 1571 PRO A O 1
ATOM 12446 N N . SER A 1 1572 ? -33.828 -13.137 47.866 1.00 76.94 1572 SER A N 1
ATOM 12447 C CA . SER A 1 1572 ? -34.256 -14.371 48.548 1.00 76.94 1572 SER A CA 1
ATOM 12448 C C . SER A 1 1572 ? -35.475 -14.149 49.452 1.00 76.94 1572 SER A C 1
ATOM 12450 O O . SER A 1 1572 ? -36.311 -15.038 49.638 1.00 76.94 1572 SER A O 1
ATOM 12452 N N . GLN A 1 1573 ? -35.631 -12.936 49.982 1.00 80.75 1573 GLN A N 1
ATOM 12453 C CA . GLN A 1 1573 ? -36.743 -12.566 50.853 1.00 80.75 1573 GLN A CA 1
ATOM 12454 C C . GLN A 1 1573 ? -38.068 -12.432 50.078 1.00 80.75 1573 GLN A C 1
ATOM 12456 O O . GLN A 1 1573 ? -39.121 -12.854 50.555 1.00 80.75 1573 GLN A O 1
ATOM 12461 N N . GLN A 1 1574 ? -38.040 -11.897 48.852 1.00 81.25 1574 GLN A N 1
ATOM 12462 C CA . GLN A 1 1574 ? -39.234 -11.872 47.989 1.00 81.25 1574 GLN A CA 1
ATOM 12463 C C . GLN A 1 1574 ? -39.660 -13.286 47.558 1.00 81.25 1574 GLN A C 1
ATOM 12465 O O . GLN A 1 1574 ? -40.854 -13.593 47.552 1.00 81.25 1574 GLN A O 1
ATOM 12470 N N . TYR A 1 1575 ? -38.697 -14.167 47.270 1.00 88.81 1575 TYR A N 1
ATOM 12471 C CA . TYR A 1 1575 ? -38.954 -15.561 46.917 1.00 88.81 1575 TYR A CA 1
ATOM 12472 C C . TYR A 1 1575 ? -39.619 -16.318 48.069 1.00 88.81 1575 TYR A C 1
ATOM 12474 O O . TYR A 1 1575 ? -40.669 -16.937 47.892 1.00 88.81 1575 TYR A O 1
ATOM 12482 N N . THR A 1 1576 ? -39.052 -16.220 49.272 1.00 88.25 1576 THR A N 1
ATOM 12483 C CA . THR A 1 1576 ? -39.622 -16.838 50.477 1.00 88.25 1576 THR A CA 1
ATOM 12484 C C . THR A 1 1576 ? -40.998 -16.267 50.812 1.00 88.25 1576 THR A C 1
ATOM 12486 O O . THR A 1 1576 ? -41.908 -17.023 51.143 1.00 88.25 1576 THR A O 1
ATOM 12489 N N . SER A 1 1577 ? -41.213 -14.961 50.640 1.00 89.69 1577 SER A N 1
ATOM 12490 C CA . SER A 1 1577 ? -42.542 -14.357 50.787 1.00 89.69 1577 SER A CA 1
ATOM 12491 C C . SER A 1 1577 ? -43.565 -14.969 49.816 1.00 89.69 1577 SER A C 1
ATOM 12493 O O . SER A 1 1577 ? -44.646 -15.392 50.236 1.00 89.69 1577 SER A O 1
ATOM 12495 N N . ALA A 1 1578 ? -43.206 -15.128 48.536 1.00 90.75 1578 ALA A N 1
ATOM 12496 C CA . ALA A 1 1578 ? -44.055 -15.794 47.544 1.00 90.75 1578 ALA A CA 1
ATOM 12497 C C . ALA A 1 1578 ? -44.309 -17.275 47.887 1.00 90.75 1578 ALA A C 1
ATOM 12499 O O . ALA A 1 1578 ? -45.437 -17.758 47.760 1.00 90.75 1578 ALA A O 1
ATOM 12500 N N . LYS A 1 1579 ? -43.285 -17.980 48.387 1.00 92.62 1579 LYS A N 1
ATOM 12501 C CA . LYS A 1 1579 ? -43.351 -19.375 48.857 1.00 92.62 1579 LYS A CA 1
ATOM 12502 C C . LYS A 1 1579 ? -44.382 -19.532 49.981 1.00 92.62 1579 LYS A C 1
ATOM 12504 O O . LYS A 1 1579 ? -45.234 -20.423 49.938 1.00 92.62 1579 LYS A O 1
ATOM 12509 N N . LEU A 1 1580 ? -44.356 -18.634 50.966 1.00 93.06 1580 LEU A N 1
ATOM 12510 C CA . LEU A 1 1580 ? -45.305 -18.635 52.080 1.00 93.06 1580 LEU A CA 1
ATOM 12511 C C . LEU A 1 1580 ? -46.714 -18.210 51.648 1.00 93.06 1580 LEU A C 1
ATOM 12513 O O . LEU A 1 1580 ? -47.696 -18.778 52.133 1.00 93.06 1580 LEU A O 1
ATOM 12517 N N . ALA A 1 1581 ? -46.832 -17.264 50.713 1.00 92.94 1581 ALA A N 1
ATOM 12518 C CA . ALA A 1 1581 ? -48.117 -16.875 50.138 1.00 92.94 1581 ALA A CA 1
ATOM 12519 C C . ALA A 1 1581 ? -48.794 -18.054 49.421 1.00 92.94 1581 ALA A C 1
ATOM 12521 O O . ALA A 1 1581 ? -49.987 -18.295 49.627 1.00 92.94 1581 ALA A O 1
ATOM 12522 N N . LEU A 1 1582 ? -48.025 -18.843 48.662 1.00 93.88 1582 LEU A N 1
ATOM 12523 C CA . LEU A 1 1582 ? -48.522 -20.049 48.007 1.00 93.88 1582 LEU A CA 1
ATOM 12524 C C . LEU A 1 1582 ? -48.988 -21.094 49.031 1.00 93.88 1582 LEU A C 1
ATOM 12526 O O . LEU A 1 1582 ? -50.103 -21.605 48.921 1.00 93.88 1582 LEU A O 1
ATOM 12530 N N . LEU A 1 1583 ? -48.197 -21.369 50.075 1.00 94.38 1583 LEU A N 1
ATOM 12531 C CA . LEU A 1 1583 ? -48.607 -22.274 51.160 1.00 94.38 1583 LEU A CA 1
ATOM 12532 C C . LEU A 1 1583 ? -49.908 -21.833 51.827 1.00 94.38 1583 LEU A C 1
ATOM 12534 O O . LEU A 1 1583 ? -50.780 -22.666 52.094 1.00 94.38 1583 LEU A O 1
ATOM 12538 N N . LEU A 1 1584 ? -50.059 -20.528 52.063 1.00 93.44 1584 LEU A N 1
ATOM 12539 C CA . LEU A 1 1584 ? -51.282 -19.970 52.617 1.00 93.44 1584 LEU A CA 1
ATOM 12540 C C . LEU A 1 1584 ? -52.461 -20.207 51.670 1.00 93.44 1584 LEU A C 1
ATOM 12542 O O . LEU A 1 1584 ? -53.497 -20.683 52.130 1.00 93.44 1584 LEU A O 1
ATOM 12546 N N . GLN A 1 1585 ? -52.306 -19.947 50.365 1.00 90.38 1585 GLN A N 1
ATOM 12547 C CA . GLN A 1 1585 ? -53.341 -20.216 49.357 1.00 90.38 1585 GLN A CA 1
ATOM 12548 C C . GLN A 1 1585 ? -53.753 -21.693 49.313 1.00 90.38 1585 GLN A C 1
ATOM 12550 O O . GLN A 1 1585 ? -54.948 -21.986 49.233 1.00 90.38 1585 GLN A O 1
ATOM 12555 N N . LEU A 1 1586 ? -52.796 -22.623 49.394 1.00 92.19 1586 LEU A N 1
ATOM 12556 C CA . LEU A 1 1586 ? -53.077 -24.061 49.435 1.00 92.19 1586 LEU A CA 1
ATOM 12557 C C . LEU A 1 1586 ? -53.907 -24.421 50.675 1.00 92.19 1586 LEU A C 1
ATOM 12559 O O . LEU A 1 1586 ? -54.921 -25.118 50.565 1.00 92.19 1586 LEU A O 1
ATOM 12563 N N . CYS A 1 1587 ? -53.519 -23.899 51.842 1.00 91.62 1587 CYS A N 1
ATOM 12564 C CA . CYS A 1 1587 ? -54.179 -24.180 53.116 1.00 91.62 1587 CYS A CA 1
ATOM 12565 C C . CYS A 1 1587 ? -55.594 -23.587 53.238 1.00 91.62 1587 CYS A C 1
ATOM 12567 O O . CYS A 1 1587 ? -56.330 -24.006 54.125 1.00 91.62 1587 CYS A O 1
ATOM 12569 N N . GLN A 1 1588 ? -56.011 -22.673 52.350 1.00 88.44 1588 GLN A N 1
ATOM 12570 C CA . GLN A 1 1588 ? -57.392 -22.161 52.315 1.00 88.44 1588 GLN A CA 1
ATOM 12571 C C . GLN A 1 1588 ? -58.422 -23.216 51.881 1.00 88.44 1588 GLN A C 1
ATOM 12573 O O . GLN A 1 1588 ? -59.606 -23.065 52.166 1.00 88.44 1588 GLN A O 1
ATOM 12578 N N . THR A 1 1589 ? -58.002 -24.263 51.162 1.00 88.62 1589 THR A N 1
ATOM 12579 C CA . THR A 1 1589 ? -58.898 -25.339 50.707 1.00 88.62 1589 THR A CA 1
ATOM 12580 C C . THR A 1 1589 ? -58.706 -26.589 51.556 1.00 88.62 1589 THR A C 1
ATOM 12582 O O . THR A 1 1589 ? -57.583 -26.931 51.931 1.00 88.62 1589 THR A O 1
ATOM 12585 N N . ARG A 1 1590 ? -59.780 -27.349 51.802 1.00 87.31 1590 ARG A N 1
ATOM 12586 C CA . ARG A 1 1590 ? -59.698 -28.618 52.547 1.00 87.31 1590 ARG A CA 1
ATOM 12587 C C . ARG A 1 1590 ? -58.691 -29.612 51.956 1.00 87.31 1590 ARG A C 1
ATOM 12589 O O . ARG A 1 1590 ? -57.998 -30.302 52.709 1.00 87.31 1590 ARG A O 1
ATOM 12596 N N . GLN A 1 1591 ? -58.618 -29.708 50.627 1.00 90.31 1591 GLN A N 1
ATOM 12597 C CA . GLN A 1 1591 ? -57.680 -30.609 49.955 1.00 90.31 1591 GLN A CA 1
ATOM 12598 C C . GLN A 1 1591 ? -56.229 -30.111 50.003 1.00 90.31 1591 GLN A C 1
ATOM 12600 O O . GLN A 1 1591 ? -55.338 -30.897 50.309 1.00 90.31 1591 GLN A O 1
ATOM 12605 N N . GLY A 1 1592 ? -55.976 -28.815 49.809 1.00 90.50 1592 GLY A N 1
ATOM 12606 C CA . GLY A 1 1592 ? -54.622 -28.274 49.900 1.00 90.50 1592 GLY A CA 1
ATOM 12607 C C . GLY A 1 1592 ? -54.086 -28.344 51.329 1.00 90.50 1592 GLY A C 1
ATOM 12608 O O . GLY A 1 1592 ? -52.975 -28.822 51.538 1.00 90.50 1592 GLY A O 1
ATOM 12609 N N . ALA A 1 1593 ? -54.914 -28.021 52.331 1.00 90.19 1593 ALA A N 1
ATOM 12610 C CA . ALA A 1 1593 ? -54.569 -28.216 53.739 1.00 90.19 1593 ALA A CA 1
ATOM 12611 C C . ALA A 1 1593 ? -54.261 -29.688 54.067 1.00 90.19 1593 ALA A C 1
ATOM 12613 O O . ALA A 1 1593 ? -53.340 -29.973 54.832 1.00 90.19 1593 ALA A O 1
ATOM 12614 N N . LYS A 1 1594 ? -54.990 -30.646 53.470 1.00 91.50 1594 LYS A N 1
ATOM 12615 C CA . LYS A 1 1594 ? -54.691 -32.084 53.598 1.00 91.50 1594 LYS A CA 1
ATOM 12616 C C . LYS A 1 1594 ? -53.290 -32.403 53.077 1.00 91.50 1594 LYS A C 1
ATOM 12618 O O . LYS A 1 1594 ? -52.534 -33.035 53.808 1.00 91.50 1594 LYS A O 1
ATOM 12623 N N . TYR A 1 1595 ? -52.957 -31.980 51.860 1.00 93.50 1595 TYR A N 1
ATOM 12624 C CA . TYR A 1 1595 ? -51.672 -32.290 51.231 1.00 93.50 1595 TYR A CA 1
ATOM 12625 C C . TYR A 1 1595 ? -50.490 -31.641 51.962 1.00 93.50 1595 TYR A C 1
ATOM 12627 O O . TYR A 1 1595 ? -49.522 -32.326 52.284 1.00 93.50 1595 TYR A O 1
ATOM 12635 N N . VAL A 1 1596 ? -50.612 -30.369 52.355 1.00 93.88 1596 VAL A N 1
ATOM 12636 C CA . VAL A 1 1596 ? -49.585 -29.657 53.140 1.00 93.88 1596 VAL A CA 1
ATOM 12637 C C . VAL A 1 1596 ? -49.335 -30.338 54.494 1.00 93.88 1596 VAL A C 1
ATOM 12639 O O . VAL A 1 1596 ? -48.193 -30.522 54.913 1.00 93.88 1596 VAL A O 1
ATOM 12642 N N . LEU A 1 1597 ? -50.392 -30.773 55.186 1.00 91.44 1597 LEU A N 1
ATOM 12643 C CA . LEU A 1 1597 ? -50.251 -31.475 56.465 1.00 91.44 1597 LEU A CA 1
ATOM 12644 C C . LEU A 1 1597 ? -49.698 -32.899 56.308 1.00 91.44 1597 LEU A C 1
ATOM 12646 O O . LEU A 1 1597 ? -48.951 -33.352 57.175 1.00 91.44 1597 LEU A O 1
ATOM 12650 N N . GLN A 1 1598 ? -50.038 -33.597 55.219 1.00 91.50 1598 GLN A N 1
ATOM 12651 C CA . GLN A 1 1598 ? -49.481 -34.916 54.887 1.00 91.50 1598 GLN A CA 1
ATOM 12652 C C . GLN A 1 1598 ? -47.984 -34.854 54.560 1.00 91.50 1598 GLN A C 1
ATOM 12654 O O . GLN A 1 1598 ? -47.263 -35.793 54.888 1.00 91.50 1598 GLN A O 1
ATOM 12659 N N . ALA A 1 1599 ? -47.506 -33.729 54.026 1.00 91.75 1599 ALA A N 1
ATOM 12660 C CA . ALA A 1 1599 ? -46.087 -33.440 53.825 1.00 91.75 1599 ALA A CA 1
ATOM 12661 C C . ALA A 1 1599 ? -45.326 -33.084 55.125 1.00 91.75 1599 ALA A C 1
ATOM 12663 O O . ALA A 1 1599 ? -44.171 -32.683 55.082 1.00 91.75 1599 ALA A O 1
ATOM 12664 N N . ASN A 1 1600 ? -45.933 -33.275 56.303 1.00 93.56 1600 ASN A N 1
ATOM 12665 C CA . ASN A 1 1600 ? -45.336 -33.017 57.617 1.00 93.56 1600 ASN A CA 1
ATOM 12666 C C . ASN A 1 1600 ? -45.021 -31.536 57.910 1.00 93.56 1600 ASN A C 1
ATOM 12668 O O . ASN A 1 1600 ? -43.994 -31.251 58.525 1.00 93.56 1600 ASN A O 1
ATOM 12672 N N . LEU A 1 1601 ? -45.937 -30.611 57.583 1.00 92.56 1601 LEU A N 1
ATOM 12673 C CA . LEU A 1 1601 ? -45.803 -29.167 57.863 1.00 92.56 1601 LEU A CA 1
ATOM 12674 C C . LEU A 1 1601 ? -45.210 -28.855 59.244 1.00 92.56 1601 LEU A C 1
ATOM 12676 O O . LEU A 1 1601 ? -44.185 -28.189 59.342 1.00 92.56 1601 LEU A O 1
ATOM 12680 N N . PHE A 1 1602 ? -45.821 -29.374 60.313 1.00 90.94 1602 PHE A N 1
ATOM 12681 C CA . PHE A 1 1602 ? -45.346 -29.121 61.674 1.00 90.94 1602 PHE A CA 1
ATOM 12682 C C . PHE A 1 1602 ? -43.900 -29.580 61.881 1.00 90.94 1602 PHE A C 1
ATOM 12684 O O . PHE A 1 1602 ? -43.138 -28.882 62.527 1.00 90.94 1602 PHE A O 1
ATOM 12691 N N . ARG A 1 1603 ? -43.476 -30.704 61.289 1.00 91.38 1603 ARG A N 1
ATOM 12692 C CA . ARG A 1 1603 ? -42.088 -31.179 61.403 1.00 91.38 1603 ARG A CA 1
ATOM 12693 C C . ARG A 1 1603 ? -41.099 -30.213 60.751 1.00 91.38 1603 ARG A C 1
ATOM 12695 O O . ARG A 1 1603 ? -40.034 -30.002 61.318 1.00 91.38 1603 ARG A O 1
ATOM 12702 N N . ALA A 1 1604 ? -41.436 -29.656 59.590 1.00 91.38 1604 ALA A N 1
ATOM 12703 C CA . ALA A 1 1604 ? -40.576 -28.688 58.917 1.00 91.38 1604 ALA A CA 1
ATOM 12704 C C . ALA A 1 1604 ? -40.450 -27.385 59.724 1.00 91.38 1604 ALA A C 1
ATOM 12706 O O . ALA A 1 1604 ? -39.346 -26.869 59.868 1.00 91.38 1604 ALA A O 1
ATOM 12707 N N . LEU A 1 1605 ? -41.554 -26.911 60.318 1.00 91.25 1605 LEU A N 1
ATOM 12708 C CA . LEU A 1 1605 ? -41.562 -25.737 61.202 1.00 91.25 1605 LEU A CA 1
ATOM 12709 C C . LEU A 1 1605 ? -40.749 -25.945 62.489 1.00 91.25 1605 LEU A C 1
ATOM 12711 O O . LEU A 1 1605 ? -40.128 -25.007 62.972 1.00 91.25 1605 LEU A O 1
ATOM 12715 N N . GLU A 1 1606 ? -40.738 -27.162 63.040 1.00 89.19 1606 GLU A N 1
ATOM 12716 C CA . GLU A 1 1606 ? -39.884 -27.503 64.187 1.00 89.19 1606 GLU A CA 1
ATOM 12717 C C . GLU A 1 1606 ? -38.401 -27.524 63.804 1.00 89.19 1606 GLU A C 1
ATOM 12719 O O . GLU A 1 1606 ? -37.553 -27.001 64.521 1.00 89.19 1606 GLU A O 1
ATOM 12724 N N . GLN A 1 1607 ? -38.076 -28.138 62.665 1.00 89.56 1607 GLN A N 1
ATOM 12725 C CA . GLN A 1 1607 ? -36.692 -28.283 62.209 1.00 89.56 1607 GLN A CA 1
ATOM 12726 C C . GLN A 1 1607 ? -36.062 -26.962 61.775 1.00 89.56 1607 GLN A C 1
ATOM 12728 O O . GLN A 1 1607 ? -34.845 -26.834 61.859 1.00 89.56 1607 GLN A O 1
ATOM 12733 N N . SER A 1 1608 ? -36.867 -25.991 61.347 1.00 87.69 1608 SER A N 1
ATOM 12734 C CA . SER A 1 1608 ? -36.360 -24.675 60.973 1.00 87.69 1608 SER A CA 1
ATOM 12735 C C . SER A 1 1608 ? -35.953 -23.804 62.152 1.00 87.69 1608 SER A C 1
ATOM 12737 O O . SER A 1 1608 ? -35.251 -22.814 61.963 1.00 87.69 1608 SER A O 1
ATOM 12739 N N . GLY A 1 1609 ? -36.419 -24.126 63.363 1.00 85.62 1609 GLY A N 1
ATOM 12740 C CA . GLY A 1 1609 ? -36.139 -23.339 64.563 1.00 85.62 1609 GLY A CA 1
ATOM 12741 C C . GLY A 1 1609 ? -36.714 -21.917 64.536 1.00 85.62 1609 GLY A C 1
ATOM 12742 O O . GLY A 1 1609 ? -36.421 -21.134 65.436 1.00 85.62 1609 GLY A O 1
ATOM 12743 N N . VAL A 1 1610 ? -37.556 -21.573 63.553 1.00 86.62 1610 VAL A N 1
ATOM 12744 C CA . VAL A 1 1610 ? -38.065 -20.202 63.358 1.00 86.62 1610 VAL A CA 1
ATOM 12745 C C . VAL A 1 1610 ? -38.899 -19.704 64.544 1.00 86.62 1610 VAL A C 1
ATOM 12747 O O . VAL A 1 1610 ? -38.864 -18.525 64.867 1.00 86.62 1610 VAL A O 1
ATOM 12750 N N . PHE A 1 1611 ? -39.602 -20.606 65.235 1.00 85.38 1611 PHE A N 1
ATOM 12751 C CA . PHE A 1 1611 ? -40.368 -20.301 66.449 1.00 85.38 1611 PHE A CA 1
ATOM 12752 C C . PHE A 1 1611 ? -39.579 -20.549 67.752 1.00 85.38 1611 PHE A C 1
ATOM 12754 O O . PHE A 1 1611 ? -40.120 -20.355 68.841 1.00 85.38 1611 PHE A O 1
ATOM 12761 N N . ALA A 1 1612 ? -38.326 -21.009 67.656 1.00 73.50 1612 ALA A N 1
ATOM 12762 C CA . ALA A 1 1612 ? -37.438 -21.256 68.794 1.00 73.50 1612 ALA A CA 1
ATOM 12763 C C . ALA A 1 1612 ? -36.419 -20.124 69.009 1.00 73.50 1612 ALA A C 1
ATOM 12765 O O . ALA A 1 1612 ? -35.910 -19.969 70.119 1.00 73.50 1612 ALA A O 1
ATOM 12766 N N . ALA A 1 1613 ? -36.126 -19.337 67.970 1.00 64.88 1613 ALA A N 1
ATOM 12767 C CA . ALA A 1 1613 ? -35.316 -18.133 68.081 1.00 64.88 1613 ALA A CA 1
ATOM 12768 C C . ALA A 1 1613 ? -36.089 -17.043 68.838 1.00 64.88 1613 ALA A C 1
ATOM 12770 O O . ALA A 1 1613 ? -37.242 -16.756 68.519 1.00 64.88 1613 ALA A O 1
ATOM 12771 N N . ASP A 1 1614 ? -35.456 -16.433 69.840 1.00 66.94 1614 ASP A N 1
ATOM 12772 C CA . ASP A 1 1614 ? -35.978 -15.211 70.450 1.00 66.94 1614 ASP A CA 1
ATOM 12773 C C . ASP A 1 1614 ? -35.836 -14.072 69.422 1.00 66.94 1614 ASP A C 1
ATOM 12775 O O . ASP A 1 1614 ? -34.700 -13.745 69.056 1.00 66.94 1614 ASP A O 1
ATOM 12779 N N . PRO A 1 1615 ? -36.944 -13.469 68.940 1.00 63.97 1615 PRO A N 1
ATOM 12780 C CA . PRO A 1 1615 ? -36.907 -12.423 67.918 1.00 63.97 1615 PRO A CA 1
ATOM 12781 C C . PRO A 1 1615 ? -36.029 -11.227 68.301 1.00 63.97 1615 PRO A C 1
ATOM 12783 O O . PRO A 1 1615 ? -35.554 -10.507 67.424 1.00 63.97 1615 PRO A O 1
ATOM 12786 N N . GLU A 1 1616 ? -35.818 -10.989 69.601 1.00 64.88 1616 GLU A N 1
ATOM 12787 C CA . GLU A 1 1616 ? -34.997 -9.881 70.093 1.00 64.88 1616 GLU A CA 1
ATOM 12788 C C . GLU A 1 1616 ? -33.488 -10.210 70.125 1.00 64.88 1616 GLU A C 1
ATOM 12790 O O . GLU A 1 1616 ? -32.671 -9.280 70.112 1.00 64.88 1616 GLU A O 1
ATOM 12795 N N . LEU A 1 1617 ? -33.117 -11.501 70.118 1.00 61.81 1617 LEU A N 1
ATOM 12796 C CA . LEU A 1 1617 ? -31.731 -11.999 70.192 1.00 61.81 1617 LEU A CA 1
ATOM 12797 C C . LEU A 1 1617 ? -31.128 -12.402 68.844 1.00 61.81 1617 LEU A C 1
ATOM 12799 O O . LEU A 1 1617 ? -29.947 -12.740 68.804 1.00 61.81 1617 LEU A O 1
ATOM 12803 N N . VAL A 1 1618 ? -31.897 -12.390 67.752 1.00 59.88 1618 VAL A N 1
ATOM 12804 C CA . VAL A 1 1618 ? -31.341 -12.641 66.417 1.00 59.88 1618 VAL A CA 1
ATOM 12805 C C . VAL A 1 1618 ? -30.318 -11.538 66.121 1.00 59.88 1618 VAL A C 1
ATOM 12807 O O . VAL A 1 1618 ? -30.689 -10.384 65.892 1.00 59.88 1618 VAL A O 1
ATOM 12810 N N . GLU A 1 1619 ? -29.027 -11.879 66.200 1.00 54.31 1619 GLU A N 1
ATOM 12811 C CA . GLU A 1 1619 ? -27.907 -11.018 65.814 1.00 54.31 1619 GLU A CA 1
ATOM 12812 C C . GLU A 1 1619 ? -28.010 -10.762 64.307 1.00 54.31 1619 GLU A C 1
ATOM 12814 O O . GLU A 1 1619 ? -27.519 -11.524 63.483 1.00 54.31 1619 GLU A O 1
ATOM 12819 N N . VAL A 1 1620 ? -28.744 -9.714 63.934 1.00 56.22 1620 VAL A N 1
ATOM 12820 C CA . VAL A 1 1620 ? -28.772 -9.220 62.559 1.00 56.22 1620 VAL A CA 1
ATOM 12821 C C . VAL A 1 1620 ? -27.476 -8.443 62.346 1.00 56.22 1620 VAL A C 1
ATOM 12823 O O . VAL A 1 1620 ? -27.284 -7.386 62.955 1.00 56.22 1620 VAL A O 1
ATOM 12826 N N . ASP A 1 1621 ? -26.584 -8.989 61.520 1.00 54.66 1621 ASP A N 1
ATOM 12827 C CA . ASP A 1 1621 ? -25.255 -8.439 61.254 1.00 54.66 1621 ASP A CA 1
ATOM 12828 C C . ASP A 1 1621 ? -25.300 -6.944 60.896 1.00 54.66 1621 ASP A C 1
ATOM 12830 O O . ASP A 1 1621 ? -26.096 -6.484 60.066 1.00 54.66 1621 ASP A O 1
ATOM 12834 N N . SER A 1 1622 ? -24.396 -6.182 61.524 1.00 50.47 1622 SER A N 1
ATOM 12835 C CA . SER A 1 1622 ? -24.290 -4.713 61.440 1.00 50.47 1622 SER A CA 1
ATOM 12836 C C . SER A 1 1622 ? -23.898 -4.176 60.051 1.00 50.47 1622 SER A C 1
ATOM 12838 O O . SER A 1 1622 ? -23.806 -2.965 59.869 1.00 50.47 1622 SER A O 1
ATOM 12840 N N . GLU A 1 1623 ? -23.700 -5.053 59.066 1.00 55.25 1623 GLU A N 1
ATOM 12841 C CA . GLU A 1 1623 ? -23.352 -4.712 57.679 1.00 55.25 1623 GLU A CA 1
ATOM 12842 C C . GLU A 1 1623 ? -24.552 -4.805 56.710 1.00 55.25 1623 GLU A C 1
ATOM 12844 O O . GLU A 1 1623 ? -24.437 -4.451 55.541 1.00 55.25 1623 GLU A O 1
ATOM 12849 N N . SER A 1 1624 ? -25.736 -5.224 57.178 1.00 58.88 1624 SER A N 1
ATOM 12850 C CA . SER A 1 1624 ? -26.907 -5.553 56.337 1.00 58.88 1624 SER A CA 1
ATOM 12851 C C . SER A 1 1624 ? -27.667 -4.365 55.704 1.00 58.88 1624 SER A C 1
ATOM 12853 O O . SER A 1 1624 ? -28.724 -4.560 55.102 1.00 58.88 1624 SER A O 1
ATOM 12855 N N . GLY A 1 1625 ? -27.155 -3.131 55.801 1.00 62.50 1625 GLY A N 1
ATOM 12856 C CA . GLY A 1 1625 ? -27.700 -1.943 55.118 1.00 62.50 1625 GLY A CA 1
ATOM 12857 C C . GLY A 1 1625 ? -29.111 -1.496 55.541 1.00 62.50 1625 GLY A C 1
ATOM 12858 O O . GLY A 1 1625 ? -29.637 -0.542 54.969 1.00 62.50 1625 GLY A O 1
ATOM 12859 N N . VAL A 1 1626 ? -29.731 -2.145 56.536 1.00 67.06 1626 VAL A N 1
ATOM 12860 C CA . VAL A 1 1626 ? -31.076 -1.822 57.044 1.00 67.06 1626 VAL A CA 1
ATOM 12861 C C . VAL A 1 1626 ? -31.051 -1.500 58.543 1.00 67.06 1626 VAL A C 1
ATOM 12863 O O . VAL A 1 1626 ? -30.305 -2.124 59.298 1.00 67.06 1626 VAL A O 1
ATOM 12866 N N . PRO A 1 1627 ? -31.868 -0.544 59.023 1.00 68.62 1627 PRO A N 1
ATOM 12867 C CA . PRO A 1 1627 ? -31.971 -0.273 60.452 1.00 68.62 1627 PRO A CA 1
ATOM 12868 C C . PRO A 1 1627 ? -32.591 -1.475 61.184 1.00 68.62 1627 PRO A C 1
ATOM 12870 O O . PRO A 1 1627 ? -33.528 -2.103 60.687 1.00 68.62 1627 PRO A O 1
ATOM 12873 N N . ARG A 1 1628 ? -32.109 -1.770 62.402 1.00 72.06 1628 ARG A N 1
ATOM 12874 C CA . ARG A 1 1628 ? -32.519 -2.944 63.206 1.00 72.06 1628 ARG A CA 1
ATOM 12875 C C . ARG A 1 1628 ? -34.040 -3.084 63.347 1.00 72.06 1628 ARG A C 1
ATOM 12877 O O . ARG A 1 1628 ? -34.555 -4.193 63.294 1.00 72.06 1628 ARG A O 1
ATOM 12884 N N . VAL A 1 1629 ? -34.764 -1.973 63.478 1.00 75.56 1629 VAL A N 1
ATOM 12885 C CA . VAL A 1 1629 ? -36.234 -1.963 63.573 1.00 75.56 1629 VAL A CA 1
ATOM 12886 C C . VAL A 1 1629 ? -36.919 -2.543 62.325 1.00 75.56 1629 VAL A C 1
ATOM 12888 O O . VAL A 1 1629 ? -37.867 -3.310 62.462 1.00 75.56 1629 VAL A O 1
ATOM 12891 N N . VAL A 1 1630 ? -36.399 -2.269 61.123 1.00 75.38 1630 VAL A N 1
ATOM 12892 C CA . VAL A 1 1630 ? -36.911 -2.840 59.864 1.00 75.38 1630 VAL A CA 1
ATOM 12893 C C . VAL A 1 1630 ? -36.527 -4.315 59.749 1.00 75.38 1630 VAL A C 1
ATOM 12895 O O . VAL A 1 1630 ? -37.312 -5.123 59.267 1.00 75.38 1630 VAL A O 1
ATOM 12898 N N . ALA A 1 1631 ? -35.343 -4.705 60.228 1.00 72.94 1631 ALA A N 1
ATOM 12899 C CA . ALA A 1 1631 ? -34.955 -6.115 60.261 1.00 72.94 1631 ALA A CA 1
ATOM 12900 C C . ALA A 1 1631 ? -35.868 -6.946 61.181 1.00 72.94 1631 ALA A C 1
ATOM 12902 O O . ALA A 1 1631 ? -36.272 -8.052 60.815 1.00 72.94 1631 ALA A O 1
ATOM 12903 N N . LEU A 1 1632 ? -36.252 -6.392 62.338 1.00 78.94 1632 LEU A N 1
ATOM 12904 C CA . LEU A 1 1632 ? -37.251 -7.003 63.213 1.00 78.94 1632 LEU A CA 1
ATOM 12905 C C . LEU A 1 1632 ? -38.621 -7.047 62.532 1.00 78.94 1632 LEU A C 1
ATOM 12907 O O . LEU A 1 1632 ? -39.236 -8.106 62.523 1.00 78.94 1632 LEU A O 1
ATOM 12911 N N . GLU A 1 1633 ? -39.086 -5.952 61.922 1.00 82.56 1633 GLU A N 1
ATOM 12912 C CA . GLU A 1 1633 ? -40.371 -5.923 61.200 1.00 82.56 1633 GLU A CA 1
ATOM 12913 C C . GLU A 1 1633 ? -40.446 -7.035 60.148 1.00 82.56 1633 GLU A C 1
ATOM 12915 O O . GLU A 1 1633 ? -41.408 -7.805 60.126 1.00 82.56 1633 GLU A O 1
ATOM 12920 N N . ARG A 1 1634 ? -39.373 -7.209 59.369 1.00 79.44 1634 ARG A N 1
ATOM 12921 C CA . ARG A 1 1634 ? -39.214 -8.305 58.408 1.00 79.44 1634 ARG A CA 1
ATOM 12922 C C . ARG A 1 1634 ? -39.285 -9.678 59.080 1.00 79.44 1634 ARG A C 1
ATOM 12924 O O . ARG A 1 1634 ? -39.977 -10.562 58.582 1.00 79.44 1634 ARG A O 1
ATOM 12931 N N . HIS A 1 1635 ? -38.594 -9.887 60.198 1.00 82.12 1635 HIS A N 1
ATOM 12932 C CA . HIS A 1 1635 ? -38.642 -11.162 60.921 1.00 82.12 1635 HIS A CA 1
ATOM 12933 C C . HIS A 1 1635 ? -40.047 -11.465 61.477 1.00 82.12 1635 HIS A C 1
ATOM 12935 O O . HIS A 1 1635 ? -40.543 -12.585 61.351 1.00 82.12 1635 HIS A O 1
ATOM 12941 N N . TYR A 1 1636 ? -40.742 -10.462 62.018 1.00 86.44 1636 TYR A N 1
ATOM 12942 C CA . TYR A 1 1636 ? -42.125 -10.616 62.471 1.00 86.44 1636 TYR A CA 1
ATOM 12943 C C . TYR A 1 1636 ? -43.084 -10.877 61.304 1.00 86.44 1636 TYR A C 1
ATOM 12945 O O . TYR A 1 1636 ? -43.966 -11.722 61.430 1.00 86.44 1636 TYR A O 1
ATOM 12953 N N . ALA A 1 1637 ? -42.891 -10.244 60.144 1.00 87.25 1637 ALA A N 1
ATOM 12954 C CA . ALA A 1 1637 ? -43.679 -10.526 58.945 1.00 87.25 1637 ALA A CA 1
ATOM 12955 C C . ALA A 1 1637 ? -43.562 -11.998 58.493 1.00 87.25 1637 ALA A C 1
ATOM 12957 O O . ALA A 1 1637 ? -44.566 -12.603 58.103 1.00 87.25 1637 ALA A O 1
ATOM 12958 N N . LEU A 1 1638 ? -42.373 -12.605 58.615 1.00 88.25 1638 LEU A N 1
ATOM 12959 C CA . LEU A 1 1638 ? -42.181 -14.041 58.386 1.00 88.25 1638 LEU A CA 1
ATOM 12960 C C . LEU A 1 1638 ? -43.017 -14.881 59.364 1.00 88.25 1638 LEU A C 1
ATOM 12962 O O . LEU A 1 1638 ? -43.756 -15.775 58.941 1.00 88.25 1638 LEU A O 1
ATOM 12966 N N . LEU A 1 1639 ? -42.940 -14.578 60.663 1.00 88.94 1639 LEU A N 1
ATOM 12967 C CA . LEU A 1 1639 ? -43.713 -15.284 61.690 1.00 88.94 1639 LEU A CA 1
ATOM 12968 C C . LEU A 1 1639 ? -45.220 -15.159 61.454 1.00 88.94 1639 LEU A C 1
ATOM 12970 O O . LEU A 1 1639 ? -45.946 -16.145 61.586 1.00 88.94 1639 LEU A O 1
ATOM 12974 N N . VAL A 1 1640 ? -45.687 -13.976 61.057 1.00 90.56 1640 VAL A N 1
ATOM 12975 C CA . VAL A 1 1640 ? -47.091 -13.711 60.726 1.00 90.56 1640 VAL A CA 1
ATOM 12976 C C . VAL A 1 1640 ? -47.557 -14.613 59.585 1.00 90.56 1640 VAL A C 1
ATOM 12978 O O . VAL A 1 1640 ? -48.609 -15.253 59.679 1.00 90.56 1640 VAL A O 1
ATOM 12981 N N . ALA A 1 1641 ? -46.775 -14.702 58.509 1.00 89.94 1641 ALA A N 1
ATOM 12982 C CA . ALA A 1 1641 ? -47.108 -15.548 57.372 1.00 89.94 1641 ALA A CA 1
ATOM 12983 C C . ALA A 1 1641 ? -47.173 -17.034 57.774 1.00 89.94 1641 ALA A C 1
ATOM 12985 O O . ALA A 1 1641 ? -48.152 -17.714 57.455 1.00 89.94 1641 ALA A O 1
ATOM 12986 N N . LEU A 1 1642 ? -46.202 -17.526 58.550 1.00 92.25 1642 LEU A N 1
ATOM 12987 C CA . LEU A 1 1642 ? -46.195 -18.908 59.045 1.00 92.25 1642 LEU A CA 1
ATOM 12988 C C . LEU A 1 1642 ? -47.364 -19.199 60.000 1.00 92.25 1642 LEU A C 1
ATOM 12990 O O . LEU A 1 1642 ? -47.993 -20.254 59.899 1.00 92.25 1642 LEU A O 1
ATOM 12994 N N . ALA A 1 1643 ? -47.706 -18.261 60.887 1.00 90.81 1643 ALA A N 1
ATOM 12995 C CA . ALA A 1 1643 ? -48.839 -18.397 61.798 1.00 90.81 1643 ALA A CA 1
ATOM 12996 C C . ALA A 1 1643 ? -50.170 -18.485 61.033 1.00 90.81 1643 ALA A C 1
ATOM 12998 O O . ALA A 1 1643 ? -51.012 -19.330 61.350 1.00 90.81 1643 ALA A O 1
ATOM 12999 N N . ARG A 1 1644 ? -50.335 -17.694 59.962 1.00 92.44 1644 ARG A N 1
ATOM 13000 C CA . ARG A 1 1644 ? -51.495 -17.783 59.059 1.00 92.44 1644 ARG A CA 1
ATOM 13001 C C . ARG A 1 1644 ? -51.552 -19.115 58.312 1.00 92.44 1644 ARG A C 1
ATOM 13003 O O . ARG A 1 1644 ? -52.637 -19.683 58.196 1.00 92.44 1644 ARG A O 1
ATOM 13010 N N . VAL A 1 1645 ? -50.415 -19.642 57.851 1.00 92.81 1645 VAL A N 1
ATOM 13011 C CA . VAL A 1 1645 ? -50.341 -20.972 57.214 1.00 92.81 1645 VAL A CA 1
ATOM 13012 C C . VAL A 1 1645 ? -50.806 -22.064 58.184 1.00 92.81 1645 VAL A C 1
ATOM 13014 O O . VAL A 1 1645 ? -51.666 -22.870 57.827 1.00 92.81 1645 VAL A O 1
ATOM 13017 N N . VAL A 1 1646 ? -50.310 -22.065 59.428 1.00 91.56 1646 VAL A N 1
ATOM 13018 C CA . VAL A 1 1646 ? -50.728 -23.031 60.462 1.00 91.56 1646 VAL A CA 1
ATOM 13019 C C . VAL A 1 1646 ? -52.213 -22.873 60.803 1.00 91.56 1646 VAL A C 1
ATOM 13021 O O . VAL A 1 1646 ? -52.938 -23.869 60.864 1.00 91.56 1646 VAL A O 1
ATOM 13024 N N . GLY A 1 1647 ? -52.686 -21.634 60.970 1.00 90.38 1647 GLY A N 1
ATOM 13025 C CA . GLY A 1 1647 ? -54.094 -21.325 61.227 1.00 90.38 1647 GLY A CA 1
ATOM 13026 C C . GLY A 1 1647 ? -55.021 -21.859 60.133 1.00 90.38 1647 GLY A C 1
ATOM 13027 O O . GLY A 1 1647 ? -55.984 -22.571 60.429 1.00 90.38 1647 GLY A O 1
ATOM 13028 N N . ALA A 1 1648 ? -54.698 -21.597 58.865 1.00 90.12 1648 ALA A N 1
ATOM 13029 C CA . ALA A 1 1648 ? -55.455 -22.099 57.719 1.00 90.12 1648 ALA A CA 1
ATOM 13030 C C . ALA A 1 1648 ? -55.415 -23.638 57.631 1.00 90.12 1648 ALA A C 1
ATOM 13032 O O . ALA A 1 1648 ? -56.451 -24.278 57.455 1.00 90.12 1648 ALA A O 1
ATOM 13033 N N . ALA A 1 1649 ? -54.249 -24.259 57.843 1.00 89.88 1649 ALA A N 1
ATOM 13034 C CA . ALA A 1 1649 ? -54.101 -25.713 57.782 1.00 89.88 1649 ALA A CA 1
ATOM 13035 C C . ALA A 1 1649 ? -54.951 -26.443 58.842 1.00 89.88 1649 ALA A C 1
ATOM 13037 O O . ALA A 1 1649 ? -55.570 -27.471 58.550 1.00 89.88 1649 ALA A O 1
ATOM 13038 N N . VAL A 1 1650 ? -55.001 -25.913 60.070 1.00 89.38 1650 VAL A N 1
ATOM 13039 C CA . VAL A 1 1650 ? -55.791 -26.488 61.172 1.00 89.38 1650 VAL A CA 1
ATOM 13040 C C . VAL A 1 1650 ? -57.289 -26.262 60.956 1.00 89.38 1650 VAL A C 1
ATOM 13042 O O . VAL A 1 1650 ? -58.075 -27.197 61.127 1.00 89.38 1650 VAL A O 1
ATOM 13045 N N . THR A 1 1651 ? -57.689 -25.059 60.536 1.00 88.19 1651 THR A N 1
ATOM 13046 C CA . THR A 1 1651 ? -59.107 -24.708 60.340 1.00 88.19 1651 THR A CA 1
ATOM 13047 C C . THR A 1 1651 ? -59.735 -25.437 59.150 1.00 88.19 1651 THR A C 1
ATOM 13049 O O . THR A 1 1651 ? -60.811 -26.013 59.301 1.00 88.19 1651 THR A O 1
ATOM 13052 N N . ALA A 1 1652 ? -59.055 -25.515 58.001 1.00 85.19 1652 ALA A N 1
ATOM 13053 C CA . ALA A 1 1652 ? -59.595 -26.145 56.792 1.00 85.19 1652 ALA A CA 1
ATOM 13054 C C . ALA A 1 1652 ? -59.719 -27.681 56.892 1.00 85.19 1652 ALA A C 1
ATOM 13056 O O . ALA A 1 1652 ? -60.618 -28.279 56.293 1.00 85.19 1652 ALA A O 1
ATOM 13057 N N . ARG A 1 1653 ? -58.838 -28.354 57.653 1.00 82.56 1653 ARG A N 1
ATOM 13058 C CA . ARG A 1 1653 ? -58.940 -29.809 57.908 1.00 82.56 1653 ARG A CA 1
ATOM 13059 C C . ARG A 1 1653 ? -59.938 -30.171 59.002 1.00 82.56 1653 ARG A C 1
ATOM 13061 O O . ARG A 1 1653 ? -60.459 -31.288 58.985 1.00 82.56 1653 ARG A O 1
ATOM 13068 N N . GLY A 1 1654 ? -60.182 -29.265 59.946 1.00 79.31 1654 GLY A N 1
ATOM 13069 C CA . GLY A 1 1654 ? -61.049 -29.492 61.096 1.00 79.31 1654 GLY A CA 1
ATOM 13070 C C . GLY A 1 1654 ? -60.448 -30.445 62.138 1.00 79.31 1654 GLY A C 1
ATOM 13071 O O . GLY A 1 1654 ? -59.233 -30.512 62.341 1.00 79.31 1654 GLY A O 1
ATOM 13072 N N . ALA A 1 1655 ? -61.319 -31.209 62.807 1.00 74.31 1655 ALA A N 1
ATOM 13073 C CA . ALA A 1 1655 ? -61.021 -31.933 64.048 1.00 74.31 1655 ALA A CA 1
ATOM 13074 C C . ALA A 1 1655 ? -59.784 -32.853 64.015 1.00 74.31 1655 ALA A C 1
ATOM 13076 O O . ALA A 1 1655 ? -59.127 -33.038 65.036 1.00 74.31 1655 ALA A O 1
ATOM 13077 N N . HIS A 1 1656 ? -59.425 -33.396 62.849 1.00 76.12 1656 HIS A N 1
ATOM 13078 C CA . HIS A 1 1656 ? -58.314 -34.339 62.697 1.00 76.12 1656 HIS A CA 1
ATOM 13079 C C . HIS A 1 1656 ? -56.944 -33.750 63.088 1.00 76.12 1656 HIS A C 1
ATOM 13081 O O . HIS A 1 1656 ? -56.060 -34.477 63.536 1.00 76.12 1656 HIS A O 1
ATOM 13087 N N . ASN A 1 1657 ? -56.750 -32.438 62.928 1.00 81.00 1657 ASN A N 1
ATOM 13088 C CA . ASN A 1 1657 ? -55.454 -31.785 63.131 1.00 81.00 1657 ASN A CA 1
ATOM 13089 C C . ASN A 1 1657 ? -55.440 -30.814 64.319 1.00 81.00 1657 ASN A C 1
ATOM 13091 O O . ASN A 1 1657 ? -54.386 -30.256 64.623 1.00 81.00 1657 ASN A O 1
ATOM 13095 N N . ILE A 1 1658 ? -56.554 -30.685 65.050 1.00 84.81 1658 ILE A N 1
ATOM 13096 C CA . ILE A 1 1658 ? -56.626 -29.898 66.292 1.00 84.81 1658 ILE A CA 1
ATOM 13097 C C . ILE A 1 1658 ? -55.571 -30.371 67.300 1.00 84.81 1658 ILE A C 1
ATOM 13099 O O . ILE A 1 1658 ? -54.927 -29.548 67.939 1.00 84.81 1658 ILE A O 1
ATOM 13103 N N . VAL A 1 1659 ? -55.320 -31.683 67.391 1.00 86.62 1659 VAL A N 1
ATOM 13104 C CA . VAL A 1 1659 ? -54.263 -32.244 68.253 1.00 86.62 1659 VAL A CA 1
ATOM 13105 C C . VAL A 1 1659 ? -52.865 -31.732 67.889 1.00 86.62 1659 VAL A C 1
ATOM 13107 O O . VAL A 1 1659 ? -52.064 -31.453 68.775 1.00 86.62 1659 VAL A O 1
ATOM 13110 N N . GLN A 1 1660 ? -52.579 -31.556 66.596 1.00 85.38 1660 GLN A N 1
ATOM 13111 C CA . GLN A 1 1660 ? -51.296 -31.024 66.137 1.00 85.38 1660 GLN A CA 1
ATOM 13112 C C . GLN A 1 1660 ? -51.211 -29.515 66.379 1.00 85.38 1660 GLN A C 1
ATOM 13114 O O . GLN A 1 1660 ? -50.174 -29.038 66.820 1.00 85.38 1660 GLN A O 1
ATOM 13119 N N . GLY A 1 1661 ? -52.314 -28.780 66.184 1.00 86.31 1661 GLY A N 1
ATOM 13120 C CA . GLY A 1 1661 ? -52.398 -27.361 66.542 1.00 86.31 1661 GLY A CA 1
ATOM 13121 C C . GLY A 1 1661 ? -52.183 -27.120 68.041 1.00 86.31 1661 GLY A C 1
ATOM 13122 O O . GLY A 1 1661 ? -51.402 -26.251 68.418 1.00 86.31 1661 GLY A O 1
ATOM 13123 N N . ARG A 1 1662 ? -52.788 -27.950 68.905 1.00 88.06 1662 ARG A N 1
ATOM 13124 C CA . ARG A 1 1662 ? -52.552 -27.928 70.359 1.00 88.06 1662 ARG A CA 1
ATOM 13125 C C . ARG A 1 1662 ? -51.096 -28.239 70.693 1.00 88.06 1662 ARG A C 1
ATOM 13127 O O . ARG A 1 1662 ? -50.489 -27.509 71.465 1.00 88.06 1662 ARG A O 1
ATOM 13134 N N . LYS A 1 1663 ? -50.520 -29.278 70.077 1.00 88.69 1663 LYS A N 1
ATOM 13135 C CA . LYS A 1 1663 ? -49.108 -29.638 70.259 1.00 88.69 1663 LYS A CA 1
ATOM 13136 C C . LYS A 1 1663 ? -48.170 -28.494 69.862 1.00 88.69 1663 LYS A C 1
ATOM 13138 O O . LYS A 1 1663 ? -47.249 -28.199 70.612 1.00 88.69 1663 LYS A O 1
ATOM 13143 N N . PHE A 1 1664 ? -48.430 -27.838 68.734 1.00 89.12 1664 PHE A N 1
ATOM 13144 C CA . PHE A 1 1664 ? -47.654 -26.693 68.258 1.00 89.12 1664 PHE A CA 1
ATOM 13145 C C . PHE A 1 1664 ? -47.679 -25.524 69.256 1.00 89.12 1664 PHE A C 1
ATOM 13147 O O . PHE A 1 1664 ? -46.626 -24.975 69.578 1.00 89.12 1664 PHE A O 1
ATOM 13154 N N . LEU A 1 1665 ? -48.856 -25.198 69.806 1.00 87.94 1665 LEU A N 1
ATOM 13155 C CA . LEU A 1 1665 ? -49.002 -24.177 70.850 1.00 87.94 1665 LEU A CA 1
ATOM 13156 C C . LEU A 1 1665 ? -48.304 -24.574 72.162 1.00 87.94 1665 LEU A C 1
ATOM 13158 O O . LEU A 1 1665 ? -47.658 -23.732 72.778 1.00 87.94 1665 LEU A O 1
ATOM 13162 N N . THR A 1 1666 ? -48.384 -25.843 72.586 1.00 88.69 1666 THR A N 1
ATOM 13163 C CA . THR A 1 1666 ? -47.659 -26.341 73.771 1.00 88.69 1666 THR A CA 1
ATOM 13164 C C . THR A 1 1666 ? -46.145 -26.237 73.587 1.00 88.69 1666 THR A C 1
ATOM 13166 O O . THR A 1 1666 ? -45.445 -25.804 74.499 1.00 88.69 1666 THR A O 1
ATOM 13169 N N . GLN A 1 1667 ? -45.644 -26.626 72.414 1.00 86.38 1667 GLN A N 1
ATOM 13170 C CA . GLN A 1 1667 ? -44.218 -26.670 72.101 1.00 86.38 1667 GLN A CA 1
ATOM 13171 C C . GLN A 1 1667 ? -43.592 -25.269 72.034 1.00 86.38 1667 GLN A C 1
ATOM 13173 O O . GLN A 1 1667 ? -42.482 -25.077 72.520 1.00 86.38 1667 GLN A O 1
ATOM 13178 N N . HIS A 1 1668 ? -44.343 -24.275 71.550 1.00 86.19 1668 HIS A N 1
ATOM 13179 C CA . HIS A 1 1668 ? -43.890 -22.884 71.409 1.00 86.19 1668 HIS A CA 1
ATOM 13180 C C . HIS A 1 1668 ? -44.555 -21.911 72.395 1.00 86.19 1668 HIS A C 1
ATOM 13182 O O . HIS A 1 1668 ? -44.612 -20.703 72.156 1.00 86.19 1668 HIS A O 1
ATOM 13188 N N . ARG A 1 1669 ? -45.055 -22.417 73.531 1.00 84.88 1669 ARG A N 1
ATOM 13189 C CA . ARG A 1 1669 ? -45.843 -21.643 74.509 1.00 84.88 1669 ARG A CA 1
ATOM 13190 C C . ARG A 1 1669 ? -45.154 -20.352 74.955 1.00 84.88 1669 ARG A C 1
ATOM 13192 O O . ARG A 1 1669 ? -45.813 -19.326 75.093 1.00 84.88 1669 ARG A O 1
ATOM 13199 N N . GLY A 1 1670 ? -43.839 -20.400 75.180 1.00 83.19 1670 GLY A N 1
ATOM 13200 C CA . GLY A 1 1670 ? -43.053 -19.244 75.622 1.00 83.19 1670 GLY A CA 1
ATOM 13201 C C . GLY A 1 1670 ? -43.115 -18.070 74.641 1.00 83.19 1670 GLY A C 1
ATOM 13202 O O . GLY A 1 1670 ? -43.378 -16.945 75.062 1.00 83.19 1670 GLY A O 1
ATOM 13203 N N . LEU A 1 1671 ? -42.966 -18.348 73.341 1.00 84.50 1671 LEU A N 1
ATOM 13204 C CA . LEU A 1 1671 ? -43.041 -17.343 72.279 1.00 84.50 1671 LEU A CA 1
ATOM 13205 C C . LEU A 1 1671 ? -44.449 -16.749 72.168 1.00 84.50 1671 LEU A C 1
ATOM 13207 O O . LEU A 1 1671 ? -44.599 -15.532 72.122 1.00 84.50 1671 LEU A O 1
ATOM 13211 N N . VAL A 1 1672 ? -45.487 -17.591 72.194 1.00 84.06 1672 VAL A N 1
ATOM 13212 C CA . VAL A 1 1672 ? -46.887 -17.134 72.128 1.00 84.06 1672 VAL A CA 1
ATOM 13213 C C . VAL A 1 1672 ? -47.205 -16.195 73.295 1.00 84.06 1672 VAL A C 1
ATOM 13215 O O . VAL A 1 1672 ? -47.780 -15.127 73.097 1.00 84.06 1672 VAL A O 1
ATOM 13218 N N . VAL A 1 1673 ? -46.776 -16.553 74.511 1.00 84.62 1673 VAL A N 1
ATOM 13219 C CA . VAL A 1 1673 ? -46.939 -15.706 75.701 1.00 84.62 1673 VAL A CA 1
ATOM 13220 C C . VAL A 1 1673 ? -46.156 -14.402 75.571 1.00 84.62 1673 VAL A C 1
ATOM 13222 O O . VAL A 1 1673 ? -46.655 -13.376 76.020 1.00 84.62 1673 VAL A O 1
ATOM 13225 N N . HIS A 1 1674 ? -44.960 -14.416 74.978 1.00 84.06 1674 HIS A N 1
ATOM 13226 C CA . HIS A 1 1674 ? -44.181 -13.202 74.737 1.00 84.06 1674 HIS A CA 1
ATOM 13227 C C . HIS A 1 1674 ? -44.883 -12.271 73.741 1.00 84.06 1674 HIS A C 1
ATOM 13229 O O . HIS A 1 1674 ? -45.083 -11.106 74.059 1.00 84.06 1674 HIS A O 1
ATOM 13235 N N . VAL A 1 1675 ? -45.328 -12.773 72.587 1.00 85.12 1675 VAL A N 1
ATOM 13236 C CA . VAL A 1 1675 ? -45.995 -11.961 71.551 1.00 85.12 1675 VAL A CA 1
ATOM 13237 C C . VAL A 1 1675 ? -47.312 -11.365 72.064 1.00 85.12 1675 VAL A C 1
ATOM 13239 O O . VAL A 1 1675 ? -47.521 -10.162 71.931 1.00 85.12 1675 VAL A O 1
ATOM 13242 N N . LEU A 1 1676 ? -48.145 -12.171 72.740 1.00 84.81 1676 LEU A N 1
ATOM 13243 C CA . LEU A 1 1676 ? -49.398 -11.727 73.382 1.00 84.81 1676 LEU A CA 1
ATOM 13244 C C . LEU A 1 1676 ? -49.185 -10.779 74.575 1.00 84.81 1676 LEU A C 1
ATOM 13246 O O . LEU A 1 1676 ? -50.123 -10.158 75.072 1.00 84.81 1676 LEU A O 1
ATOM 13250 N N . LYS A 1 1677 ? -47.965 -10.716 75.109 1.00 83.56 1677 LYS A N 1
ATOM 13251 C CA . LYS A 1 1677 ? -47.574 -9.746 76.132 1.00 83.56 1677 LYS A CA 1
ATOM 13252 C C . LYS A 1 1677 ? -46.988 -8.492 75.511 1.00 83.56 1677 LYS A C 1
ATOM 13254 O O . LYS A 1 1677 ? -47.207 -7.410 76.043 1.00 83.56 1677 LYS A O 1
ATOM 13259 N N . LYS A 1 1678 ? -46.243 -8.630 74.415 1.00 81.31 1678 LYS A N 1
ATOM 13260 C CA . LYS A 1 1678 ? -45.585 -7.536 73.708 1.00 81.31 1678 LYS A CA 1
ATOM 13261 C C . LYS A 1 1678 ? -46.614 -6.612 73.064 1.00 81.31 1678 LYS A C 1
ATOM 13263 O O . LYS A 1 1678 ? -46.520 -5.414 73.297 1.00 81.31 1678 LYS A O 1
ATOM 13268 N N . ASN A 1 1679 ? -47.625 -7.155 72.375 1.00 82.31 1679 ASN A N 1
ATOM 13269 C CA . ASN A 1 1679 ? -48.738 -6.351 71.846 1.00 82.31 1679 ASN A CA 1
ATOM 13270 C C . ASN A 1 1679 ? -49.538 -5.653 72.967 1.00 82.31 1679 ASN A C 1
ATOM 13272 O O . ASN A 1 1679 ? -49.997 -4.533 72.796 1.00 82.31 1679 ASN A O 1
ATOM 13276 N N . ALA A 1 1680 ? -49.683 -6.294 74.132 1.00 76.88 1680 ALA A N 1
ATOM 13277 C CA . ALA A 1 1680 ? -50.423 -5.762 75.276 1.00 76.88 1680 ALA A CA 1
ATOM 13278 C C . ALA A 1 1680 ? -49.588 -4.839 76.190 1.00 76.88 1680 ALA A C 1
ATOM 13280 O O . ALA A 1 1680 ? -50.134 -4.244 77.120 1.00 76.88 1680 ALA A O 1
ATOM 13281 N N . GLY A 1 1681 ? -48.268 -4.744 75.980 1.00 68.94 1681 GLY A N 1
ATOM 13282 C CA . GLY A 1 1681 ? -47.346 -3.959 76.810 1.00 68.94 1681 GLY A CA 1
ATOM 13283 C C . GLY A 1 1681 ? -47.003 -4.553 78.192 1.00 68.94 1681 GLY A C 1
ATOM 13284 O O . GLY A 1 1681 ? -46.664 -3.810 79.111 1.00 68.94 1681 GLY A O 1
ATOM 13285 N N . ILE A 1 1682 ? -47.082 -5.876 78.386 1.00 59.53 1682 ILE A N 1
ATOM 13286 C CA . ILE A 1 1682 ? -46.980 -6.553 79.697 1.00 59.53 1682 ILE A CA 1
ATOM 13287 C C . ILE A 1 1682 ? -45.658 -7.348 79.831 1.00 59.53 1682 ILE A C 1
ATOM 13289 O O . ILE A 1 1682 ? -45.617 -8.525 79.494 1.00 59.53 1682 ILE A O 1
ATOM 13293 N N . GLY A 1 1683 ? -44.576 -6.778 80.391 1.00 54.09 1683 GLY A N 1
ATOM 13294 C CA . GLY A 1 1683 ? -43.368 -7.557 80.769 1.00 54.09 1683 GLY A CA 1
ATOM 13295 C C . GLY A 1 1683 ? -41.980 -6.978 80.443 1.00 54.09 1683 GLY A C 1
ATOM 13296 O O . GLY A 1 1683 ? -40.992 -7.667 80.676 1.00 54.09 1683 GLY A O 1
ATOM 13297 N N . GLY A 1 1684 ? -41.871 -5.741 79.945 1.00 47.31 1684 GLY A N 1
ATOM 13298 C CA . GLY A 1 1684 ? -40.587 -5.051 79.741 1.00 47.31 1684 GLY A CA 1
ATOM 13299 C C . GLY A 1 1684 ? -40.151 -4.248 80.972 1.00 47.31 1684 GLY A C 1
ATOM 13300 O O . GLY A 1 1684 ? -40.785 -3.255 81.324 1.00 47.31 1684 GLY A O 1
ATOM 13301 N N . GLY A 1 1685 ? -39.075 -4.680 81.634 1.00 39.06 1685 GLY A N 1
ATOM 13302 C CA . GLY A 1 1685 ? -38.453 -3.982 82.760 1.00 39.06 1685 GLY A CA 1
ATOM 13303 C C . GLY A 1 1685 ? -37.679 -2.731 82.329 1.00 39.06 1685 GLY A C 1
ATOM 13304 O O . GLY A 1 1685 ? -36.725 -2.812 81.569 1.00 39.06 1685 GLY A O 1
ATOM 13305 N N . VAL A 1 1686 ? -38.126 -1.588 82.848 1.00 31.70 1686 VAL A N 1
ATOM 13306 C CA . VAL A 1 1686 ? -37.443 -0.300 83.078 1.00 31.70 1686 VAL A CA 1
ATOM 13307 C C . VAL A 1 1686 ? -35.994 -0.174 82.558 1.00 31.70 1686 VAL A C 1
ATOM 13309 O O . VAL A 1 1686 ? -35.041 -0.475 83.273 1.00 31.70 1686 VAL A O 1
ATOM 13312 N N . VAL A 1 1687 ? -35.825 0.459 81.391 1.00 35.94 1687 VAL A N 1
ATOM 13313 C CA . VAL A 1 1687 ? -34.676 1.340 81.119 1.00 35.94 1687 VAL A CA 1
ATOM 13314 C C . VAL A 1 1687 ? -35.200 2.680 80.601 1.00 35.94 1687 VAL A C 1
ATOM 13316 O O . VAL A 1 1687 ? -35.627 2.804 79.462 1.00 35.94 1687 VAL A O 1
ATOM 13319 N N . GLY A 1 1688 ? -35.149 3.683 81.480 1.00 33.56 1688 GLY A N 1
ATOM 13320 C CA . GLY A 1 1688 ? -34.801 5.057 81.117 1.00 33.56 1688 GLY A CA 1
ATOM 13321 C C . GLY A 1 1688 ? -35.809 5.888 80.323 1.00 33.56 1688 GLY A C 1
ATOM 13322 O O . GLY A 1 1688 ? -35.643 6.111 79.131 1.00 33.56 1688 GLY A O 1
ATOM 13323 N N . ASN A 1 1689 ? -36.723 6.534 81.049 1.00 29.61 1689 ASN A N 1
ATOM 13324 C CA . ASN A 1 1689 ? -37.134 7.909 80.750 1.00 29.61 1689 ASN A CA 1
ATOM 13325 C C . ASN A 1 1689 ? -35.900 8.782 80.443 1.00 29.61 1689 ASN A C 1
ATOM 13327 O O . ASN A 1 1689 ? -35.141 9.074 81.366 1.00 29.61 1689 ASN A O 1
ATOM 13331 N N . SER A 1 1690 ? -35.718 9.219 79.193 1.00 31.28 1690 SER A N 1
ATOM 13332 C CA . SER A 1 1690 ? -34.962 10.430 78.822 1.00 31.28 1690 SER A CA 1
ATOM 13333 C C . SER A 1 1690 ? -34.886 10.573 77.295 1.00 31.28 1690 SER A C 1
ATOM 13335 O O . SER A 1 1690 ? -33.928 10.105 76.692 1.00 31.28 1690 SER A O 1
ATOM 13337 N N . LEU A 1 1691 ? -35.863 11.243 76.673 1.00 31.89 1691 LEU A N 1
ATOM 13338 C CA . LEU A 1 1691 ? -35.646 12.180 75.548 1.00 31.89 1691 LEU A CA 1
ATOM 13339 C C . LEU A 1 1691 ? -36.941 12.954 75.240 1.00 31.89 1691 LEU A C 1
ATOM 13341 O O . LEU A 1 1691 ? -37.422 13.041 74.115 1.00 31.89 1691 LEU A O 1
ATOM 13345 N N . ALA A 1 1692 ? -37.487 13.562 76.294 1.00 32.72 1692 ALA A N 1
ATOM 13346 C CA . ALA A 1 1692 ? -38.270 14.783 76.189 1.00 32.72 1692 ALA A CA 1
ATOM 13347 C C . ALA A 1 1692 ? -37.321 15.974 76.455 1.00 32.72 1692 ALA A C 1
ATOM 13349 O O . ALA A 1 1692 ? -36.512 15.922 77.377 1.00 32.72 1692 ALA A O 1
ATOM 13350 N N . SER A 1 1693 ? -37.441 17.043 75.663 1.00 33.34 1693 SER A N 1
ATOM 13351 C CA . SER A 1 1693 ? -36.853 18.390 75.852 1.00 33.34 1693 SER A CA 1
ATOM 13352 C C . SER A 1 1693 ? -35.321 18.591 75.738 1.00 33.34 1693 SER A C 1
ATOM 13354 O O . SER A 1 1693 ? -34.584 18.426 76.701 1.00 33.34 1693 SER A O 1
ATOM 13356 N N . SER A 1 1694 ? -34.870 19.057 74.563 1.00 36.31 1694 SER A N 1
ATOM 13357 C CA . SER A 1 1694 ? -33.747 20.000 74.312 1.00 36.31 1694 SER A CA 1
ATOM 13358 C C . SER A 1 1694 ? -33.700 20.219 72.783 1.00 36.31 1694 SER A C 1
ATOM 13360 O O . SER A 1 1694 ? -33.388 19.285 72.055 1.00 36.31 1694 SER A O 1
ATOM 13362 N N . ILE A 1 1695 ? -34.301 21.243 72.163 1.00 36.38 1695 ILE A N 1
ATOM 13363 C CA . ILE A 1 1695 ? -34.068 22.702 72.183 1.00 36.38 1695 ILE A CA 1
ATOM 13364 C C . ILE A 1 1695 ? -32.631 23.093 71.782 1.00 36.38 1695 ILE A C 1
ATOM 13366 O O . ILE A 1 1695 ? -31.707 23.001 72.575 1.00 36.38 1695 ILE A O 1
ATOM 13370 N N . ASN A 1 1696 ? -32.526 23.641 70.565 1.00 33.75 1696 ASN A N 1
ATOM 13371 C CA . ASN A 1 1696 ? -31.502 24.562 70.053 1.00 33.75 1696 ASN A CA 1
ATOM 13372 C C . ASN A 1 1696 ? -30.032 24.104 70.019 1.00 33.75 1696 ASN A C 1
ATOM 13374 O O . ASN A 1 1696 ? -29.308 24.217 71.001 1.00 33.75 1696 ASN A O 1
ATOM 13378 N N . GLY A 1 1697 ? -29.543 23.798 68.811 1.00 34.12 1697 GLY A N 1
ATOM 13379 C CA . GLY A 1 1697 ? -28.118 23.917 68.491 1.00 34.12 1697 GLY A CA 1
ATOM 13380 C C . GLY A 1 1697 ? -27.650 23.052 67.323 1.00 34.12 1697 GLY A C 1
ATOM 13381 O O . GLY A 1 1697 ? -27.482 21.854 67.488 1.00 34.12 1697 GLY A O 1
ATOM 13382 N N . GLY A 1 1698 ? -27.352 23.689 66.187 1.00 31.95 1698 GLY A N 1
ATOM 13383 C CA . GLY A 1 1698 ? -26.371 23.190 65.213 1.00 31.95 1698 GLY A CA 1
ATOM 13384 C C . GLY A 1 1698 ? -26.887 22.216 64.150 1.00 31.95 1698 GLY A C 1
ATOM 13385 O O . GLY A 1 1698 ? -27.341 21.118 64.436 1.00 31.95 1698 GLY A O 1
ATOM 13386 N N . SER A 1 1699 ? -26.777 22.646 62.897 1.00 33.91 1699 SER A N 1
ATOM 13387 C CA . SER A 1 1699 ? -27.075 21.954 61.637 1.00 33.91 1699 SER A CA 1
ATOM 13388 C C . SER A 1 1699 ? -26.505 20.529 61.508 1.00 33.91 1699 SER A C 1
ATOM 13390 O O . SER A 1 1699 ? -25.369 20.324 61.922 1.00 33.91 1699 SER A O 1
ATOM 13392 N N . THR A 1 1700 ? -27.236 19.638 60.799 1.00 36.59 1700 THR A N 1
ATOM 13393 C CA . THR A 1 1700 ? -26.805 18.407 60.052 1.00 36.59 1700 THR A CA 1
ATOM 13394 C C . THR A 1 1700 ? -27.329 16.997 60.438 1.00 36.59 1700 THR A C 1
ATOM 13396 O O . THR A 1 1700 ? -26.850 16.028 59.864 1.00 36.59 1700 THR A O 1
ATOM 13399 N N . ALA A 1 1701 ? -28.370 16.810 61.273 1.00 40.38 1701 ALA A N 1
ATOM 13400 C CA . ALA A 1 1701 ? -28.804 15.448 61.693 1.00 40.38 1701 ALA A CA 1
ATOM 13401 C C . ALA A 1 1701 ? -30.307 15.077 61.531 1.00 40.38 1701 ALA A C 1
ATOM 13403 O O . ALA A 1 1701 ? -30.797 14.176 62.207 1.00 40.38 1701 ALA A O 1
ATOM 13404 N N . THR A 1 1702 ? -31.082 15.749 60.669 1.00 43.56 1702 THR A N 1
ATOM 13405 C CA . THR A 1 1702 ? -32.565 15.649 60.647 1.00 43.56 1702 THR A CA 1
ATOM 13406 C C . THR A 1 1702 ? -33.200 14.669 59.647 1.00 43.56 1702 THR A C 1
ATOM 13408 O O . THR A 1 1702 ? -34.422 14.542 59.664 1.00 43.56 1702 THR A O 1
ATOM 13411 N N . MET A 1 1703 ? -32.448 13.936 58.816 1.00 41.47 1703 MET A N 1
ATOM 13412 C CA . MET A 1 1703 ? -33.049 12.942 57.898 1.00 41.47 1703 MET A CA 1
ATOM 13413 C C . MET A 1 1703 ? -33.170 11.524 58.480 1.00 41.47 1703 MET A C 1
ATOM 13415 O O . MET A 1 1703 ? -34.049 10.784 58.060 1.00 41.47 1703 MET A O 1
ATOM 13419 N N . THR A 1 1704 ? -32.393 11.156 59.501 1.00 45.53 1704 THR A N 1
ATOM 13420 C CA . THR A 1 1704 ? -32.367 9.782 60.047 1.00 45.53 1704 THR A CA 1
ATOM 13421 C C . THR A 1 1704 ? -33.555 9.413 60.946 1.00 45.53 1704 THR A C 1
ATOM 13423 O O . THR A 1 1704 ? -33.785 8.236 61.187 1.00 45.53 1704 THR A O 1
ATOM 13426 N N . ARG A 1 1705 ? -34.349 10.381 61.432 1.00 51.53 1705 ARG A N 1
ATOM 13427 C CA . ARG A 1 1705 ? -35.473 10.117 62.360 1.00 51.53 1705 ARG A CA 1
ATOM 13428 C C . ARG A 1 1705 ? -36.827 9.828 61.701 1.00 51.53 1705 ARG A C 1
ATOM 13430 O O . ARG A 1 1705 ? -37.746 9.427 62.408 1.00 51.53 1705 ARG A O 1
ATOM 13437 N N . ARG A 1 1706 ? -37.001 10.069 60.393 1.00 54.38 1706 ARG A N 1
ATOM 13438 C CA . ARG A 1 1706 ? -38.309 9.855 59.738 1.00 54.38 1706 ARG A CA 1
ATOM 13439 C C . ARG A 1 1706 ? -38.613 8.363 59.558 1.00 54.38 1706 ARG A C 1
ATOM 13441 O O . ARG A 1 1706 ? -39.750 7.957 59.778 1.00 54.38 1706 ARG A O 1
ATOM 13448 N N . ASP A 1 1707 ? -37.595 7.564 59.253 1.00 58.44 1707 ASP A N 1
ATOM 13449 C CA . ASP A 1 1707 ? -37.766 6.133 58.984 1.00 58.44 1707 ASP A CA 1
ATOM 13450 C C . ASP A 1 1707 ? -37.926 5.307 60.267 1.00 58.44 1707 ASP A C 1
ATOM 13452 O O . ASP A 1 1707 ? -38.615 4.293 60.257 1.00 58.44 1707 ASP A O 1
ATOM 13456 N N . GLU A 1 1708 ? -37.367 5.757 61.396 1.00 65.31 1708 GLU A N 1
ATOM 13457 C CA . GLU A 1 1708 ? -37.454 5.031 62.672 1.00 65.31 1708 GLU A CA 1
ATOM 13458 C C . GLU A 1 1708 ? -38.885 4.969 63.230 1.00 65.31 1708 GLU A C 1
ATOM 13460 O O . GLU A 1 1708 ? -39.305 3.911 63.689 1.00 65.31 1708 GLU A O 1
ATOM 13465 N N . ILE A 1 1709 ? -39.654 6.067 63.156 1.00 74.75 1709 ILE A N 1
ATOM 13466 C CA . ILE A 1 1709 ? -41.051 6.097 63.636 1.00 74.75 1709 ILE A CA 1
ATOM 13467 C C . ILE A 1 1709 ? -41.933 5.195 62.771 1.00 74.75 1709 ILE A C 1
ATOM 13469 O O . ILE A 1 1709 ? -42.709 4.401 63.299 1.00 74.75 1709 ILE A O 1
ATOM 13473 N N . LEU A 1 1710 ? -41.803 5.303 61.446 1.00 75.31 1710 LEU A N 1
ATOM 13474 C CA . LEU A 1 1710 ? -42.582 4.494 60.508 1.00 75.31 1710 LEU A CA 1
ATOM 13475 C C . LEU A 1 1710 ? -42.234 3.007 60.677 1.00 75.31 1710 LEU A C 1
ATOM 13477 O O . LEU A 1 1710 ? -43.123 2.164 60.730 1.00 75.31 1710 LEU A O 1
ATOM 13481 N N . ALA A 1 1711 ? -40.951 2.682 60.853 1.00 73.94 1711 ALA A N 1
ATOM 13482 C CA . ALA A 1 1711 ? -40.517 1.312 61.085 1.00 73.94 1711 ALA A CA 1
ATOM 13483 C C . ALA A 1 1711 ? -40.983 0.752 62.440 1.00 73.94 1711 ALA A C 1
ATOM 13485 O O . ALA A 1 1711 ? -41.323 -0.426 62.512 1.00 73.94 1711 ALA A O 1
ATOM 13486 N N . GLN A 1 1712 ? -41.040 1.568 63.501 1.00 78.19 1712 GLN A N 1
ATOM 13487 C CA . GLN A 1 1712 ? -41.605 1.152 64.792 1.00 78.19 1712 GLN A CA 1
ATOM 13488 C C . GLN A 1 1712 ? -43.104 0.860 64.677 1.00 78.19 1712 GLN A C 1
ATOM 13490 O O . GLN A 1 1712 ? -43.541 -0.188 65.139 1.00 78.19 1712 GLN A O 1
ATOM 13495 N N . GLN A 1 1713 ? -43.864 1.722 63.992 1.00 83.00 1713 GLN A N 1
ATOM 13496 C CA . GLN A 1 1713 ? -45.290 1.493 63.725 1.00 83.00 1713 GLN A CA 1
ATOM 13497 C C . GLN A 1 1713 ? -45.516 0.219 62.905 1.00 83.00 1713 GLN A C 1
ATOM 13499 O O . GLN A 1 1713 ? -46.365 -0.598 63.246 1.00 83.00 1713 GLN A O 1
ATOM 13504 N N . ALA A 1 1714 ? -44.723 0.018 61.849 1.00 83.25 1714 ALA A N 1
ATOM 13505 C CA . ALA A 1 1714 ? -44.804 -1.184 61.029 1.00 83.25 1714 ALA A CA 1
ATOM 13506 C C . ALA A 1 1714 ? -44.468 -2.454 61.833 1.00 83.25 1714 ALA A C 1
ATOM 13508 O O . ALA A 1 1714 ? -45.130 -3.474 61.665 1.00 83.25 1714 ALA A O 1
ATOM 13509 N N . LEU A 1 1715 ? -43.481 -2.396 62.735 1.00 83.50 1715 LEU A N 1
ATOM 13510 C CA . LEU A 1 1715 ? -43.148 -3.505 63.630 1.00 83.50 1715 LEU A CA 1
ATOM 13511 C C . LEU A 1 1715 ? -44.281 -3.798 64.624 1.00 83.50 1715 LEU A C 1
ATOM 13513 O O . LEU A 1 1715 ? -44.646 -4.960 64.785 1.00 83.50 1715 LEU A O 1
ATOM 13517 N N . GLU A 1 1716 ? -44.845 -2.775 65.270 1.00 84.94 1716 GLU A N 1
ATOM 13518 C CA . GLU A 1 1716 ? -45.969 -2.926 66.206 1.00 84.94 1716 GLU A CA 1
ATOM 13519 C C . GLU A 1 1716 ? -47.182 -3.582 65.531 1.00 84.94 1716 GLU A C 1
ATOM 13521 O O . GLU A 1 1716 ? -47.705 -4.563 66.060 1.00 84.94 1716 GLU A O 1
ATOM 13526 N N . GLU A 1 1717 ? -47.537 -3.156 64.315 1.00 88.00 1717 GLU A N 1
ATOM 13527 C CA . GLU A 1 1717 ? -48.617 -3.762 63.521 1.00 88.00 1717 GLU A CA 1
ATOM 13528 C C . GLU A 1 1717 ? -48.356 -5.256 63.243 1.00 88.00 1717 GLU A C 1
ATOM 13530 O O . GLU A 1 1717 ? -49.254 -6.092 63.343 1.00 88.00 1717 GLU A O 1
ATOM 13535 N N . ARG A 1 1718 ? -47.105 -5.649 62.949 1.00 87.25 1718 ARG A N 1
ATOM 13536 C CA . ARG A 1 1718 ? -46.757 -7.072 62.757 1.00 87.25 1718 ARG A CA 1
ATOM 13537 C C . ARG A 1 1718 ? -46.856 -7.881 64.047 1.00 87.25 1718 ARG A C 1
ATOM 13539 O O . ARG A 1 1718 ? -47.204 -9.061 63.989 1.00 87.25 1718 ARG A O 1
ATOM 13546 N N . ILE A 1 1719 ? -46.563 -7.277 65.200 1.00 86.12 1719 ILE A N 1
ATOM 13547 C CA . ILE A 1 1719 ? -46.751 -7.919 66.509 1.00 86.12 1719 ILE A CA 1
ATOM 13548 C C . ILE A 1 1719 ? -48.253 -8.114 66.772 1.00 86.12 1719 ILE A C 1
ATOM 13550 O O . ILE A 1 1719 ? -48.644 -9.189 67.234 1.00 86.12 1719 ILE A O 1
ATOM 13554 N N . GLU A 1 1720 ? -49.096 -7.133 66.431 1.00 89.12 1720 GLU A N 1
ATOM 13555 C CA . GLU A 1 1720 ? -50.558 -7.258 66.510 1.00 89.12 1720 GLU A CA 1
ATOM 13556 C C . GLU A 1 1720 ? -51.095 -8.356 65.584 1.00 89.12 1720 GLU A C 1
ATOM 13558 O O . GLU A 1 1720 ? -51.834 -9.233 66.034 1.00 89.12 1720 GLU A O 1
ATOM 13563 N N . GLU A 1 1721 ? -50.668 -8.387 64.320 1.00 90.06 1721 GLU A N 1
ATOM 13564 C CA . GLU A 1 1721 ? -51.058 -9.432 63.368 1.00 90.06 1721 GLU A CA 1
ATOM 13565 C C . GLU A 1 1721 ? -50.657 -10.836 63.839 1.00 90.06 1721 GLU A C 1
ATOM 13567 O O . GLU A 1 1721 ? -51.404 -11.800 63.637 1.00 90.06 1721 GLU A O 1
ATOM 13572 N N . LEU A 1 1722 ? -49.481 -10.972 64.459 1.00 89.19 1722 LEU A N 1
ATOM 13573 C CA . LEU A 1 1722 ? -48.995 -12.250 64.972 1.00 89.19 1722 LEU A CA 1
ATOM 13574 C C . LEU A 1 1722 ? -49.770 -12.685 66.221 1.00 89.19 1722 LEU A C 1
ATOM 13576 O O . LEU A 1 1722 ? -50.115 -13.862 66.357 1.00 89.19 1722 LEU A O 1
ATOM 13580 N N . ALA A 1 1723 ? -50.073 -11.739 67.112 1.00 87.56 1723 ALA A N 1
ATOM 13581 C CA . ALA A 1 1723 ? -50.917 -11.969 68.277 1.00 87.56 1723 ALA A CA 1
ATOM 13582 C C . ALA A 1 1723 ? -52.324 -12.427 67.867 1.00 87.56 1723 ALA A C 1
ATOM 13584 O O . ALA A 1 1723 ? -52.824 -13.418 68.406 1.00 87.56 1723 ALA A O 1
ATOM 13585 N N . GLU A 1 1724 ? -52.919 -11.774 66.868 1.00 90.06 1724 GLU A N 1
ATOM 13586 C CA . GLU A 1 1724 ? -54.216 -12.153 66.307 1.00 90.06 1724 GLU A CA 1
ATOM 13587 C C . GLU A 1 1724 ? -54.157 -13.544 65.662 1.00 90.06 1724 GLU A C 1
ATOM 13589 O O . GLU A 1 1724 ? -55.013 -14.392 65.918 1.00 90.06 1724 GLU A O 1
ATOM 13594 N N . ALA A 1 1725 ? -53.107 -13.844 64.889 1.00 88.19 1725 ALA A N 1
ATOM 13595 C CA . ALA A 1 1725 ? -52.935 -15.163 64.285 1.00 88.19 1725 ALA A CA 1
ATOM 13596 C C . ALA A 1 1725 ? -52.863 -16.285 65.341 1.00 88.19 1725 ALA A C 1
ATOM 13598 O O . ALA A 1 1725 ? -53.497 -17.334 65.176 1.00 88.19 1725 ALA A O 1
ATOM 13599 N N . PHE A 1 1726 ? -52.150 -16.068 66.453 1.00 89.44 1726 PHE A N 1
ATOM 13600 C CA . PHE A 1 1726 ? -52.131 -17.019 67.567 1.00 89.44 1726 PHE A CA 1
ATOM 13601 C C . PHE A 1 1726 ? -53.469 -17.089 68.306 1.00 89.44 1726 PHE A C 1
ATOM 13603 O O . PHE A 1 1726 ? -53.891 -18.187 68.670 1.00 89.44 1726 PHE A O 1
ATOM 13610 N N . MET A 1 1727 ? -54.164 -15.967 68.501 1.00 88.62 1727 MET A N 1
ATOM 13611 C CA . MET A 1 1727 ? -55.479 -15.933 69.149 1.00 88.62 1727 MET A CA 1
ATOM 13612 C C . MET A 1 1727 ? -56.529 -16.714 68.345 1.00 88.62 1727 MET A C 1
ATOM 13614 O O . MET A 1 1727 ? -57.263 -17.534 68.912 1.00 88.62 1727 MET A O 1
ATOM 13618 N N . LEU A 1 1728 ? -56.549 -16.540 67.021 1.00 88.81 1728 LEU A N 1
ATOM 13619 C CA . LEU A 1 1728 ? -57.394 -17.312 66.110 1.00 88.81 1728 LEU A CA 1
ATOM 13620 C C . LEU A 1 1728 ? -57.048 -18.806 66.151 1.00 88.81 1728 LEU A C 1
ATOM 13622 O O . LEU A 1 1728 ? -57.951 -19.642 66.186 1.00 88.81 1728 LEU A O 1
ATOM 13626 N N . LEU A 1 1729 ? -55.761 -19.163 66.221 1.00 87.94 1729 LEU A N 1
ATOM 13627 C CA . LEU A 1 1729 ? -55.320 -20.556 66.335 1.00 87.94 1729 LEU A CA 1
ATOM 13628 C C . LEU A 1 1729 ? -55.701 -21.191 67.686 1.00 87.94 1729 LEU A C 1
ATOM 13630 O O . LEU A 1 1729 ? -56.188 -22.324 67.712 1.00 87.94 1729 LEU A O 1
ATOM 13634 N N . ILE A 1 1730 ? -55.525 -20.479 68.804 1.00 86.88 1730 ILE A N 1
ATOM 13635 C CA . ILE A 1 1730 ? -55.937 -20.910 70.155 1.00 86.88 1730 ILE A CA 1
ATOM 13636 C C . ILE A 1 1730 ? -57.445 -21.170 70.187 1.00 86.88 1730 ILE A C 1
ATOM 13638 O O . ILE A 1 1730 ? -57.886 -22.206 70.694 1.00 86.88 1730 ILE A O 1
ATOM 13642 N N . THR A 1 1731 ? -58.221 -20.257 69.598 1.00 87.38 1731 THR A N 1
ATOM 13643 C CA . THR A 1 1731 ? -59.682 -20.356 69.518 1.00 87.38 1731 THR A CA 1
ATOM 13644 C C . THR A 1 1731 ? -60.102 -21.539 68.646 1.00 87.38 1731 THR A C 1
ATOM 13646 O O . THR A 1 1731 ? -60.885 -22.379 69.082 1.00 87.38 1731 THR A O 1
ATOM 13649 N N . ALA A 1 1732 ? -59.522 -21.678 67.451 1.00 83.50 1732 ALA A N 1
ATOM 13650 C CA . ALA A 1 1732 ? -59.829 -22.765 66.521 1.00 83.50 1732 ALA A CA 1
ATOM 13651 C C . ALA A 1 1732 ? -59.421 -24.161 67.034 1.00 83.50 1732 ALA A C 1
ATOM 13653 O O . ALA A 1 1732 ? -59.964 -25.168 66.580 1.00 83.50 1732 ALA A O 1
ATOM 13654 N N . THR A 1 1733 ? -58.472 -24.245 67.972 1.00 84.19 1733 THR A N 1
ATOM 13655 C CA . THR A 1 1733 ? -58.004 -25.512 68.561 1.00 84.19 1733 THR A CA 1
ATOM 13656 C C . THR A 1 1733 ? -58.637 -25.844 69.916 1.00 84.19 1733 THR A C 1
ATOM 13658 O O . THR A 1 1733 ? -58.457 -26.963 70.408 1.00 84.19 1733 THR A O 1
ATOM 13661 N N . GLY A 1 1734 ? -59.353 -24.910 70.550 1.00 82.69 1734 GLY A N 1
ATOM 13662 C CA . GLY A 1 1734 ? -59.817 -25.062 71.934 1.00 82.69 1734 GLY A CA 1
ATOM 13663 C C . GLY A 1 1734 ? -58.657 -25.330 72.902 1.00 82.69 1734 GLY A C 1
ATOM 13664 O O . GLY A 1 1734 ? -58.742 -26.217 73.750 1.00 82.69 1734 GLY A O 1
ATOM 13665 N N . PHE A 1 1735 ? -57.519 -24.655 72.711 1.00 82.00 1735 PHE A N 1
ATOM 13666 C CA . PHE A 1 1735 ? -56.288 -24.941 73.458 1.00 82.00 1735 PHE A CA 1
ATOM 13667 C C . PHE A 1 1735 ? -56.402 -24.627 74.955 1.00 82.00 1735 PHE A C 1
ATOM 13669 O O . PHE A 1 1735 ? -55.893 -25.388 75.771 1.00 82.00 1735 PHE A O 1
ATOM 13676 N N . LEU A 1 1736 ? -57.101 -23.546 75.322 1.00 78.88 1736 LEU A N 1
ATOM 13677 C CA . LEU A 1 1736 ? -57.295 -23.164 76.727 1.00 78.88 1736 LEU A CA 1
ATOM 13678 C C . LEU A 1 1736 ? -58.065 -24.236 77.512 1.00 78.88 1736 LEU A C 1
ATOM 13680 O O . LEU A 1 1736 ? -57.727 -24.524 78.657 1.00 78.88 1736 LEU A O 1
ATOM 13684 N N . GLU A 1 1737 ? -59.055 -24.866 76.873 1.00 76.69 1737 GLU A N 1
ATOM 13685 C CA . GLU A 1 1737 ? -59.805 -25.986 77.451 1.00 76.69 1737 GLU A CA 1
ATOM 13686 C C . GLU A 1 1737 ? -58.883 -27.197 77.653 1.00 76.69 1737 GLU A C 1
ATOM 13688 O O . GLU A 1 1737 ? -58.826 -27.762 78.739 1.00 76.69 1737 GLU A O 1
ATOM 13693 N N . TYR A 1 1738 ? -58.065 -27.530 76.653 1.00 73.38 1738 TYR A N 1
ATOM 13694 C CA . TYR A 1 1738 ? -57.103 -28.633 76.726 1.00 73.38 1738 TYR A CA 1
ATOM 13695 C C . TYR A 1 1738 ? -55.997 -28.443 77.776 1.00 73.38 1738 TYR A C 1
ATOM 13697 O O . TYR A 1 1738 ? -55.645 -29.389 78.476 1.00 73.38 1738 TYR A O 1
ATOM 13705 N N . GLU A 1 1739 ? -55.433 -27.239 77.903 1.00 69.88 1739 GLU A N 1
ATOM 13706 C CA . GLU A 1 1739 ? -54.384 -26.963 78.892 1.00 69.88 1739 GLU A CA 1
ATOM 13707 C C . GLU A 1 1739 ? -54.922 -27.076 80.323 1.00 69.88 1739 GLU A C 1
ATOM 13709 O O . GLU A 1 1739 ? -54.235 -27.596 81.206 1.00 69.88 1739 GLU A O 1
ATOM 13714 N N . SER A 1 1740 ? -56.179 -26.670 80.536 1.00 66.62 1740 SER A N 1
ATOM 13715 C CA . SER A 1 1740 ? -56.847 -26.825 81.829 1.00 66.62 1740 SER A CA 1
ATOM 13716 C C . SER A 1 1740 ? -57.025 -28.294 82.251 1.00 66.62 1740 SER A C 1
ATOM 13718 O O . SER A 1 1740 ? -57.128 -28.571 83.444 1.00 66.62 1740 SER A O 1
ATOM 13720 N N . GLU A 1 1741 ? -56.974 -29.240 81.303 1.00 64.19 1741 GLU A N 1
ATOM 13721 C CA . GLU A 1 1741 ? -57.105 -30.682 81.551 1.00 64.19 1741 GLU A CA 1
ATOM 13722 C C . GLU A 1 1741 ? -55.763 -31.406 81.827 1.00 64.19 1741 GLU A C 1
ATOM 13724 O O . GLU A 1 1741 ? -55.788 -32.521 82.349 1.00 64.19 1741 GLU A O 1
ATOM 13729 N N . GLN A 1 1742 ? -54.590 -30.823 81.513 1.00 60.53 1742 GLN A N 1
ATOM 13730 C CA . GLN A 1 1742 ? -53.287 -31.530 81.556 1.00 60.53 1742 GLN A CA 1
ATOM 13731 C C . GLN A 1 1742 ? -52.373 -31.255 82.766 1.00 60.53 1742 GLN A C 1
ATOM 13733 O O . GLN A 1 1742 ? -51.363 -31.944 82.914 1.00 60.53 1742 GLN A O 1
ATOM 13738 N N . VAL A 1 1743 ? -52.679 -30.301 83.649 1.00 49.19 1743 VAL A N 1
ATOM 13739 C CA . VAL A 1 1743 ? -51.817 -29.984 84.809 1.00 49.19 1743 VAL A CA 1
ATOM 13740 C C . VAL A 1 1743 ? -52.253 -30.780 86.057 1.00 49.19 1743 VAL A C 1
ATOM 13742 O O . VAL A 1 1743 ? -53.350 -30.537 86.561 1.00 49.19 1743 VAL A O 1
ATOM 13745 N N . PRO A 1 1744 ? -51.428 -31.695 86.621 1.00 46.34 1744 PRO A N 1
ATOM 13746 C CA . PRO A 1 1744 ? -51.730 -32.360 87.890 1.00 46.34 1744 PRO A CA 1
ATOM 13747 C C . PRO A 1 1744 ? -51.546 -31.382 89.060 1.00 46.34 1744 PRO A C 1
ATOM 13749 O O . PRO A 1 1744 ? -50.497 -30.758 89.205 1.00 46.34 1744 PRO A O 1
ATOM 13752 N N . SER A 1 1745 ? -52.559 -31.246 89.913 1.00 42.28 1745 SER A N 1
ATOM 13753 C CA . SER A 1 1745 ? -52.562 -30.339 91.064 1.00 42.28 1745 SER A CA 1
ATOM 13754 C C . SER A 1 1745 ? -51.674 -30.832 92.224 1.00 42.28 1745 SER A C 1
ATOM 13756 O O . SER A 1 1745 ? -52.071 -31.754 92.938 1.00 42.28 1745 SER A O 1
ATOM 13758 N N . GLU A 1 1746 ? -50.538 -30.176 92.485 1.00 38.16 1746 GLU A N 1
ATOM 13759 C CA . GLU A 1 1746 ? -49.818 -30.238 93.772 1.00 38.16 1746 GLU A CA 1
ATOM 13760 C C . GLU A 1 1746 ? -49.956 -28.903 94.545 1.00 38.16 1746 GLU A C 1
ATOM 13762 O O . GLU A 1 1746 ? -49.722 -27.821 94.010 1.00 38.16 1746 GLU A O 1
ATOM 13767 N N . GLN A 1 1747 ? -50.373 -28.985 95.817 1.00 38.38 1747 GLN A N 1
ATOM 13768 C CA . GLN A 1 1747 ? -50.490 -27.890 96.806 1.00 38.38 1747 GLN A CA 1
ATOM 13769 C C . GLN A 1 1747 ? -49.251 -27.873 97.767 1.00 38.38 1747 GLN A C 1
ATOM 13771 O O . GLN A 1 1747 ? -48.449 -28.799 97.719 1.00 38.38 1747 GLN A O 1
ATOM 13776 N N . PRO A 1 1748 ? -49.124 -26.976 98.779 1.00 41.72 1748 PRO A N 1
ATOM 13777 C CA . PRO A 1 1748 ? -48.557 -25.617 98.750 1.00 41.72 1748 PRO A CA 1
ATOM 13778 C C . PRO A 1 1748 ? -47.465 -25.391 99.846 1.00 41.72 1748 PRO A C 1
ATOM 13780 O O . PRO A 1 1748 ? -47.260 -26.240 100.710 1.00 41.72 1748 PRO A O 1
ATOM 13783 N N . ARG A 1 1749 ? -46.825 -24.206 99.915 1.00 37.03 1749 ARG A N 1
ATOM 13784 C CA . ARG A 1 1749 ? -46.383 -23.555 101.183 1.00 37.03 1749 ARG A CA 1
ATOM 13785 C C . ARG A 1 1749 ? -45.873 -22.125 100.957 1.00 37.03 1749 ARG A C 1
ATOM 13787 O O . ARG A 1 1749 ? -45.106 -21.865 100.041 1.00 37.03 1749 ARG A O 1
ATOM 13794 N N . ALA A 1 1750 ? -46.298 -21.217 101.834 1.00 34.84 1750 ALA A N 1
ATOM 13795 C CA . ALA A 1 1750 ? -45.885 -19.816 101.902 1.00 34.84 1750 ALA A CA 1
ATOM 13796 C C . ALA A 1 1750 ? -44.618 -19.626 102.760 1.00 34.84 1750 ALA A C 1
ATOM 13798 O O . ALA A 1 1750 ? -44.484 -20.330 103.755 1.00 34.84 1750 ALA A O 1
ATOM 13799 N N . HIS A 1 1751 ? -43.754 -18.656 102.411 1.00 38.28 1751 HIS A N 1
ATOM 13800 C CA . HIS A 1 1751 ? -43.102 -17.690 103.323 1.00 38.28 1751 HIS A CA 1
ATOM 13801 C C . HIS A 1 1751 ? -42.172 -16.701 102.568 1.00 38.28 1751 HIS A C 1
ATOM 13803 O O . HIS A 1 1751 ? -41.202 -17.103 101.943 1.00 38.28 1751 HIS A O 1
ATOM 13809 N N . THR A 1 1752 ? -42.515 -15.406 102.658 1.00 36.00 1752 THR A N 1
ATOM 13810 C CA . THR A 1 1752 ? -41.669 -14.199 102.878 1.00 36.00 1752 THR A CA 1
ATOM 13811 C C . THR A 1 1752 ? -40.187 -14.180 102.447 1.00 36.00 1752 THR A C 1
ATOM 13813 O O . THR A 1 1752 ? -39.414 -14.918 103.042 1.00 36.00 1752 THR A O 1
ATOM 13816 N N . THR A 1 1753 ? -39.761 -13.210 101.605 1.00 38.84 1753 THR A N 1
ATOM 13817 C CA . THR A 1 1753 ? -39.103 -11.927 102.016 1.00 38.84 1753 THR A CA 1
ATOM 13818 C C . THR A 1 1753 ? -38.578 -11.045 100.848 1.00 38.84 1753 THR A C 1
ATOM 13820 O O . THR A 1 1753 ? -37.853 -11.532 99.996 1.00 38.84 1753 THR A O 1
ATOM 13823 N N . PHE A 1 1754 ? -38.880 -9.736 100.954 1.00 40.19 1754 PHE A N 1
ATOM 13824 C CA . PHE A 1 1754 ? -38.101 -8.503 100.653 1.00 40.19 1754 PHE A CA 1
ATOM 13825 C C . PHE A 1 1754 ? -37.713 -8.015 99.222 1.00 40.19 1754 PHE A C 1
ATOM 13827 O O . PHE A 1 1754 ? -36.787 -8.517 98.606 1.00 40.19 1754 PHE A O 1
ATOM 13834 N N . PHE A 1 1755 ? -38.333 -6.862 98.893 1.00 38.31 1755 PHE A N 1
ATOM 13835 C CA . PHE A 1 1755 ? -37.866 -5.589 98.286 1.00 38.31 1755 PHE A CA 1
ATOM 13836 C C . PHE A 1 1755 ? -37.485 -5.424 96.795 1.00 38.31 1755 PHE A C 1
ATOM 13838 O O . PHE A 1 1755 ? -36.499 -5.970 96.315 1.00 38.31 1755 PHE A O 1
ATOM 13845 N N . HIS A 1 1756 ? -38.237 -4.456 96.235 1.00 38.19 1756 HIS A N 1
ATOM 13846 C CA . HIS A 1 1756 ? -38.262 -3.710 94.967 1.00 38.19 1756 HIS A CA 1
ATOM 13847 C C . HIS A 1 1756 ? -38.663 -4.409 93.671 1.00 38.19 1756 HIS A C 1
ATOM 13849 O O . HIS A 1 1756 ? -37.889 -5.235 93.150 1.00 38.19 1756 HIS A O 1
#

Foldseek 3Di:
DPDDDLLRLLVVLLVQLVCVVVVHCPCVVVNVVSLVVCLVVQLCQLPAAAADPVQLCCCVVPVAWDDDPPDIDGGDPVLSVLLVVLCVLQNGYSNVSSSLLVNCVVVVVCLQVVDPSSLSSLLSSLSSLLSSLVSLLSLLVLLVDPPYDPVSNVVSVQSSCCRNQVHHGPVPPPPPDDDPDDDTRLVVLVVSLVSLVVSLVVLVVVLVVVVVVCCVPPVDHDPSNLSNLSSNQSSLSSLLSSLSSLLSCLLVVVDDPVSVLVLVVVQLADQDDASSVLSNLLVLLSNLCQAQAPNHPHDLVRNVVVLCVLQVDDPSNNRSLQLSSLLSNLLSLLRNLNQVPDCVSHPCPPPPCVVVLVVSLVSNVVSVVSCNLLVLLLSLCLLPPDPFDDLLQVVQVVPDDHPDDDHPPRPHHHDPVSNLSSLQSLLVSLLSCLVRPVVSLVVLQVQQVVCCVVPVPDPGRCSNLSSLSSLLSSQAPPLVSLCQLQVDCPDSNVVVLLVLQFDHDLSSLLSSLSSLLRSQQAQVSLVSSLVVQDPPPCPPDDPRCVRGDHHLLNLLVLLQVLLLQQLPDDDDDDDDDDDDDDDDDDDSNDDDPSSLSSLSSSLSSLLSSLQRHVVSLVCCLPPPSSVLLVSLLSSLLGPHDLSSNLSSLSNLLSSLLADDQVSLQVSLVSVLCSLQPVDPPDPPPPPDDDDDDDDPDDQGSVNSNVVVLVVQLADQSSVLSNLSSLLSSQAANVGQQALLLAASHDQCRPVPHDPTADLVVLVSLLCSLLPVLVVDPDPSSSLSSLLSSLSSLVSLLSSDDLLLQVCVVVFPDLSCLLGPYVGPLSCLQHRCNLVSLLQLLALSNLVSLLVLLDDDLSCVLSDDCPRSSNSSNLSSLVSLLSSLVCFVSNLPGRNVSNVVVCVVVVPDDDRRHDPCDPGSLSNCLVPLVLLLSLLSNLLSPNLSSVLSSLSSLLSQLLDPVNQVSQPFDPDDPGDHRNNLVSCPVVVNLSSSQLSLLCLLVDDDDVVCACVDSSLSSLLSNLSSLLSNCVNCVQADGSSCSSQQWDHDGSATDHDVVTCVNVCNGSVSSLLVLLLPDQQQDPQQFGELSSLLSLLSSLSSLLSQCVHPRRVVVSLVVCVVVVSLLSNQLRDDFDDQPGDQSNHGPLDPCCLVDSSLVSLLSNLLSLLSSLLSLLVNLVVCLVVVPVVVNVQSQVSLVQFHDDPVPGTHGGDHLLSNLRLDDLPSPLVVQDAPDVVVCVVLVLVVQWDQDPQLGTAGDLVSLLSSLSSNLSSCVVVVPDDPVVSVVSVVVSVVNSSRRSSNNSSSSSVVSSLSSLLSSLSSLLSSLVSDQQPDLVSLLVLLSLLVRLLVVLLSCLQPAASSVQSSLVSLLSSLVSPPPDDDPPPDDDPSSVVSVVSVLVSLVSLLLSLLVSLLNVRYDLSSNLSSLSSNLSCLPPVLPPVPPPPPDDDDDDDDDVCVSLVSLVVSLCSNCVSPLSNVLSLLVQLVDPDLSSVLSSLSSLLSSLVSQQVNQPVPDDDSADDGSSLVSCLVSCSLLVLLLVLLCLVVLQLPAQPDDDVPPPDDDDPPDPDDGRSSLSSSVSSLSSLLSLLQYLVSLVSNVVSVNVVSVVNNCLLVDDLVPPCRDPVRPDDVLLSSLSSLVSLLSSLSSLLSSDQNNAPVCLVVLLVSCVVSVVSLVVLLCVLVVHDDDDDDDDDDDDDDDDDDDPPPPPVVVVSNVSNSVSSVSNNVSVVSSCVRSVNVVVVVVPDDDDDDDDDDDDDD

Mean predicted aligned error: 15.52 Å

Sequence (1756 aa):
MTDLRKLEALQALHAELVAVRQHRFEGLQVLETLLEEQTDAFKALIAKPARDTKDREALGKEPKKLKIGEEEYSLNEDFVNDCLKLADELDLNEKESARILIDCDAEGDVETQSRPLWECGVIRFHQERKYLLDCMRLILEIAADEDIDAGLQESFGVAAEDKIFGIPPPWERNKENQPTQVKKFIPRCMEAMKGVRSMLQCMADKANARNMLQQASLVRPLDNQETLDFSRLSLVEQHECLASILHAAVQRHHATIADFQDFIKILRKWDKYDHFLIHLIPVLAAYITEFGSPEGMGDLQQARRLNDFICKGGDEDSWALPVLGAAVRAWWIAEHNGFYLDDTVQDLRGINLDEEDEQRTKQFLDALKEGAFDFILSVAADCKAQEWQDPSQLGARQWLQRKIPSLPSEPFPFSHFLQHSLMVHLEGFVDATISNLPDVLRKLRTEEDEQRQLRPNHEQDMDLERFLIIISYAYEGRPDAAMSFWEDPDSNLAGFLQWASRRASTPLVSAFCEMLRCLADNEECATAAHNFLLDEGHQASGKMKRSQSLTWSQIFKELEYFTTKVCSERPNPPQASMHRPGRPGADPAEIEPESALMLECYLRLIAKLATESEIARKRLIMDEDFNLVDTILKLSVGVIPHRLRACIFYVLKALMIRKTHEELDAMWRWVEAWMTNPFSSLPGSQGAPQRISFLGQTPGPQECMEMMFREFGTGFEQSNAFIQLLTTLLVPPEGLNSLNDSVPFPEWLGSSIRTLGIEPYVDFVFDVFANRTKDISDPSQLRILRLSCLDFVMVCLVTFNEDLIVLGHESNISIDDAMAATNLATYVRLHPFSRVMEWLFNEKVITSLINTIHQDPISLGSASPDSPLVVSILRAIQVMIKALELQETYLHLVRPEVLRYQGEAGVRRKPVANAAYSAFEDGILSHLSLVVDLGKYCNLGHAELTLACLKLLEKISTSSRILSAWSPDSGRLGHRNKAIVQLERNGEGETISASLSASIMATLDPALAASGENYRVKLAILDFLYACLRATPDQPTIAHQLLGFHCELSKLGIEPKGPFDMQKSLFHSLLNVLITLTVSEEEQGMRGYLVTLKYRVLRILQLLWKSPLSASLVMDELRATNFLFHMLLREVQIQPQLPWDGQLVTGCEFLLSDASLAYIDYLASRAAIFEYIGKELCSVSQNRIPSIKRQIFDALNGQIFVDEEAPLTIPSIFDFFDFINTDYKWEEIPSPHFTYLKDLDLGPCILEHKYAGVHYDIRKAQEILALKRKEYEHSQLATPEFLETVELEEKVLIEWLTVRNRANLLLTARLNLLQAWANLLLVMIESNDFKSTPKMAFLLQALQAILPTLEAFSSLKSDEAFELARVAKVLLWKLDFSQDSDAGLDREQFTVGNLIGDKLFQLFQLCLSAISQCSGTPELRSLYYSICYRYLTAVVDNDATVAATPASSTIGPTRSVTNARARTLKAITLYGDRLLNVICDDAYGSDTTCQTAAMILLNALVHTSRASSAAGVSPADVDCPIIDALNRLNFIGVLVDSLKEILNEWLAPSSTFDPSLSTNASPSLPIPASPSQQYTSAKLALLLQLCQTRQGAKYVLQANLFRALEQSGVFAADPELVEVDSESGVPRVVALERHYALLVALARVVGAAVTARGAHNIVQGRKFLTQHRGLVVHVLKKNAGIGGGVVGNSLASSINGGSTATMTRRDEILAQQALEERIEELAEAFMLLITATGFLEYESEQVPSEQPRAHTTFFH

Nearest PDB structures (foldseek):
  5hb4-assembly1_B  TM=9.918E-01  e=0.000E+00  Thermochaetoides thermophila
  7mvu-assembly1_A  TM=8.969E-01  e=0.000E+00  Thermochaetoides thermophila DSM 1495
  7mvv-assembly1_A  TM=8.902E-01  e=0.000E+00  Thermochaetoides thermophila DSM 1495
  4knh-assembly1_A  TM=9.656E-01  e=5.493E-91  Thermochaetoides thermophila
  4knh-assembly2_B  TM=9.807E-01  e=1.975E-80  Thermochaetoides thermophila

InterPro domains:
  IPR021827 Nucleoporin Nup186/Nup192/Nup205 [PF11894] (7-1733)
  IPR021827 Nucleoporin Nup186/Nup192/Nup205 [PTHR31344] (41-1679)

Secondary structure (DSSP, 8-state):
--S--HHHHHHHHHHHHHHHHTT--TTHHHHHHHHHHTHHHHHHTT--PPP-HHHHHHHHH-TTEEEETTEEEEPPHHHHHHHHHHHHHHT--HHHHHHHHHHHHHHTHHHHHT--HHHHHHHHHHHHHHHHHHHHHHHHHHTT-TTS-HHHHHHHHHHIIIIII----TTTTT-TTS-S-PPPHHHHHHHHHHHHHHHHHHHHHHHHHHHHHHHHHT-S--TTHHHHHHHHHHHHHHHHHHHHHHHHHHHTT---HHHHHHHHHHHHT----SHHHHHTHHHHHHHHHHHHSTTS---HHHHHHHHHHHHS--TT---SSHHHHHHHHHHHHHHHGGGGS-TTTS--TT--HHHHHHHHHHHHHHHHHTTHHHHHHHHHHHHT--SS--GGGTTTT--S---SPPPPS---PPPHHHHHHHHHHHHHHHHHHHHH-HHHHHHHHHHHHHHHHH-TTS----HHHHHHHHHHHHHTT-HHHHGGGTS-TTSHHHHHHHHHTBS--HHHHHHHHHHHHHT-SSHHHHHHHHHHH--TT-SS--TTGGGB--SHHHHHHHHHHHHHHHHH-PPPP-----------PPPTTPPPHHHHHHHHHHHHHHHHHHHH-HHHHHHHHH-TTT-HHHHHHHHHHSS--HHHHHHHHHHHHHHHSS--HHHHHHHHHHHHHHHH-TTTT-TT-TT------SS--PPPHHHHHHHHHHHHTSSHHHHHHHHHHHHHHHS-TT-TTS---S-SS-TTTTTTTSSSSSHHHHHHHHHHHHTGGGG---HHHHHHHHHHHHHHHHHHHHT--HHHHHHHHHS---HHHHSSSS-HHHHHHHSTHHHHHHHHT-HHHHHHHHHHH---HHHHHHS-TTSHHHHHHHHHHHHHHHHHHHHHHIIIIIHHHHHHHHHHH---PPP-S-TT-SSTHHHHTT-THHHHHHHHHTTS--HHHHHHHHHHHHHHHH-HHHHHHHSPPTTSS--S-HHHHHHHTTSHHHHHHHHHHHHHHS---TTTGGG-HHHHHHHHHHHHHHHHHHHSTTS--HHHHHTT-EEETTEEE--TTSTTTTT-SHHHHHHHHHHH---EETTTEE-HHHHHHHHHHHHHHHHHTTSTTTHHHHHHHHHHTTHHHHHHHHPPPP-TT--BTTB-TTSTTTTTSTHHHHHHHHHHHHHHHHHHHHHHHHHHHHHT-HHHHHHHHHHHTTEE-SSSSSPEE---TTTT--S--GGG-GGGSPPPPHHHHHHTT-GGGEEEETTTEEEE-HHHHHHHHHHHHHHHHHTT-S-HHHHHHHHHHHHHHHHHHHHHHHHHHHHHHHHHHHHHHHHHHHHHHHHS---SHHHHHHHHHHHHHHHHHHHHHTTT-HHHHHHHHHHHHHHHHH----SS-TT---HHHHHHHHHHHHHHHHHHHHHHHHHHHT-S-HHHHHHHHHHHHHIIIIISSTTSSS--------S-STTHHHHHHHHHHHHHHHTHHHHHHHHHHHTTSS-HHHHHHHHHHHHHHHHHHHHHHTTT--SS----HHHHHHHHTTHHHHHHHHGGGHHHHHH---TT--GGG-TT--TTSPPPPPHHHHHHHHHHHHHHHHHTSHHHHHHHHHTTHHHHHHHT-TTTS-TTT----TTSSS-HHHHHHHHHHHHHHHHHHHHHHHHHHTHHHHHHHHHHHHHTHHHHHHHHHHTTT-S--------S------SS--STHHHHHHHHHHHHHHHHHHHHHHHHHHHHHTHHHHHHHH--------------

Solvent-accessible surface area (backbone atoms only — not comparable to full-atom values): 96966 Å² total; per-residue (Å²): 130,92,84,59,54,75,52,59,40,36,49,49,37,32,53,40,47,53,34,45,68,69,79,39,70,88,48,55,70,61,34,52,54,42,52,61,72,41,38,67,59,44,62,52,54,78,66,75,56,63,60,42,71,68,48,48,49,46,51,72,76,52,61,46,68,48,74,63,90,93,48,81,46,78,44,51,71,67,57,48,50,31,18,57,47,35,15,62,78,68,55,28,19,36,63,58,30,41,51,44,38,50,51,31,63,73,73,39,42,35,68,64,68,70,42,60,61,38,54,38,28,52,51,51,55,42,46,41,45,32,40,52,40,47,37,55,36,45,39,50,49,41,32,64,41,82,89,53,59,68,69,57,20,50,51,33,38,46,48,35,34,33,41,58,52,66,40,72,47,88,90,57,72,82,59,95,77,70,84,94,74,78,80,58,40,67,70,50,52,58,49,42,44,50,50,44,54,52,50,51,50,53,50,48,54,53,48,49,59,50,42,54,52,34,49,74,73,67,68,50,79,57,97,59,43,69,61,48,54,51,48,51,47,39,43,52,52,38,42,42,31,51,28,53,45,49,28,52,40,40,72,70,66,72,61,46,74,66,56,52,55,53,51,51,54,49,57,34,65,40,71,68,81,38,72,73,54,58,42,43,47,44,33,50,47,41,51,38,37,37,42,34,19,75,88,27,88,41,54,65,74,57,24,55,55,47,47,43,72,68,64,60,81,54,97,83,61,69,32,57,35,56,36,57,53,15,31,54,37,38,53,42,50,27,35,39,43,48,55,75,74,47,76,88,84,35,89,64,84,94,59,61,61,71,62,50,51,54,48,50,52,48,57,38,56,50,16,45,77,56,31,13,47,51,42,56,32,48,50,51,53,61,47,66,52,61,97,64,83,61,78,84,54,69,68,62,94,64,78,66,88,72,85,66,78,74,64,71,100,61,96,69,80,66,52,69,70,56,42,51,49,38,22,55,50,45,41,52,53,51,50,27,33,55,68,49,36,50,66,57,58,56,48,48,53,52,54,38,54,51,40,43,74,77,38,70,89,48,90,63,77,58,58,69,39,35,48,34,44,40,51,18,56,29,25,45,85,32,48,78,68,29,36,58,46,65,73,43,72,85,36,65,54,16,44,47,53,56,57,66,36,22,85,66,55,60,66,48,49,26,27,51,34,48,22,52,43,24,41,17,68,34,45,67,38,10,42,48,54,47,56,64,26,50,79,82,90,46,97,83,78,48,87,71,64,74,60,42,50,67,28,53,74,48,56,40,54,51,54,49,53,53,28,54,54,36,64,71,56,77,82,74,80,83,75,92,70,94,83,85,93,74,75,93,70,78,66,85,45,66,74,55,70,61,57,49,49,30,54,36,28,50,32,44,30,53,18,40,28,21,60,39,9,68,68,40,22,56,50,52,74,71,35,77,92,58,38,45,68,64,46,47,55,56,36,56,72,25,76,61,58,55,61,50,44,15,29,45,30,42,29,58,26,20,56,40,73,60,49,47,69,67,56,50,46,52,50,49,54,49,54,51,49,52,41,33,47,77,71,78,80,56,92,82,68,89,82,70,84,87,86,76,81,95,67,91,66,80,80,46,48,64,56,40,32,53,52,47,53,56,55,43,53,49,65,64,55,24,28,37,26,46,40,46,25,57,36,38,57,52,43,39,62,87,39,62,89,51,90,47,53,46,54,54,58,60,82,68,38,44,60,89,79,52,75,63,37,55,59,72,61,53,55,47,45,50,44,34,55,49,57,46,50,77,77,48,81,51,68,69,59,39,28,45,43,47,30,39,43,39,51,34,51,43,51,40,54,61,45,50,50,61,64,63,53,51,47,52,72,76,43,91,61,69,49,46,78,36,36,80,23,96,28,65,70,54,40,58,64,44,36,56,40,59,58,52,55,36,41,62,42,14,69,55,42,44,52,38,42,50,61,50,52,64,66,62,66,68,64,56,42,73,45,57,73,84,33,44,70,46,45,23,25,38,42,40,45,48,46,55,43,51,48,68,66,50,42,60,57,36,67,71,55,45,50,55,52,48,56,51,48,30,67,72,74,66,57,80,76,83,86,59,44,39,87,87,45,88,50,70,61,64,66,55,68,80,46,72,60,55,68,51,50,40,43,55,46,53,62,38,77,43,55,72,46,26,43,44,30,35,54,39,50,26,54,51,52,47,33,67,70,50,51,56,70,31,39,52,65,94,84,58,101,50,60,66,45,47,65,55,57,56,28,56,69,81,52,48,39,59,56,34,18,39,32,54,26,49,47,55,64,49,77,75,58,80,86,51,42,76,77,26,59,53,49,48,42,36,53,38,52,38,49,26,40,36,47,28,42,67,63,46,56,80,45,72,45,66,46,44,44,37,35,36,35,40,71,47,90,73,41,63,46,73,46,86,86,32,49,43,68,68,62,64,14,27,50,42,41,55,50,49,45,59,65,66,61,77,45,64,46,91,93,49,19,32,38,26,62,52,30,38,51,51,24,47,48,46,58,39,55,49,49,37,60,65,27,84,61,37,23,68,61,46,57,48,50,44,57,76,66,46,44,72,58,48,49,54,70,65,62,76,73,64,49,81,86,52,21,24,65,64,41,34,75,89,43,96,55,24,53,70,42,66,34,34,58,16,52,37,28,41,38,45,35,52,20,50,52,32,45,49,54,34,52,51,52,52,52,37,57,74,70,66,45,66,65,63,53,46,51,53,52,36,36,44,67,17,37,40,74,83,80,75,84,59,68,47,77,38,73,26,60,66,55,65,62,36,85,69,65,86,84,71,52,62,82,75,59,80,71,82,52,69,63,64,40,45,77,70,64,43,60,88,22,64,39,81,39,96,86,56,43,82,34,65,41,64,64,61,40,51,52,52,50,53,38,53,50,48,34,43,59,73,65,62,79,56,55,72,72,52,52,53,51,50,54,50,49,50,55,53,48,54,50,53,51,45,32,46,36,44,36,35,51,37,52,49,29,44,51,51,24,50,49,20,51,35,50,29,50,47,51,50,56,72,70,45,85,71,83,47,55,73,45,45,44,48,55,39,50,53,52,64,57,44,46,66,56,34,60,63,28,38,72,71,42,42,71,68,25,35,46,45,46,50,42,53,35,54,55,61,69,67,62,71,82,72,86,90,58,99,84,71,78,48,76,62,44,55,52,44,51,52,55,38,53,53,52,52,50,52,50,46,52,46,40,52,53,34,46,42,66,63,41,48,51,60,71,42,47,23,47,41,26,50,41,47,36,48,44,62,59,55,65,48,50,60,81,70,84,74,87,87,74,96,76,87,82,84,87,88,69,85,65,52,48,60,50,46,34,47,52,52,48,51,59,57,56,69,55,45,63,51,34,51,50,47,42,54,54,36,43,72,45,92,47,67,65,21,16,30,27,26,32,45,27,52,38,46,53,53,49,50,46,48,59,45,67,46,74,86,50,90,66,74,71,58,92,45,72,63,58,54,44,39,50,75,70,41,44,44,40,54,53,34,53,56,41,33,47,45,52,58,50,62,64,56,75,78,85,76,76,68,80,82,83,63,87,80,72,70,101,82,67,81,81,82,72,50,72,55,39,56,30,51,52,31,52,46,51,33,51,35,60,35,10,57,16,39,64,33,11,47,50,42,53,72,41,39,39,70,59,20,51,60,68,26,39,67,70,73,55,57,82,88,69,63,82,72,63,95,80,70,88,66,60,68,54,49,56,44,27,53,54,37,47,51,52,30,50,52,38,45,28,53,36,31,29,34,61,41,55,35,78,87,37,28,66,56,50,37,48,53,48,64,76,35,38,69,50,54,54,46,39,56,18,60,65,70,70,60,83,83,80,88,79,75,95,82,87,78,91,84,83,89,81,83,91,89,78,81,76,73,62,64,59,54,57,56,28,48,51,53,26,52,52,30,36,44,52,33,32,49,32,50,51,53,38,39,61,76,38,47,33,72,64,52,55,71,73,69,68,84,90,81,87,88,86,89,81,92,86,88,88,134

Radius of gyration: 47.95 Å; Cα contacts (8 Å, |Δi|>4): 2082; chains: 1; bounding box: 147×93×172 Å

GO terms:
  GO:0005515 protein binding (F, IPI)